Protein 8FFU (pdb70)

Structure (mmCIF, N/CA/C/O backbone):
data_8FFU
#
_entry.id   8FFU
#
_cell.length_a   61.062
_cell.length_b   158.489
_cell.length_c   73.600
_cell.angle_alpha   90.000
_cell.angle_beta   90.020
_cell.angle_gamma   90.000
#
_symmetry.space_group_name_H-M   'P 1 21 1'
#
loop_
_entity.id
_entity.type
_entity.pdbx_description
1 polymer 'Aminotransferase class I/II-fold pyridoxal phosphate-dependent enzyme'
2 polymer 'Aminotransferase class I/II-fold pyridoxal phosphate-dependent enzyme'
3 non-polymer 'MAGNESIUM ION'
4 non-polymer '(2S,4S)-5-carbamimidamido-4-hydroxy-2-[(E)-({3-hydroxy-2-methyl-5-[(phosphonooxy)methyl]pyridin-4-yl}methylidene)amino]pentanoic acid (non-preferred name)'
5 water water
#
loop_
_atom_site.group_PDB
_atom_site.id
_atom_site.type_symbol
_atom_site.label_atom_id
_atom_site.label_alt_id
_atom_site.label_comp_id
_atom_site.label_asym_id
_atom_site.label_entity_id
_atom_site.label_seq_id
_atom_site.pdbx_PDB_ins_code
_atom_site.Cartn_x
_atom_site.Cartn_y
_atom_site.Cartn_z
_atom_site.occupancy
_atom_site.B_iso_or_equiv
_atom_site.auth_seq_id
_atom_site.auth_comp_id
_atom_site.auth_asym_id
_atom_site.auth_atom_id
_atom_site.pdbx_PDB_model_num
ATOM 1 N N . LEU A 1 7 ? -13.83735 9.36332 -24.55465 1.000 41.04534 7 LEU A N 1
ATOM 2 C CA . LEU A 1 7 ? -12.74386 8.84193 -23.73821 1.000 39.61330 7 LEU A CA 1
ATOM 3 C C . LEU A 1 7 ? -13.00933 7.39708 -23.35369 1.000 38.34272 7 LEU A C 1
ATOM 4 O O . LEU A 1 7 ? -12.09096 6.58516 -23.30362 1.000 39.99743 7 LEU A O 1
ATOM 9 N N . LEU A 1 8 ? -14.27526 7.07892 -23.08079 1.000 37.76577 8 LEU A N 1
ATOM 10 C CA . LEU A 1 8 ? -14.63984 5.69057 -22.83271 1.000 36.90724 8 LEU A CA 1
ATOM 11 C C . LEU A 1 8 ? -14.40150 4.84620 -24.08008 1.000 41.01097 8 LEU A C 1
ATOM 12 O O . LEU A 1 8 ? -13.84579 3.74465 -24.00505 1.000 41.02881 8 LEU A O 1
ATOM 17 N N . GLU A 1 9 ? -14.79485 5.36149 -25.24651 1.000 41.26511 9 GLU A N 1
ATOM 18 C CA . GLU A 1 9 ? -14.50863 4.65945 -26.49237 1.000 40.23583 9 GLU A CA 1
ATOM 19 C C . GLU A 1 9 ? -13.03552 4.76993 -26.86649 1.000 41.45826 9 GLU A C 1
ATOM 20 O O . GLU A 1 9 ? -12.47596 3.84010 -27.45628 1.000 43.16937 9 GLU A O 1
ATOM 26 N N . MET A 1 10 ? -12.38025 5.87739 -26.51924 1.000 38.94193 10 MET A N 1
ATOM 27 C CA . MET A 1 10 ? -10.96859 6.01173 -26.86368 1.000 40.27936 10 MET A CA 1
ATOM 28 C C . MET A 1 10 ? -10.11815 4.95585 -26.16852 1.000 41.76779 10 MET A C 1
ATOM 29 O O . MET A 1 10 ? -9.19447 4.39988 -26.77017 1.000 43.83151 10 MET A O 1
ATOM 34 N N . TRP A 1 11 ? -10.41182 4.66001 -24.90421 1.000 40.54541 11 TRP A N 1
ATOM 35 C CA . TRP A 1 11 ? -9.58759 3.70929 -24.16479 1.000 38.30556 11 TRP A CA 1
ATOM 36 C C . TRP A 1 11 ? -9.95156 2.26371 -24.49573 1.000 40.42222 11 TRP A C 1
ATOM 37 O O . TRP A 1 11 ? -9.06764 1.44241 -24.76341 1.000 41.96322 11 TRP A O 1
ATOM 48 N N . LEU A 1 12 ? -11.24611 1.92975 -24.48264 1.000 39.30693 12 LEU A N 1
ATOM 49 C CA . LEU A 1 12 ? -11.64510 0.53210 -24.61406 1.000 38.05979 12 LEU A CA 1
ATOM 50 C C . LEU A 1 12 ? -11.41370 -0.02164 -26.01594 1.000 42.34490 12 LEU A C 1
ATOM 51 O O . LEU A 1 12 ? -11.33138 -1.24540 -26.17526 1.000 41.60686 12 LEU A O 1
ATOM 56 N N . SER A 1 13 ? -11.31105 0.84080 -27.03060 1.000 42.34305 13 SER A N 1
ATOM 57 C CA . SER A 1 13 ? -11.02807 0.39448 -28.39111 1.000 42.66424 13 SER A CA 1
ATOM 58 C C . SER A 1 13 ? -9.53323 0.30105 -28.66686 1.000 40.39343 13 SER A C 1
ATOM 59 O O . SER A 1 13 ? -9.08656 -0.62541 -29.35006 1.000 40.65376 13 SER A O 1
ATOM 62 N N . GLU A 1 14 ? -8.75166 1.24622 -28.14151 1.000 42.42711 14 GLU A N 1
ATOM 63 C CA . GLU A 1 14 ? -7.30816 1.21980 -28.34897 1.000 42.13968 14 GLU A CA 1
ATOM 64 C C . GLU A 1 14 ? -6.66568 0.00908 -27.68804 1.000 41.08631 14 GLU A C 1
ATOM 65 O O . GLU A 1 14 ? -5.63649 -0.48587 -28.16200 1.000 41.75349 14 GLU A O 1
ATOM 71 N N . TYR A 1 15 ? -7.25476 -0.48277 -26.60340 1.000 42.38940 15 TYR A N 1
ATOM 72 C CA . TYR A 1 15 ? -6.74411 -1.62955 -25.86552 1.000 40.23840 15 TYR A CA 1
ATOM 73 C C . TYR A 1 15 ? -7.76896 -2.75913 -25.83912 1.000 42.55216 15 TYR A C 1
ATOM 74 O O . TYR A 1 15 ? -7.95826 -3.43376 -24.82405 1.000 42.93454 15 TYR A O 1
ATOM 83 N N . GLU A 1 16 ? -8.44012 -2.98442 -26.97011 1.000 44.03678 16 GLU A N 1
ATOM 84 C CA . GLU A 1 16 ? -9.49124 -3.99405 -27.01242 1.000 42.88673 16 GLU A CA 1
ATOM 85 C C . GLU A 1 16 ? -8.93234 -5.40313 -26.87730 1.000 41.09271 16 GLU A C 1
ATOM 86 O O . GLU A 1 16 ? -9.62287 -6.29339 -26.37002 1.000 41.84966 16 GLU A O 1
ATOM 88 N N . ARG A 1 17 ? -7.69282 -5.62417 -27.30925 1.000 41.20773 17 ARG A N 1
ATOM 89 C CA . ARG A 1 17 ? -7.12006 -6.96086 -27.38477 1.000 39.58868 17 ARG A CA 1
ATOM 90 C C . ARG A 1 17 ? -6.13069 -7.25986 -26.26609 1.000 39.78437 17 ARG A C 1
ATOM 91 O O . ARG A 1 17 ? -5.47130 -8.30373 -26.30930 1.000 39.69215 17 ARG A O 1
ATOM 93 N N . VAL A 1 18 ? -6.01091 -6.38413 -25.26990 1.000 40.31507 18 VAL A N 1
ATOM 94 C CA . VAL A 1 18 ? -5.10546 -6.63216 -24.14981 1.000 35.12139 18 VAL A CA 1
ATOM 95 C C . VAL A 1 18 ? -5.56205 -7.89991 -23.43829 1.000 33.74636 18 VAL A C 1
ATOM 96 O O . VAL A 1 18 ? -6.76758 -8.18558 -23.38785 1.000 34.55639 18 VAL A O 1
ATOM 100 N N . PRO A 1 19 ? -4.64308 -8.69897 -22.89493 1.000 31.25653 19 PRO A N 1
ATOM 101 C CA . PRO A 1 19 ? -5.05605 -9.98152 -22.30868 1.000 31.18135 19 PRO A CA 1
ATOM 102 C C . PRO A 1 19 ? -5.79580 -9.84205 -20.99294 1.000 30.71174 19 PRO A C 1
ATOM 103 O O . PRO A 1 19 ? -6.56028 -10.74564 -20.63744 1.000 32.87482 19 PRO A O 1
ATOM 107 N N . TYR A 1 20 ? -5.60640 -8.74358 -20.26785 1.000 30.45852 20 TYR A N 1
ATOM 108 C CA . TYR A 1 20 ? -6.17599 -8.54132 -18.93544 1.000 30.14170 20 TYR A CA 1
ATOM 109 C C . TYR A 1 20 ? -7.02346 -7.27133 -18.95205 1.000 27.76131 20 TYR A C 1
ATOM 110 O O . TYR A 1 20 ? -6.57972 -6.20184 -18.53461 1.000 27.65139 20 TYR A O 1
ATOM 119 N N . ASN A 1 21 ? -8.25219 -7.39320 -19.44428 1.000 27.87461 21 ASN A N 1
ATOM 120 C CA . ASN A 1 21 ? -9.11114 -6.24210 -19.70026 1.000 27.82899 21 ASN A CA 1
ATOM 121 C C . ASN A 1 21 ? -10.14289 -6.11870 -18.58498 1.000 27.01671 21 ASN A C 1
ATOM 122 O O . ASN A 1 21 ? -11.07884 -6.92060 -18.50085 1.000 27.01707 21 ASN A O 1
ATOM 127 N N . LEU A 1 22 ? -9.97276 -5.10571 -17.73620 1.000 27.90804 22 LEU A N 1
ATOM 128 C CA . LEU A 1 22 ? -10.91647 -4.79333 -16.66949 1.000 28.50512 22 LEU A CA 1
ATOM 129 C C . LEU A 1 22 ? -11.60812 -3.45057 -16.87505 1.000 27.97723 22 LEU A C 1
ATOM 130 O O . LEU A 1 22 ? -12.19798 -2.91431 -15.93273 1.000 27.99471 22 LEU A O 1
ATOM 135 N N . GLY A 1 23 ? -11.55742 -2.89930 -18.08425 1.000 28.20458 23 GLY A N 1
ATOM 136 C CA . GLY A 1 23 ? -12.10939 -1.58682 -18.33900 1.000 27.09132 23 GLY A CA 1
ATOM 137 C C . GLY A 1 23 ? -13.52270 -1.55735 -18.86906 1.000 28.19380 23 GLY A C 1
ATOM 138 O O . GLY A 1 23 ? -14.07922 -0.47155 -19.05724 1.000 28.48402 23 GLY A O 1
ATOM 139 N N . GLU A 1 24 ? -14.12529 -2.71485 -19.11301 1.000 27.91093 24 GLU A N 1
ATOM 140 C CA . GLU A 1 24 ? -15.47480 -2.81481 -19.64549 1.000 28.75440 24 GLU A CA 1
ATOM 141 C C . GLU A 1 24 ? -16.48450 -3.07767 -18.53112 1.000 28.94687 24 GLU A C 1
ATOM 142 O O . GLU A 1 24 ? -16.13242 -3.39476 -17.39365 1.000 28.12912 24 GLU A O 1
ATOM 148 N N . SER A 1 25 ? -17.76292 -2.92403 -18.87234 1.000 28.48109 25 SER A N 1
ATOM 149 C CA . SER A 1 25 ? -18.84826 -3.08084 -17.91433 1.000 26.83661 25 SER A CA 1
ATOM 150 C C . SER A 1 25 ? -19.68467 -4.32914 -18.15173 1.000 27.08679 25 SER A C 1
ATOM 151 O O . SER A 1 25 ? -20.72356 -4.49452 -17.50657 1.000 26.54532 25 SER A O 1
ATOM 154 N N . SER A 1 26 ? -19.28065 -5.19434 -19.07082 1.000 27.14898 26 SER A N 1
ATOM 155 C CA . SER A 1 26 ? -19.94847 -6.46824 -19.28049 1.000 26.97004 26 SER A CA 1
ATOM 156 C C . SER A 1 26 ? -19.24430 -7.57077 -18.49822 1.000 25.46637 26 SER A C 1
ATOM 157 O O . SER A 1 26 ? -18.08497 -7.44230 -18.10137 1.000 25.68613 26 SER A O 1
ATOM 160 N N . VAL A 1 27 ? -19.96775 -8.66488 -18.27892 1.000 25.70711 27 VAL A N 1
ATOM 161 C CA . VAL A 1 27 ? -19.39361 -9.84243 -17.64516 1.000 26.36963 27 VAL A CA 1
ATOM 162 C C . VAL A 1 27 ? -18.73080 -10.68286 -18.72637 1.000 28.61745 27 VAL A C 1
ATOM 163 O O . VAL A 1 27 ? -18.86980 -10.39454 -19.91951 1.000 29.01981 27 VAL A O 1
ATOM 167 N N . ASP A 1 28 ? -18.02108 -11.73019 -18.31546 1.000 27.74857 28 ASP A N 1
ATOM 168 C CA . ASP A 1 28 ? -17.33357 -12.61854 -19.24648 1.000 29.05991 28 ASP A CA 1
ATOM 169 C C . ASP A 1 28 ? -18.33144 -13.24692 -20.21856 1.000 28.76862 28 ASP A C 1
ATOM 170 O O . ASP A 1 28 ? -19.22568 -13.99180 -19.80498 1.000 28.18700 28 ASP A O 1
ATOM 175 N N . ASN A 1 29 ? -18.18173 -12.94069 -21.51051 1.000 28.24411 29 ASN A N 1
ATOM 176 C CA . ASN A 1 29 ? -19.18583 -13.29661 -22.50941 1.000 26.71568 29 ASN A CA 1
ATOM 177 C C . ASN A 1 29 ? -19.06296 -14.75107 -22.95125 1.000 25.59543 29 ASN A C 1
ATOM 178 O O . ASN A 1 29 ? -17.96055 -15.27326 -23.12632 1.000 27.81953 29 ASN A O 1
ATOM 183 N N . PHE A 1 30 ? -20.21183 -15.40144 -23.12986 1.000 25.94374 30 PHE A N 1
ATOM 184 C CA . PHE A 1 30 ? -20.26345 -16.76653 -23.63337 1.000 25.77537 30 PHE A CA 1
ATOM 185 C C . PHE A 1 30 ? -19.90503 -16.81641 -25.11480 1.000 26.85696 30 PHE A C 1
ATOM 186 O O . PHE A 1 30 ? -19.94937 -15.81180 -25.83129 1.000 23.39350 30 PHE A O 1
ATOM 194 N N . THR A 1 31 ? -19.57948 -18.01795 -25.58028 1.000 26.92340 31 THR A N 1
ATOM 195 C CA . THR A 1 31 ? -19.73663 -18.28610 -26.99645 1.000 25.94857 31 THR A CA 1
ATOM 196 C C . THR A 1 31 ? -21.18268 -18.67536 -27.26806 1.000 26.82315 31 THR A C 1
ATOM 197 O O . THR A 1 31 ? -21.95520 -18.97540 -26.35344 1.000 26.42699 31 THR A O 1
ATOM 201 N N . LEU A 1 32 ? -21.55264 -18.67402 -28.54799 1.000 27.51275 32 LEU A N 1
ATOM 202 C CA . LEU A 1 32 ? -22.91967 -19.03649 -28.89811 1.000 25.89163 32 LEU A CA 1
ATOM 203 C C . LEU A 1 32 ? -23.22373 -20.47059 -28.49050 1.000 26.65236 32 LEU A C 1
ATOM 204 O O . LEU A 1 32 ? -24.32041 -20.76566 -28.00476 1.000 27.42679 32 LEU A O 1
ATOM 209 N N . GLY A 1 33 ? -22.25768 -21.37367 -28.67053 1.000 28.20112 33 GLY A N 1
ATOM 210 C CA . GLY A 1 33 ? -22.47303 -22.76314 -28.29911 1.000 28.73845 33 GLY A CA 1
ATOM 211 C C . GLY A 1 33 ? -22.62186 -22.95534 -26.80198 1.000 27.72803 33 GLY A C 1
ATOM 212 O O . GLY A 1 33 ? -23.44669 -23.75256 -26.34905 1.000 27.22642 33 GLY A O 1
ATOM 213 N N . GLU A 1 34 ? -21.81978 -22.23630 -26.01520 1.000 28.30804 34 GLU A N 1
ATOM 214 C CA . GLU A 1 34 ? -21.92921 -22.32177 -24.56196 1.000 28.00490 34 GLU A CA 1
ATOM 215 C C . GLU A 1 34 ? -23.30099 -21.85900 -24.08864 1.000 28.14452 34 GLU A C 1
ATOM 216 O O . GLU A 1 34 ? -23.95565 -22.53491 -23.28743 1.000 27.30823 34 GLU A O 1
ATOM 222 N N . LEU A 1 35 ? -23.76822 -20.72086 -24.60699 1.000 26.72760 35 LEU A N 1
ATOM 223 C CA . LEU A 1 35 ? -25.05232 -20.18227 -24.17482 1.000 25.52216 35 LEU A CA 1
ATOM 224 C C . LEU A 1 35 ? -26.20569 -21.08956 -24.59106 1.000 28.51152 35 LEU A C 1
ATOM 225 O O . LEU A 1 35 ? -27.15487 -21.28398 -23.82289 1.000 29.21322 35 LEU A O 1
ATOM 230 N N . LEU A 1 36 ? -26.13842 -21.66906 -25.79422 1.000 27.39658 36 LEU A N 1
ATOM 231 C CA . LEU A 1 36 ? -27.21961 -22.53870 -26.24913 1.000 26.91970 36 LEU A CA 1
ATOM 232 C C . LEU A 1 36 ? -27.26596 -23.83755 -25.45937 1.000 25.81176 36 LEU A C 1
ATOM 233 O O . LEU A 1 36 ? -28.32847 -24.45737 -25.35498 1.000 26.87922 36 LEU A O 1
ATOM 238 N N . ASN A 1 37 ? -26.12993 -24.28362 -24.92493 1.000 28.14662 37 ASN A N 1
ATOM 239 C CA . ASN A 1 37 ? -26.13982 -25.45536 -24.05826 1.000 28.95212 37 ASN A CA 1
ATOM 240 C C . ASN A 1 37 ? -26.85896 -25.19125 -22.74056 1.000 27.97174 37 ASN A C 1
ATOM 241 O O . ASN A 1 37 ? -27.29258 -26.14288 -22.08432 1.000 29.53928 37 ASN A O 1
ATOM 246 N N . LEU A 1 38 ? -27.01123 -23.92595 -22.35272 1.000 28.03910 38 LEU A N 1
ATOM 247 C CA . LEU A 1 38 ? -27.73217 -23.56642 -21.13849 1.000 29.90155 38 LEU A CA 1
ATOM 248 C C . LEU A 1 38 ? -29.19939 -23.25518 -21.39870 1.000 28.62110 38 LEU A C 1
ATOM 249 O O . LEU A 1 38 ? -30.05051 -23.55422 -20.55560 1.000 29.91858 38 LEU A O 1
ATOM 254 N N . THR A 1 39 ? -29.51587 -22.64714 -22.54119 1.000 27.97099 39 THR A N 1
ATOM 255 C CA . THR A 1 39 ? -30.89340 -22.28197 -22.84177 1.000 26.63005 39 THR A CA 1
ATOM 256 C C . THR A 1 39 ? -31.64741 -23.34820 -23.62594 1.000 28.62972 39 THR A C 1
ATOM 257 O O . THR A 1 39 ? -32.88257 -23.35398 -23.59761 1.000 29.01603 39 THR A O 1
ATOM 261 N N . GLY A 1 40 ? -30.94722 -24.24056 -24.32535 1.000 29.29486 40 GLY A N 1
ATOM 262 C CA . GLY A 1 40 ? -31.62199 -25.28791 -25.06457 1.000 27.41281 40 GLY A CA 1
ATOM 263 C C . GLY A 1 40 ? -32.32607 -24.83715 -26.32359 1.000 27.56503 40 GLY A C 1
ATOM 264 O O . GLY A 1 40 ? -33.18175 -25.56163 -26.83150 1.000 30.52715 40 GLY A O 1
ATOM 265 N N . ASP A 1 41 ? -31.99900 -23.65688 -26.84397 1.000 29.29289 41 ASP A N 1
ATOM 266 C CA . ASP A 1 41 ? -32.69228 -23.09350 -27.99621 1.000 28.84878 41 ASP A CA 1
ATOM 267 C C . ASP A 1 41 ? -32.06506 -23.47370 -29.34041 1.000 30.99671 41 ASP A C 1
ATOM 268 O O . ASP A 1 41 ? -32.47891 -22.93188 -30.36757 1.000 31.51788 41 ASP A O 1
ATOM 273 N N . ARG A 1 42 ? -31.09364 -24.39086 -29.36696 1.000 31.59412 42 ARG A N 1
ATOM 274 C CA . ARG A 1 42 ? -30.33175 -24.62244 -30.59464 1.000 29.84350 42 ARG A CA 1
ATOM 275 C C . ARG A 1 42 ? -31.19221 -25.23319 -31.69672 1.000 31.61975 42 ARG A C 1
ATOM 276 O O . ARG A 1 42 ? -31.22414 -24.72218 -32.82154 1.000 33.90976 42 ARG A O 1
ATOM 284 N N . ASP A 1 43 ? -31.89820 -26.32754 -31.39770 1.000 31.67195 43 ASP A N 1
ATOM 285 C CA . ASP A 1 43 ? -32.63237 -27.04185 -32.43967 1.000 33.39506 43 ASP A CA 1
ATOM 286 C C . ASP A 1 43 ? -33.78282 -26.22419 -33.01637 1.000 33.16561 43 ASP A C 1
ATOM 287 O O . ASP A 1 43 ? -34.25975 -26.53355 -34.11254 1.000 34.30449 43 ASP A O 1
ATOM 292 N N . ALA A 1 44 ? -34.25656 -25.21136 -32.29839 1.000 32.31813 44 ALA A N 1
ATOM 293 C CA . ALA A 1 44 ? -35.35124 -24.38251 -32.78183 1.000 30.99795 44 ALA A CA 1
ATOM 294 C C . ALA A 1 44 ? -34.89175 -23.28322 -33.72764 1.000 28.27121 44 ALA A C 1
ATOM 295 O O . ALA A 1 44 ? -35.73524 -22.66948 -34.38516 1.000 29.78876 44 ALA A O 1
ATOM 297 N N . LEU A 1 45 ? -33.58682 -23.01024 -33.79787 1.000 28.81744 45 LEU A N 1
ATOM 298 C CA . LEU A 1 45 ? -33.10292 -21.85275 -34.54766 1.000 28.30337 45 LEU A CA 1
ATOM 299 C C . LEU A 1 45 ? -33.25081 -22.03283 -36.05549 1.000 26.94953 45 LEU A C 1
ATOM 300 O O . LEU A 1 45 ? -33.55262 -21.07114 -36.76803 1.000 26.40998 45 LEU A O 1
ATOM 305 N N . ASP A 1 46 ? -33.04418 -23.25015 -36.56250 1.000 28.43203 46 ASP A N 1
ATOM 306 C CA . ASP A 1 46 ? -33.03285 -23.45704 -38.00784 1.000 28.56141 46 ASP A CA 1
ATOM 307 C C . ASP A 1 46 ? -34.39764 -23.25886 -38.64969 1.000 28.54946 46 ASP A C 1
ATOM 308 O O . ASP A 1 46 ? -34.46525 -23.00503 -39.85599 1.000 28.85679 46 ASP A O 1
ATOM 313 N N . GLN A 1 47 ? -35.47773 -23.37895 -37.88820 1.000 30.13025 47 GLN A N 1
ATOM 314 C CA . GLN A 1 47 ? -36.81968 -23.17114 -38.41395 1.000 27.28777 47 GLN A CA 1
ATOM 315 C C . GLN A 1 47 ? -37.27736 -21.72674 -38.31198 1.000 27.20525 47 GLN A C 1
ATOM 316 O O . GLN A 1 47 ? -38.41375 -21.42627 -38.68755 1.000 30.24732 47 GLN A O 1
ATOM 322 N N . LEU A 1 48 ? -36.44001 -20.83849 -37.78467 1.000 28.42518 48 LEU A N 1
ATOM 323 C CA . LEU A 1 48 ? -36.79124 -19.43038 -37.66746 1.000 27.21287 48 LEU A CA 1
ATOM 324 C C . LEU A 1 48 ? -36.67662 -18.77115 -39.03452 1.000 25.74175 48 LEU A C 1
ATOM 325 O O . LEU A 1 48 ? -35.69095 -18.97805 -39.74611 1.000 26.37121 48 LEU A O 1
ATOM 330 N N . SER A 1 49 ? -37.68583 -17.98820 -39.40477 1.000 25.65768 49 SER A N 1
ATOM 331 C CA . SER A 1 49 ? -37.69183 -17.32405 -40.70136 1.000 26.58567 49 SER A CA 1
ATOM 332 C C . SER A 1 49 ? -36.83837 -16.06384 -40.67733 1.000 26.43176 49 SER A C 1
ATOM 333 O O . SER A 1 49 ? -36.86176 -15.29981 -39.70849 1.000 26.35698 49 SER A O 1
ATOM 336 N N . LEU A 1 50 ? -36.09209 -15.84053 -41.75852 1.000 24.96591 50 LEU A N 1
ATOM 337 C CA . LEU A 1 50 ? -35.25989 -14.65229 -41.88008 1.000 25.34640 50 LEU A CA 1
ATOM 338 C C . LEU A 1 50 ? -36.00169 -13.48731 -42.51603 1.000 25.61586 50 LEU A C 1
ATOM 339 O O . LEU A 1 50 ? -35.37724 -12.48760 -42.88380 1.000 26.25067 50 LEU A O 1
ATOM 344 N N . MET A 1 51 ? -37.32082 -13.58136 -42.61642 1.000 24.59471 51 MET A N 1
ATOM 345 C CA . MET A 1 51 ? -38.13156 -12.42149 -42.91807 1.000 26.91739 51 MET A CA 1
ATOM 346 C C . MET A 1 51 ? -38.07734 -11.44914 -41.73950 1.000 29.04727 51 MET A C 1
ATOM 347 O O . MET A 1 51 ? -37.48138 -11.72968 -40.69409 1.000 28.24619 51 MET A O 1
ATOM 352 N N . ASN A 1 52 ? -38.65786 -10.26873 -41.93415 1.000 27.87466 52 ASN A N 1
ATOM 353 C CA . ASN A 1 52 ? -38.65070 -9.26464 -40.87971 1.000 27.68967 52 ASN A CA 1
ATOM 354 C C . ASN A 1 52 ? -39.31762 -9.79022 -39.61275 1.000 27.42887 52 ASN A C 1
ATOM 355 O O . ASN A 1 52 ? -40.37027 -10.43198 -39.65888 1.000 27.54070 52 ASN A O 1
ATOM 360 N N . ASN A 1 53 ? -38.68094 -9.51449 -38.47703 1.000 30.22234 53 ASN A N 1
ATOM 361 C CA . ASN A 1 53 ? -39.21889 -9.83254 -37.16545 1.000 26.80649 53 ASN A CA 1
ATOM 362 C C . ASN A 1 53 ? -40.42666 -8.94503 -36.87775 1.000 25.78020 53 ASN A C 1
ATOM 363 O O . ASN A 1 53 ? -40.68308 -7.95358 -37.56883 1.000 24.90320 53 ASN A O 1
ATOM 368 N N . ASP A 1 54 ? -41.19896 -9.33299 -35.86702 1.000 25.26144 54 ASP A N 1
ATOM 369 C CA . ASP A 1 54 ? -42.18446 -8.42654 -35.29938 1.000 24.49893 54 ASP A CA 1
ATOM 370 C C . ASP A 1 54 ? -41.50306 -7.10747 -34.96471 1.000 24.95846 54 ASP A C 1
ATOM 371 O O . ASP A 1 54 ? -40.45724 -7.08662 -34.31207 1.000 26.10193 54 ASP A O 1
ATOM 376 N N . THR A 1 55 ? -42.09936 -6.00061 -35.41270 1.000 24.72977 55 THR A N 1
ATOM 377 C CA . THR A 1 55 ? -41.44226 -4.70780 -35.25754 1.000 25.39967 55 THR A CA 1
ATOM 378 C C . THR A 1 55 ? -41.45157 -4.20873 -33.81658 1.000 24.92412 55 THR A C 1
ATOM 379 O O . THR A 1 55 ? -40.82324 -3.18443 -33.52686 1.000 24.01930 55 THR A O 1
ATOM 383 N N . HIS A 1 56 ? -42.14027 -4.90361 -32.91629 1.000 25.94639 56 HIS A N 1
ATOM 384 C CA . HIS A 1 56 ? -42.03807 -4.66034 -31.48648 1.000 25.50167 56 HIS A CA 1
ATOM 385 C C . HIS A 1 56 ? -41.08297 -5.62798 -30.80455 1.000 25.12326 56 HIS A C 1
ATOM 386 O O . HIS A 1 56 ? -40.82750 -5.48972 -29.60574 1.000 23.78742 56 HIS A O 1
ATOM 393 N N . GLY A 1 57 ? -40.52704 -6.57078 -31.54450 1.000 24.42620 57 GLY A N 1
ATOM 394 C CA . GLY A 1 57 ? -39.92893 -7.74680 -30.94361 1.000 24.37265 57 GLY A CA 1
ATOM 395 C C . GLY A 1 57 ? -40.93114 -8.87749 -30.85527 1.000 24.50432 57 GLY A C 1
ATOM 396 O O . GLY A 1 57 ? -42.13847 -8.67227 -30.75310 1.000 26.43444 57 GLY A O 1
ATOM 397 N N . SER A 1 58 ? -40.42342 -10.10107 -30.92579 1.000 25.80042 58 SER A N 1
ATOM 398 C CA . SER A 1 58 ? -41.31353 -11.25034 -30.90911 1.000 25.51200 58 SER A CA 1
ATOM 399 C C . SER A 1 58 ? -42.06423 -11.31940 -29.58036 1.000 28.31917 58 SER A C 1
ATOM 400 O O . SER A 1 58 ? -41.62476 -10.78601 -28.55824 1.000 28.05200 58 SER A O 1
ATOM 403 N N . LEU A 1 59 ? -43.22893 -11.97145 -29.61290 1.000 27.12743 59 LEU A N 1
ATOM 404 C CA . LEU A 1 59 ? -44.00909 -12.16597 -28.39420 1.000 28.23193 59 LEU A CA 1
ATOM 405 C C . LEU A 1 59 ? -43.22925 -12.97114 -27.36180 1.000 28.69495 59 LEU A C 1
ATOM 406 O O . LEU A 1 59 ? -43.30793 -12.69640 -26.15829 1.000 28.88650 59 LEU A O 1
ATOM 411 N N . ARG A 1 60 ? -42.47277 -13.97181 -27.81790 1.000 27.79716 60 ARG A N 1
ATOM 412 C CA . ARG A 1 60 ? -41.67308 -14.78858 -26.91063 1.000 28.96816 60 ARG A CA 1
ATOM 413 C C . ARG A 1 60 ? -40.72232 -13.94117 -26.07442 1.000 28.06267 60 ARG A C 1
ATOM 414 O O . ARG A 1 60 ? -40.60093 -14.14837 -24.86227 1.000 28.31451 60 ARG A O 1
ATOM 422 N N . LEU A 1 61 ? -40.04221 -12.97908 -26.69791 1.000 27.73507 61 LEU A N 1
ATOM 423 C CA . LEU A 1 61 ? -39.13230 -12.12249 -25.94312 1.000 26.25290 61 LEU A CA 1
ATOM 424 C C . LEU A 1 61 ? -39.89554 -11.15444 -25.04947 1.000 27.03155 61 LEU A C 1
ATOM 425 O O . LEU A 1 61 ? -39.50631 -10.92350 -23.90004 1.000 27.67180 61 LEU A O 1
ATOM 430 N N . ARG A 1 62 ? -40.98424 -10.58074 -25.55903 1.000 26.26076 62 ARG A N 1
ATOM 431 C CA . ARG A 1 62 ? -41.74537 -9.61157 -24.78338 1.000 26.60751 62 ARG A CA 1
ATOM 432 C C . ARG A 1 62 ? -42.45812 -10.26245 -23.60117 1.000 26.84218 62 ARG A C 1
ATOM 433 O O . ARG A 1 62 ? -42.63783 -9.61842 -22.56253 1.000 25.70361 62 ARG A O 1
ATOM 441 N N . GLU A 1 63 ? -42.86227 -11.53022 -23.73317 1.000 27.19496 63 GLU A N 1
ATOM 442 C CA . GLU A 1 63 ? -43.45192 -12.24602 -22.60272 1.000 27.99317 63 GLU A CA 1
ATOM 443 C C . GLU A 1 63 ? -42.40894 -12.56548 -21.53603 1.000 28.00441 63 GLU A C 1
ATOM 444 O O . GLU A 1 63 ? -42.68334 -12.44273 -20.33592 1.000 29.25904 63 GLU A O 1
ATOM 450 N N . ALA A 1 64 ? -41.20835 -12.97762 -21.95408 1.000 27.49760 64 ALA A N 1
ATOM 451 C CA . ALA A 1 64 ? -40.14135 -13.26293 -20.99902 1.000 27.05254 64 ALA A CA 1
ATOM 452 C C . ALA A 1 64 ? -39.72916 -12.00729 -20.24141 1.000 28.58256 64 ALA A C 1
ATOM 453 O O . ALA A 1 64 ? -39.40631 -12.07161 -19.05029 1.000 28.29835 64 ALA A O 1
ATOM 455 N N . ILE A 1 65 ? -39.70910 -10.85976 -20.92294 1.000 27.31790 65 ILE A N 1
ATOM 456 C CA . ILE A 1 65 ? -39.43390 -9.59558 -20.24919 1.000 26.85397 65 ILE A CA 1
ATOM 457 C C . ILE A 1 65 ? -40.58069 -9.24055 -19.31026 1.000 28.53096 65 ILE A C 1
ATOM 458 O O . ILE A 1 65 ? -40.36759 -8.85559 -18.15379 1.000 27.03265 65 ILE A O 1
ATOM 463 N N . ALA A 1 66 ? -41.81772 -9.35542 -19.80204 1.000 28.50140 66 ALA A N 1
ATOM 464 C CA . ALA A 1 66 ? -42.97379 -8.99670 -18.99061 1.000 27.83286 66 ALA A CA 1
ATOM 465 C C . ALA A 1 66 ? -43.11606 -9.91063 -17.78432 1.000 28.34736 66 ALA A C 1
ATOM 466 O O . ALA A 1 66 ? -43.60767 -9.47989 -16.73662 1.000 30.26332 66 ALA A O 1
ATOM 468 N N . SER A 1 67 ? -42.71044 -11.17479 -17.91283 1.000 28.00249 67 SER A N 1
ATOM 469 C CA . SER A 1 67 ? -42.85306 -12.11093 -16.80642 1.000 28.22356 67 SER A CA 1
ATOM 470 C C . SER A 1 67 ? -41.99376 -11.73551 -15.60715 1.000 28.51668 67 SER A C 1
ATOM 471 O O . SER A 1 67 ? -42.26354 -12.21041 -14.50102 1.000 31.74685 67 SER A O 1
ATOM 474 N N . LEU A 1 68 ? -40.98072 -10.88725 -15.79392 1.000 28.19340 68 LEU A N 1
ATOM 475 C CA . LEU A 1 68 ? -40.07814 -10.53543 -14.70241 1.000 27.94712 68 LEU A CA 1
ATOM 476 C C . LEU A 1 68 ? -40.72589 -9.62130 -13.67063 1.000 30.59135 68 LEU A C 1
ATOM 477 O O . LEU A 1 68 ? -40.23996 -9.54712 -12.53845 1.000 32.46367 68 LEU A O 1
ATOM 482 N N . ASP A 1 69 ? -41.78221 -8.90179 -14.03502 1.000 29.76826 69 ASP A N 1
ATOM 483 C CA . ASP A 1 69 ? -42.41277 -7.95977 -13.12429 1.000 29.70812 69 ASP A CA 1
ATOM 484 C C . ASP A 1 69 ? -43.91756 -7.98631 -13.32644 1.000 31.42041 69 ASP A C 1
ATOM 485 O O . ASP A 1 69 ? -44.39403 -7.95802 -14.46533 1.000 31.11622 69 ASP A O 1
ATOM 490 N N . LYS A 1 70 ? -44.66149 -8.02763 -12.21821 1.000 30.97878 70 LYS A N 1
ATOM 491 C CA . LYS A 1 70 ? -46.11661 -8.02239 -12.30960 1.000 30.60569 70 LYS A CA 1
ATOM 492 C C . LYS A 1 70 ? -46.63087 -6.70868 -12.87744 1.000 29.31219 70 LYS A C 1
ATOM 493 O O . LYS A 1 70 ? -47.69933 -6.67515 -13.49497 1.000 32.36578 70 LYS A O 1
ATOM 499 N N . SER A 1 71 ? -45.87425 -5.62923 -12.71497 1.000 29.85316 71 SER A N 1
ATOM 500 C CA . SER A 1 71 ? -46.27818 -4.33997 -13.25278 1.000 30.79500 71 SER A CA 1
ATOM 501 C C . SER A 1 71 ? -46.09506 -4.23205 -14.76252 1.000 29.31685 71 SER A C 1
ATOM 502 O O . SER A 1 71 ? -46.51830 -3.23008 -15.34559 1.000 29.98813 71 SER A O 1
ATOM 505 N N . VAL A 1 72 ? -45.48297 -5.22333 -15.40664 1.000 30.43152 72 VAL A N 1
ATOM 506 C CA . VAL A 1 72 ? -45.14923 -5.16270 -16.82613 1.000 28.90887 72 VAL A CA 1
ATOM 507 C C . VAL A 1 72 ? -45.98289 -6.18844 -17.58129 1.000 28.65968 72 VAL A C 1
ATOM 508 O O . VAL A 1 72 ? -46.04122 -7.36151 -17.19270 1.000 28.53427 72 VAL A O 1
ATOM 512 N N . SER A 1 73 ? -46.62659 -5.74206 -18.66394 1.000 27.83403 73 SER A N 1
ATOM 513 C CA . SER A 1 73 ? -47.36998 -6.58313 -19.58194 1.000 27.06048 73 SER A CA 1
ATOM 514 C C . SER A 1 73 ? -46.63877 -6.67178 -20.92271 1.000 29.00330 73 SER A C 1
ATOM 515 O O . SER A 1 73 ? -45.86369 -5.77449 -21.26800 1.000 29.40165 73 SER A O 1
ATOM 518 N N . PRO A 1 74 ? -46.84542 -7.74368 -21.69459 1.000 28.17080 74 PRO A N 1
ATOM 519 C CA . PRO A 1 74 ? -46.09577 -7.88873 -22.95595 1.000 29.38023 74 PRO A CA 1
ATOM 520 C C . PRO A 1 74 ? -46.27802 -6.74277 -23.93998 1.000 29.07447 74 PRO A C 1
ATOM 521 O O . PRO A 1 74 ? -45.35262 -6.46374 -24.71156 1.000 27.97821 74 PRO A O 1
ATOM 525 N N . ASP A 1 75 ? -47.42658 -6.06539 -23.93982 1.000 30.49377 75 ASP A N 1
ATOM 526 C CA . ASP A 1 75 ? -47.66307 -4.96617 -24.87295 1.000 29.72979 75 ASP A CA 1
ATOM 527 C C . ASP A 1 75 ? -47.01845 -3.65479 -24.44708 1.000 28.84321 75 ASP A C 1
ATOM 528 O O . ASP A 1 75 ? -47.12355 -2.67404 -25.18988 1.000 28.75401 75 ASP A O 1
ATOM 533 N N . ASP A 1 76 ? -46.37599 -3.59897 -23.28130 1.000 28.63109 76 ASP A N 1
ATOM 534 C CA . ASP A 1 76 ? -45.71654 -2.38191 -22.82453 1.000 27.54105 76 ASP A CA 1
ATOM 535 C C . ASP A 1 76 ? -44.29092 -2.26282 -23.33917 1.000 25.04783 76 ASP A C 1
ATOM 536 O O . ASP A 1 76 ? -43.62941 -1.26187 -23.05660 1.000 26.31917 76 ASP A O 1
ATOM 541 N N . ILE A 1 77 ? -43.81214 -3.24332 -24.09638 1.000 25.66212 77 ILE A N 1
ATOM 542 C CA . ILE A 1 77 ? -42.39144 -3.41767 -24.36848 1.000 26.71969 77 ILE A CA 1
ATOM 543 C C . ILE A 1 77 ? -42.10990 -3.19118 -25.84844 1.000 26.64809 77 ILE A C 1
ATOM 544 O O . ILE A 1 77 ? -42.85730 -3.65759 -26.71787 1.000 24.57649 77 ILE A O 1
ATOM 549 N N . LEU A 1 78 ? -41.01102 -2.49067 -26.12741 1.000 25.79392 78 LEU A N 1
ATOM 550 C CA . LEU A 1 78 ? -40.49455 -2.30239 -27.48073 1.000 25.81539 78 LEU A CA 1
ATOM 551 C C . LEU A 1 78 ? -39.03708 -2.73863 -27.49623 1.000 22.26751 78 LEU A C 1
ATOM 552 O O . LEU A 1 78 ? -38.17482 -2.04030 -26.95818 1.000 24.86624 78 LEU A O 1
ATOM 557 N N . VAL A 1 79 ? -38.76056 -3.88519 -28.11526 1.000 22.68385 79 VAL A N 1
ATOM 558 C CA . VAL A 1 79 ? -37.39454 -4.38851 -28.19651 1.000 21.65928 79 VAL A CA 1
ATOM 559 C C . VAL A 1 79 ? -36.58994 -3.53887 -29.17166 1.000 23.53889 79 VAL A C 1
ATOM 560 O O . VAL A 1 79 ? -37.08617 -3.13960 -30.23388 1.000 23.75821 79 VAL A O 1
ATOM 564 N N . THR A 1 80 ? -35.34594 -3.23488 -28.80212 1.000 22.68977 80 THR A N 1
ATOM 565 C CA . THR A 1 80 ? -34.47143 -2.38167 -29.59053 1.000 22.37409 80 THR A CA 1
ATOM 566 C C . THR A 1 80 ? -33.11322 -3.05609 -29.73900 1.000 24.01738 80 THR A C 1
ATOM 567 O O . THR A 1 80 ? -32.82543 -4.07676 -29.11027 1.000 23.14134 80 THR A O 1
ATOM 571 N N . ALA A 1 81 ? -32.26329 -2.46833 -30.58151 1.000 26.25761 81 ALA A N 1
ATOM 572 C CA . ALA A 1 81 ? -30.91685 -2.99310 -30.79645 1.000 25.24938 81 ALA A CA 1
ATOM 573 C C . ALA A 1 81 ? -30.02894 -2.43310 -29.69233 1.000 23.91428 81 ALA A C 1
ATOM 574 O O . ALA A 1 81 ? -29.27934 -1.47041 -29.86771 1.000 26.26539 81 ALA A O 1
ATOM 576 N N . GLY A 1 82 ? -30.12067 -3.06019 -28.52570 1.000 24.98189 82 GLY A N 1
ATOM 577 C CA . GLY A 1 82 ? -29.49957 -2.51210 -27.34053 1.000 23.14326 82 GLY A CA 1
ATOM 578 C C . GLY A 1 82 ? -30.27864 -1.32972 -26.80869 1.000 24.04226 82 GLY A C 1
ATOM 579 O O . GLY A 1 82 ? -31.15253 -0.79448 -27.49426 1.000 24.51819 82 GLY A O 1
ATOM 580 N N . THR A 1 83 ? -29.99662 -0.92281 -25.57366 1.000 25.59677 83 THR A N 1
ATOM 581 C CA . THR A 1 83 ? -30.60538 0.29612 -25.06449 1.000 24.36463 83 THR A CA 1
ATOM 582 C C . THR A 1 83 ? -30.00908 1.54137 -25.70528 1.000 24.80584 83 THR A C 1
ATOM 583 O O . THR A 1 83 ? -30.57991 2.62425 -25.55359 1.000 25.95806 83 THR A O 1
ATOM 587 N N . THR A 1 84 ? -28.87445 1.42003 -26.40268 1.000 26.65660 84 THR A N 1
ATOM 588 C CA . THR A 1 84 ? -28.32970 2.56593 -27.12687 1.000 24.80611 84 THR A CA 1
ATOM 589 C C . THR A 1 84 ? -29.32831 3.08544 -28.15501 1.000 24.56908 84 THR A C 1
ATOM 590 O O . THR A 1 84 ? -29.49798 4.30021 -28.30931 1.000 24.50245 84 THR A O 1
ATOM 594 N N . GLU A 1 85 ? -29.99002 2.17785 -28.87873 1.000 25.19547 85 GLU A N 1
ATOM 595 C CA . GLU A 1 85 ? -31.03914 2.59324 -29.80718 1.000 25.97932 85 GLU A CA 1
ATOM 596 C C . GLU A 1 85 ? -32.25816 3.11779 -29.05933 1.000 24.07018 85 GLU A C 1
ATOM 597 O O . GLU A 1 85 ? -32.86091 4.11560 -29.46776 1.000 24.94077 85 GLU A O 1
ATOM 603 N N . ALA A 1 86 ? -32.62435 2.46401 -27.95180 1.000 26.00902 86 ALA A N 1
ATOM 604 C CA . ALA A 1 86 ? -33.79201 2.88225 -27.18018 1.000 26.12090 86 ALA A CA 1
ATOM 605 C C . ALA A 1 86 ? -33.61569 4.28354 -26.61195 1.000 23.82144 86 ALA A C 1
ATOM 606 O O . ALA A 1 86 ? -34.55864 5.08332 -26.60548 1.000 23.96479 86 ALA A O 1
ATOM 608 N N . ILE A 1 87 ? -32.41335 4.59999 -26.13435 1.000 23.53177 87 ILE A N 1
ATOM 609 C CA . ILE A 1 87 ? -32.13560 5.94521 -25.63836 1.000 24.41255 87 ILE A CA 1
ATOM 610 C C . ILE A 1 87 ? -32.30098 6.96714 -26.75765 1.000 24.45968 87 ILE A C 1
ATOM 611 O O . ILE A 1 87 ? -32.87829 8.04294 -26.55647 1.000 22.91858 87 ILE A O 1
ATOM 616 N N . LEU A 1 88 ? -31.81457 6.63462 -27.95996 1.000 24.98744 88 LEU A N 1
ATOM 617 C CA . LEU A 1 88 ? -31.87141 7.56194 -29.08852 1.000 24.30878 88 LEU A CA 1
ATOM 618 C C . LEU A 1 88 ? -33.30747 7.85686 -29.50242 1.000 24.44927 88 LEU A C 1
ATOM 619 O O . LEU A 1 88 ? -33.68854 9.02056 -29.67652 1.000 26.37535 88 LEU A O 1
ATOM 624 N N . ILE A 1 89 ? -34.12111 6.81241 -29.67064 1.000 24.80298 89 ILE A N 1
ATOM 625 C CA . ILE A 1 89 ? -35.49032 7.01637 -30.13060 1.000 22.93939 89 ILE A CA 1
ATOM 626 C C . ILE A 1 89 ? -36.31047 7.73231 -29.06477 1.000 25.30265 89 ILE A C 1
ATOM 627 O O . ILE A 1 89 ? -37.11971 8.61386 -29.37798 1.000 25.54500 89 ILE A O 1
ATOM 632 N N . TYR A 1 90 ? -36.10766 7.37812 -27.78989 1.000 26.48650 90 TYR A N 1
ATOM 633 C CA . TYR A 1 90 ? -36.87721 7.99685 -26.71396 1.000 25.68257 90 TYR A CA 1
ATOM 634 C C . TYR A 1 90 ? -36.62158 9.49799 -26.64509 1.000 23.25044 90 TYR A C 1
ATOM 635 O O . TYR A 1 90 ? -37.56438 10.29282 -26.57234 1.000 25.01753 90 TYR A O 1
ATOM 644 N N . PHE A 1 91 ? -35.34751 9.90611 -26.63890 1.000 24.19507 91 PHE A N 1
ATOM 645 C CA . PHE A 1 91 ? -35.03535 11.33370 -26.59175 1.000 25.80646 91 PHE A CA 1
ATOM 646 C C . PHE A 1 91 ? -35.47315 12.05857 -27.85941 1.000 27.24124 91 PHE A C 1
ATOM 647 O O . PHE A 1 91 ? -35.84765 13.23619 -27.79817 1.000 26.90088 91 PHE A O 1
ATOM 655 N N . LYS A 1 92 ? -35.44071 11.38451 -29.01108 1.000 27.67460 92 LYS A N 1
ATOM 656 C CA . LYS A 1 92 ? -35.93960 12.01107 -30.23063 1.000 26.11442 92 LYS A CA 1
ATOM 657 C C . LYS A 1 92 ? -37.42227 12.32305 -30.09228 1.000 25.84376 92 LYS A C 1
ATOM 658 O O . LYS A 1 92 ? -37.85978 13.45085 -30.34423 1.000 28.41590 92 LYS A O 1
ATOM 664 N N . VAL A 1 93 ? -38.20090 11.34531 -29.62660 1.000 27.04834 93 VAL A N 1
ATOM 665 C CA . VAL A 1 93 ? -39.64639 11.51136 -29.52079 1.000 26.95273 93 VAL A CA 1
ATOM 666 C C . VAL A 1 93 ? -40.01345 12.59624 -28.51245 1.000 28.29184 93 VAL A C 1
ATOM 667 O O . VAL A 1 93 ? -40.99287 13.32580 -28.70578 1.000 28.84864 93 VAL A O 1
ATOM 671 N N . ARG A 1 94 ? -39.23180 12.74646 -27.44324 1.000 28.53955 94 ARG A N 1
ATOM 672 C CA . ARG A 1 94 ? -39.55265 13.71160 -26.39770 1.000 29.75931 94 ARG A CA 1
ATOM 673 C C . ARG A 1 94 ? -39.01391 15.10911 -26.67311 1.000 30.02617 94 ARG A C 1
ATOM 674 O O . ARG A 1 94 ? -39.36896 16.04237 -25.94542 1.000 30.98525 94 ARG A O 1
ATOM 682 N N . TYR A 1 95 ? -38.17974 15.28775 -27.69371 1.000 29.97895 95 TYR A N 1
ATOM 683 C CA . TYR A 1 95 ? -37.56432 16.58916 -27.90037 1.000 29.14008 95 TYR A CA 1
ATOM 684 C C . TYR A 1 95 ? -38.59885 17.62600 -28.30774 1.000 29.17902 95 TYR A C 1
ATOM 685 O O . TYR A 1 95 ? -39.48133 17.36571 -29.12833 1.000 31.69888 95 TYR A O 1
ATOM 694 N N . ARG A 1 96 ? -38.47677 18.81040 -27.71969 1.000 28.72495 96 ARG A N 1
ATOM 695 C CA . ARG A 1 96 ? -39.17537 19.99622 -28.17785 1.000 29.13677 96 ARG A CA 1
ATOM 696 C C . ARG A 1 96 ? -38.25053 21.17143 -27.91088 1.000 32.72202 96 ARG A C 1
ATOM 697 O O . ARG A 1 96 ? -37.32192 21.07592 -27.10482 1.000 33.12578 96 ARG A O 1
ATOM 705 N N . SER A 1 97 ? -38.50206 22.28159 -28.59627 1.000 32.12583 97 SER A N 1
ATOM 706 C CA . SER A 1 97 ? -37.63718 23.44195 -28.44634 1.000 32.65628 97 SER A CA 1
ATOM 707 C C . SER A 1 97 ? -37.76184 24.00348 -27.03591 1.000 31.91406 97 SER A C 1
ATOM 708 O O . SER A 1 97 ? -38.86500 24.12009 -26.49518 1.000 32.54485 97 SER A O 1
ATOM 711 N N . GLY A 1 98 ? -36.62332 24.32045 -26.42910 1.000 31.57763 98 GLY A N 1
ATOM 712 C CA . GLY A 1 98 ? -36.61309 24.81395 -25.07116 1.000 31.36684 98 GLY A CA 1
ATOM 713 C C . GLY A 1 98 ? -36.67262 23.74879 -24.00138 1.000 33.29069 98 GLY A C 1
ATOM 714 O O . GLY A 1 98 ? -36.82313 24.08955 -22.82454 1.000 36.42330 98 GLY A O 1
ATOM 715 N N . ALA A 1 99 ? -36.57226 22.47309 -24.36535 1.000 33.49342 99 ALA A N 1
ATOM 716 C CA . ALA A 1 99 ? -36.61054 21.40056 -23.38201 1.000 33.42514 99 ALA A CA 1
ATOM 717 C C . ALA A 1 99 ? -35.22666 21.16075 -22.79561 1.000 31.22645 99 ALA A C 1
ATOM 718 O O . ALA A 1 99 ? -34.20525 21.34401 -23.46450 1.000 29.33629 99 ALA A O 1
ATOM 720 N N . ASN A 1 100 ? -35.19997 20.72617 -21.53715 1.000 31.10252 100 ASN A N 1
ATOM 721 C CA . ASN A 1 100 ? -33.95785 20.32261 -20.89938 1.000 29.46834 100 ASN A CA 1
ATOM 722 C C . ASN A 1 100 ? -34.12542 18.93852 -20.28981 1.000 28.28367 100 ASN A C 1
ATOM 723 O O . ASN A 1 100 ? -35.24229 18.44139 -20.12098 1.000 27.62387 100 ASN A O 1
ATOM 728 N N . VAL A 1 101 ? -32.98960 18.29998 -20.00757 1.000 27.26802 101 VAL A N 1
ATOM 729 C CA . VAL A 1 101 ? -32.95450 17.01682 -19.31942 1.000 26.58775 101 VAL A CA 1
ATOM 730 C C . VAL A 1 101 ? -31.94867 17.09711 -18.18259 1.000 26.86200 101 VAL A C 1
ATOM 731 O O . VAL A 1 101 ? -30.94177 17.80593 -18.26697 1.000 27.46553 101 VAL A O 1
ATOM 735 N N . VAL A 1 102 ? -32.23086 16.36182 -17.11069 1.000 26.78969 102 VAL A N 1
ATOM 736 C CA . VAL A 1 102 ? -31.37231 16.30684 -15.93338 1.000 27.05356 102 VAL A CA 1
ATOM 737 C C . VAL A 1 102 ? -30.67039 14.95484 -15.92230 1.000 24.15848 102 VAL A C 1
ATOM 738 O O . VAL A 1 102 ? -31.32395 13.90586 -15.94801 1.000 22.20267 102 VAL A O 1
ATOM 742 N N . VAL A 1 103 ? -29.34189 14.98006 -15.88567 1.000 25.82061 103 VAL A N 1
ATOM 743 C CA . VAL A 1 103 ? -28.54274 13.76012 -15.94218 1.000 26.49651 103 VAL A CA 1
ATOM 744 C C . VAL A 1 103 ? -27.56400 13.74042 -14.77453 1.000 27.25272 103 VAL A C 1
ATOM 745 O O . VAL A 1 103 ? -26.63680 14.56167 -14.73110 1.000 27.20340 103 VAL A O 1
ATOM 749 N N . PRO A 1 104 ? -27.72298 12.83192 -13.81731 1.000 25.84153 104 PRO A N 1
ATOM 750 C CA . PRO A 1 104 ? -26.68895 12.65885 -12.79405 1.000 26.17446 104 PRO A CA 1
ATOM 751 C C . PRO A 1 104 ? -25.42862 12.05344 -13.38893 1.000 26.31447 104 PRO A C 1
ATOM 752 O O . PRO A 1 104 ? -25.48403 11.11744 -14.18780 1.000 26.68164 104 PRO A O 1
ATOM 756 N N . VAL A 1 105 ? -24.28601 12.60977 -13.00733 1.000 26.07259 105 VAL A N 1
ATOM 757 C CA . VAL A 1 105 ? -22.99744 12.10283 -13.46916 1.000 26.43789 105 VAL A CA 1
ATOM 758 C C . VAL A 1 105 ? -22.13066 11.82369 -12.24694 1.000 25.57088 105 VAL A C 1
ATOM 759 O O . VAL A 1 105 ? -22.29232 12.49061 -11.21853 1.000 28.06628 105 VAL A O 1
ATOM 763 N N . PRO A 1 106 ? -21.20399 10.86116 -12.29964 1.000 25.67667 106 PRO A N 1
ATOM 764 C CA . PRO A 1 106 ? -20.83388 9.99867 -13.43645 1.000 26.32534 106 PRO A CA 1
ATOM 765 C C . PRO A 1 106 ? -21.90874 9.01366 -13.88211 1.000 25.25223 106 PRO A C 1
ATOM 766 O O . PRO A 1 106 ? -22.61640 8.41430 -13.07713 1.000 23.45702 106 PRO A O 1
ATOM 770 N N . THR A 1 107 ? -22.02983 8.83537 -15.19352 1.000 25.69296 107 THR A N 1
ATOM 771 C CA . THR A 1 107 ? -22.93867 7.85198 -15.76218 1.000 25.41278 107 THR A CA 1
ATOM 772 C C . THR A 1 107 ? -22.42305 7.47421 -17.14430 1.000 26.10968 107 THR A C 1
ATOM 773 O O . THR A 1 107 ? -21.37446 7.94747 -17.58874 1.000 26.42872 107 THR A O 1
ATOM 777 N N . PHE A 1 108 ? -23.17813 6.61885 -17.82390 1.000 25.94493 108 PHE A N 1
ATOM 778 C CA . PHE A 1 108 ? -22.86418 6.26154 -19.19947 1.000 25.62655 108 PHE A CA 1
ATOM 779 C C . PHE A 1 108 ? -23.00455 7.47215 -20.11519 1.000 24.86293 108 PHE A C 1
ATOM 780 O O . PHE A 1 108 ? -24.03115 8.15602 -20.10428 1.000 24.80395 108 PHE A O 1
ATOM 788 N N . HIS A 1 109 ? -21.96114 7.73460 -20.90961 1.000 28.35968 109 HIS A N 1
ATOM 789 C CA . HIS A 1 109 ? -21.86186 9.00099 -21.63446 1.000 26.04234 109 HIS A CA 1
ATOM 790 C C . HIS A 1 109 ? -23.01978 9.21463 -22.60777 1.000 25.38428 109 HIS A C 1
ATOM 791 O O . HIS A 1 109 ? -23.40919 10.36018 -22.86202 1.000 26.21565 109 HIS A O 1
ATOM 798 N N . VAL A 1 110 ? -23.58916 8.13825 -23.15214 1.000 25.31060 110 VAL A N 1
ATOM 799 C CA . VAL A 1 110 ? -24.67411 8.27996 -24.12114 1.000 26.10139 110 VAL A CA 1
ATOM 800 C C . VAL A 1 110 ? -25.88961 8.95880 -23.50316 1.000 26.93637 110 VAL A C 1
ATOM 801 O O . VAL A 1 110 ? -26.62606 9.67880 -24.19328 1.000 27.22608 110 VAL A O 1
ATOM 805 N N . LEU A 1 111 ? -26.09902 8.77920 -22.19349 1.000 26.74799 111 LEU A N 1
ATOM 806 C CA . LEU A 1 111 ? -27.29688 9.30015 -21.53926 1.000 23.89290 111 LEU A CA 1
ATOM 807 C C . LEU A 1 111 ? -27.36097 10.82343 -21.55716 1.000 24.42736 111 LEU A C 1
ATOM 808 O O . LEU A 1 111 ? -28.45646 11.39562 -21.51316 1.000 24.74091 111 LEU A O 1
ATOM 813 N N . TYR A 1 112 ? -26.21677 11.50219 -21.63186 1.000 24.33220 112 TYR A N 1
ATOM 814 C CA . TYR A 1 112 ? -26.21807 12.95033 -21.78776 1.000 26.14554 112 TYR A CA 1
ATOM 815 C C . TYR A 1 112 ? -25.68184 13.43472 -23.13096 1.000 25.85434 112 TYR A C 1
ATOM 816 O O . TYR A 1 112 ? -25.93608 14.58652 -23.49634 1.000 24.53717 112 TYR A O 1
ATOM 825 N N . GLU A 1 113 ? -24.94023 12.60464 -23.86464 1.000 26.43465 113 GLU A N 1
ATOM 826 C CA . GLU A 1 113 ? -24.41713 13.05025 -25.15151 1.000 26.10875 113 GLU A CA 1
ATOM 827 C C . GLU A 1 113 ? -25.46315 12.94152 -26.25626 1.000 27.03068 113 GLU A C 1
ATOM 828 O O . GLU A 1 113 ? -25.55220 13.82769 -27.11321 1.000 29.35668 113 GLU A O 1
ATOM 834 N N . THR A 1 114 ? -26.26576 11.87845 -26.25419 1.000 27.30089 114 THR A N 1
ATOM 835 C CA . THR A 1 114 ? -27.36245 11.79222 -27.21743 1.000 26.18616 114 THR A CA 1
ATOM 836 C C . THR A 1 114 ? -28.32811 12.96619 -27.10703 1.000 28.45739 114 THR A C 1
ATOM 837 O O . THR A 1 114 ? -28.66050 13.55593 -28.15042 1.000 28.72420 114 THR A O 1
ATOM 841 N N . PRO A 1 115 ? -28.80149 13.37105 -25.91655 1.000 26.80083 115 PRO A N 1
ATOM 842 C CA . PRO A 1 115 ? -29.66706 14.55962 -25.85384 1.000 26.83474 115 PRO A CA 1
ATOM 843 C C . PRO A 1 115 ? -28.98997 15.83134 -26.32681 1.000 27.65414 115 PRO A C 1
ATOM 844 O O . PRO A 1 115 ? -29.66454 16.71878 -26.86247 1.000 29.15003 115 PRO A O 1
ATOM 848 N N . ALA A 1 116 ? -27.67794 15.95766 -26.13338 1.000 27.60354 116 ALA A N 1
ATOM 849 C CA . ALA A 1 116 ? -26.98170 17.13707 -26.62916 1.000 29.40012 116 ALA A CA 1
ATOM 850 C C . ALA A 1 116 ? -26.98088 17.15639 -28.15325 1.000 30.00146 116 ALA A C 1
ATOM 851 O O . ALA A 1 116 ? -27.17881 18.21037 -28.77003 1.000 27.83583 116 ALA A O 1
ATOM 853 N N . PHE A 1 117 ? -26.78247 15.98873 -28.77132 1.000 30.26273 117 PHE A N 1
ATOM 854 C CA . PHE A 1 117 ? -26.86264 15.88018 -30.22232 1.000 28.50722 117 PHE A CA 1
ATOM 855 C C . PHE A 1 117 ? -28.24499 16.25887 -30.73089 1.000 29.84920 117 PHE A C 1
ATOM 856 O O . PHE A 1 117 ? -28.37333 16.80867 -31.83035 1.000 31.18405 117 PHE A O 1
ATOM 864 N N . LEU A 1 118 ? -29.28789 15.94148 -29.96427 1.000 29.98457 118 LEU A N 1
ATOM 865 C CA . LEU A 1 118 ? -30.66599 16.22314 -30.34359 1.000 29.41452 118 LEU A CA 1
ATOM 866 C C . LEU A 1 118 ? -31.12295 17.63179 -29.98521 1.000 28.34549 118 LEU A C 1
ATOM 867 O O . LEU A 1 118 ? -32.28868 17.95964 -30.22227 1.000 30.35040 118 LEU A O 1
ATOM 872 N N . GLY A 1 119 ? -30.25945 18.46863 -29.41826 1.000 29.70281 119 GLY A N 1
ATOM 873 C CA . GLY A 1 119 ? -30.61973 19.84475 -29.13302 1.000 30.89716 119 GLY A CA 1
ATOM 874 C C . GLY A 1 119 ? -31.11629 20.12968 -27.72793 1.000 29.93913 119 GLY A C 1
ATOM 875 O O . GLY A 1 119 ? -31.43502 21.28828 -27.43196 1.000 28.74673 119 GLY A O 1
ATOM 876 N N . TYR A 1 120 ? -31.20188 19.11867 -26.86179 1.000 30.79031 120 TYR A N 1
ATOM 877 C CA . TYR A 1 120 ? -31.61656 19.32876 -25.47794 1.000 27.74455 120 TYR A CA 1
ATOM 878 C C . TYR A 1 120 ? -30.63153 20.21803 -24.72698 1.000 28.24424 120 TYR A C 1
ATOM 879 O O . TYR A 1 120 ? -29.43059 20.22977 -25.00656 1.000 27.86939 120 TYR A O 1
ATOM 888 N N . GLU A 1 121 ? -31.15256 20.96103 -23.75230 1.000 28.08017 121 GLU A N 1
ATOM 889 C CA . GLU A 1 121 ? -30.32108 21.52246 -22.69559 1.000 28.58458 121 GLU A CA 1
ATOM 890 C C . GLU A 1 121 ? -30.06150 20.44347 -21.64911 1.000 27.74092 121 GLU A C 1
ATOM 891 O O . GLU A 1 121 ? -31.00188 19.82801 -21.14528 1.000 30.64493 121 GLU A O 1
ATOM 897 N N . VAL A 1 122 ? -28.79657 20.19103 -21.32874 1.000 27.34418 122 VAL A N 1
ATOM 898 C CA . VAL A 1 122 ? -28.43970 19.12184 -20.39768 1.000 29.00086 122 VAL A CA 1
ATOM 899 C C . VAL A 1 122 ? -27.93647 19.73261 -19.09724 1.000 27.39274 122 VAL A C 1
ATOM 900 O O . VAL A 1 122 ? -26.95278 20.48148 -19.09213 1.000 27.13058 122 VAL A O 1
ATOM 904 N N . ARG A 1 123 ? -28.60624 19.39330 -17.99665 1.000 30.72545 123 ARG A N 1
ATOM 905 C CA . ARG A 1 123 ? -28.27331 19.85797 -16.65322 1.000 26.50594 123 ARG A CA 1
ATOM 906 C C . ARG A 1 123 ? -27.69132 18.70523 -15.84639 1.000 26.25189 123 ARG A C 1
ATOM 907 O O . ARG A 1 123 ? -28.36582 17.69294 -15.63256 1.000 26.89972 123 ARG A O 1
ATOM 915 N N . TYR A 1 124 ? -26.45399 18.86360 -15.38577 1.000 26.71480 124 TYR A N 1
ATOM 916 C CA . TYR A 1 124 ? -25.74010 17.79729 -14.69649 1.000 28.25104 124 TYR A CA 1
ATOM 917 C C . TYR A 1 124 ? -25.88358 17.92054 -13.18683 1.000 28.55066 124 TYR A C 1
ATOM 918 O O . TYR A 1 124 ? -25.66196 18.99447 -12.61812 1.000 26.52354 124 TYR A O 1
ATOM 927 N N . LEU A 1 125 ? -26.23515 16.80751 -12.54768 1.000 29.49627 125 LEU A N 1
ATOM 928 C CA . LEU A 1 125 ? -26.20365 16.66989 -11.09646 1.000 27.94458 125 LEU A CA 1
ATOM 929 C C . LEU A 1 125 ? -24.95151 15.87135 -10.76990 1.000 27.45222 125 LEU A C 1
ATOM 930 O O . LEU A 1 125 ? -24.91581 14.65280 -10.94971 1.000 28.17320 125 LEU A O 1
ATOM 935 N N . GLN A 1 126 ? -23.91094 16.56894 -10.33137 1.000 27.96211 126 GLN A N 1
ATOM 936 C CA . GLN A 1 126 ? -22.63136 15.94020 -10.03214 1.000 28.40231 126 GLN A CA 1
ATOM 937 C C . GLN A 1 126 ? -22.76841 15.07560 -8.78732 1.000 29.00508 126 GLN A C 1
ATOM 938 O O . GLN A 1 126 ? -22.98936 15.59352 -7.68937 1.000 29.62459 126 GLN A O 1
ATOM 944 N N . LEU A 1 127 ? -22.63627 13.76422 -8.94990 1.000 28.37856 127 LEU A N 1
ATOM 945 C CA . LEU A 1 127 ? -22.57720 12.85389 -7.81770 1.000 29.38879 127 LEU A CA 1
ATOM 946 C C . LEU A 1 127 ? -21.12995 12.71011 -7.36688 1.000 30.88011 127 LEU A C 1
ATOM 947 O O . LEU A 1 127 ? -20.20168 12.77813 -8.17624 1.000 32.04884 127 LEU A O 1
ATOM 952 N N . ARG A 1 128 ? -20.94085 12.50961 -6.06242 1.000 31.00123 128 ARG A N 1
ATOM 953 C CA . ARG A 1 128 ? -19.60638 12.52376 -5.48154 1.000 30.14831 128 ARG A CA 1
ATOM 954 C C . ARG A 1 128 ? -19.42988 11.35581 -4.52695 1.000 29.25767 128 ARG A C 1
ATOM 955 O O . ARG A 1 128 ? -20.37626 10.92073 -3.86619 1.000 30.26076 128 ARG A O 1
ATOM 963 N N . ALA A 1 129 ? -18.19875 10.83899 -4.48228 1.000 29.79557 129 ALA A N 1
ATOM 964 C CA . ALA A 1 129 ? -17.90402 9.69905 -3.62322 1.000 30.05674 129 ALA A CA 1
ATOM 965 C C . ALA A 1 129 ? -18.01680 10.06723 -2.14952 1.000 31.07575 129 ALA A C 1
ATOM 966 O O . ALA A 1 129 ? -18.36378 9.21231 -1.32547 1.000 30.44194 129 ALA A O 1
ATOM 968 N N . GLU A 1 130 ? -17.71571 11.32462 -1.80371 1.000 31.13026 130 GLU A N 1
ATOM 969 C CA . GLU A 1 130 ? -17.91371 11.79501 -0.43664 1.000 30.38837 130 GLU A CA 1
ATOM 970 C C . GLU A 1 130 ? -19.34991 11.57333 0.02130 1.000 31.80730 130 GLU A C 1
ATOM 971 O O . GLU A 1 130 ? -19.58843 11.20531 1.17584 1.000 33.82685 130 GLU A O 1
ATOM 977 N N . ASN A 1 131 ? -20.31949 11.78741 -0.86897 1.000 29.84731 131 ASN A N 1
ATOM 978 C CA . ASN A 1 131 ? -21.72781 11.58769 -0.56272 1.000 27.42310 131 ASN A CA 1
ATOM 979 C C . ASN A 1 131 ? -22.22100 10.20469 -0.97589 1.000 28.11079 131 ASN A C 1
ATOM 980 O O . ASN A 1 131 ? -23.43126 10.00628 -1.12706 1.000 26.80065 131 ASN A O 1
ATOM 985 N N . GLY A 1 132 ? -21.31085 9.24883 -1.15868 1.000 29.51444 132 GLY A N 1
ATOM 986 C CA . GLY A 1 132 ? -21.68301 7.90120 -1.54124 1.000 29.33023 132 GLY A CA 1
ATOM 987 C C . GLY A 1 132 ? -22.25797 7.76904 -2.93365 1.000 28.91424 132 GLY A C 1
ATOM 988 O O . GLY A 1 132 ? -22.93478 6.77779 -3.21844 1.000 28.61731 132 GLY A O 1
ATOM 989 N N . PHE A 1 133 ? -21.99918 8.73855 -3.81450 1.000 28.39221 133 PHE A N 1
ATOM 990 C CA . PHE A 1 133 ? -22.57400 8.76619 -5.16219 1.000 29.09321 133 PHE A CA 1
ATOM 991 C C . PHE A 1 133 ? -24.09714 8.69773 -5.13108 1.000 29.51372 133 PHE A C 1
ATOM 992 O O . PHE A 1 133 ? -24.72443 8.14561 -6.03700 1.000 30.73237 133 PHE A O 1
ATOM 1000 N N . ARG A 1 134 ? -24.71553 9.25402 -4.10055 1.000 29.13244 134 ARG A N 1
ATOM 1001 C CA . ARG A 1 134 ? -26.16031 9.19136 -3.98396 1.000 28.92627 134 ARG A CA 1
ATOM 1002 C C . ARG A 1 134 ? -26.79524 10.47983 -4.48318 1.000 29.33746 134 ARG A C 1
ATOM 1003 O O . ARG A 1 134 ? -26.18737 11.55299 -4.44855 1.000 27.60930 134 ARG A O 1
ATOM 1011 N N . ILE A 1 135 ? -28.01958 10.35037 -4.97862 1.000 31.25847 135 ILE A N 1
ATOM 1012 C CA . ILE A 1 135 ? -28.78017 11.48125 -5.49282 1.000 33.21868 135 ILE A CA 1
ATOM 1013 C C . ILE A 1 135 ? -29.50261 12.15142 -4.33280 1.000 32.58705 135 ILE A C 1
ATOM 1014 O O . ILE A 1 135 ? -30.35239 11.53758 -3.67933 1.000 33.03462 135 ILE A O 1
ATOM 1019 N N . ASP A 1 136 ? -29.18582 13.42017 -4.09729 1.000 33.39648 136 ASP A N 1
ATOM 1020 C CA . ASP A 1 136 ? -29.86987 14.20664 -3.08374 1.000 35.23409 136 ASP A CA 1
ATOM 1021 C C . ASP A 1 136 ? -31.08060 14.87595 -3.71915 1.000 36.90155 136 ASP A C 1
ATOM 1022 O O . ASP A 1 136 ? -30.90730 15.77914 -4.55091 1.000 36.69919 136 ASP A O 1
ATOM 1027 N N . PRO A 1 137 ? -32.30885 14.48581 -3.36469 1.000 37.45763 137 PRO A N 1
ATOM 1028 C CA . PRO A 1 137 ? -33.48160 15.04246 -4.05620 1.000 35.28956 137 PRO A CA 1
ATOM 1029 C C . PRO A 1 137 ? -33.62632 16.54446 -3.90680 1.000 37.60393 137 PRO A C 1
ATOM 1030 O O . PRO A 1 137 ? -34.20506 17.18558 -4.79354 1.000 39.54664 137 PRO A O 1
ATOM 1034 N N . GLN A 1 138 ? -33.11396 17.13484 -2.82380 1.000 39.22453 138 GLN A N 1
ATOM 1035 C CA . GLN A 1 138 ? -33.17050 18.58739 -2.70546 1.000 38.88034 138 GLN A CA 1
ATOM 1036 C C . GLN A 1 138 ? -32.22528 19.24946 -3.69496 1.000 37.19357 138 GLN A C 1
ATOM 1037 O O . GLN A 1 138 ? -32.47696 20.37569 -4.13643 1.000 37.89997 138 GLN A O 1
ATOM 1043 N N . GLU A 1 139 ? -31.12913 18.57776 -4.04228 1.000 37.31361 139 GLU A N 1
ATOM 1044 C CA . GLU A 1 139 ? -30.24548 19.10599 -5.07101 1.000 39.21731 139 GLU A CA 1
ATOM 1045 C C . GLU A 1 139 ? -30.76393 18.78288 -6.46418 1.000 36.32123 139 GLU A C 1
ATOM 1046 O O . GLU A 1 139 ? -30.49423 19.53093 -7.40955 1.000 38.98416 139 GLU A O 1
ATOM 1052 N N . LEU A 1 140 ? -31.50037 17.67750 -6.60398 1.000 34.75369 140 LEU A N 1
ATOM 1053 C CA . LEU A 1 140 ? -32.15297 17.36131 -7.86915 1.000 32.01293 140 LEU A CA 1
ATOM 1054 C C . LEU A 1 140 ? -33.28505 18.33420 -8.15779 1.000 31.80798 140 LEU A C 1
ATOM 1055 O O . LEU A 1 140 ? -33.47354 18.75555 -9.30465 1.000 31.40294 140 LEU A O 1
ATOM 1060 N N . ALA A 1 141 ? -34.05949 18.68748 -7.12869 1.000 33.91541 141 ALA A N 1
ATOM 1061 C CA . ALA A 1 141 ? -35.18162 19.60237 -7.29930 1.000 31.94024 141 ALA A CA 1
ATOM 1062 C C . ALA A 1 141 ? -34.74271 20.98635 -7.75052 1.000 31.59207 141 ALA A C 1
ATOM 1063 O O . ALA A 1 141 ? -35.57166 21.74973 -8.25429 1.000 34.66070 141 ALA A O 1
ATOM 1065 N N . LYS A 1 142 ? -33.46764 21.33450 -7.57252 1.000 30.35770 142 LYS A N 1
ATOM 1066 C CA . LYS A 1 142 ? -32.97395 22.62057 -8.04870 1.000 31.13207 142 LYS A CA 1
ATOM 1067 C C . LYS A 1 142 ? -32.79510 22.65972 -9.56066 1.000 32.28009 142 LYS A C 1
ATOM 1068 O O . LYS A 1 142 ? -32.74129 23.75044 -10.13716 1.000 31.23637 142 LYS A O 1
ATOM 1074 N N . LEU A 1 143 ? -32.72308 21.50295 -10.21493 1.000 32.52373 143 LEU A N 1
ATOM 1075 C CA . LEU A 1 143 ? -32.44206 21.43319 -11.63888 1.000 30.48971 143 LEU A CA 1
ATOM 1076 C C . LEU A 1 143 ? -33.67533 21.22070 -12.50410 1.000 30.07929 143 LEU A C 1
ATOM 1077 O O . LEU A 1 143 ? -33.55852 21.29481 -13.72946 1.000 33.36261 143 LEU A O 1
ATOM 1082 N N . VAL A 1 144 ? -34.84169 20.96498 -11.91865 1.000 30.07278 144 VAL A N 1
ATOM 1083 C CA . VAL A 1 144 ? -36.01656 20.52751 -12.66992 1.000 30.50223 144 VAL A CA 1
ATOM 1084 C C . VAL A 1 144 ? -36.93539 21.71511 -12.94756 1.000 32.89812 144 VAL A C 1
ATOM 1085 O O . VAL A 1 144 ? -37.46454 22.33574 -12.01811 1.000 34.25518 144 VAL A O 1
ATOM 1089 N N . ASP A 1 145 ? -37.13106 22.01884 -14.23536 1.000 35.86011 145 ASP A N 1
ATOM 1090 C CA . ASP A 1 145 ? -38.03560 23.04983 -14.72728 1.000 33.39906 145 ASP A CA 1
ATOM 1091 C C . ASP A 1 145 ? -39.35146 22.43730 -15.19527 1.000 33.30915 145 ASP A C 1
ATOM 1092 O O . ASP A 1 145 ? -39.51732 21.21637 -15.26010 1.000 33.28452 145 ASP A O 1
ATOM 1097 N N . ASP A 1 146 ? -40.29008 23.30725 -15.57572 1.000 32.51690 146 ASP A N 1
ATOM 1098 C CA . ASP A 1 146 ? -41.39407 22.85153 -16.40892 1.000 32.13544 146 ASP A CA 1
ATOM 1099 C C . ASP A 1 146 ? -40.92046 22.52389 -17.81678 1.000 35.34647 146 ASP A C 1
ATOM 1100 O O . ASP A 1 146 ? -41.63667 21.83675 -18.55638 1.000 35.89409 146 ASP A O 1
ATOM 1105 N N . ASN A 1 147 ? -39.73173 23.00674 -18.20036 1.000 35.12873 147 ASN A N 1
ATOM 1106 C CA . ASN A 1 147 ? -39.09497 22.60616 -19.44803 1.000 33.09615 147 ASN A CA 1
ATOM 1107 C C . ASN A 1 147 ? -38.30943 21.31723 -19.30338 1.000 33.44520 147 ASN A C 1
ATOM 1108 O O . ASN A 1 147 ? -37.87435 20.75773 -20.31626 1.000 33.23984 147 ASN A O 1
ATOM 1113 N N . THR A 1 148 ? -38.09751 20.84759 -18.07743 1.000 33.64785 148 THR A N 1
ATOM 1114 C CA . THR A 1 148 ? -37.46091 19.55576 -17.88934 1.000 31.60142 148 THR A CA 1
ATOM 1115 C C . THR A 1 148 ? -38.45044 18.47632 -18.29031 1.000 31.55757 148 THR A C 1
ATOM 1116 O O . THR A 1 148 ? -39.50473 18.32392 -17.66654 1.000 32.29824 148 THR A O 1
ATOM 1120 N N . GLU A 1 149 ? -38.11340 17.72566 -19.32777 1.000 32.17093 149 GLU A N 1
ATOM 1121 C CA . GLU A 1 149 ? -38.99799 16.68110 -19.80988 1.000 29.76318 149 GLU A CA 1
ATOM 1122 C C . GLU A 1 149 ? -38.53942 15.29785 -19.39112 1.000 27.10381 149 GLU A C 1
ATOM 1123 O O . GLU A 1 149 ? -39.37478 14.40775 -19.21045 1.000 28.25135 149 GLU A O 1
ATOM 1129 N N . VAL A 1 150 ? -37.23650 15.10632 -19.20949 1.000 25.66062 150 VAL A N 1
ATOM 1130 C CA . VAL A 1 150 ? -36.66931 13.80940 -18.87270 1.000 26.00652 150 VAL A CA 1
ATOM 1131 C C . VAL A 1 150 ? -35.71288 13.97490 -17.70446 1.000 24.90196 150 VAL A C 1
ATOM 1132 O O . VAL A 1 150 ? -34.89819 14.90350 -17.67614 1.000 25.79939 150 VAL A O 1
ATOM 1136 N N . ILE A 1 151 ? -35.81282 13.06218 -16.74577 1.000 25.34978 151 ILE A N 1
ATOM 1137 C CA . ILE A 1 151 ? -34.83961 12.90250 -15.67516 1.000 24.43738 151 ILE A CA 1
ATOM 1138 C C . ILE A 1 151 ? -34.22896 11.52062 -15.84080 1.000 22.16747 151 ILE A C 1
ATOM 1139 O O . ILE A 1 151 ? -34.95180 10.51726 -15.85308 1.000 21.66149 151 ILE A O 1
ATOM 1144 N N . VAL A 1 152 ? -32.91356 11.46917 -16.01123 1.000 23.33652 152 VAL A N 1
ATOM 1145 C CA . VAL A 1 152 ? -32.22632 10.19984 -16.21302 1.000 23.47969 152 VAL A CA 1
ATOM 1146 C C . VAL A 1 152 ? -31.94992 9.57687 -14.85185 1.000 24.67994 152 VAL A C 1
ATOM 1147 O O . VAL A 1 152 ? -31.41270 10.23287 -13.95335 1.000 24.91791 152 VAL A O 1
ATOM 1151 N N . LEU A 1 153 ? -32.32853 8.31018 -14.69038 1.000 26.11633 153 LEU A N 1
ATOM 1152 C CA . LEU A 1 153 ? -32.15567 7.58574 -13.43279 1.000 24.73508 153 LEU A CA 1
ATOM 1153 C C . LEU A 1 153 ? -31.50695 6.24585 -13.76318 1.000 25.47826 153 LEU A C 1
ATOM 1154 O O . LEU A 1 153 ? -32.19174 5.24879 -14.01440 1.000 26.54747 153 LEU A O 1
ATOM 1159 N N . ASN A 1 154 ? -30.17863 6.22521 -13.75154 1.000 24.00301 154 ASN A N 1
ATOM 1160 C CA . ASN A 1 154 ? -29.41371 5.00979 -14.00624 1.000 23.73772 154 ASN A CA 1
ATOM 1161 C C . ASN A 1 154 ? -29.22207 4.30611 -12.66786 1.000 25.11489 154 ASN A C 1
ATOM 1162 O O . ASN A 1 154 ? -28.38062 4.70089 -11.85741 1.000 26.45645 154 ASN A O 1
ATOM 1167 N N . THR A 1 155 ? -30.02770 3.27339 -12.42461 1.000 23.28581 155 THR A N 1
ATOM 1168 C CA . THR A 1 155 ? -29.91120 2.46971 -11.21427 1.000 25.10448 155 THR A CA 1
ATOM 1169 C C . THR A 1 155 ? -30.10005 0.99387 -11.55874 1.000 24.22113 155 THR A C 1
ATOM 1170 O O . THR A 1 155 ? -31.11098 0.62397 -12.16686 1.000 26.65278 155 THR A O 1
ATOM 1174 N N . PRO A 1 156 ? -29.14030 0.11856 -11.22496 1.000 22.59767 156 PRO A N 1
ATOM 1175 C CA . PRO A 1 156 ? -27.83897 0.37765 -10.59035 1.000 23.77699 156 PRO A CA 1
ATOM 1176 C C . PRO A 1 156 ? -26.95569 1.28737 -11.42693 1.000 25.57100 156 PRO A C 1
ATOM 1177 O O . PRO A 1 156 ? -26.98060 1.22685 -12.65142 1.000 26.16595 156 PRO A O 1
ATOM 1181 N N . GLN A 1 157 ? -26.16190 2.13271 -10.77806 1.000 24.89604 157 GLN A N 1
ATOM 1182 C CA . GLN A 1 157 ? -25.36827 3.12004 -11.49188 1.000 24.84304 157 GLN A CA 1
ATOM 1183 C C . GLN A 1 157 ? -24.17535 2.47754 -12.17880 1.000 25.80061 157 GLN A C 1
ATOM 1184 O O . GLN A 1 157 ? -23.54532 1.56131 -11.64738 1.000 24.74204 157 GLN A O 1
ATOM 1190 N N . ASN A 1 158 ? -23.88786 2.95918 -13.38323 1.000 26.32660 158 ASN A N 1
ATOM 1191 C CA . ASN A 1 158 ? -22.59573 2.80630 -14.02583 1.000 25.27855 158 ASN A CA 1
ATOM 1192 C C . ASN A 1 158 ? -21.93093 4.16958 -13.95378 1.000 24.96773 158 ASN A C 1
ATOM 1193 O O . ASN A 1 158 ? -22.54767 5.15226 -14.38386 1.000 25.16679 158 ASN A O 1
ATOM 1198 N N . PRO A 1 159 ? -20.72163 4.31566 -13.39588 1.000 25.77944 159 PRO A N 1
ATOM 1199 C CA . PRO A 1 159 ? -19.77754 3.29397 -12.92848 1.000 25.42303 159 PRO A CA 1
ATOM 1200 C C . PRO A 1 159 ? -19.81863 2.94414 -11.44517 1.000 24.84098 159 PRO A C 1
ATOM 1201 O O . PRO A 1 159 ? -19.08038 2.06071 -11.03307 1.000 24.79259 159 PRO A O 1
ATOM 1205 N N . SER A 1 160 ? -20.61680 3.60517 -10.60787 1.000 26.00860 160 SER A N 1
ATOM 1206 C CA . SER A 1 160 ? -20.41182 3.45272 -9.16847 1.000 26.67388 160 SER A CA 1
ATOM 1207 C C . SER A 1 160 ? -20.93452 2.11750 -8.64796 1.000 25.77544 160 SER A C 1
ATOM 1208 O O . SER A 1 160 ? -20.31051 1.50786 -7.77300 1.000 26.40642 160 SER A O 1
ATOM 1211 N N . GLY A 1 161 ? -22.05702 1.63744 -9.17698 1.000 27.54345 161 GLY A N 1
ATOM 1212 C CA . GLY A 1 161 ? -22.70222 0.44533 -8.66333 1.000 26.24887 161 GLY A CA 1
ATOM 1213 C C . GLY A 1 161 ? -23.73987 0.71796 -7.60089 1.000 25.73173 161 GLY A C 1
ATOM 1214 O O . GLY A 1 161 ? -24.30643 -0.23540 -7.04757 1.000 26.29559 161 GLY A O 1
ATOM 1215 N N . VAL A 1 162 ? -24.01447 1.99412 -7.32097 1.000 27.10685 162 VAL A N 1
ATOM 1216 C CA . VAL A 1 162 ? -24.94834 2.38941 -6.27663 1.000 27.09293 162 VAL A CA 1
ATOM 1217 C C . VAL A 1 162 ? -26.37558 2.14539 -6.73993 1.000 27.72907 162 VAL A C 1
ATOM 1218 O O . VAL A 1 162 ? -26.74905 2.47396 -7.87399 1.000 26.36279 162 VAL A O 1
ATOM 1222 N N . VAL A 1 163 ? -27.18933 1.59023 -5.84770 1.000 30.05096 163 VAL A N 1
ATOM 1223 C CA . VAL A 1 163 ? -28.60156 1.34847 -6.10318 1.000 27.99788 163 VAL A CA 1
ATOM 1224 C C . VAL A 1 163 ? -29.40273 2.39830 -5.35029 1.000 30.95691 163 VAL A C 1
ATOM 1225 O O . VAL A 1 163 ? -29.21341 2.58494 -4.14212 1.000 29.56781 163 VAL A O 1
ATOM 1229 N N . CYS A 1 164 ? -30.30977 3.06889 -6.05507 1.000 31.34388 164 CYS A N 1
ATOM 1230 C CA . CYS A 1 164 ? -31.14004 4.08355 -5.42446 1.000 31.63056 164 CYS A CA 1
ATOM 1231 C C . CYS A 1 164 ? -32.02253 3.46339 -4.34952 1.000 32.29924 164 CYS A C 1
ATOM 1232 O O . CYS A 1 164 ? -32.58182 2.37935 -4.53068 1.000 32.41661 164 CYS A O 1
ATOM 1235 N N . SER A 1 165 ? -32.14173 4.15185 -3.21861 1.000 34.75888 165 SER A N 1
ATOM 1236 C CA . SER A 1 165 ? -32.97342 3.61901 -2.15297 1.000 34.08578 165 SER A CA 1
ATOM 1237 C C . SER A 1 165 ? -34.44059 3.87427 -2.47073 1.000 32.99693 165 SER A C 1
ATOM 1238 O O . SER A 1 165 ? -34.78540 4.69796 -3.32244 1.000 33.88291 165 SER A O 1
ATOM 1241 N N . GLU A 1 166 ? -35.31073 3.14779 -1.77029 1.000 32.07025 166 GLU A N 1
ATOM 1242 C CA . GLU A 1 166 ? -36.74160 3.29631 -2.00305 1.000 33.69084 166 GLU A CA 1
ATOM 1243 C C . GLU A 1 166 ? -37.22320 4.70703 -1.68125 1.000 33.32483 166 GLU A C 1
ATOM 1244 O O . GLU A 1 166 ? -38.12020 5.22396 -2.35616 1.000 35.21291 166 GLU A O 1
ATOM 1250 N N . THR A 1 167 ? -36.62814 5.35813 -0.68195 1.000 31.70988 167 THR A N 1
ATOM 1251 C CA . THR A 1 167 ? -37.04796 6.71455 -0.35048 1.000 33.22005 167 THR A CA 1
ATOM 1252 C C . THR A 1 167 ? -36.53094 7.71497 -1.37944 1.000 32.96074 167 THR A C 1
ATOM 1253 O O . THR A 1 167 ? -37.23335 8.67123 -1.72696 1.000 32.26002 167 THR A O 1
ATOM 1257 N N . GLU A 1 168 ? -35.30932 7.50384 -1.87940 1.000 34.51882 168 GLU A N 1
ATOM 1258 C CA . GLU A 1 168 ? -34.78618 8.34501 -2.95084 1.000 32.73285 168 GLU A CA 1
ATOM 1259 C C . GLU A 1 168 ? -35.67685 8.26985 -4.17816 1.000 33.52370 168 GLU A C 1
ATOM 1260 O O . GLU A 1 168 ? -35.94661 9.28708 -4.82379 1.000 36.93492 168 GLU A O 1
ATOM 1266 N N . ILE A 1 169 ? -36.13912 7.06691 -4.51639 1.000 33.58887 169 ILE A N 1
ATOM 1267 C CA . ILE A 1 169 ? -37.02728 6.89975 -5.66075 1.000 33.12531 169 ILE A CA 1
ATOM 1268 C C . ILE A 1 169 ? -38.31171 7.68772 -5.45330 1.000 33.00663 169 ILE A C 1
ATOM 1269 O O . ILE A 1 169 ? -38.78866 8.37771 -6.36335 1.000 32.84897 169 ILE A O 1
ATOM 1274 N N . GLN A 1 170 ? -38.88538 7.61070 -4.24899 1.000 32.87254 170 GLN A N 1
ATOM 1275 C CA . GLN A 1 170 ? -40.15946 8.27513 -3.99924 1.000 30.93862 170 GLN A CA 1
ATOM 1276 C C . GLN A 1 170 ? -40.04015 9.78854 -4.12133 1.000 31.53597 170 GLN A C 1
ATOM 1277 O O . GLN A 1 170 ? -40.95296 10.44827 -4.62943 1.000 31.44234 170 GLN A O 1
ATOM 1283 N N . SER A 1 171 ? -38.92086 10.35845 -3.67376 1.000 31.39419 171 SER A N 1
ATOM 1284 C CA . SER A 1 171 ? -38.73567 11.80001 -3.80418 1.000 31.91872 171 SER A CA 1
ATOM 1285 C C . SER A 1 171 ? -38.56306 12.20733 -5.25936 1.000 33.39698 171 SER A C 1
ATOM 1286 O O . SER A 1 171 ? -39.08513 13.24346 -5.68565 1.000 32.32363 171 SER A O 1
ATOM 1289 N N . ILE A 1 172 ? -37.82521 11.40907 -6.03299 1.000 33.69428 172 ILE A N 1
ATOM 1290 C CA . ILE A 1 172 ? -37.63566 11.70756 -7.44845 1.000 31.72819 172 ILE A CA 1
ATOM 1291 C C . ILE A 1 172 ? -38.95442 11.58075 -8.19908 1.000 30.82354 172 ILE A C 1
ATOM 1292 O O . ILE A 1 172 ? -39.25862 12.38654 -9.08636 1.000 32.48885 172 ILE A O 1
ATOM 1297 N N . ILE A 1 173 ? -39.75305 10.56665 -7.86074 1.000 31.50622 173 ILE A N 1
ATOM 1298 C CA . ILE A 1 173 ? -41.09903 10.44709 -8.41783 1.000 31.31269 173 ILE A CA 1
ATOM 1299 C C . ILE A 1 173 ? -41.91009 11.70452 -8.13154 1.000 32.13458 173 ILE A C 1
ATOM 1300 O O . ILE A 1 173 ? -42.65709 12.19394 -8.98832 1.000 31.89811 173 ILE A O 1
ATOM 1305 N N . GLU A 1 174 ? -41.76760 12.25471 -6.92819 1.000 30.82408 174 GLU A N 1
ATOM 1306 C CA . GLU A 1 174 ? -42.55308 13.42462 -6.55851 1.000 32.23202 174 GLU A CA 1
ATOM 1307 C C . GLU A 1 174 ? -42.10333 14.65754 -7.33215 1.000 30.81836 174 GLU A C 1
ATOM 1308 O O . GLU A 1 174 ? -42.93445 15.47361 -7.74430 1.000 29.93005 174 GLU A O 1
ATOM 1314 N N . ILE A 1 175 ? -40.79312 14.81155 -7.53874 1.000 31.72666 175 ILE A N 1
ATOM 1315 C CA . ILE A 1 175 ? -40.28990 15.94846 -8.30526 1.000 30.33235 175 ILE A CA 1
ATOM 1316 C C . ILE A 1 175 ? -40.73286 15.85339 -9.76015 1.000 32.07640 175 ILE A C 1
ATOM 1317 O O . ILE A 1 175 ? -41.13370 16.85245 -10.37086 1.000 32.15399 175 ILE A O 1
ATOM 1322 N N . ALA A 1 176 ? -40.66835 14.65487 -10.33811 1.000 30.40226 176 ALA A N 1
ATOM 1323 C CA . ALA A 1 176 ? -41.05740 14.48506 -11.73150 1.000 30.17863 176 ALA A CA 1
ATOM 1324 C C . ALA A 1 176 ? -42.53447 14.78892 -11.92530 1.000 32.05928 176 ALA A C 1
ATOM 1325 O O . ALA A 1 176 ? -42.90659 15.58761 -12.79204 1.000 33.40315 176 ALA A O 1
ATOM 1327 N N . GLU A 1 177 ? -43.39304 14.17342 -11.10853 1.000 31.56483 177 GLU A N 1
ATOM 1328 C CA . GLU A 1 177 ? -44.82932 14.39300 -11.24066 1.000 30.56528 177 GLU A CA 1
ATOM 1329 C C . GLU A 1 177 ? -45.20463 15.84828 -10.99564 1.000 31.83178 177 GLU A C 1
ATOM 1330 O O . GLU A 1 177 ? -46.19357 16.33725 -11.55454 1.000 32.71109 177 GLU A O 1
ATOM 1336 N N . LYS A 1 178 ? -44.42210 16.55907 -10.18309 1.000 32.22136 178 LYS A N 1
ATOM 1337 C CA . LYS A 1 178 ? -44.71985 17.95927 -9.90310 1.000 32.83193 178 LYS A CA 1
ATOM 1338 C C . LYS A 1 178 ? -44.47935 18.83066 -11.12630 1.000 32.72205 178 LYS A C 1
ATOM 1339 O O . LYS A 1 178 ? -45.25002 19.75772 -11.39899 1.000 33.95311 178 LYS A O 1
ATOM 1345 N N . HIS A 1 179 ? -43.41109 18.55830 -11.86670 1.000 32.90369 179 HIS A N 1
ATOM 1346 C CA . HIS A 1 179 ? -43.08031 19.31499 -13.06158 1.000 31.68871 179 HIS A CA 1
ATOM 1347 C C . HIS A 1 179 ? -43.51709 18.60438 -14.33626 1.000 30.61209 179 HIS A C 1
ATOM 1348 O O . HIS A 1 179 ? -43.17380 19.05486 -15.43299 1.000 32.31817 179 HIS A O 1
ATOM 1355 N N . ASN A 1 180 ? -44.27186 17.51140 -14.20748 1.000 32.70458 180 ASN A N 1
ATOM 1356 C CA . ASN A 1 180 ? -44.74170 16.70458 -15.33775 1.000 32.32120 180 ASN A CA 1
ATOM 1357 C C . ASN A 1 180 ? -43.57784 16.26798 -16.22053 1.000 32.11239 180 ASN A C 1
ATOM 1358 O O . ASN A 1 180 ? -43.64157 16.32756 -17.44937 1.000 33.67913 180 ASN A O 1
ATOM 1363 N N . ALA A 1 181 ? -42.50178 15.82485 -15.58401 1.000 31.93634 181 ALA A N 1
ATOM 1364 C CA . ALA A 1 181 ? -41.33825 15.31257 -16.28493 1.000 29.86450 181 ALA A CA 1
ATOM 1365 C C . ALA A 1 181 ? -41.33995 13.79552 -16.21692 1.000 31.25935 181 ALA A C 1
ATOM 1366 O O . ALA A 1 181 ? -41.78456 13.20147 -15.23173 1.000 31.96047 181 ALA A O 1
ATOM 1368 N N . GLU A 1 182 ? -40.85595 13.17042 -17.28058 1.000 29.54495 182 GLU A N 1
ATOM 1369 C CA . GLU A 1 182 ? -40.74521 11.72254 -17.29777 1.000 29.78996 182 GLU A CA 1
ATOM 1370 C C . GLU A 1 182 ? -39.40414 11.28932 -16.71749 1.000 27.29437 182 GLU A C 1
ATOM 1371 O O . GLU A 1 182 ? -38.42582 12.03885 -16.71321 1.000 27.54152 182 GLU A O 1
ATOM 1377 N N . ILE A 1 183 ? -39.36952 10.05654 -16.22724 1.000 26.19503 183 ILE A N 1
ATOM 1378 C CA . ILE A 1 183 ? -38.17270 9.47694 -15.63512 1.000 25.85374 183 ILE A CA 1
ATOM 1379 C C . ILE A 1 183 ? -37.71913 8.34910 -16.54358 1.000 24.81851 183 ILE A C 1
ATOM 1380 O O . ILE A 1 183 ? -38.44145 7.36086 -16.72321 1.000 26.49697 183 ILE A O 1
ATOM 1385 N N . LEU A 1 184 ? -36.52050 8.48132 -17.10058 1.000 24.86946 184 LEU A N 1
ATOM 1386 C CA . LEU A 1 184 ? -35.95540 7.43163 -17.94093 1.000 25.80293 184 LEU A CA 1
ATOM 1387 C C . LEU A 1 184 ? -35.07777 6.58101 -17.03992 1.000 24.07230 184 LEU A C 1
ATOM 1388 O O . LEU A 1 184 ? -33.92565 6.92358 -16.77088 1.000 24.58035 184 LEU A O 1
ATOM 1393 N N . ALA A 1 185 ? -35.62329 5.45838 -16.58553 1.000 25.97346 185 ALA A N 1
ATOM 1394 C CA . ALA A 1 185 ? -34.94855 4.59194 -15.62459 1.000 25.70172 185 ALA A CA 1
ATOM 1395 C C . ALA A 1 185 ? -34.16769 3.53782 -16.39674 1.000 24.64857 185 ALA A C 1
ATOM 1396 O O . ALA A 1 185 ? -34.73727 2.56769 -16.89690 1.000 25.49408 185 ALA A O 1
ATOM 1398 N N . ASP A 1 186 ? -32.85360 3.71585 -16.47350 1.000 24.09947 186 ASP A N 1
ATOM 1399 C CA . ASP A 1 186 ? -31.98027 2.76257 -17.14929 1.000 25.75588 186 ASP A CA 1
ATOM 1400 C C . ASP A 1 186 ? -31.63214 1.65652 -16.15837 1.000 25.55101 186 ASP A C 1
ATOM 1401 O O . ASP A 1 186 ? -30.67526 1.77250 -15.39156 1.000 26.20265 186 ASP A O 1
ATOM 1406 N N . GLU A 1 187 ? -32.38465 0.55894 -16.21338 1.000 26.30969 187 GLU A N 1
ATOM 1407 C CA . GLU A 1 187 ? -32.24914 -0.57431 -15.29959 1.000 26.17428 187 GLU A CA 1
ATOM 1408 C C . GLU A 1 187 ? -31.37718 -1.67639 -15.88385 1.000 25.87108 187 GLU A C 1
ATOM 1409 O O . GLU A 1 187 ? -31.68761 -2.86235 -15.75067 1.000 25.76887 187 GLU A O 1
ATOM 1415 N N . HIS A 1 188 ? -30.28493 -1.29661 -16.54995 1.000 28.39850 188 HIS A N 1
ATOM 1416 C CA . HIS A 1 188 ? -29.41127 -2.26391 -17.21001 1.000 26.28254 188 HIS A CA 1
ATOM 1417 C C . HIS A 1 188 ? -28.97001 -3.38017 -16.26282 1.000 26.55093 188 HIS A C 1
ATOM 1418 O O . HIS A 1 188 ? -29.05538 -4.56789 -16.59757 1.000 26.76149 188 HIS A O 1
ATOM 1425 N N . TYR A 1 189 ? -28.49972 -3.01559 -15.06841 1.000 27.49056 189 TYR A N 1
ATOM 1426 C CA . TYR A 1 189 ? -27.81760 -3.94334 -14.17448 1.000 27.18542 189 TYR A CA 1
ATOM 1427 C C . TYR A 1 189 ? -28.72351 -4.53671 -13.10100 1.000 27.21053 189 TYR A C 1
ATOM 1428 O O . TYR A 1 189 ? -28.21864 -5.08159 -12.11507 1.000 27.72618 189 TYR A O 1
ATOM 1437 N N . ARG A 1 190 ? -30.04417 -4.47111 -13.28389 1.000 29.04939 190 ARG A N 1
ATOM 1438 C CA . ARG A 1 190 ? -30.97736 -4.97670 -12.28064 1.000 29.25326 190 ARG A CA 1
ATOM 1439 C C . ARG A 1 190 ? -30.82881 -6.47076 -12.02914 1.000 28.91514 190 ARG A C 1
ATOM 1440 O O . ARG A 1 190 ? -31.30260 -6.96261 -10.99904 1.000 30.64106 190 ARG A O 1
ATOM 1448 N N . PHE A 1 191 ? -30.18587 -7.20275 -12.93599 1.000 28.13849 191 PHE A N 1
ATOM 1449 C CA . PHE A 1 191 ? -30.11938 -8.65389 -12.83428 1.000 26.86021 191 PHE A CA 1
ATOM 1450 C C . PHE A 1 191 ? -29.03400 -9.15609 -11.89084 1.000 27.08796 191 PHE A C 1
ATOM 1451 O O . PHE A 1 191 ? -29.04072 -10.34549 -11.55615 1.000 28.17695 191 PHE A O 1
ATOM 1459 N N . LEU A 1 192 ? -28.11428 -8.29986 -11.44360 1.000 27.10168 192 LEU A N 1
ATOM 1460 C CA . LEU A 1 192 ? -27.00401 -8.71397 -10.58615 1.000 29.65941 192 LEU A CA 1
ATOM 1461 C C . LEU A 1 192 ? -26.97613 -7.90745 -9.28747 1.000 27.51039 192 LEU A C 1
ATOM 1462 O O . LEU A 1 192 ? -26.09678 -7.05758 -9.09126 1.000 24.51082 192 LEU A O 1
ATOM 1467 N N . PRO A 1 193 ? -27.89770 -8.17548 -8.36171 1.000 29.17274 193 PRO A N 1
ATOM 1468 C CA . PRO A 1 193 ? -27.72871 -7.65103 -7.00274 1.000 29.30302 193 PRO A CA 1
ATOM 1469 C C . PRO A 1 193 ? -26.55325 -8.32982 -6.32457 1.000 27.85605 193 PRO A C 1
ATOM 1470 O O . PRO A 1 193 ? -26.19377 -9.46379 -6.64519 1.000 28.30310 193 PRO A O 1
ATOM 1474 N N . HIS A 1 194 ? -25.95095 -7.62219 -5.37639 1.000 29.39902 194 HIS A N 1
ATOM 1475 C CA . HIS A 1 194 ? -24.81214 -8.16976 -4.64917 1.000 29.44342 194 HIS A CA 1
ATOM 1476 C C . HIS A 1 194 ? -25.22236 -8.69721 -3.27324 1.000 29.43363 194 HIS A C 1
ATOM 1477 O O . HIS A 1 194 ? -25.39308 -9.90018 -3.07898 1.000 28.48221 194 HIS A O 1
ATOM 1484 N N . THR A 1 198 ? -31.75854 -10.87934 -2.66802 1.000 33.86758 198 THR A N 1
ATOM 1485 C CA . THR A 1 198 ? -32.79740 -10.85165 -3.69370 1.000 37.34454 198 THR A CA 1
ATOM 1486 C C . THR A 1 198 ? -32.26008 -11.44708 -4.99150 1.000 36.89204 198 THR A C 1
ATOM 1487 O O . THR A 1 198 ? -31.06444 -11.34939 -5.26886 1.000 35.85654 198 THR A O 1
ATOM 1491 N N . GLU A 1 199 ? -33.13592 -12.06826 -5.78874 1.000 36.91832 199 GLU A N 1
ATOM 1492 C CA . GLU A 1 199 ? -32.67719 -12.64534 -7.04936 1.000 37.56093 199 GLU A CA 1
ATOM 1493 C C . GLU A 1 199 ? -32.38440 -11.55598 -8.07014 1.000 34.53255 199 GLU A C 1
ATOM 1494 O O . GLU A 1 199 ? -31.28848 -11.49992 -8.63900 1.000 36.80080 199 GLU A O 1
ATOM 1500 N N . ILE A 1 200 ? -33.35182 -10.67989 -8.31755 1.000 33.36510 200 ILE A N 1
ATOM 1501 C CA . ILE A 1 200 ? -33.15472 -9.53962 -9.19913 1.000 32.98755 200 ILE A CA 1
ATOM 1502 C C . ILE A 1 200 ? -33.81290 -8.33147 -8.55539 1.000 32.27308 200 ILE A C 1
ATOM 1503 O O . ILE A 1 200 ? -34.73418 -8.45987 -7.74342 1.000 33.10480 200 ILE A O 1
ATOM 1508 N N . LEU A 1 201 ? -33.32784 -7.16471 -8.90760 1.000 32.31932 201 LEU A N 1
ATOM 1509 C CA . LEU A 1 201 ? -33.97365 -5.97136 -8.39772 1.000 31.41982 201 LEU A CA 1
ATOM 1510 C C . LEU A 1 201 ? -35.27991 -5.74573 -9.15256 1.000 32.30494 201 LEU A C 1
ATOM 1511 O O . LEU A 1 201 ? -35.34000 -5.96995 -10.36380 1.000 32.10578 201 LEU A O 1
ATOM 1516 N N . PRO A 1 202 ? -36.33254 -5.30468 -8.47195 1.000 34.18766 202 PRO A N 1
ATOM 1517 C CA . PRO A 1 202 ? -37.60209 -5.06454 -9.16522 1.000 33.65203 202 PRO A CA 1
ATOM 1518 C C . PRO A 1 202 ? -37.51869 -3.85540 -10.08374 1.000 32.92031 202 PRO A C 1
ATOM 1519 O O . PRO A 1 202 ? -36.77033 -2.90555 -9.84030 1.000 31.23230 202 PRO A O 1
ATOM 1523 N N . SER A 1 203 ? -38.29325 -3.90770 -11.16340 1.000 32.14553 203 SER A N 1
ATOM 1524 C CA . SER A 1 203 ? -38.34397 -2.78304 -12.08183 1.000 32.15294 203 SER A CA 1
ATOM 1525 C C . SER A 1 203 ? -39.15935 -1.65098 -11.47747 1.000 29.52554 203 SER A C 1
ATOM 1526 O O . SER A 1 203 ? -40.12572 -1.87346 -10.74660 1.000 31.28314 203 SER A O 1
ATOM 1529 N N . LEU A 1 204 ? -38.74700 -0.42544 -11.78148 1.000 29.02339 204 LEU A N 1
ATOM 1530 C CA . LEU A 1 204 ? -39.44842 0.77302 -11.34671 1.000 28.43401 204 LEU A CA 1
ATOM 1531 C C . LEU A 1 204 ? -40.64928 1.12030 -12.21422 1.000 29.27003 204 LEU A C 1
ATOM 1532 O O . LEU A 1 204 ? -41.28497 2.14850 -11.96572 1.000 31.06819 204 LEU A O 1
ATOM 1537 N N . TYR A 1 205 ? -40.98114 0.30558 -13.21763 1.000 30.80859 205 TYR A N 1
ATOM 1538 C CA . TYR A 1 205 ? -41.99097 0.72021 -14.18724 1.000 29.96594 205 TYR A CA 1
ATOM 1539 C C . TYR A 1 205 ? -43.36620 0.89391 -13.55620 1.000 32.32461 205 TYR A C 1
ATOM 1540 O O . TYR A 1 205 ? -44.13978 1.75893 -13.98461 1.000 33.89792 205 TYR A O 1
ATOM 1549 N N . GLY A 1 206 ? -43.69630 0.09966 -12.54928 1.000 31.22049 206 GLY A N 1
ATOM 1550 C CA . GLY A 1 206 ? -45.01067 0.25873 -11.95720 1.000 34.14366 206 GLY A CA 1
ATOM 1551 C C . GLY A 1 206 ? -45.16676 1.40891 -10.97729 1.000 31.81468 206 GLY A C 1
ATOM 1552 O O . GLY A 1 206 ? -46.30070 1.75944 -10.63983 1.000 32.28415 206 GLY A O 1
ATOM 1553 N N . LEU A 1 207 ? -44.07186 2.02185 -10.52872 1.000 29.20168 207 LEU A N 1
ATOM 1554 C CA . LEU A 1 207 ? -44.15509 2.94765 -9.40302 1.000 30.46197 207 LEU A CA 1
ATOM 1555 C C . LEU A 1 207 ? -44.74592 4.31211 -9.74317 1.000 31.42756 207 LEU A C 1
ATOM 1556 O O . LEU A 1 207 ? -45.19358 5.01373 -8.82896 1.000 32.11163 207 LEU A O 1
ATOM 1561 N N . SER A 1 208 ? -44.77862 4.70591 -11.01317 1.000 30.84633 208 SER A N 1
ATOM 1562 C CA . SER A 1 208 ? -45.31668 6.00966 -11.37819 1.000 29.56105 208 SER A CA 1
ATOM 1563 C C . SER A 1 208 ? -45.63050 6.00100 -12.86515 1.000 30.59711 208 SER A C 1
ATOM 1564 O O . SER A 1 208 ? -44.93838 5.32448 -13.63382 1.000 30.61312 208 SER A O 1
ATOM 1567 N N . PRO A 1 209 ? -46.66303 6.73030 -13.30133 1.000 30.22125 209 PRO A N 1
ATOM 1568 C CA . PRO A 1 209 ? -46.96287 6.78592 -14.73995 1.000 30.35880 209 PRO A CA 1
ATOM 1569 C C . PRO A 1 209 ? -45.88720 7.46975 -15.55355 1.000 30.31153 209 PRO A C 1
ATOM 1570 O O . PRO A 1 209 ? -45.83682 7.27231 -16.77441 1.000 31.81960 209 PRO A O 1
ATOM 1574 N N . LYS A 1 210 ? -45.02533 8.25534 -14.92045 1.000 29.86839 210 LYS A N 1
ATOM 1575 C CA . LYS A 1 210 ? -43.99064 9.00328 -15.61504 1.000 30.79517 210 LYS A CA 1
ATOM 1576 C C . LYS A 1 210 ? -42.69801 8.21253 -15.79768 1.000 28.55773 210 LYS A C 1
ATOM 1577 O O . LYS A 1 210 ? -41.72093 8.76429 -16.31214 1.000 29.61387 210 LYS A O 1
ATOM 1583 N N . ILE A 1 211 ? -42.66326 6.94388 -15.40222 1.000 27.39387 211 ILE A N 1
ATOM 1584 C CA . ILE A 1 211 ? -41.44442 6.14460 -15.43754 1.000 27.31705 211 ILE A CA 1
ATOM 1585 C C . ILE A 1 211 ? -41.41537 5.32785 -16.72076 1.000 27.25988 211 ILE A C 1
ATOM 1586 O O . ILE A 1 211 ? -42.35110 4.57410 -17.01281 1.000 27.35367 211 ILE A O 1
ATOM 1591 N N . ILE A 1 212 ? -40.33367 5.47481 -17.47917 1.000 27.54277 212 ILE A N 1
ATOM 1592 C CA . ILE A 1 212 ? -40.02622 4.63607 -18.63069 1.000 26.73675 212 ILE A CA 1
ATOM 1593 C C . ILE A 1 212 ? -38.77879 3.83411 -18.28706 1.000 24.75329 212 ILE A C 1
ATOM 1594 O O . ILE A 1 212 ? -37.78861 4.39319 -17.80541 1.000 26.70189 212 ILE A O 1
ATOM 1599 N N . SER A 1 213 ? -38.83676 2.52572 -18.49677 1.000 25.39239 213 SER A N 1
ATOM 1600 C CA . SER A 1 213 ? -37.77075 1.62323 -18.09284 1.000 27.32195 213 SER A CA 1
ATOM 1601 C C . SER A 1 213 ? -37.00339 1.10716 -19.30236 1.000 26.76885 213 SER A C 1
ATOM 1602 O O . SER A 1 213 ? -37.59130 0.79398 -20.34332 1.000 27.11776 213 SER A O 1
ATOM 1605 N N . LEU A 1 214 ? -35.68736 1.02364 -19.15154 1.000 25.47054 214 LEU A N 1
ATOM 1606 C CA . LEU A 1 214 ? -34.80471 0.40034 -20.12240 1.000 24.86287 214 LEU A CA 1
ATOM 1607 C C . LEU A 1 214 ? -34.20837 -0.85208 -19.50402 1.000 23.83620 214 LEU A C 1
ATOM 1608 O O . LEU A 1 214 ? -33.85411 -0.85894 -18.32418 1.000 25.96966 214 LEU A O 1
ATOM 1613 N N . GLY A 1 215 ? -34.11182 -1.91656 -20.29821 1.000 23.61497 215 GLY A N 1
ATOM 1614 C CA . GLY A 1 215 ? -33.48268 -3.13769 -19.84728 1.000 24.68665 215 GLY A CA 1
ATOM 1615 C C . GLY A 1 215 ? -32.70511 -3.78523 -20.97379 1.000 23.10343 215 GLY A C 1
ATOM 1616 O O . GLY A 1 215 ? -32.80523 -3.38059 -22.13183 1.000 24.80008 215 GLY A O 1
ATOM 1617 N N . SER A 1 216 ? -31.92546 -4.79968 -20.61477 1.000 22.46727 216 SER A N 1
ATOM 1618 C CA . SER A 1 216 ? -31.13247 -5.50496 -21.61140 1.000 23.78767 216 SER A CA 1
ATOM 1619 C C . SER A 1 216 ? -30.52674 -6.74556 -20.97974 1.000 24.83762 216 SER A C 1
ATOM 1620 O O . SER A 1 216 ? -30.26116 -6.77828 -19.77406 1.000 25.38320 216 SER A O 1
ATOM 1623 N N . THR A 1 217 ? -30.31147 -7.76242 -21.81439 1.000 24.68656 217 THR A N 1
ATOM 1624 C CA . THR A 1 217 ? -29.61068 -8.97173 -21.40819 1.000 23.52944 217 THR A CA 1
ATOM 1625 C C . THR A 1 217 ? -28.09734 -8.83971 -21.51335 1.000 25.07564 217 THR A C 1
ATOM 1626 O O . THR A 1 217 ? -27.37907 -9.67422 -20.95305 1.000 25.78428 217 THR A O 1
ATOM 1630 N N . GLY A 1 218 ? -27.60273 -7.79922 -22.17755 1.000 26.01500 218 GLY A N 1
ATOM 1631 C CA . GLY A 1 218 ? -26.21770 -7.73685 -22.60273 1.000 27.14151 218 GLY A CA 1
ATOM 1632 C C . GLY A 1 218 ? -25.14442 -7.80903 -21.53426 1.000 26.83289 218 GLY A C 1
ATOM 1633 O O . GLY A 1 218 ? -24.27348 -8.68239 -21.57991 1.000 27.01624 218 GLY A O 1
ATOM 1634 N N A LYS A 1 219 ? -25.18493 -6.88781 -20.57283 0.800 27.04033 219 LYS A N 1
ATOM 1635 C CA A LYS A 1 219 ? -24.11506 -6.80324 -19.58563 0.800 26.61636 219 LYS A CA 1
ATOM 1636 C C A LYS A 1 219 ? -24.21579 -7.90527 -18.54146 0.800 25.94751 219 LYS A C 1
ATOM 1637 O O A LYS A 1 219 ? -23.19609 -8.45604 -18.11552 0.800 26.29302 219 LYS A O 1
ATOM 1667 N N . CYS A 1 220 ? -25.43254 -8.23350 -18.11577 1.000 27.09108 220 CYS A N 1
ATOM 1668 C CA . CYS A 1 220 ? -25.62343 -9.14368 -16.99368 1.000 26.66363 220 CYS A CA 1
ATOM 1669 C C . CYS A 1 220 ? -25.53846 -10.61478 -17.37458 1.000 26.19414 220 CYS A C 1
ATOM 1670 O O . CYS A 1 220 ? -25.29110 -11.44741 -16.49544 1.000 25.71189 220 CYS A O 1
ATOM 1673 N N . PHE A 1 221 ? -25.75372 -10.96717 -18.64213 1.000 24.68391 221 PHE A N 1
ATOM 1674 C CA . PHE A 1 221 ? -25.88937 -12.36930 -19.01442 1.000 24.34000 221 PHE A CA 1
ATOM 1675 C C . PHE A 1 221 ? -24.74196 -12.89621 -19.86887 1.000 25.83733 221 PHE A C 1
ATOM 1676 O O . PHE A 1 221 ? -24.79631 -14.04946 -20.31196 1.000 25.84938 221 PHE A O 1
ATOM 1684 N N . GLY A 1 222 ? -23.70219 -12.10250 -20.10212 1.000 26.15859 222 GLY A N 1
ATOM 1685 C CA . GLY A 1 222 ? -22.59237 -12.59689 -20.89519 1.000 26.09890 222 GLY A CA 1
ATOM 1686 C C . GLY A 1 222 ? -22.89414 -12.70475 -22.37183 1.000 25.59286 222 GLY A C 1
ATOM 1687 O O . GLY A 1 222 ? -22.41185 -13.62987 -23.03078 1.000 24.77778 222 GLY A O 1
ATOM 1688 N N . CYS A 1 223 ? -23.69931 -11.79182 -22.90549 1.000 26.22336 223 CYS A N 1
ATOM 1689 C CA . CYS A 1 223 ? -24.05923 -11.81341 -24.31674 1.000 26.57578 223 CYS A CA 1
ATOM 1690 C C . CYS A 1 223 ? -24.27042 -10.38510 -24.80561 1.000 25.53613 223 CYS A C 1
ATOM 1691 O O . CYS A 1 223 ? -25.29584 -10.05402 -25.40004 1.000 27.76217 223 CYS A O 1
ATOM 1694 N N . ILE A 1 224 ? -23.29431 -9.51190 -24.54698 1.000 25.23544 224 ILE A N 1
ATOM 1695 C CA . ILE A 1 224 ? -23.43337 -8.11517 -24.94659 1.000 25.63888 224 ILE A CA 1
ATOM 1696 C C . ILE A 1 224 ? -23.55903 -8.00196 -26.46117 1.000 25.52084 224 ILE A C 1
ATOM 1697 O O . ILE A 1 224 ? -24.25915 -7.11841 -26.97233 1.000 25.21329 224 ILE A O 1
ATOM 1702 N N . GLY A 1 225 ? -22.94568 -8.92703 -27.19810 1.000 25.96148 225 GLY A N 1
ATOM 1703 C CA . GLY A 1 225 ? -22.91216 -8.84624 -28.64797 1.000 26.41170 225 GLY A CA 1
ATOM 1704 C C . GLY A 1 225 ? -24.21448 -9.16986 -29.34584 1.000 25.46166 225 GLY A C 1
ATOM 1705 O O . GLY A 1 225 ? -24.33516 -8.87532 -30.53951 1.000 28.05787 225 GLY A O 1
ATOM 1706 N N . LEU A 1 226 ? -25.18108 -9.77163 -28.65087 1.000 25.11362 226 LEU A N 1
ATOM 1707 C CA . LEU A 1 226 ? -26.47007 -10.04464 -29.27778 1.000 24.65203 226 LEU A CA 1
ATOM 1708 C C . LEU A 1 226 ? -27.18238 -8.76532 -29.69647 1.000 25.00698 226 LEU A C 1
ATOM 1709 O O . LEU A 1 226 ? -28.02365 -8.80545 -30.59930 1.000 26.82476 226 LEU A O 1
ATOM 1714 N N . ARG A 1 227 ? -26.87035 -7.64050 -29.05024 1.000 24.84551 227 ARG A N 1
ATOM 1715 C CA . ARG A 1 227 ? -27.49533 -6.34538 -29.31492 1.000 24.32606 227 ARG A CA 1
ATOM 1716 C C . ARG A 1 227 ? -29.01399 -6.42886 -29.15516 1.000 25.07183 227 ARG A C 1
ATOM 1717 O O . ARG A 1 227 ? -29.78252 -6.19216 -30.08998 1.000 25.45896 227 ARG A O 1
ATOM 1725 N N . ILE A 1 228 ? -29.43799 -6.77945 -27.94406 1.000 22.97606 228 ILE A N 1
ATOM 1726 C CA . ILE A 1 228 ? -30.85330 -6.86289 -27.60429 1.000 22.62438 228 ILE A CA 1
ATOM 1727 C C . ILE A 1 228 ? -31.10091 -6.01811 -26.36107 1.000 23.97421 228 ILE A C 1
ATOM 1728 O O . ILE A 1 228 ? -30.48197 -6.24730 -25.31566 1.000 24.06924 228 ILE A O 1
ATOM 1733 N N . GLY A 1 229 ? -31.99776 -5.03793 -26.48128 1.000 23.50558 229 GLY A N 1
ATOM 1734 C CA . GLY A 1 229 ? -32.45564 -4.25057 -25.35675 1.000 23.16270 229 GLY A CA 1
ATOM 1735 C C . GLY A 1 229 ? -33.94932 -4.03407 -25.47316 1.000 22.86022 229 GLY A C 1
ATOM 1736 O O . GLY A 1 229 ? -34.58796 -4.55509 -26.38386 1.000 23.67016 229 GLY A O 1
ATOM 1737 N N . TRP A 1 230 ? -34.49744 -3.24886 -24.55086 1.000 20.78832 230 TRP A N 1
ATOM 1738 C CA . TRP A 1 230 ? -35.92926 -2.99859 -24.60988 1.000 22.51285 230 TRP A CA 1
ATOM 1739 C C . TRP A 1 230 ? -36.27924 -1.71691 -23.87128 1.000 24.38998 230 TRP A C 1
ATOM 1740 O O . TRP A 1 230 ? -35.52625 -1.22848 -23.02445 1.000 24.74739 230 TRP A O 1
ATOM 1751 N N . LEU A 1 231 ? -37.43150 -1.16878 -24.24042 1.000 24.04112 231 LEU A N 1
ATOM 1752 C CA . LEU A 1 231 ? -38.01368 0.00961 -23.62149 1.000 25.19758 231 LEU A CA 1
ATOM 1753 C C . LEU A 1 231 ? -39.41312 -0.34612 -23.13891 1.000 25.44420 231 LEU A C 1
ATOM 1754 O O . LEU A 1 231 ? -40.14763 -1.05853 -23.82802 1.000 27.01746 231 LEU A O 1
ATOM 1759 N N . ILE A 1 232 ? -39.77593 0.12555 -21.94807 1.000 26.06249 232 ILE A N 1
ATOM 1760 C CA . ILE A 1 232 ? -41.08495 -0.14180 -21.35548 1.000 27.82945 232 ILE A CA 1
ATOM 1761 C C . ILE A 1 232 ? -41.77045 1.19318 -21.10564 1.000 25.28914 232 ILE A C 1
ATOM 1762 O O . ILE A 1 232 ? -41.16223 2.10531 -20.53914 1.000 27.62672 232 ILE A O 1
ATOM 1767 N N . GLY A 1 233 ? -43.02112 1.31567 -21.53538 1.000 25.43174 233 GLY A N 1
ATOM 1768 C CA . GLY A 1 233 ? -43.69591 2.59416 -21.39690 1.000 26.75898 233 GLY A CA 1
ATOM 1769 C C . GLY A 1 233 ? -45.18197 2.48048 -21.65719 1.000 28.33501 233 GLY A C 1
ATOM 1770 O O . GLY A 1 233 ? -45.70208 1.41161 -21.98800 1.000 28.13554 233 GLY A O 1
ATOM 1771 N N . ASN A 1 234 ? -45.86773 3.61396 -21.47942 1.000 30.04515 234 ASN A N 1
ATOM 1772 C CA . ASN A 1 234 ? -47.29298 3.69113 -21.75834 1.000 31.47977 234 ASN A CA 1
ATOM 1773 C C . ASN A 1 234 ? -47.54214 3.46885 -23.25098 1.000 33.75225 234 ASN A C 1
ATOM 1774 O O . ASN A 1 234 ? -46.61993 3.57044 -24.06179 1.000 34.28743 234 ASN A O 1
ATOM 1779 N N . PRO A 1 235 ? -48.77909 3.14170 -23.63915 1.000 32.98697 235 PRO A N 1
ATOM 1780 C CA . PRO A 1 235 ? -49.03828 2.86602 -25.06141 1.000 35.19623 235 PRO A CA 1
ATOM 1781 C C . PRO A 1 235 ? -48.71499 4.02488 -25.98979 1.000 33.70465 235 PRO A C 1
ATOM 1782 O O . PRO A 1 235 ? -48.38257 3.79125 -27.15897 1.000 35.09717 235 PRO A O 1
ATOM 1786 N N . GLU A 1 236 ? -48.80942 5.26723 -25.51674 1.000 33.95411 236 GLU A N 1
ATOM 1787 C CA . GLU A 1 236 ? -48.57128 6.40158 -26.40074 1.000 33.29712 236 GLU A CA 1
ATOM 1788 C C . GLU A 1 236 ? -47.08667 6.60581 -26.65992 1.000 33.22681 236 GLU A C 1
ATOM 1789 O O . GLU A 1 236 ? -46.69119 6.94390 -27.78084 1.000 33.34365 236 GLU A O 1
ATOM 1795 N N . ILE A 1 237 ? -46.24932 6.40457 -25.64188 1.000 34.18403 237 ILE A N 1
ATOM 1796 C CA . ILE A 1 237 ? -44.81349 6.53932 -25.85365 1.000 33.05900 237 ILE A CA 1
ATOM 1797 C C . ILE A 1 237 ? -44.28261 5.34304 -26.63233 1.000 30.51383 237 ILE A C 1
ATOM 1798 O O . ILE A 1 237 ? -43.33126 5.47318 -27.40928 1.000 31.99220 237 ILE A O 1
ATOM 1803 N N . ILE A 1 238 ? -44.90119 4.17281 -26.46797 1.000 30.64970 238 ILE A N 1
ATOM 1804 C CA . ILE A 1 238 ? -44.48946 2.99719 -27.22703 1.000 30.87639 238 ILE A CA 1
ATOM 1805 C C . ILE A 1 238 ? -44.80830 3.18411 -28.70470 1.000 31.98653 238 ILE A C 1
ATOM 1806 O O . ILE A 1 238 ? -43.99981 2.84663 -29.57683 1.000 30.33616 238 ILE A O 1
ATOM 1811 N N . LYS A 1 239 ? -45.98807 3.73113 -29.00826 1.000 32.72603 239 LYS A N 1
ATOM 1812 C CA . LYS A 1 239 ? -46.35950 3.98781 -30.39594 1.000 30.26174 239 LYS A CA 1
ATOM 1813 C C . LYS A 1 239 ? -45.43346 5.01367 -31.02850 1.000 30.81703 239 LYS A C 1
ATOM 1814 O O . LYS A 1 239 ? -45.04033 4.87748 -32.19357 1.000 30.77592 239 LYS A O 1
ATOM 1820 N N . ALA A 1 240 ? -45.05907 6.04090 -30.26907 1.000 29.98438 240 ALA A N 1
ATOM 1821 C CA . ALA A 1 240 ? -44.20185 7.08061 -30.81955 1.000 29.11272 240 ALA A CA 1
ATOM 1822 C C . ALA A 1 240 ? -42.78118 6.57483 -31.02720 1.000 28.94921 240 ALA A C 1
ATOM 1823 O O . ALA A 1 240 ? -42.11993 6.95543 -31.99929 1.000 29.19388 240 ALA A O 1
ATOM 1825 N N . CYS A 1 241 ? -42.27998 5.74170 -30.11464 1.000 27.69043 241 CYS A N 1
ATOM 1826 C CA . CYS A 1 241 ? -40.94083 5.19242 -30.29713 1.000 27.45418 241 CYS A CA 1
ATOM 1827 C C . CYS A 1 241 ? -40.93145 4.14037 -31.39667 1.000 28.33756 241 CYS A C 1
ATOM 1828 O O . CYS A 1 241 ? -39.97209 4.05214 -32.17133 1.000 28.33151 241 CYS A O 1
ATOM 1831 N N . HIS A 1 242 ? -41.98710 3.32613 -31.46960 1.000 28.16963 242 HIS A N 1
ATOM 1832 C CA . HIS A 1 242 ? -42.08845 2.32678 -32.52968 1.000 30.09923 242 HIS A CA 1
ATOM 1833 C C . HIS A 1 242 ? -42.13339 2.98346 -33.90233 1.000 30.12904 242 HIS A C 1
ATOM 1834 O O . HIS A 1 242 ? -41.56765 2.46087 -34.86834 1.000 31.30862 242 HIS A O 1
ATOM 1841 N N . PHE A 1 243 ? -42.80773 4.12794 -34.00933 1.000 30.67514 243 PHE A N 1
ATOM 1842 C CA . PHE A 1 243 ? -42.86360 4.82820 -35.28457 1.000 29.13925 243 PHE A CA 1
ATOM 1843 C C . PHE A 1 243 ? -41.47279 5.27134 -35.72580 1.000 30.85845 243 PHE A C 1
ATOM 1844 O O . PHE A 1 243 ? -41.08129 5.07003 -36.88143 1.000 32.20017 243 PHE A O 1
ATOM 1852 N N . PHE A 1 244 ? -40.71162 5.89086 -34.82247 1.000 28.67617 244 PHE A N 1
ATOM 1853 C CA . PHE A 1 244 ? -39.42316 6.43672 -35.22277 1.000 29.27037 244 PHE A CA 1
ATOM 1854 C C . PHE A 1 244 ? -38.33868 5.37929 -35.37944 1.000 30.47183 244 PHE A C 1
ATOM 1855 O O . PHE A 1 244 ? -37.34283 5.64311 -36.06105 1.000 29.72308 244 PHE A O 1
ATOM 1863 N N . LYS A 1 245 ? -38.50613 4.18780 -34.79652 1.000 29.54706 245 LYS A N 1
ATOM 1864 C CA . LYS A 1 245 ? -37.51577 3.13468 -35.00470 1.000 29.62557 245 LYS A CA 1
ATOM 1865 C C . LYS A 1 245 ? -37.47229 2.68034 -36.45949 1.000 30.25954 245 LYS A C 1
ATOM 1866 O O . LYS A 1 245 ? -36.47925 2.07695 -36.88544 1.000 28.23035 245 LYS A O 1
ATOM 1872 N N . ASP A 1 246 ? -38.52665 2.96649 -37.22815 1.000 31.01906 246 ASP A N 1
ATOM 1873 C CA . ASP A 1 246 ? -38.52283 2.69670 -38.66054 1.000 31.40957 246 ASP A CA 1
ATOM 1874 C C . ASP A 1 246 ? -37.39556 3.43673 -39.36559 1.000 30.25994 246 ASP A C 1
ATOM 1875 O O . ASP A 1 246 ? -36.97166 3.02546 -40.45066 1.000 29.43420 246 ASP A O 1
ATOM 1880 N N . TYR A 1 247 ? -36.91227 4.52493 -38.77015 1.000 30.04426 247 TYR A N 1
ATOM 1881 C CA . TYR A 1 247 ? -35.86565 5.36081 -39.33756 1.000 28.27690 247 TYR A CA 1
ATOM 1882 C C . TYR A 1 247 ? -34.52507 5.16847 -38.64036 1.000 28.06811 247 TYR A C 1
ATOM 1883 O O . TYR A 1 247 ? -33.61333 5.97591 -38.83748 1.000 28.36074 247 TYR A O 1
ATOM 1892 N N . THR A 1 248 ? -34.38860 4.12804 -37.81253 1.000 29.42231 248 THR A N 1
ATOM 1893 C CA . THR A 1 248 ? -33.10969 3.80811 -37.18110 1.000 28.52617 248 THR A CA 1
ATOM 1894 C C . THR A 1 248 ? -32.61971 2.43653 -37.62992 1.000 25.38505 248 THR A C 1
ATOM 1895 O O . THR A 1 248 ? -31.61541 2.35931 -38.33984 1.000 27.07852 248 THR A O 1
ATOM 1899 N N . THR A 1 249 ? -33.29468 1.35019 -37.25185 1.000 24.67024 249 THR A N 1
ATOM 1900 C CA . THR A 1 249 ? -32.94028 0.01124 -37.71331 1.000 26.30443 249 THR A CA 1
ATOM 1901 C C . THR A 1 249 ? -34.14496 -0.80538 -38.15132 1.000 26.53078 249 THR A C 1
ATOM 1902 O O . THR A 1 249 ? -33.96085 -1.93444 -38.62702 1.000 27.10228 249 THR A O 1
ATOM 1906 N N . HIS A 1 250 ? -35.36117 -0.28144 -37.98295 1.000 26.92374 250 HIS A N 1
ATOM 1907 C CA . HIS A 1 250 ? -36.61446 -0.93223 -38.34649 1.000 26.31252 250 HIS A CA 1
ATOM 1908 C C . HIS A 1 250 ? -36.90852 -2.14518 -37.46247 1.000 25.64515 250 HIS A C 1
ATOM 1909 O O . HIS A 1 250 ? -37.88387 -2.12515 -36.70503 1.000 27.36575 250 HIS A O 1
ATOM 1916 N N . THR A 1 251 ? -36.09737 -3.20198 -37.54117 1.000 25.11265 251 THR A N 1
ATOM 1917 C CA . THR A 1 251 ? -36.29837 -4.39481 -36.72124 1.000 25.07604 251 THR A CA 1
ATOM 1918 C C . THR A 1 251 ? -34.95088 -4.91217 -36.23312 1.000 25.98835 251 THR A C 1
ATOM 1919 O O . THR A 1 251 ? -33.89553 -4.50324 -36.72208 1.000 25.89175 251 THR A O 1
ATOM 1923 N N . VAL A 1 252 ? -34.99607 -5.79603 -35.23124 1.000 25.43555 252 VAL A N 1
ATOM 1924 C CA . VAL A 1 252 ? -33.84102 -6.60008 -34.84570 1.000 24.90294 252 VAL A CA 1
ATOM 1925 C C . VAL A 1 252 ? -34.04864 -8.00810 -35.38669 1.000 23.87658 252 VAL A C 1
ATOM 1926 O O . VAL A 1 252 ? -35.17120 -8.44180 -35.65753 1.000 26.41638 252 VAL A O 1
ATOM 1930 N N . CYS A 1 253 ? -32.95122 -8.73925 -35.54264 1.000 23.45360 253 CYS A N 1
ATOM 1931 C CA . CYS A 1 253 ? -33.02446 -10.06937 -36.13158 1.000 25.60647 253 CYS A CA 1
ATOM 1932 C C . CYS A 1 253 ? -33.78734 -11.03750 -35.23366 1.000 27.59770 253 CYS A C 1
ATOM 1933 O O . CYS A 1 253 ? -33.66407 -11.00528 -34.00594 1.000 27.13306 253 CYS A O 1
ATOM 1936 N N . VAL A 1 254 ? -34.57256 -11.91517 -35.86377 1.000 26.77983 254 VAL A N 1
ATOM 1937 C CA . VAL A 1 254 ? -35.33620 -12.92418 -35.13323 1.000 26.03139 254 VAL A CA 1
ATOM 1938 C C . VAL A 1 254 ? -34.42852 -13.86380 -34.34148 1.000 26.63053 254 VAL A C 1
ATOM 1939 O O . VAL A 1 254 ? -34.86092 -14.45397 -33.34579 1.000 26.63358 254 VAL A O 1
ATOM 1943 N N . LEU A 1 255 ? -33.17647 -14.04684 -34.77156 1.000 27.69433 255 LEU A N 1
ATOM 1944 C CA . LEU A 1 255 ? -32.26921 -14.92515 -34.03267 1.000 25.12730 255 LEU A CA 1
ATOM 1945 C C . LEU A 1 255 ? -31.80133 -14.27529 -32.73934 1.000 25.84497 255 LEU A C 1
ATOM 1946 O O . LEU A 1 255 ? -31.87211 -14.88957 -31.67023 1.000 26.57431 255 LEU A O 1
ATOM 1951 N N . ASN A 1 256 ? -31.29563 -13.04195 -32.82321 1.000 24.88999 256 ASN A N 1
ATOM 1952 C CA . ASN A 1 256 ? -30.87250 -12.32492 -31.62611 1.000 24.51425 256 ASN A CA 1
ATOM 1953 C C . ASN A 1 256 ? -32.02483 -12.22296 -30.64048 1.000 26.52732 256 ASN A C 1
ATOM 1954 O O . ASN A 1 256 ? -31.86465 -12.45742 -29.43625 1.000 26.36332 256 ASN A O 1
ATOM 1959 N N . ASP A 1 257 ? -33.19788 -11.85731 -31.15146 1.000 25.35191 257 ASP A N 1
ATOM 1960 C CA . ASP A 1 257 ? -34.41588 -11.82085 -30.35718 1.000 27.03964 257 ASP A CA 1
ATOM 1961 C C . ASP A 1 257 ? -34.67107 -13.16426 -29.68488 1.000 26.74681 257 ASP A C 1
ATOM 1962 O O . ASP A 1 257 ? -34.86090 -13.24023 -28.46622 1.000 27.90165 257 ASP A O 1
ATOM 1967 N N . TYR A 1 258 ? -34.63044 -14.24322 -30.46343 1.000 24.20790 258 TYR A N 1
ATOM 1968 C CA . TYR A 1 258 ? -34.97203 -15.55549 -29.92940 1.000 25.69563 258 TYR A CA 1
ATOM 1969 C C . TYR A 1 258 ? -33.94442 -16.02930 -28.91059 1.000 25.67925 258 TYR A C 1
ATOM 1970 O O . TYR A 1 258 ? -34.30413 -16.60730 -27.87830 1.000 25.69216 258 TYR A O 1
ATOM 1979 N N . ILE A 1 259 ? -32.66391 -15.77332 -29.16944 1.000 25.15413 259 ILE A N 1
ATOM 1980 C CA . ILE A 1 259 ? -31.62526 -16.23382 -28.25677 1.000 25.48401 259 ILE A CA 1
ATOM 1981 C C . ILE A 1 259 ? -31.71476 -15.48158 -26.93637 1.000 26.05702 259 ILE A C 1
ATOM 1982 O O . ILE A 1 259 ? -31.56313 -16.06990 -25.85836 1.000 26.32904 259 ILE A O 1
ATOM 1987 N N . ALA A 1 260 ? -31.97179 -14.17201 -27.00056 1.000 26.07299 260 ALA A N 1
ATOM 1988 C CA . ALA A 1 260 ? -32.14135 -13.37736 -25.79006 1.000 24.59855 260 ALA A CA 1
ATOM 1989 C C . ALA A 1 260 ? -33.36428 -13.81144 -24.99095 1.000 26.94727 260 ALA A C 1
ATOM 1990 O O . ALA A 1 260 ? -33.34541 -13.75744 -23.75661 1.000 26.53958 260 ALA A O 1
ATOM 1992 N N . ALA A 1 261 ? -34.43340 -14.23929 -25.66662 1.000 25.56407 261 ALA A N 1
ATOM 1993 C CA . ALA A 1 261 ? -35.61585 -14.71892 -24.95442 1.000 26.44314 261 ALA A CA 1
ATOM 1994 C C . ALA A 1 261 ? -35.29982 -15.95880 -24.12805 1.000 26.47310 261 ALA A C 1
ATOM 1995 O O . ALA A 1 261 ? -35.71808 -16.07178 -22.97111 1.000 27.67395 261 ALA A O 1
ATOM 1997 N N . GLY A 1 262 ? -34.57750 -16.91359 -24.71397 1.000 26.71259 262 GLY A N 1
ATOM 1998 C CA . GLY A 1 262 ? -34.19221 -18.09683 -23.96730 1.000 26.08363 262 GLY A CA 1
ATOM 1999 C C . GLY A 1 262 ? -33.23056 -17.79428 -22.84002 1.000 25.63473 262 GLY A C 1
ATOM 2000 O O . GLY A 1 262 ? -33.19915 -18.50960 -21.83559 1.000 25.81397 262 GLY A O 1
ATOM 2001 N N . VAL A 1 263 ? -32.44124 -16.73264 -22.98559 1.000 25.95812 263 VAL A N 1
ATOM 2002 C CA . VAL A 1 263 ? -31.53648 -16.31699 -21.92003 1.000 26.19648 263 VAL A CA 1
ATOM 2003 C C . VAL A 1 263 ? -32.32761 -15.91267 -20.67995 1.000 25.63509 263 VAL A C 1
ATOM 2004 O O . VAL A 1 263 ? -32.05738 -16.38812 -19.57187 1.000 25.00734 263 VAL A O 1
ATOM 2008 N N . LEU A 1 264 ? -33.33986 -15.05544 -20.85263 1.000 25.11142 264 LEU A N 1
ATOM 2009 C CA . LEU A 1 264 ? -34.15061 -14.63524 -19.71127 1.000 26.53246 264 LEU A CA 1
ATOM 2010 C C . LEU A 1 264 ? -34.93603 -15.80090 -19.12193 1.000 26.76825 264 LEU A C 1
ATOM 2011 O O . LEU A 1 264 ? -35.07762 -15.90267 -17.89709 1.000 25.18075 264 LEU A O 1
ATOM 2016 N N . LEU A 1 265 ? -35.44869 -16.69131 -19.97379 1.000 24.54174 265 LEU A N 1
ATOM 2017 C CA . LEU A 1 265 ? -36.21053 -17.84122 -19.50384 1.000 23.95321 265 LEU A CA 1
ATOM 2018 C C . LEU A 1 265 ? -35.33675 -18.87122 -18.81087 1.000 23.76732 265 LEU A C 1
ATOM 2019 O O . LEU A 1 265 ? -35.87060 -19.78477 -18.17817 1.000 24.85143 265 LEU A O 1
ATOM 2024 N N . HIS A 1 266 ? -34.02098 -18.77661 -18.95420 1.000 24.87988 266 HIS A N 1
ATOM 2025 C CA . HIS A 1 266 ? -33.08936 -19.65742 -18.26544 1.000 25.57949 266 HIS A CA 1
ATOM 2026 C C . HIS A 1 266 ? -32.09047 -18.85018 -17.44294 1.000 24.84252 266 HIS A C 1
ATOM 2027 O O . HIS A 1 266 ? -30.94194 -19.25800 -17.26922 1.000 27.15780 266 HIS A O 1
ATOM 2034 N N . LYS A 1 267 ? -32.53041 -17.69963 -16.92304 1.000 25.72711 267 LYS A N 1
ATOM 2035 C CA . LYS A 1 267 ? -31.64290 -16.83542 -16.14919 1.000 26.40837 267 LYS A CA 1
ATOM 2036 C C . LYS A 1 267 ? -31.06654 -17.55595 -14.93742 1.000 25.61481 267 LYS A C 1
ATOM 2037 O O . LYS A 1 267 ? -29.95639 -17.23528 -14.49815 1.000 26.11777 267 LYS A O 1
ATOM 2043 N N . GLY A 1 268 ? -31.80861 -18.51762 -14.38035 1.000 25.06547 268 GLY A N 1
ATOM 2044 C CA . GLY A 1 268 ? -31.34543 -19.27494 -13.22795 1.000 27.77130 268 GLY A CA 1
ATOM 2045 C C . GLY A 1 268 ? -30.13520 -20.14541 -13.49718 1.000 27.94754 268 GLY A C 1
ATOM 2046 O O . GLY A 1 268 ? -29.46334 -20.56945 -12.55104 1.000 26.76786 268 GLY A O 1
ATOM 2047 N N . LYS A 1 269 ? -29.84996 -20.44014 -14.76175 1.000 27.56632 269 LYS A N 1
ATOM 2048 C CA . LYS A 1 269 ? -28.63472 -21.15321 -15.11833 1.000 26.54375 269 LYS A CA 1
ATOM 2049 C C . LYS A 1 269 ? -27.45341 -20.22935 -15.36404 1.000 24.60835 269 LYS A C 1
ATOM 2050 O O . LYS A 1 269 ? -26.35089 -20.72236 -15.61477 1.000 25.22370 269 LYS A O 1
ATOM 2056 N N . ILE A 1 270 ? -27.64226 -18.91315 -15.27667 1.000 25.09225 270 ILE A N 1
ATOM 2057 C CA . ILE A 1 270 ? -26.61203 -17.97566 -15.70970 1.000 25.76023 270 ILE A CA 1
ATOM 2058 C C . ILE A 1 270 ? -26.27050 -16.98123 -14.60851 1.000 23.23343 270 ILE A C 1
ATOM 2059 O O . ILE A 1 270 ? -25.10225 -16.82734 -14.23921 1.000 24.85198 270 ILE A O 1
ATOM 2064 N N . LEU A 1 271 ? -27.27872 -16.28126 -14.09828 1.000 22.68017 271 LEU A N 1
ATOM 2065 C CA . LEU A 1 271 ? -27.01147 -15.19703 -13.15621 1.000 25.02220 271 LEU A CA 1
ATOM 2066 C C . LEU A 1 271 ? -26.37804 -15.65025 -11.84137 1.000 25.21380 271 LEU A C 1
ATOM 2067 O O . LEU A 1 271 ? -25.47362 -14.94730 -11.35776 1.000 25.67280 271 LEU A O 1
ATOM 2072 N N . PRO A 1 272 ? -26.79380 -16.75559 -11.20567 1.000 25.72738 272 PRO A N 1
ATOM 2073 C CA . PRO A 1 272 ? -26.12688 -17.15409 -9.95376 1.000 25.84708 272 PRO A CA 1
ATOM 2074 C C . PRO A 1 272 ? -24.62987 -17.36668 -10.09367 1.000 27.92868 272 PRO A C 1
ATOM 2075 O O . PRO A 1 272 ? -23.86813 -16.98167 -9.19714 1.000 28.18759 272 PRO A O 1
ATOM 2079 N N . ARG A 1 273 ? -24.18322 -17.98812 -11.18763 1.000 27.72175 273 ARG A N 1
ATOM 2080 C CA . ARG A 1 273 ? -22.75472 -18.22449 -11.35772 1.000 27.37243 273 ARG A CA 1
ATOM 2081 C C . ARG A 1 273 ? -21.98699 -16.91070 -11.45752 1.000 26.34256 273 ARG A C 1
ATOM 2082 O O . ARG A 1 273 ? -20.87340 -16.79316 -10.93538 1.000 28.15666 273 ARG A O 1
ATOM 2090 N N . TYR A 1 274 ? -22.55686 -15.91314 -12.13678 1.000 26.69368 274 TYR A N 1
ATOM 2091 C CA . TYR A 1 274 ? -21.88962 -14.61838 -12.21564 1.000 25.11284 274 TYR A CA 1
ATOM 2092 C C . TYR A 1 274 ? -21.97023 -13.87023 -10.89916 1.000 25.94463 274 TYR A C 1
ATOM 2093 O O . TYR A 1 274 ? -21.06149 -13.10004 -10.57638 1.000 27.20734 274 TYR A O 1
ATOM 2102 N N . ARG A 1 275 ? -23.05076 -14.06353 -10.13963 1.000 28.09804 275 ARG A N 1
ATOM 2103 C CA . ARG A 1 275 ? -23.13976 -13.44802 -8.81847 1.000 27.49594 275 ARG A CA 1
ATOM 2104 C C . ARG A 1 275 ? -22.01286 -13.93462 -7.92015 1.000 24.57703 275 ARG A C 1
ATOM 2105 O O . ARG A 1 275 ? -21.39616 -13.14411 -7.20094 1.000 26.77354 275 ARG A O 1
ATOM 2113 N N . GLN A 1 276 ? -21.73944 -15.23793 -7.94282 1.000 26.84405 276 GLN A N 1
ATOM 2114 C CA . GLN A 1 276 ? -20.63675 -15.78619 -7.16004 1.000 28.65760 276 GLN A CA 1
ATOM 2115 C C . GLN A 1 276 ? -19.29139 -15.24715 -7.64260 1.000 27.55418 276 GLN A C 1
ATOM 2116 O O . GLN A 1 276 ? -18.37382 -15.03892 -6.83956 1.000 26.39989 276 GLN A O 1
ATOM 2122 N N . MET A 1 277 ? -19.14861 -15.03987 -8.95762 1.000 26.52229 277 MET A N 1
ATOM 2123 C CA . MET A 1 277 ? -17.92036 -14.46206 -9.49958 1.000 26.88817 277 MET A CA 1
ATOM 2124 C C . MET A 1 277 ? -17.71862 -13.04302 -8.99555 1.000 25.92342 277 MET A C 1
ATOM 2125 O O . MET A 1 277 ? -16.60890 -12.65953 -8.60721 1.000 26.81474 277 MET A O 1
ATOM 2130 N N . ILE A 1 278 ? -18.78858 -12.25085 -8.99446 1.000 25.82860 278 ILE A N 1
ATOM 2131 C CA . ILE A 1 278 ? -18.71349 -10.86987 -8.53794 1.000 25.65515 278 ILE A CA 1
ATOM 2132 C C . ILE A 1 278 ? -18.41793 -10.81910 -7.04464 1.000 26.29907 278 ILE A C 1
ATOM 2133 O O . ILE A 1 278 ? -17.59877 -10.01533 -6.58359 1.000 27.05564 278 ILE A O 1
ATOM 2138 N N . GLN A 1 279 ? -19.06997 -11.68444 -6.26860 1.000 27.43667 279 GLN A N 1
ATOM 2139 C CA . GLN A 1 279 ? -18.91429 -11.64897 -4.81848 1.000 27.02085 279 GLN A CA 1
ATOM 2140 C C . GLN A 1 279 ? -17.48576 -11.98985 -4.39398 1.000 27.85472 279 GLN A C 1
ATOM 2141 O O . GLN A 1 279 ? -16.95701 -11.38771 -3.45194 1.000 30.52373 279 GLN A O 1
ATOM 2147 N N . HIS A 1 280 ? -16.83942 -12.94387 -5.07661 1.000 26.97770 280 HIS A N 1
ATOM 2148 C CA . HIS A 1 280 ? -15.43044 -13.22721 -4.79678 1.000 26.19524 280 HIS A CA 1
ATOM 2149 C C . HIS A 1 280 ? -14.54528 -12.03027 -5.13018 1.000 27.12048 280 HIS A C 1
ATOM 2150 O O . HIS A 1 280 ? -13.60062 -11.72273 -4.39311 1.000 27.28682 280 HIS A O 1
ATOM 2157 N N . ASN A 1 281 ? -14.84404 -11.33020 -6.22735 1.000 26.21974 281 ASN A N 1
ATOM 2158 C CA . ASN A 1 281 ? -14.00997 -10.20175 -6.62960 1.000 27.02908 281 ASN A CA 1
ATOM 2159 C C . ASN A 1 281 ? -14.22234 -8.99163 -5.73202 1.000 26.03715 281 ASN A C 1
ATOM 2160 O O . ASN A 1 281 ? -13.29369 -8.20172 -5.52869 1.000 25.52290 281 ASN A O 1
ATOM 2165 N N . ILE A 1 282 ? -15.43589 -8.81397 -5.21255 1.000 27.27295 282 ILE A N 1
ATOM 2166 C CA . ILE A 1 282 ? -15.66399 -7.78225 -4.20746 1.000 26.47594 282 ILE A CA 1
ATOM 2167 C C . ILE A 1 282 ? -14.81744 -8.06336 -2.97208 1.000 27.61600 282 ILE A C 1
ATOM 2168 O O . ILE A 1 282 ? -14.22005 -7.15140 -2.38948 1.000 28.70251 282 ILE A O 1
ATOM 2173 N N . GLN A 1 283 ? -14.73236 -9.33403 -2.56792 1.000 28.26444 283 GLN A N 1
ATOM 2174 C CA . GLN A 1 283 ? -13.85122 -9.70004 -1.46342 1.000 27.69845 283 GLN A CA 1
ATOM 2175 C C . GLN A 1 283 ? -12.39306 -9.43216 -1.81003 1.000 27.68608 283 GLN A C 1
ATOM 2176 O O . GLN A 1 283 ? -11.63696 -8.90715 -0.98530 1.000 28.96648 283 GLN A O 1
ATOM 2182 N N . GLN A 1 284 ? -11.97591 -9.80277 -3.02205 1.000 26.86076 284 GLN A N 1
ATOM 2183 C CA . GLN A 1 284 ? -10.59804 -9.56381 -3.43731 1.000 28.08881 284 GLN A CA 1
ATOM 2184 C C . GLN A 1 284 ? -10.25447 -8.08255 -3.44000 1.000 27.61068 284 GLN A C 1
ATOM 2185 O O . GLN A 1 284 ? -9.10353 -7.71502 -3.18178 1.000 28.71105 284 GLN A O 1
ATOM 2191 N N . PHE A 1 285 ? -11.21792 -7.21815 -3.75724 1.000 26.69622 285 PHE A N 1
ATOM 2192 C CA . PHE A 1 285 ? -10.91403 -5.79558 -3.75055 1.000 26.64547 285 PHE A CA 1
ATOM 2193 C C . PHE A 1 285 ? -10.91413 -5.22097 -2.34101 1.000 27.01890 285 PHE A C 1
ATOM 2194 O O . PHE A 1 285 ? -10.16955 -4.27736 -2.06536 1.000 28.32625 285 PHE A O 1
ATOM 2202 N N . GLU A 1 286 ? -11.74615 -5.75426 -1.44665 1.000 27.44524 286 GLU A N 1
ATOM 2203 C CA . GLU A 1 286 ? -11.69107 -5.31998 -0.05531 1.000 29.43636 286 GLU A CA 1
ATOM 2204 C C . GLU A 1 286 ? -10.37924 -5.73752 0.59517 1.000 28.74982 286 GLU A C 1
ATOM 2205 O O . GLU A 1 286 ? -9.83191 -5.00356 1.42516 1.000 30.67147 286 GLU A O 1
ATOM 2211 N N . THR A 1 287 ? -9.86111 -6.91483 0.23802 1.000 28.54396 287 THR A N 1
ATOM 2212 C CA . THR A 1 287 ? -8.50724 -7.26457 0.65108 1.000 28.55783 287 THR A CA 1
ATOM 2213 C C . THR A 1 287 ? -7.50093 -6.25961 0.10801 1.000 30.79371 287 THR A C 1
ATOM 2214 O O . THR A 1 287 ? -6.61449 -5.79939 0.83739 1.000 32.21787 287 THR A O 1
ATOM 2218 N N . PHE A 1 288 ? -7.65549 -5.87023 -1.16076 1.000 29.79314 288 PHE A N 1
ATOM 2219 C CA . PHE A 1 288 ? -6.73235 -4.91929 -1.76993 1.000 28.37238 288 PHE A CA 1
ATOM 2220 C C . PHE A 1 288 ? -6.80298 -3.56007 -1.08500 1.000 29.25007 288 PHE A C 1
ATOM 2221 O O . PHE A 1 288 ? -5.77792 -2.88900 -0.91639 1.000 30.19621 288 PHE A O 1
ATOM 2229 N N . ILE A 1 289 ? -8.00366 -3.13746 -0.68187 1.000 27.89370 289 ILE A N 1
ATOM 2230 C CA . ILE A 1 289 ? -8.15481 -1.85318 0.00067 1.000 29.82856 289 ILE A CA 1
ATOM 2231 C C . ILE A 1 289 ? -7.42716 -1.87020 1.33792 1.000 30.55761 289 ILE A C 1
ATOM 2232 O O . ILE A 1 289 ? -6.76480 -0.89620 1.71682 1.000 29.21983 289 ILE A O 1
ATOM 2237 N N . LYS A 1 290 ? -7.54155 -2.97823 2.07287 1.000 31.33999 290 LYS A N 1
ATOM 2238 C CA . LYS A 1 290 ? -6.85960 -3.09784 3.35564 1.000 30.67003 290 LYS A CA 1
ATOM 2239 C C . LYS A 1 290 ? -5.34411 -3.08188 3.18670 1.000 30.85755 290 LYS A C 1
ATOM 2240 O O . LYS A 1 290 ? -4.63535 -2.42031 3.95456 1.000 34.55953 290 LYS A O 1
ATOM 2246 N N . GLN A 1 291 ? -4.82573 -3.80379 2.18826 1.000 29.50634 291 GLN A N 1
ATOM 2247 C CA . GLN A 1 291 ? -3.38157 -3.83051 1.96897 1.000 27.31506 291 GLN A CA 1
ATOM 2248 C C . GLN A 1 291 ? -2.83568 -2.45839 1.59631 1.000 31.56488 291 GLN A C 1
ATOM 2249 O O . GLN A 1 291 ? -1.70774 -2.11744 1.97191 1.000 33.59663 291 GLN A O 1
ATOM 2255 N N . GLN A 1 292 ? -3.61382 -1.65878 0.86602 1.000 30.73951 292 GLN A N 1
ATOM 2256 C CA . GLN A 1 292 ? -3.16552 -0.34907 0.40787 1.000 31.55514 292 GLN A CA 1
ATOM 2257 C C . GLN A 1 292 ? -3.16280 0.71050 1.50138 1.000 30.95250 292 GLN A C 1
ATOM 2258 O O . GLN A 1 292 ? -2.58290 1.78071 1.29412 1.000 30.56553 292 GLN A O 1
ATOM 2264 N N . ARG A 1 293 ? -3.81147 0.45127 2.63582 1.000 32.13283 293 ARG A N 1
ATOM 2265 C CA . ARG A 1 293 ? -3.70775 1.28494 3.83298 1.000 31.80890 293 ARG A CA 1
ATOM 2266 C C . ARG A 1 293 ? -4.07227 2.74423 3.55131 1.000 33.37422 293 ARG A C 1
ATOM 2267 O O . ARG A 1 293 ? -3.28831 3.66703 3.78272 1.000 35.79928 293 ARG A O 1
ATOM 2275 N N . GLY A 1 294 ? -5.29288 2.94317 3.05884 1.000 33.31421 294 GLY A N 1
ATOM 2276 C CA . GLY A 1 294 ? -5.82160 4.27454 2.86462 1.000 32.08957 294 GLY A CA 1
ATOM 2277 C C . GLY A 1 294 ? -5.51594 4.90612 1.52382 1.000 31.57147 294 GLY A C 1
ATOM 2278 O O . GLY A 1 294 ? -6.09001 5.95680 1.20864 1.000 31.59278 294 GLY A O 1
ATOM 2279 N N . LEU A 1 295 ? -4.62978 4.31089 0.72237 1.000 32.83215 295 LEU A N 1
ATOM 2280 C CA . LEU A 1 295 ? -4.35675 4.87505 -0.59546 1.000 32.51568 295 LEU A CA 1
ATOM 2281 C C . LEU A 1 295 ? -5.53012 4.65754 -1.54188 1.000 32.71342 295 LEU A C 1
ATOM 2282 O O . LEU A 1 295 ? -5.85370 5.53656 -2.34771 1.000 35.84577 295 LEU A O 1
ATOM 2287 N N . ILE A 1 296 ? -6.19702 3.51117 -1.43576 1.000 32.19174 296 ILE A N 1
ATOM 2288 C CA . ILE A 1 296 ? -7.33848 3.16301 -2.27261 1.000 31.39315 296 ILE A CA 1
ATOM 2289 C C . ILE A 1 296 ? -8.57581 3.11318 -1.39207 1.000 31.14453 296 ILE A C 1
ATOM 2290 O O . ILE A 1 296 ? -8.55155 2.51473 -0.31062 1.000 34.32062 296 ILE A O 1
ATOM 2295 N N . ASP A 1 297 ? -9.65291 3.74123 -1.85002 1.000 31.77572 297 ASP A N 1
ATOM 2296 C CA . ASP A 1 297 ? -10.93768 3.66468 -1.17606 1.000 30.65571 297 ASP A CA 1
ATOM 2297 C C . ASP A 1 297 ? -12.00996 3.53524 -2.24541 1.000 30.35473 297 ASP A C 1
ATOM 2298 O O . ASP A 1 297 ? -11.74028 3.69715 -3.43716 1.000 31.95125 297 ASP A O 1
ATOM 2303 N N . TRP A 1 298 ? -13.23543 3.23629 -1.82333 1.000 29.34201 298 TRP A N 1
ATOM 2304 C CA . TRP A 1 298 ? -14.32850 3.17401 -2.78118 1.000 28.83180 298 TRP A CA 1
ATOM 2305 C C . TRP A 1 298 ? -15.64561 3.38261 -2.05668 1.000 27.50441 298 TRP A C 1
ATOM 2306 O O . TRP A 1 298 ? -15.74408 3.19823 -0.84284 1.000 27.66542 298 TRP A O 1
ATOM 2317 N N . VAL A 1 299 ? -16.65586 3.78161 -2.82159 1.000 27.72399 299 VAL A N 1
ATOM 2318 C CA . VAL A 1 299 ? -18.04359 3.59623 -2.41366 1.000 26.35874 299 VAL A CA 1
ATOM 2319 C C . VAL A 1 299 ? -18.42595 2.16857 -2.79566 1.000 29.10943 299 VAL A C 1
ATOM 2320 O O . VAL A 1 299 ? -18.45817 1.82175 -3.98039 1.000 27.56555 299 VAL A O 1
ATOM 2324 N N . LYS A 1 300 ? -18.69227 1.33338 -1.79739 1.000 26.88162 300 LYS A N 1
ATOM 2325 C CA . LYS A 1 300 ? -18.92799 -0.07805 -2.06087 1.000 26.68335 300 LYS A CA 1
ATOM 2326 C C . LYS A 1 300 ? -20.14699 -0.25101 -2.96444 1.000 28.53957 300 LYS A C 1
ATOM 2327 O O . LYS A 1 300 ? -21.21679 0.29542 -2.66307 1.000 28.68998 300 LYS A O 1
ATOM 2333 N N . PRO A 1 301 ? -20.03015 -0.98775 -4.07201 1.000 30.60444 301 PRO A N 1
ATOM 2334 C CA . PRO A 1 301 ? -21.18318 -1.17661 -4.95995 1.000 26.32484 301 PRO A CA 1
ATOM 2335 C C . PRO A 1 301 ? -22.21075 -2.12515 -4.36669 1.000 26.52032 301 PRO A C 1
ATOM 2336 O O . PRO A 1 301 ? -21.88345 -3.04387 -3.61271 1.000 29.57847 301 PRO A O 1
ATOM 2340 N N . GLU A 1 302 ? -23.47355 -1.89285 -4.72629 1.000 27.28962 302 GLU A N 1
ATOM 2341 C CA . GLU A 1 302 ? -24.58449 -2.71993 -4.27229 1.000 26.39308 302 GLU A CA 1
ATOM 2342 C C . GLU A 1 302 ? -25.14294 -3.65264 -5.34118 1.000 26.99091 302 GLU A C 1
ATOM 2343 O O . GLU A 1 302 ? -25.72578 -4.68379 -4.99884 1.000 26.20633 302 GLU A O 1
ATOM 2349 N N . ALA A 1 303 ? -24.98784 -3.32178 -6.62196 1.000 27.75827 303 ALA A N 1
ATOM 2350 C CA . ALA A 1 303 ? -25.48326 -4.18133 -7.68979 1.000 26.73703 303 ALA A CA 1
ATOM 2351 C C . ALA A 1 303 ? -24.77357 -3.82357 -8.98635 1.000 24.59211 303 ALA A C 1
ATOM 2352 O O . ALA A 1 303 ? -24.23521 -2.72569 -9.13775 1.000 24.66434 303 ALA A O 1
ATOM 2354 N N . GLY A 1 304 ? -24.79530 -4.75722 -9.92450 1.000 25.66803 304 GLY A N 1
ATOM 2355 C CA . GLY A 1 304 ? -24.22827 -4.52886 -11.23176 1.000 24.63857 304 GLY A CA 1
ATOM 2356 C C . GLY A 1 304 ? -22.91069 -5.24703 -11.44814 1.000 24.01167 304 GLY A C 1
ATOM 2357 O O . GLY A 1 304 ? -22.58961 -6.24906 -10.80482 1.000 25.32604 304 GLY A O 1
ATOM 2358 N N . THR A 1 305 ? -22.14787 -4.72948 -12.40690 1.000 24.28649 305 THR A N 1
ATOM 2359 C CA . THR A 1 305 ? -20.95820 -5.39248 -12.91802 1.000 25.82481 305 THR A CA 1
ATOM 2360 C C . THR A 1 305 ? -19.68645 -4.57588 -12.73891 1.000 23.96579 305 THR A C 1
ATOM 2361 O O . THR A 1 305 ? -18.61490 -5.03655 -13.15037 1.000 23.22941 305 THR A O 1
ATOM 2365 N N . ILE A 1 306 ? -19.76801 -3.37889 -12.15307 1.000 23.54077 306 ILE A N 1
ATOM 2366 C CA . ILE A 1 306 ? -18.63681 -2.46304 -12.08955 1.000 25.51686 306 ILE A CA 1
ATOM 2367 C C . ILE A 1 306 ? -18.51805 -1.83628 -10.70209 1.000 26.61921 306 ILE A C 1
ATOM 2368 O O . ILE A 1 306 ? -19.44942 -1.86240 -9.89650 1.000 26.03047 306 ILE A O 1
ATOM 2373 N N . ALA A 1 307 ? -17.33527 -1.28317 -10.43219 1.000 25.99327 307 ALA A N 1
ATOM 2374 C CA . ALA A 1 307 ? -17.06913 -0.46047 -9.25945 1.000 26.23897 307 ALA A CA 1
ATOM 2375 C C . ALA A 1 307 ? -16.21821 0.72183 -9.69809 1.000 27.55912 307 ALA A C 1
ATOM 2376 O O . ALA A 1 307 ? -15.57416 0.68564 -10.74934 1.000 28.33473 307 ALA A O 1
ATOM 2378 N N . PHE A 1 308 ? -16.22088 1.77883 -8.88790 1.000 26.69947 308 PHE A N 1
ATOM 2379 C CA . PHE A 1 308 ? -15.53987 3.03159 -9.22265 1.000 25.69943 308 PHE A CA 1
ATOM 2380 C C . PHE A 1 308 ? -14.64511 3.47903 -8.06687 1.000 28.17823 308 PHE A C 1
ATOM 2381 O O . PHE A 1 308 ? -14.87521 4.53016 -7.46093 1.000 27.60807 308 PHE A O 1
ATOM 2389 N N . PRO A 1 309 ? -13.60776 2.70518 -7.73283 1.000 27.94373 309 PRO A N 1
ATOM 2390 C CA . PRO A 1 309 ? -12.71536 3.10467 -6.63787 1.000 27.49838 309 PRO A CA 1
ATOM 2391 C C . PRO A 1 309 ? -11.86661 4.30423 -7.02396 1.000 28.86175 309 PRO A C 1
ATOM 2392 O O . PRO A 1 309 ? -11.86936 4.77048 -8.16314 1.000 29.07697 309 PRO A O 1
ATOM 2396 N N . PHE A 1 310 ? -11.13062 4.81398 -6.04021 1.000 29.51501 310 PHE A N 1
ATOM 2397 C CA . PHE A 1 310 ? -10.34334 6.01903 -6.25026 1.000 30.09815 310 PHE A CA 1
ATOM 2398 C C . PHE A 1 310 ? -9.10439 5.99956 -5.37000 1.000 31.31620 310 PHE A C 1
ATOM 2399 O O . PHE A 1 310 ? -9.02733 5.26453 -4.38145 1.000 30.85775 310 PHE A O 1
ATOM 2407 N N . PHE A 1 311 ? -8.13079 6.82362 -5.75114 1.000 31.57527 311 PHE A N 1
ATOM 2408 C CA . PHE A 1 311 ? -7.02342 7.14478 -4.86613 1.000 34.12412 311 PHE A CA 1
ATOM 2409 C C . PHE A 1 311 ? -7.47955 8.24349 -3.92157 1.000 33.79489 311 PHE A C 1
ATOM 2410 O O . PHE A 1 311 ? -8.14493 9.19693 -4.33556 1.000 33.64932 311 PHE A O 1
ATOM 2418 N N . THR A 1 312 ? -7.12389 8.11044 -2.64635 1.000 34.74465 312 THR A N 1
ATOM 2419 C CA . THR A 1 312 ? -7.50540 9.13682 -1.68601 1.000 35.29776 312 THR A CA 1
ATOM 2420 C C . THR A 1 312 ? -6.62239 10.37367 -1.77238 1.000 37.80204 312 THR A C 1
ATOM 2421 O O . THR A 1 312 ? -7.02135 11.43863 -1.28859 1.000 38.95252 312 THR A O 1
ATOM 2425 N N . ASP A 1 313 ? -5.45910 10.26568 -2.39954 1.000 39.22053 313 ASP A N 1
ATOM 2426 C CA . ASP A 1 313 ? -4.63320 11.43194 -2.67107 1.000 39.00613 313 ASP A CA 1
ATOM 2427 C C . ASP A 1 313 ? -5.23405 12.19646 -3.84358 1.000 42.23737 313 ASP A C 1
ATOM 2428 O O . ASP A 1 313 ? -5.36780 11.62993 -4.93347 1.000 45.82421 313 ASP A O 1
ATOM 2433 N N . PRO A 1 314 ? -5.61867 13.46287 -3.66962 1.000 43.88465 314 PRO A N 1
ATOM 2434 C CA . PRO A 1 314 ? -6.21728 14.20599 -4.78827 1.000 44.06274 314 PRO A CA 1
ATOM 2435 C C . PRO A 1 314 ? -5.23014 14.53292 -5.89343 1.000 44.09255 314 PRO A C 1
ATOM 2436 O O . PRO A 1 314 ? -5.65706 14.97967 -6.96651 1.000 44.44593 314 PRO A O 1
ATOM 2440 N N . ASN A 1 315 ? -3.93427 14.31132 -5.67902 1.000 44.10536 315 ASN A N 1
ATOM 2441 C CA . ASN A 1 315 ? -2.93674 14.66810 -6.67592 1.000 46.80945 315 ASN A CA 1
ATOM 2442 C C . ASN A 1 315 ? -2.73525 13.58923 -7.72959 1.000 45.79887 315 ASN A C 1
ATOM 2443 O O . ASN A 1 315 ? -2.26270 13.89903 -8.82863 1.000 47.53300 315 ASN A O 1
ATOM 2448 N N . ILE A 1 316 ? -3.08337 12.34300 -7.42918 1.000 43.56221 316 ILE A N 1
ATOM 2449 C CA . ILE A 1 316 ? -2.79666 11.23553 -8.33155 1.000 42.31273 316 ILE A CA 1
ATOM 2450 C C . ILE A 1 316 ? -3.80316 11.23222 -9.47265 1.000 43.57601 316 ILE A C 1
ATOM 2451 O O . ILE A 1 316 ? -5.01640 11.33636 -9.25376 1.000 42.98355 316 ILE A O 1
ATOM 2456 N N . ASN A 1 317 ? -3.29310 11.12604 -10.69629 1.000 42.00341 317 ASN A N 1
ATOM 2457 C CA . ASN A 1 317 ? -4.10370 11.00768 -11.89911 1.000 38.49362 317 ASN A CA 1
ATOM 2458 C C . ASN A 1 317 ? -4.19091 9.53490 -12.27288 1.000 38.40884 317 ASN A C 1
ATOM 2459 O O . ASN A 1 317 ? -3.16367 8.88818 -12.50425 1.000 37.20426 317 ASN A O 1
ATOM 2464 N N . SER A 1 318 ? -5.41423 9.00741 -12.33256 1.000 38.23602 318 SER A N 1
ATOM 2465 C CA . SER A 1 318 ? -5.57752 7.59680 -12.65894 1.000 36.11888 318 SER A CA 1
ATOM 2466 C C . SER A 1 318 ? -5.11254 7.28749 -14.07417 1.000 35.71546 318 SER A C 1
ATOM 2467 O O . SER A 1 318 ? -4.64724 6.17386 -14.33543 1.000 35.89456 318 SER A O 1
ATOM 2470 N N . LYS A 1 319 ? -5.20482 8.25885 -14.98694 1.000 35.72090 319 LYS A N 1
ATOM 2471 C CA . LYS A 1 319 ? -4.76786 8.03521 -16.36317 1.000 36.18026 319 LYS A CA 1
ATOM 2472 C C . LYS A 1 319 ? -3.27704 7.72866 -16.43284 1.000 36.42733 319 LYS A C 1
ATOM 2473 O O . LYS A 1 319 ? -2.84015 6.91224 -17.25266 1.000 37.05219 319 LYS A O 1
ATOM 2479 N N . ILE A 1 320 ? -2.47766 8.36891 -15.57992 1.000 38.20314 320 ILE A N 1
ATOM 2480 C CA . ILE A 1 320 ? -1.04632 8.09402 -15.58530 1.000 36.87315 320 ILE A CA 1
ATOM 2481 C C . ILE A 1 320 ? -0.77866 6.69729 -15.04398 1.000 34.95043 320 ILE A C 1
ATOM 2482 O O . ILE A 1 320 ? 0.05008 5.95556 -15.58195 1.000 37.66528 320 ILE A O 1
ATOM 2487 N N . VAL A 1 321 ? -1.47260 6.31526 -13.97351 1.000 35.89429 321 VAL A N 1
ATOM 2488 C CA . VAL A 1 321 ? -1.32028 4.96787 -13.43641 1.000 36.49982 321 VAL A CA 1
ATOM 2489 C C . VAL A 1 321 ? -1.91523 3.93709 -14.39151 1.000 34.24888 321 VAL A C 1
ATOM 2490 O O . VAL A 1 321 ? -1.35023 2.85391 -14.58994 1.000 35.29551 321 VAL A O 1
ATOM 2494 N N . ALA A 1 322 ? -3.06765 4.25017 -14.98948 1.000 32.22573 322 ALA A N 1
ATOM 2495 C CA . ALA A 1 322 ? -3.69377 3.31560 -15.91977 1.000 33.63736 322 ALA A CA 1
ATOM 2496 C C . ALA A 1 322 ? -2.83258 3.10139 -17.15445 1.000 33.14389 322 ALA A C 1
ATOM 2497 O O . ALA A 1 322 ? -2.78081 1.99268 -17.69825 1.000 33.73421 322 ALA A O 1
ATOM 2499 N N . LYS A 1 323 ? -2.14434 4.14733 -17.60979 1.000 34.01859 323 LYS A N 1
ATOM 2500 C CA . LYS A 1 323 ? -1.30008 4.00681 -18.78898 1.000 34.93562 323 LYS A CA 1
ATOM 2501 C C . LYS A 1 323 ? -0.12916 3.07122 -18.51516 1.000 35.78896 323 LYS A C 1
ATOM 2502 O O . LYS A 1 323 ? 0.12059 2.13344 -19.28127 1.000 35.30849 323 LYS A O 1
ATOM 2508 N N . ARG A 1 324 ? 0.59691 3.30460 -17.41847 1.000 36.76846 324 ARG A N 1
ATOM 2509 C CA . ARG A 1 324 ? 1.72213 2.43742 -17.08120 1.000 36.03403 324 ARG A CA 1
ATOM 2510 C C . ARG A 1 324 ? 1.28037 1.00115 -16.83606 1.000 35.39073 324 ARG A C 1
ATOM 2511 O O . ARG A 1 324 ? 2.01737 0.06055 -17.15742 1.000 35.28110 324 ARG A O 1
ATOM 2519 N N . LEU A 1 325 ? 0.08167 0.80912 -16.28452 1.000 35.22508 325 LEU A N 1
ATOM 2520 C CA . LEU A 1 325 ? -0.37769 -0.54019 -15.97304 1.000 32.36881 325 LEU A CA 1
ATOM 2521 C C . LEU A 1 325 ? -0.64594 -1.34946 -17.23713 1.000 32.47127 325 LEU A C 1
ATOM 2522 O O . LEU A 1 325 ? -0.34870 -2.54809 -17.28262 1.000 34.02196 325 LEU A O 1
ATOM 2527 N N . VAL A 1 326 ? -1.20099 -0.71812 -18.27525 1.000 34.05942 326 VAL A N 1
ATOM 2528 C CA . VAL A 1 326 ? -1.56015 -1.46936 -19.47743 1.000 33.41585 326 VAL A CA 1
ATOM 2529 C C . VAL A 1 326 ? -0.35799 -1.69646 -20.38956 1.000 32.06395 326 VAL A C 1
ATOM 2530 O O . VAL A 1 326 ? -0.28692 -2.72147 -21.07358 1.000 32.42461 326 VAL A O 1
ATOM 2534 N N . GLU A 1 327 ? 0.61409 -0.78403 -20.40618 1.000 32.91477 327 GLU A N 1
ATOM 2535 C CA . GLU A 1 327 ? 1.74226 -0.96451 -21.31277 1.000 33.95191 327 GLU A CA 1
ATOM 2536 C C . GLU A 1 327 ? 2.78404 -1.91254 -20.73136 1.000 35.04097 327 GLU A C 1
ATOM 2537 O O . GLU A 1 327 ? 3.36956 -2.71643 -21.46603 1.000 34.71484 327 GLU A O 1
ATOM 2543 N N . ASP A 1 328 ? 3.01834 -1.84995 -19.42126 1.000 35.96029 328 ASP A N 1
ATOM 2544 C CA . ASP A 1 328 ? 3.99956 -2.72020 -18.78790 1.000 34.97522 328 ASP A CA 1
ATOM 2545 C C . ASP A 1 328 ? 3.43789 -4.07491 -18.37419 1.000 33.76070 328 ASP A C 1
ATOM 2546 O O . ASP A 1 328 ? 4.20790 -5.03393 -18.25132 1.000 34.55040 328 ASP A O 1
ATOM 2551 N N . HIS A 1 329 ? 2.12708 -4.19322 -18.17117 1.000 32.17730 329 HIS A N 1
ATOM 2552 C CA . HIS A 1 329 ? 1.55664 -5.44117 -17.68408 1.000 31.01351 329 HIS A CA 1
ATOM 2553 C C . HIS A 1 329 ? 0.40099 -5.97356 -18.51751 1.000 32.92443 329 HIS A C 1
ATOM 2554 O O . HIS A 1 329 ? 0.00764 -7.12848 -18.31531 1.000 31.41595 329 HIS A O 1
ATOM 2561 N N . GLY A 1 330 ? -0.14911 -5.18825 -19.44084 1.000 32.66903 330 GLY A N 1
ATOM 2562 C CA . GLY A 1 330 ? -1.26139 -5.65375 -20.23907 1.000 29.93376 330 GLY A CA 1
ATOM 2563 C C . GLY A 1 330 ? -2.58893 -5.60390 -19.53151 1.000 30.22940 330 GLY A C 1
ATOM 2564 O O . GLY A 1 330 ? -3.54155 -6.24341 -19.98310 1.000 30.72614 330 GLY A O 1
ATOM 2565 N N . VAL A 1 331 ? -2.68377 -4.85384 -18.43696 1.000 32.01482 331 VAL A N 1
ATOM 2566 C CA . VAL A 1 331 ? -3.87926 -4.79790 -17.60481 1.000 30.62543 331 VAL A CA 1
ATOM 2567 C C . VAL A 1 331 ? -4.56397 -3.46033 -17.83572 1.000 31.00121 331 VAL A C 1
ATOM 2568 O O . VAL A 1 331 ? -3.95168 -2.40162 -17.64745 1.000 31.69965 331 VAL A O 1
ATOM 2572 N N . LEU A 1 332 ? -5.83634 -3.50514 -18.22541 1.000 30.06522 332 LEU A N 1
ATOM 2573 C CA . LEU A 1 332 ? -6.60477 -2.30914 -18.54384 1.000 29.31398 332 LEU A CA 1
ATOM 2574 C C . LEU A 1 332 ? -7.60762 -2.01443 -17.43679 1.000 29.03592 332 LEU A C 1
ATOM 2575 O O . LEU A 1 332 ? -8.45915 -2.85265 -17.12538 1.000 29.22118 332 LEU A O 1
ATOM 2580 N N . LEU A 1 333 ? -7.49572 -0.82957 -16.84701 1.000 29.12235 333 LEU A N 1
ATOM 2581 C CA . LEU A 1 333 ? -8.54129 -0.22896 -16.03585 1.000 27.65262 333 LEU A CA 1
ATOM 2582 C C . LEU A 1 333 ? -9.01899 1.02669 -16.74840 1.000 28.40559 333 LEU A C 1
ATOM 2583 O O . LEU A 1 333 ? -8.25097 1.67597 -17.45967 1.000 33.61710 333 LEU A O 1
ATOM 2588 N N . LEU A 1 334 ? -10.29053 1.36697 -16.56922 1.000 27.79661 334 LEU A N 1
ATOM 2589 C CA . LEU A 1 334 ? -10.84652 2.54539 -17.22035 1.000 28.50819 334 LEU A CA 1
ATOM 2590 C C . LEU A 1 334 ? -10.59420 3.77833 -16.36116 1.000 30.56995 334 LEU A C 1
ATOM 2591 O O . LEU A 1 334 ? -11.22241 3.91850 -15.30093 1.000 28.85457 334 LEU A O 1
ATOM 2596 N N . PRO A 1 335 ? -9.72353 4.69822 -16.77441 1.000 32.70008 335 PRO A N 1
ATOM 2597 C CA . PRO A 1 335 ? -9.45625 5.87895 -15.94421 1.000 30.80366 335 PRO A CA 1
ATOM 2598 C C . PRO A 1 335 ? -10.68946 6.76042 -15.80986 1.000 32.30734 335 PRO A C 1
ATOM 2599 O O . PRO A 1 335 ? -11.45534 6.94494 -16.75845 1.000 30.99912 335 PRO A O 1
ATOM 2603 N N . GLY A 1 336 ? -10.85458 7.33118 -14.61596 1.000 31.69711 336 GLY A N 1
ATOM 2604 C CA . GLY A 1 336 ? -12.04007 8.08832 -14.25229 1.000 27.67245 336 GLY A CA 1
ATOM 2605 C C . GLY A 1 336 ? -12.26162 9.36249 -15.03518 1.000 29.18136 336 GLY A C 1
ATOM 2606 O O . GLY A 1 336 ? -13.33908 9.95441 -14.91097 1.000 28.92335 336 GLY A O 1
ATOM 2607 N N . GLU A 1 337 ? -11.27081 9.81837 -15.80742 1.000 32.60198 337 GLU A N 1
ATOM 2608 C CA . GLU A 1 337 ? -11.48523 10.98812 -16.65635 1.000 33.07032 337 GLU A CA 1
ATOM 2609 C C . GLU A 1 337 ? -12.61621 10.76086 -17.65260 1.000 31.28796 337 GLU A C 1
ATOM 2610 O O . GLU A 1 337 ? -13.28112 11.71867 -18.06138 1.000 31.87920 337 GLU A O 1
ATOM 2616 N N . ALA A 1 338 ? -12.86765 9.50434 -18.03191 1.000 30.90149 338 ALA A N 1
ATOM 2617 C CA . ALA A 1 338 ? -14.02626 9.17483 -18.85304 1.000 29.36058 338 ALA A CA 1
ATOM 2618 C C . ALA A 1 338 ? -15.33845 9.54848 -18.18288 1.000 31.22152 338 ALA A C 1
ATOM 2619 O O . ALA A 1 338 ? -16.38240 9.53146 -18.84707 1.000 30.15358 338 ALA A O 1
ATOM 2621 N N . PHE A 1 339 ? -15.31210 9.85804 -16.88391 1.000 30.91868 339 PHE A N 1
ATOM 2622 C CA . PHE A 1 339 ? -16.48280 10.30753 -16.14236 1.000 29.90092 339 PHE A CA 1
ATOM 2623 C C . PHE A 1 339 ? -16.25051 11.65656 -15.47962 1.000 29.29503 339 PHE A C 1
ATOM 2624 O O . PHE A 1 339 ? -17.04177 12.05709 -14.61828 1.000 29.21554 339 PHE A O 1
ATOM 2632 N N . ASP A 1 340 ? -15.18032 12.35700 -15.85284 1.000 30.54294 340 ASP A N 1
ATOM 2633 C CA . ASP A 1 340 ? -14.81780 13.63494 -15.24766 1.000 31.28891 340 ASP A CA 1
ATOM 2634 C C . ASP A 1 340 ? -14.52933 13.46166 -13.75465 1.000 29.26027 340 ASP A C 1
ATOM 2635 O O . ASP A 1 340 ? -14.82668 14.33162 -12.93589 1.000 29.50565 340 ASP A O 1
ATOM 2640 N N . ARG A 1 341 ? -13.94339 12.31669 -13.40179 1.000 29.86017 341 ARG A N 1
ATOM 2641 C CA . ARG A 1 341 ? -13.51916 12.00644 -12.03498 1.000 29.50644 341 ARG A CA 1
ATOM 2642 C C . ARG A 1 341 ? -12.08218 11.50557 -12.06941 1.000 28.97990 341 ARG A C 1
ATOM 2643 O O . ARG A 1 341 ? -11.83463 10.29471 -12.03673 1.000 30.01933 341 ARG A O 1
ATOM 2651 N N . PRO A 1 342 ? -11.10636 12.41344 -12.12568 1.000 30.11800 342 PRO A N 1
ATOM 2652 C CA . PRO A 1 342 ? -9.72616 11.99252 -12.42418 1.000 31.24731 342 PRO A CA 1
ATOM 2653 C C . PRO A 1 342 ? -9.09323 11.09427 -11.37064 1.000 32.83116 342 PRO A C 1
ATOM 2654 O O . PRO A 1 342 ? -8.17480 10.33516 -11.70581 1.000 33.75341 342 PRO A O 1
ATOM 2658 N N . SER A 1 343 ? -9.54364 11.14116 -10.11492 1.000 32.95132 343 SER A N 1
ATOM 2659 C CA . SER A 1 343 ? -8.94761 10.28089 -9.09723 1.000 31.95374 343 SER A CA 1
ATOM 2660 C C . SER A 1 343 ? -9.55347 8.88395 -9.06631 1.000 31.47834 343 SER A C 1
ATOM 2661 O O . SER A 1 343 ? -8.95071 7.97573 -8.48343 1.000 32.16016 343 SER A O 1
ATOM 2664 N N . HIS A 1 344 ? -10.70565 8.68097 -9.69246 1.000 29.57055 344 HIS A N 1
ATOM 2665 C CA . HIS A 1 344 ? -11.32417 7.36808 -9.70812 1.000 28.39079 344 HIS A CA 1
ATOM 2666 C C . HIS A 1 344 ? -10.82201 6.54185 -10.88362 1.000 28.94404 344 HIS A C 1
ATOM 2667 O O . HIS A 1 344 ? -10.13770 7.02819 -11.78416 1.000 29.63723 344 HIS A O 1
ATOM 2674 N N . PHE A 1 345 ? -11.18656 5.26608 -10.86099 1.000 27.79831 345 PHE A N 1
ATOM 2675 C CA . PHE A 1 345 ? -11.04722 4.39819 -12.01253 1.000 27.05253 345 PHE A CA 1
ATOM 2676 C C . PHE A 1 345 ? -12.13445 3.34276 -11.91179 1.000 27.77516 345 PHE A C 1
ATOM 2677 O O . PHE A 1 345 ? -12.60856 3.03034 -10.81864 1.000 27.24259 345 PHE A O 1
ATOM 2685 N N . ARG A 1 346 ? -12.55783 2.82670 -13.05996 1.000 26.52012 346 ARG A N 1
ATOM 2686 C CA . ARG A 1 346 ? -13.61008 1.82375 -13.10916 1.000 24.85231 346 ARG A CA 1
ATOM 2687 C C . ARG A 1 346 ? -12.98410 0.45578 -13.29949 1.000 25.70945 346 ARG A C 1
ATOM 2688 O O . ARG A 1 346 ? -12.08999 0.28490 -14.13296 1.000 27.08866 346 ARG A O 1
ATOM 2696 N N . ILE A 1 347 ? -13.45704 -0.51217 -12.52787 1.000 26.03902 347 ILE A N 1
ATOM 2697 C CA . ILE A 1 347 ? -12.93685 -1.86777 -12.56653 1.000 25.39189 347 ILE A CA 1
ATOM 2698 C C . ILE A 1 347 ? -14.10875 -2.81289 -12.79447 1.000 27.02073 347 ILE A C 1
ATOM 2699 O O . ILE A 1 347 ? -15.21466 -2.58007 -12.29217 1.000 26.74398 347 ILE A O 1
ATOM 2704 N N . ALA A 1 348 ? -13.88308 -3.84180 -13.60928 1.000 26.65597 348 ALA A N 1
ATOM 2705 C CA . ALA A 1 348 ? -14.91532 -4.81300 -13.94312 1.000 26.96334 348 ALA A CA 1
ATOM 2706 C C . ALA A 1 348 ? -14.95830 -5.90646 -12.88389 1.000 26.56381 348 ALA A C 1
ATOM 2707 O O . ALA A 1 348 ? -13.91637 -6.45152 -12.50380 1.000 26.14514 348 ALA A O 1
ATOM 2709 N N . LEU A 1 349 ? -16.16654 -6.23169 -12.41917 1.000 26.70025 349 LEU A N 1
ATOM 2710 C CA . LEU A 1 349 ? -16.34980 -7.25761 -11.39974 1.000 27.02625 349 LEU A CA 1
ATOM 2711 C C . LEU A 1 349 ? -16.75093 -8.61580 -11.95693 1.000 26.65752 349 LEU A C 1
ATOM 2712 O O . LEU A 1 349 ? -16.57540 -9.62530 -11.26669 1.000 27.91385 349 LEU A O 1
ATOM 2717 N N . GLY A 1 350 ? -17.26659 -8.67419 -13.17961 1.000 28.54383 350 GLY A N 1
ATOM 2718 C CA . GLY A 1 350 ? -17.76428 -9.92604 -13.71420 1.000 27.11384 350 GLY A CA 1
ATOM 2719 C C . GLY A 1 350 ? -16.73014 -10.71211 -14.49108 1.000 29.63186 350 GLY A C 1
ATOM 2720 O O . GLY A 1 350 ? -17.05635 -11.36945 -15.48399 1.000 28.17333 350 GLY A O 1
ATOM 2721 N N . VAL A 1 351 ? -15.48201 -10.66429 -14.04030 1.000 29.33839 351 VAL A N 1
ATOM 2722 C CA . VAL A 1 351 ? -14.39877 -11.39635 -14.66955 1.000 28.33813 351 VAL A CA 1
ATOM 2723 C C . VAL A 1 351 ? -14.00466 -12.55045 -13.75867 1.000 29.62374 351 VAL A C 1
ATOM 2724 O O . VAL A 1 351 ? -14.40838 -12.62261 -12.59868 1.000 31.36114 351 VAL A O 1
ATOM 2728 N N . GLU A 1 352 ? -13.22381 -13.47197 -14.30501 1.000 29.13270 352 GLU A N 1
ATOM 2729 C CA . GLU A 1 352 ? -12.73487 -14.58794 -13.51355 1.000 30.17168 352 GLU A CA 1
ATOM 2730 C C . GLU A 1 352 ? -11.88069 -14.06125 -12.36335 1.000 29.48136 352 GLU A C 1
ATOM 2731 O O . GLU A 1 352 ? -11.02964 -13.18738 -12.58247 1.000 31.37373 352 GLU A O 1
ATOM 2737 N N . PRO A 1 353 ? -12.07040 -14.55601 -11.13694 1.000 29.85896 353 PRO A N 1
ATOM 2738 C CA . PRO A 1 353 ? -11.29419 -14.02073 -10.00257 1.000 30.12752 353 PRO A CA 1
ATOM 2739 C C . PRO A 1 353 ? -9.78469 -14.13590 -10.15391 1.000 28.48729 353 PRO A C 1
ATOM 2740 O O . PRO A 1 353 ? -9.06729 -13.28370 -9.61851 1.000 31.08859 353 PRO A O 1
ATOM 2744 N N . SER A 1 354 ? -9.27214 -15.14916 -10.85943 1.000 30.50967 354 SER A N 1
ATOM 2745 C CA . SER A 1 354 ? -7.83559 -15.19418 -11.12521 1.000 28.58083 354 SER A CA 1
ATOM 2746 C C . SER A 1 354 ? -7.40153 -14.00235 -11.96131 1.000 29.09425 354 SER A C 1
ATOM 2747 O O . SER A 1 354 ? -6.33629 -13.42370 -11.72751 1.000 30.08855 354 SER A O 1
ATOM 2750 N N . LEU A 1 355 ? -8.21809 -13.62295 -12.94364 1.000 30.05815 355 LEU A N 1
ATOM 2751 C CA . LEU A 1 355 ? -7.92042 -12.44542 -13.74908 1.000 30.89321 355 LEU A CA 1
ATOM 2752 C C . LEU A 1 355 ? -8.07399 -11.16611 -12.93890 1.000 29.71108 355 LEU A C 1
ATOM 2753 O O . LEU A 1 355 ? -7.25459 -10.24723 -13.05930 1.000 28.80379 355 LEU A O 1
ATOM 2758 N N . PHE A 1 356 ? -9.12658 -11.08334 -12.12071 1.000 30.35545 356 PHE A N 1
ATOM 2759 C CA . PHE A 1 356 ? -9.31051 -9.92073 -11.25661 1.000 29.00990 356 PHE A CA 1
ATOM 2760 C C . PHE A 1 356 ? -8.13789 -9.74527 -10.30381 1.000 28.72659 356 PHE A C 1
ATOM 2761 O O . PHE A 1 356 ? -7.64406 -8.62797 -10.11715 1.000 29.42510 356 PHE A O 1
ATOM 2769 N N . GLN A 1 357 ? -7.65592 -10.84492 -9.71886 1.000 30.21355 357 GLN A N 1
ATOM 2770 C CA . GLN A 1 357 ? -6.56386 -10.75474 -8.75404 1.000 31.21810 357 GLN A CA 1
ATOM 2771 C C . GLN A 1 357 ? -5.24270 -10.44069 -9.43880 1.000 31.56518 357 GLN A C 1
ATOM 2772 O O . GLN A 1 357 ? -4.43901 -9.65980 -8.91608 1.000 31.45646 357 GLN A O 1
ATOM 2778 N N . TYR A 1 358 ? -5.00526 -11.03619 -10.61049 1.000 30.38603 358 TYR A N 1
ATOM 2779 C CA . TYR A 1 358 ? -3.81748 -10.70916 -11.39172 1.000 29.38516 358 TYR A CA 1
ATOM 2780 C C . TYR A 1 358 ? -3.73421 -9.20652 -11.64153 1.000 29.73036 358 TYR A C 1
ATOM 2781 O O . TYR A 1 358 ? -2.66157 -8.60426 -11.52055 1.000 30.91214 358 TYR A O 1
ATOM 2790 N N . ALA A 1 359 ? -4.87033 -8.57837 -11.95287 1.000 27.97594 359 ALA A N 1
ATOM 2791 C CA . ALA A 1 359 ? -4.88642 -7.13947 -12.19526 1.000 28.41886 359 ALA A CA 1
ATOM 2792 C C . ALA A 1 359 ? -4.52712 -6.35989 -10.93727 1.000 29.46567 359 ALA A C 1
ATOM 2793 O O . ALA A 1 359 ? -3.81387 -5.35194 -11.00373 1.000 30.39615 359 ALA A O 1
ATOM 2795 N N . LEU A 1 360 ? -5.03048 -6.79728 -9.78202 1.000 28.99438 360 LEU A N 1
ATOM 2796 C CA . LEU A 1 360 ? -4.70278 -6.11660 -8.53553 1.000 27.94254 360 LEU A CA 1
ATOM 2797 C C . LEU A 1 360 ? -3.22557 -6.27295 -8.21613 1.000 28.00664 360 LEU A C 1
ATOM 2798 O O . LEU A 1 360 ? -2.58118 -5.33254 -7.74100 1.000 27.78643 360 LEU A O 1
ATOM 2803 N N . GLU A 1 361 ? -2.67636 -7.45577 -8.48856 1.000 29.80018 361 GLU A N 1
ATOM 2804 C CA . GLU A 1 361 ? -1.26479 -7.71332 -8.23514 1.000 29.99757 361 GLU A CA 1
ATOM 2805 C C . GLU A 1 361 ? -0.37362 -6.81953 -9.08660 1.000 30.18987 361 GLU A C 1
ATOM 2806 O O . GLU A 1 361 ? 0.65308 -6.31952 -8.61229 1.000 30.32310 361 GLU A O 1
ATOM 2812 N N . LYS A 1 362 ? -0.75556 -6.58647 -10.34039 1.000 30.59604 362 LYS A N 1
ATOM 2813 C CA . LYS A 1 362 ? 0.03541 -5.68866 -11.16939 1.000 28.71268 362 LYS A CA 1
ATOM 2814 C C . LYS A 1 362 ? -0.22491 -4.23542 -10.80667 1.000 27.73705 362 LYS A C 1
ATOM 2815 O O . LYS A 1 362 ? 0.69137 -3.41158 -10.86863 1.000 28.04674 362 LYS A O 1
ATOM 2821 N N . LEU A 1 363 ? -1.45576 -3.91279 -10.40590 1.000 28.55647 363 LEU A N 1
ATOM 2822 C CA . LEU A 1 363 ? -1.75060 -2.57285 -9.91099 1.000 28.53758 363 LEU A CA 1
ATOM 2823 C C . LEU A 1 363 ? -0.94585 -2.26039 -8.65628 1.000 30.72840 363 LEU A C 1
ATOM 2824 O O . LEU A 1 363 ? -0.49850 -1.12336 -8.46270 1.000 32.37448 363 LEU A O 1
ATOM 2829 N N . ALA A 1 364 ? -0.74398 -3.25898 -7.79274 1.000 30.78056 364 ALA A N 1
ATOM 2830 C CA . ALA A 1 364 ? 0.09296 -3.04879 -6.61733 1.000 30.23540 364 ALA A CA 1
ATOM 2831 C C . ALA A 1 364 ? 1.53076 -2.75134 -7.02374 1.000 33.34074 364 ALA A C 1
ATOM 2832 O O . ALA A 1 364 ? 2.17691 -1.86784 -6.44912 1.000 35.51660 364 ALA A O 1
ATOM 2834 N N . ILE A 1 365 ? 2.03170 -3.45085 -8.04526 1.000 32.60352 365 ILE A N 1
ATOM 2835 C CA . ILE A 1 365 ? 3.39201 -3.21939 -8.52097 1.000 32.55919 365 ILE A CA 1
ATOM 2836 C C . ILE A 1 365 ? 3.55413 -1.78871 -9.01594 1.000 34.29663 365 ILE A C 1
ATOM 2837 O O . ILE A 1 365 ? 4.54358 -1.11510 -8.70117 1.000 36.94494 365 ILE A O 1
ATOM 2842 N N . VAL A 1 366 ? 2.56906 -1.28570 -9.76057 1.000 32.44693 366 VAL A N 1
ATOM 2843 C CA . VAL A 1 366 ? 2.66035 0.07515 -10.27527 1.000 31.77483 366 VAL A CA 1
ATOM 2844 C C . VAL A 1 366 ? 2.58324 1.08560 -9.13841 1.000 35.05753 366 VAL A C 1
ATOM 2845 O O . VAL A 1 366 ? 3.25891 2.12183 -9.16380 1.000 37.79299 366 VAL A O 1
ATOM 2849 N N . ILE A 1 367 ? 1.78051 0.79635 -8.11405 1.000 34.98589 367 ILE A N 1
ATOM 2850 C CA . ILE A 1 367 ? 1.67570 1.70976 -6.97928 1.000 34.92802 367 ILE A CA 1
ATOM 2851 C C . ILE A 1 367 ? 3.01028 1.80364 -6.24933 1.000 34.28134 367 ILE A C 1
ATOM 2852 O O . ILE A 1 367 ? 3.48516 2.89995 -5.93224 1.000 35.79088 367 ILE A O 1
ATOM 2857 N N . GLU A 1 368 ? 3.64439 0.65585 -5.99249 1.000 35.89201 368 GLU A N 1
ATOM 2858 C CA . GLU A 1 368 ? 4.94264 0.64857 -5.32275 1.000 37.32001 368 GLU A CA 1
ATOM 2859 C C . GLU A 1 368 ? 5.95780 1.47967 -6.09445 1.000 37.55667 368 GLU A C 1
ATOM 2860 O O . GLU A 1 368 ? 6.53961 2.43293 -5.56438 1.000 40.71776 368 GLU A O 1
ATOM 2866 N N . THR A 1 369 ? 6.17440 1.13104 -7.35532 1.000 36.63678 369 THR A N 1
ATOM 2867 C CA . THR A 1 369 ? 7.16458 1.78851 -8.18992 1.000 34.58583 369 THR A CA 1
ATOM 2868 C C . THR A 1 369 ? 6.60636 3.05991 -8.82095 1.000 35.90213 369 THR A C 1
ATOM 2869 O O . THR A 1 369 ? 6.43239 4.07519 -8.14991 1.000 38.60763 369 THR A O 1
ATOM 2873 N N . ARG B 2 17 ? -49.77301 -9.02079 -42.74502 1.000 38.28026 17 ARG B N 1
ATOM 2874 C CA . ARG B 2 17 ? -49.63504 -10.38913 -42.25844 1.000 34.40950 17 ARG B CA 1
ATOM 2875 C C . ARG B 2 17 ? -50.46347 -11.36613 -43.09040 1.000 35.05528 17 ARG B C 1
ATOM 2876 O O . ARG B 2 17 ? -50.59030 -12.54692 -42.74620 1.000 36.16723 17 ARG B O 1
ATOM 2878 N N . VAL B 2 18 ? -51.02577 -10.86686 -44.18706 1.000 35.01678 18 VAL B N 1
ATOM 2879 C CA . VAL B 2 18 ? -51.80496 -11.69011 -45.10936 1.000 32.83713 18 VAL B CA 1
ATOM 2880 C C . VAL B 2 18 ? -50.89482 -12.76711 -45.69175 1.000 32.21034 18 VAL B C 1
ATOM 2881 O O . VAL B 2 18 ? -49.69091 -12.53058 -45.87295 1.000 33.55650 18 VAL B O 1
ATOM 2885 N N . PRO B 2 19 ? -51.41973 -13.95617 -46.00341 1.000 29.82449 19 PRO B N 1
ATOM 2886 C CA . PRO B 2 19 ? -50.54252 -15.05678 -46.43571 1.000 29.93021 19 PRO B CA 1
ATOM 2887 C C . PRO B 2 19 ? -49.92807 -14.87412 -47.81863 1.000 31.19016 19 PRO B C 1
ATOM 2888 O O . PRO B 2 19 ? -48.92382 -15.53552 -48.11399 1.000 30.35234 19 PRO B O 1
ATOM 2892 N N . TYR B 2 20 ? -50.48824 -14.02594 -48.67925 1.000 28.96141 20 TYR B N 1
ATOM 2893 C CA . TYR B 2 20 ? -50.01719 -13.89743 -50.05876 1.000 27.84656 20 TYR B CA 1
ATOM 2894 C C . TYR B 2 20 ? -49.54948 -12.46082 -50.25030 1.000 27.71172 20 TYR B C 1
ATOM 2895 O O . TYR B 2 20 ? -50.27438 -11.62137 -50.78747 1.000 27.67992 20 TYR B O 1
ATOM 2904 N N . ASN B 2 21 ? -48.32684 -12.18022 -49.81283 1.000 27.90158 21 ASN B N 1
ATOM 2905 C CA . ASN B 2 21 ? -47.81518 -10.81610 -49.74982 1.000 29.38053 21 ASN B CA 1
ATOM 2906 C C . ASN B 2 21 ? -46.90326 -10.55555 -50.94171 1.000 28.95119 21 ASN B C 1
ATOM 2907 O O . ASN B 2 21 ? -45.78452 -11.07936 -51.00882 1.000 27.07605 21 ASN B O 1
ATOM 2912 N N . LEU B 2 22 ? -47.38391 -9.72185 -51.86412 1.000 28.15909 22 LEU B N 1
ATOM 2913 C CA . LEU B 2 22 ? -46.61838 -9.24199 -53.00555 1.000 28.50739 22 LEU B CA 1
ATOM 2914 C C . LEU B 2 22 ? -46.30492 -7.76129 -52.85042 1.000 27.82763 22 LEU B C 1
ATOM 2915 O O . LEU B 2 22 ? -45.95289 -7.09245 -53.82652 1.000 27.15749 22 LEU B O 1
ATOM 2920 N N . GLY B 2 23 ? -46.45306 -7.23914 -51.63522 1.000 27.79328 23 GLY B N 1
ATOM 2921 C CA . GLY B 2 23 ? -46.27461 -5.84376 -51.31397 1.000 26.23236 23 GLY B CA 1
ATOM 2922 C C . GLY B 2 23 ? -44.91733 -5.48176 -50.77462 1.000 27.00707 23 GLY B C 1
ATOM 2923 O O . GLY B 2 23 ? -44.66589 -4.30016 -50.51864 1.000 27.04731 23 GLY B O 1
ATOM 2924 N N . GLU B 2 24 ? -44.03030 -6.45563 -50.60416 1.000 27.36596 24 GLU B N 1
ATOM 2925 C CA . GLU B 2 24 ? -42.70028 -6.23322 -50.05864 1.000 29.43374 24 GLU B CA 1
ATOM 2926 C C . GLU B 2 24 ? -41.69225 -6.08028 -51.19256 1.000 28.89165 24 GLU B C 1
ATOM 2927 O O . GLU B 2 24 ? -41.96023 -6.41546 -52.34827 1.000 29.48281 24 GLU B O 1
ATOM 2933 N N . SER B 2 25 ? -40.50936 -5.57708 -50.84442 1.000 27.23006 25 SER B N 1
ATOM 2934 C CA . SER B 2 25 ? -39.43527 -5.38144 -51.80788 1.000 26.96084 25 SER B CA 1
ATOM 2935 C C . SER B 2 25 ? -38.29685 -6.36570 -51.59478 1.000 28.13119 25 SER B C 1
ATOM 2936 O O . SER B 2 25 ? -37.27587 -6.28332 -52.28274 1.000 29.95523 25 SER B O 1
ATOM 2939 N N . SER B 2 26 ? -38.45987 -7.30773 -50.67783 1.000 26.78517 26 SER B N 1
ATOM 2940 C CA . SER B 2 26 ? -37.50764 -8.38550 -50.49500 1.000 25.65424 26 SER B CA 1
ATOM 2941 C C . SER B 2 26 ? -37.95432 -9.58947 -51.30700 1.000 25.70911 26 SER B C 1
ATOM 2942 O O . SER B 2 26 ? -39.10140 -9.67965 -51.74756 1.000 27.87514 26 SER B O 1
ATOM 2945 N N . VAL B 2 27 ? -37.01858 -10.50235 -51.53951 1.000 27.54040 27 VAL B N 1
ATOM 2946 C CA . VAL B 2 27 ? -37.34761 -11.76205 -52.19131 1.000 26.35725 27 VAL B CA 1
ATOM 2947 C C . VAL B 2 27 ? -37.81253 -12.74881 -51.12997 1.000 26.53678 27 VAL B C 1
ATOM 2948 O O . VAL B 2 27 ? -37.73646 -12.46444 -49.93113 1.000 27.58436 27 VAL B O 1
ATOM 2952 N N . ASP B 2 28 ? -38.28798 -13.91395 -51.55979 1.000 27.19299 28 ASP B N 1
ATOM 2953 C CA . ASP B 2 28 ? -38.76349 -14.92177 -50.62227 1.000 28.69316 28 ASP B CA 1
ATOM 2954 C C . ASP B 2 28 ? -37.66183 -15.30416 -49.64186 1.000 27.64828 28 ASP B C 1
ATOM 2955 O O . ASP B 2 28 ? -36.62906 -15.85878 -50.03174 1.000 27.29515 28 ASP B O 1
ATOM 2960 N N . ASN B 2 29 ? -37.89256 -15.00898 -48.36695 1.000 26.09193 29 ASN B N 1
ATOM 2961 C CA . ASN B 2 29 ? -36.85369 -15.12517 -47.35860 1.000 25.94170 29 ASN B CA 1
ATOM 2962 C C . ASN B 2 29 ? -36.68141 -16.56610 -46.89741 1.000 25.65901 29 ASN B C 1
ATOM 2963 O O . ASN B 2 29 ? -37.65626 -17.29803 -46.71213 1.000 26.21718 29 ASN B O 1
ATOM 2968 N N . PHE B 2 30 ? -35.42392 -16.96321 -46.70645 1.000 26.03256 30 PHE B N 1
ATOM 2969 C CA . PHE B 2 30 ? -35.09586 -18.28074 -46.19091 1.000 23.24990 30 PHE B CA 1
ATOM 2970 C C . PHE B 2 30 ? -35.46467 -18.39251 -44.71477 1.000 25.05233 30 PHE B C 1
ATOM 2971 O O . PHE B 2 30 ? -35.74097 -17.40221 -44.03197 1.000 26.77687 30 PHE B O 1
ATOM 2979 N N . THR B 2 31 ? -35.48442 -19.62935 -44.23052 1.000 23.30866 31 THR B N 1
ATOM 2980 C CA . THR B 2 31 ? -35.25512 -19.85689 -42.81643 1.000 24.15346 31 THR B CA 1
ATOM 2981 C C . THR B 2 31 ? -33.74772 -19.87084 -42.56514 1.000 26.82281 31 THR B C 1
ATOM 2982 O O . THR B 2 31 ? -32.94110 -19.85795 -43.50018 1.000 26.64096 31 THR B O 1
ATOM 2986 N N . LEU B 2 32 ? -33.35779 -19.83272 -41.28785 1.000 26.42947 32 LEU B N 1
ATOM 2987 C CA . LEU B 2 32 ? -31.93166 -19.83882 -40.97070 1.000 24.77825 32 LEU B CA 1
ATOM 2988 C C . LEU B 2 32 ? -31.26640 -21.13128 -41.43108 1.000 24.15149 32 LEU B C 1
ATOM 2989 O O . LEU B 2 32 ? -30.14157 -21.11278 -41.94466 1.000 25.05282 32 LEU B O 1
ATOM 2994 N N . GLY B 2 33 ? -31.94737 -22.26265 -41.26320 1.000 23.86052 33 GLY B N 1
ATOM 2995 C CA . GLY B 2 33 ? -31.37526 -23.52643 -41.69469 1.000 25.09189 33 GLY B CA 1
ATOM 2996 C C . GLY B 2 33 ? -31.23666 -23.62684 -43.20117 1.000 25.59337 33 GLY B C 1
ATOM 2997 O O . GLY B 2 33 ? -30.24518 -24.15748 -43.70698 1.000 26.17475 33 GLY B O 1
ATOM 2998 N N . GLU B 2 34 ? -32.23490 -23.13407 -43.93765 1.000 24.43924 34 GLU B N 1
ATOM 2999 C CA . GLU B 2 34 ? -32.16392 -23.15530 -45.39500 1.000 24.34145 34 GLU B CA 1
ATOM 3000 C C . GLU B 2 34 ? -30.99175 -22.32524 -45.90172 1.000 25.61885 34 GLU B C 1
ATOM 3001 O O . GLU B 2 34 ? -30.27830 -22.74328 -46.82159 1.000 25.70833 34 GLU B O 1
ATOM 3007 N N . LEU B 2 35 ? -30.78622 -21.13766 -45.32720 1.000 24.76984 35 LEU B N 1
ATOM 3008 C CA . LEU B 2 35 ? -29.68520 -20.28965 -45.76869 1.000 22.79750 35 LEU B CA 1
ATOM 3009 C C . LEU B 2 35 ? -28.33504 -20.91278 -45.43849 1.000 26.05076 35 LEU B C 1
ATOM 3010 O O . LEU B 2 35 ? -27.39699 -20.83426 -46.24152 1.000 26.94131 35 LEU B O 1
ATOM 3015 N N . LEU B 2 36 ? -28.21800 -21.54160 -44.26560 1.000 26.24105 36 LEU B N 1
ATOM 3016 C CA . LEU B 2 36 ? -26.94558 -22.13331 -43.86317 1.000 25.87813 36 LEU B CA 1
ATOM 3017 C C . LEU B 2 36 ? -26.60163 -23.37300 -44.67627 1.000 25.63716 36 LEU B C 1
ATOM 3018 O O . LEU B 2 36 ? -25.41979 -23.69894 -44.82473 1.000 28.61458 36 LEU B O 1
ATOM 3023 N N . ASN B 2 37 ? -27.60302 -24.09160 -45.18665 1.000 27.51106 37 ASN B N 1
ATOM 3024 C CA . ASN B 2 37 ? -27.31422 -25.23943 -46.04190 1.000 28.38418 37 ASN B CA 1
ATOM 3025 C C . ASN B 2 37 ? -26.68323 -24.83213 -47.36445 1.000 26.72440 37 ASN B C 1
ATOM 3026 O O . ASN B 2 37 ? -26.04600 -25.66408 -48.01641 1.000 30.33510 37 ASN B O 1
ATOM 3031 N N . LEU B 2 38 ? -26.84525 -23.58024 -47.77442 1.000 26.35819 38 LEU B N 1
ATOM 3032 C CA . LEU B 2 38 ? -26.21849 -23.10452 -48.99595 1.000 26.42090 38 LEU B CA 1
ATOM 3033 C C . LEU B 2 38 ? -24.87015 -22.45257 -48.73909 1.000 27.66583 38 LEU B C 1
ATOM 3034 O O . LEU B 2 38 ? -23.97781 -22.54622 -49.59006 1.000 30.18096 38 LEU B O 1
ATOM 3039 N N . THR B 2 39 ? -24.70005 -21.77484 -47.60158 1.000 26.75365 39 THR B N 1
ATOM 3040 C CA . THR B 2 39 ? -23.42829 -21.12380 -47.31365 1.000 26.25068 39 THR B CA 1
ATOM 3041 C C . THR B 2 39 ? -22.47777 -22.00899 -46.51827 1.000 25.40744 39 THR B C 1
ATOM 3042 O O . THR B 2 39 ? -21.26430 -21.79621 -46.58066 1.000 26.86116 39 THR B O 1
ATOM 3046 N N . GLY B 2 40 ? -22.99308 -23.00874 -45.80426 1.000 27.33570 40 GLY B N 1
ATOM 3047 C CA . GLY B 2 40 ? -22.15520 -23.92531 -45.05361 1.000 25.52020 40 GLY B CA 1
ATOM 3048 C C . GLY B 2 40 ? -21.55245 -23.38435 -43.77564 1.000 24.91901 40 GLY B C 1
ATOM 3049 O O . GLY B 2 40 ? -20.60297 -23.97410 -43.25829 1.000 25.71634 40 GLY B O 1
ATOM 3050 N N . ASP B 2 41 ? -22.07674 -22.28194 -43.24418 1.000 27.02215 41 ASP B N 1
ATOM 3051 C CA . ASP B 2 41 ? -21.51720 -21.62217 -42.06822 1.000 25.81789 41 ASP B CA 1
ATOM 3052 C C . ASP B 2 41 ? -22.09520 -22.10829 -40.73809 1.000 26.18788 41 ASP B C 1
ATOM 3053 O O . ASP B 2 41 ? -21.80145 -21.49788 -39.70691 1.000 26.41215 41 ASP B O 1
ATOM 3058 N N . ARG B 2 42 ? -22.88175 -23.19050 -40.72569 1.000 26.73017 42 ARG B N 1
ATOM 3059 C CA . ARG B 2 42 ? -23.62178 -23.55970 -39.51745 1.000 26.84374 42 ARG B CA 1
ATOM 3060 C C . ARG B 2 42 ? -22.69021 -23.93856 -38.36924 1.000 25.66015 42 ARG B C 1
ATOM 3061 O O . ARG B 2 42 ? -22.80213 -23.40235 -37.26294 1.000 26.46131 42 ARG B O 1
ATOM 3069 N N . ASP B 2 43 ? -21.76285 -24.86279 -38.61201 1.000 26.21918 43 ASP B N 1
ATOM 3070 C CA . ASP B 2 43 ? -20.92714 -25.38124 -37.53474 1.000 26.19887 43 ASP B CA 1
ATOM 3071 C C . ASP B 2 43 ? -19.97928 -24.33678 -36.96256 1.000 28.13100 43 ASP B C 1
ATOM 3072 O O . ASP B 2 43 ? -19.50838 -24.50373 -35.83173 1.000 28.60293 43 ASP B O 1
ATOM 3077 N N . ALA B 2 44 ? -19.69903 -23.26450 -37.70472 1.000 25.20343 44 ALA B N 1
ATOM 3078 C CA . ALA B 2 44 ? -18.76697 -22.24707 -37.23883 1.000 26.28267 44 ALA B CA 1
ATOM 3079 C C . ALA B 2 44 ? -19.40107 -21.26271 -36.27091 1.000 26.59433 44 ALA B C 1
ATOM 3080 O O . ALA B 2 44 ? -18.67367 -20.54060 -35.58135 1.000 27.90794 44 ALA B O 1
ATOM 3082 N N . LEU B 2 45 ? -20.73233 -21.22665 -36.19890 1.000 26.38967 45 LEU B N 1
ATOM 3083 C CA . LEU B 2 45 ? -21.41259 -20.21825 -35.39499 1.000 27.56602 45 LEU B CA 1
ATOM 3084 C C . LEU B 2 45 ? -21.21252 -20.45045 -33.90148 1.000 26.02806 45 LEU B C 1
ATOM 3085 O O . LEU B 2 45 ? -21.16090 -19.48659 -33.13116 1.000 26.69007 45 LEU B O 1
ATOM 3090 N N . ASP B 2 46 ? -21.12532 -21.71109 -33.47260 1.000 26.79440 46 ASP B N 1
ATOM 3091 C CA . ASP B 2 46 ? -21.04642 -22.01093 -32.04758 1.000 27.77660 46 ASP B CA 1
ATOM 3092 C C . ASP B 2 46 ? -19.73346 -21.56644 -31.40569 1.000 28.09185 46 ASP B C 1
ATOM 3093 O O . ASP B 2 46 ? -19.70697 -21.34217 -30.19174 1.000 29.77124 46 ASP B O 1
ATOM 3098 N N . GLN B 2 47 ? -18.65407 -21.41298 -32.17174 1.000 28.63471 47 GLN B N 1
ATOM 3099 C CA . GLN B 2 47 ? -17.39364 -20.93752 -31.60645 1.000 27.33732 47 GLN B CA 1
ATOM 3100 C C . GLN B 2 47 ? -17.28455 -19.42331 -31.58720 1.000 27.09130 47 GLN B C 1
ATOM 3101 O O . GLN B 2 47 ? -16.25164 -18.89815 -31.16129 1.000 27.15961 47 GLN B O 1
ATOM 3107 N N . LEU B 2 48 ? -18.30185 -18.71116 -32.05785 1.000 28.26733 48 LEU B N 1
ATOM 3108 C CA . LEU B 2 48 ? -18.25801 -17.25916 -32.06170 1.000 28.01423 48 LEU B CA 1
ATOM 3109 C C . LEU B 2 48 ? -18.50948 -16.71973 -30.65948 1.000 26.16267 48 LEU B C 1
ATOM 3110 O O . LEU B 2 48 ? -19.42932 -17.16275 -29.96691 1.000 25.28119 48 LEU B O 1
ATOM 3115 N N . SER B 2 49 ? -17.67532 -15.77351 -30.24280 1.000 27.42778 49 SER B N 1
ATOM 3116 C CA . SER B 2 49 ? -17.81802 -15.13968 -28.94275 1.000 26.97744 49 SER B CA 1
ATOM 3117 C C . SER B 2 49 ? -18.89879 -14.06886 -29.01669 1.000 27.10673 49 SER B C 1
ATOM 3118 O O . SER B 2 49 ? -19.01369 -13.35167 -30.01280 1.000 27.64489 49 SER B O 1
ATOM 3121 N N . LEU B 2 50 ? -19.69745 -13.96382 -27.95784 1.000 26.51253 50 LEU B N 1
ATOM 3122 C CA . LEU B 2 50 ? -20.76594 -12.97894 -27.89498 1.000 25.83792 50 LEU B CA 1
ATOM 3123 C C . LEU B 2 50 ? -20.28851 -11.64606 -27.33264 1.000 26.41147 50 LEU B C 1
ATOM 3124 O O . LEU B 2 50 ? -21.11277 -10.80271 -26.95680 1.000 24.93332 50 LEU B O 1
ATOM 3129 N N . MET B 2 51 ? -18.97502 -11.43763 -27.28119 1.000 27.14784 51 MET B N 1
ATOM 3130 C CA . MET B 2 51 ? -18.43196 -10.11710 -27.03485 1.000 26.00332 51 MET B CA 1
ATOM 3131 C C . MET B 2 51 ? -18.74045 -9.20773 -28.22137 1.000 28.99314 51 MET B C 1
ATOM 3132 O O . MET B 2 51 ? -19.25240 -9.63936 -29.25904 1.000 30.17039 51 MET B O 1
ATOM 3137 N N . ASN B 2 52 ? -18.44762 -7.92543 -28.05053 1.000 28.34966 52 ASN B N 1
ATOM 3138 C CA . ASN B 2 52 ? -18.73863 -6.95263 -29.09449 1.000 28.23947 52 ASN B CA 1
ATOM 3139 C C . ASN B 2 52 ? -18.02695 -7.29060 -30.39870 1.000 28.92545 52 ASN B C 1
ATOM 3140 O O . ASN B 2 52 ? -16.86714 -7.70848 -30.40750 1.000 29.11968 52 ASN B O 1
ATOM 3145 N N . ASN B 2 53 ? -18.74957 -7.12537 -31.50422 1.000 30.43971 53 ASN B N 1
ATOM 3146 C CA . ASN B 2 53 ? -18.18397 -7.27024 -32.83482 1.000 28.31318 53 ASN B CA 1
ATOM 3147 C C . ASN B 2 53 ? -17.20035 -6.13087 -33.09775 1.000 29.48197 53 ASN B C 1
ATOM 3148 O O . ASN B 2 53 ? -17.16545 -5.12733 -32.37814 1.000 30.50707 53 ASN B O 1
ATOM 3153 N N . ASP B 2 54 ? -16.37016 -6.30518 -34.12209 1.000 29.71682 54 ASP B N 1
ATOM 3154 C CA . ASP B 2 54 ? -15.58982 -5.18838 -34.63919 1.000 28.75944 54 ASP B CA 1
ATOM 3155 C C . ASP B 2 54 ? -16.51879 -4.01402 -34.91115 1.000 28.12015 54 ASP B C 1
ATOM 3156 O O . ASP B 2 54 ? -17.58679 -4.18215 -35.50399 1.000 29.97521 54 ASP B O 1
ATOM 3161 N N . THR B 2 55 ? -16.13069 -2.82660 -34.44399 1.000 27.77531 55 THR B N 1
ATOM 3162 C CA . THR B 2 55 ? -17.01291 -1.67517 -34.58164 1.000 27.31243 55 THR B CA 1
ATOM 3163 C C . THR B 2 55 ? -17.07969 -1.14561 -36.01111 1.000 29.61801 55 THR B C 1
ATOM 3164 O O . THR B 2 55 ? -17.85987 -0.22173 -36.27213 1.000 29.00778 55 THR B O 1
ATOM 3168 N N . HIS B 2 56 ? -16.25887 -1.66861 -36.92318 1.000 30.02306 56 HIS B N 1
ATOM 3169 C CA . HIS B 2 56 ? -16.39852 -1.42236 -38.35487 1.000 29.60043 56 HIS B CA 1
ATOM 3170 C C . HIS B 2 56 ? -17.09347 -2.56194 -39.08971 1.000 29.02526 56 HIS B C 1
ATOM 3171 O O . HIS B 2 56 ? -17.32687 -2.45130 -40.29787 1.000 30.67029 56 HIS B O 1
ATOM 3178 N N . GLY B 2 57 ? -17.43310 -3.63725 -38.40067 1.000 25.94659 57 GLY B N 1
ATOM 3179 C CA . GLY B 2 57 ? -17.74846 -4.88524 -39.07471 1.000 25.47434 57 GLY B CA 1
ATOM 3180 C C . GLY B 2 57 ? -16.53580 -5.78616 -39.17545 1.000 26.38195 57 GLY B C 1
ATOM 3181 O O . GLY B 2 57 ? -15.39336 -5.33764 -39.24600 1.000 27.91379 57 GLY B O 1
ATOM 3182 N N . SER B 2 58 ? -16.79262 -7.09158 -39.17808 1.000 25.67690 58 SER B N 1
ATOM 3183 C CA . SER B 2 58 ? -15.70295 -8.05745 -39.17938 1.000 25.48187 58 SER B CA 1
ATOM 3184 C C . SER B 2 58 ? -14.87131 -7.93014 -40.44835 1.000 27.09816 58 SER B C 1
ATOM 3185 O O . SER B 2 58 ? -15.34359 -7.45246 -41.48405 1.000 26.99295 58 SER B O 1
ATOM 3188 N N . LEU B 2 59 ? -13.60571 -8.34462 -40.35100 1.000 26.75409 59 LEU B N 1
ATOM 3189 C CA . LEU B 2 59 ? -12.74664 -8.35327 -41.52895 1.000 26.76245 59 LEU B CA 1
ATOM 3190 C C . LEU B 2 59 ? -13.27620 -9.31691 -42.58006 1.000 26.20083 59 LEU B C 1
ATOM 3191 O O . LEU B 2 59 ? -13.25357 -9.01492 -43.77802 1.000 26.86221 59 LEU B O 1
ATOM 3196 N N . ARG B 2 60 ? -13.75550 -10.48508 -42.14569 1.000 26.41834 60 ARG B N 1
ATOM 3197 C CA . ARG B 2 60 ? -14.31730 -11.45797 -43.07606 1.000 24.84906 60 ARG B CA 1
ATOM 3198 C C . ARG B 2 60 ? -15.46206 -10.85498 -43.87677 1.000 26.29743 60 ARG B C 1
ATOM 3199 O O . ARG B 2 60 ? -15.55847 -11.06292 -45.09040 1.000 29.11734 60 ARG B O 1
ATOM 3207 N N . LEU B 2 61 ? -16.34484 -10.11126 -43.21292 1.000 24.56114 61 LEU B N 1
ATOM 3208 C CA . LEU B 2 61 ? -17.43498 -9.45445 -43.92087 1.000 24.81358 61 LEU B CA 1
ATOM 3209 C C . LEU B 2 61 ? -16.93007 -8.28185 -44.75761 1.000 26.99734 61 LEU B C 1
ATOM 3210 O O . LEU B 2 61 ? -17.35671 -8.10795 -45.90474 1.000 27.05940 61 LEU B O 1
ATOM 3215 N N . ARG B 2 62 ? -16.01595 -7.46855 -44.21338 1.000 25.03874 62 ARG B N 1
ATOM 3216 C CA . ARG B 2 62 ? -15.54333 -6.31270 -44.97082 1.000 26.73380 62 ARG B CA 1
ATOM 3217 C C . ARG B 2 62 ? -14.69667 -6.72322 -46.17131 1.000 28.22523 62 ARG B C 1
ATOM 3218 O O . ARG B 2 62 ? -14.72446 -6.04601 -47.20591 1.000 29.18842 62 ARG B O 1
ATOM 3226 N N . GLU B 2 63 ? -13.95382 -7.82512 -46.06459 1.000 26.04618 63 GLU B N 1
ATOM 3227 C CA . GLU B 2 63 ? -13.21442 -8.32745 -47.21788 1.000 26.60203 63 GLU B CA 1
ATOM 3228 C C . GLU B 2 63 ? -14.14948 -8.91933 -48.26772 1.000 27.05807 63 GLU B C 1
ATOM 3229 O O . GLU B 2 63 ? -13.91741 -8.75771 -49.47137 1.000 26.87662 63 GLU B O 1
ATOM 3235 N N . ALA B 2 64 ? -15.19639 -9.62933 -47.83420 1.000 26.89839 64 ALA B N 1
ATOM 3236 C CA . ALA B 2 64 ? -16.16181 -10.18259 -48.78043 1.000 26.37407 64 ALA B CA 1
ATOM 3237 C C . ALA B 2 64 ? -16.89853 -9.08083 -49.53043 1.000 28.25367 64 ALA B C 1
ATOM 3238 O O . ALA B 2 64 ? -17.18376 -9.21882 -50.72511 1.000 29.33290 64 ALA B O 1
ATOM 3240 N N . ILE B 2 65 ? -17.22613 -7.98477 -48.84373 1.000 26.43959 65 ILE B N 1
ATOM 3241 C CA . ILE B 2 65 ? -17.85896 -6.84890 -49.50727 1.000 26.80965 65 ILE B CA 1
ATOM 3242 C C . ILE B 2 65 ? -16.88889 -6.18803 -50.47631 1.000 28.44815 65 ILE B C 1
ATOM 3243 O O . ILE B 2 65 ? -17.24190 -5.87697 -51.61914 1.000 29.90189 65 ILE B O 1
ATOM 3248 N N . ALA B 2 66 ? -15.65451 -5.95020 -50.02844 1.000 29.18209 66 ALA B N 1
ATOM 3249 C CA . ALA B 2 66 ? -14.68106 -5.26891 -50.87307 1.000 29.12359 66 ALA B CA 1
ATOM 3250 C C . ALA B 2 66 ? -14.33855 -6.08369 -52.11337 1.000 30.34045 66 ALA B C 1
ATOM 3251 O O . ALA B 2 66 ? -14.06802 -5.51165 -53.17556 1.000 30.09005 66 ALA B O 1
ATOM 3253 N N . SER B 2 67 ? -14.36343 -7.41298 -52.00799 1.000 30.31297 67 SER B N 1
ATOM 3254 C CA . SER B 2 67 ? -13.98526 -8.25555 -53.13613 1.000 29.94490 67 SER B CA 1
ATOM 3255 C C . SER B 2 67 ? -14.92399 -8.09176 -54.32229 1.000 30.78342 67 SER B C 1
ATOM 3256 O O . SER B 2 67 ? -14.56762 -8.48148 -55.43878 1.000 31.71426 67 SER B O 1
ATOM 3259 N N . LEU B 2 68 ? -16.10812 -7.51876 -54.10608 1.000 31.89844 68 LEU B N 1
ATOM 3260 C CA . LEU B 2 68 ? -17.09603 -7.38565 -55.16834 1.000 31.39936 68 LEU B CA 1
ATOM 3261 C C . LEU B 2 68 ? -16.72343 -6.32923 -56.20068 1.000 33.38640 68 LEU B C 1
ATOM 3262 O O . LEU B 2 68 ? -17.22998 -6.38397 -57.32479 1.000 36.84601 68 LEU B O 1
ATOM 3267 N N . ASP B 2 69 ? -15.88384 -5.35762 -55.84552 1.000 32.30226 69 ASP B N 1
ATOM 3268 C CA . ASP B 2 69 ? -15.51298 -4.27673 -56.74970 1.000 32.33333 69 ASP B CA 1
ATOM 3269 C C . ASP B 2 69 ? -14.05411 -3.90219 -56.54188 1.000 34.47894 69 ASP B C 1
ATOM 3270 O O . ASP B 2 69 ? -13.59411 -3.76645 -55.40505 1.000 33.39448 69 ASP B O 1
ATOM 3275 N N . LYS B 2 70 ? -13.33497 -3.72375 -57.65265 1.000 33.87852 70 LYS B N 1
ATOM 3276 C CA . LYS B 2 70 ? -11.91724 -3.39180 -57.57698 1.000 32.72566 70 LYS B CA 1
ATOM 3277 C C . LYS B 2 70 ? -11.68557 -2.02340 -56.95142 1.000 32.11495 70 LYS B C 1
ATOM 3278 O O . LYS B 2 70 ? -10.61337 -1.77750 -56.39102 1.000 32.87952 70 LYS B O 1
ATOM 3284 N N . SER B 2 71 ? -12.66229 -1.12292 -57.04008 1.000 30.69151 71 SER B N 1
ATOM 3285 C CA . SER B 2 71 ? -12.53436 0.20280 -56.44619 1.000 31.29324 71 SER B CA 1
ATOM 3286 C C . SER B 2 71 ? -12.74992 0.22909 -54.93416 1.000 33.24462 71 SER B C 1
ATOM 3287 O O . SER B 2 71 ? -12.53711 1.27936 -54.31685 1.000 31.99688 71 SER B O 1
ATOM 3290 N N . VAL B 2 72 ? -13.16108 -0.87779 -54.32014 1.000 31.89783 72 VAL B N 1
ATOM 3291 C CA . VAL B 2 72 ? -13.53109 -0.90616 -52.90875 1.000 31.21125 72 VAL B CA 1
ATOM 3292 C C . VAL B 2 72 ? -12.49372 -1.71526 -52.14610 1.000 30.93991 72 VAL B C 1
ATOM 3293 O O . VAL B 2 72 ? -12.17348 -2.84819 -52.52863 1.000 30.17249 72 VAL B O 1
ATOM 3297 N N . SER B 2 73 ? -11.97414 -1.13298 -51.06383 1.000 29.29498 73 SER B N 1
ATOM 3298 C CA . SER B 2 73 ? -11.04401 -1.80822 -50.18380 1.000 29.40521 73 SER B CA 1
ATOM 3299 C C . SER B 2 73 ? -11.70248 -2.11468 -48.84333 1.000 30.74595 73 SER B C 1
ATOM 3300 O O . SER B 2 73 ? -12.65363 -1.43447 -48.44107 1.000 31.07020 73 SER B O 1
ATOM 3303 N N . PRO B 2 74 ? -11.21918 -3.13464 -48.12822 1.000 31.93274 74 PRO B N 1
ATOM 3304 C CA . PRO B 2 74 ? -11.86174 -3.49713 -46.85449 1.000 30.89136 74 PRO B CA 1
ATOM 3305 C C . PRO B 2 74 ? -11.90395 -2.35938 -45.85435 1.000 29.10938 74 PRO B C 1
ATOM 3306 O O . PRO B 2 74 ? -12.83611 -2.28965 -45.04698 1.000 30.10177 74 PRO B O 1
ATOM 3310 N N . ASP B 2 75 ? -10.93787 -1.45112 -45.89590 1.000 29.85337 75 ASP B N 1
ATOM 3311 C CA . ASP B 2 75 ? -10.89759 -0.35293 -44.94396 1.000 31.07000 75 ASP B CA 1
ATOM 3312 C C . ASP B 2 75 ? -11.83788 0.78501 -45.30204 1.000 28.79932 75 ASP B C 1
ATOM 3313 O O . ASP B 2 75 ? -11.93766 1.73982 -44.52642 1.000 30.84096 75 ASP B O 1
ATOM 3318 N N . ASP B 2 76 ? -12.52063 0.71641 -46.44276 1.000 29.24534 76 ASP B N 1
ATOM 3319 C CA . ASP B 2 76 ? -13.44678 1.76387 -46.85135 1.000 28.87388 76 ASP B CA 1
ATOM 3320 C C . ASP B 2 76 ? -14.86430 1.54929 -46.33178 1.000 28.41958 76 ASP B C 1
ATOM 3321 O O . ASP B 2 76 ? -15.73018 2.39222 -46.57965 1.000 28.93706 76 ASP B O 1
ATOM 3326 N N . ILE B 2 77 ? -15.11717 0.46541 -45.60410 1.000 28.63932 77 ILE B N 1
ATOM 3327 C CA . ILE B 2 77 ? -16.46493 -0.03774 -45.36481 1.000 28.07779 77 ILE B CA 1
ATOM 3328 C C . ILE B 2 77 ? -16.81995 0.07452 -43.88796 1.000 29.40598 77 ILE B C 1
ATOM 3329 O O . ILE B 2 77 ? -15.99607 -0.21642 -43.01089 1.000 29.55512 77 ILE B O 1
ATOM 3334 N N . LEU B 2 78 ? -18.06513 0.46858 -43.62053 1.000 27.06120 78 LEU B N 1
ATOM 3335 C CA . LEU B 2 78 ? -18.62829 0.50248 -42.27478 1.000 26.50232 78 LEU B CA 1
ATOM 3336 C C . LEU B 2 78 ? -19.91883 -0.30816 -42.26541 1.000 26.26762 78 LEU B C 1
ATOM 3337 O O . LEU B 2 78 ? -20.93479 0.13171 -42.81266 1.000 28.52613 78 LEU B O 1
ATOM 3342 N N . VAL B 2 79 ? -19.87925 -1.48850 -41.64454 1.000 25.64799 79 VAL B N 1
ATOM 3343 C CA . VAL B 2 79 ? -21.05474 -2.34737 -41.57042 1.000 25.74305 79 VAL B CA 1
ATOM 3344 C C . VAL B 2 79 ? -22.05794 -1.76951 -40.58138 1.000 27.00447 79 VAL B C 1
ATOM 3345 O O . VAL B 2 79 ? -21.69304 -1.33411 -39.48189 1.000 26.54538 79 VAL B O 1
ATOM 3349 N N . THR B 2 80 ? -23.33648 -1.77825 -40.96363 1.000 27.06590 80 THR B N 1
ATOM 3350 C CA . THR B 2 80 ? -24.40975 -1.19014 -40.17496 1.000 25.83290 80 THR B CA 1
ATOM 3351 C C . THR B 2 80 ? -25.57478 -2.16906 -40.05767 1.000 27.97448 80 THR B C 1
ATOM 3352 O O . THR B 2 80 ? -25.60249 -3.22648 -40.69446 1.000 25.87447 80 THR B O 1
ATOM 3356 N N . ALA B 2 81 ? -26.54345 -1.80160 -39.21283 1.000 27.61430 81 ALA B N 1
ATOM 3357 C CA . ALA B 2 81 ? -27.75202 -2.59937 -38.99325 1.000 28.69114 81 ALA B CA 1
ATOM 3358 C C . ALA B 2 81 ? -28.78332 -2.22114 -40.05078 1.000 27.78732 81 ALA B C 1
ATOM 3359 O O . ALA B 2 81 ? -29.70649 -1.43996 -39.81944 1.000 27.00904 81 ALA B O 1
ATOM 3361 N N . GLY B 2 82 ? -28.61927 -2.80055 -41.23221 1.000 28.74482 82 GLY B N 1
ATOM 3362 C CA . GLY B 2 82 ? -29.36708 -2.38348 -42.39617 1.000 25.13412 82 GLY B CA 1
ATOM 3363 C C . GLY B 2 82 ? -28.85899 -1.05715 -42.93124 1.000 26.88728 82 GLY B C 1
ATOM 3364 O O . GLY B 2 82 ? -28.10512 -0.33579 -42.28555 1.000 26.80094 82 GLY B O 1
ATOM 3365 N N . THR B 2 83 ? -29.26684 -0.74052 -44.15494 1.000 28.50550 83 THR B N 1
ATOM 3366 C CA . THR B 2 83 ? -28.93547 0.57658 -44.67867 1.000 26.86076 83 THR B CA 1
ATOM 3367 C C . THR B 2 83 ? -29.75870 1.66734 -44.01359 1.000 24.55008 83 THR B C 1
ATOM 3368 O O . THR B 2 83 ? -29.40500 2.84426 -44.12772 1.000 25.40166 83 THR B O 1
ATOM 3372 N N . THR B 2 84 ? -30.82864 1.29957 -43.30484 1.000 27.29247 84 THR B N 1
ATOM 3373 C CA . THR B 2 84 ? -31.59584 2.28901 -42.55579 1.000 25.49399 84 THR B CA 1
ATOM 3374 C C . THR B 2 84 ? -30.70970 3.01707 -41.55292 1.000 26.22884 84 THR B C 1
ATOM 3375 O O . THR B 2 84 ? -30.77948 4.24634 -41.42792 1.000 26.05047 84 THR B O 1
ATOM 3379 N N . GLU B 2 85 ? -29.85085 2.27372 -40.84747 1.000 26.01623 85 GLU B N 1
ATOM 3380 C CA . GLU B 2 85 ? -28.90718 2.88949 -39.92034 1.000 26.01714 85 GLU B CA 1
ATOM 3381 C C . GLU B 2 85 ? -27.85128 3.68814 -40.66661 1.000 26.56495 85 GLU B C 1
ATOM 3382 O O . GLU B 2 85 ? -27.45758 4.77407 -40.22442 1.000 27.09545 85 GLU B O 1
ATOM 3388 N N . ALA B 2 86 ? -27.37880 3.16062 -41.80005 1.000 27.75733 86 ALA B N 1
ATOM 3389 C CA . ALA B 2 86 ? -26.39168 3.87763 -42.59901 1.000 25.94518 86 ALA B CA 1
ATOM 3390 C C . ALA B 2 86 ? -26.95785 5.18884 -43.12035 1.000 24.76783 86 ALA B C 1
ATOM 3391 O O . ALA B 2 86 ? -26.25949 6.20920 -43.14092 1.000 26.88088 86 ALA B O 1
ATOM 3393 N N . ILE B 2 87 ? -28.22292 5.18266 -43.54812 1.000 25.22311 87 ILE B N 1
ATOM 3394 C CA . ILE B 2 87 ? -28.85946 6.41877 -43.99642 1.000 25.73703 87 ILE B CA 1
ATOM 3395 C C . ILE B 2 87 ? -28.95881 7.40741 -42.84670 1.000 26.82227 87 ILE B C 1
ATOM 3396 O O . ILE B 2 87 ? -28.69105 8.60274 -43.00867 1.000 28.31727 87 ILE B O 1
ATOM 3401 N N . LEU B 2 88 ? -29.33288 6.92158 -41.66330 1.000 27.13611 88 LEU B N 1
ATOM 3402 C CA . LEU B 2 88 ? -29.50915 7.80664 -40.51846 1.000 26.72433 88 LEU B CA 1
ATOM 3403 C C . LEU B 2 88 ? -28.19328 8.45500 -40.11113 1.000 27.47035 88 LEU B C 1
ATOM 3404 O O . LEU B 2 88 ? -28.12707 9.66981 -39.88840 1.000 27.78240 88 LEU B O 1
ATOM 3409 N N . ILE B 2 89 ? -27.13435 7.65497 -39.99655 1.000 26.79615 89 ILE B N 1
ATOM 3410 C CA . ILE B 2 89 ? -25.85729 8.18510 -39.53454 1.000 27.30077 89 ILE B CA 1
ATOM 3411 C C . ILE B 2 89 ? -25.24556 9.12548 -40.56898 1.000 27.28735 89 ILE B C 1
ATOM 3412 O O . ILE B 2 89 ? -24.71846 10.18754 -40.21965 1.000 28.04465 89 ILE B O 1
ATOM 3417 N N . TYR B 2 90 ? -25.31462 8.76623 -41.85491 1.000 28.89757 90 TYR B N 1
ATOM 3418 C CA . TYR B 2 90 ? -24.71478 9.60972 -42.88708 1.000 26.95243 90 TYR B CA 1
ATOM 3419 C C . TYR B 2 90 ? -25.36434 10.98806 -42.92921 1.000 26.36112 90 TYR B C 1
ATOM 3420 O O . TYR B 2 90 ? -24.67398 12.01142 -42.95336 1.000 29.15349 90 TYR B O 1
ATOM 3429 N N . PHE B 2 91 ? -26.69333 11.03578 -42.96720 1.000 27.14937 91 PHE B N 1
ATOM 3430 C CA . PHE B 2 91 ? -27.37834 12.32384 -42.99977 1.000 28.97246 91 PHE B CA 1
ATOM 3431 C C . PHE B 2 91 ? -27.18767 13.11225 -41.70789 1.000 31.07376 91 PHE B C 1
ATOM 3432 O O . PHE B 2 91 ? -27.16393 14.34798 -41.73874 1.000 32.22455 91 PHE B O 1
ATOM 3440 N N . LYS B 2 92 ? -27.05837 12.42777 -40.56877 1.000 29.77550 92 LYS B N 1
ATOM 3441 C CA . LYS B 2 92 ? -26.85483 13.12903 -39.30505 1.000 28.21681 92 LYS B CA 1
ATOM 3442 C C . LYS B 2 92 ? -25.52999 13.88134 -39.29627 1.000 27.92098 92 LYS B C 1
ATOM 3443 O O . LYS B 2 92 ? -25.48579 15.07624 -38.98352 1.000 30.16171 92 LYS B O 1
ATOM 3449 N N . VAL B 2 93 ? -24.43931 13.20270 -39.66246 1.000 28.61768 93 VAL B N 1
ATOM 3450 C CA . VAL B 2 93 ? -23.11693 13.82348 -39.59480 1.000 30.12431 93 VAL B CA 1
ATOM 3451 C C . VAL B 2 93 ? -22.98970 14.97330 -40.59168 1.000 32.05653 93 VAL B C 1
ATOM 3452 O O . VAL B 2 93 ? -22.25344 15.93834 -40.34450 1.000 34.03746 93 VAL B O 1
ATOM 3456 N N . ARG B 2 94 ? -23.68535 14.89680 -41.72564 1.000 31.25691 94 ARG B N 1
ATOM 3457 C CA . ARG B 2 94 ? -23.57327 15.90554 -42.77137 1.000 31.88358 94 ARG B CA 1
ATOM 3458 C C . ARG B 2 94 ? -24.49512 17.09563 -42.56135 1.000 32.62921 94 ARG B C 1
ATOM 3459 O O . ARG B 2 94 ? -24.38730 18.07802 -43.30396 1.000 33.09578 94 ARG B O 1
ATOM 3467 N N . TYR B 2 95 ? -25.39580 17.03504 -41.58488 1.000 32.97172 95 TYR B N 1
ATOM 3468 C CA . TYR B 2 95 ? -26.37442 18.09890 -41.42234 1.000 34.01950 95 TYR B CA 1
ATOM 3469 C C . TYR B 2 95 ? -25.71799 19.39737 -40.98003 1.000 34.29898 95 TYR B C 1
ATOM 3470 O O . TYR B 2 95 ? -24.80730 19.40905 -40.14893 1.000 36.01832 95 TYR B O 1
ATOM 3479 N N . ARG B 2 96 ? -26.18169 20.49353 -41.56914 1.000 37.82577 96 ARG B N 1
ATOM 3480 C CA . ARG B 2 96 ? -25.87606 21.83662 -41.11057 1.000 36.11335 96 ARG B CA 1
ATOM 3481 C C . ARG B 2 96 ? -27.08381 22.71251 -41.40266 1.000 38.38620 96 ARG B C 1
ATOM 3482 O O . ARG B 2 96 ? -27.94006 22.36832 -42.22160 1.000 39.49411 96 ARG B O 1
ATOM 3490 N N . SER B 2 97 ? -27.15835 23.84147 -40.70897 1.000 39.02789 97 SER B N 1
ATOM 3491 C CA . SER B 2 97 ? -28.29441 24.73491 -40.87625 1.000 39.41955 97 SER B CA 1
ATOM 3492 C C . SER B 2 97 ? -28.28321 25.32810 -42.27787 1.000 38.48243 97 SER B C 1
ATOM 3493 O O . SER B 2 97 ? -27.23701 25.75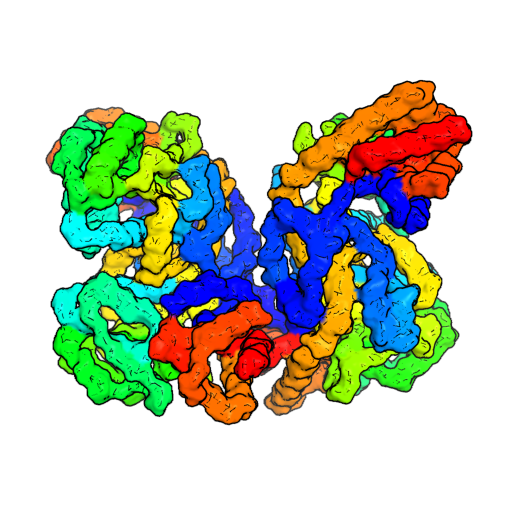576 -42.77560 1.000 37.84482 97 SER B O 1
ATOM 3496 N N . GLY B 2 98 ? -29.44858 25.34244 -42.91758 1.000 38.97017 98 GLY B N 1
ATOM 3497 C CA . GLY B 2 98 ? -29.55006 25.83623 -44.27297 1.000 39.43651 98 GLY B CA 1
ATOM 3498 C C . GLY B 2 98 ? -29.19959 24.83657 -45.34994 1.000 40.18208 98 GLY B C 1
ATOM 3499 O O . GLY B 2 98 ? -29.08384 25.22654 -46.51708 1.000 42.98990 98 GLY B O 1
ATOM 3500 N N . ALA B 2 99 ? -29.00330 23.56863 -45.00037 1.000 39.57490 99 ALA B N 1
ATOM 3501 C CA . ALA B 2 99 ? -28.67448 22.55638 -45.99052 1.000 37.67583 99 ALA B CA 1
ATOM 3502 C C . ALA B 2 99 ? -29.93827 22.00191 -46.63520 1.000 37.16004 99 ALA B C 1
ATOM 3503 O O . ALA B 2 99 ? -31.01652 21.99069 -46.03467 1.000 34.82562 99 ALA B O 1
ATOM 3505 N N . ASN B 2 100 ? -29.80416 21.56487 -47.88569 1.000 38.33628 100 ASN B N 1
ATOM 3506 C CA . ASN B 2 100 ? -30.88414 20.87032 -48.56568 1.000 37.62165 100 ASN B CA 1
ATOM 3507 C C . ASN B 2 100 ? -30.35497 19.57901 -49.17405 1.000 34.99970 100 ASN B C 1
ATOM 3508 O O . ASN B 2 100 ? -29.14832 19.40353 -49.35791 1.000 35.81979 100 ASN B O 1
ATOM 3513 N N . VAL B 2 101 ? -31.28014 18.66617 -49.46921 1.000 34.57585 101 VAL B N 1
ATOM 3514 C CA . VAL B 2 101 ? -30.97796 17.42459 -50.16742 1.000 34.38575 101 VAL B CA 1
ATOM 3515 C C . VAL B 2 101 ? -31.98499 17.25113 -51.29316 1.000 34.75107 101 VAL B C 1
ATOM 3516 O O . VAL B 2 101 ? -33.15296 17.63362 -51.17042 1.000 36.35224 101 VAL B O 1
ATOM 3520 N N . VAL B 2 102 ? -31.52487 16.65596 -52.39184 1.000 34.04094 102 VAL B N 1
ATOM 3521 C CA . VAL B 2 102 ? -32.33758 16.41960 -53.58172 1.000 32.51021 102 VAL B CA 1
ATOM 3522 C C . VAL B 2 102 ? -32.66214 14.93444 -53.65953 1.000 31.18742 102 VAL B C 1
ATOM 3523 O O . VAL B 2 102 ? -31.75653 14.09188 -53.67709 1.000 29.60355 102 VAL B O 1
ATOM 3527 N N . VAL B 2 103 ? -33.95081 14.61914 -53.73515 1.000 30.11879 103 VAL B N 1
ATOM 3528 C CA . VAL B 2 103 ? -34.42978 13.23981 -53.73120 1.000 32.10821 103 VAL B CA 1
ATOM 3529 C C . VAL B 2 103 ? -35.31859 12.99379 -54.94366 1.000 33.26729 103 VAL B C 1
ATOM 3530 O O . VAL B 2 103 ? -36.39465 13.59697 -55.04754 1.000 35.27485 103 VAL B O 1
ATOM 3534 N N . PRO B 2 104 ? -34.90956 12.15182 -55.89239 1.000 32.26763 104 PRO B N 1
ATOM 3535 C CA . PRO B 2 104 ? -35.84401 11.72469 -56.94399 1.000 34.01545 104 PRO B CA 1
ATOM 3536 C C . PRO B 2 104 ? -36.90767 10.80128 -56.36407 1.000 31.60786 104 PRO B C 1
ATOM 3537 O O . PRO B 2 104 ? -36.59534 9.85001 -55.64687 1.000 31.94702 104 PRO B O 1
ATOM 3541 N N . VAL B 2 105 ? -38.16432 11.06608 -56.70547 1.000 31.40847 105 VAL B N 1
ATOM 3542 C CA . VAL B 2 105 ? -39.28150 10.26219 -56.21609 1.000 31.35533 105 VAL B CA 1
ATOM 3543 C C . VAL B 2 105 ? -40.10790 9.78331 -57.40327 1.000 31.04134 105 VAL B C 1
ATOM 3544 O O . VAL B 2 105 ? -40.18152 10.48863 -58.41737 1.000 33.73103 105 VAL B O 1
ATOM 3548 N N . PRO B 2 106 ? -40.77476 8.61928 -57.32437 1.000 32.55663 106 PRO B N 1
ATOM 3549 C CA . PRO B 2 106 ? -40.88718 7.68814 -56.18236 1.000 33.08774 106 PRO B CA 1
ATOM 3550 C C . PRO B 2 106 ? -39.59264 6.98737 -55.77523 1.000 31.53804 106 PRO B C 1
ATOM 3551 O O . PRO B 2 106 ? -38.77030 6.63174 -56.61612 1.000 31.12613 106 PRO B O 1
ATOM 3555 N N . THR B 2 107 ? -39.39279 6.79716 -54.47236 1.000 28.61263 107 THR B N 1
ATOM 3556 C CA . THR B 2 107 ? -38.24239 6.06054 -53.96437 1.000 29.66207 107 THR B CA 1
ATOM 3557 C C . THR B 2 107 ? -38.60297 5.50144 -52.59000 1.000 29.43389 107 THR B C 1
ATOM 3558 O O . THR B 2 107 ? -39.73796 5.63106 -52.12317 1.000 29.29623 107 THR B O 1
ATOM 3562 N N . PHE B 2 108 ? -37.62798 4.85992 -51.95017 1.000 29.84191 108 PHE B N 1
ATOM 3563 C CA . PHE B 2 108 ? -37.81765 4.37278 -50.59005 1.000 29.38195 108 PHE B CA 1
ATOM 3564 C C . PHE B 2 108 ? -37.98448 5.55504 -49.63718 1.000 29.28067 108 PHE B C 1
ATOM 3565 O O . PHE B 2 108 ? -37.14942 6.46452 -49.61236 1.000 28.43100 108 PHE B O 1
ATOM 3573 N N . HIS B 2 109 ? -39.05542 5.52875 -48.83474 1.000 29.90890 109 HIS B N 1
ATOM 3574 C CA . HIS B 2 109 ? -39.46915 6.72205 -48.09321 1.000 30.07577 109 HIS B CA 1
ATOM 3575 C C . HIS B 2 109 ? -38.39758 7.22531 -47.12697 1.000 29.48941 109 HIS B C 1
ATOM 3576 O O . HIS B 2 109 ? -38.32557 8.43096 -46.86148 1.000 29.66374 109 HIS B O 1
ATOM 3583 N N . VAL B 2 110 ? -37.56122 6.33399 -46.59169 1.000 29.54809 110 VAL B N 1
ATOM 3584 C CA . VAL B 2 110 ? -36.53662 6.75858 -45.63766 1.000 29.53755 110 VAL B CA 1
ATOM 3585 C C . VAL B 2 110 ? -35.55584 7.72714 -46.28525 1.000 29.32783 110 VAL B C 1
ATOM 3586 O O . VAL B 2 110 ? -35.02329 8.62389 -45.61847 1.000 28.33430 110 VAL B O 1
ATOM 3590 N N . LEU B 2 111 ? -35.33318 7.59451 -47.59731 1.000 31.65004 111 LEU B N 1
ATOM 3591 C CA . LEU B 2 111 ? -34.32581 8.41040 -48.27154 1.000 28.96829 111 LEU B CA 1
ATOM 3592 C C . LEU B 2 111 ? -34.66672 9.89579 -48.24320 1.000 28.45958 111 LEU B C 1
ATOM 3593 O O . LEU B 2 111 ? -33.76688 10.73532 -48.33219 1.000 29.18639 111 LEU B O 1
ATOM 3598 N N . TYR B 2 112 ? -35.94455 10.24912 -48.12603 1.000 28.59641 112 TYR B N 1
ATOM 3599 C CA . TYR B 2 112 ? -36.31001 11.64332 -47.93706 1.000 29.01578 112 TYR B CA 1
ATOM 3600 C C . TYR B 2 112 ? -36.91802 11.94102 -46.57471 1.000 29.85085 112 TYR B C 1
ATOM 3601 O O . TYR B 2 112 ? -36.89546 13.10080 -46.15322 1.000 31.38191 112 TYR B O 1
ATOM 3610 N N . GLU B 2 113 ? -37.42548 10.93308 -45.86295 1.000 30.19789 113 GLU B N 1
ATOM 3611 C CA . GLU B 2 113 ? -38.06092 11.20166 -44.57689 1.000 31.02191 113 GLU B CA 1
ATOM 3612 C C . GLU B 2 113 ? -37.04043 11.38021 -43.46263 1.000 30.00501 113 GLU B C 1
ATOM 3613 O O . GLU B 2 113 ? -37.19204 12.27268 -42.62355 1.000 32.56182 113 GLU B O 1
ATOM 3619 N N . THR B 2 114 ? -35.99790 10.55292 -43.43885 1.000 31.26941 114 THR B N 1
ATOM 3620 C CA . THR B 2 114 ? -34.93559 10.73903 -42.45193 1.000 32.08034 114 THR B CA 1
ATOM 3621 C C . THR B 2 114 ? -34.26691 12.10457 -42.56644 1.000 31.32752 114 THR B C 1
ATOM 3622 O O . THR B 2 114 ? -34.06255 12.75065 -41.52475 1.000 32.89299 114 THR B O 1
ATOM 3626 N N . PRO B 2 115 ? -33.89808 12.60512 -43.75281 1.000 31.98222 115 PRO B N 1
ATOM 3627 C CA . PRO B 2 115 ? -33.37738 13.98201 -43.80892 1.000 31.97231 115 PRO B CA 1
ATOM 3628 C C . PRO B 2 115 ? -34.38345 15.01730 -43.33831 1.000 32.39375 115 PRO B C 1
ATOM 3629 O O . PRO B 2 115 ? -33.98318 16.05861 -42.80308 1.000 33.15762 115 PRO B O 1
ATOM 3633 N N . ALA B 2 116 ? -35.68219 14.77180 -43.53461 1.000 32.14683 116 ALA B N 1
ATOM 3634 C CA . ALA B 2 116 ? -36.68336 15.71627 -43.05329 1.000 31.63132 116 ALA B CA 1
ATOM 3635 C C . ALA B 2 116 ? -36.72499 15.74526 -41.53038 1.000 30.73030 116 ALA B C 1
ATOM 3636 O O . ALA B 2 116 ? -36.81715 16.82074 -40.93068 1.000 32.16274 116 ALA B O 1
ATOM 3638 N N . PHE B 2 117 ? -36.64895 14.57823 -40.88528 1.000 30.64378 117 PHE B N 1
ATOM 3639 C CA . PHE B 2 117 ? -36.57645 14.55530 -39.42621 1.000 31.96366 117 PHE B CA 1
ATOM 3640 C C . PHE B 2 117 ? -35.33016 15.26242 -38.92039 1.000 33.28599 117 PHE B C 1
ATOM 3641 O O . PHE B 2 117 ? -35.37120 15.91537 -37.87175 1.000 35.81931 117 PHE B O 1
ATOM 3649 N N . LEU B 2 118 ? -34.22434 15.16047 -39.65666 1.000 33.31270 118 LEU B N 1
ATOM 3650 C CA . LEU B 2 118 ? -32.95640 15.75902 -39.26101 1.000 32.57578 118 LEU B CA 1
ATOM 3651 C C . LEU B 2 118 ? -32.85473 17.23705 -39.60274 1.000 32.24832 118 LEU B C 1
ATOM 3652 O O . LEU B 2 118 ? -31.79350 17.82599 -39.38630 1.000 35.29391 118 LEU B O 1
ATOM 3657 N N . GLY B 2 119 ? -33.90508 17.84389 -40.14637 1.000 32.17698 119 GLY B N 1
ATOM 3658 C CA . GLY B 2 119 ? -33.90907 19.26725 -40.39619 1.000 33.03563 119 GLY B CA 1
ATOM 3659 C C . GLY B 2 119 ? -33.50348 19.69600 -41.78975 1.000 34.08081 119 GLY B C 1
ATOM 3660 O O . GLY B 2 119 ? -33.48978 20.90218 -42.06388 1.000 31.36431 119 GLY B O 1
ATOM 3661 N N . TYR B 2 120 ? -33.15607 18.76131 -42.67184 1.000 35.04359 120 TYR B N 1
ATOM 3662 C CA . TYR B 2 120 ? -32.80674 19.12475 -44.03955 1.000 35.06249 120 TYR B CA 1
ATOM 3663 C C . TYR B 2 120 ? -34.00466 19.72680 -44.76378 1.000 34.11941 120 TYR B C 1
ATOM 3664 O O . TYR B 2 120 ? -35.15839 19.38596 -44.49279 1.000 35.37034 120 TYR B O 1
ATOM 3673 N N . GLU B 2 121 ? -33.72236 20.62610 -45.70194 1.000 34.89038 121 GLU B N 1
ATOM 3674 C CA . GLU B 2 121 ? -34.70595 20.97699 -46.71495 1.000 36.16626 121 GLU B CA 1
ATOM 3675 C C . GLU B 2 121 ? -34.68507 19.90041 -47.78988 1.000 35.95587 121 GLU B C 1
ATOM 3676 O O . GLU B 2 121 ? -33.61906 19.55014 -48.30100 1.000 36.10693 121 GLU B O 1
ATOM 3682 N N . VAL B 2 122 ? -35.85313 19.35427 -48.11381 1.000 37.31863 122 VAL B N 1
ATOM 3683 C CA . VAL B 2 122 ? -35.96372 18.24658 -49.05586 1.000 36.21759 122 VAL B CA 1
ATOM 3684 C C . VAL B 2 122 ? -36.56842 18.77628 -50.34793 1.000 35.84810 122 VAL B C 1
ATOM 3685 O O . VAL B 2 122 ? -37.68854 19.30005 -50.35212 1.000 36.63912 122 VAL B O 1
ATOM 3689 N N . ARG B 2 123 ? -35.82845 18.64448 -51.44085 1.000 35.51078 123 ARG B N 1
ATOM 3690 C CA . ARG B 2 123 ? -36.29169 19.04825 -52.76051 1.000 35.35737 123 ARG B CA 1
ATOM 3691 C C . ARG B 2 123 ? -36.54067 17.78950 -53.57700 1.000 33.27124 123 ARG B C 1
ATOM 3692 O O . ARG B 2 123 ? -35.62043 16.99254 -53.77896 1.000 36.08250 123 ARG B O 1
ATOM 3700 N N . TYR B 2 124 ? -37.77671 17.60774 -54.03606 1.000 33.17388 124 TYR B N 1
ATOM 3701 C CA . TYR B 2 124 ? -38.16794 16.39002 -54.73522 1.000 32.69096 124 TYR B CA 1
ATOM 3702 C C . TYR B 2 124 ? -38.04371 16.56952 -56.24520 1.000 31.93279 124 TYR B C 1
ATOM 3703 O O . TYR B 2 124 ? -38.51325 17.56560 -56.80156 1.000 33.42270 124 TYR B O 1
ATOM 3712 N N . LEU B 2 125 ? -37.41964 15.59260 -56.90027 1.000 34.92825 125 LEU B N 1
ATOM 3713 C CA . LEU B 2 125 ? -37.34199 15.50794 -58.35884 1.000 34.29288 125 LEU B CA 1
ATOM 3714 C C . LEU B 2 125 ? -38.36959 14.48254 -58.82597 1.000 34.63310 125 LEU B C 1
ATOM 3715 O O . LEU B 2 125 ? -38.14240 13.27483 -58.73431 1.000 37.04338 125 LEU B O 1
ATOM 3720 N N . GLN B 2 126 ? -39.49731 14.96308 -59.33822 1.000 35.61143 126 GLN B N 1
ATOM 3721 C CA . GLN B 2 126 ? -40.59463 14.08379 -59.72951 1.000 34.78251 126 GLN B CA 1
ATOM 3722 C C . GLN B 2 126 ? -40.20174 13.24808 -60.94372 1.000 35.85573 126 GLN B C 1
ATOM 3723 O O . GLN B 2 126 ? -39.99020 13.78441 -62.03556 1.000 36.36335 126 GLN B O 1
ATOM 3729 N N . LEU B 2 127 ? -40.10007 11.93612 -60.75610 1.000 34.03412 127 LEU B N 1
ATOM 3730 C CA . LEU B 2 127 ? -39.93132 11.00791 -61.86176 1.000 33.41120 127 LEU B CA 1
ATOM 3731 C C . LEU B 2 127 ? -41.29871 10.57342 -62.37005 1.000 34.05040 127 LEU B C 1
ATOM 3732 O O . LEU B 2 127 ? -42.26303 10.47990 -61.60765 1.000 35.48765 127 LEU B O 1
ATOM 3737 N N . ARG B 2 128 ? -41.38355 10.31443 -63.67169 1.000 32.91953 128 ARG B N 1
ATOM 3738 C CA . ARG B 2 128 ? -42.67238 10.03492 -64.28182 1.000 32.37184 128 ARG B CA 1
ATOM 3739 C C . ARG B 2 128 ? -42.56107 8.85413 -65.23678 1.000 33.99974 128 ARG B C 1
ATOM 3740 O O . ARG B 2 128 ? -41.53247 8.64838 -65.88819 1.000 32.84387 128 ARG B O 1
ATOM 3748 N N . ALA B 2 129 ? -43.63452 8.06082 -65.29276 1.000 32.28048 129 ALA B N 1
ATOM 3749 C CA . ALA B 2 129 ? -43.63747 6.89802 -66.16866 1.000 31.70541 129 ALA B CA 1
ATOM 3750 C C . ALA B 2 129 ? -43.61193 7.31198 -67.63261 1.000 33.34204 129 ALA B C 1
ATOM 3751 O O . ALA B 2 129 ? -43.05858 6.58911 -68.46763 1.000 34.06130 129 ALA B O 1
ATOM 3753 N N . GLU B 2 130 ? -44.19504 8.47060 -67.95577 1.000 33.67998 130 GLU B N 1
ATOM 3754 C CA . GLU B 2 130 ? -44.12749 8.98951 -69.31724 1.000 37.14464 130 GLU B CA 1
ATOM 3755 C C . GLU B 2 130 ? -42.68974 9.05551 -69.80235 1.000 38.82984 130 GLU B C 1
ATOM 3756 O O . GLU B 2 130 ? -42.39899 8.73856 -70.96289 1.000 38.17972 130 GLU B O 1
ATOM 3762 N N . ASN B 2 131 ? -41.77918 9.48266 -68.92688 1.000 36.21330 131 ASN B N 1
ATOM 3763 C CA . ASN B 2 131 ? -40.35596 9.54609 -69.21954 1.000 34.18005 131 ASN B CA 1
ATOM 3764 C C . ASN B 2 131 ? -39.60964 8.32794 -68.69763 1.000 30.86773 131 ASN B C 1
ATOM 3765 O O . ASN B 2 131 ? -38.39497 8.39200 -68.49336 1.000 29.92252 131 ASN B O 1
ATOM 3770 N N . GLY B 2 132 ? -40.31763 7.22880 -68.45733 1.000 31.05868 132 GLY B N 1
ATOM 3771 C CA . GLY B 2 132 ? -39.67751 6.01784 -67.99147 1.000 32.77272 132 GLY B CA 1
ATOM 3772 C C . GLY B 2 132 ? -39.09212 6.08375 -66.59949 1.000 31.71876 132 GLY B C 1
ATOM 3773 O O . GLY B 2 132 ? -38.20604 5.28681 -66.28316 1.000 32.62165 132 GLY B O 1
ATOM 3774 N N . PHE B 2 133 ? -39.55189 7.01580 -65.75957 1.000 30.96573 133 PHE B N 1
ATOM 3775 C CA . PHE B 2 133 ? -39.00537 7.20870 -64.41227 1.000 31.84951 133 PHE B CA 1
ATOM 3776 C C . PHE B 2 133 ? -37.50006 7.44573 -64.43590 1.000 32.76569 133 PHE B C 1
ATOM 3777 O O . PHE B 2 133 ? -36.78464 7.04428 -63.51611 1.000 36.19877 133 PHE B O 1
ATOM 3785 N N . ARG B 2 134 ? -37.00124 8.09353 -65.47755 1.000 31.53841 134 ARG B N 1
ATOM 3786 C CA . ARG B 2 134 ? -35.57351 8.31855 -65.62412 1.000 32.99324 134 ARG B CA 1
ATOM 3787 C C . ARG B 2 134 ? -35.20724 9.71506 -65.14587 1.000 35.00742 134 ARG B C 1
ATOM 3788 O O . ARG B 2 134 ? -36.03437 10.63106 -65.14700 1.000 34.87811 134 ARG B O 1
ATOM 3796 N N . ILE B 2 135 ? -33.95218 9.86686 -64.73662 1.000 36.44216 135 ILE B N 1
ATOM 3797 C CA . ILE B 2 135 ? -33.47267 11.12808 -64.18220 1.000 39.08326 135 ILE B CA 1
ATOM 3798 C C . ILE B 2 135 ? -33.15432 12.07664 -65.32879 1.000 39.23647 135 ILE B C 1
ATOM 3799 O O . ILE B 2 135 ? -32.32498 11.76526 -66.18908 1.000 39.55000 135 ILE B O 1
ATOM 3804 N N . ASP B 2 136 ? -33.81661 13.23233 -65.34976 1.000 38.57118 136 ASP B N 1
ATOM 3805 C CA . ASP B 2 136 ? -33.48547 14.26539 -66.31857 1.000 41.12222 136 ASP B CA 1
ATOM 3806 C C . ASP B 2 136 ? -32.40783 15.15610 -65.71215 1.000 41.64675 136 ASP B C 1
ATOM 3807 O O . ASP B 2 136 ? -32.70704 15.92883 -64.78820 1.000 39.97521 136 ASP B O 1
ATOM 3812 N N . PRO B 2 137 ? -31.15561 15.07895 -66.17913 1.000 42.53339 137 PRO B N 1
ATOM 3813 C CA . PRO B 2 137 ? -30.07992 15.84903 -65.53148 1.000 41.16282 137 PRO B CA 1
ATOM 3814 C C . PRO B 2 137 ? -30.21890 17.35370 -65.65310 1.000 41.46109 137 PRO B C 1
ATOM 3815 O O . PRO B 2 137 ? -29.75140 18.07087 -64.76126 1.000 42.81123 137 PRO B O 1
ATOM 3819 N N . GLN B 2 138 ? -30.83463 17.86462 -66.72040 1.000 42.75662 138 GLN B N 1
ATOM 3820 C CA . GLN B 2 138 ? -31.01386 19.31043 -66.81697 1.000 44.40090 138 GLN B CA 1
ATOM 3821 C C . GLN B 2 138 ? -32.08750 19.80613 -65.85694 1.000 43.02066 138 GLN B C 1
ATOM 3822 O O . GLN B 2 138 ? -32.01913 20.94626 -65.38214 1.000 44.24538 138 GLN B O 1
ATOM 3828 N N . GLU B 2 139 ? -33.08055 18.97124 -65.55856 1.000 44.17448 139 GLU B N 1
ATOM 3829 C CA . GLU B 2 139 ? -34.07634 19.34059 -64.56371 1.000 45.11921 139 GLU B CA 1
ATOM 3830 C C . GLU B 2 139 ? -33.56619 19.08584 -63.15269 1.000 42.78945 139 GLU B C 1
ATOM 3831 O O . GLU B 2 139 ? -33.98613 19.76635 -62.20906 1.000 41.57621 139 GLU B O 1
ATOM 3837 N N . LEU B 2 140 ? -32.65992 18.11918 -62.99839 1.000 41.22172 140 LEU B N 1
ATOM 3838 C CA . LEU B 2 140 ? -32.03531 17.88204 -61.70376 1.000 40.02269 140 LEU B CA 1
ATOM 3839 C C . LEU B 2 140 ? -31.12561 19.03976 -61.31687 1.000 40.95471 140 LEU B C 1
ATOM 3840 O O . LEU B 2 140 ? -31.09918 19.45213 -60.15181 1.000 43.10254 140 LEU B O 1
ATOM 3845 N N . ALA B 2 141 ? -30.36905 19.57395 -62.28027 1.000 42.18286 141 ALA B N 1
ATOM 3846 C CA . ALA B 2 141 ? -29.45931 20.67932 -61.99907 1.000 42.69969 141 ALA B CA 1
ATOM 3847 C C . ALA B 2 141 ? -30.19238 21.93244 -61.54930 1.000 41.38416 141 ALA B C 1
ATOM 3848 O O . ALA B 2 141 ? -29.57916 22.81004 -60.93217 1.000 42.94021 141 ALA B O 1
ATOM 3850 N N . LYS B 2 142 ? -31.48921 22.03381 -61.83119 1.000 40.63066 142 LYS B N 1
ATOM 3851 C CA . LYS B 2 142 ? -32.25312 23.17890 -61.36091 1.000 40.81190 142 LYS B CA 1
ATOM 3852 C C . LYS B 2 142 ? -32.50952 23.11420 -59.86333 1.000 40.38491 142 LYS B C 1
ATOM 3853 O O . LYS B 2 142 ? -32.86243 24.13300 -59.26185 1.000 38.79256 142 LYS B O 1
ATOM 3859 N N . LEU B 2 143 ? -32.32962 21.94616 -59.25055 1.000 40.63497 143 LEU B N 1
ATOM 3860 C CA . LEU B 2 143 ? -32.60471 21.75265 -57.83502 1.000 39.97852 143 LEU B CA 1
ATOM 3861 C C . LEU B 2 143 ? -31.36065 21.81740 -56.95784 1.000 39.10818 143 LEU B C 1
ATOM 3862 O O . LEU B 2 143 ? -31.49587 21.84536 -55.73111 1.000 40.68244 143 LEU B O 1
ATOM 3867 N N . VAL B 2 144 ? -30.16539 21.85870 -57.54067 1.000 37.85651 144 VAL B N 1
ATOM 3868 C CA . VAL B 2 144 ? -28.91992 21.72886 -56.79011 1.000 39.40327 144 VAL B CA 1
ATOM 3869 C C . VAL B 2 144 ? -28.34402 23.11463 -56.52347 1.000 41.87137 144 VAL B C 1
ATOM 3870 O O . VAL B 2 144 ? -27.97877 23.83759 -57.45829 1.000 44.16584 144 VAL B O 1
ATOM 3874 N N . ASP B 2 145 ? -28.23781 23.46797 -55.24316 1.000 41.70909 145 ASP B N 1
ATOM 3875 C CA . ASP B 2 145 ? -27.65581 24.71711 -54.77828 1.000 42.45410 145 ASP B CA 1
ATOM 3876 C C . ASP B 2 145 ? -26.20721 24.51304 -54.35359 1.000 43.07289 145 ASP B C 1
ATOM 3877 O O . ASP B 2 145 ? -25.67341 23.40131 -54.35320 1.000 44.59129 145 ASP B O 1
ATOM 3882 N N . ASP B 2 146 ? -25.56260 25.61517 -53.97201 1.000 43.13627 146 ASP B N 1
ATOM 3883 C CA . ASP B 2 146 ? -24.35097 25.49192 -53.17727 1.000 45.77619 146 ASP B CA 1
ATOM 3884 C C . ASP B 2 146 ? -24.66653 25.01186 -51.76741 1.000 44.36300 146 ASP B C 1
ATOM 3885 O O . ASP B 2 146 ? -23.76259 24.54887 -51.06300 1.000 43.49983 146 ASP B O 1
ATOM 3890 N N . ASN B 2 147 ? -25.93097 25.11967 -51.34831 1.000 42.83984 147 ASN B N 1
ATOM 3891 C CA . ASN B 2 147 ? -26.40437 24.57222 -50.08505 1.000 42.21047 147 ASN B CA 1
ATOM 3892 C C . ASN B 2 147 ? -26.79647 23.10819 -50.19372 1.000 40.36299 147 ASN B C 1
ATOM 3893 O O . ASN B 2 147 ? -27.04262 22.47307 -49.16375 1.000 40.94456 147 ASN B O 1
ATOM 3898 N N . THR B 2 148 ? -26.87711 22.56561 -51.40563 1.000 41.04559 148 THR B N 1
ATOM 3899 C CA . THR B 2 148 ? -27.17187 21.15043 -51.57366 1.000 38.63270 148 THR B CA 1
ATOM 3900 C C . THR B 2 148 ? -25.97125 20.34095 -51.11740 1.000 37.42633 148 THR B C 1
ATOM 3901 O O . THR B 2 148 ? -24.87144 20.48927 -51.65896 1.000 37.89366 148 THR B O 1
ATOM 3905 N N . GLU B 2 149 ? -26.17659 19.49737 -50.11086 1.000 38.26470 149 GLU B N 1
ATOM 3906 C CA . GLU B 2 149 ? -25.08870 18.70499 -49.56083 1.000 37.01508 149 GLU B CA 1
ATOM 3907 C C . GLU B 2 149 ? -25.10938 17.25493 -50.01791 1.000 34.09904 149 GLU B C 1
ATOM 3908 O O . GLU B 2 149 ? -24.04559 16.63528 -50.11023 1.000 34.82455 149 GLU B O 1
ATOM 3914 N N . VAL B 2 150 ? -26.28857 16.70079 -50.29909 1.000 34.81210 150 VAL B N 1
ATOM 3915 C CA . VAL B 2 150 ? -26.44793 15.30740 -50.69968 1.000 33.27932 150 VAL B CA 1
ATOM 3916 C C . VAL B 2 150 ? -27.37970 15.23977 -51.90303 1.000 31.92039 150 VAL B C 1
ATOM 3917 O O . VAL B 2 150 ? -28.40100 15.93436 -51.95009 1.000 30.76301 150 VAL B O 1
ATOM 3921 N N . ILE B 2 151 ? -27.01975 14.40763 -52.87821 1.000 33.20238 151 ILE B N 1
ATOM 3922 C CA . ILE B 2 151 ? -27.90025 14.02943 -53.97944 1.000 31.54558 151 ILE B CA 1
ATOM 3923 C C . ILE B 2 151 ? -28.15250 12.53230 -53.87591 1.000 30.21116 151 ILE B C 1
ATOM 3924 O O . ILE B 2 151 ? -27.20929 11.73412 -53.94177 1.000 32.98979 151 ILE B O 1
ATOM 3929 N N . VAL B 2 152 ? -29.41423 12.14898 -53.72128 1.000 30.73353 152 VAL B N 1
ATOM 3930 C CA . VAL B 2 152 ? -29.75548 10.73862 -53.56231 1.000 32.18872 152 VAL B CA 1
ATOM 3931 C C . VAL B 2 152 ? -29.88670 10.08307 -54.93199 1.000 32.68149 152 VAL B C 1
ATOM 3932 O O . VAL B 2 152 ? -30.60861 10.57405 -55.80663 1.000 33.44822 152 VAL B O 1
ATOM 3936 N N . LEU B 2 153 ? -29.19996 8.95702 -55.11575 1.000 31.02976 153 LEU B N 1
ATOM 3937 C CA . LEU B 2 153 ? -29.19892 8.21743 -56.37695 1.000 27.95326 153 LEU B CA 1
ATOM 3938 C C . LEU B 2 153 ? -29.46816 6.74671 -56.06990 1.000 28.12449 153 LEU B C 1
ATOM 3939 O O . LEU B 2 153 ? -28.54213 5.95220 -55.89514 1.000 29.91698 153 LEU B O 1
ATOM 3944 N N . ASN B 2 154 ? -30.74247 6.37198 -56.04189 1.000 29.42480 154 ASN B N 1
ATOM 3945 C CA . ASN B 2 154 ? -31.13861 4.99400 -55.75853 1.000 28.87644 154 ASN B CA 1
ATOM 3946 C C . ASN B 2 154 ? -31.20050 4.24050 -57.08173 1.000 29.19479 154 ASN B C 1
ATOM 3947 O O . ASN B 2 154 ? -32.14263 4.39866 -57.85875 1.000 30.65230 154 ASN B O 1
ATOM 3952 N N . THR B 2 155 ? -30.17942 3.42526 -57.34690 1.000 30.29700 155 THR B N 1
ATOM 3953 C CA . THR B 2 155 ? -30.12394 2.63412 -58.55521 1.000 28.45632 155 THR B CA 1
ATOM 3954 C C . THR B 2 155 ? -29.60750 1.23696 -58.22210 1.000 29.26839 155 THR B C 1
ATOM 3955 O O . THR B 2 155 ? -28.54387 1.10415 -57.58756 1.000 27.87422 155 THR B O 1
ATOM 3959 N N . PRO B 2 156 ? -30.34105 0.17492 -58.58918 1.000 28.81877 156 PRO B N 1
ATOM 3960 C CA . PRO B 2 156 ? -31.66281 0.13589 -59.25057 1.000 29.19311 156 PRO B CA 1
ATOM 3961 C C . PRO B 2 156 ? -32.78194 0.79152 -58.43919 1.000 29.82663 156 PRO B C 1
ATOM 3962 O O . PRO B 2 156 ? -32.75300 0.77648 -57.21205 1.000 30.77778 156 PRO B O 1
ATOM 3966 N N . GLN B 2 157 ? -33.76702 1.39073 -59.10348 1.000 29.69221 157 GLN B N 1
ATOM 3967 C CA . GLN B 2 157 ? -34.81051 2.12267 -58.40167 1.000 28.87777 157 GLN B CA 1
ATOM 3968 C C . GLN B 2 157 ? -35.79837 1.18455 -57.72535 1.000 29.65428 157 GLN B C 1
ATOM 3969 O O . GLN B 2 157 ? -36.19064 0.15251 -58.27661 1.000 28.03607 157 GLN B O 1
ATOM 3975 N N . ASN B 2 158 ? -36.20075 1.56521 -56.51802 1.000 30.37307 158 ASN B N 1
ATOM 3976 C CA . ASN B 2 158 ? -37.40336 1.06534 -55.87543 1.000 30.78332 158 ASN B CA 1
ATOM 3977 C C . ASN B 2 158 ? -38.41625 2.19563 -55.93542 1.000 28.83025 158 ASN B C 1
ATOM 3978 O O . ASN B 2 158 ? -38.11278 3.28787 -55.43468 1.000 28.14826 158 ASN B O 1
ATOM 3983 N N . PRO B 2 159 ? -39.61426 2.02110 -56.52042 1.000 28.05661 159 PRO B N 1
ATOM 3984 C CA . PRO B 2 159 ? -40.25416 0.79712 -57.02820 1.000 28.45251 159 PRO B CA 1
ATOM 3985 C C . PRO B 2 159 ? -40.11187 0.47353 -58.51821 1.000 29.78642 159 PRO B C 1
ATOM 3986 O O . PRO B 2 159 ? -40.57330 -0.58176 -58.93914 1.000 31.62728 159 PRO B O 1
ATOM 3990 N N . SER B 2 160 ? -39.51473 1.33069 -59.34624 1.000 29.45474 160 SER B N 1
ATOM 3991 C CA . SER B 2 160 ? -39.64593 1.16043 -60.79233 1.000 30.25405 160 SER B CA 1
ATOM 3992 C C . SER B 2 160 ? -38.78126 0.02461 -61.33134 1.000 31.25773 160 SER B C 1
ATOM 3993 O O . SER B 2 160 ? -39.19814 -0.69033 -62.25102 1.000 31.37859 160 SER B O 1
ATOM 3996 N N . GLY B 2 161 ? -37.58995 -0.16885 -60.77516 1.000 30.71211 161 GLY B N 1
ATOM 3997 C CA . GLY B 2 161 ? -36.64480 -1.10684 -61.34213 1.000 29.43551 161 GLY B CA 1
ATOM 3998 C C . GLY B 2 161 ? -35.66285 -0.49033 -62.31175 1.000 29.98597 161 GLY B C 1
ATOM 3999 O O . GLY B 2 161 ? -34.90579 -1.22630 -62.95416 1.000 30.99277 161 GLY B O 1
ATOM 4000 N N . VAL B 2 162 ? -35.65602 0.83732 -62.43858 1.000 28.09957 162 VAL B N 1
ATOM 4001 C CA . VAL B 2 162 ? -34.79500 1.51395 -63.39756 1.000 28.66657 162 VAL B CA 1
ATOM 4002 C C . VAL B 2 162 ? -33.35149 1.52059 -62.91602 1.000 29.76137 162 VAL B C 1
ATOM 4003 O O . VAL B 2 162 ? -33.06329 1.78745 -61.74084 1.000 30.50577 162 VAL B O 1
ATOM 4007 N N . VAL B 2 163 ? -32.43284 1.24117 -63.83486 1.000 29.19462 163 VAL B N 1
ATOM 4008 C CA . VAL B 2 163 ? -31.00174 1.32708 -63.58046 1.000 29.83012 163 VAL B CA 1
ATOM 4009 C C . VAL B 2 163 ? -30.48032 2.58325 -64.25810 1.000 33.04040 163 VAL B C 1
ATOM 4010 O O . VAL B 2 163 ? -30.76344 2.82332 -65.43949 1.000 32.21802 163 VAL B O 1
ATOM 4014 N N . CYS B 2 164 ? -29.74571 3.39921 -63.50471 1.000 33.21182 164 CYS B N 1
ATOM 4015 C CA . CYS B 2 164 ? -29.16505 4.60939 -64.06448 1.000 33.85345 164 CYS B CA 1
ATOM 4016 C C . CYS B 2 164 ? -28.12951 4.25791 -65.12807 1.000 35.42034 164 CYS B C 1
ATOM 4017 O O . CYS B 2 164 ? -27.28810 3.37872 -64.93018 1.000 34.61848 164 CYS B O 1
ATOM 4020 N N . SER B 2 165 ? -28.18339 4.96133 -66.25834 1.000 36.26051 165 SER B N 1
ATOM 4021 C CA . SER B 2 165 ? -27.26421 4.69006 -67.35467 1.000 35.38640 165 SER B CA 1
ATOM 4022 C C . SER B 2 165 ? -25.90969 5.34838 -67.11079 1.000 37.45481 165 SER B C 1
ATOM 4023 O O . SER B 2 165 ? -25.76644 6.26105 -66.29338 1.000 37.37212 165 SER B O 1
ATOM 4026 N N . GLU B 2 166 ? -24.91100 4.88670 -67.86724 1.000 39.21525 166 GLU B N 1
ATOM 4027 C CA . GLU B 2 166 ? -23.55845 5.41163 -67.71397 1.000 39.28869 166 GLU B CA 1
ATOM 4028 C C . GLU B 2 166 ? -23.50127 6.90524 -67.99930 1.000 40.61609 166 GLU B C 1
ATOM 4029 O O . GLU B 2 166 ? -22.75417 7.64007 -67.34326 1.000 42.15081 166 GLU B O 1
ATOM 4035 N N . THR B 2 167 ? -24.28825 7.37741 -68.96616 1.000 39.99378 167 THR B N 1
ATOM 4036 C CA . THR B 2 167 ? -24.28198 8.80190 -69.28091 1.000 40.75153 167 THR B CA 1
ATOM 4037 C C . THR B 2 167 ? -25.07056 9.60546 -68.25134 1.000 39.64934 167 THR B C 1
ATOM 4038 O O . THR B 2 167 ? -24.68006 10.72533 -67.90094 1.000 41.47151 167 THR B O 1
ATOM 4042 N N . GLU B 2 168 ? -26.18181 9.05093 -67.76244 1.000 39.06903 168 GLU B N 1
ATOM 4043 C CA . GLU B 2 168 ? -26.93887 9.70639 -66.69974 1.000 38.37071 168 GLU B CA 1
ATOM 4044 C C . GLU B 2 168 ? -26.08865 9.88348 -65.44760 1.000 38.84927 168 GLU B C 1
ATOM 4045 O O . GLU B 2 168 ? -26.14267 10.93274 -64.79572 1.000 38.47324 168 GLU B O 1
ATOM 4051 N N . ILE B 2 169 ? -25.29417 8.86664 -65.10013 1.000 38.28298 169 ILE B N 1
ATOM 4052 C CA . ILE B 2 169 ? -24.42965 8.95039 -63.92406 1.000 39.06477 169 ILE B CA 1
ATOM 4053 C C . ILE B 2 169 ? -23.43872 10.09711 -64.07472 1.000 39.76710 169 ILE B C 1
ATOM 4054 O O . ILE B 2 169 ? -23.25675 10.91207 -63.16178 1.000 38.39650 169 ILE B O 1
ATOM 4059 N N . GLN B 2 170 ? -22.79574 10.18603 -65.24152 1.000 41.04011 170 GLN B N 1
ATOM 4060 C CA . GLN B 2 170 ? -21.78737 11.21731 -65.45476 1.000 38.95326 170 GLN B CA 1
ATOM 4061 C C . GLN B 2 170 ? -22.39550 12.60579 -65.39009 1.000 36.88584 170 GLN B C 1
ATOM 4062 O O . GLN B 2 170 ? -21.74387 13.54827 -64.93054 1.000 38.00327 170 GLN B O 1
ATOM 4068 N N . SER B 2 171 ? -23.63472 12.75570 -65.84924 1.000 37.14216 171 SER B N 1
ATOM 4069 C CA . SER B 2 171 ? -24.29516 14.04842 -65.73788 1.000 38.41461 171 SER B CA 1
ATOM 4070 C C . SER B 2 171 ? -24.57369 14.39450 -64.27946 1.000 40.63672 171 SER B C 1
ATOM 4071 O O . SER B 2 171 ? -24.39588 15.54602 -63.86438 1.000 41.70853 171 SER B O 1
ATOM 4074 N N . ILE B 2 172 ? -25.00615 13.40745 -63.48692 1.000 39.77353 172 ILE B N 1
ATOM 4075 C CA . ILE B 2 172 ? -25.25645 13.63868 -62.06632 1.000 39.91921 172 ILE B CA 1
ATOM 4076 C C . ILE B 2 172 ? -23.95183 13.91643 -61.33243 1.000 38.34856 172 ILE B C 1
ATOM 4077 O O . ILE B 2 172 ? -23.88668 14.80061 -60.47046 1.000 40.72614 172 ILE B O 1
ATOM 4082 N N . ILE B 2 173 ? -22.89383 13.17341 -61.66686 1.000 36.64936 173 ILE B N 1
ATOM 4083 C CA . ILE B 2 173 ? -21.56885 13.46206 -61.12711 1.000 34.60768 173 ILE B CA 1
ATOM 4084 C C . ILE B 2 173 ? -21.18535 14.90381 -61.42584 1.000 37.38899 173 ILE B C 1
ATOM 4085 O O . ILE B 2 173 ? -20.61028 15.60182 -60.58328 1.000 40.53437 173 ILE B O 1
ATOM 4090 N N . GLU B 2 174 ? -21.53034 15.38053 -62.62022 1.000 39.17411 174 GLU B N 1
ATOM 4091 C CA . GLU B 2 174 ? -21.13522 16.71835 -63.04229 1.000 40.80846 174 GLU B CA 1
ATOM 4092 C C . GLU B 2 174 ? -21.84670 17.79683 -62.23773 1.000 39.18909 174 GLU B C 1
ATOM 4093 O O . GLU B 2 174 ? -21.23198 18.79611 -61.85060 1.000 37.53403 174 GLU B O 1
ATOM 4099 N N . ILE B 2 175 ? -23.14119 17.61263 -61.97937 1.000 39.52017 175 ILE B N 1
ATOM 4100 C CA . ILE B 2 175 ? -23.89771 18.59441 -61.21043 1.000 39.14387 175 ILE B CA 1
ATOM 4101 C C . ILE B 2 175 ? -23.42978 18.62813 -59.75978 1.000 41.21664 175 ILE B C 1
ATOM 4102 O O . ILE B 2 175 ? -23.30184 19.70193 -59.15937 1.000 42.45868 175 ILE B O 1
ATOM 4107 N N . ALA B 2 176 ? -23.18022 17.45731 -59.16934 1.000 41.58413 176 ALA B N 1
ATOM 4108 C CA . ALA B 2 176 ? -22.75737 17.40349 -57.77342 1.000 39.97241 176 ALA B CA 1
ATOM 4109 C C . ALA B 2 176 ? -21.39775 18.06072 -57.57646 1.000 41.95892 176 ALA B C 1
ATOM 4110 O O . ALA B 2 176 ? -21.24546 18.95716 -56.73879 1.000 42.63659 176 ALA B O 1
ATOM 4112 N N . GLU B 2 177 ? -20.39896 17.64236 -58.35911 1.000 42.10955 177 GLU B N 1
ATOM 4113 C CA . GLU B 2 177 ? -19.06193 18.20800 -58.21620 1.000 39.60431 177 GLU B CA 1
ATOM 4114 C C . GLU B 2 177 ? -19.04497 19.70094 -58.51791 1.000 43.20491 177 GLU B C 1
ATOM 4115 O O . GLU B 2 177 ? -18.21277 20.43275 -57.97012 1.000 43.83530 177 GLU B O 1
ATOM 4121 N N . LYS B 2 178 ? -19.95764 20.17489 -59.37168 1.000 44.93917 178 LYS B N 1
ATOM 4122 C CA . LYS B 2 178 ? -19.99380 21.59857 -59.69654 1.000 44.75029 178 LYS B CA 1
ATOM 4123 C C . LYS B 2 178 ? -20.48734 22.41589 -58.50854 1.000 44.41677 178 LYS B C 1
ATOM 4124 O O . LYS B 2 178 ? -19.98751 23.51908 -58.25862 1.000 46.01361 178 LYS B O 1
ATOM 4130 N N . HIS B 2 179 ? -21.45985 21.89363 -57.76248 1.000 43.93783 179 HIS B N 1
ATOM 4131 C CA . HIS B 2 179 ? -21.96547 22.55302 -56.56610 1.000 44.00648 179 HIS B CA 1
ATOM 4132 C C . HIS B 2 179 ? -21.36015 21.99379 -55.28024 1.000 44.46006 179 HIS B C 1
ATOM 4133 O O . HIS B 2 179 ? -21.82179 22.34371 -54.18730 1.000 44.85096 179 HIS B O 1
ATOM 4140 N N . ASN B 2 180 ? -20.33862 21.14090 -55.38896 1.000 43.81658 180 ASN B N 1
ATOM 4141 C CA . ASN B 2 180 ? -19.67655 20.52288 -54.23551 1.000 44.57245 180 ASN B CA 1
ATOM 4142 C C . ASN B 2 180 ? -20.67532 19.78323 -53.34116 1.000 43.49990 180 ASN B C 1
ATOM 4143 O O . ASN B 2 180 ? -20.68256 19.92958 -52.11621 1.000 43.58297 180 ASN B O 1
ATOM 4148 N N . ALA B 2 181 ? -21.55054 19.00957 -53.97650 1.000 41.05146 181 ALA B N 1
ATOM 4149 C CA . ALA B 2 181 ? -22.50860 18.15608 -53.29237 1.000 38.21730 181 ALA B CA 1
ATOM 4150 C C . ALA B 2 181 ? -22.05621 16.70424 -53.37680 1.000 38.28939 181 ALA B C 1
ATOM 4151 O O . ALA B 2 181 ? -21.42514 16.29122 -54.35245 1.000 38.93023 181 ALA B O 1
ATOM 4153 N N . GLU B 2 182 ? -22.35610 15.93839 -52.33268 1.000 34.42591 182 GLU B N 1
ATOM 4154 C CA . GLU B 2 182 ? -22.06481 14.51391 -52.33906 1.000 33.06905 182 GLU B CA 1
ATOM 4155 C C . GLU B 2 182 ? -23.23658 13.74079 -52.93589 1.000 32.24692 182 GLU B C 1
ATOM 4156 O O . GLU B 2 182 ? -24.37354 14.21418 -52.97182 1.000 34.48455 182 GLU B O 1
ATOM 4162 N N . ILE B 2 183 ? -22.94089 12.54280 -53.42631 1.000 31.85359 183 ILE B N 1
ATOM 4163 C CA . ILE B 2 183 ? -23.93589 11.67008 -54.03896 1.000 31.96175 183 ILE B CA 1
ATOM 4164 C C . ILE B 2 183 ? -24.09698 10.43981 -53.15895 1.000 31.40743 183 ILE B C 1
ATOM 4165 O O . ILE B 2 183 ? -23.13618 9.68839 -52.94932 1.000 32.95516 183 ILE B O 1
ATOM 4170 N N . LEU B 2 184 ? -25.30579 10.23763 -52.63786 1.000 30.70950 184 LEU B N 1
ATOM 4171 C CA . LEU B 2 184 ? -25.63390 9.06312 -51.82906 1.000 31.03370 184 LEU B CA 1
ATOM 4172 C C . LEU B 2 184 ? -26.30724 8.03368 -52.73443 1.000 29.19336 184 LEU B C 1
ATOM 4173 O O . LEU B 2 184 ? -27.49825 8.13711 -53.03555 1.000 30.12679 184 LEU B O 1
ATOM 4178 N N . ALA B 2 185 ? -25.53793 7.04296 -53.17339 1.000 29.66904 185 ALA B N 1
ATOM 4179 C CA . ALA B 2 185 ? -26.01644 6.03341 -54.11209 1.000 28.80867 185 ALA B CA 1
ATOM 4180 C C . ALA B 2 185 ? -26.52880 4.82544 -53.33485 1.000 28.24729 185 ALA B C 1
ATOM 4181 O O . ALA B 2 185 ? -25.73791 4.04876 -52.79297 1.000 28.62993 185 ALA B O 1
ATOM 4183 N N . ASP B 2 186 ? -27.85022 4.66952 -53.27069 1.000 27.60269 186 ASP B N 1
ATOM 4184 C CA . ASP B 2 186 ? -28.46127 3.51581 -52.61159 1.000 27.34807 186 ASP B CA 1
ATOM 4185 C C . ASP B 2 186 ? -28.51167 2.37872 -53.62456 1.000 28.32902 186 ASP B C 1
ATOM 4186 O O . ASP B 2 186 ? -29.45259 2.25355 -54.41026 1.000 28.00332 186 ASP B O 1
ATOM 4191 N N . GLU B 2 187 ? -27.48987 1.52684 -53.58109 1.000 27.87648 187 GLU B N 1
ATOM 4192 C CA . GLU B 2 187 ? -27.30084 0.41240 -54.50686 1.000 27.77799 187 GLU B CA 1
ATOM 4193 C C . GLU B 2 187 ? -27.77106 -0.91020 -53.91977 1.000 28.01346 187 GLU B C 1
ATOM 4194 O O . GLU B 2 187 ? -27.11833 -1.94332 -54.08451 1.000 28.10416 187 GLU B O 1
ATOM 4200 N N . HIS B 2 188 ? -28.90258 -0.88655 -53.21453 1.000 29.36846 188 HIS B N 1
ATOM 4201 C CA . HIS B 2 188 ? -29.42453 -2.08138 -52.55863 1.000 28.79740 188 HIS B CA 1
ATOM 4202 C C . HIS B 2 188 ? -29.53547 -3.25879 -53.52349 1.000 28.66551 188 HIS B C 1
ATOM 4203 O O . HIS B 2 188 ? -29.06592 -4.36475 -53.23001 1.000 27.64545 188 HIS B O 1
ATOM 4210 N N . TYR B 2 189 ? -30.12620 -3.03108 -54.69758 1.000 29.17755 189 TYR B N 1
ATOM 4211 C CA . TYR B 2 189 ? -30.53430 -4.10862 -55.59158 1.000 28.10162 189 TYR B CA 1
ATOM 4212 C C . TYR B 2 189 ? -29.49869 -4.42924 -56.66394 1.000 28.26315 189 TYR B C 1
ATOM 4213 O O . TYR B 2 189 ? -29.84041 -5.05624 -57.67122 1.000 29.11453 189 TYR B O 1
ATOM 4222 N N . ARG B 2 190 ? -28.24018 -4.02857 -56.46064 1.000 29.11763 190 ARG B N 1
ATOM 4223 C CA . ARG B 2 190 ? -27.19235 -4.29257 -57.44015 1.000 28.84186 190 ARG B CA 1
ATOM 4224 C C . ARG B 2 190 ? -26.97026 -5.78164 -57.66779 1.000 29.67665 190 ARG B C 1
ATOM 4225 O O . ARG B 2 190 ? -26.32490 -6.15598 -58.65192 1.000 31.54787 190 ARG B O 1
ATOM 4233 N N . PHE B 2 191 ? -27.45940 -6.63761 -56.77229 1.000 28.57193 191 PHE B N 1
ATOM 4234 C CA . PHE B 2 191 ? -27.19610 -8.06581 -56.87598 1.000 27.57436 191 PHE B CA 1
ATOM 4235 C C . PHE B 2 191 ? -28.12866 -8.77994 -57.84257 1.000 27.32187 191 PHE B C 1
ATOM 4236 O O . PHE B 2 191 ? -27.86932 -9.94222 -58.17905 1.000 25.59031 191 PHE B O 1
ATOM 4244 N N . LEU B 2 192 ? -29.20667 -8.13678 -58.28748 1.000 26.39833 192 LEU B N 1
ATOM 4245 C CA . LEU B 2 192 ? -30.17709 -8.77108 -59.17803 1.000 28.47287 192 LEU B CA 1
ATOM 4246 C C . LEU B 2 192 ? -30.38324 -7.93985 -60.43879 1.000 28.42797 192 LEU B C 1
ATOM 4247 O O . LEU B 2 192 ? -31.41598 -7.28115 -60.60508 1.000 28.66899 192 LEU B O 1
ATOM 4252 N N . PRO B 2 193 ? -29.41671 -7.95216 -61.35348 1.000 32.07452 193 PRO B N 1
ATOM 4253 C CA . PRO B 2 193 ? -29.69406 -7.48912 -62.71410 1.000 32.24394 193 PRO B CA 1
ATOM 4254 C C . PRO B 2 193 ? -30.64811 -8.46098 -63.38218 1.000 33.11789 193 PRO B C 1
ATOM 4255 O O . PRO B 2 193 ? -30.78894 -9.61317 -62.97154 1.000 33.97944 193 PRO B O 1
ATOM 4259 N N . HIS B 2 194 ? -31.34698 -7.97707 -64.40000 1.000 33.46266 194 HIS B N 1
ATOM 4260 C CA . HIS B 2 194 ? -32.26519 -8.85286 -65.10929 1.000 34.17764 194 HIS B CA 1
ATOM 4261 C C . HIS B 2 194 ? -31.68020 -9.42968 -66.39242 1.000 35.80872 194 HIS B C 1
ATOM 4262 O O . HIS B 2 194 ? -32.19366 -10.44020 -66.88011 1.000 38.33702 194 HIS B O 1
ATOM 4269 N N . ASP B 2 195 ? -30.60637 -8.84642 -66.92516 1.000 37.95354 195 ASP B N 1
ATOM 4270 C CA . ASP B 2 195 ? -29.97144 -9.37261 -68.12776 1.000 41.06821 195 ASP B CA 1
ATOM 4271 C C . ASP B 2 195 ? -29.11339 -10.58865 -67.79628 1.000 45.48868 195 ASP B C 1
ATOM 4272 O O . ASP B 2 195 ? -28.48463 -10.65766 -66.73591 1.000 44.72368 195 ASP B O 1
ATOM 4277 N N . GLN B 2 196 ? -29.08254 -11.54719 -68.72668 1.000 46.47963 196 GLN B N 1
ATOM 4278 C CA . GLN B 2 196 ? -28.47036 -12.84402 -68.45413 1.000 44.52592 196 GLN B CA 1
ATOM 4279 C C . GLN B 2 196 ? -26.95364 -12.76235 -68.34394 1.000 48.02378 196 GLN B C 1
ATOM 4280 O O . GLN B 2 196 ? -26.34546 -13.55529 -67.61381 1.000 47.86999 196 GLN B O 1
ATOM 4286 N N . ASP B 2 197 ? -26.32393 -11.82963 -69.05935 1.000 47.58794 197 ASP B N 1
ATOM 4287 C CA . ASP B 2 197 ? -24.86944 -11.85551 -69.17784 1.000 48.93015 197 ASP B CA 1
ATOM 4288 C C . ASP B 2 197 ? -24.19537 -11.50091 -67.85681 1.000 48.43589 197 ASP B C 1
ATOM 4289 O O . ASP B 2 197 ? -23.51286 -12.33924 -67.25607 1.000 49.44538 197 ASP B O 1
ATOM 4294 N N . THR B 2 198 ? -24.37619 -10.26942 -67.37921 1.000 47.55167 198 THR B N 1
ATOM 4295 C CA . THR B 2 198 ? -23.69201 -9.86251 -66.15744 1.000 44.28842 198 THR B CA 1
ATOM 4296 C C . THR B 2 198 ? -24.34437 -10.50876 -64.94098 1.000 42.48165 198 THR B C 1
ATOM 4297 O O . THR B 2 198 ? -25.56372 -10.70260 -64.89653 1.000 43.34480 198 THR B O 1
ATOM 4301 N N . GLU B 2 199 ? -23.51731 -10.86631 -63.95358 1.000 40.89012 199 GLU B N 1
ATOM 4302 C CA . GLU B 2 199 ? -24.05542 -11.47424 -62.74217 1.000 37.80796 199 GLU B CA 1
ATOM 4303 C C . GLU B 2 199 ? -24.61481 -10.42999 -61.78172 1.000 36.98607 199 GLU B C 1
ATOM 4304 O O . GLU B 2 199 ? -25.76555 -10.53830 -61.34733 1.000 37.67961 199 GLU B O 1
ATOM 4310 N N . ILE B 2 200 ? -23.81907 -9.41090 -61.43582 1.000 34.25683 200 ILE B N 1
ATOM 4311 C CA . ILE B 2 200 ? -24.26909 -8.32767 -60.56816 1.000 32.49419 200 ILE B CA 1
ATOM 4312 C C . ILE B 2 200 ? -23.78277 -7.00321 -61.14334 1.000 31.84806 200 ILE B C 1
ATOM 4313 O O . ILE B 2 200 ? -22.79067 -6.94112 -61.87131 1.000 33.78219 200 ILE B O 1
ATOM 4318 N N . LEU B 2 201 ? -24.49546 -5.93494 -60.79651 1.000 31.66296 201 LEU B N 1
ATOM 4319 C CA . LEU B 2 201 ? -24.13803 -4.60392 -61.27112 1.000 31.41635 201 LEU B CA 1
ATOM 4320 C C . LEU B 2 201 ? -22.91055 -4.06311 -60.53440 1.000 35.28239 201 LEU B C 1
ATOM 4321 O O . LEU B 2 201 ? -22.72077 -4.34188 -59.34440 1.000 32.32812 201 LEU B O 1
ATOM 4326 N N . PRO B 2 202 ? -22.05522 -3.30216 -61.21875 1.000 35.98816 202 PRO B N 1
ATOM 4327 C CA . PRO B 2 202 ? -20.87408 -2.72554 -60.56377 1.000 34.51217 202 PRO B CA 1
ATOM 4328 C C . PRO B 2 202 ? -21.24409 -1.61842 -59.58799 1.000 34.66271 202 PRO B C 1
ATOM 4329 O O . PRO B 2 202 ? -22.25684 -0.93284 -59.74405 1.000 36.00906 202 PRO B O 1
ATOM 4333 N N . SER B 2 203 ? -20.41260 -1.45300 -58.56059 1.000 33.40095 203 SER B N 1
ATOM 4334 C CA . SER B 2 203 ? -20.61987 -0.37203 -57.60835 1.000 33.00423 203 SER B CA 1
ATOM 4335 C C . SER B 2 203 ? -20.20185 0.95606 -58.22427 1.000 34.64029 203 SER B C 1
ATOM 4336 O O . SER B 2 203 ? -19.21003 1.03517 -58.95315 1.000 33.56827 203 SER B O 1
ATOM 4339 N N . LEU B 2 204 ? -20.95638 2.00643 -57.91090 1.000 34.20536 204 LEU B N 1
ATOM 4340 C CA . LEU B 2 204 ? -20.64639 3.35027 -58.37943 1.000 34.00617 204 LEU B CA 1
ATOM 4341 C C . LEU B 2 204 ? -19.60743 4.06526 -57.52733 1.000 35.48719 204 LEU B C 1
ATOM 4342 O O . LEU B 2 204 ? -19.25567 5.20530 -57.84967 1.000 35.29973 204 LEU B O 1
ATOM 4347 N N . TYR B 2 205 ? -19.08552 3.42503 -56.47657 1.000 35.13253 205 TYR B N 1
ATOM 4348 C CA . TYR B 2 205 ? -18.23112 4.13991 -55.53133 1.000 33.55175 205 TYR B CA 1
ATOM 4349 C C . TYR B 2 205 ? -16.92693 4.61703 -56.16091 1.000 34.01552 205 TYR B C 1
ATOM 4350 O O . TYR B 2 205 ? -16.41103 5.67650 -55.78559 1.000 34.21744 205 TYR B O 1
ATOM 4359 N N . GLY B 2 206 ? -16.39282 3.88497 -57.12684 1.000 34.60904 206 GLY B N 1
ATOM 4360 C CA . GLY B 2 206 ? -15.13006 4.30854 -57.69478 1.000 37.64675 206 GLY B CA 1
ATOM 4361 C C . GLY B 2 206 ? -15.20720 5.46671 -58.66498 1.000 36.24170 206 GLY B C 1
ATOM 4362 O O . GLY B 2 206 ? -14.16089 6.01373 -59.02321 1.000 38.42938 206 GLY B O 1
ATOM 4363 N N . LEU B 2 207 ? -16.41201 5.85571 -59.09626 1.000 34.83021 207 LEU B N 1
ATOM 4364 C CA . LEU B 2 207 ? -16.54053 6.80980 -60.19286 1.000 34.23666 207 LEU B CA 1
ATOM 4365 C C . LEU B 2 207 ? -16.23034 8.24747 -59.80524 1.000 36.53704 207 LEU B C 1
ATOM 4366 O O . LEU B 2 207 ? -15.89806 9.04155 -60.69168 1.000 37.03324 207 LEU B O 1
ATOM 4371 N N . SER B 2 208 ? -16.29790 8.60570 -58.52353 1.000 36.74534 208 SER B N 1
ATOM 4372 C CA . SER B 2 208 ? -16.05059 9.99266 -58.14893 1.000 35.44497 208 SER B CA 1
ATOM 4373 C C . SER B 2 208 ? -15.80368 10.07962 -56.65016 1.000 36.44179 208 SER B C 1
ATOM 4374 O O . SER B 2 208 ? -16.30018 9.23859 -55.89447 1.000 36.34665 208 SER B O 1
ATOM 4377 N N . PRO B 2 209 ? -15.01329 11.05565 -56.19626 1.000 36.74536 209 PRO B N 1
ATOM 4378 C CA . PRO B 2 209 ? -14.84983 11.24788 -54.74727 1.000 37.18857 209 PRO B CA 1
ATOM 4379 C C . PRO B 2 209 ? -16.12585 11.68216 -54.04803 1.000 34.95950 209 PRO B C 1
ATOM 4380 O O . PRO B 2 209 ? -16.19972 11.57207 -52.82096 1.000 38.95704 209 PRO B O 1
ATOM 4384 N N . LYS B 2 210 ? -17.12326 12.18059 -54.77328 1.000 34.72651 210 LYS B N 1
ATOM 4385 C CA . LYS B 2 210 ? -18.36658 12.63009 -54.16322 1.000 33.35876 210 LYS B CA 1
ATOM 4386 C C . LYS B 2 210 ? -19.38001 11.51156 -53.98572 1.000 33.83235 210 LYS B C 1
ATOM 4387 O O . LYS B 2 210 ? -20.49635 11.77877 -53.52928 1.000 35.34009 210 LYS B O 1
ATOM 4393 N N . ILE B 2 211 ? -19.03133 10.27745 -54.33272 1.000 31.74773 211 ILE B N 1
ATOM 4394 C CA . ILE B 2 211 ? -19.96652 9.16010 -54.29232 1.000 32.52288 211 ILE B CA 1
ATOM 4395 C C . ILE B 2 211 ? -19.76173 8.38039 -52.99973 1.000 31.84705 211 ILE B C 1
ATOM 4396 O O . ILE B 2 211 ? -18.64916 7.92569 -52.70708 1.000 30.88220 211 ILE B O 1
ATOM 4401 N N . ILE B 2 212 ? -20.83725 8.23107 -52.22788 1.000 31.96033 212 ILE B N 1
ATOM 4402 C CA . ILE B 2 212 ? -20.89190 7.33452 -51.07775 1.000 30.20859 212 ILE B CA 1
ATOM 4403 C C . ILE B 2 212 ? -21.91308 6.25134 -51.39423 1.000 29.44449 212 ILE B C 1
ATOM 4404 O O . ILE B 2 212 ? -23.04828 6.55707 -51.77594 1.000 31.33131 212 ILE B O 1
ATOM 4409 N N . SER B 2 213 ? -21.52239 4.99388 -51.22721 1.000 28.50691 213 SER B N 1
ATOM 4410 C CA . SER B 2 213 ? -22.34274 3.86370 -51.63541 1.000 28.83806 213 SER B CA 1
ATOM 4411 C C . SER B 2 213 ? -22.93339 3.14391 -50.43032 1.000 28.51857 213 SER B C 1
ATOM 4412 O O . SER B 2 213 ? -22.26322 2.95784 -49.41111 1.000 28.46962 213 SER B O 1
ATOM 4415 N N . LEU B 2 214 ? -24.19379 2.74416 -50.56010 1.000 28.73240 214 LEU B N 1
ATOM 4416 C CA . LEU B 2 214 ? -24.87084 1.89511 -49.59387 1.000 26.46020 214 LEU B CA 1
ATOM 4417 C C . LEU B 2 214 ? -25.17610 0.55259 -50.24369 1.000 26.69731 214 LEU B C 1
ATOM 4418 O O . LEU B 2 214 ? -25.60391 0.49721 -51.39861 1.000 30.43601 214 LEU B O 1
ATOM 4423 N N . GLY B 2 215 ? -24.96408 -0.52901 -49.49653 1.000 25.74480 215 GLY B N 1
ATOM 4424 C CA . GLY B 2 215 ? -25.29738 -1.85412 -49.96922 1.000 24.81093 215 GLY B CA 1
ATOM 4425 C C . GLY B 2 215 ? -25.83709 -2.69503 -48.83060 1.000 25.46779 215 GLY B C 1
ATOM 4426 O O . GLY B 2 215 ? -25.79360 -2.29353 -47.66635 1.000 25.50202 215 GLY B O 1
ATOM 4427 N N . SER B 2 216 ? -26.35338 -3.86815 -49.18643 1.000 25.55841 216 SER B N 1
ATOM 4428 C CA . SER B 2 216 ? -26.92417 -4.78041 -48.20258 1.000 26.19000 216 SER B CA 1
ATOM 4429 C C . SER B 2 216 ? -27.21146 -6.12257 -48.85668 1.000 25.89245 216 SER B C 1
ATOM 4430 O O . SER B 2 216 ? -27.43340 -6.20367 -50.06775 1.000 27.86568 216 SER B O 1
ATOM 4433 N N . THR B 2 217 ? -27.17070 -7.17467 -48.04317 1.000 25.20667 217 THR B N 1
ATOM 4434 C CA . THR B 2 217 ? -27.57738 -8.50929 -48.45429 1.000 23.41554 217 THR B CA 1
ATOM 4435 C C . THR B 2 217 ? -29.07274 -8.74576 -48.30407 1.000 26.46052 217 THR B C 1
ATOM 4436 O O . THR B 2 217 ? -29.58344 -9.74022 -48.83162 1.000 28.26002 217 THR B O 1
ATOM 4440 N N . GLY B 2 218 ? -29.78009 -7.86377 -47.60590 1.000 25.74550 218 GLY B N 1
ATOM 4441 C CA . GLY B 2 218 ? -31.12353 -8.14846 -47.13559 1.000 25.64096 218 GLY B CA 1
ATOM 4442 C C . GLY B 2 218 ? -32.19184 -8.47449 -48.15820 1.000 25.37844 218 GLY B C 1
ATOM 4443 O O . GLY B 2 218 ? -32.80551 -9.53477 -48.09401 1.000 25.67627 218 GLY B O 1
ATOM 4468 N N . CYS B 2 220 ? -32.01385 -8.87725 -51.50700 1.000 25.78924 220 CYS B N 1
ATOM 4469 C CA . CYS B 2 220 ? -31.65369 -9.65725 -52.69535 1.000 25.40533 220 CYS B CA 1
ATOM 4470 C C . CYS B 2 220 ? -31.33524 -11.12086 -52.40384 1.000 25.70352 220 CYS B C 1
ATOM 4471 O O . CYS B 2 220 ? -31.41102 -11.95896 -53.30054 1.000 24.50223 220 CYS B O 1
ATOM 4474 N N . PHE B 2 221 ? -30.97387 -11.43796 -51.16042 1.000 24.58979 221 PHE B N 1
ATOM 4475 C CA . PHE B 2 221 ? -30.50210 -12.77545 -50.81895 1.000 23.36425 221 PHE B CA 1
ATOM 4476 C C . PHE B 2 221 ? -31.48091 -13.55682 -49.95132 1.000 25.40171 221 PHE B C 1
ATOM 4477 O O . PHE B 2 221 ? -31.14344 -14.65126 -49.49390 1.000 27.10377 221 PHE B O 1
ATOM 4485 N N . GLY B 2 222 ? -32.67950 -13.03285 -49.71422 1.000 25.33757 222 GLY B N 1
ATOM 4486 C CA . GLY B 2 222 ? -33.65035 -13.76205 -48.92377 1.000 25.57583 222 GLY B CA 1
ATOM 4487 C C . GLY B 2 222 ? -33.35943 -13.79061 -47.44050 1.000 26.64056 222 GLY B C 1
ATOM 4488 O O . GLY B 2 222 ? -33.65429 -14.79188 -46.77830 1.000 26.65268 222 GLY B O 1
ATOM 4489 N N . CYS B 2 223 ? -32.78841 -12.71909 -46.89826 1.000 25.65741 223 CYS B N 1
ATOM 4490 C CA . CYS B 2 223 ? -32.46789 -12.65844 -45.47609 1.000 25.21326 223 CYS B CA 1
ATOM 4491 C C . CYS B 2 223 ? -32.58965 -11.21973 -44.97536 1.000 24.63359 223 CYS B C 1
ATOM 4492 O O . CYS B 2 223 ? -31.68083 -10.67657 -44.34696 1.000 27.14205 223 CYS B O 1
ATOM 4495 N N . ILE B 2 224 ? -33.73532 -10.58574 -45.23891 1.000 24.64779 224 ILE B N 1
ATOM 4496 C CA . ILE B 2 224 ? -33.91791 -9.18670 -44.85812 1.000 24.99657 224 ILE B CA 1
ATOM 4497 C C . ILE B 2 224 ? -33.80659 -9.01989 -43.34512 1.000 27.59681 224 ILE B C 1
ATOM 4498 O O . ILE B 2 224 ? -33.37173 -7.96920 -42.85488 1.000 26.08140 224 ILE B O 1
ATOM 4503 N N . GLY B 2 225 ? -34.16444 -10.05534 -42.58629 1.000 27.49209 225 GLY B N 1
ATOM 4504 C CA . GLY B 2 225 ? -34.17635 -9.98423 -41.13762 1.000 28.56788 225 GLY B CA 1
ATOM 4505 C C . GLY B 2 225 ? -32.81233 -9.99825 -40.47946 1.000 26.93315 225 GLY B C 1
ATOM 4506 O O . GLY B 2 225 ? -32.73660 -9.72492 -39.27864 1.000 28.94339 225 GLY B O 1
ATOM 4507 N N . LEU B 2 226 ? -31.74280 -10.33426 -41.21067 1.000 28.83380 226 LEU B N 1
ATOM 4508 C CA . LEU B 2 226 ? -30.41362 -10.32053 -40.59933 1.000 28.85339 226 LEU B CA 1
ATOM 4509 C C . LEU B 2 226 ? -30.00329 -8.93072 -40.13140 1.000 28.39935 226 LEU B C 1
ATOM 4510 O O . LEU B 2 226 ? -29.20856 -8.80675 -39.19179 1.000 26.55661 226 LEU B O 1
ATOM 4515 N N . ARG B 2 227 ? -30.54995 -7.88455 -40.75132 1.000 26.93967 227 ARG B N 1
ATOM 4516 C CA . ARG B 2 227 ? -30.19981 -6.49309 -40.46247 1.000 26.50976 227 ARG B CA 1
ATOM 4517 C C . ARG B 2 227 ? -28.70336 -6.24719 -40.67124 1.000 28.18763 227 ARG B C 1
ATOM 4518 O O . ARG B 2 227 ? -27.97639 -5.84605 -39.76200 1.000 27.30010 227 ARG B O 1
ATOM 4526 N N . ILE B 2 228 ? -28.24924 -6.48870 -41.89956 1.000 28.03294 228 ILE B N 1
ATOM 4527 C CA . ILE B 2 228 ? -26.86121 -6.24259 -42.27477 1.000 26.94104 228 ILE B CA 1
ATOM 4528 C C . ILE B 2 228 ? -26.84218 -5.37837 -43.52925 1.000 27.42063 228 ILE B C 1
ATOM 4529 O O . ILE B 2 228 ? -27.39106 -5.76745 -44.56648 1.000 26.67205 228 ILE B O 1
ATOM 4534 N N . GLY B 2 229 ? -26.20856 -4.21410 -43.42981 1.000 26.90419 229 GLY B N 1
ATOM 4535 C CA . GLY B 2 229 ? -25.95583 -3.33445 -44.55127 1.000 24.89846 229 GLY B CA 1
ATOM 4536 C C . GLY B 2 229 ? -24.56230 -2.76262 -44.41913 1.000 25.61515 229 GLY B C 1
ATOM 4537 O O . GLY B 2 229 ? -23.82152 -3.18057 -43.52885 1.000 28.20747 229 GLY B O 1
ATOM 4538 N N . TRP B 2 230 ? -24.17301 -1.83558 -45.29031 1.000 24.29152 230 TRP B N 1
ATOM 4539 C CA . TRP B 2 230 ? -22.85472 -1.23075 -45.17714 1.000 23.45958 230 TRP B CA 1
ATOM 4540 C C . TRP B 2 230 ? -22.84476 0.10005 -45.90678 1.000 25.61875 230 TRP B C 1
ATOM 4541 O O . TRP B 2 230 ? -23.69614 0.37469 -46.75555 1.000 26.22132 230 TRP B O 1
ATOM 4552 N N . LEU B 2 231 ? -21.88786 0.93841 -45.52370 1.000 25.86973 231 LEU B N 1
ATOM 4553 C CA . LEU B 2 231 ? -21.64939 2.22943 -46.14544 1.000 25.70915 231 LEU B CA 1
ATOM 4554 C C . LEU B 2 231 ? -20.20217 2.28049 -46.61290 1.000 27.25431 231 LEU B C 1
ATOM 4555 O O . LEU B 2 231 ? -19.29881 1.80542 -45.91663 1.000 26.89915 231 LEU B O 1
ATOM 4560 N N . ILE B 2 232 ? -19.98438 2.83647 -47.80089 1.000 27.07658 232 ILE B N 1
ATOM 4561 C CA . ILE B 2 232 ? -18.65269 2.95749 -48.38069 1.000 27.51477 232 ILE B CA 1
ATOM 4562 C C . ILE B 2 232 ? -18.37403 4.43232 -48.63056 1.000 28.71470 232 ILE B C 1
ATOM 4563 O O . ILE B 2 232 ? -19.20861 5.13632 -49.20956 1.000 29.19462 232 ILE B O 1
ATOM 4568 N N . GLY B 2 233 ? -17.21360 4.89818 -48.18058 1.000 27.81777 233 GLY B N 1
ATOM 4569 C CA . GLY B 2 233 ? -16.85142 6.29620 -48.33269 1.000 27.17287 233 GLY B CA 1
ATOM 4570 C C . GLY B 2 233 ? -15.38386 6.49147 -48.02820 1.000 27.65292 233 GLY B C 1
ATOM 4571 O O . GLY B 2 233 ? -14.68247 5.56518 -47.61353 1.000 29.12687 233 GLY B O 1
ATOM 4572 N N . ASN B 2 234 ? -14.92260 7.71808 -48.25659 1.000 29.37647 234 ASN B N 1
ATOM 4573 C CA . ASN B 2 234 ? -13.54542 8.06962 -47.96101 1.000 31.01645 234 ASN B CA 1
ATOM 4574 C C . ASN B 2 234 ? -13.30509 8.01000 -46.44997 1.000 32.79915 234 ASN B C 1
ATOM 4575 O O . ASN B 2 234 ? -14.25539 7.96601 -45.66557 1.000 32.59119 234 ASN B O 1
ATOM 4580 N N . PRO B 2 235 ? -12.03945 7.99101 -46.01604 1.000 32.52597 235 PRO B N 1
ATOM 4581 C CA . PRO B 2 235 ? -11.76925 7.83175 -44.57571 1.000 32.65185 235 PRO B CA 1
ATOM 4582 C C . PRO B 2 235 ? -12.40844 8.87589 -43.67165 1.000 32.61231 235 PRO B C 1
ATOM 4583 O O . PRO B 2 235 ? -12.71984 8.54335 -42.52218 1.000 34.62688 235 PRO B O 1
ATOM 4587 N N . GLU B 2 236 ? -12.63829 10.11224 -44.12554 1.000 31.95363 236 GLU B N 1
ATOM 4588 C CA . GLU B 2 236 ? -13.20299 11.07966 -43.18680 1.000 31.90946 236 GLU B CA 1
ATOM 4589 C C . GLU B 2 236 ? -14.68333 10.81609 -42.95188 1.000 32.30124 236 GLU B C 1
ATOM 4590 O O . GLU B 2 236 ? -15.16654 10.95002 -41.82302 1.000 32.04559 236 GLU B O 1
ATOM 4596 N N . ILE B 2 237 ? -15.41769 10.42189 -43.99142 1.000 32.46958 237 ILE B N 1
ATOM 4597 C CA . ILE B 2 237 ? -16.82998 10.13067 -43.78411 1.000 33.46625 237 ILE B CA 1
ATOM 4598 C C . ILE B 2 237 ? -16.98817 8.79760 -43.06597 1.000 31.71312 237 ILE B C 1
ATOM 4599 O O . ILE B 2 237 ? -17.94349 8.60441 -42.30468 1.000 32.66627 237 ILE B O 1
ATOM 4604 N N . ILE B 2 238 ? -16.06124 7.86144 -43.28121 1.000 30.63686 238 ILE B N 1
ATOM 4605 C CA . ILE B 2 238 ? -16.11028 6.60129 -42.54907 1.000 30.60395 238 ILE B CA 1
ATOM 4606 C C . ILE B 2 238 ? -15.79650 6.83236 -41.07693 1.000 31.02007 238 ILE B C 1
ATOM 4607 O O . ILE B 2 238 ? -16.43517 6.25064 -40.19311 1.000 29.64519 238 ILE B O 1
ATOM 4612 N N . LYS B 2 239 ? -14.80080 7.67093 -40.78801 1.000 31.11363 239 LYS B N 1
ATOM 4613 C CA . LYS B 2 239 ? -14.49623 7.98631 -39.39894 1.000 31.11870 239 LYS B CA 1
ATOM 4614 C C . LYS B 2 239 ? -15.63922 8.75887 -38.74815 1.000 32.15275 239 LYS B C 1
ATOM 4615 O O . LYS B 2 239 ? -15.95067 8.54526 -37.56934 1.000 31.82641 239 LYS B O 1
ATOM 4621 N N . ALA B 2 240 ? -16.27523 9.66413 -39.49603 1.000 29.37190 240 ALA B N 1
ATOM 4622 C CA . ALA B 2 240 ? -17.35815 10.45214 -38.91863 1.000 28.99057 240 ALA B CA 1
ATOM 4623 C C . ALA B 2 240 ? -18.59812 9.59876 -38.68323 1.000 31.20195 240 ALA B C 1
ATOM 4624 O O . ALA B 2 240 ? -19.27859 9.75272 -37.66224 1.000 31.36033 240 ALA B O 1
ATOM 4626 N N . CYS B 2 241 ? -18.89747 8.67628 -39.59931 1.000 29.41736 241 CYS B N 1
ATOM 4627 C CA . CYS B 2 241 ? -20.05175 7.80754 -39.40016 1.000 27.89923 241 CYS B CA 1
ATOM 4628 C C . CYS B 2 241 ? -19.79494 6.80658 -38.28405 1.000 29.14181 241 CYS B C 1
ATOM 4629 O O . CYS B 2 241 ? -20.69709 6.49797 -37.49765 1.000 28.96486 241 CYS B O 1
ATOM 4632 N N . HIS B 2 242 ? -18.56832 6.29147 -38.20387 1.000 28.62803 242 HIS B N 1
ATOM 4633 C CA . HIS B 2 242 ? -18.21672 5.35210 -37.14847 1.000 27.81023 242 HIS B CA 1
ATOM 4634 C C . HIS B 2 242 ? -18.36563 5.99359 -35.77440 1.000 30.08485 242 HIS B C 1
ATOM 4635 O O . HIS B 2 242 ? -18.80533 5.34293 -34.81894 1.000 31.25807 242 HIS B O 1
ATOM 4642 N N . PHE B 2 243 ? -18.01680 7.27641 -35.66115 1.000 29.65771 243 PHE B N 1
ATOM 4643 C CA . PHE B 2 243 ? -18.15854 7.97855 -34.39022 1.000 29.53596 243 PHE B CA 1
ATOM 4644 C C . PHE B 2 243 ? -19.61446 8.03131 -33.94576 1.000 29.25268 243 PHE B C 1
ATOM 4645 O O . PHE B 2 243 ? -19.93784 7.67541 -32.80814 1.000 27.15589 243 PHE B O 1
ATOM 4653 N N . PHE B 2 244 ? -20.51634 8.44536 -34.83746 1.000 29.24519 244 PHE B N 1
ATOM 4654 C CA . PHE B 2 244 ? -21.89894 8.62533 -34.41628 1.000 28.98545 244 PHE B CA 1
ATOM 4655 C C . PHE B 2 244 ? -22.64602 7.30627 -34.26510 1.000 28.68327 244 PHE B C 1
ATOM 4656 O O . PHE B 2 244 ? -23.68372 7.27320 -33.59608 1.000 27.84189 244 PHE B O 1
ATOM 4664 N N . LYS B 2 245 ? -22.13929 6.21695 -34.84493 1.000 27.70147 245 LYS B N 1
ATOM 4665 C CA . LYS B 2 245 ? -22.77708 4.92252 -34.63940 1.000 27.69160 245 LYS B CA 1
ATOM 4666 C C . LYS B 2 245 ? -22.72511 4.50702 -33.17806 1.000 28.46769 245 LYS B C 1
ATOM 4667 O O . LYS B 2 245 ? -23.51968 3.66298 -32.74963 1.000 27.83500 245 LYS B O 1
ATOM 4673 N N . ASP B 2 246 ? -21.82300 5.11077 -32.40256 1.000 29.71634 246 ASP B N 1
ATOM 4674 C CA . ASP B 2 246 ? -21.78510 4.88058 -30.96519 1.000 29.46111 246 ASP B CA 1
ATOM 4675 C C . ASP B 2 246 ? -23.10067 5.26211 -30.30396 1.000 27.26640 246 ASP B C 1
ATOM 4676 O O . ASP B 2 246 ? -23.45011 4.71341 -29.25565 1.000 29.11832 246 ASP B O 1
ATOM 4681 N N . TYR B 2 247 ? -23.85119 6.17587 -30.91412 1.000 28.09062 247 TYR B N 1
ATOM 4682 C CA . TYR B 2 247 ? -25.10622 6.67402 -30.37104 1.000 27.00838 247 TYR B CA 1
ATOM 4683 C C . TYR B 2 247 ? -26.32559 6.12450 -31.09665 1.000 26.02472 247 TYR B C 1
ATOM 4684 O O . TYR B 2 247 ? -27.43230 6.62885 -30.89713 1.000 25.14912 247 TYR B O 1
ATOM 4693 N N . THR B 2 248 ? -26.15184 5.10306 -31.93559 1.000 27.62264 248 THR B N 1
ATOM 4694 C CA . THR B 2 248 ? -27.27799 4.45984 -32.60751 1.000 26.56263 248 THR B CA 1
ATOM 4695 C C . THR B 2 248 ? -27.39436 3.00614 -32.16890 1.000 25.38275 248 THR B C 1
ATOM 4696 O O . THR B 2 248 ? -28.36858 2.65278 -31.50335 1.000 28.08319 248 THR B O 1
ATOM 4700 N N . THR B 2 249 ? -26.44299 2.14693 -32.52858 1.000 24.99443 249 THR B N 1
ATOM 4701 C CA . THR B 2 249 ? -26.43172 0.77090 -32.04694 1.000 26.06397 249 THR B CA 1
ATOM 4702 C C . THR B 2 249 ? -25.05695 0.29888 -31.61774 1.000 25.51505 249 THR B C 1
ATOM 4703 O O . THR B 2 249 ? -24.95043 -0.82581 -31.12174 1.000 26.81093 249 THR B O 1
ATOM 4707 N N . HIS B 2 250 ? -24.00904 1.10205 -31.80315 1.000 27.19759 250 HIS B N 1
ATOM 4708 C CA . HIS B 2 250 ? -22.62895 0.75471 -31.47340 1.000 28.07724 250 HIS B CA 1
ATOM 4709 C C . HIS B 2 250 ? -22.09797 -0.34052 -32.39445 1.000 27.87877 250 HIS B C 1
ATOM 4710 O O . HIS B 2 250 ? -21.17525 -0.09210 -33.17700 1.000 28.64607 250 HIS B O 1
ATOM 4717 N N . THR B 2 251 ? -22.65121 -1.55049 -32.31156 1.000 28.61598 251 THR B N 1
ATOM 4718 C CA . THR B 2 251 ? -22.22121 -2.65042 -33.16645 1.000 26.16300 251 THR B CA 1
ATOM 4719 C C . THR B 2 251 ? -23.42883 -3.46168 -33.61402 1.000 28.48050 251 THR B C 1
ATOM 4720 O O . THR B 2 251 ? -24.52752 -3.34719 -33.06348 1.000 27.14530 251 THR B O 1
ATOM 4724 N N . VAL B 2 252 ? -23.20140 -4.28684 -34.63126 1.000 27.92086 252 VAL B N 1
ATOM 4725 C CA . VAL B 2 252 ? -24.13394 -5.32209 -35.03046 1.000 25.53743 252 VAL B CA 1
ATOM 4726 C C . VAL B 2 252 ? -23.61077 -6.64254 -34.48329 1.000 25.99369 252 VAL B C 1
ATOM 4727 O O . VAL B 2 252 ? -22.42207 -6.79513 -34.19372 1.000 29.65973 252 VAL B O 1
ATOM 4731 N N . CYS B 2 253 ? -24.50414 -7.61851 -34.33958 1.000 23.82424 253 CYS B N 1
ATOM 4732 C CA . CYS B 2 253 ? -24.10894 -8.88631 -33.74175 1.000 24.87989 253 CYS B CA 1
ATOM 4733 C C . CYS B 2 253 ? -23.07585 -9.60083 -34.60091 1.000 27.88235 253 CYS B C 1
ATOM 4734 O O . CYS B 2 253 ? -23.16186 -9.61046 -35.83054 1.000 29.73885 253 CYS B O 1
ATOM 4737 N N . VAL B 2 254 ? -22.09206 -10.21110 -33.93744 1.000 27.51457 254 VAL B N 1
ATOM 4738 C CA . VAL B 2 254 ? -21.07868 -10.98842 -34.64339 1.000 27.09055 254 VAL B CA 1
ATOM 4739 C C . VAL B 2 254 ? -21.71926 -12.14383 -35.40351 1.000 26.44503 254 VAL B C 1
ATOM 4740 O O . VAL B 2 254 ? -21.18701 -12.60158 -36.42076 1.000 25.97355 254 VAL B O 1
ATOM 4744 N N . LEU B 2 255 ? -22.88227 -12.61101 -34.94415 1.000 26.41156 255 LEU B N 1
ATOM 4745 C CA . LEU B 2 255 ? -23.54544 -13.74170 -35.58323 1.000 25.33682 255 LEU B CA 1
ATOM 4746 C C . LEU B 2 255 ? -24.14826 -13.33520 -36.92170 1.000 26.43229 255 LEU B C 1
ATOM 4747 O O . LEU B 2 255 ? -23.88919 -13.97349 -37.94697 1.000 27.13658 255 LEU B O 1
ATOM 4752 N N . ASN B 2 256 ? -24.97369 -12.28283 -36.92408 1.000 26.22970 256 ASN B N 1
ATOM 4753 C CA . ASN B 2 256 ? -25.53054 -11.75928 -38.16936 1.000 26.54008 256 ASN B CA 1
ATOM 4754 C C . ASN B 2 256 ? -24.42667 -11.32044 -39.11816 1.000 26.52956 256 ASN B C 1
ATOM 4755 O O . ASN B 2 256 ? -24.51106 -11.54433 -40.33061 1.000 27.28175 256 ASN B O 1
ATOM 4760 N N . ASP B 2 257 ? -23.41312 -10.64125 -38.58236 1.000 26.27386 257 ASP B N 1
ATOM 4761 C CA . ASP B 2 257 ? -22.23569 -10.26651 -39.35555 1.000 25.26726 257 ASP B CA 1
ATOM 4762 C C . ASP B 2 257 ? -21.64017 -11.48265 -40.06196 1.000 26.71135 257 ASP B C 1
ATOM 4763 O O . ASP B 2 257 ? -21.37819 -11.45173 -41.26923 1.000 26.00270 257 ASP B O 1
ATOM 4768 N N . TYR B 2 258 ? -21.44658 -12.57625 -39.32103 1.000 25.43406 258 TYR B N 1
ATOM 4769 C CA . TYR B 2 258 ? -20.80104 -13.76298 -39.87353 1.000 24.63133 258 TYR B CA 1
ATOM 4770 C C . TYR B 2 258 ? -21.66998 -14.44280 -40.92668 1.000 24.01586 258 TYR B C 1
ATOM 4771 O O . TYR B 2 258 ? -21.15175 -14.97349 -41.91487 1.000 24.65850 258 TYR B O 1
ATOM 4780 N N . ILE B 2 259 ? -22.98644 -14.47162 -40.71819 1.000 23.36859 259 ILE B N 1
ATOM 4781 C CA . ILE B 2 259 ? -23.87201 -15.13797 -41.66952 1.000 23.03996 259 ILE B CA 1
ATOM 4782 C C . ILE B 2 259 ? -23.94523 -14.35991 -42.97989 1.000 23.66854 259 ILE B C 1
ATOM 4783 O O . ILE B 2 259 ? -23.89939 -14.94591 -44.06736 1.000 23.91099 259 ILE B O 1
ATOM 4788 N N . ALA B 2 260 ? -24.05138 -13.03144 -42.90096 1.000 23.18741 260 ALA B N 1
ATOM 4789 C CA . ALA B 2 260 ? -24.08528 -12.22280 -44.11427 1.000 24.20464 260 ALA B CA 1
ATOM 4790 C C . ALA B 2 260 ? -22.78620 -12.34002 -44.89637 1.000 24.88112 260 ALA B C 1
ATOM 4791 O O . ALA B 2 260 ? -22.80051 -12.30259 -46.13228 1.000 27.02683 260 ALA B O 1
ATOM 4793 N N . ALA B 2 261 ? -21.65865 -12.48904 -44.20001 1.000 24.01642 261 ALA B N 1
ATOM 4794 C CA . ALA B 2 261 ? -20.38897 -12.68128 -44.88792 1.000 23.81625 261 ALA B CA 1
ATOM 4795 C C . ALA B 2 261 ? -20.40161 -13.96407 -45.70430 1.000 25.11412 261 ALA B C 1
ATOM 4796 O O . ALA B 2 261 ? -19.95977 -13.97712 -46.85834 1.000 26.52252 261 ALA B O 1
ATOM 4798 N N . GLY B 2 262 ? -20.90471 -15.05484 -45.12273 1.000 23.93150 262 GLY B N 1
ATOM 4799 C CA . GLY B 2 262 ? -21.00279 -16.30196 -45.86167 1.000 23.98493 262 GLY B CA 1
ATOM 4800 C C . GLY B 2 262 ? -21.98550 -16.23914 -47.01257 1.000 25.83429 262 GLY B C 1
ATOM 4801 O O . GLY B 2 262 ? -21.83274 -16.95997 -48.00192 1.000 27.00457 262 GLY B O 1
ATOM 4802 N N . VAL B 2 263 ? -23.00489 -15.38743 -46.89880 1.000 23.84167 263 VAL B N 1
ATOM 4803 C CA . VAL B 2 263 ? -23.94575 -15.18474 -47.99488 1.000 25.14139 263 VAL B CA 1
ATOM 4804 C C . VAL B 2 263 ? -23.22952 -14.59851 -49.20614 1.000 26.13456 263 VAL B C 1
ATOM 4805 O O . VAL B 2 263 ? -23.36800 -15.08888 -50.33318 1.000 25.23936 263 VAL B O 1
ATOM 4809 N N . LEU B 2 264 ? -22.44390 -13.54487 -48.98706 1.000 25.15610 264 LEU B N 1
ATOM 4810 C CA . LEU B 2 264 ? -21.71036 -12.92567 -50.08313 1.000 24.53438 264 LEU B CA 1
ATOM 4811 C C . LEU B 2 264 ? -20.67103 -13.87836 -50.65959 1.000 26.44406 264 LEU B C 1
ATOM 4812 O O . LEU B 2 264 ? -20.44178 -13.89469 -51.87403 1.000 28.57953 264 LEU B O 1
ATOM 4817 N N . LEU B 2 265 ? -20.02686 -14.67520 -49.80633 1.000 25.40975 265 LEU B N 1
ATOM 4818 C CA . LEU B 2 265 ? -19.01162 -15.60785 -50.27843 1.000 24.95969 265 LEU B CA 1
ATOM 4819 C C . LEU B 2 265 ? -19.61063 -16.76984 -51.05006 1.000 24.88730 265 LEU B C 1
ATOM 4820 O O . LEU B 2 265 ? -18.87486 -17.47259 -51.74957 1.000 25.64043 265 LEU B O 1
ATOM 4825 N N . HIS B 2 266 ? -20.91797 -16.99760 -50.93111 1.000 25.45168 266 HIS B N 1
ATOM 4826 C CA . HIS B 2 266 ? -21.59605 -18.06701 -51.65508 1.000 26.27874 266 HIS B CA 1
ATOM 4827 C C . HIS B 2 266 ? -22.76139 -17.52394 -52.47889 1.000 24.01049 266 HIS B C 1
ATOM 4828 O O . HIS B 2 266 ? -23.77617 -18.19977 -52.64866 1.000 26.23322 266 HIS B O 1
ATOM 4835 N N . LYS B 2 267 ? -22.62087 -16.29761 -52.99182 1.000 23.65251 267 LYS B N 1
ATOM 4836 C CA . LYS B 2 267 ? -23.69630 -15.66019 -53.74583 1.000 23.11354 267 LYS B CA 1
ATOM 4837 C C . LYS B 2 267 ? -24.11681 -16.49248 -54.94775 1.000 24.65593 267 LYS B C 1
ATOM 4838 O O . LYS B 2 267 ? -25.29697 -16.49727 -55.31514 1.000 25.12480 267 LYS B O 1
ATOM 4844 N N . GLY B 2 268 ? -23.17090 -17.20528 -55.56593 1.000 25.37588 268 GLY B N 1
ATOM 4845 C CA . GLY B 2 268 ? -23.47582 -18.06020 -56.69973 1.000 24.84461 268 GLY B CA 1
ATOM 4846 C C . GLY B 2 268 ? -24.34934 -19.24546 -56.35447 1.000 25.42160 268 GLY B C 1
ATOM 4847 O O . GLY B 2 268 ? -24.91744 -19.86938 -57.25479 1.000 23.42576 268 GLY B O 1
ATOM 4848 N N . LYS B 2 269 ? -24.43647 -19.59604 -55.07585 1.000 25.15099 269 LYS B N 1
ATOM 4849 C CA . LYS B 2 269 ? -25.32947 -20.64729 -54.62099 1.000 24.20824 269 LYS B CA 1
ATOM 4850 C C . LYS B 2 269 ? -26.71497 -20.12767 -54.25562 1.000 23.84552 269 LYS B C 1
ATOM 4851 O O . LYS B 2 269 ? -27.57821 -20.92692 -53.88002 1.000 24.66744 269 LYS B O 1
ATOM 4857 N N . ILE B 2 270 ? -26.95107 -18.81791 -54.37434 1.000 23.01978 270 ILE B N 1
ATOM 4858 C CA . ILE B 2 270 ? -28.16754 -18.18236 -53.87643 1.000 23.60396 270 ILE B CA 1
ATOM 4859 C C . ILE B 2 270 ? -28.85573 -17.36467 -54.96435 1.000 23.28238 270 ILE B C 1
ATOM 4860 O O . ILE B 2 270 ? -30.05577 -17.52182 -55.21249 1.000 25.13537 270 ILE B O 1
ATOM 4865 N N . LEU B 2 271 ? -28.10977 -16.45835 -55.58927 1.000 24.51818 271 LEU B N 1
ATOM 4866 C CA . LEU B 2 271 ? -28.71483 -15.51512 -56.52778 1.000 25.50010 271 LEU B CA 1
ATOM 4867 C C . LEU B 2 271 ? -29.36372 -16.15195 -57.75606 1.000 24.90229 271 LEU B C 1
ATOM 4868 O O . LEU B 2 271 ? -30.42500 -15.65631 -58.17267 1.000 27.12688 271 LEU B O 1
ATOM 4873 N N . PRO B 2 272 ? -28.81176 -17.20144 -58.38206 1.000 25.47330 272 PRO B N 1
ATOM 4874 C CA . PRO B 2 272 ?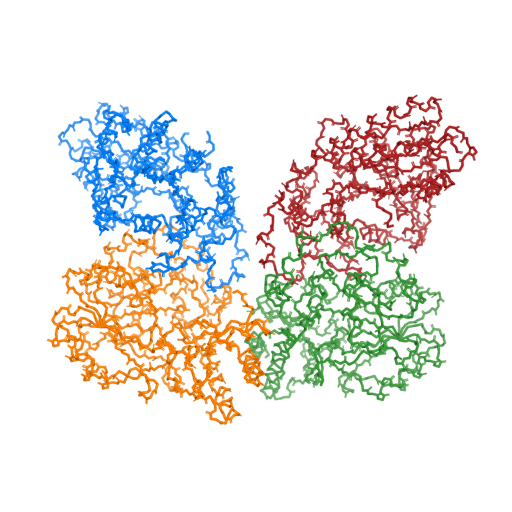 -29.46619 -17.75378 -59.58493 1.000 25.96684 272 PRO B CA 1
ATOM 4875 C C . PRO B 2 272 ? -30.93253 -18.12486 -59.41659 1.000 26.97609 272 PRO B C 1
ATOM 4876 O O . PRO B 2 272 ? -31.73360 -17.84749 -60.31805 1.000 28.17535 272 PRO B O 1
ATOM 4880 N N . ARG B 2 273 ? -31.31556 -18.73102 -58.29264 1.000 25.60108 273 ARG B N 1
ATOM 4881 C CA . ARG B 2 273 ? -32.71701 -19.08915 -58.09823 1.000 25.64464 273 ARG B CA 1
ATOM 4882 C C . ARG B 2 273 ? -33.60906 -17.85672 -58.10431 1.000 26.40961 273 ARG B C 1
ATOM 4883 O O . ARG B 2 273 ? -34.71680 -17.88194 -58.65296 1.000 26.24243 273 ARG B O 1
ATOM 4891 N N . TYR B 2 274 ? -33.13870 -16.76408 -57.50664 1.000 26.42841 274 TYR B N 1
ATOM 4892 C CA . TYR B 2 274 ? -33.94041 -15.55019 -57.46780 1.000 27.14037 274 TYR B CA 1
ATOM 4893 C C . TYR B 2 274 ? -33.97072 -14.85262 -58.82254 1.000 26.09373 274 TYR B C 1
ATOM 4894 O O . TYR B 2 274 ? -34.96991 -14.21410 -59.16178 1.000 26.55854 274 TYR B O 1
ATOM 4903 N N . ARG B 2 275 ? -32.88972 -14.94836 -59.59991 1.000 29.90789 275 ARG B N 1
ATOM 4904 C CA . ARG B 2 275 ? -32.89730 -14.40199 -60.95525 1.000 29.11247 275 ARG B CA 1
ATOM 4905 C C . ARG B 2 275 ? -33.95796 -15.08232 -61.81060 1.000 28.63780 275 ARG B C 1
ATOM 4906 O O . ARG B 2 275 ? -34.72253 -14.41999 -62.51875 1.000 30.29076 275 ARG B O 1
ATOM 4914 N N . GLN B 2 276 ? -34.01931 -16.41285 -61.74908 1.000 28.05426 276 GLN B N 1
ATOM 4915 C CA . GLN B 2 276 ? -34.99542 -17.15345 -62.54013 1.000 28.72793 276 GLN B CA 1
ATOM 4916 C C . GLN B 2 276 ? -36.42857 -16.84538 -62.12644 1.000 31.25758 276 GLN B C 1
ATOM 4917 O O . GLN B 2 276 ? -37.31747 -16.75533 -62.98074 1.000 30.56683 276 GLN B O 1
ATOM 4923 N N . MET B 2 277 ? -36.68049 -16.69264 -60.82271 1.000 30.98975 277 MET B N 1
ATOM 4924 C CA . MET B 2 277 ? -38.02913 -16.36099 -60.37110 1.000 28.29422 277 MET B CA 1
ATOM 4925 C C . MET B 2 277 ? -38.45488 -14.99049 -60.87486 1.000 29.09929 277 MET B C 1
ATOM 4926 O O . MET B 2 277 ? -39.61298 -14.79215 -61.26025 1.000 29.38262 277 MET B O 1
ATOM 4931 N N . ILE B 2 278 ? -37.53830 -14.02504 -60.85467 1.000 29.45436 278 ILE B N 1
ATOM 4932 C CA . ILE B 2 278 ? -37.87691 -12.67375 -61.28314 1.000 30.16129 278 ILE B CA 1
ATOM 4933 C C . ILE B 2 278 ? -38.17645 -12.64046 -62.77763 1.000 30.68564 278 ILE B C 1
ATOM 4934 O O . ILE B 2 278 ? -39.18131 -12.06139 -63.20497 1.000 31.97536 278 ILE B O 1
ATOM 4939 N N . GLN B 2 279 ? -37.32751 -13.27236 -63.59558 1.000 31.81928 279 GLN B N 1
ATOM 4940 C CA . GLN B 2 279 ? -37.57316 -13.25933 -65.03840 1.000 33.22056 279 GLN B CA 1
ATOM 4941 C C . GLN B 2 279 ? -38.81461 -14.06088 -65.40067 1.000 29.71125 279 GLN B C 1
ATOM 4942 O O . GLN B 2 279 ? -39.56269 -13.67880 -66.30656 1.000 30.16034 279 GLN B O 1
ATOM 4948 N N . HIS B 2 280 ? -39.04806 -15.17384 -64.70749 1.000 29.32312 280 HIS B N 1
ATOM 4949 C CA . HIS B 2 280 ? -40.26162 -15.94686 -64.94204 1.000 29.54555 280 HIS B CA 1
ATOM 4950 C C . HIS B 2 280 ? -41.49675 -15.10961 -64.64807 1.000 29.99914 280 HIS B C 1
ATOM 4951 O O . HIS B 2 280 ? -42.49036 -15.17234 -65.38191 1.000 29.90439 280 HIS B O 1
ATOM 4958 N N . ASN B 2 281 ? -41.44493 -14.30137 -63.58950 1.000 31.28960 281 ASN B N 1
ATOM 4959 C CA . ASN B 2 281 ? -42.59075 -13.47972 -63.22678 1.000 28.17479 281 ASN B CA 1
ATOM 4960 C C . ASN B 2 281 ? -42.73121 -12.26723 -64.12936 1.000 26.93785 281 ASN B C 1
ATOM 4961 O O . ASN B 2 281 ? -43.85542 -11.85195 -64.42511 1.000 28.87752 281 ASN B O 1
ATOM 4966 N N . ILE B 2 282 ? -41.61541 -11.69471 -64.58123 1.000 27.42119 282 ILE B N 1
ATOM 4967 C CA . ILE B 2 282 ? -41.69159 -10.63042 -65.57604 1.000 30.07942 282 ILE B CA 1
ATOM 4968 C C . ILE B 2 282 ? -42.33920 -11.15011 -66.85201 1.000 29.39455 282 ILE B C 1
ATOM 4969 O O . ILE B 2 282 ? -43.20469 -10.49181 -67.43895 1.000 29.77886 282 ILE B O 1
ATOM 4974 N N . GLN B 2 283 ? -41.96427 -12.35772 -67.27488 1.000 28.63682 283 GLN B N 1
ATOM 4975 C CA . GLN B 2 283 ? -42.60446 -12.96036 -68.43685 1.000 29.49802 283 GLN B CA 1
ATOM 4976 C C . GLN B 2 283 ? -44.08665 -13.20247 -68.17212 1.000 30.92721 283 GLN B C 1
ATOM 4977 O O . GLN B 2 283 ? -44.93100 -12.92592 -69.03230 1.000 31.06520 283 GLN B O 1
ATOM 4983 N N . GLN B 2 284 ? -44.42443 -13.71915 -66.98488 1.000 31.08853 284 GLN B N 1
ATOM 4984 C CA . GLN B 2 284 ? -45.82999 -13.91385 -66.64117 1.000 27.07588 284 GLN B CA 1
ATOM 4985 C C . GLN B 2 284 ? -46.58282 -12.59370 -66.62221 1.000 26.84854 284 GLN B C 1
ATOM 4986 O O . GLN B 2 284 ? -47.77288 -12.55101 -66.95216 1.000 28.27638 284 GLN B O 1
ATOM 4992 N N . PHE B 2 285 ? -45.91693 -11.50936 -66.23166 1.000 27.73638 285 PHE B N 1
ATOM 4993 C CA . PHE B 2 285 ? -46.58874 -10.21858 -66.21319 1.000 28.62911 285 PHE B CA 1
ATOM 4994 C C . PHE B 2 285 ? -46.71222 -9.64065 -67.61581 1.000 28.82842 285 PHE B C 1
ATOM 4995 O O . PHE B 2 285 ? -47.67144 -8.91634 -67.90352 1.000 30.35243 285 PHE B O 1
ATOM 5003 N N . GLU B 2 286 ? -45.75641 -9.93811 -68.49475 1.000 29.72470 286 GLU B N 1
ATOM 5004 C CA . GLU B 2 286 ? -45.90451 -9.53415 -69.88697 1.000 30.64854 286 GLU B CA 1
ATOM 5005 C C . GLU B 2 286 ? -47.05727 -10.28030 -70.54520 1.000 29.87742 286 GLU B C 1
ATOM 5006 O O . GLU B 2 286 ? -47.81758 -9.69369 -71.32363 1.000 33.07604 286 GLU B O 1
ATOM 5012 N N . THR B 2 287 ? -47.22801 -11.56324 -70.21582 1.000 28.91352 287 THR B N 1
ATOM 5013 C CA . THR B 2 287 ? -48.41708 -12.28393 -70.66237 1.000 29.26350 287 THR B CA 1
ATOM 5014 C C . THR B 2 287 ? -49.68305 -11.63729 -70.11937 1.000 32.06636 287 THR B C 1
ATOM 5015 O O . THR B 2 287 ? -50.67400 -11.47997 -70.84309 1.000 34.96349 287 THR B O 1
ATOM 5019 N N . PHE B 2 288 ? -49.65955 -11.24234 -68.84750 1.000 31.70580 288 PHE B N 1
ATOM 5020 C CA . PHE B 2 288 ? -50.81183 -10.58917 -68.23869 1.000 30.60715 288 PHE B CA 1
ATOM 5021 C C . PHE B 2 288 ? -51.10856 -9.25488 -68.91244 1.000 30.07915 288 PHE B C 1
ATOM 5022 O O . PHE B 2 288 ? -52.27438 -8.88397 -69.08372 1.000 30.55199 288 PHE B O 1
ATOM 5030 N N . ILE B 2 289 ? -50.06626 -8.52163 -69.30678 1.000 30.58036 289 ILE B N 1
ATOM 5031 C CA . ILE B 2 289 ? -50.27305 -7.25453 -70.00215 1.000 31.59988 289 ILE B CA 1
ATOM 5032 C C . ILE B 2 289 ? -50.94955 -7.48765 -71.34811 1.000 33.13234 289 ILE B C 1
ATOM 5033 O O . ILE B 2 289 ? -51.85262 -6.73951 -71.74384 1.000 33.16490 289 ILE B O 1
ATOM 5038 N N . LYS B 2 290 ? -50.53252 -8.53348 -72.06724 1.000 33.11094 290 LYS B N 1
ATOM 5039 C CA . LYS B 2 290 ? -51.15878 -8.85323 -73.34816 1.000 34.49703 290 LYS B CA 1
ATOM 5040 C C . LYS B 2 290 ? -52.63069 -9.21173 -73.17428 1.000 34.48358 290 LYS B C 1
ATOM 5041 O O . LYS B 2 290 ? -53.48262 -8.76261 -73.94884 1.000 36.68165 290 LYS B O 1
ATOM 5047 N N . GLN B 2 291 ? -52.94857 -10.01828 -72.15876 1.000 35.11353 291 GLN B N 1
ATOM 5048 C CA . GLN B 2 291 ? -54.33544 -10.39269 -71.90438 1.000 31.79681 291 GLN B CA 1
ATOM 5049 C C . GLN B 2 291 ? -55.19267 -9.18603 -71.54989 1.000 31.89439 291 GLN B C 1
ATOM 5050 O O . GLN B 2 291 ? -56.37955 -9.14670 -71.89158 1.000 36.01157 291 GLN B O 1
ATOM 5056 N N . GLN B 2 292 ? -54.62064 -8.19963 -70.86285 1.000 32.52657 292 GLN B N 1
ATOM 5057 C CA . GLN B 2 292 ? -55.38176 -7.03200 -70.43775 1.000 33.39642 292 GLN B CA 1
ATOM 5058 C C . GLN B 2 292 ? -55.65690 -6.06493 -71.57980 1.000 35.31526 292 GLN B C 1
ATOM 5059 O O . GLN B 2 292 ? -56.49851 -5.17187 -71.42289 1.000 35.40550 292 GLN B O 1
ATOM 5065 N N . ARG B 2 293 ? -54.96424 -6.22359 -72.70947 1.000 34.82716 293 ARG B N 1
ATOM 5066 C CA . ARG B 2 293 ? -55.24813 -5.49983 -73.94830 1.000 36.11358 293 ARG B CA 1
ATOM 5067 C C . ARG B 2 293 ? -55.22416 -3.98406 -73.73109 1.000 35.38162 293 ARG B C 1
ATOM 5068 O O . ARG B 2 293 ? -56.18202 -3.26650 -74.03270 1.000 35.10325 293 ARG B O 1
ATOM 5076 N N . GLY B 2 294 ? -54.08662 -3.50327 -73.22456 1.000 32.82874 294 GLY B N 1
ATOM 5077 C CA . GLY B 2 294 ? -53.83669 -2.08520 -73.07740 1.000 33.32615 294 GLY B CA 1
ATOM 5078 C C . GLY B 2 294 ? -54.27632 -1.47171 -71.76511 1.000 31.99295 294 GLY B C 1
ATOM 5079 O O . GLY B 2 294 ? -53.89390 -0.33221 -71.47769 1.000 32.73617 294 GLY B O 1
ATOM 5080 N N . LEU B 2 295 ? -55.04462 -2.19312 -70.94878 1.000 33.04463 295 LEU B N 1
ATOM 5081 C CA . LEU B 2 295 ? -55.46450 -1.65454 -69.66004 1.000 32.58362 295 LEU B CA 1
ATOM 5082 C C . LEU B 2 295 ? -54.30012 -1.57531 -68.68027 1.000 32.56127 295 LEU B C 1
ATOM 5083 O O . LEU B 2 295 ? -54.24690 -0.65797 -67.85183 1.000 32.98572 295 LEU B O 1
ATOM 5088 N N . ILE B 2 296 ? -53.36091 -2.51321 -68.76348 1.000 31.29604 296 ILE B N 1
ATOM 5089 C CA . ILE B 2 296 ? -52.19462 -2.55749 -67.89136 1.000 33.44459 296 ILE B CA 1
ATOM 5090 C C . ILE B 2 296 ? -50.95539 -2.25098 -68.71794 1.000 32.20549 296 ILE B C 1
ATOM 5091 O O . ILE B 2 296 ? -50.76397 -2.82162 -69.79880 1.000 34.20237 296 ILE B O 1
ATOM 5096 N N . ASP B 2 297 ? -50.11042 -1.36092 -68.20581 1.000 30.80934 297 ASP B N 1
ATOM 5097 C CA . ASP B 2 297 ? -48.82018 -1.08454 -68.81476 1.000 31.49829 297 ASP B CA 1
ATOM 5098 C C . ASP B 2 297 ? -47.78035 -0.91867 -67.71637 1.000 31.07907 297 ASP B C 1
ATOM 5099 O O . ASP B 2 297 ? -48.10347 -0.84209 -66.52770 1.000 32.32186 297 ASP B O 1
ATOM 5104 N N . TRP B 2 298 ? -46.51545 -0.87989 -68.12410 1.000 31.06489 298 TRP B N 1
ATOM 5105 C CA . TRP B 2 298 ? -45.43322 -0.61982 -67.18737 1.000 31.82463 298 TRP B CA 1
ATOM 5106 C C . TRP B 2 298 ? -44.21051 -0.10682 -67.92993 1.000 31.39459 298 TRP B C 1
ATOM 5107 O O . TRP B 2 298 ? -44.04549 -0.32687 -69.13254 1.000 31.14599 298 TRP B O 1
ATOM 5118 N N . VAL B 2 299 ? -43.34678 0.57270 -67.18374 1.000 30.84465 299 VAL B N 1
ATOM 5119 C CA . VAL B 2 299 ? -41.95665 0.73039 -67.58664 1.000 28.69694 299 VAL B CA 1
ATOM 5120 C C . VAL B 2 299 ? -41.25124 -0.55271 -67.16709 1.000 31.22397 299 VAL B C 1
ATOM 5121 O O . VAL B 2 299 ? -41.16692 -0.85847 -65.97537 1.000 33.11507 299 VAL B O 1
ATOM 5125 N N . LYS B 2 300 ? -40.79513 -1.33110 -68.14016 1.000 30.08668 300 LYS B N 1
ATOM 5126 C CA . LYS B 2 300 ? -40.20898 -2.62373 -67.82328 1.000 31.02483 300 LYS B CA 1
ATOM 5127 C C . LYS B 2 300 ? -38.96808 -2.42440 -66.95658 1.000 30.92779 300 LYS B C 1
ATOM 5128 O O . LYS B 2 300 ? -38.09758 -1.61403 -67.30481 1.000 31.89651 300 LYS B O 1
ATOM 5134 N N . PRO B 2 301 ? -38.85605 -3.12122 -65.82862 1.000 31.09201 301 PRO B N 1
ATOM 5135 C CA . PRO B 2 301 ? -37.68468 -2.95018 -64.96478 1.000 30.01559 301 PRO B CA 1
ATOM 5136 C C . PRO B 2 301 ? -36.44186 -3.57862 -65.56591 1.000 28.89890 301 PRO B C 1
ATOM 5137 O O . PRO B 2 301 ? -36.50793 -4.56835 -66.29821 1.000 33.20416 301 PRO B O 1
ATOM 5141 N N . GLU B 2 302 ? -35.29189 -3.00819 -65.21800 1.000 28.58464 302 GLU B N 1
ATOM 5142 C CA . GLU B 2 302 ? -34.01301 -3.53245 -65.67585 1.000 30.10997 302 GLU B CA 1
ATOM 5143 C C . GLU B 2 302 ? -33.27848 -4.33419 -64.61137 1.000 30.77169 302 GLU B C 1
ATOM 5144 O O . GLU B 2 302 ? -32.47081 -5.20375 -64.95828 1.000 29.15903 302 GLU B O 1
ATOM 5150 N N . ALA B 2 303 ? -33.53887 -4.07039 -63.33002 1.000 30.76479 303 ALA B N 1
ATOM 5151 C CA . ALA B 2 303 ? -32.89039 -4.80791 -62.25236 1.000 30.21946 303 ALA B CA 1
ATOM 5152 C C . ALA B 2 303 ? -33.68789 -4.63367 -60.96911 1.000 28.58671 303 ALA B C 1
ATOM 5153 O O . ALA B 2 303 ? -34.50189 -3.71734 -60.83967 1.000 27.21934 303 ALA B O 1
ATOM 5155 N N . GLY B 2 304 ? -33.44653 -5.53238 -60.02799 1.000 27.33257 304 GLY B N 1
ATOM 5156 C CA . GLY B 2 304 ? -34.04217 -5.45690 -58.71552 1.000 27.86270 304 GLY B CA 1
ATOM 5157 C C . GLY B 2 304 ? -35.14833 -6.47029 -58.50294 1.000 27.93554 304 GLY B C 1
ATOM 5158 O O . GLY B 2 304 ? -35.28590 -7.45984 -59.22674 1.000 28.29454 304 GLY B O 1
ATOM 5159 N N . THR B 2 305 ? -35.97772 -6.18776 -57.49956 1.000 29.01411 305 THR B N 1
ATOM 5160 C CA . THR B 2 305 ? -36.93866 -7.15225 -56.98526 1.000 29.66619 305 THR B CA 1
ATOM 5161 C C . THR B 2 305 ? -38.38309 -6.69817 -57.13009 1.000 29.14097 305 THR B C 1
ATOM 5162 O O . THR B 2 305 ? -39.28963 -7.42689 -56.71313 1.000 30.32775 305 THR B O 1
ATOM 5166 N N . ILE B 2 306 ? -38.62757 -5.52195 -57.70271 1.000 29.64198 306 ILE B N 1
ATOM 5167 C CA . ILE B 2 306 ? -39.95824 -4.93329 -57.73955 1.000 30.68070 306 ILE B CA 1
ATOM 5168 C C . ILE B 2 306 ? -40.23986 -4.36891 -59.12659 1.000 31.63266 306 ILE B C 1
ATOM 5169 O O . ILE B 2 306 ? -39.33408 -4.15471 -59.93698 1.000 30.23952 306 ILE B O 1
ATOM 5174 N N . ALA B 2 307 ? -41.52515 -4.13755 -59.38908 1.000 30.52165 307 ALA B N 1
ATOM 5175 C CA . ALA B 2 307 ? -41.98042 -3.42798 -60.57543 1.000 31.18872 307 ALA B CA 1
ATOM 5176 C C . ALA B 2 307 ? -43.07418 -2.45326 -60.16456 1.000 31.80517 307 ALA B C 1
ATOM 5177 O O . ALA B 2 307 ? -43.70368 -2.60407 -59.11415 1.000 32.53937 307 ALA B O 1
ATOM 5179 N N . PHE B 2 308 ? -43.29636 -1.44250 -61.00100 1.000 28.72773 308 PHE B N 1
ATOM 5180 C CA . PHE B 2 308 ? -44.24578 -0.36925 -60.70179 1.000 27.70181 308 PHE B CA 1
ATOM 5181 C C . PHE B 2 308 ? -45.20433 -0.17636 -61.86914 1.000 29.60250 308 PHE B C 1
ATOM 5182 O O . PHE B 2 308 ? -45.25339 0.89766 -62.47401 1.000 30.17814 308 PHE B O 1
ATOM 5190 N N . PRO B 2 309 ? -46.00646 -1.19102 -62.19628 1.000 29.83396 309 PRO B N 1
ATOM 5191 C CA . PRO B 2 309 ? -46.94548 -1.05712 -63.31404 1.000 29.90292 309 PRO B CA 1
ATOM 5192 C C . PRO B 2 309 ? -48.07447 -0.10542 -62.95731 1.000 31.49566 309 PRO B C 1
ATOM 5193 O O . PRO B 2 309 ? -48.18521 0.38171 -61.83087 1.000 30.96456 309 PRO B O 1
ATOM 5197 N N . PHE B 2 310 ? -48.91983 0.16979 -63.94842 1.000 30.95137 310 PHE B N 1
ATOM 5198 C CA . PHE B 2 310 ? -50.00956 1.11357 -63.74886 1.000 32.81812 310 PHE B CA 1
ATOM 5199 C C . PHE B 2 310 ? -51.19647 0.71937 -64.61387 1.000 32.90308 310 PHE B C 1
ATOM 5200 O O . PHE B 2 310 ? -51.06825 -0.04457 -65.57477 1.000 31.43457 310 PHE B O 1
ATOM 5208 N N . PHE B 2 311 ? -52.36729 1.22369 -64.23066 1.000 33.84578 311 PHE B N 1
ATOM 5209 C CA . PHE B 2 311 ? -53.55012 1.14727 -65.07103 1.000 33.83219 311 PHE B CA 1
ATOM 5210 C C . PHE B 2 311 ? -53.54753 2.32339 -66.03329 1.000 34.20521 311 PHE B C 1
ATOM 5211 O O . PHE B 2 311 ? -53.29855 3.46427 -65.63356 1.000 35.61899 311 PHE B O 1
ATOM 5219 N N . THR B 2 312 ? -53.84399 2.04556 -67.29999 1.000 35.02061 312 THR B N 1
ATOM 5220 C CA . THR B 2 312 ? -53.96236 3.11211 -68.28398 1.000 33.44467 312 THR B CA 1
ATOM 5221 C C . THR B 2 312 ? -55.31110 3.81195 -68.21721 1.000 36.30705 312 THR B C 1
ATOM 5222 O O . THR B 2 312 ? -55.45730 4.90141 -68.78148 1.000 41.06971 312 THR B O 1
ATOM 5226 N N . ASP B 2 313 ? -56.28570 3.21814 -67.54068 1.000 35.27905 313 ASP B N 1
ATOM 5227 C CA . ASP B 2 313 ? -57.56970 3.86553 -67.32433 1.000 35.76353 313 ASP B CA 1
ATOM 5228 C C . ASP B 2 313 ? -57.41050 4.94101 -66.25908 1.000 38.75721 313 ASP B C 1
ATOM 5229 O O . ASP B 2 313 ? -57.05620 4.61963 -65.11909 1.000 40.41104 313 ASP B O 1
ATOM 5234 N N . PRO B 2 314 ? -57.67395 6.21182 -66.57207 1.000 38.78551 314 PRO B N 1
ATOM 5235 C CA . PRO B 2 314 ? -57.51522 7.26696 -65.56142 1.000 38.42655 314 PRO B CA 1
ATOM 5236 C C . PRO B 2 314 ? -58.55587 7.20762 -64.45361 1.000 39.74904 314 PRO B C 1
ATOM 5237 O O . PRO B 2 314 ? -58.43453 7.95815 -63.47740 1.000 40.49133 314 PRO B O 1
ATOM 5241 N N . ASN B 2 315 ? -59.57926 6.36092 -64.58332 1.000 40.21062 315 ASN B N 1
ATOM 5242 C CA . ASN B 2 315 ? -60.62180 6.23066 -63.57377 1.000 40.29797 315 ASN B CA 1
ATOM 5243 C C . ASN B 2 315 ? -60.26921 5.24771 -62.47036 1.000 41.35732 315 ASN B C 1
ATOM 5244 O O . ASN B 2 315 ? -60.84448 5.33180 -61.37910 1.000 41.50121 315 ASN B O 1
ATOM 5249 N N . ILE B 2 316 ? -59.35876 4.31548 -62.72700 1.000 41.74984 316 ILE B N 1
ATOM 5250 C CA . ILE B 2 316 ? -59.07446 3.25418 -61.76989 1.000 40.88369 316 ILE B CA 1
ATOM 5251 C C . ILE B 2 316 ? -58.18992 3.79287 -60.65354 1.000 41.62318 316 ILE B C 1
ATOM 5252 O O . ILE B 2 316 ? -57.15569 4.42259 -60.90983 1.000 39.92061 316 ILE B O 1
ATOM 5257 N N . ASN B 2 317 ? -58.61028 3.56427 -59.41005 1.000 40.28283 317 ASN B N 1
ATOM 5258 C CA . ASN B 2 317 ? -57.80729 3.86423 -58.23148 1.000 39.70261 317 ASN B CA 1
ATOM 5259 C C . ASN B 2 317 ? -57.17974 2.55691 -57.76564 1.000 37.47078 317 ASN B C 1
ATOM 5260 O O . ASN B 2 317 ? -57.89811 1.60686 -57.43661 1.000 37.90961 317 ASN B O 1
ATOM 5265 N N . SER B 2 318 ? -55.84558 2.50674 -57.74255 1.000 36.63382 318 SER B N 1
ATOM 5266 C CA . SER B 2 318 ? -55.16969 1.28038 -57.33517 1.000 34.72095 318 SER B CA 1
ATOM 5267 C C . SER B 2 318 ? -55.41676 0.95786 -55.86882 1.000 36.63050 318 SER B C 1
ATOM 5268 O O . SER B 2 318 ? -55.41568 -0.21820 -55.49091 1.000 35.99355 318 SER B O 1
ATOM 5271 N N . LYS B 2 319 ? -55.62669 1.97795 -55.03261 1.000 36.28532 319 LYS B N 1
ATOM 5272 C CA . LYS B 2 319 ? -55.91185 1.72892 -53.62417 1.000 35.43977 319 LYS B CA 1
ATOM 5273 C C . LYS B 2 319 ? -57.21602 0.96249 -53.45932 1.000 36.17403 319 LYS B C 1
ATOM 5274 O O . LYS B 2 319 ? -57.32953 0.09032 -52.59083 1.000 38.24029 319 LYS B O 1
ATOM 5280 N N . ILE B 2 320 ? -58.21248 1.27411 -54.28704 1.000 35.30685 320 ILE B N 1
ATOM 5281 C CA . ILE B 2 320 ? -59.49116 0.57845 -54.20900 1.000 34.93396 320 ILE B CA 1
ATOM 5282 C C . ILE B 2 320 ? -59.35887 -0.83735 -54.74374 1.000 34.60329 320 ILE B C 1
ATOM 5283 O O . ILE B 2 320 ? -59.90597 -1.78737 -54.17329 1.000 34.46691 320 ILE B O 1
ATOM 5288 N N . VAL B 2 321 ? -58.63327 -1.00128 -55.84872 1.000 36.65877 321 VAL B N 1
ATOM 5289 C CA . VAL B 2 321 ? -58.43133 -2.33020 -56.41229 1.000 35.34828 321 VAL B CA 1
ATOM 5290 C C . VAL B 2 321 ? -57.58449 -3.17911 -55.47535 1.000 33.58134 321 VAL B C 1
ATOM 5291 O O . VAL B 2 321 ? -57.85793 -4.36823 -55.27327 1.000 31.56825 321 VAL B O 1
ATOM 5295 N N . ALA B 2 322 ? -56.54966 -2.58260 -54.88284 1.000 33.81024 322 ALA B N 1
ATOM 5296 C CA . ALA B 2 322 ? -55.71931 -3.31977 -53.93914 1.000 34.33724 322 ALA B CA 1
ATOM 5297 C C . ALA B 2 322 ? -56.51030 -3.70519 -52.69718 1.000 33.03194 322 ALA B C 1
ATOM 5298 O O . ALA B 2 322 ? -56.31586 -4.79342 -52.14490 1.000 33.40200 322 ALA B O 1
ATOM 5300 N N . LYS B 2 323 ? -57.42205 -2.83485 -52.25704 1.000 34.85977 323 LYS B N 1
ATOM 5301 C CA . LYS B 2 323 ? -58.21909 -3.12985 -51.07039 1.000 34.93137 323 LYS B CA 1
ATOM 5302 C C . LYS B 2 323 ? -59.14251 -4.31169 -51.31869 1.000 32.88141 323 LYS B C 1
ATOM 5303 O O . LYS B 2 323 ? -59.17404 -5.26232 -50.53212 1.000 34.70665 323 LYS B O 1
ATOM 5309 N N . ARG B 2 324 ? -59.89815 -4.27200 -52.41595 1.000 32.89957 324 ARG B N 1
ATOM 5310 C CA . ARG B 2 324 ? -60.79119 -5.37743 -52.74077 1.000 32.94537 324 ARG B CA 1
ATOM 5311 C C . ARG B 2 324 ? -60.02079 -6.67279 -52.96354 1.000 31.53281 324 ARG B C 1
ATOM 5312 O O . ARG B 2 324 ? -60.52623 -7.75663 -52.65797 1.000 32.18047 324 ARG B O 1
ATOM 5320 N N . LEU B 2 325 ? -58.80126 -6.58257 -53.49340 1.000 30.78551 325 LEU B N 1
ATOM 5321 C CA . LEU B 2 325 ? -58.03488 -7.78612 -53.79696 1.000 31.86805 325 LEU B CA 1
ATOM 5322 C C . LEU B 2 325 ? -57.59047 -8.50565 -52.52839 1.000 31.19123 325 LEU B C 1
ATOM 5323 O O . LEU B 2 325 ? -57.63113 -9.73975 -52.46215 1.000 32.99171 325 LEU B O 1
ATOM 5328 N N . VAL B 2 326 ? -57.19118 -7.75749 -51.50101 1.000 31.42974 326 VAL B N 1
ATOM 5329 C CA . VAL B 2 326 ? -56.67232 -8.40439 -50.30209 1.000 30.40316 326 VAL B CA 1
ATOM 5330 C C . VAL B 2 326 ? -57.81178 -8.91300 -49.42981 1.000 31.48767 326 VAL B C 1
ATOM 5331 O O . VAL B 2 326 ? -57.65143 -9.90999 -48.71639 1.000 32.17474 326 VAL B O 1
ATOM 5335 N N . GLU B 2 327 ? -58.98547 -8.27982 -49.49461 1.000 32.30049 327 GLU B N 1
ATOM 5336 C CA . GLU B 2 327 ? -60.08697 -8.71867 -48.64801 1.000 31.15252 327 GLU B CA 1
ATOM 5337 C C . GLU B 2 327 ? -60.78143 -9.93930 -49.23345 1.000 31.79248 327 GLU B C 1
ATOM 5338 O O . GLU B 2 327 ? -61.13745 -10.86905 -48.50206 1.000 31.44031 327 GLU B O 1
ATOM 5344 N N . ASP B 2 328 ? -60.96354 -9.96286 -50.54824 1.000 31.50682 328 ASP B N 1
ATOM 5345 C CA . ASP B 2 328 ? -61.65761 -11.06298 -51.19762 1.000 31.81609 328 ASP B CA 1
ATOM 5346 C C . ASP B 2 328 ? -60.73908 -12.21524 -51.58338 1.000 33.37040 328 ASP B C 1
ATOM 5347 O O . ASP B 2 328 ? -61.22609 -13.33460 -51.77732 1.000 35.44707 328 ASP B O 1
ATOM 5352 N N . HIS B 2 329 ? -59.43296 -11.97724 -51.72349 1.000 31.50278 329 HIS B N 1
ATOM 5353 C CA . HIS B 2 329 ? -58.53136 -13.01602 -52.20506 1.000 31.85916 329 HIS B CA 1
ATOM 5354 C C . HIS B 2 329 ? -57.29639 -13.24673 -51.34400 1.000 32.32411 329 HIS B C 1
ATOM 5355 O O . HIS B 2 329 ? -56.61169 -14.25509 -51.55317 1.000 31.80786 329 HIS B O 1
ATOM 5362 N N . GLY B 2 330 ? -56.99019 -12.36388 -50.39303 1.000 32.65580 330 GLY B N 1
ATOM 5363 C CA . GLY B 2 330 ? -55.82099 -12.52716 -49.54969 1.000 29.64738 330 GLY B CA 1
ATOM 5364 C C . GLY B 2 330 ? -54.51563 -12.11017 -50.18071 1.000 30.37339 330 GLY B C 1
ATOM 5365 O O . GLY B 2 330 ? -53.45180 -12.47434 -49.67266 1.000 30.06789 330 GLY B O 1
ATOM 5366 N N . VAL B 2 331 ? -54.56170 -11.34032 -51.26509 1.000 30.10430 331 VAL B N 1
ATOM 5367 C CA . VAL B 2 331 ? -53.38031 -10.95604 -52.02803 1.000 29.17092 331 VAL B CA 1
ATOM 5368 C C . VAL B 2 331 ? -53.09823 -9.48569 -51.77871 1.000 28.60454 331 VAL B C 1
ATOM 5369 O O . VAL B 2 331 ? -53.97569 -8.63914 -51.98066 1.000 30.60177 331 VAL B O 1
ATOM 5373 N N . LEU B 2 332 ? -51.87610 -9.17745 -51.35923 1.000 27.61222 332 LEU B N 1
ATOM 5374 C CA . LEU B 2 332 ? -51.49355 -7.81045 -51.03917 1.000 28.57250 332 LEU B CA 1
ATOM 5375 C C . LEU B 2 332 ? -50.62515 -7.24212 -52.15705 1.000 28.59205 332 LEU B C 1
ATOM 5376 O O . LEU B 2 332 ? -49.56890 -7.79873 -52.47819 1.000 29.29581 332 LEU B O 1
ATOM 5381 N N . LEU B 2 333 ? -51.07975 -6.14389 -52.74966 1.000 30.36358 333 LEU B N 1
ATOM 5382 C CA . LEU B 2 333 ? -50.26287 -5.30012 -53.60682 1.000 30.49686 333 LEU B CA 1
ATOM 5383 C C . LEU B 2 333 ? -50.10218 -3.94599 -52.93253 1.000 29.56145 333 LEU B C 1
ATOM 5384 O O . LEU B 2 333 ? -50.98255 -3.50416 -52.19240 1.000 31.96997 333 LEU B O 1
ATOM 5389 N N . LEU B 2 334 ? -48.96565 -3.29472 -53.17041 1.000 28.28231 334 LEU B N 1
ATOM 5390 C CA . LEU B 2 334 ? -48.71487 -1.98525 -52.58450 1.000 28.10154 334 LEU B CA 1
ATOM 5391 C C . LEU B 2 334 ? -49.28026 -0.91399 -53.50558 1.000 30.62525 334 LEU B C 1
ATOM 5392 O O . LEU B 2 334 ? -48.72011 -0.69149 -54.58807 1.000 32.02814 334 LEU B O 1
ATOM 5397 N N . PRO B 2 335 ? -50.36679 -0.23473 -53.13738 1.000 30.20505 335 PRO B N 1
ATOM 5398 C CA . PRO B 2 335 ? -50.93641 0.77824 -54.03518 1.000 30.91415 335 PRO B CA 1
ATOM 5399 C C . PRO B 2 335 ? -50.00077 1.96172 -54.22052 1.000 33.08485 335 PRO B C 1
ATOM 5400 O O . PRO B 2 335 ? -49.30615 2.38311 -53.29256 1.000 32.19974 335 PRO B O 1
ATOM 5404 N N . GLY B 2 336 ? -49.99408 2.50311 -55.44019 1.000 33.23186 336 GLY B N 1
ATOM 5405 C CA . GLY B 2 336 ? -49.06128 3.56104 -55.78378 1.000 30.33042 336 GLY B CA 1
ATOM 5406 C C . GLY B 2 336 ? -49.26269 4.85429 -55.02973 1.000 31.73013 336 GLY B C 1
ATOM 5407 O O . GLY B 2 336 ? -48.36984 5.70740 -55.05836 1.000 33.78860 336 GLY B O 1
ATOM 5408 N N . GLU B 2 337 ? -50.39637 5.01549 -54.34542 1.000 33.32762 337 GLU B N 1
ATOM 5409 C CA . GLU B 2 337 ? -50.59323 6.20110 -53.51868 1.000 34.13069 337 GLU B CA 1
ATOM 5410 C C . GLU B 2 337 ? -49.51237 6.32060 -52.45235 1.000 32.85104 337 GLU B C 1
ATOM 5411 O O . GLU B 2 337 ? -49.18001 7.43260 -52.02945 1.000 32.91407 337 GLU B O 1
ATOM 5417 N N . ALA B 2 338 ? -48.94057 5.19143 -52.02177 1.000 33.02009 338 ALA B N 1
ATOM 5418 C CA . ALA B 2 338 ? -47.78409 5.20356 -51.13390 1.000 30.13185 338 ALA B CA 1
ATOM 5419 C C . ALA B 2 338 ? -46.57796 5.88892 -51.75833 1.000 31.64490 338 ALA B C 1
ATOM 5420 O O . ALA B 2 338 ? -45.60997 6.17326 -51.04471 1.000 31.55488 338 ALA B O 1
ATOM 5422 N N . PHE B 2 339 ? -46.60747 6.14743 -53.06719 1.000 32.52564 339 PHE B N 1
ATOM 5423 C CA . PHE B 2 339 ? -45.55339 6.87868 -53.75659 1.000 30.87410 339 PHE B CA 1
ATOM 5424 C C . PHE B 2 339 ? -46.08895 8.10952 -54.46748 1.000 31.32608 339 PHE B C 1
ATOM 5425 O O . PHE B 2 339 ? -45.37559 8.68812 -55.29343 1.000 31.68039 339 PHE B O 1
ATOM 5433 N N . ASP B 2 340 ? -47.32661 8.51345 -54.17308 1.000 32.25834 340 ASP B N 1
ATOM 5434 C CA . ASP B 2 340 ? -47.98536 9.63936 -54.83791 1.000 31.91348 340 ASP B CA 1
ATOM 5435 C C . ASP B 2 340 ? -48.16082 9.38093 -56.33637 1.000 33.19072 340 ASP B C 1
ATOM 5436 O O . ASP B 2 340 ? -48.06654 10.29085 -57.16148 1.000 35.81988 340 ASP B O 1
ATOM 5441 N N . ARG B 2 341 ? -48.42049 8.12637 -56.69445 1.000 32.38960 341 ARG B N 1
ATOM 5442 C CA . ARG B 2 341 ? -48.71521 7.73087 -58.07183 1.000 31.17804 341 ARG B CA 1
ATOM 5443 C C . ARG B 2 341 ? -49.97273 6.87499 -58.01613 1.000 31.23889 341 ARG B C 1
ATOM 5444 O O . ARG B 2 341 ? -49.89797 5.64086 -58.01109 1.000 32.73277 341 ARG B O 1
ATOM 5452 N N . PRO B 2 342 ? -51.15017 7.50266 -57.96792 1.000 33.29136 342 PRO B N 1
ATOM 5453 C CA . PRO B 2 342 ? -52.37396 6.76126 -57.61132 1.000 33.34153 342 PRO B CA 1
ATOM 5454 C C . PRO B 2 342 ? -52.77956 5.67698 -58.59328 1.000 33.54541 342 PRO B C 1
ATOM 5455 O O . PRO B 2 342 ? -53.49131 4.74703 -58.19340 1.000 34.79941 342 PRO B O 1
ATOM 5459 N N . SER B 2 343 ? -52.38412 5.76342 -59.85926 1.000 33.11171 343 SER B N 1
ATOM 5460 C CA . SER B 2 343 ? -52.71394 4.70697 -60.80610 1.000 33.15950 343 SER B CA 1
ATOM 5461 C C . SER B 2 343 ? -51.72233 3.55646 -60.77683 1.000 32.92136 343 SER B C 1
ATOM 5462 O O . SER B 2 343 ? -52.02166 2.48620 -61.31559 1.000 33.78164 343 SER B O 1
ATOM 5465 N N . HIS B 2 344 ? -50.56585 3.74062 -60.15814 1.000 31.94583 344 HIS B N 1
ATOM 5466 C CA . HIS B 2 344 ? -49.57294 2.68534 -60.10522 1.000 31.03215 344 HIS B CA 1
ATOM 5467 C C . HIS B 2 344 ? -49.80231 1.78478 -58.89651 1.000 32.09750 344 HIS B C 1
ATOM 5468 O O . HIS B 2 344 ? -50.58728 2.08227 -57.99450 1.000 31.71926 344 HIS B O 1
ATOM 5475 N N . PHE B 2 345 ? -49.09428 0.66215 -58.89405 1.000 30.98508 345 PHE B N 1
ATOM 5476 C CA . PHE B 2 345 ? -48.98526 -0.19182 -57.72578 1.000 30.33585 345 PHE B CA 1
ATOM 5477 C C . PHE B 2 345 ? -47.67802 -0.95219 -57.84220 1.000 31.20288 345 PHE B C 1
ATOM 5478 O O . PHE B 2 345 ? -47.16342 -1.15713 -58.94435 1.000 30.54032 345 PHE B O 1
ATOM 5486 N N . ARG B 2 346 ? -47.13138 -1.35080 -56.70259 1.000 30.23572 346 ARG B N 1
ATOM 5487 C CA . ARG B 2 346 ? -45.87266 -2.07556 -56.67651 1.000 28.49652 346 ARG B CA 1
ATOM 5488 C C . ARG B 2 346 ? -46.16477 -3.55385 -56.46691 1.000 27.20509 346 ARG B C 1
ATOM 5489 O O . ARG B 2 346 ? -46.98498 -3.91669 -55.61871 1.000 27.82667 346 ARG B O 1
ATOM 5497 N N . ILE B 2 347 ? -45.51757 -4.40009 -57.25897 1.000 27.06486 347 ILE B N 1
ATOM 5498 C CA . ILE B 2 347 ? -45.70191 -5.84041 -57.17574 1.000 26.22895 347 ILE B CA 1
ATOM 5499 C C . ILE B 2 347 ? -44.32938 -6.48061 -57.01406 1.000 28.09470 347 ILE B C 1
ATOM 5500 O O . ILE B 2 347 ? -43.34551 -6.03174 -57.61437 1.000 27.06125 347 ILE B O 1
ATOM 5505 N N . ALA B 2 348 ? -44.25877 -7.51138 -56.17588 1.000 28.34255 348 ALA B N 1
ATOM 5506 C CA . ALA B 2 348 ? -42.99403 -8.17181 -55.88970 1.000 27.83475 348 ALA B CA 1
ATOM 5507 C C . ALA B 2 348 ? -42.69582 -9.22824 -56.94491 1.000 27.94433 348 ALA B C 1
ATOM 5508 O O . ALA B 2 348 ? -43.56194 -10.03759 -57.29099 1.000 28.33189 348 ALA B O 1
ATOM 5510 N N . LEU B 2 349 ? -41.46121 -9.22298 -57.44748 1.000 28.21369 349 LEU B N 1
ATOM 5511 C CA . LEU B 2 349 ? -41.02543 -10.18680 -58.44694 1.000 27.44961 349 LEU B CA 1
ATOM 5512 C C . LEU B 2 349 ? -40.29478 -11.37923 -57.84862 1.000 30.13566 349 LEU B C 1
ATOM 5513 O O . LEU B 2 349 ? -40.17635 -12.41108 -58.51954 1.000 29.66261 349 LEU B O 1
ATOM 5518 N N . GLY B 2 350 ? -39.81202 -11.26518 -56.61133 1.000 28.86370 350 GLY B N 1
ATOM 5519 C CA . GLY B 2 350 ? -39.02065 -12.31112 -55.99353 1.000 28.45684 350 GLY B CA 1
ATOM 5520 C C . GLY B 2 350 ? -39.82258 -13.31864 -55.19468 1.000 31.20058 350 GLY B C 1
ATOM 5521 O O . GLY B 2 350 ? -39.38087 -13.77459 -54.13443 1.000 28.69626 350 GLY B O 1
ATOM 5522 N N . VAL B 2 351 ? -41.01693 -13.64915 -55.67427 1.000 32.37995 351 VAL B N 1
ATOM 5523 C CA . VAL B 2 351 ? -41.85791 -14.66336 -55.05794 1.000 28.59901 351 VAL B CA 1
ATOM 5524 C C . VAL B 2 351 ? -41.92537 -15.86840 -55.98966 1.000 30.11444 351 VAL B C 1
ATOM 5525 O O . VAL B 2 351 ? -41.48917 -15.81803 -57.13903 1.000 29.83618 351 VAL B O 1
ATOM 5529 N N . GLU B 2 352 ? -42.47439 -16.96591 -55.47401 1.000 29.62255 352 GLU B N 1
ATOM 5530 C CA . GLU B 2 352 ? -42.67946 -18.14996 -56.29479 1.000 30.11472 352 GLU B CA 1
ATOM 5531 C C . GLU B 2 352 ? -43.56522 -17.82244 -57.49453 1.000 28.65219 352 GLU B C 1
ATOM 5532 O O . GLU B 2 352 ? -44.56858 -17.11266 -57.35190 1.000 27.95527 352 GLU B O 1
ATOM 5538 N N . PRO B 2 353 ? -43.20541 -18.28905 -58.69429 1.000 29.43134 353 PRO B N 1
ATOM 5539 C CA . PRO B 2 353 ? -44.04169 -17.99543 -59.86848 1.000 29.18520 353 PRO B CA 1
ATOM 5540 C C . PRO B 2 353 ? -45.46541 -18.50327 -59.73192 1.000 27.45485 353 PRO B C 1
ATOM 5541 O O . PRO B 2 353 ? -46.38891 -17.87047 -60.25728 1.000 30.27216 353 PRO B O 1
ATOM 5545 N N . SER B 2 354 ? -45.67851 -19.60691 -59.01197 1.000 27.79298 354 SER B N 1
ATOM 5546 C CA . SER B 2 354 ? -47.03928 -20.07280 -58.76378 1.000 26.69264 354 SER B CA 1
ATOM 5547 C C . SER B 2 354 ? -47.83277 -19.05662 -57.94726 1.000 28.81279 354 SER B C 1
ATOM 5548 O O . SER B 2 354 ? -49.01565 -18.82199 -58.21590 1.000 28.78926 354 SER B O 1
ATOM 5551 N N . LEU B 2 355 ? -47.20155 -18.43684 -56.94851 1.000 29.15693 355 LEU B N 1
ATOM 5552 C CA . LEU B 2 355 ? -47.88553 -17.38661 -56.20026 1.000 28.29204 355 LEU B CA 1
ATOM 5553 C C . LEU B 2 355 ? -48.08183 -16.14454 -57.05823 1.000 27.94278 355 LEU B C 1
ATOM 5554 O O . LEU B 2 355 ? -49.14726 -15.51948 -57.02071 1.000 28.52198 355 LEU B O 1
ATOM 5559 N N . PHE B 2 356 ? -47.06918 -15.77747 -57.84411 1.000 28.22510 356 PHE B N 1
ATOM 5560 C CA . PHE B 2 356 ? -47.20762 -14.63149 -58.73333 1.000 28.32797 356 PHE B CA 1
ATOM 5561 C C . PHE B 2 356 ? -48.37856 -14.82687 -59.69189 1.000 29.13956 356 PHE B C 1
ATOM 5562 O O . PHE B 2 356 ? -49.13390 -13.88586 -59.96017 1.000 29.17156 356 PHE B O 1
ATOM 5570 N N . GLN B 2 357 ? -48.55931 -16.05080 -60.19878 1.000 29.46570 357 GLN B N 1
ATOM 5571 C CA . GLN B 2 357 ? -49.64404 -16.31280 -61.14189 1.000 28.72624 357 GLN B CA 1
ATOM 5572 C C . GLN B 2 357 ? -50.99799 -16.32087 -60.44185 1.000 30.13468 357 GLN B C 1
ATOM 5573 O O . GLN B 2 357 ? -51.99484 -15.85161 -61.00335 1.000 30.85656 357 GLN B O 1
ATOM 5579 N N . TYR B 2 358 ? -51.06045 -16.87411 -59.22689 1.000 30.91520 358 TYR B N 1
ATOM 5580 C CA . TYR B 2 358 ? -52.27804 -16.77195 -58.42719 1.000 30.03175 358 TYR B CA 1
ATOM 5581 C C . TYR B 2 358 ? -52.72088 -15.32272 -58.26079 1.000 29.13037 358 TYR B C 1
ATOM 5582 O O . TYR B 2 358 ? -53.91122 -15.01053 -58.37460 1.000 29.86895 358 TYR B O 1
ATOM 5591 N N . ALA B 2 359 ? -51.77395 -14.42214 -57.99866 1.000 27.12745 359 ALA B N 1
ATOM 5592 C CA . ALA B 2 359 ? -52.11527 -13.01825 -57.80513 1.000 26.05236 359 ALA B CA 1
ATOM 5593 C C . ALA B 2 359 ? -52.64009 -12.37728 -59.08483 1.000 28.70694 359 ALA B C 1
ATOM 5594 O O . ALA B 2 359 ? -53.57508 -11.56913 -59.03911 1.000 29.20187 359 ALA B O 1
ATOM 5596 N N . LEU B 2 360 ? -52.04315 -12.70495 -60.23398 1.000 28.55861 360 LEU B N 1
ATOM 5597 C CA . LEU B 2 360 ? -52.47914 -12.08458 -61.48338 1.000 28.56073 360 LEU B CA 1
ATOM 5598 C C . LEU B 2 360 ? -53.88889 -12.51494 -61.86822 1.000 26.22697 360 LEU B C 1
ATOM 5599 O O . LEU B 2 360 ? -54.69863 -11.68407 -62.29129 1.000 27.62491 360 LEU B O 1
ATOM 5604 N N . GLU B 2 361 ? -54.20590 -13.80142 -61.72078 1.000 26.80669 361 GLU B N 1
ATOM 5605 C CA . GLU B 2 361 ? -55.54642 -14.27187 -62.05792 1.000 28.76724 361 GLU B CA 1
ATOM 5606 C C . GLU B 2 361 ? -56.59747 -13.67622 -61.13106 1.000 30.84203 361 GLU B C 1
ATOM 5607 O O . GLU B 2 361 ? -57.71843 -13.38140 -61.56236 1.000 31.81116 361 GLU B O 1
ATOM 5613 N N . LYS B 2 362 ? -56.26095 -13.50309 -59.85286 1.000 30.20969 362 LYS B N 1
ATOM 5614 C CA . LYS B 2 362 ? -57.18970 -12.88093 -58.92190 1.000 28.86041 362 LYS B CA 1
ATOM 5615 C C . LYS B 2 362 ? -57.26371 -11.37211 -59.10935 1.000 28.76999 362 LYS B C 1
ATOM 5616 O O . LYS B 2 362 ? -58.32969 -10.78160 -58.90946 1.000 29.29866 362 LYS B O 1
ATOM 5622 N N . LEU B 2 363 ? -56.15416 -10.72797 -59.47526 1.000 28.81358 363 LEU B N 1
ATOM 5623 C CA . LEU B 2 363 ? -56.21983 -9.31268 -59.82421 1.000 28.93128 363 LEU B CA 1
ATOM 5624 C C . LEU B 2 363 ? -57.07868 -9.09607 -61.06700 1.000 30.79296 363 LEU B C 1
ATOM 5625 O O . LEU B 2 363 ? -57.79693 -8.09540 -61.16570 1.000 32.80601 363 LEU B O 1
ATOM 5630 N N . ALA B 2 364 ? -57.02051 -10.02536 -62.02690 1.000 29.70902 364 ALA B N 1
ATOM 5631 C CA . ALA B 2 364 ? -57.88207 -9.92808 -63.20258 1.000 30.68467 364 ALA B CA 1
ATOM 5632 C C . ALA B 2 364 ? -59.35253 -10.05012 -62.82118 1.000 32.08972 364 ALA B C 1
ATOM 5633 O O . ALA B 2 364 ? -60.20545 -9.35522 -63.38302 1.000 34.48820 364 ALA B O 1
ATOM 5635 N N . ILE B 2 365 ? -59.67039 -10.93563 -61.87328 1.000 33.47296 365 ILE B N 1
ATOM 5636 C CA . ILE B 2 365 ? -61.05086 -11.07843 -61.41495 1.000 32.24840 365 ILE B CA 1
ATOM 5637 C C . ILE B 2 365 ? -61.53939 -9.77831 -60.79197 1.000 34.40649 365 ILE B C 1
ATOM 5638 O O . ILE B 2 365 ? -62.68272 -9.35634 -61.00784 1.000 37.12296 365 ILE B O 1
ATOM 5643 N N . VAL B 2 366 ? -60.67951 -9.12256 -60.01137 1.000 34.32735 366 VAL B N 1
ATOM 5644 C CA . VAL B 2 366 ? -61.04800 -7.85764 -59.38693 1.000 33.87030 366 VAL B CA 1
ATOM 5645 C C . VAL B 2 366 ? -61.20763 -6.76848 -60.44052 1.000 36.54849 366 VAL B C 1
ATOM 5646 O O . VAL B 2 366 ? -62.08508 -5.90379 -60.32989 1.000 38.24802 366 VAL B O 1
ATOM 5650 N N . ILE B 2 367 ? -60.38095 -6.80537 -61.48970 1.000 36.24117 367 ILE B N 1
ATOM 5651 C CA . ILE B 2 367 ? -60.46861 -5.80435 -62.55098 1.000 37.65493 367 ILE B CA 1
ATOM 5652 C C . ILE B 2 367 ? -61.80681 -5.88565 -63.27293 1.000 37.20121 367 ILE B C 1
ATOM 5653 O O . ILE B 2 367 ? -62.40686 -4.85334 -63.59774 1.000 39.62556 367 ILE B O 1
ATOM 5658 N N . GLU B 2 368 ? -62.31097 -7.09743 -63.51228 1.000 37.51995 368 GLU B N 1
ATOM 5659 C CA . GLU B 2 368 ? -63.62526 -7.29862 -64.12276 1.000 37.47994 368 GLU B CA 1
ATOM 5660 C C . GLU B 2 368 ? -64.76700 -6.72952 -63.29365 1.000 40.02370 368 GLU B C 1
ATOM 5661 O O . GLU B 2 368 ? -65.91865 -6.94408 -63.66217 1.000 41.78327 368 GLU B O 1
ATOM 5667 N N . THR B 2 369 ? -64.51953 -6.01716 -62.20144 1.000 39.68201 369 THR B N 1
ATOM 5668 C CA . THR B 2 369 ? -65.58220 -5.43889 -61.39030 1.000 38.68643 369 THR B CA 1
ATOM 5669 C C . THR B 2 369 ? -65.11937 -4.07789 -60.89260 1.000 38.53013 369 THR B C 1
ATOM 5670 O O . THR B 2 369 ? -65.90753 -3.28372 -60.38728 1.000 40.51700 369 THR B O 1
ATOM 5674 N N . LEU C 1 7 ? -44.69957 -49.00376 -41.25104 1.000 37.86630 7 LEU C N 1
ATOM 5675 C CA . LEU C 1 7 ? -43.57795 -48.60647 -42.10002 1.000 41.16503 7 LEU C CA 1
ATOM 5676 C C . LEU C 1 7 ? -43.66907 -47.14698 -42.51809 1.000 38.62116 7 LEU C C 1
ATOM 5677 O O . LEU C 1 7 ? -42.71193 -46.39413 -42.35229 1.000 40.62453 7 LEU C O 1
ATOM 5682 N N . LEU C 1 8 ? -44.82186 -46.75624 -43.06740 1.000 37.43175 8 LEU C N 1
ATOM 5683 C CA . LEU C 1 8 ? -45.03194 -45.36153 -43.43900 1.000 34.07822 8 LEU C CA 1
ATOM 5684 C C . LEU C 1 8 ? -44.82136 -44.44949 -42.24129 1.000 37.05858 8 LEU C C 1
ATOM 5685 O O . LEU C 1 8 ? -44.10350 -43.44881 -42.32362 1.000 38.46103 8 LEU C O 1
ATOM 5690 N N . GLU C 1 9 ? -45.42365 -44.80028 -41.10393 1.000 39.49691 9 GLU C N 1
ATOM 5691 C CA . GLU C 1 9 ? -45.40439 -43.90265 -39.95449 1.000 39.40158 9 GLU C CA 1
ATOM 5692 C C . GLU C 1 9 ? -44.02903 -43.86249 -39.29649 1.000 39.85806 9 GLU C C 1
ATOM 5693 O O . GLU C 1 9 ? -43.56967 -42.79194 -38.88854 1.000 42.59681 9 GLU C O 1
ATOM 5699 N N . MET C 1 10 ? -43.34450 -45.00439 -39.19100 1.000 38.83760 10 MET C N 1
ATOM 5700 C CA . MET C 1 10 ? -42.04160 -44.98031 -38.53430 1.000 40.84071 10 MET C CA 1
ATOM 5701 C C . MET C 1 10 ? -40.99538 -44.29772 -39.40421 1.000 43.85004 10 MET C C 1
ATOM 5702 O O . MET C 1 10 ? -40.04508 -43.70447 -38.87947 1.000 44.18086 10 MET C O 1
ATOM 5707 N N . TRP C 1 11 ? -41.15674 -44.34941 -40.72771 1.000 42.73742 11 TRP C N 1
ATOM 5708 C CA . TRP C 1 11 ? -40.27690 -43.57730 -41.59527 1.000 40.34228 11 TRP C CA 1
ATOM 5709 C C . TRP C 1 11 ? -40.52960 -42.08813 -41.41362 1.000 40.38963 11 TRP C C 1
ATOM 5710 O O . TRP C 1 11 ? -39.59687 -41.30285 -41.22198 1.000 41.00656 11 TRP C O 1
ATOM 5721 N N . LEU C 1 12 ? -41.79790 -41.68650 -41.43916 1.000 38.97852 12 LEU C N 1
ATOM 5722 C CA . LEU C 1 12 ? -42.14583 -40.28416 -41.26664 1.000 39.09028 12 LEU C CA 1
ATOM 5723 C C . LEU C 1 12 ? -41.79405 -39.76677 -39.87759 1.000 42.14491 12 LEU C C 1
ATOM 5724 O O . LEU C 1 12 ? -41.67257 -38.54992 -39.69692 1.000 40.22307 12 LEU C O 1
ATOM 5729 N N . SER C 1 13 ? -41.62263 -40.65788 -38.89796 1.000 42.19307 13 SER C N 1
ATOM 5730 C CA . SER C 1 13 ? -41.33086 -40.24501 -37.53016 1.000 42.18369 13 SER C CA 1
ATOM 5731 C C . SER C 1 13 ? -39.84151 -40.10373 -37.26131 1.000 40.85614 13 SER C C 1
ATOM 5732 O O . SER C 1 13 ? -39.45108 -39.28339 -36.42539 1.000 42.18063 13 SER C O 1
ATOM 5735 N N . GLU C 1 14 ? -39.00251 -40.88813 -37.94094 1.000 42.39663 14 GLU C N 1
ATOM 5736 C CA . GLU C 1 14 ? -37.55574 -40.78448 -37.78897 1.000 41.29782 14 GLU C CA 1
ATOM 5737 C C . GLU C 1 14 ? -36.95524 -39.63822 -38.58955 1.000 42.81610 14 GLU C C 1
ATOM 5738 O O . GLU C 1 14 ? -35.79191 -39.28872 -38.36336 1.000 43.34600 14 GLU C O 1
ATOM 5740 N N . TYR C 1 15 ? -37.71601 -39.04737 -39.51497 1.000 44.21833 15 TYR C N 1
ATOM 5741 C CA . TYR C 1 15 ? -37.22183 -37.96704 -40.35952 1.000 40.43787 15 TYR C CA 1
ATOM 5742 C C . TYR C 1 15 ? -38.17658 -36.77658 -40.38162 1.000 39.97005 15 TYR C C 1
ATOM 5743 O O . TYR C 1 15 ? -38.15568 -35.99217 -41.33357 1.000 39.98425 15 TYR C O 1
ATOM 5745 N N . GLU C 1 16 ? -38.99655 -36.61106 -39.34032 1.000 41.47241 16 GLU C N 1
ATOM 5746 C CA . GLU C 1 16 ? -40.05440 -35.60531 -39.35563 1.000 39.55860 16 GLU C CA 1
ATOM 5747 C C . GLU C 1 16 ? -39.52761 -34.17505 -39.37619 1.000 39.37414 16 GLU C C 1
ATOM 5748 O O . GLU C 1 16 ? -40.27633 -33.26204 -39.74367 1.000 38.06813 16 GLU C O 1
ATOM 5750 N N . ARG C 1 17 ? -38.26765 -33.95595 -39.00066 1.000 38.50617 17 ARG C N 1
ATOM 5751 C CA . ARG C 1 17 ? -37.73755 -32.61307 -38.79635 1.000 37.61960 17 ARG C CA 1
ATOM 5752 C C . ARG C 1 17 ? -36.73468 -32.19246 -39.86401 1.000 36.46024 17 ARG C C 1
ATOM 5753 O O . ARG C 1 17 ? -36.08239 -31.15499 -39.71043 1.000 37.22105 17 ARG C O 1
ATOM 5755 N N . VAL C 1 18 ? -36.58226 -32.97287 -40.92799 1.000 36.04781 18 VAL C N 1
ATOM 5756 C CA . VAL C 1 18 ? -35.66921 -32.64404 -42.02126 1.000 34.46879 18 VAL C CA 1
ATOM 5757 C C . VAL C 1 18 ? -36.09994 -31.35325 -42.71003 1.000 32.73728 18 VAL C C 1
ATOM 5758 O O . VAL C 1 18 ? -37.29938 -31.04300 -42.75643 1.000 33.06653 18 VAL C O 1
ATOM 5762 N N . PRO C 1 19 ? -35.16083 -30.56122 -43.23728 1.000 31.32768 19 PRO C N 1
ATOM 5763 C CA . PRO C 1 19 ? -35.54149 -29.26293 -43.82128 1.000 31.41096 19 PRO C CA 1
ATOM 5764 C C . PRO C 1 19 ? -36.27165 -29.36114 -45.15199 1.000 29.68746 19 PRO C C 1
ATOM 5765 O O . PRO C 1 19 ? -37.01401 -28.43363 -45.49392 1.000 30.49082 19 PRO C O 1
ATOM 5769 N N . TYR C 1 20 ? -36.09568 -30.44070 -45.90900 1.000 30.06219 20 TYR C N 1
ATOM 5770 C CA . TYR C 1 20 ? -36.67639 -30.59172 -47.24658 1.000 30.76417 20 TYR C CA 1
ATOM 5771 C C . TYR C 1 20 ? -37.54869 -31.83892 -47.24611 1.000 28.39858 20 TYR C C 1
ATOM 5772 O O . TYR C 1 20 ? -37.14659 -32.90647 -47.70941 1.000 28.35724 20 TYR C O 1
ATOM 5781 N N . ASN C 1 21 ? -38.76574 -31.69014 -46.73851 1.000 28.01452 21 ASN C N 1
ATOM 5782 C CA . ASN C 1 21 ? -39.64060 -32.82184 -46.46757 1.000 28.25297 21 ASN C CA 1
ATOM 5783 C C . ASN C 1 21 ? -40.66039 -32.94486 -47.59140 1.000 28.23630 21 ASN C C 1
ATOM 5784 O O . ASN C 1 21 ? -41.57887 -32.12723 -47.70225 1.000 30.09287 21 ASN C O 1
ATOM 5789 N N . LEU C 1 22 ? -40.49201 -33.97221 -48.42153 1.000 27.43479 22 LEU C N 1
ATOM 5790 C CA . LEU C 1 22 ? -41.41818 -34.29295 -49.49771 1.000 27.42195 22 LEU C CA 1
ATOM 5791 C C . LEU C 1 22 ? -42.12525 -35.62144 -49.26443 1.000 27.37713 22 LEU C C 1
ATOM 5792 O O . LEU C 1 22 ? -42.69925 -36.18323 -50.20074 1.000 27.68381 22 LEU C O 1
ATOM 5797 N N . GLY C 1 23 ? -42.09417 -36.14070 -48.03977 1.000 27.21496 23 GLY C N 1
ATOM 5798 C CA . GLY C 1 23 ? -42.64975 -37.44679 -47.76493 1.000 27.34249 23 GLY C CA 1
ATOM 5799 C C . GLY C 1 23 ? -44.06473 -37.48833 -47.23961 1.000 26.24189 23 GLY C C 1
ATOM 5800 O O . GLY C 1 23 ? -44.61908 -38.58197 -47.09555 1.000 25.08207 23 GLY C O 1
ATOM 5801 N N . GLU C 1 24 ? -44.67912 -36.34254 -46.97208 1.000 26.26281 24 GLU C N 1
ATOM 5802 C CA . GLU C 1 24 ? -46.03582 -36.29581 -46.45104 1.000 27.21240 24 GLU C CA 1
ATOM 5803 C C . GLU C 1 24 ? -47.03154 -36.01474 -47.57117 1.000 27.03317 24 GLU C C 1
ATOM 5804 O O . GLU C 1 24 ? -46.66978 -35.59842 -48.67378 1.000 29.04368 24 GLU C O 1
ATOM 5810 N N . SER C 1 25 ? -48.31002 -36.23818 -47.26922 1.000 26.54777 25 SER C N 1
ATOM 5811 C CA . SER C 1 25 ? -49.37498 -36.09493 -48.25360 1.000 26.46105 25 SER C CA 1
ATOM 5812 C C . SER C 1 25 ? -50.25162 -34.87767 -48.01355 1.000 25.95895 25 SER C C 1
ATOM 5813 O O . SER C 1 25 ? -51.29899 -34.75114 -48.65480 1.000 23.81512 25 SER C O 1
ATOM 5816 N N . SER C 1 26 ? -49.88835 -34.01411 -47.07274 1.000 27.18340 26 SER C N 1
ATOM 5817 C CA . SER C 1 26 ? -50.56820 -32.74202 -46.89952 1.000 26.11342 26 SER C CA 1
ATOM 5818 C C . SER C 1 26 ? -49.80979 -31.66390 -47.65717 1.000 24.09077 26 SER C C 1
ATOM 5819 O O . SER C 1 26 ? -48.62081 -31.79799 -47.94392 1.000 26.27573 26 SER C O 1
ATOM 5822 N N . VAL C 1 27 ? -50.50419 -30.57061 -47.95134 1.000 25.45274 27 VAL C N 1
ATOM 5823 C CA . VAL C 1 27 ? -49.86426 -29.43264 -48.59475 1.000 25.28641 27 VAL C CA 1
ATOM 5824 C C . VAL C 1 27 ? -49.20298 -28.58682 -47.51658 1.000 26.75747 27 VAL C C 1
ATOM 5825 O O . VAL C 1 27 ? -49.38454 -28.83641 -46.32112 1.000 27.95361 27 VAL C O 1
ATOM 5829 N N . ASP C 1 28 ? -48.44380 -27.57719 -47.93408 1.000 28.22736 28 ASP C N 1
ATOM 5830 C CA . ASP C 1 28 ? -47.73486 -26.68173 -47.02843 1.000 28.52748 28 ASP C CA 1
ATOM 5831 C C . ASP C 1 28 ? -48.73096 -26.01680 -46.08368 1.000 28.25910 28 ASP C C 1
ATOM 5832 O O . ASP C 1 28 ? -49.56370 -25.21549 -46.51664 1.000 29.90674 28 ASP C O 1
ATOM 5837 N N . ASN C 1 29 ? -48.63596 -26.32388 -44.79180 1.000 29.25696 29 ASN C N 1
ATOM 5838 C CA . ASN C 1 29 ? -49.67084 -25.95315 -43.83194 1.000 27.74099 29 ASN C CA 1
ATOM 5839 C C . ASN C 1 29 ? -49.54169 -24.50636 -43.37842 1.000 26.85236 29 ASN C C 1
ATOM 5840 O O . ASN C 1 29 ? -48.43876 -23.99878 -43.16590 1.000 27.73592 29 ASN C O 1
ATOM 5845 N N . PHE C 1 30 ? -50.68375 -23.84593 -43.22217 1.000 26.78297 30 PHE C N 1
ATOM 5846 C CA . PHE C 1 30 ? -50.68983 -22.49319 -42.69704 1.000 27.07984 30 PHE C CA 1
ATOM 5847 C C . PHE C 1 30 ? -50.32799 -22.49045 -41.21410 1.000 27.55235 30 PHE C C 1
ATOM 5848 O O . PHE C 1 30 ? -50.38261 -23.51310 -40.52571 1.000 26.73014 30 PHE C O 1
ATOM 5856 N N . THR C 1 31 ? -49.96215 -21.31524 -40.72138 1.000 27.08541 31 THR C N 1
ATOM 5857 C CA . THR C 1 31 ? -50.10992 -21.07289 -39.30153 1.000 28.18583 31 THR C CA 1
ATOM 5858 C C . THR C 1 31 ? -51.54219 -20.62118 -39.02463 1.000 29.40305 31 THR C C 1
ATOM 5859 O O . THR C 1 31 ? -52.28974 -20.25276 -39.93670 1.000 28.93296 31 THR C O 1
ATOM 5863 N N . LEU C 1 32 ? -51.92480 -20.63527 -37.74442 1.000 29.41043 32 LEU C N 1
ATOM 5864 C CA . LEU C 1 32 ? -53.28427 -20.24001 -37.39270 1.000 26.86438 32 LEU C CA 1
ATOM 5865 C C . LEU C 1 32 ? -53.55629 -18.80100 -37.79912 1.000 28.82186 32 LEU C C 1
ATOM 5866 O O . LEU C 1 32 ? -54.65805 -18.47590 -38.25675 1.000 30.92667 32 LEU C O 1
ATOM 5871 N N . GLY C 1 33 ? -52.56401 -17.92454 -37.64303 1.000 28.23972 33 GLY C N 1
ATOM 5872 C CA . GLY C 1 33 ? -52.75362 -16.53728 -38.02899 1.000 27.77839 33 GLY C CA 1
ATOM 5873 C C . GLY C 1 33 ? -52.93050 -16.36979 -39.52594 1.000 29.97169 33 GLY C C 1
ATOM 5874 O O . GLY C 1 33 ? -53.77273 -15.58788 -39.97339 1.000 31.19299 33 GLY C O 1
ATOM 5875 N N . GLU C 1 34 ? -52.15104 -17.10918 -40.32067 1.000 29.25491 34 GLU C N 1
ATOM 5876 C CA . GLU C 1 34 ? -52.29417 -17.03995 -41.77283 1.000 28.34818 34 GLU C CA 1
ATOM 5877 C C . GLU C 1 34 ? -53.67681 -17.50232 -42.21018 1.000 28.87618 34 GLU C C 1
ATOM 5878 O O . GLU C 1 34 ? -54.33951 -16.84377 -43.01957 1.000 28.06486 34 GLU C O 1
ATOM 5884 N N . LEU C 1 35 ? -54.14006 -18.62436 -41.66058 1.000 28.44358 35 LEU C N 1
ATOM 5885 C CA . LEU C 1 35 ? -55.43220 -19.16466 -42.06464 1.000 28.17565 35 LEU C CA 1
ATOM 5886 C C . LEU C 1 35 ? -56.57309 -18.24099 -41.65590 1.000 30.97561 35 LEU C C 1
ATOM 5887 O O . LEU C 1 35 ? -57.54191 -18.07420 -42.40558 1.000 30.21831 35 LEU C O 1
ATOM 5892 N N . LEU C 1 36 ? -56.47932 -17.63265 -40.47057 1.000 29.41436 36 LEU C N 1
ATOM 5893 C CA . LEU C 1 36 ? -57.53526 -16.73309 -40.02090 1.000 29.49075 36 LEU C CA 1
ATOM 5894 C C . LEU C 1 36 ? -57.55202 -15.43287 -40.81545 1.000 28.17789 36 LEU C C 1
ATOM 5895 O O . LEU C 1 36 ? -58.61543 -14.82726 -40.98706 1.000 27.83312 36 LEU C O 1
ATOM 5900 N N . ASN C 1 37 ? -56.40069 -14.99796 -41.32687 1.000 29.43239 37 ASN C N 1
ATOM 5901 C CA . ASN C 1 37 ? -56.37714 -13.80069 -42.15667 1.000 29.01111 37 ASN C CA 1
ATOM 5902 C C . ASN C 1 37 ? -57.11711 -13.99925 -43.47443 1.000 29.75770 37 ASN C C 1
ATOM 5903 O O . ASN C 1 37 ? -57.48236 -13.01234 -44.12122 1.000 32.22243 37 ASN C O 1
ATOM 5908 N N . LEU C 1 38 ? -57.33370 -15.24593 -43.88999 1.000 28.28502 38 LEU C N 1
ATOM 5909 C CA . LEU C 1 38 ? -58.09900 -15.54636 -45.09261 1.000 28.94116 38 LEU C CA 1
ATOM 5910 C C . LEU C 1 38 ? -59.56839 -15.83064 -44.81066 1.000 29.29440 38 LEU C C 1
ATOM 5911 O O . LEU C 1 38 ? -60.43234 -15.45616 -45.60994 1.000 28.95652 38 LEU C O 1
ATOM 5916 N N . THR C 1 39 ? -59.87759 -16.47472 -43.68706 1.000 29.54314 39 THR C N 1
ATOM 5917 C CA . THR C 1 39 ? -61.25353 -16.86062 -43.40226 1.000 28.58255 39 THR C CA 1
ATOM 5918 C C . THR C 1 39 ? -62.03038 -15.81430 -42.61705 1.000 28.87572 39 THR C C 1
ATOM 5919 O O . THR C 1 39 ? -63.26655 -15.84069 -42.63794 1.000 29.37454 39 THR C O 1
ATOM 5923 N N . GLY C 1 40 ? -61.34916 -14.90958 -41.91817 1.000 31.08553 40 GLY C N 1
ATOM 5924 C CA . GLY C 1 40 ? -62.04981 -13.87985 -41.17591 1.000 29.51528 40 GLY C CA 1
ATOM 5925 C C . GLY C 1 40 ? -62.73767 -14.35525 -39.91663 1.000 27.96394 40 GLY C C 1
ATOM 5926 O O . GLY C 1 40 ? -63.60179 -13.64950 -39.39238 1.000 27.46596 40 GLY C O 1
ATOM 5927 N N . ASP C 1 41 ? -62.38137 -15.53421 -39.41245 1.000 28.38812 41 ASP C N 1
ATOM 5928 C CA . ASP C 1 41 ? -63.03823 -16.11717 -38.25089 1.000 28.45055 41 ASP C CA 1
ATOM 5929 C C . ASP C 1 41 ? -62.39044 -15.71654 -36.92953 1.000 28.38539 41 ASP C C 1
ATOM 5930 O O . ASP C 1 41 ? -62.77713 -16.24589 -35.88501 1.000 28.03719 41 ASP C O 1
ATOM 5935 N N . ARG C 1 42 ? -61.44064 -14.77972 -36.94296 1.000 30.06085 42 ARG C N 1
ATOM 5936 C CA . ARG C 1 42 ? -60.65874 -14.50352 -35.73995 1.000 29.98142 42 ARG C CA 1
ATOM 5937 C C . ARG C 1 42 ? -61.52924 -13.93698 -34.62440 1.000 30.65645 42 ARG C C 1
ATOM 5938 O O . ARG C 1 42 ? -61.47326 -14.40816 -33.48398 1.000 32.49332 42 ARG C O 1
ATOM 5946 N N . ASP C 1 43 ? -62.33367 -12.91776 -34.93104 1.000 30.03821 43 ASP C N 1
ATOM 5947 C CA . ASP C 1 43 ? -63.09663 -12.22280 -33.89944 1.000 30.25328 43 ASP C CA 1
ATOM 5948 C C . ASP C 1 43 ? -64.18142 -13.08314 -33.25992 1.000 30.86884 43 ASP C C 1
ATOM 5949 O O . ASP C 1 43 ? -64.58510 -12.80319 -32.12720 1.000 32.87745 43 ASP C O 1
ATOM 5954 N N . ALA C 1 44 ? -64.66783 -14.11185 -33.95064 1.000 29.80729 44 ALA C N 1
ATOM 5955 C CA . ALA C 1 44 ? -65.74094 -14.93544 -33.41074 1.000 28.38405 44 ALA C CA 1
ATOM 5956 C C . ALA C 1 44 ? -65.24353 -16.03548 -32.48703 1.000 27.45790 44 ALA C C 1
ATOM 5957 O O . ALA C 1 44 ? -66.04634 -16.60336 -31.73891 1.000 26.94893 44 ALA C O 1
ATOM 5959 N N . LEU C 1 45 ? -63.94337 -16.33496 -32.50832 1.000 27.51728 45 LEU C N 1
ATOM 5960 C CA . LEU C 1 45 ? -63.44076 -17.49952 -31.78797 1.000 26.56752 45 LEU C CA 1
ATOM 5961 C C . LEU C 1 45 ? -63.51951 -17.31120 -30.27965 1.000 26.98044 45 LEU C C 1
ATOM 5962 O O . LEU C 1 45 ? -63.81897 -18.25961 -29.54575 1.000 26.22230 45 LEU C O 1
ATOM 5967 N N . ASP C 1 46 ? -63.26117 -16.09928 -29.79720 1.000 26.37977 46 ASP C N 1
ATOM 5968 C CA . ASP C 1 46 ? -63.23178 -15.88215 -28.35892 1.000 27.95658 46 ASP C CA 1
ATOM 5969 C C . ASP C 1 46 ? -64.61413 -16.01577 -27.73616 1.000 28.51622 46 ASP C C 1
ATOM 5970 O O . ASP C 1 46 ? -64.71651 -16.20573 -26.51948 1.000 28.21692 46 ASP C O 1
ATOM 5975 N N . GLN C 1 47 ? -65.67236 -15.90799 -28.53747 1.000 28.80246 47 GLN C N 1
ATOM 5976 C CA . GLN C 1 47 ? -67.04011 -16.07272 -28.06478 1.000 28.34702 47 GLN C CA 1
ATOM 5977 C C . GLN C 1 47 ? -67.51638 -17.52145 -28.11102 1.000 27.56652 47 GLN C C 1
ATOM 5978 O O . GLN C 1 47 ? -68.64702 -17.79873 -27.70088 1.000 28.13103 47 GLN C O 1
ATOM 5984 N N . LEU C 1 48 ? -66.68821 -18.45086 -28.58366 1.000 26.89143 48 LEU C N 1
ATOM 5985 C CA . LEU C 1 48 ? -67.08821 -19.84960 -28.66369 1.000 25.63282 48 LEU C CA 1
ATOM 5986 C C . LEU C 1 48 ? -67.05510 -20.47910 -27.27893 1.000 25.47988 48 LEU C C 1
ATOM 5987 O O . LEU C 1 48 ? -66.09069 -20.30127 -26.53088 1.000 26.19519 48 LEU C O 1
ATOM 5992 N N . SER C 1 49 ? -68.11121 -21.20932 -26.93883 1.000 24.14355 49 SER C N 1
ATOM 5993 C CA . SER C 1 49 ? -68.19417 -21.85811 -25.64011 1.000 25.91124 49 SER C CA 1
ATOM 5994 C C . SER C 1 49 ? -67.39894 -23.15419 -25.63867 1.000 26.22397 49 SER C C 1
ATOM 5995 O O . SER C 1 49 ? -67.42645 -23.91670 -26.60598 1.000 25.90696 49 SER C O 1
ATOM 5998 N N . LEU C 1 50 ? -66.69222 -23.40965 -24.54105 1.000 25.49968 50 LEU C N 1
ATOM 5999 C CA . LEU C 1 50 ? -65.92460 -24.63624 -24.41229 1.000 25.02707 50 LEU C CA 1
ATOM 6000 C C . LEU C 1 50 ? -66.73923 -25.76314 -23.79896 1.000 25.29687 50 LEU C C 1
ATOM 6001 O O . LEU C 1 50 ? -66.16650 -26.75578 -23.33431 1.000 25.51950 50 LEU C O 1
ATOM 6006 N N . MET C 1 51 ? -68.06083 -25.62463 -23.78003 1.000 23.63514 51 MET C N 1
ATOM 6007 C CA . MET C 1 51 ? -68.91419 -26.76591 -23.52168 1.000 26.01910 51 MET C CA 1
ATOM 6008 C C . MET C 1 51 ? -68.81026 -27.75295 -24.68695 1.000 28.51233 51 MET C C 1
ATOM 6009 O O . MET C 1 51 ? -68.19684 -27.47142 -25.72171 1.000 28.61062 51 MET C O 1
ATOM 6014 N N . ASN C 1 52 ? -69.38851 -28.93835 -24.50282 1.000 26.71299 52 ASN C N 1
ATOM 6015 C CA . ASN C 1 52 ? -69.33161 -29.95447 -25.54766 1.000 26.84838 52 ASN C CA 1
ATOM 6016 C C . ASN C 1 52 ? -69.98958 -29.46452 -26.83609 1.000 26.55717 52 ASN C C 1
ATOM 6017 O O . ASN C 1 52 ? -71.06883 -28.86617 -26.81888 1.000 27.70499 52 ASN C O 1
ATOM 6022 N N . ASN C 1 53 ? -69.32370 -29.72701 -27.95860 1.000 28.11636 53 ASN C N 1
ATOM 6023 C CA . ASN C 1 53 ? -69.86252 -29.43992 -29.28064 1.000 24.95285 53 ASN C CA 1
ATOM 6024 C C . ASN C 1 53 ? -71.01901 -30.38595 -29.59466 1.000 24.68923 53 ASN C C 1
ATOM 6025 O O . ASN C 1 53 ? -71.21921 -31.40602 -28.92818 1.000 24.50149 53 ASN C O 1
ATOM 6030 N N . ASP C 1 54 ? -71.79381 -30.02764 -30.61866 1.000 24.27320 54 ASP C N 1
ATOM 6031 C CA . ASP C 1 54 ? -72.73727 -30.96645 -31.21076 1.000 23.22671 54 ASP C CA 1
ATOM 6032 C C . ASP C 1 54 ? -72.02025 -32.27354 -31.50052 1.000 23.99384 54 ASP C C 1
ATOM 6033 O O . ASP C 1 54 ? -70.93368 -32.27748 -32.08083 1.000 27.06411 54 ASP C O 1
ATOM 6038 N N . THR C 1 55 ? -72.61607 -33.38751 -31.07358 1.000 24.78607 55 THR C N 1
ATOM 6039 C CA . THR C 1 55 ? -71.94188 -34.66465 -31.25799 1.000 24.70231 55 THR C CA 1
ATOM 6040 C C . THR C 1 55 ? -71.95936 -35.12716 -32.71126 1.000 25.82404 55 THR C C 1
ATOM 6041 O O . THR C 1 55 ? -71.29672 -36.11825 -33.03309 1.000 24.42162 55 THR C O 1
ATOM 6045 N N . HIS C 1 56 ? -72.67771 -34.42690 -33.59127 1.000 25.99967 56 HIS C N 1
ATOM 6046 C CA . HIS C 1 56 ? -72.61974 -34.66801 -35.02533 1.000 25.88530 56 HIS C CA 1
ATOM 6047 C C . HIS C 1 56 ? -71.65963 -33.72722 -35.73586 1.000 26.30132 56 HIS C C 1
ATOM 6048 O O . HIS C 1 56 ? -71.43883 -33.88097 -36.94013 1.000 26.82582 56 HIS C O 1
ATOM 6055 N N . GLY C 1 57 ? -71.06033 -32.79286 -35.01845 1.000 25.53989 57 GLY C N 1
ATOM 6056 C CA . GLY C 1 57 ? -70.43833 -31.63418 -35.63118 1.000 24.16915 57 GLY C CA 1
ATOM 6057 C C . GLY C 1 57 ? -71.39062 -30.45892 -35.67648 1.000 23.83720 57 GLY C C 1
ATOM 6058 O O . GLY C 1 57 ? -72.60824 -30.60673 -35.76985 1.000 24.68327 57 GLY C O 1
ATOM 6059 N N . SER C 1 58 ? -70.82103 -29.26216 -35.59842 1.000 23.09170 58 SER C N 1
ATOM 6060 C CA . SER C 1 58 ? -71.64638 -28.06913 -35.53889 1.000 23.97091 58 SER C CA 1
ATOM 6061 C C . SER C 1 58 ? -72.45978 -27.92266 -36.81686 1.000 27.20424 58 SER C C 1
ATOM 6062 O O . SER C 1 58 ? -72.09678 -28.42983 -37.88254 1.000 28.19496 58 SER C O 1
ATOM 6065 N N . LEU C 1 59 ? -73.58278 -27.21617 -36.69179 1.000 25.86432 59 LEU C N 1
ATOM 6066 C CA . LEU C 1 59 ? -74.43129 -26.95107 -37.84612 1.000 25.16003 59 LEU C CA 1
ATOM 6067 C C . LEU C 1 59 ? -73.69387 -26.14071 -38.90679 1.000 25.95430 59 LEU C C 1
ATOM 6068 O O . LEU C 1 59 ? -73.83140 -26.40278 -40.10670 1.000 25.63434 59 LEU C O 1
ATOM 6073 N N . ARG C 1 60 ? -72.90189 -25.15508 -38.48352 1.000 26.19825 60 ARG C N 1
ATOM 6074 C CA . ARG C 1 60 ? -72.13787 -24.36057 -39.43794 1.000 26.05734 60 ARG C CA 1
ATOM 6075 C C . ARG C 1 60 ? -71.22147 -25.23842 -40.28094 1.000 26.60454 60 ARG C C 1
ATOM 6076 O O . ARG C 1 60 ? -71.16606 -25.09232 -41.50732 1.000 27.16434 60 ARG C O 1
ATOM 6084 N N . LEU C 1 61 ? -70.51976 -26.18086 -39.64837 1.000 25.36404 61 LEU C N 1
ATOM 6085 C CA . LEU C 1 61 ? -69.62406 -27.04924 -40.40261 1.000 24.91774 61 LEU C CA 1
ATOM 6086 C C . LEU C 1 61 ? -70.40130 -28.03238 -41.26478 1.000 26.13644 61 LEU C C 1
ATOM 6087 O O . LEU C 1 61 ? -70.05112 -28.25106 -42.42929 1.000 25.81355 61 LEU C O 1
ATOM 6092 N N . ARG C 1 62 ? -71.46967 -28.61962 -40.72169 1.000 25.67236 62 ARG C N 1
ATOM 6093 C CA . ARG C 1 62 ? -72.23814 -29.59525 -41.48557 1.000 24.61654 62 ARG C CA 1
ATOM 6094 C C . ARG C 1 62 ? -72.97946 -28.94281 -42.64675 1.000 25.23936 62 ARG C C 1
ATOM 6095 O O . ARG C 1 62 ? -73.14595 -29.57095 -43.69719 1.000 24.86423 62 ARG C O 1
ATOM 6103 N N . GLU C 1 63 ? -73.40188 -27.68193 -42.49071 1.000 25.57790 63 GLU C N 1
ATOM 6104 C CA . GLU C 1 63 ? -73.99617 -26.94961 -43.60680 1.000 25.81296 63 GLU C CA 1
ATOM 6105 C C . GLU C 1 63 ? -72.94342 -26.58906 -44.64831 1.000 26.55202 63 GLU C C 1
ATOM 6106 O O . GLU C 1 63 ? -73.20483 -26.66176 -45.85462 1.000 26.42032 63 GLU C O 1
ATOM 6112 N N . ALA C 1 64 ? -71.75133 -26.18437 -44.20126 1.000 26.26983 64 ALA C N 1
ATOM 6113 C CA . ALA C 1 64 ? -70.67263 -25.88698 -45.13748 1.000 26.51744 64 ALA C CA 1
ATOM 6114 C C . ALA C 1 64 ? -70.24439 -27.13507 -45.90010 1.000 27.64432 64 ALA C C 1
ATOM 6115 O O . ALA C 1 64 ? -69.96356 -27.06881 -47.10321 1.000 26.29461 64 ALA C O 1
ATOM 6117 N N . ILE C 1 65 ? -70.19993 -28.28604 -45.22215 1.000 26.09773 65 ILE C N 1
ATOM 6118 C CA . ILE C 1 65 ? -69.87233 -29.53320 -45.90611 1.000 25.22678 65 ILE C CA 1
ATOM 6119 C C . ILE C 1 65 ? -70.97887 -29.90672 -46.88518 1.000 27.98627 65 ILE C C 1
ATOM 6120 O O . ILE C 1 65 ? -70.71627 -30.25643 -48.04274 1.000 27.45308 65 ILE C O 1
ATOM 6125 N N . ALA C 1 66 ? -72.23481 -29.82730 -46.43403 1.000 27.52314 66 ALA C N 1
ATOM 6126 C CA . ALA C 1 66 ? -73.36484 -30.21671 -47.27044 1.000 26.96193 66 ALA C CA 1
ATOM 6127 C C . ALA C 1 66 ? -73.51077 -29.32243 -48.49399 1.000 27.13936 66 ALA C C 1
ATOM 6128 O O . ALA C 1 66 ? -73.96199 -29.78405 -49.54658 1.000 29.60987 66 ALA C O 1
ATOM 6130 N N . SER C 1 67 ? -73.14116 -28.04677 -48.38364 1.000 28.24496 67 SER C N 1
ATOM 6131 C CA . SER C 1 67 ? -73.30836 -27.13651 -49.50993 1.000 27.37792 67 SER C CA 1
ATOM 6132 C C . SER C 1 67 ? -72.46310 -27.54094 -50.70943 1.000 29.33408 67 SER C C 1
ATOM 6133 O O . SER C 1 67 ? -72.72628 -27.07433 -51.82066 1.000 31.87596 67 SER C O 1
ATOM 6136 N N . LEU C 1 68 ? -71.45722 -28.39631 -50.51318 1.000 30.12132 68 LEU C N 1
ATOM 6137 C CA . LEU C 1 68 ? -70.58380 -28.79581 -51.60944 1.000 28.63527 68 LEU C CA 1
ATOM 6138 C C . LEU C 1 68 ? -71.26969 -29.73130 -52.59602 1.000 30.89654 68 LEU C C 1
ATOM 6139 O O . LEU C 1 68 ? -70.83197 -29.81610 -53.74663 1.000 30.95614 68 LEU C O 1
ATOM 6144 N N . ASP C 1 69 ? -72.32176 -30.43786 -52.18220 1.000 30.88085 69 ASP C N 1
ATOM 6145 C CA . ASP C 1 69 ? -72.98225 -31.40268 -53.05230 1.000 31.20902 69 ASP C CA 1
ATOM 6146 C C . ASP C 1 69 ? -74.48805 -31.39328 -52.84386 1.000 31.65927 69 ASP C C 1
ATOM 6147 O O . ASP C 1 69 ? -74.96185 -31.39599 -51.70362 1.000 29.50376 69 ASP C O 1
ATOM 6152 N N . LYS C 1 70 ? -75.23290 -31.39678 -53.95796 1.000 33.27909 70 LYS C N 1
ATOM 6153 C CA . LYS C 1 70 ? -76.69247 -31.41858 -53.89155 1.000 32.32834 70 LYS C CA 1
ATOM 6154 C C . LYS C 1 70 ? -77.21322 -32.72115 -53.30312 1.000 30.55676 70 LYS C C 1
ATOM 6155 O O . LYS C 1 70 ? -78.31070 -32.74782 -52.73706 1.000 33.03961 70 LYS C O 1
ATOM 6161 N N . SER C 1 71 ? -76.45675 -33.80578 -53.42542 1.000 27.85757 71 SER C N 1
ATOM 6162 C CA . SER C 1 71 ? -76.88314 -35.05693 -52.82250 1.000 29.45145 71 SER C CA 1
ATOM 6163 C C . SER C 1 71 ? -76.67393 -35.07919 -51.31569 1.000 31.18444 71 SER C C 1
ATOM 6164 O O . SER C 1 71 ? -77.12652 -36.02221 -50.65857 1.000 30.59630 71 SER C O 1
ATOM 6167 N N . VAL C 1 72 ? -76.01285 -34.07178 -50.75087 1.000 31.72179 72 VAL C N 1
ATOM 6168 C CA . VAL C 1 72 ? -75.63604 -34.07404 -49.34362 1.000 30.08442 72 VAL C CA 1
ATOM 6169 C C . VAL C 1 72 ? -76.42699 -33.00036 -48.61524 1.000 27.93058 72 VAL C C 1
ATOM 6170 O O . VAL C 1 72 ? -76.43302 -31.83413 -49.02530 1.000 27.36772 72 VAL C O 1
ATOM 6174 N N . SER C 1 73 ? -77.08572 -33.39548 -47.53808 1.000 28.51779 73 SER C N 1
ATOM 6175 C CA . SER C 1 73 ? -77.77259 -32.49808 -46.63062 1.000 27.94045 73 SER C CA 1
ATOM 6176 C C . SER C 1 73 ? -77.04708 -32.47605 -45.29101 1.000 30.30720 73 SER C C 1
ATOM 6177 O O . SER C 1 73 ? -76.31154 -33.41325 -44.95914 1.000 30.01265 73 SER C O 1
ATOM 6180 N N . PRO C 1 74 ? -77.21126 -31.40946 -44.50085 1.000 29.31617 74 PRO C N 1
ATOM 6181 C CA . PRO C 1 74 ? -76.46006 -31.31711 -43.23586 1.000 27.95381 74 PRO C CA 1
ATOM 6182 C C . PRO C 1 74 ? -76.68793 -32.48546 -42.29843 1.000 28.50104 74 PRO C C 1
ATOM 6183 O O . PRO C 1 74 ? -75.78900 -32.82528 -41.51815 1.000 29.41323 74 PRO C O 1
ATOM 6187 N N . ASP C 1 75 ? -77.85444 -33.12165 -42.36168 1.000 31.24878 75 ASP C N 1
ATOM 6188 C CA . ASP C 1 75 ? -78.19106 -34.23284 -41.48048 1.000 31.33833 75 ASP C CA 1
ATOM 6189 C C . ASP C 1 75 ? -77.56537 -35.55442 -41.90516 1.000 30.46024 75 ASP C C 1
ATOM 6190 O O . ASP C 1 75 ? -77.71775 -36.54350 -41.18173 1.000 30.39724 75 ASP C O 1
ATOM 6195 N N . ASP C 1 76 ? -76.87877 -35.60314 -43.04620 1.000 29.14323 76 ASP C N 1
ATOM 6196 C CA . ASP C 1 76 ? -76.23634 -36.82116 -43.52602 1.000 28.58339 76 ASP C CA 1
ATOM 6197 C C . ASP C 1 76 ? -74.80736 -36.98354 -43.02597 1.000 27.95936 76 ASP C C 1
ATOM 6198 O O . ASP C 1 76 ? -74.16902 -37.99476 -43.34000 1.000 28.27087 76 ASP C O 1
ATOM 6203 N N . ILE C 1 77 ? -74.29379 -36.02401 -42.26117 1.000 27.74704 77 ILE C N 1
ATOM 6204 C CA . ILE C 1 77 ? -72.86445 -35.88374 -42.01026 1.000 27.00912 77 ILE C CA 1
ATOM 6205 C C . ILE C 1 77 ? -72.57563 -36.11647 -40.53316 1.000 26.95012 77 ILE C C 1
ATOM 6206 O O . ILE C 1 77 ? -73.33387 -35.67162 -39.66454 1.000 24.82790 77 ILE C O 1
ATOM 6211 N N . LEU C 1 78 ? -71.46498 -36.80412 -40.25612 1.000 28.03856 78 LEU C N 1
ATOM 6212 C CA . LEU C 1 78 ? -70.95890 -37.01623 -38.90103 1.000 25.88832 78 LEU C CA 1
ATOM 6213 C C . LEU C 1 78 ? -69.51144 -36.54143 -38.83338 1.000 24.56174 78 LEU C C 1
ATOM 6214 O O . LEU C 1 78 ? -68.61383 -37.21243 -39.35043 1.000 25.02047 78 LEU C O 1
ATOM 6219 N N . VAL C 1 79 ? -69.27538 -35.39938 -38.18358 1.000 25.17131 79 VAL C N 1
ATOM 6220 C CA . VAL C 1 79 ? -67.91894 -34.87225 -38.07111 1.000 24.88427 79 VAL C CA 1
ATOM 6221 C C . VAL C 1 79 ? -67.12029 -35.68865 -37.06217 1.000 27.29541 79 VAL C C 1
ATOM 6222 O O . VAL C 1 79 ? -67.61534 -36.04015 -35.98125 1.000 25.90150 79 VAL C O 1
ATOM 6226 N N . THR C 1 80 ? -65.87110 -35.99391 -37.41505 1.000 25.69738 80 THR C N 1
ATOM 6227 C CA . THR C 1 80 ? -64.99541 -36.83922 -36.61814 1.000 24.61478 80 THR C CA 1
ATOM 6228 C C . THR C 1 80 ? -63.63033 -36.17628 -36.46803 1.000 24.69706 80 THR C C 1
ATOM 6229 O O . THR C 1 80 ? -63.33472 -35.15597 -37.09288 1.000 26.10198 80 THR C O 1
ATOM 6233 N N . ALA C 1 81 ? -62.78605 -36.77557 -35.62673 1.000 25.39614 81 ALA C N 1
ATOM 6234 C CA . ALA C 1 81 ? -61.43684 -36.26612 -35.37411 1.000 25.97269 81 ALA C CA 1
ATOM 6235 C C . ALA C 1 81 ? -60.51234 -36.80162 -36.46461 1.000 25.71032 81 ALA C C 1
ATOM 6236 O O . ALA C 1 81 ? -59.79714 -37.79418 -36.29989 1.000 27.11571 81 ALA C O 1
ATOM 6238 N N . GLY C 1 82 ? -60.54270 -36.12618 -37.61211 1.000 26.22437 82 GLY C N 1
ATOM 6239 C CA . GLY C 1 82 ? -59.90067 -36.63935 -38.80481 1.000 23.77409 82 GLY C CA 1
ATOM 6240 C C . GLY C 1 82 ? -60.72667 -37.76090 -39.39885 1.000 25.48122 82 GLY C C 1
ATOM 6241 O O . GLY C 1 82 ? -61.62042 -38.28125 -38.72803 1.000 24.92273 82 GLY C O 1
ATOM 6242 N N . THR C 1 83 ? -60.47209 -38.13737 -40.65456 1.000 26.45034 83 THR C N 1
ATOM 6243 C CA . THR C 1 83 ? -61.15959 -39.29731 -41.21055 1.000 25.18838 83 THR C CA 1
ATOM 6244 C C . THR C 1 83 ? -60.63680 -40.60713 -40.63430 1.000 26.14947 83 THR C C 1
ATOM 6245 O O . THR C 1 83 ? -61.28489 -41.64214 -40.82187 1.000 27.67754 83 THR C O 1
ATOM 6249 N N . THR C 1 84 ? -59.48465 -40.58961 -39.95116 1.000 26.20877 84 THR C N 1
ATOM 6250 C CA . THR C 1 84 ? -58.99492 -41.79523 -39.28588 1.000 25.62552 84 THR C CA 1
ATOM 6251 C C . THR C 1 84 ? -60.00437 -42.30704 -38.26745 1.000 24.96679 84 THR C C 1
ATOM 6252 O O . THR C 1 84 ? -60.21989 -43.52034 -38.14729 1.000 24.96826 84 THR C O 1
ATOM 6256 N N . GLU C 1 85 ? -60.62501 -41.39499 -37.51586 1.000 25.78602 85 GLU C N 1
ATOM 6257 C CA . GLU C 1 85 ? -61.66948 -41.80176 -36.58247 1.000 26.09870 85 GLU C CA 1
ATOM 6258 C C . GLU C 1 85 ? -62.89120 -42.31990 -37.32939 1.000 25.39451 85 GLU C C 1
ATOM 6259 O O . GLU C 1 85 ? -63.47418 -43.33405 -36.93968 1.000 25.59900 85 GLU C O 1
ATOM 6265 N N . ALA C 1 86 ? -63.25974 -41.66737 -38.43610 1.000 27.03126 86 ALA C N 1
ATOM 6266 C CA . ALA C 1 86 ? -64.41325 -42.10930 -39.21531 1.000 27.00316 86 ALA C CA 1
ATOM 6267 C C . ALA C 1 86 ? -64.20464 -43.51534 -39.76268 1.000 25.15100 86 ALA C C 1
ATOM 6268 O O . ALA C 1 86 ? -65.14529 -44.31552 -39.82107 1.000 25.31503 86 ALA C O 1
ATOM 6270 N N . ILE C 1 87 ? -62.97926 -43.82785 -40.18072 1.000 25.05134 87 ILE C N 1
ATOM 6271 C CA . ILE C 1 87 ? -62.66416 -45.17241 -40.65552 1.000 26.13686 87 ILE C CA 1
ATOM 6272 C C . ILE C 1 87 ? -62.87164 -46.19567 -39.54259 1.000 26.47006 87 ILE C C 1
ATOM 6273 O O . ILE C 1 87 ? -63.41369 -47.28505 -39.77216 1.000 25.02988 87 ILE C O 1
ATOM 6278 N N . LEU C 1 88 ? -62.45498 -45.85643 -38.31781 1.000 26.98168 88 LEU C N 1
ATOM 6279 C CA . LEU C 1 88 ? -62.56177 -46.79173 -37.19944 1.000 25.76042 88 LEU C CA 1
ATOM 6280 C C . LEU C 1 88 ? -64.01443 -47.10896 -36.86622 1.000 24.89524 88 LEU C C 1
ATOM 6281 O O . LEU C 1 88 ? -64.38165 -48.27784 -36.70884 1.000 26.26472 88 LEU C O 1
ATOM 6286 N N . ILE C 1 89 ? -64.85776 -46.07993 -36.74836 1.000 26.55045 89 ILE C N 1
ATOM 6287 C CA . ILE C 1 89 ? -66.24845 -46.30814 -36.36073 1.000 26.88957 89 ILE C CA 1
ATOM 6288 C C . ILE C 1 89 ? -67.01006 -47.04992 -37.44836 1.000 28.81089 89 ILE C C 1
ATOM 6289 O O . ILE C 1 89 ? -67.78589 -47.96867 -37.15556 1.000 29.98225 89 ILE C O 1
ATOM 6294 N N . TYR C 1 90 ? -66.79979 -46.68297 -38.71569 1.000 28.58572 90 TYR C N 1
ATOM 6295 C CA . TYR C 1 90 ? -67.53777 -47.34115 -39.78983 1.000 27.55285 90 TYR C CA 1
ATOM 6296 C C . TYR C 1 90 ? -67.22867 -48.83221 -39.83405 1.000 26.89598 90 TYR C C 1
ATOM 6297 O O . TYR C 1 90 ? -68.14078 -49.66428 -39.86936 1.000 29.49900 90 TYR C O 1
ATOM 6306 N N . PHE C 1 91 ? -65.94449 -49.19237 -39.83830 1.000 26.24248 91 PHE C N 1
ATOM 6307 C CA . PHE C 1 91 ? -65.59268 -50.60681 -39.87463 1.000 27.76441 91 PHE C CA 1
ATOM 6308 C C . PHE C 1 91 ? -65.99097 -51.32948 -38.59177 1.000 29.68117 91 PHE C C 1
ATOM 6309 O O . PHE C 1 91 ? -66.33078 -52.51911 -38.63663 1.000 30.11029 91 PHE C O 1
ATOM 6317 N N . LYS C 1 92 ? -65.95405 -50.64078 -37.44453 1.000 28.46927 92 LYS C N 1
ATOM 6318 C CA . LYS C 1 92 ? -66.36215 -51.27206 -36.19069 1.000 28.90615 92 LYS C CA 1
ATOM 6319 C C . LYS C 1 92 ? -67.84495 -51.62663 -36.19795 1.000 29.06424 92 LYS C C 1
ATOM 6320 O O . LYS C 1 92 ? -68.22046 -52.76108 -35.88443 1.000 30.90709 92 LYS C O 1
ATOM 6326 N N . VAL C 1 93 ? -68.70525 -50.67260 -36.56103 1.000 29.27603 93 VAL C N 1
ATOM 6327 C CA . VAL C 1 93 ? -70.14234 -50.92481 -36.49406 1.000 28.78048 93 VAL C CA 1
ATOM 6328 C C . VAL C 1 93 ? -70.57282 -51.98103 -37.50808 1.000 30.63484 93 VAL C C 1
ATOM 6329 O O . VAL C 1 93 ? -71.49870 -52.75847 -37.24687 1.000 29.61840 93 VAL C O 1
ATOM 6333 N N . ARG C 1 94 ? -69.90736 -52.05356 -38.65894 1.000 31.86628 94 ARG C N 1
ATOM 6334 C CA . ARG C 1 94 ? -70.30740 -52.97910 -39.70995 1.000 29.47906 94 ARG C CA 1
ATOM 6335 C C . ARG C 1 94 ? -69.73034 -54.37742 -39.54588 1.000 31.63980 94 ARG C C 1
ATOM 6336 O O . ARG C 1 94 ? -70.13603 -55.28335 -40.28304 1.000 33.00784 94 ARG C O 1
ATOM 6344 N N . TYR C 1 95 ? -68.81228 -54.58904 -38.60760 1.000 32.23030 95 TYR C N 1
ATOM 6345 C CA . TYR C 1 95 ? -68.16261 -55.88750 -38.52226 1.000 33.11318 95 TYR C CA 1
ATOM 6346 C C . TYR C 1 95 ? -69.13937 -56.96898 -38.07768 1.000 33.49183 95 TYR C C 1
ATOM 6347 O O . TYR C 1 95 ? -69.95774 -56.76508 -37.17666 1.000 32.59862 95 TYR C O 1
ATOM 6356 N N . ARG C 1 96 ? -69.03957 -58.12800 -38.72658 1.000 34.17156 96 ARG C N 1
ATOM 6357 C CA . ARG C 1 96 ? -69.69232 -59.34869 -38.28311 1.000 33.34709 96 ARG C CA 1
ATOM 6358 C C . ARG C 1 96 ? -68.77408 -60.50875 -38.63711 1.000 35.38058 96 ARG C C 1
ATOM 6359 O O . ARG C 1 96 ? -67.86687 -60.37448 -39.46180 1.000 36.49065 96 ARG C O 1
ATOM 6367 N N . SER C 1 97 ? -69.00926 -61.64841 -37.99371 1.000 35.36769 97 SER C N 1
ATOM 6368 C CA . SER C 1 97 ? -68.14978 -62.80900 -38.18279 1.000 36.09835 97 SER C CA 1
ATOM 6369 C C . SER C 1 97 ? -68.24181 -63.34651 -39.60743 1.000 35.60851 97 SER C C 1
ATOM 6370 O O . SER C 1 97 ? -69.32949 -63.48004 -40.17366 1.000 36.76576 97 SER C O 1
ATOM 6373 N N . GLY C 1 98 ? -67.08586 -63.65449 -40.18661 1.000 35.12249 98 GLY C N 1
ATOM 6374 C CA . GLY C 1 98 ? -67.02706 -64.14909 -41.54517 1.000 36.26838 98 GLY C CA 1
ATOM 6375 C C . GLY C 1 98 ? -67.07243 -63.08298 -42.61192 1.000 37.44721 98 GLY C C 1
ATOM 6376 O O . GLY C 1 98 ? -67.14586 -63.41793 -43.80040 1.000 37.39130 98 GLY C O 1
ATOM 6377 N N . ALA C 1 99 ? -67.01039 -61.81309 -42.22926 1.000 36.94032 99 ALA C N 1
ATOM 6378 C CA . ALA C 1 99 ? -67.05732 -60.72255 -43.18699 1.000 34.50734 99 ALA C CA 1
ATOM 6379 C C . ALA C 1 99 ? -65.67525 -60.46891 -43.76456 1.000 33.15923 99 ALA C C 1
ATOM 6380 O O . ALA C 1 99 ? -64.65343 -60.71859 -43.11926 1.000 34.85975 99 ALA C O 1
ATOM 6382 N N . ASN C 1 100 ? -65.64611 -59.98123 -44.99873 1.000 33.31926 100 ASN C N 1
ATOM 6383 C CA . ASN C 1 100 ? -64.39661 -59.56353 -45.60732 1.000 31.03640 100 ASN C CA 1
ATOM 6384 C C . ASN C 1 100 ? -64.55365 -58.15787 -46.16532 1.000 30.80886 100 ASN C C 1
ATOM 6385 O O . ASN C 1 100 ? -65.66450 -57.65134 -46.34496 1.000 31.83173 100 ASN C O 1
ATOM 6390 N N . VAL C 1 101 ? -63.41731 -57.51960 -46.40768 1.000 29.88741 101 VAL C N 1
ATOM 6391 C CA . VAL C 1 101 ? -63.38048 -56.21978 -47.05409 1.000 28.84056 101 VAL C CA 1
ATOM 6392 C C . VAL C 1 101 ? -62.36780 -56.29515 -48.18413 1.000 28.45556 101 VAL C C 1
ATOM 6393 O O . VAL C 1 101 ? -61.35668 -56.99749 -48.09319 1.000 28.92377 101 VAL C O 1
ATOM 6397 N N . VAL C 1 102 ? -62.65419 -55.57655 -49.26270 1.000 29.10575 102 VAL C N 1
ATOM 6398 C CA . VAL C 1 102 ? -61.79011 -55.52987 -50.43516 1.000 30.48127 102 VAL C CA 1
ATOM 6399 C C . VAL C 1 102 ? -61.11978 -54.16567 -50.45444 1.000 26.09707 102 VAL C C 1
ATOM 6400 O O . VAL C 1 102 ? -61.79684 -53.13376 -50.38745 1.000 26.48699 102 VAL C O 1
ATOM 6404 N N . VAL C 1 103 ? -59.79188 -54.16599 -50.50333 1.000 26.71048 103 VAL C N 1
ATOM 6405 C CA . VAL C 1 103 ? -58.98994 -52.94736 -50.44980 1.000 26.53794 103 VAL C CA 1
ATOM 6406 C C . VAL C 1 103 ? -58.00421 -52.92340 -51.61163 1.000 27.19760 103 VAL C C 1
ATOM 6407 O O . VAL C 1 103 ? -57.08981 -53.75756 -51.65661 1.000 28.87020 103 VAL C O 1
ATOM 6411 N N . PRO C 1 104 ? -58.13735 -52.00431 -52.56297 1.000 26.71206 104 PRO C N 1
ATOM 6412 C CA . PRO C 1 104 ? -57.08013 -51.83772 -53.56466 1.000 27.06227 104 PRO C CA 1
ATOM 6413 C C . PRO C 1 104 ? -55.82504 -51.25634 -52.93160 1.000 28.74615 104 PRO C C 1
ATOM 6414 O O . PRO C 1 104 ? -55.88833 -50.32656 -52.12326 1.000 28.68940 104 PRO C O 1
ATOM 6418 N N . VAL C 1 105 ? -54.68032 -51.83369 -53.28403 1.000 27.32105 105 VAL C N 1
ATOM 6419 C CA . VAL C 1 105 ? -53.39044 -51.38000 -52.76628 1.000 29.39391 105 VAL C CA 1
ATOM 6420 C C . VAL C 1 105 ? -52.44521 -51.11902 -53.93351 1.000 28.13904 105 VAL C C 1
ATOM 6421 O O . VAL C 1 105 ? -52.58254 -51.75356 -54.98687 1.000 30.12533 105 VAL C O 1
ATOM 6425 N N . PRO C 1 106 ? -51.47260 -50.21100 -53.80723 1.000 29.00449 106 PRO C N 1
ATOM 6426 C CA . PRO C 1 106 ? -51.11790 -49.37657 -52.64195 1.000 29.70394 106 PRO C CA 1
ATOM 6427 C C . PRO C 1 106 ? -52.14769 -48.30951 -52.28011 1.000 28.73593 106 PRO C C 1
ATOM 6428 O O . PRO C 1 106 ? -52.75438 -47.69179 -53.14919 1.000 28.74221 106 PRO C O 1
ATOM 6432 N N . THR C 1 107 ? -52.34687 -48.08175 -50.98503 1.000 28.04665 107 THR C N 1
ATOM 6433 C CA . THR C 1 107 ? -53.22978 -47.03462 -50.48061 1.000 26.06559 107 THR C CA 1
ATOM 6434 C C . THR C 1 107 ? -52.75631 -46.66754 -49.07843 1.000 27.14356 107 THR C C 1
ATOM 6435 O O . THR C 1 107 ? -51.70797 -47.13360 -48.62139 1.000 28.92390 107 THR C O 1
ATOM 6439 N N . PHE C 1 108 ? -53.50864 -45.80551 -48.40292 1.000 26.18159 108 PHE C N 1
ATOM 6440 C CA . PHE C 1 108 ? -53.19296 -45.48181 -47.01936 1.000 24.49294 108 PHE C CA 1
ATOM 6441 C C . PHE C 1 108 ? -53.37782 -46.70412 -46.12907 1.000 25.15153 108 PHE C C 1
ATOM 6442 O O . PHE C 1 108 ? -54.44723 -47.31739 -46.11509 1.000 25.09746 108 PHE C O 1
ATOM 6450 N N . HIS C 1 109 ? -52.33666 -47.02670 -45.35242 1.000 27.52363 109 HIS C N 1
ATOM 6451 C CA . HIS C 1 109 ? -52.26035 -48.31271 -44.66069 1.000 25.41697 109 HIS C CA 1
ATOM 6452 C C . HIS C 1 109 ? -53.41747 -48.53501 -43.69567 1.000 25.68117 109 HIS C C 1
ATOM 6453 O O . HIS C 1 109 ? -53.80987 -49.68258 -43.45828 1.000 27.31459 109 HIS C O 1
ATOM 6460 N N . VAL C 1 110 ? -53.97357 -47.46565 -43.12659 1.000 26.46428 110 VAL C N 1
ATOM 6461 C CA . VAL C 1 110 ? -55.07243 -47.62231 -42.17762 1.000 26.70812 110 VAL C CA 1
ATOM 6462 C C . VAL C 1 110 ? -56.28025 -48.25812 -42.85175 1.000 26.26730 110 VAL C C 1
ATOM 6463 O O . VAL C 1 110 ? -57.04250 -48.99700 -42.21448 1.000 26.74479 110 VAL C O 1
ATOM 6467 N N . LEU C 1 111 ? -56.45004 -48.02470 -44.15567 1.000 27.43571 111 LEU C N 1
ATOM 6468 C CA . LEU C 1 111 ? -57.63038 -48.52131 -44.85595 1.000 24.06985 111 LEU C CA 1
ATOM 6469 C C . LEU C 1 111 ? -57.68502 -50.04256 -44.89089 1.000 23.58711 111 LEU C C 1
ATOM 6470 O O . LEU C 1 111 ? -58.77165 -50.61528 -45.02034 1.000 25.45340 111 LEU C O 1
ATOM 6475 N N . TYR C 1 112 ? -56.54157 -50.72104 -44.79264 1.000 23.89503 112 TYR C N 1
ATOM 6476 C CA . TYR C 1 112 ? -56.56176 -52.17185 -44.67282 1.000 25.08773 112 TYR C CA 1
ATOM 6477 C C . TYR C 1 112 ? -56.09465 -52.67857 -43.31545 1.000 26.97462 112 TYR C C 1
ATOM 6478 O O . TYR C 1 112 ? -56.43012 -53.80947 -42.95187 1.000 28.72585 112 TYR C O 1
ATOM 6487 N N . GLU C 1 113 ? -55.35278 -51.87496 -42.55373 1.000 25.95928 113 GLU C N 1
ATOM 6488 C CA . GLU C 1 113 ? -54.87967 -52.33960 -41.25627 1.000 28.92648 113 GLU C CA 1
ATOM 6489 C C . GLU C 1 113 ? -55.96011 -52.21805 -40.19261 1.000 28.43890 113 GLU C C 1
ATOM 6490 O O . GLU C 1 113 ? -56.10538 -53.11270 -39.35321 1.000 31.72506 113 GLU C O 1
ATOM 6496 N N . THR C 1 114 ? -56.72570 -51.12751 -40.21240 1.000 27.19927 114 THR C N 1
ATOM 6497 C CA . THR C 1 114 ? -57.84134 -50.99702 -39.27682 1.000 27.93940 114 THR C CA 1
ATOM 6498 C C . THR C 1 114 ? -58.86214 -52.12117 -39.41534 1.000 30.21427 114 THR C C 1
ATOM 6499 O O . THR C 1 114 ? -59.27053 -52.67923 -38.38141 1.000 30.95575 114 THR C O 1
ATOM 6503 N N . PRO C 1 115 ? -59.31533 -52.50725 -40.61590 1.000 27.91053 115 PRO C N 1
ATOM 6504 C CA . PRO C 1 115 ? -60.23435 -53.65534 -40.69798 1.000 28.74148 115 PRO C CA 1
ATOM 6505 C C . PRO C 1 115 ? -59.63277 -54.95827 -40.19977 1.000 30.08984 115 PRO C C 1
ATOM 6506 O O . PRO C 1 115 ? -60.36963 -55.81621 -39.69687 1.000 32.33583 115 PRO C O 1
ATOM 6510 N N . ALA C 1 116 ? -58.31831 -55.14227 -40.33948 1.000 29.83025 116 ALA C N 1
ATOM 6511 C CA . ALA C 1 116 ? -57.69071 -56.37258 -39.87080 1.000 29.40848 116 ALA C CA 1
ATOM 6512 C C . ALA C 1 116 ? -57.74640 -56.48001 -38.35043 1.000 31.43153 116 ALA C C 1
ATOM 6513 O O . ALA C 1 116 ? -58.01642 -57.55861 -37.80843 1.000 31.70316 116 ALA C O 1
ATOM 6515 N N . PHE C 1 117 ? -57.51569 -55.36722 -37.64865 1.000 31.30631 117 PHE C N 1
ATOM 6516 C CA . PHE C 1 117 ? -57.62665 -55.36705 -36.19343 1.000 29.38663 117 PHE C CA 1
ATOM 6517 C C . PHE C 1 117 ? -59.03362 -55.73308 -35.74398 1.000 31.84041 117 PHE C C 1
ATOM 6518 O O . PHE C 1 117 ? -59.21205 -56.39416 -34.71484 1.000 32.45684 117 PHE C O 1
ATOM 6526 N N . LEU C 1 118 ? -60.04553 -55.31672 -36.50368 1.000 32.26805 118 LEU C N 1
ATOM 6527 C CA . LEU C 1 118 ? -61.43416 -55.56379 -36.14017 1.000 30.40207 118 LEU C CA 1
ATOM 6528 C C . LEU C 1 118 ? -61.90972 -56.95452 -36.52620 1.000 30.39659 118 LEU C C 1
ATOM 6529 O O . LEU C 1 118 ? -63.08581 -57.26516 -36.31860 1.000 33.36561 118 LEU C O 1
ATOM 6534 N N . GLY C 1 119 ? -61.03575 -57.79211 -37.07840 1.000 30.36268 119 GLY C N 1
ATOM 6535 C CA . GLY C 1 119 ? -61.36972 -59.16786 -37.37943 1.000 30.84219 119 GLY C CA 1
ATOM 6536 C C . GLY C 1 119 ? -61.82307 -59.44998 -38.79429 1.000 32.14680 119 GLY C C 1
ATOM 6537 O O . GLY C 1 119 ? -62.10833 -60.61133 -39.10717 1.000 33.17970 119 GLY C O 1
ATOM 6538 N N . TYR C 1 120 ? -61.90815 -58.43772 -39.65560 1.000 33.57819 120 TYR C N 1
ATOM 6539 C CA . TYR C 1 120 ? -62.29034 -58.67728 -41.04131 1.000 31.69498 120 TYR C CA 1
ATOM 6540 C C . TYR C 1 120 ? -61.25119 -59.54534 -41.73903 1.000 31.50683 120 TYR C C 1
ATOM 6541 O O . TYR C 1 120 ? -60.05895 -59.50162 -41.42499 1.000 33.60172 120 TYR C O 1
ATOM 6550 N N . GLU C 1 121 ? -61.70605 -60.32455 -42.71307 1.000 31.71435 121 GLU C N 1
ATOM 6551 C CA . GLU C 1 121 ? -60.79117 -60.86214 -43.70725 1.000 32.61181 121 GLU C CA 1
ATOM 6552 C C . GLU C 1 121 ? -60.49833 -59.76203 -44.71641 1.000 31.32083 121 GLU C C 1
ATOM 6553 O O . GLU C 1 121 ? -61.42232 -59.13383 -45.23760 1.000 32.03269 121 GLU C O 1
ATOM 6559 N N . VAL C 1 122 ? -59.22286 -59.50605 -44.98398 1.000 31.05843 122 VAL C N 1
ATOM 6560 C CA . VAL C 1 122 ? -58.83970 -58.41396 -45.87113 1.000 31.88663 122 VAL C CA 1
ATOM 6561 C C . VAL C 1 122 ? -58.38834 -59.01325 -47.19273 1.000 31.08863 122 VAL C C 1
ATOM 6562 O O . VAL C 1 122 ? -57.42952 -59.79333 -47.24051 1.000 31.38065 122 VAL C O 1
ATOM 6566 N N . ARG C 1 123 ? -59.08275 -58.64495 -48.26240 1.000 31.41497 123 ARG C N 1
ATOM 6567 C CA . ARG C 1 123 ? -58.76379 -59.08584 -49.61044 1.000 29.72132 123 ARG C CA 1
ATOM 6568 C C . ARG C 1 123 ? -58.19390 -57.90129 -50.37387 1.000 27.24138 123 ARG C C 1
ATOM 6569 O O . ARG C 1 123 ? -58.87790 -56.88987 -50.55114 1.000 26.78641 123 ARG C O 1
ATOM 6577 N N . TYR C 1 124 ? -56.95331 -58.03651 -50.83237 1.000 28.80763 124 TYR C N 1
ATOM 6578 C CA . TYR C 1 124 ? -56.23751 -56.95251 -51.49144 1.000 29.80697 124 TYR C CA 1
ATOM 6579 C C . TYR C 1 124 ? -56.39546 -57.05774 -53.00115 1.000 29.33725 124 TYR C C 1
ATOM 6580 O O . TYR C 1 124 ? -56.24904 -58.14153 -53.57318 1.000 30.34552 124 TYR C O 1
ATOM 6589 N N . LEU C 1 125 ? -56.70717 -55.93372 -53.63690 1.000 29.19431 125 LEU C N 1
ATOM 6590 C CA . LEU C 1 125 ? -56.69566 -55.81641 -55.09235 1.000 27.37195 125 LEU C CA 1
ATOM 6591 C C . LEU C 1 125 ? -55.40486 -55.09565 -55.45666 1.000 28.22248 125 LEU C C 1
ATOM 6592 O O . LEU C 1 125 ? -55.29784 -53.87851 -55.30419 1.000 29.28256 125 LEU C O 1
ATOM 6597 N N . GLN C 1 126 ? -54.40977 -55.85267 -55.90336 1.000 30.06850 126 GLN C N 1
ATOM 6598 C CA . GLN C 1 126 ? -53.10232 -55.28404 -56.21126 1.000 29.31530 126 GLN C CA 1
ATOM 6599 C C . GLN C 1 126 ? -53.19981 -54.41598 -57.46100 1.000 31.60325 126 GLN C C 1
ATOM 6600 O O . GLN C 1 126 ? -53.42108 -54.92622 -58.56380 1.000 31.18400 126 GLN C O 1
ATOM 6606 N N . LEU C 1 127 ? -53.03078 -53.10744 -57.29411 1.000 30.74810 127 LEU C N 1
ATOM 6607 C CA . LEU C 1 127 ? -52.92896 -52.18675 -58.41451 1.000 29.88880 127 LEU C CA 1
ATOM 6608 C C . LEU C 1 127 ? -51.46997 -52.04242 -58.82703 1.000 32.61039 127 LEU C C 1
ATOM 6609 O O . LEU C 1 127 ? -50.55887 -52.14039 -57.99958 1.000 35.46554 127 LEU C O 1
ATOM 6614 N N . ARG C 1 128 ? -51.24854 -51.83122 -60.12336 1.000 32.84582 128 ARG C N 1
ATOM 6615 C CA . ARG C 1 128 ? -49.89763 -51.83328 -60.66454 1.000 32.75404 128 ARG C CA 1
ATOM 6616 C C . ARG C 1 128 ? -49.73367 -50.67501 -61.63550 1.000 30.41654 128 ARG C C 1
ATOM 6617 O O . ARG C 1 128 ? -50.67513 -50.29291 -62.33410 1.000 31.44336 128 ARG C O 1
ATOM 6625 N N . ALA C 1 129 ? -48.52240 -50.11396 -61.66481 1.000 29.72543 129 ALA C N 1
ATOM 6626 C CA . ALA C 1 129 ? -48.26573 -48.94857 -62.50539 1.000 31.15853 129 ALA C CA 1
ATOM 6627 C C . ALA C 1 129 ? -48.35221 -49.27922 -63.99047 1.000 33.56757 129 ALA C C 1
ATOM 6628 O O . ALA C 1 129 ? -48.71044 -48.40830 -64.79160 1.000 31.63830 129 ALA C O 1
ATOM 6630 N N . GLU C 1 130 ? -48.01342 -50.51472 -64.37616 1.000 32.94580 130 GLU C N 1
ATOM 6631 C CA . GLU C 1 130 ? -48.17203 -50.93296 -65.76547 1.000 33.19359 130 GLU C CA 1
ATOM 6632 C C . GLU C 1 130 ? -49.59629 -50.71571 -66.25410 1.000 32.82562 130 GLU C C 1
ATOM 6633 O O . GLU C 1 130 ? -49.81219 -50.32053 -67.40369 1.000 34.09908 130 GLU C O 1
ATOM 6639 N N . ASN C 1 131 ? -50.58393 -50.99478 -65.40467 1.000 31.37966 131 ASN C N 1
ATOM 6640 C CA . ASN C 1 131 ? -51.98470 -50.78032 -65.73818 1.000 31.21286 131 ASN C CA 1
ATOM 6641 C C . ASN C 1 131 ? -52.50077 -49.44240 -65.22116 1.000 28.60407 131 ASN C C 1
ATOM 6642 O O . ASN C 1 131 ? -53.71190 -49.27363 -65.04902 1.000 28.92346 131 ASN C O 1
ATOM 6647 N N . GLY C 1 132 ? -51.60055 -48.49634 -64.96239 1.000 28.66449 132 GLY C N 1
ATOM 6648 C CA . GLY C 1 132 ? -51.97453 -47.16793 -64.51767 1.000 30.31359 132 GLY C CA 1
ATOM 6649 C C . GLY C 1 132 ? -52.57306 -47.07415 -63.13349 1.000 30.17847 132 GLY C C 1
ATOM 6650 O O . GLY C 1 132 ? -53.23779 -46.07765 -62.82971 1.000 27.61459 132 GLY C O 1
ATOM 6651 N N . PHE C 1 133 ? -52.34050 -48.07374 -62.27790 1.000 28.61179 133 PHE C N 1
ATOM 6652 C 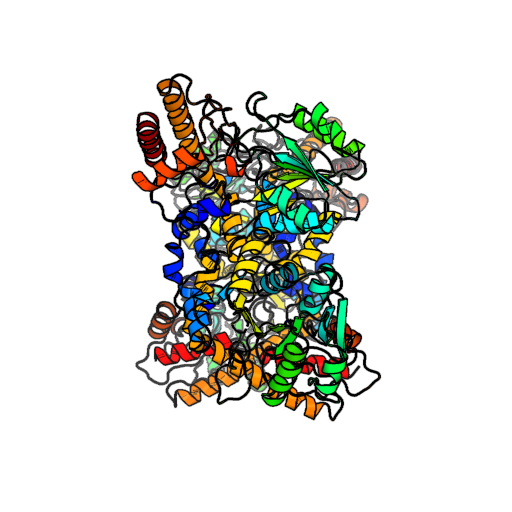CA . PHE C 1 133 ? -52.92267 -48.12752 -60.93398 1.000 30.11212 133 PHE C CA 1
ATOM 6653 C C . PHE C 1 133 ? -54.44469 -48.02814 -60.97208 1.000 31.69195 133 PHE C C 1
ATOM 6654 O O . PHE C 1 133 ? -55.06388 -47.47876 -60.05873 1.000 32.79908 133 PHE C O 1
ATOM 6662 N N . ARG C 1 134 ? -55.06394 -48.54838 -62.02527 1.000 31.54105 134 ARG C N 1
ATOM 6663 C CA . ARG C 1 134 ? -56.50324 -48.44533 -62.19500 1.000 30.80648 134 ARG C CA 1
ATOM 6664 C C . ARG C 1 134 ? -57.18644 -49.73457 -61.75748 1.000 31.29319 134 ARG C C 1
ATOM 6665 O O . ARG C 1 134 ? -56.59610 -50.81595 -61.79116 1.000 32.57491 134 ARG C O 1
ATOM 6673 N N . ILE C 1 135 ? -58.44057 -49.60651 -61.33759 1.000 34.92959 135 ILE C N 1
ATOM 6674 C CA . ILE C 1 135 ? -59.21138 -50.74773 -60.85475 1.000 35.43965 135 ILE C CA 1
ATOM 6675 C C . ILE C 1 135 ? -59.82318 -51.47494 -62.04642 1.000 36.46893 135 ILE C C 1
ATOM 6676 O O . ILE C 1 135 ? -60.59648 -50.88974 -62.81113 1.000 36.86884 135 ILE C O 1
ATOM 6681 N N . ASP C 1 136 ? -59.48160 -52.75517 -62.20354 1.000 36.67314 136 ASP C N 1
ATOM 6682 C CA . ASP C 1 136 ? -60.08674 -53.58766 -63.23350 1.000 38.16663 136 ASP C CA 1
ATOM 6683 C C . ASP C 1 136 ? -61.34238 -54.22849 -62.65945 1.000 42.38129 136 ASP C C 1
ATOM 6684 O O . ASP C 1 136 ? -61.23197 -55.12322 -61.80591 1.000 41.27538 136 ASP C O 1
ATOM 6689 N N . PRO C 1 137 ? -62.53848 -53.82837 -63.09560 1.000 42.02247 137 PRO C N 1
ATOM 6690 C CA . PRO C 1 137 ? -63.76249 -54.35676 -62.47138 1.000 40.70367 137 PRO C CA 1
ATOM 6691 C C . PRO C 1 137 ? -63.94905 -55.85203 -62.63663 1.000 41.51831 137 PRO C C 1
ATOM 6692 O O . PRO C 1 137 ? -64.59531 -56.47508 -61.78574 1.000 43.94977 137 PRO C O 1
ATOM 6696 N N . GLN C 1 138 ? -63.42460 -56.45353 -63.70655 1.000 42.68331 138 GLN C N 1
ATOM 6697 C CA . GLN C 1 138 ? -63.54049 -57.90163 -63.83707 1.000 43.83795 138 GLN C CA 1
ATOM 6698 C C . GLN C 1 138 ? -62.60760 -58.62507 -62.87548 1.000 41.69533 138 GLN C C 1
ATOM 6699 O O . GLN C 1 138 ? -62.91909 -59.73477 -62.43122 1.000 43.25035 138 GLN C O 1
ATOM 6705 N N . GLU C 1 139 ? -61.46560 -58.02523 -62.54278 1.000 42.06020 139 GLU C N 1
ATOM 6706 C CA . GLU C 1 139 ? -60.60426 -58.61910 -61.52689 1.000 43.80915 139 GLU C CA 1
ATOM 6707 C C . GLU C 1 139 ? -61.06083 -58.26052 -60.11667 1.000 42.68716 139 GLU C C 1
ATOM 6708 O O . GLU C 1 139 ? -60.82958 -59.03228 -59.17850 1.000 41.72921 139 GLU C O 1
ATOM 6714 N N . LEU C 1 140 ? -61.70355 -57.10172 -59.95026 1.000 42.76686 140 LEU C N 1
ATOM 6715 C CA . LEU C 1 140 ? -62.27033 -56.73847 -58.65499 1.000 40.52094 140 LEU C CA 1
ATOM 6716 C C . LEU C 1 140 ? -63.46123 -57.61720 -58.29696 1.000 39.40960 140 LEU C C 1
ATOM 6717 O O . LEU C 1 140 ? -63.60202 -58.03727 -57.14351 1.000 38.54926 140 LEU C O 1
ATOM 6722 N N . ALA C 1 141 ? -64.33289 -57.90075 -59.26854 1.000 40.22672 141 ALA C N 1
ATOM 6723 C CA . ALA C 1 141 ? -65.51242 -58.71618 -58.99787 1.000 39.84238 141 ALA C CA 1
ATOM 6724 C C . ALA C 1 141 ? -65.15185 -60.12753 -58.56107 1.000 39.67027 141 ALA C C 1
ATOM 6725 O O . ALA C 1 141 ? -65.99577 -60.81706 -57.98005 1.000 39.01992 141 ALA C O 1
ATOM 6727 N N . LYS C 1 142 ? -63.92264 -60.57457 -58.83006 1.000 39.02497 142 LYS C N 1
ATOM 6728 C CA . LYS C 1 142 ? -63.49419 -61.89136 -58.37871 1.000 36.14281 142 LYS C CA 1
ATOM 6729 C C . LYS C 1 142 ? -63.22120 -61.92511 -56.88103 1.000 37.35445 142 LYS C C 1
ATOM 6730 O O . LYS C 1 142 ? -63.16124 -63.01170 -56.29703 1.000 35.67108 142 LYS C O 1
ATOM 6736 N N . LEU C 1 143 ? -63.07105 -60.76409 -56.24716 1.000 38.18052 143 LEU C N 1
ATOM 6737 C CA . LEU C 1 143 ? -62.76496 -60.67997 -54.82812 1.000 34.22449 143 LEU C CA 1
ATOM 6738 C C . LEU C 1 143 ? -63.99851 -60.43486 -53.97732 1.000 34.55082 143 LEU C C 1
ATOM 6739 O O . LEU C 1 143 ? -63.90644 -60.50880 -52.74926 1.000 36.61899 143 LEU C O 1
ATOM 6744 N N . VAL C 1 144 ? -65.13930 -60.14928 -54.59602 1.000 36.72655 144 VAL C N 1
ATOM 6745 C CA . VAL C 1 144 ? -66.34903 -59.73812 -53.89444 1.000 35.58466 144 VAL C CA 1
ATOM 6746 C C . VAL C 1 144 ? -67.27153 -60.94227 -53.74660 1.000 37.78598 144 VAL C C 1
ATOM 6747 O O . VAL C 1 144 ? -67.70131 -61.53618 -54.74302 1.000 40.03438 144 VAL C O 1
ATOM 6751 N N . ASP C 1 145 ? -67.55962 -61.30669 -52.49981 1.000 37.29236 145 ASP C N 1
ATOM 6752 C CA . ASP C 1 145 ? -68.48706 -62.36657 -52.14061 1.000 36.88626 145 ASP C CA 1
ATOM 6753 C C . ASP C 1 145 ? -69.84239 -61.77001 -51.78329 1.000 36.97511 145 ASP C C 1
ATOM 6754 O O . ASP C 1 145 ? -70.04088 -60.55364 -51.79165 1.000 37.47267 145 ASP C O 1
ATOM 6759 N N . ASP C 1 146 ? -70.79769 -62.64682 -51.47120 1.000 38.60179 146 ASP C N 1
ATOM 6760 C CA . ASP C 1 146 ? -71.96189 -62.19846 -50.71928 1.000 36.53922 146 ASP C CA 1
ATOM 6761 C C . ASP C 1 146 ? -71.59119 -61.88186 -49.27750 1.000 35.77016 146 ASP C C 1
ATOM 6762 O O . ASP C 1 146 ? -72.35643 -61.20557 -48.58203 1.000 36.00037 146 ASP C O 1
ATOM 6767 N N . ASN C 1 147 ? -70.43366 -62.36183 -48.82234 1.000 35.31814 147 ASN C N 1
ATOM 6768 C CA . ASN C 1 147 ? -69.88164 -62.05162 -47.51128 1.000 35.43571 147 ASN C CA 1
ATOM 6769 C C . ASN C 1 147 ? -69.06384 -60.76887 -47.48969 1.000 36.43270 147 ASN C C 1
ATOM 6770 O O . ASN C 1 147 ? -68.63722 -60.34138 -46.41157 1.000 35.55185 147 ASN C O 1
ATOM 6775 N N . THR C 1 148 ? -68.80663 -60.16935 -48.64493 1.000 35.23141 148 THR C N 1
ATOM 6776 C CA . THR C 1 148 ? -68.08061 -58.91042 -48.69874 1.000 33.76882 148 THR C CA 1
ATOM 6777 C C . THR C 1 148 ? -68.95279 -57.80179 -48.12426 1.000 35.18493 148 THR C C 1
ATOM 6778 O O . THR C 1 148 ? -70.07251 -57.57564 -48.59412 1.000 35.41391 148 THR C O 1
ATOM 6782 N N . GLU C 1 149 ? -68.45723 -57.12865 -47.08904 1.000 33.59905 149 GLU C N 1
ATOM 6783 C CA . GLU C 1 149 ? -69.22640 -56.07545 -46.44437 1.000 32.93255 149 GLU C CA 1
ATOM 6784 C C . GLU C 1 149 ? -68.80856 -54.67903 -46.86985 1.000 29.53945 149 GLU C C 1
ATOM 6785 O O . GLU C 1 149 ? -69.65668 -53.78506 -46.92420 1.000 30.39153 149 GLU C O 1
ATOM 6791 N N . VAL C 1 150 ? -67.53222 -54.46461 -47.16990 1.000 28.64500 150 VAL C N 1
ATOM 6792 C CA . VAL C 1 150 ? -67.02976 -53.14658 -47.53854 1.000 29.27966 150 VAL C CA 1
ATOM 6793 C C . VAL C 1 150 ? -66.10794 -53.28782 -48.74019 1.000 28.95628 150 VAL C C 1
ATOM 6794 O O . VAL C 1 150 ? -65.27101 -54.19540 -48.79475 1.000 27.56748 150 VAL C O 1
ATOM 6798 N N . ILE C 1 151 ? -66.26086 -52.38294 -49.70058 1.000 29.61190 151 ILE C N 1
ATOM 6799 C CA . ILE C 1 151 ? -65.30345 -52.19959 -50.78170 1.000 27.01092 151 ILE C CA 1
ATOM 6800 C C . ILE C 1 151 ? -64.74010 -50.79696 -50.62911 1.000 27.04158 151 ILE C C 1
ATOM 6801 O O . ILE C 1 151 ? -65.48940 -49.81403 -50.68403 1.000 27.27391 151 ILE C O 1
ATOM 6806 N N . VAL C 1 152 ? -63.43095 -50.70315 -50.42944 1.000 28.24865 152 VAL C N 1
ATOM 6807 C CA . VAL C 1 152 ? -62.78172 -49.41441 -50.21637 1.000 27.96068 152 VAL C CA 1
ATOM 6808 C C . VAL C 1 152 ? -62.47382 -48.78412 -51.56577 1.000 26.99002 152 VAL C C 1
ATOM 6809 O O . VAL C 1 152 ? -61.91133 -49.43324 -52.45254 1.000 27.46583 152 VAL C O 1
ATOM 6813 N N . LEU C 1 153 ? -62.84999 -47.51832 -51.73003 1.000 27.95968 153 LEU C N 1
ATOM 6814 C CA . LEU C 1 153 ? -62.63451 -46.79069 -52.97772 1.000 27.41955 153 LEU C CA 1
ATOM 6815 C C . LEU C 1 153 ? -61.99980 -45.44607 -52.63044 1.000 27.34681 153 LEU C C 1
ATOM 6816 O O . LEU C 1 153 ? -62.70144 -44.46883 -52.35223 1.000 27.35358 153 LEU C O 1
ATOM 6821 N N . ASN C 1 154 ? -60.66865 -45.41057 -52.62018 1.000 26.11218 154 ASN C N 1
ATOM 6822 C CA . ASN C 1 154 ? -59.91304 -44.18793 -52.35751 1.000 25.66518 154 ASN C CA 1
ATOM 6823 C C . ASN C 1 154 ? -59.66635 -43.49837 -53.69588 1.000 27.95382 154 ASN C C 1
ATOM 6824 O O . ASN C 1 154 ? -58.78805 -43.89986 -54.46479 1.000 29.54609 154 ASN C O 1
ATOM 6829 N N . THR C 1 155 ? -60.45962 -42.46859 -53.98556 1.000 27.61229 155 THR C N 1
ATOM 6830 C CA . THR C 1 155 ? -60.30290 -41.68858 -55.20602 1.000 27.04119 155 THR C CA 1
ATOM 6831 C C . THR C 1 155 ? -60.53025 -40.21118 -54.89476 1.000 26.25694 155 THR C C 1
ATOM 6832 O O . THR C 1 155 ? -61.57262 -39.85193 -54.33301 1.000 26.86479 155 THR C O 1
ATOM 6836 N N . PRO C 1 156 ? -59.57575 -39.31830 -55.21336 1.000 25.49205 156 PRO C N 1
ATOM 6837 C CA . PRO C 1 156 ? -58.24782 -39.54939 -55.81355 1.000 26.28579 156 PRO C CA 1
ATOM 6838 C C . PRO C 1 156 ? -57.34997 -40.43494 -54.96016 1.000 27.98832 156 PRO C C 1
ATOM 6839 O O . PRO C 1 156 ? -57.39978 -40.37608 -53.73621 1.000 28.61100 156 PRO C O 1
ATOM 6843 N N . GLN C 1 157 ? -56.51983 -41.25700 -55.59890 1.000 27.76456 157 GLN C N 1
ATOM 6844 C CA . GLN C 1 157 ? -55.71144 -42.23774 -54.89140 1.000 27.83034 157 GLN C CA 1
ATOM 6845 C C . GLN C 1 157 ? -54.53259 -41.59463 -54.18013 1.000 26.95643 157 GLN C C 1
ATOM 6846 O O . GLN C 1 157 ? -53.90364 -40.66836 -54.69379 1.000 26.41046 157 GLN C O 1
ATOM 6852 N N . ASN C 1 158 ? -54.25369 -42.09387 -52.97852 1.000 26.33680 158 ASN C N 1
ATOM 6853 C CA . ASN C 1 158 ? -52.98075 -41.92800 -52.29543 1.000 25.87085 158 ASN C CA 1
ATOM 6854 C C . ASN C 1 158 ? -52.26577 -43.27056 -52.34523 1.000 26.09560 158 ASN C C 1
ATOM 6855 O O . ASN C 1 158 ? -52.83533 -44.26470 -51.87455 1.000 26.57965 158 ASN C O 1
ATOM 6860 N N . PRO C 1 159 ? -51.04130 -43.38330 -52.88089 1.000 24.83939 159 PRO C N 1
ATOM 6861 C CA . PRO C 1 159 ? -50.11006 -42.34300 -53.33132 1.000 25.85843 159 PRO C CA 1
ATOM 6862 C C . PRO C 1 159 ? -50.13761 -41.98155 -54.81140 1.000 25.15771 159 PRO C C 1
ATOM 6863 O O . PRO C 1 159 ? -49.43542 -41.06130 -55.19918 1.000 25.33285 159 PRO C O 1
ATOM 6867 N N . SER C 1 160 ? -50.90084 -42.66481 -55.66306 1.000 25.75009 160 SER C N 1
ATOM 6868 C CA . SER C 1 160 ? -50.69509 -42.49969 -57.10004 1.000 26.57526 160 SER C CA 1
ATOM 6869 C C . SER C 1 160 ? -51.27043 -41.19098 -57.62761 1.000 27.58910 160 SER C C 1
ATOM 6870 O O . SER C 1 160 ? -50.66921 -40.56215 -58.50555 1.000 29.22098 160 SER C O 1
ATOM 6873 N N . GLY C 1 161 ? -52.41562 -40.75764 -57.10825 1.000 29.43787 161 GLY C N 1
ATOM 6874 C CA . GLY C 1 161 ? -53.10750 -39.60329 -57.64832 1.000 26.72934 161 GLY C CA 1
ATOM 6875 C C . GLY C 1 161 ? -54.14982 -39.91971 -58.69809 1.000 26.89895 161 GLY C C 1
ATOM 6876 O O . GLY C 1 161 ? -54.70107 -38.99248 -59.29849 1.000 27.39215 161 GLY C O 1
ATOM 6877 N N . VAL C 1 162 ? -54.43199 -41.20093 -58.93948 1.000 30.24427 162 VAL C N 1
ATOM 6878 C CA . VAL C 1 162 ? -55.36696 -41.60423 -59.98283 1.000 29.78652 162 VAL C CA 1
ATOM 6879 C C . VAL C 1 162 ? -56.79977 -41.34074 -59.53812 1.000 28.10233 162 VAL C C 1
ATOM 6880 O O . VAL C 1 162 ? -57.17467 -41.60262 -58.38702 1.000 29.03693 162 VAL C O 1
ATOM 6884 N N . VAL C 1 163 ? -57.60740 -40.81128 -60.45391 1.000 29.92468 163 VAL C N 1
ATOM 6885 C CA . VAL C 1 163 ? -59.02940 -40.56356 -60.23663 1.000 29.28338 163 VAL C CA 1
ATOM 6886 C C . VAL C 1 163 ? -59.83568 -41.59477 -61.01356 1.000 32.11847 163 VAL C C 1
ATOM 6887 O O . VAL C 1 163 ? -59.59936 -41.80026 -62.21034 1.000 33.91024 163 VAL C O 1
ATOM 6891 N N . CYS C 1 164 ? -60.79147 -42.23382 -60.33963 1.000 31.75755 164 CYS C N 1
ATOM 6892 C CA . CYS C 1 164 ? -61.63637 -43.22065 -60.99994 1.000 33.33503 164 CYS C CA 1
ATOM 6893 C C . CYS C 1 164 ? -62.47141 -42.58311 -62.10188 1.000 33.62211 164 CYS C C 1
ATOM 6894 O O . CYS C 1 164 ? -63.03818 -41.50042 -61.93054 1.000 33.88113 164 CYS C O 1
ATOM 6897 N N . SER C 1 165 ? -62.56060 -43.27400 -63.23550 1.000 34.26991 165 SER C N 1
ATOM 6898 C CA . SER C 1 165 ? -63.33167 -42.76227 -64.35721 1.000 33.60256 165 SER C CA 1
ATOM 6899 C C . SER C 1 165 ? -64.82054 -42.99853 -64.11886 1.000 34.83506 165 SER C C 1
ATOM 6900 O O . SER C 1 165 ? -65.21985 -43.77797 -63.24665 1.000 34.21693 165 SER C O 1
ATOM 6903 N N . GLU C 1 166 ? -65.64767 -42.31279 -64.91717 1.000 34.06709 166 GLU C N 1
ATOM 6904 C CA . GLU C 1 166 ? -67.09328 -42.43663 -64.76909 1.000 34.95539 166 GLU C CA 1
ATOM 6905 C C . GLU C 1 166 ? -67.56785 -43.86674 -64.99317 1.000 35.11834 166 GLU C C 1
ATOM 6906 O O . GLU C 1 166 ? -68.51508 -44.30904 -64.34080 1.000 36.24205 166 GLU C O 1
ATOM 6912 N N . THR C 1 167 ? -66.93167 -44.60196 -65.90713 1.000 35.73237 167 THR C N 1
ATOM 6913 C CA . THR C 1 167 ? -67.33193 -45.98162 -66.17245 1.000 34.18117 167 THR C CA 1
ATOM 6914 C C . THR C 1 167 ? -66.82707 -46.93743 -65.09555 1.000 33.61318 167 THR C C 1
ATOM 6915 O O . THR C 1 167 ? -67.52245 -47.89518 -64.73789 1.000 33.28247 167 THR C O 1
ATOM 6919 N N . GLU C 1 168 ? -65.61319 -46.70337 -64.58642 1.000 35.55900 168 GLU C N 1
ATOM 6920 C CA . GLU C 1 168 ? -65.08023 -47.52200 -63.49945 1.000 34.73758 168 GLU C CA 1
ATOM 6921 C C . GLU C 1 168 ? -65.96288 -47.44092 -62.26246 1.000 33.20168 168 GLU C C 1
ATOM 6922 O O . GLU C 1 168 ? -66.20615 -48.45303 -61.59604 1.000 33.70472 168 GLU C O 1
ATOM 6928 N N . ILE C 1 169 ? -66.44319 -46.23988 -61.93630 1.000 34.02505 169 ILE C N 1
ATOM 6929 C CA . ILE C 1 169 ? -67.30470 -46.06192 -60.77036 1.000 33.54003 169 ILE C CA 1
ATOM 6930 C C . ILE C 1 169 ? -68.59231 -46.86381 -60.92061 1.000 33.72511 169 ILE C C 1
ATOM 6931 O O . ILE C 1 169 ? -69.03740 -47.52964 -59.97750 1.000 32.05682 169 ILE C O 1
ATOM 6936 N N . GLN C 1 170 ? -69.21751 -46.80827 -62.10230 1.000 34.83449 170 GLN C N 1
ATOM 6937 C CA . GLN C 1 170 ? -70.48204 -47.51362 -62.30156 1.000 33.16252 170 GLN C CA 1
ATOM 6938 C C . GLN C 1 170 ? -70.30781 -49.02312 -62.19508 1.000 33.36083 170 GLN C C 1
ATOM 6939 O O . GLN C 1 170 ? -71.18573 -49.71950 -61.67353 1.000 32.40189 170 GLN C O 1
ATOM 6945 N N . SER C 1 171 ? -69.17954 -49.54921 -62.67272 1.000 33.24126 171 SER C N 1
ATOM 6946 C CA . SER C 1 171 ? -68.94403 -50.98465 -62.56331 1.000 32.62037 171 SER C CA 1
ATOM 6947 C C . SER C 1 171 ? -68.75901 -51.40617 -61.11279 1.000 33.56433 171 SER C C 1
ATOM 6948 O O . SER C 1 171 ? -69.24471 -52.46652 -60.70613 1.000 35.35429 171 SER C O 1
ATOM 6951 N N . ILE C 1 172 ? -68.05403 -50.59576 -60.31999 1.000 33.17680 172 ILE C N 1
ATOM 6952 C CA . ILE C 1 172 ? -67.88098 -50.90877 -58.90506 1.000 31.23696 172 ILE C CA 1
ATOM 6953 C C . ILE C 1 172 ? -69.21278 -50.82572 -58.17255 1.000 30.50984 172 ILE C C 1
ATOM 6954 O O . ILE C 1 172 ? -69.51270 -51.65706 -57.30786 1.000 33.00658 172 ILE C O 1
ATOM 6959 N N . ILE C 1 173 ? -70.02771 -49.82143 -58.50286 1.000 31.02515 173 ILE C N 1
ATOM 6960 C CA . ILE C 1 173 ? -71.37201 -49.71029 -57.93952 1.000 29.53929 173 ILE C CA 1
ATOM 6961 C C . ILE C 1 173 ? -72.18855 -50.96331 -58.22615 1.000 32.45733 173 ILE C C 1
ATOM 6962 O O . ILE C 1 173 ? -72.91136 -51.46331 -57.35562 1.000 31.97448 173 ILE C O 1
ATOM 6967 N N . GLU C 1 174 ? -72.08208 -51.49477 -59.44778 1.000 33.37474 174 GLU C N 1
ATOM 6968 C CA . GLU C 1 174 ? -72.88285 -52.65463 -59.82808 1.000 32.12701 174 GLU C CA 1
ATOM 6969 C C . GLU C 1 174 ? -72.42040 -53.90435 -59.09784 1.000 32.04526 174 GLU C C 1
ATOM 6970 O O . GLU C 1 174 ? -73.24360 -54.73002 -58.68819 1.000 32.55459 174 GLU C O 1
ATOM 6976 N N . ILE C 1 175 ? -71.10789 -54.06223 -58.92561 1.000 31.94307 175 ILE C N 1
ATOM 6977 C CA . ILE C 1 175 ? -70.60176 -55.20306 -58.17266 1.000 32.48776 175 ILE C CA 1
ATOM 6978 C C . ILE C 1 175 ? -71.06237 -55.10832 -56.72692 1.000 34.25332 175 ILE C C 1
ATOM 6979 O O . ILE C 1 175 ? -71.47792 -56.10350 -56.12153 1.000 36.22706 175 ILE C O 1
ATOM 6984 N N . ALA C 1 176 ? -71.01337 -53.90258 -56.15824 1.000 33.69105 176 ALA C N 1
ATOM 6985 C CA . ALA C 1 176 ? -71.44177 -53.70925 -54.77882 1.000 33.51481 176 ALA C CA 1
ATOM 6986 C C . ALA C 1 176 ? -72.92712 -54.00289 -54.62414 1.000 35.07434 176 ALA C C 1
ATOM 6987 O O . ALA C 1 176 ? -73.33564 -54.76047 -53.73706 1.000 36.83977 176 ALA C O 1
ATOM 6989 N N . GLU C 1 177 ? -73.75361 -53.40266 -55.48195 1.000 35.31107 177 GLU C N 1
ATOM 6990 C CA . GLU C 1 177 ? -75.19163 -53.62064 -55.39968 1.000 33.91723 177 GLU C CA 1
ATOM 6991 C C . GLU C 1 177 ? -75.55606 -55.07821 -55.64749 1.000 35.55187 177 GLU C C 1
ATOM 6992 O O . GLU C 1 177 ? -76.55366 -55.56874 -55.10711 1.000 37.62940 177 GLU C O 1
ATOM 6998 N N . LYS C 1 178 ? -74.75265 -55.79036 -56.43851 1.000 35.02732 178 LYS C N 1
ATOM 6999 C CA . LYS C 1 178 ? -75.04920 -57.18757 -56.73419 1.000 35.20768 178 LYS C CA 1
ATOM 7000 C C . LYS C 1 178 ? -74.81397 -58.07646 -55.51886 1.000 33.53280 178 LYS C C 1
ATOM 7001 O O . LYS C 1 178 ? -75.59675 -58.99481 -55.25157 1.000 32.89785 178 LYS C O 1
ATOM 7007 N N . HIS C 1 179 ? -73.74862 -57.81316 -54.76805 1.000 35.74145 179 HIS C N 1
ATOM 7008 C CA . HIS C 1 179 ? -73.38794 -58.59746 -53.59573 1.000 35.48194 179 HIS C CA 1
ATOM 7009 C C . HIS C 1 179 ? -73.83558 -57.95912 -52.28317 1.000 33.67979 179 HIS C C 1
ATOM 7010 O O . HIS C 1 179 ? -73.43911 -58.42907 -51.21172 1.000 32.75121 179 HIS C O 1
ATOM 7017 N N . ASN C 1 180 ? -74.64884 -56.90529 -52.34137 1.000 34.03368 180 ASN C N 1
ATOM 7018 C CA . ASN C 1 180 ? -75.12507 -56.21309 -51.14248 1.000 35.30813 180 ASN C CA 1
ATOM 7019 C C . ASN C 1 180 ? -73.95932 -55.75437 -50.26871 1.000 35.94363 180 ASN C C 1
ATOM 7020 O O . ASN C 1 180 ? -73.99571 -55.86628 -49.04134 1.000 37.24780 180 ASN C O 1
ATOM 7025 N N . ALA C 1 181 ? -72.91770 -55.23326 -50.91024 1.000 34.31957 181 ALA C N 1
ATOM 7026 C CA . ALA C 1 181 ? -71.74743 -54.69094 -50.23959 1.000 32.57745 181 ALA C CA 1
ATOM 7027 C C . ALA C 1 181 ? -71.77282 -53.17199 -50.29781 1.000 33.55868 181 ALA C C 1
ATOM 7028 O O . ALA C 1 181 ? -72.23730 -52.58112 -51.27579 1.000 36.36285 181 ALA C O 1
ATOM 7030 N N . GLU C 1 182 ? -71.26342 -52.54151 -49.24908 1.000 31.07341 182 GLU C N 1
ATOM 7031 C CA . GLU C 1 182 ? -71.16901 -51.09149 -49.22909 1.000 30.81299 182 GLU C CA 1
ATOM 7032 C C . GLU C 1 182 ? -69.84864 -50.61904 -49.83048 1.000 29.39594 182 GLU C C 1
ATOM 7033 O O . GLU C 1 182 ? -68.85624 -51.34932 -49.88006 1.000 28.70149 182 GLU C O 1
ATOM 7039 N N . ILE C 1 183 ? -69.85026 -49.36885 -50.28041 1.000 29.48086 183 ILE C N 1
ATOM 7040 C CA . ILE C 1 183 ? -68.68104 -48.72959 -50.87022 1.000 27.71979 183 ILE C CA 1
ATOM 7041 C C . ILE C 1 183 ? -68.23705 -47.63984 -49.90923 1.000 28.00333 183 ILE C C 1
ATOM 7042 O O . ILE C 1 183 ? -69.00649 -46.71912 -49.61244 1.000 29.70574 183 ILE C O 1
ATOM 7047 N N . LEU C 1 184 ? -67.01524 -47.75503 -49.40110 1.000 27.50908 184 LEU C N 1
ATOM 7048 C CA . LEU C 1 184 ? -66.42518 -46.74029 -48.53191 1.000 27.63541 184 LEU C CA 1
ATOM 7049 C C . LEU C 1 184 ? -65.55912 -45.84512 -49.40535 1.000 27.18902 184 LEU C C 1
ATOM 7050 O O . LEU C 1 184 ? -64.41659 -46.18525 -49.72186 1.000 27.83121 184 LEU C O 1
ATOM 7055 N N . ALA C 1 185 ? -66.10173 -44.69167 -49.77796 1.000 27.24251 185 ALA C N 1
ATOM 7056 C CA . ALA C 1 185 ? -65.44866 -43.77854 -50.71074 1.000 27.72447 185 ALA C CA 1
ATOM 7057 C C . ALA C 1 185 ? -64.63277 -42.75336 -49.93183 1.000 26.04683 185 ALA C C 1
ATOM 7058 O O . ALA C 1 185 ? -65.17946 -41.80859 -49.35997 1.000 24.85617 185 ALA C O 1
ATOM 7060 N N . ASP C 1 186 ? -63.31451 -42.93348 -49.93083 1.000 25.80969 186 ASP C N 1
ATOM 7061 C CA . ASP C 1 186 ? -62.38011 -42.00529 -49.29886 1.000 25.90317 186 ASP C CA 1
ATOM 7062 C C . ASP C 1 186 ? -62.07168 -40.88756 -50.28450 1.000 24.68822 186 ASP C C 1
ATOM 7063 O O . ASP C 1 186 ? -61.16245 -40.98670 -51.10491 1.000 28.00235 186 ASP C O 1
ATOM 7068 N N . GLU C 1 187 ? -62.81689 -39.79094 -50.17078 1.000 25.29767 187 GLU C N 1
ATOM 7069 C CA . GLU C 1 187 ? -62.70652 -38.63005 -51.05488 1.000 25.08535 187 GLU C CA 1
ATOM 7070 C C . GLU C 1 187 ? -61.86228 -37.52292 -50.43652 1.000 24.77046 187 GLU C C 1
ATOM 7071 O O . GLU C 1 187 ? -62.17490 -36.33751 -50.58197 1.000 25.64046 187 GLU C O 1
ATOM 7077 N N . HIS C 1 188 ? -60.78752 -37.89678 -49.73879 1.000 24.18192 188 HIS C N 1
ATOM 7078 C CA . HIS C 1 188 ? -59.93509 -36.92773 -49.05499 1.000 24.58995 188 HIS C CA 1
ATOM 7079 C C . HIS C 1 188 ? -59.47125 -35.81046 -49.98376 1.000 24.93901 188 HIS C C 1
ATOM 7080 O O . HIS C 1 188 ? -59.57867 -34.62455 -49.65342 1.000 25.16347 188 HIS C O 1
ATOM 7087 N N . TYR C 1 189 ? -58.95720 -36.17390 -51.15932 1.000 26.73521 189 TYR C N 1
ATOM 7088 C CA . TYR C 1 189 ? -58.24301 -35.25236 -52.03493 1.000 26.06900 189 TYR C CA 1
ATOM 7089 C C . TYR C 1 189 ? -59.12309 -34.65814 -53.12525 1.000 25.31007 189 TYR C C 1
ATOM 7090 O O . TYR C 1 189 ? -58.59685 -34.13640 -54.11331 1.000 26.66865 189 TYR C O 1
ATOM 7099 N N . ARG C 1 190 ? -60.44612 -34.70780 -52.95616 1.000 24.46390 190 ARG C N 1
ATOM 7100 C CA . ARG C 1 190 ? -61.36644 -34.22290 -53.97868 1.000 25.38609 190 ARG C CA 1
ATOM 7101 C C . ARG C 1 190 ? -61.20674 -32.73893 -54.27060 1.000 26.56539 190 ARG C C 1
ATOM 7102 O O . ARG C 1 190 ? -61.67900 -32.26967 -55.31300 1.000 27.02985 190 ARG C O 1
ATOM 7110 N N . PHE C 1 191 ? -60.56379 -31.98895 -53.38004 1.000 26.46928 191 PHE C N 1
ATOM 7111 C CA . PHE C 1 191 ? -60.50107 -30.54253 -53.51885 1.000 25.44269 191 PHE C CA 1
ATOM 7112 C C . PHE C 1 191 ? -59.41806 -30.07223 -54.48008 1.000 25.90128 191 PHE C C 1
ATOM 7113 O O . PHE C 1 191 ? -59.42221 -28.89624 -54.86204 1.000 25.50382 191 PHE C O 1
ATOM 7121 N N . LEU C 1 192 ? -58.50289 -30.94585 -54.89695 1.000 25.20814 192 LEU C N 1
ATOM 7122 C CA . LEU C 1 192 ? -57.38909 -30.55289 -55.75573 1.000 27.51453 192 LEU C CA 1
ATOM 7123 C C . LEU C 1 192 ? -57.34925 -31.39079 -57.03222 1.000 25.74641 192 LEU C C 1
ATOM 7124 O O . LEU C 1 192 ? -56.50020 -32.27889 -57.17907 1.000 25.08511 192 LEU C O 1
ATOM 7129 N N . PRO C 1 193 ? -58.25469 -31.13683 -57.97484 1.000 27.17098 193 PRO C N 1
ATOM 7130 C CA . PRO C 1 193 ? -58.05285 -31.65253 -59.33196 1.000 27.34990 193 PRO C CA 1
ATOM 7131 C C . PRO C 1 193 ? -56.89091 -30.93043 -59.99102 1.000 26.89187 193 PRO C C 1
ATOM 7132 O O . PRO C 1 193 ? -56.58427 -29.78254 -59.66523 1.000 29.66816 193 PRO C O 1
ATOM 7136 N N . HIS C 1 194 ? -56.25510 -31.60197 -60.94469 1.000 29.29255 194 HIS C N 1
ATOM 7137 C CA . HIS C 1 194 ? -55.12882 -30.99767 -61.65446 1.000 29.27644 194 HIS C CA 1
ATOM 7138 C C . HIS C 1 194 ? -55.54374 -30.40921 -63.00682 1.000 30.10193 194 HIS C C 1
ATOM 7139 O O . HIS C 1 194 ? -56.62084 -30.70481 -63.52790 1.000 30.41892 194 HIS C O 1
ATOM 7146 N N . THR C 1 198 ? -63.82046 -27.59200 -63.31762 1.000 42.99085 198 THR C N 1
ATOM 7147 C CA . THR C 1 198 ? -64.48107 -27.52225 -62.01728 1.000 38.34922 198 THR C CA 1
ATOM 7148 C C . THR C 1 198 ? -63.46688 -27.19921 -60.92544 1.000 37.72030 198 THR C C 1
ATOM 7149 O O . THR C 1 198 ? -62.29131 -27.55265 -61.04201 1.000 38.13922 198 THR C O 1
ATOM 7153 N N . GLU C 1 199 ? -63.92201 -26.52125 -59.86793 1.000 34.09371 199 GLU C N 1
ATOM 7154 C CA . GLU C 1 199 ? -63.01904 -26.17896 -58.77222 1.000 35.87039 199 GLU C CA 1
ATOM 7155 C C . GLU C 1 199 ? -62.67114 -27.41410 -57.94954 1.000 35.68899 199 GLU C C 1
ATOM 7156 O O . GLU C 1 199 ? -61.50317 -27.63762 -57.61109 1.000 37.59399 199 GLU C O 1
ATOM 7162 N N . ILE C 1 200 ? -63.67277 -28.22531 -57.60554 1.000 33.25019 200 ILE C N 1
ATOM 7163 C CA . ILE C 1 200 ? -63.45131 -29.45377 -56.85802 1.000 32.50388 200 ILE C CA 1
ATOM 7164 C C . ILE C 1 200 ? -64.22354 -30.59006 -57.51977 1.000 30.26367 200 ILE C C 1
ATOM 7165 O O . ILE C 1 200 ? -65.21003 -30.37837 -58.22740 1.000 30.15549 200 ILE C O 1
ATOM 7170 N N . LEU C 1 201 ? -63.74935 -31.81053 -57.27991 1.000 29.91054 201 LEU C N 1
ATOM 7171 C CA . LEU C 1 201 ? -64.39852 -32.99021 -57.83173 1.000 30.46718 201 LEU C CA 1
ATOM 7172 C C . LEU C 1 201 ? -65.70912 -33.26246 -57.09984 1.000 30.74631 201 LEU C C 1
ATOM 7173 O O . LEU C 1 201 ? -65.79189 -33.07037 -55.88430 1.000 30.39098 201 LEU C O 1
ATOM 7178 N N . PRO C 1 202 ? -66.74124 -33.72540 -57.80218 1.000 33.57439 202 PRO C N 1
ATOM 7179 C CA . PRO C 1 202 ? -68.01316 -34.00290 -57.13001 1.000 30.27310 202 PRO C CA 1
ATOM 7180 C C . PRO C 1 202 ? -67.88484 -35.19696 -56.20068 1.000 32.43673 202 PRO C C 1
ATOM 7181 O O . PRO C 1 202 ? -67.11383 -36.12767 -56.44700 1.000 32.02256 202 PRO C O 1
ATOM 7185 N N . SER C 1 203 ? -68.65929 -35.16236 -55.11842 1.000 33.22259 203 SER C N 1
ATOM 7186 C CA . SER C 1 203 ? -68.66001 -36.26888 -54.17605 1.000 30.39334 203 SER C CA 1
ATOM 7187 C C . SER C 1 203 ? -69.40161 -37.45391 -54.77218 1.000 28.29162 203 SER C C 1
ATOM 7188 O O . SER C 1 203 ? -70.36704 -37.29625 -55.52329 1.000 27.85571 203 SER C O 1
ATOM 7191 N N . LEU C 1 204 ? -68.94002 -38.65397 -54.43648 1.000 28.03513 204 LEU C N 1
ATOM 7192 C CA . LEU C 1 204 ? -69.64162 -39.83322 -54.91170 1.000 28.54231 204 LEU C CA 1
ATOM 7193 C C . LEU C 1 204 ? -70.88782 -40.12726 -54.09735 1.000 29.71198 204 LEU C C 1
ATOM 7194 O O . LEU C 1 204 ? -71.60355 -41.08181 -54.41864 1.000 29.47455 204 LEU C O 1
ATOM 7199 N N . TYR C 1 205 ? -71.16766 -39.33340 -53.06596 1.000 30.00044 205 TYR C N 1
ATOM 7200 C CA . TYR C 1 205 ? -72.31045 -39.61434 -52.21315 1.000 29.53893 205 TYR C CA 1
ATOM 7201 C C . TYR C 1 205 ? -73.59328 -39.38384 -52.99756 1.000 28.24531 205 TYR C C 1
ATOM 7202 O O . TYR C 1 205 ? -73.70578 -38.42865 -53.76987 1.000 28.31739 205 TYR C O 1
ATOM 7211 N N . GLY C 1 206 ? -74.56675 -40.25978 -52.78544 1.000 29.71790 206 GLY C N 1
ATOM 7212 C CA . GLY C 1 206 ? -75.81787 -40.20081 -53.49685 1.000 29.19849 206 GLY C CA 1
ATOM 7213 C C . GLY C 1 206 ? -75.84959 -41.01144 -54.77217 1.000 32.82626 206 GLY C C 1
ATOM 7214 O O . GLY C 1 206 ? -76.94152 -41.27042 -55.29177 1.000 34.38098 206 GLY C O 1
ATOM 7215 N N . LEU C 1 207 ? -74.69122 -41.44158 -55.28335 1.000 31.38157 207 LEU C N 1
ATOM 7216 C CA . LEU C 1 207 ? -74.65982 -42.13934 -56.56266 1.000 31.45886 207 LEU C CA 1
ATOM 7217 C C . LEU C 1 207 ? -75.17455 -43.56073 -56.43082 1.000 32.39604 207 LEU C C 1
ATOM 7218 O O . LEU C 1 207 ? -75.51775 -44.18467 -57.44030 1.000 33.33891 207 LEU C O 1
ATOM 7223 N N . SER C 1 208 ? -75.22272 -44.07873 -55.20746 1.000 31.40618 208 SER C N 1
ATOM 7224 C CA . SER C 1 208 ? -75.71653 -45.41305 -54.90823 1.000 31.14435 208 SER C CA 1
ATOM 7225 C C . SER C 1 208 ? -76.00660 -45.47100 -53.41605 1.000 31.98748 208 SER C C 1
ATOM 7226 O O . SER C 1 208 ? -75.32570 -44.79880 -52.63399 1.000 30.33314 208 SER C O 1
ATOM 7229 N N . PRO C 1 209 ? -77.01189 -46.24154 -52.99070 1.000 32.71927 209 PRO C N 1
ATOM 7230 C CA . PRO C 1 209 ? -77.26121 -46.38510 -51.54656 1.000 33.20726 209 PRO C CA 1
ATOM 7231 C C . PRO C 1 209 ? -76.13502 -47.08287 -50.81037 1.000 32.27429 209 PRO C C 1
ATOM 7232 O O . PRO C 1 209 ? -76.07165 -46.99636 -49.57831 1.000 33.55411 209 PRO C O 1
ATOM 7236 N N . LYS C 1 210 ? -75.25451 -47.77615 -51.51994 1.000 31.80623 210 LYS C N 1
ATOM 7237 C CA . LYS C 1 210 ? -74.16161 -48.51461 -50.91038 1.000 30.50819 210 LYS C CA 1
ATOM 7238 C C . LYS C 1 210 ? -72.92133 -47.66171 -50.67921 1.000 29.72261 210 LYS C C 1
ATOM 7239 O O . LYS C 1 210 ? -71.90876 -48.18311 -50.20092 1.000 31.00285 210 LYS C O 1
ATOM 7245 N N . ILE C 1 211 ? -72.97004 -46.37175 -50.99051 1.000 30.18321 211 ILE C N 1
ATOM 7246 C CA . ILE C 1 211 ? -71.80007 -45.50485 -50.90892 1.000 31.76477 211 ILE C CA 1
ATOM 7247 C C . ILE C 1 211 ? -71.81870 -44.74641 -49.58983 1.000 29.74530 211 ILE C C 1
ATOM 7248 O O . ILE C 1 211 ? -72.80387 -44.07382 -49.26175 1.000 27.66367 211 ILE C O 1
ATOM 7253 N N . ILE C 1 212 ? -70.72847 -44.86482 -48.83554 1.000 29.92216 212 ILE C N 1
ATOM 7254 C CA . ILE C 1 212 ? -70.44640 -44.03304 -47.67064 1.000 29.06052 212 ILE C CA 1
ATOM 7255 C C . ILE C 1 212 ? -69.22846 -43.18640 -48.01477 1.000 27.47511 212 ILE C C 1
ATOM 7256 O O . ILE C 1 212 ? -68.19769 -43.72074 -48.43716 1.000 28.68051 212 ILE C O 1
ATOM 7261 N N . SER C 1 213 ? -69.33693 -41.87562 -47.83226 1.000 26.19703 213 SER C N 1
ATOM 7262 C CA . SER C 1 213 ? -68.31089 -40.95214 -48.28981 1.000 27.69305 213 SER C CA 1
ATOM 7263 C C . SER C 1 213 ? -67.51834 -40.38211 -47.12020 1.000 26.38621 213 SER C C 1
ATOM 7264 O O . SER C 1 213 ? -68.08988 -39.98524 -46.10095 1.000 27.36347 213 SER C O 1
ATOM 7267 N N . LEU C 1 214 ? -66.20216 -40.30876 -47.29699 1.000 26.23735 214 LEU C N 1
ATOM 7268 C CA . LEU C 1 214 ? -65.29469 -39.66889 -46.35686 1.000 25.80952 214 LEU C CA 1
ATOM 7269 C C . LEU C 1 214 ? -64.68279 -38.43609 -47.00199 1.000 25.74841 214 LEU C C 1
ATOM 7270 O O . LEU C 1 214 ? -64.31861 -38.46004 -48.17993 1.000 27.54635 214 LEU C O 1
ATOM 7275 N N . GLY C 1 215 ? -64.56904 -37.36019 -46.22521 1.000 24.80511 215 GLY C N 1
ATOM 7276 C CA . GLY C 1 215 ? -63.91137 -36.15770 -46.68697 1.000 23.78323 215 GLY C CA 1
ATOM 7277 C C . GLY C 1 215 ? -63.13757 -35.51335 -45.55523 1.000 23.43715 215 GLY C C 1
ATOM 7278 O O . GLY C 1 215 ? -63.25113 -35.91619 -44.39673 1.000 24.75959 215 GLY C O 1
ATOM 7279 N N . SER C 1 216 ? -62.34784 -34.50419 -45.90831 1.000 23.08280 216 SER C N 1
ATOM 7280 C CA . SER C 1 216 ? -61.56661 -33.79303 -44.90618 1.000 24.06496 216 SER C CA 1
ATOM 7281 C C . SER C 1 216 ? -60.95922 -32.54219 -45.51989 1.000 24.08044 216 SER C C 1
ATOM 7282 O O . SER C 1 216 ? -60.61195 -32.51840 -46.70511 1.000 25.47002 216 SER C O 1
ATOM 7285 N N . THR C 1 217 ? -60.80077 -31.51865 -44.68427 1.000 23.79261 217 THR C N 1
ATOM 7286 C CA . THR C 1 217 ? -60.10265 -30.29892 -45.06082 1.000 23.35302 217 THR C CA 1
ATOM 7287 C C . THR C 1 217 ? -58.59614 -30.39230 -44.87818 1.000 25.45539 217 THR C C 1
ATOM 7288 O O . THR C 1 217 ? -57.87333 -29.53003 -45.38828 1.000 25.37146 217 THR C O 1
ATOM 7292 N N . GLY C 1 218 ? -58.11426 -31.41079 -44.17079 1.000 26.81632 218 GLY C N 1
ATOM 7293 C CA . GLY C 1 218 ? -56.75234 -31.44469 -43.67499 1.000 26.04604 218 GLY C CA 1
ATOM 7294 C C . GLY C 1 218 ? -55.62447 -31.39944 -44.68341 1.000 25.55072 218 GLY C C 1
ATOM 7295 O O . GLY C 1 218 ? -54.73109 -30.55574 -44.58576 1.000 27.17959 218 GLY C O 1
ATOM 7296 N N A LYS C 1 219 ? -55.64527 -32.31372 -45.65092 0.800 26.12951 219 LYS C N 1
ATOM 7297 C CA A LYS C 1 219 ? -54.53299 -32.43466 -46.58473 0.800 25.79227 219 LYS C CA 1
ATOM 7298 C C A LYS C 1 219 ? -54.60665 -31.41080 -47.70963 0.800 25.80309 219 LYS C C 1
ATOM 7299 O O A LYS C 1 219 ? -53.56856 -30.98603 -48.22682 0.800 25.89851 219 LYS C O 1
ATOM 7329 N N . CYS C 1 220 ? -55.80744 -31.00367 -48.10319 1.000 26.01096 220 CYS C N 1
ATOM 7330 C CA . CYS C 1 220 ? -55.95639 -30.10088 -49.23722 1.000 24.78788 220 CYS C CA 1
ATOM 7331 C C . CYS C 1 220 ? -55.91181 -28.62628 -48.86748 1.000 25.00357 220 CYS C C 1
ATOM 7332 O O . CYS C 1 220 ? -55.61137 -27.80098 -49.73513 1.000 25.03472 220 CYS C O 1
ATOM 7335 N N . PHE C 1 221 ? -56.18789 -28.26489 -47.61613 1.000 24.36523 221 PHE C N 1
ATOM 7336 C CA . PHE C 1 221 ? -56.34339 -26.86267 -47.25769 1.000 25.29947 221 PHE C CA 1
ATOM 7337 C C . PHE C 1 221 ? -55.21388 -26.33337 -46.38415 1.000 24.44536 221 PHE C C 1
ATOM 7338 O O . PHE C 1 221 ? -55.28670 -25.18945 -45.92609 1.000 24.60439 221 PHE C O 1
ATOM 7346 N N . GLY C 1 222 ? -54.17800 -27.12594 -46.13587 1.000 23.21804 222 GLY C N 1
ATOM 7347 C CA . GLY C 1 222 ? -53.07072 -26.62229 -45.34751 1.000 25.56685 222 GLY C CA 1
ATOM 7348 C C . GLY C 1 222 ? -53.37253 -26.45993 -43.87449 1.000 24.61264 222 GLY C C 1
ATOM 7349 O O . GLY C 1 222 ? -52.85082 -25.54037 -43.24133 1.000 25.15861 222 GLY C O 1
ATOM 7350 N N . CYS C 1 223 ? -54.20289 -27.33093 -43.31114 1.000 26.18992 223 CYS C N 1
ATOM 7351 C CA . CYS C 1 223 ? -54.55481 -27.26200 -41.89669 1.000 25.28876 223 CYS C CA 1
ATOM 7352 C C . CYS C 1 223 ? -54.79091 -28.67588 -41.37505 1.000 24.09745 223 CYS C C 1
ATOM 7353 O O . CYS C 1 223 ? -55.81156 -28.97455 -40.75563 1.000 24.58431 223 CYS C O 1
ATOM 7356 N N . ILE C 1 224 ? -53.82511 -29.56381 -41.62722 1.000 24.53152 224 ILE C N 1
ATOM 7357 C CA . ILE C 1 224 ? -53.95326 -30.96784 -41.24721 1.000 25.75228 224 ILE C CA 1
ATOM 7358 C C . ILE C 1 224 ? -54.07670 -31.12918 -39.73866 1.000 24.79521 224 ILE C C 1
ATOM 7359 O O . ILE C 1 224 ? -54.72651 -32.06549 -39.25773 1.000 24.49129 224 ILE C O 1
ATOM 7364 N N . GLY C 1 225 ? -53.48622 -30.21725 -38.96997 1.000 26.00356 225 GLY C N 1
ATOM 7365 C CA . GLY C 1 225 ? -53.46499 -30.36332 -37.52601 1.000 25.01143 225 GLY C CA 1
ATOM 7366 C C . GLY C 1 225 ? -54.78586 -30.11212 -36.84113 1.000 24.92853 225 GLY C C 1
ATOM 7367 O O . GLY C 1 225 ? -54.92564 -30.47842 -35.67046 1.000 27.71620 225 GLY C O 1
ATOM 7368 N N . LEU C 1 226 ? -55.75695 -29.52010 -37.53867 1.000 25.05959 226 LEU C N 1
ATOM 7369 C CA . LEU C 1 226 ? -57.06795 -29.26377 -36.95033 1.000 24.59511 226 LEU C CA 1
ATOM 7370 C C . LEU C 1 226 ? -57.78106 -30.53892 -36.52721 1.000 24.38754 226 LEU C C 1
ATOM 7371 O O . LEU C 1 226 ? -58.65536 -30.48239 -35.65796 1.000 26.23645 226 LEU C O 1
ATOM 7376 N N . ARG C 1 227 ? -57.44670 -31.67480 -37.14007 1.000 24.20108 227 ARG C N 1
ATOM 7377 C CA . ARG C 1 227 ? -58.08287 -32.96514 -36.87090 1.000 24.95133 227 ARG C CA 1
ATOM 7378 C C . ARG C 1 227 ? -59.59601 -32.88212 -37.07431 1.000 26.09298 227 ARG C C 1
ATOM 7379 O O . ARG C 1 227 ? -60.38869 -33.12813 -36.16342 1.000 26.77647 227 ARG C O 1
ATOM 7387 N N . ILE C 1 228 ? -59.98513 -32.53789 -38.30158 1.000 25.15959 228 ILE C N 1
ATOM 7388 C CA . ILE C 1 228 ? -61.38856 -32.44844 -38.68869 1.000 24.46791 228 ILE C CA 1
ATOM 7389 C C . ILE C 1 228 ? -61.61035 -33.30356 -39.93065 1.000 25.18250 228 ILE C C 1
ATOM 7390 O O . ILE C 1 228 ? -60.95285 -33.10047 -40.95901 1.000 24.63229 228 ILE C O 1
ATOM 7395 N N . GLY C 1 229 ? -62.52276 -34.26797 -39.82580 1.000 25.21513 229 GLY C N 1
ATOM 7396 C CA . GLY C 1 229 ? -62.97949 -35.03999 -40.96098 1.000 25.53581 229 GLY C CA 1
ATOM 7397 C C . GLY C 1 229 ? -64.47632 -35.24454 -40.85267 1.000 25.48102 229 GLY C C 1
ATOM 7398 O O . GLY C 1 229 ? -65.11814 -34.72717 -39.93719 1.000 27.54841 229 GLY C O 1
ATOM 7399 N N . TRP C 1 230 ? -65.02666 -36.00758 -41.79189 1.000 23.77329 230 TRP C N 1
ATOM 7400 C CA . TRP C 1 230 ? -66.45548 -36.26798 -41.71820 1.000 24.62480 230 TRP C CA 1
ATOM 7401 C C . TRP C 1 230 ? -66.79127 -37.51887 -42.51168 1.000 24.99074 230 TRP C C 1
ATOM 7402 O O . TRP C 1 230 ? -66.07630 -37.90657 -43.43892 1.000 25.12764 230 TRP C O 1
ATOM 7413 N N . LEU C 1 231 ? -67.91230 -38.12679 -42.13988 1.000 25.23776 231 LEU C N 1
ATOM 7414 C CA . LEU C 1 231 ? -68.47629 -39.27897 -42.82094 1.000 24.96445 231 LEU C CA 1
ATOM 7415 C C . LEU C 1 231 ? -69.88601 -38.92172 -43.26213 1.000 26.90369 231 LEU C C 1
ATOM 7416 O O . LEU C 1 231 ? -70.64328 -38.30963 -42.50414 1.000 27.39848 231 LEU C O 1
ATOM 7421 N N . ILE C 1 232 ? -70.23797 -39.31165 -44.48322 1.000 26.58703 232 ILE C N 1
ATOM 7422 C CA . ILE C 1 232 ? -71.55023 -39.03763 -45.05368 1.000 27.14852 232 ILE C CA 1
ATOM 7423 C C . ILE C 1 232 ? -72.20403 -40.36961 -45.37968 1.000 26.77636 232 ILE C C 1
ATOM 7424 O O . ILE C 1 232 ? -71.58878 -41.22856 -46.01902 1.000 29.02093 232 ILE C O 1
ATOM 7429 N N . GLY C 1 233 ? -73.43975 -40.54519 -44.93649 1.000 27.25663 233 GLY C N 1
ATOM 7430 C CA . GLY C 1 233 ? -74.09889 -41.81602 -45.15901 1.000 28.08746 233 GLY C CA 1
ATOM 7431 C C . GLY C 1 233 ? -75.57337 -41.71790 -44.84861 1.000 30.69054 23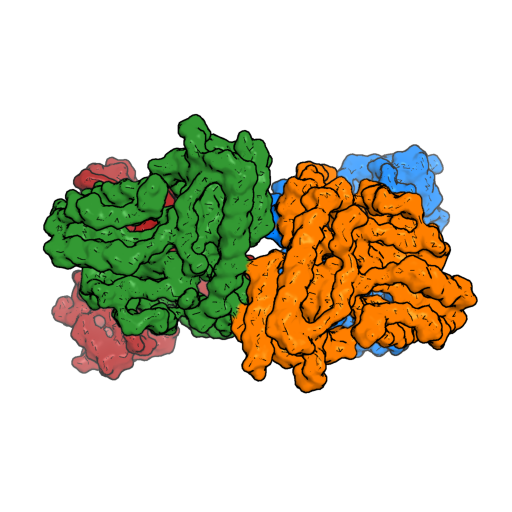3 GLY C C 1
ATOM 7432 O O . GLY C 1 233 ? -76.07157 -40.68732 -44.38807 1.000 29.97694 233 GLY C O 1
ATOM 7433 N N . ASN C 1 234 ? -76.26566 -42.82685 -45.10795 1.000 32.92108 234 ASN C N 1
ATOM 7434 C CA . ASN C 1 234 ? -77.68438 -42.92948 -44.82593 1.000 33.28062 234 ASN C CA 1
ATOM 7435 C C . ASN C 1 234 ? -77.93009 -42.81799 -43.32158 1.000 33.79741 234 ASN C C 1
ATOM 7436 O O . ASN C 1 234 ? -76.99995 -42.94800 -42.52423 1.000 32.53212 234 ASN C O 1
ATOM 7441 N N . PRO C 1 235 ? -79.17475 -42.54953 -42.91064 1.000 33.37684 235 PRO C N 1
ATOM 7442 C CA . PRO C 1 235 ? -79.43829 -42.35007 -41.47760 1.000 33.29216 235 PRO C CA 1
ATOM 7443 C C . PRO C 1 235 ? -79.04267 -43.52524 -40.60568 1.000 33.47188 235 PRO C C 1
ATOM 7444 O O . PRO C 1 235 ? -78.71806 -43.32373 -39.42997 1.000 32.23804 235 PRO C O 1
ATOM 7448 N N . GLU C 1 236 ? -79.04419 -44.74578 -41.14473 1.000 33.70197 236 GLU C N 1
ATOM 7449 C CA . GLU C 1 236 ? -78.76727 -45.91054 -40.31484 1.000 32.30418 236 GLU C CA 1
ATOM 7450 C C . GLU C 1 236 ? -77.29126 -45.99629 -39.96633 1.000 32.34672 236 GLU C C 1
ATOM 7451 O O . GLU C 1 236 ? -76.93502 -46.33959 -38.83448 1.000 32.33193 236 GLU C O 1
ATOM 7457 N N . ILE C 1 237 ? -76.41752 -45.68178 -40.92031 1.000 32.00039 237 ILE C N 1
ATOM 7458 C CA . ILE C 1 237 ? -74.99007 -45.70908 -40.63264 1.000 32.16385 237 ILE C CA 1
ATOM 7459 C C . ILE C 1 237 ? -74.56983 -44.49004 -39.81294 1.000 31.51292 237 ILE C C 1
ATOM 7460 O O . ILE C 1 237 ? -73.65948 -44.58163 -38.98337 1.000 31.39608 237 ILE C O 1
ATOM 7465 N N . ILE C 1 238 ? -75.22512 -43.34450 -40.00585 1.000 31.02226 238 ILE C N 1
ATOM 7466 C CA . ILE C 1 238 ? -74.91380 -42.17456 -39.19223 1.000 31.23333 238 ILE C CA 1
ATOM 7467 C C . ILE C 1 238 ? -75.35984 -42.40786 -37.75593 1.000 32.29426 238 ILE C C 1
ATOM 7468 O O . ILE C 1 238 ? -74.63589 -42.09891 -36.80219 1.000 31.56141 238 ILE C O 1
ATOM 7473 N N . LYS C 1 239 ? -76.54642 -42.98810 -37.58440 1.000 32.57365 239 LYS C N 1
ATOM 7474 C CA . LYS C 1 239 ? -77.04941 -43.30138 -36.25254 1.000 32.24626 239 LYS C CA 1
ATOM 7475 C C . LYS C 1 239 ? -76.15600 -44.31327 -35.54773 1.000 32.25695 239 LYS C C 1
ATOM 7476 O O . LYS C 1 239 ? -75.91582 -44.20348 -34.34043 1.000 35.14972 239 LYS C O 1
ATOM 7482 N N . ALA C 1 240 ? -75.65068 -45.30462 -36.28380 1.000 31.13119 240 ALA C N 1
ATOM 7483 C CA . ALA C 1 240 ? -74.79587 -46.31576 -35.66992 1.000 31.64227 240 ALA C CA 1
ATOM 7484 C C . ALA C 1 240 ? -73.41235 -45.76159 -35.35385 1.000 31.51615 240 ALA C C 1
ATOM 7485 O O . ALA C 1 240 ? -72.82599 -46.09461 -34.31539 1.000 30.12644 240 ALA C O 1
ATOM 7487 N N . CYS C 1 241 ? -72.87349 -44.91949 -36.24042 1.000 30.93296 241 CYS C N 1
ATOM 7488 C CA . CYS C 1 241 ? -71.54582 -44.35097 -36.02295 1.000 30.44475 241 CYS C CA 1
ATOM 7489 C C . CYS C 1 241 ? -71.56198 -43.31490 -34.90520 1.000 29.42046 241 CYS C C 1
ATOM 7490 O O . CYS C 1 241 ? -70.61022 -43.21832 -34.12234 1.000 29.37190 241 CYS C O 1
ATOM 7493 N N . HIS C 1 242 ? -72.62670 -42.51876 -34.83201 1.000 28.86828 242 HIS C N 1
ATOM 7494 C CA . HIS C 1 242 ? -72.75539 -41.52805 -33.76908 1.000 30.47284 242 HIS C CA 1
ATOM 7495 C C . HIS C 1 242 ? -72.77717 -42.19876 -32.39909 1.000 30.72454 242 HIS C C 1
ATOM 7496 O O . HIS C 1 242 ? -72.21902 -41.67612 -31.42671 1.000 29.32520 242 HIS C O 1
ATOM 7503 N N . PHE C 1 243 ? -73.41392 -43.36554 -32.31314 1.000 31.20455 243 PHE C N 1
ATOM 7504 C CA . PHE C 1 243 ? -73.45977 -44.11572 -31.06588 1.000 29.13025 243 PHE C CA 1
ATOM 7505 C C . PHE C 1 243 ? -72.06103 -44.54397 -30.63005 1.000 28.85628 243 PHE C C 1
ATOM 7506 O O . PHE C 1 243 ? -71.65518 -44.31095 -29.48703 1.000 28.39349 243 PHE C O 1
ATOM 7514 N N . PHE C 1 244 ? -71.29407 -45.14811 -31.53631 1.000 27.80055 244 PHE C N 1
ATOM 7515 C CA . PHE C 1 244 ? -69.99517 -45.67987 -31.14765 1.000 28.70353 244 PHE C CA 1
ATOM 7516 C C . PHE C 1 244 ? -68.92563 -44.60584 -30.99640 1.000 28.09151 244 PHE C C 1
ATOM 7517 O O . PHE C 1 244 ? -67.88253 -44.87592 -30.39283 1.000 28.67739 244 PHE C O 1
ATOM 7525 N N . LYS C 1 245 ? -69.14169 -43.40244 -31.52604 1.000 26.75956 245 LYS C N 1
ATOM 7526 C CA . LYS C 1 245 ? -68.16698 -42.34328 -31.29428 1.000 27.58015 245 LYS C CA 1
ATOM 7527 C C . LYS C 1 245 ? -68.09218 -41.95005 -29.82357 1.000 27.42783 245 LYS C C 1
ATOM 7528 O O . LYS C 1 245 ? -67.08118 -41.38156 -29.39474 1.000 27.15630 245 LYS C O 1
ATOM 7534 N N . ASP C 1 246 ? -69.12759 -42.26096 -29.03957 1.000 25.98171 246 ASP C N 1
ATOM 7535 C CA . ASP C 1 246 ? -69.08806 -42.00009 -27.60547 1.000 27.52925 246 ASP C CA 1
ATOM 7536 C C . ASP C 1 246 ? -67.94578 -42.72803 -26.90693 1.000 26.58725 246 ASP C C 1
ATOM 7537 O O . ASP C 1 246 ? -67.51658 -42.29468 -25.83362 1.000 28.94142 246 ASP C O 1
ATOM 7542 N N . TYR C 1 247 ? -67.44602 -43.82064 -27.47996 1.000 26.91596 247 TYR C N 1
ATOM 7543 C CA . TYR C 1 247 ? -66.38878 -44.60836 -26.86158 1.000 25.14254 247 TYR C CA 1
ATOM 7544 C C . TYR C 1 247 ? -65.03928 -44.39646 -27.52891 1.000 25.64600 247 TYR C C 1
ATOM 7545 O O . TYR C 1 247 ? -64.09480 -45.14141 -27.25151 1.000 25.65929 247 TYR C O 1
ATOM 7554 N N . THR C 1 248 ? -64.92136 -43.39232 -28.39751 1.000 24.86922 248 THR C N 1
ATOM 7555 C CA . THR C 1 248 ? -63.64524 -43.07149 -29.03028 1.000 25.23680 248 THR C CA 1
ATOM 7556 C C . THR C 1 248 ? -63.18564 -41.67455 -28.63246 1.000 24.10753 248 THR C C 1
ATOM 7557 O O . THR C 1 248 ? -62.15907 -41.54578 -27.96675 1.000 26.34590 248 THR C O 1
ATOM 7561 N N . THR C 1 249 ? -63.89702 -40.62305 -29.03169 1.000 23.95980 249 THR C N 1
ATOM 7562 C CA . THR C 1 249 ? -63.55897 -39.27042 -28.61472 1.000 24.48217 249 THR C CA 1
ATOM 7563 C C . THR C 1 249 ? -64.76865 -38.45145 -28.19187 1.000 23.15416 249 THR C C 1
ATOM 7564 O O . THR C 1 249 ? -64.58780 -37.30993 -27.75675 1.000 26.22586 249 THR C O 1
ATOM 7568 N N . HIS C 1 250 ? -65.98468 -38.98555 -28.32811 1.000 24.44750 250 HIS C N 1
ATOM 7569 C CA . HIS C 1 250 ? -67.24582 -38.32956 -27.98049 1.000 25.96139 250 HIS C CA 1
ATOM 7570 C C . HIS C 1 250 ? -67.56660 -37.14851 -28.89573 1.000 24.88892 250 HIS C C 1
ATOM 7571 O O . HIS C 1 250 ? -68.55083 -37.19311 -29.63847 1.000 25.83456 250 HIS C O 1
ATOM 7578 N N . THR C 1 251 ? -66.76852 -36.08399 -28.84487 1.000 24.73061 251 THR C N 1
ATOM 7579 C CA . THR C 1 251 ? -66.98693 -34.91135 -29.68295 1.000 24.70646 251 THR C CA 1
ATOM 7580 C C . THR C 1 251 ? -65.64815 -34.39489 -30.18408 1.000 24.63571 251 THR C C 1
ATOM 7581 O O . THR C 1 251 ? -64.58465 -34.78323 -29.69610 1.000 25.43305 251 THR C O 1
ATOM 7585 N N . VAL C 1 252 ? -65.71182 -33.51499 -31.17879 1.000 24.58648 252 VAL C N 1
ATOM 7586 C CA . VAL C 1 252 ? -64.56570 -32.72380 -31.58378 1.000 24.29570 252 VAL C CA 1
ATOM 7587 C C . VAL C 1 252 ? -64.74297 -31.33034 -31.00002 1.000 23.08586 252 VAL C C 1
ATOM 7588 O O . VAL C 1 252 ? -65.85367 -30.89591 -30.68547 1.000 22.74612 252 VAL C O 1
ATOM 7592 N N . CYS C 1 253 ? -63.63142 -30.62072 -30.83186 1.000 24.24776 253 CYS C N 1
ATOM 7593 C CA . CYS C 1 253 ? -63.69194 -29.30292 -30.21459 1.000 23.26780 253 CYS C CA 1
ATOM 7594 C C . CYS C 1 253 ? -64.42778 -28.31494 -31.10914 1.000 25.20041 253 CYS C C 1
ATOM 7595 O O . CYS C 1 253 ? -64.24832 -28.30034 -32.32922 1.000 24.10308 253 CYS C O 1
ATOM 7598 N N . VAL C 1 254 ? -65.24069 -27.46278 -30.48323 1.000 24.76220 254 VAL C N 1
ATOM 7599 C CA . VAL C 1 254 ? -65.95295 -26.41377 -31.19954 1.000 24.22520 254 VAL C CA 1
ATOM 7600 C C . VAL C 1 254 ? -64.98316 -25.47788 -31.90470 1.000 23.87700 254 VAL C C 1
ATOM 7601 O O . VAL C 1 254 ? -65.35686 -24.82232 -32.87969 1.000 25.54088 254 VAL C O 1
ATOM 7605 N N . LEU C 1 255 ? -63.73949 -25.39432 -31.42702 1.000 24.60457 255 LEU C N 1
ATOM 7606 C CA . LEU C 1 255 ? -62.76399 -24.48029 -32.01025 1.000 23.67213 255 LEU C CA 1
ATOM 7607 C C . LEU C 1 255 ? -62.27678 -24.98096 -33.36373 1.000 25.35936 255 LEU C C 1
ATOM 7608 O O . LEU C 1 255 ? -62.34909 -24.26105 -34.36482 1.000 24.91993 255 LEU C O 1
ATOM 7613 N N . ASN C 1 256 ? -61.75702 -26.21144 -33.40640 1.000 24.87790 256 ASN C N 1
ATOM 7614 C CA . ASN C 1 256 ? -61.34109 -26.80739 -34.67316 1.000 24.89909 256 ASN C CA 1
ATOM 7615 C C . ASN C 1 256 ? -62.50933 -26.91367 -35.63839 1.000 25.42660 256 ASN C C 1
ATOM 7616 O O . ASN C 1 256 ? -62.37770 -26.60540 -36.82890 1.000 24.78883 256 ASN C O 1
ATOM 7621 N N . ASP C 1 257 ? -63.65568 -27.36736 -35.13391 1.000 24.82364 257 ASP C N 1
ATOM 7622 C CA . ASP C 1 257 ? -64.87851 -27.44598 -35.92147 1.000 24.57966 257 ASP C CA 1
ATOM 7623 C C . ASP C 1 257 ? -65.17451 -26.11126 -36.59178 1.000 25.21580 257 ASP C C 1
ATOM 7624 O O . ASP C 1 257 ? -65.42895 -26.04666 -37.79896 1.000 26.70893 257 ASP C O 1
ATOM 7629 N N . TYR C 1 258 ? -65.12191 -25.02910 -35.82111 1.000 23.62832 258 TYR C N 1
ATOM 7630 C CA . TYR C 1 258 ? -65.47795 -23.72029 -36.35269 1.000 24.86288 258 TYR C CA 1
ATOM 7631 C C . TYR C 1 258 ? -64.46793 -23.23994 -37.38558 1.000 25.62112 258 TYR C C 1
ATOM 7632 O O . TYR C 1 258 ? -64.84511 -22.61333 -38.38283 1.000 26.23316 258 TYR C O 1
ATOM 7641 N N . ILE C 1 259 ? -63.18009 -23.50826 -37.15556 1.000 24.66387 259 ILE C N 1
ATOM 7642 C CA . ILE C 1 259 ? -62.14158 -23.04639 -38.07332 1.000 25.35168 259 ILE C CA 1
ATOM 7643 C C . ILE C 1 259 ? -62.22826 -23.78787 -39.40102 1.000 25.42418 259 ILE C C 1
ATOM 7644 O O . ILE C 1 259 ? -62.11160 -23.18375 -40.47451 1.000 27.04318 259 ILE C O 1
ATOM 7649 N N . ALA C 1 260 ? -62.45584 -25.10170 -39.35125 1.000 24.42831 260 ALA C N 1
ATOM 7650 C CA . ALA C 1 260 ? -62.58719 -25.88471 -40.57532 1.000 25.39612 260 ALA C CA 1
ATOM 7651 C C . ALA C 1 260 ? -63.79386 -25.45131 -41.39770 1.000 26.87475 260 ALA C C 1
ATOM 7652 O O . ALA C 1 260 ? -63.74920 -25.49694 -42.63137 1.000 26.11832 260 ALA C O 1
ATOM 7654 N N . ALA C 1 261 ? -64.88000 -25.03890 -40.73879 1.000 26.36483 261 ALA C N 1
ATOM 7655 C CA . ALA C 1 261 ? -66.04159 -24.53881 -41.46609 1.000 25.79646 261 ALA C CA 1
ATOM 7656 C C . ALA C 1 261 ? -65.70124 -23.27884 -42.24665 1.000 26.01435 261 ALA C C 1
ATOM 7657 O O . ALA C 1 261 ? -66.09262 -23.13688 -43.40930 1.000 26.49775 261 ALA C O 1
ATOM 7659 N N . GLY C 1 262 ? -64.97588 -22.34797 -41.62528 1.000 25.41424 262 GLY C N 1
ATOM 7660 C CA . GLY C 1 262 ? -64.57804 -21.14709 -42.33838 1.000 26.32693 262 GLY C CA 1
ATOM 7661 C C . GLY C 1 262 ? -63.63291 -21.43355 -43.48525 1.000 25.83051 262 GLY C C 1
ATOM 7662 O O . GLY C 1 262 ? -63.60993 -20.69837 -44.47617 1.000 26.31893 262 GLY C O 1
ATOM 7663 N N . VAL C 1 263 ? -62.85659 -22.50955 -43.37603 1.000 26.07288 263 VAL C N 1
ATOM 7664 C CA . VAL C 1 263 ? -61.97762 -22.91941 -44.46627 1.000 27.50692 263 VAL C CA 1
ATOM 7665 C C . VAL C 1 263 ? -62.80056 -23.28794 -45.69885 1.000 26.35678 263 VAL C C 1
ATOM 7666 O O . VAL C 1 263 ? -62.53218 -22.81800 -46.81099 1.000 25.26481 263 VAL C O 1
ATOM 7670 N N . LEU C 1 264 ? -63.83065 -24.11915 -45.51225 1.000 25.93747 264 LEU C N 1
ATOM 7671 C CA . LEU C 1 264 ? -64.69578 -24.50569 -46.62472 1.000 26.70851 264 LEU C CA 1
ATOM 7672 C C . LEU C 1 264 ? -65.47194 -23.31507 -47.17565 1.000 27.67231 264 LEU C C 1
ATOM 7673 O O . LEU C 1 264 ? -65.68819 -23.21790 -48.39056 1.000 27.63669 264 LEU C O 1
ATOM 7678 N N . LEU C 1 265 ? -65.90577 -22.40341 -46.30159 1.000 25.46142 265 LEU C N 1
ATOM 7679 C CA . LEU C 1 265 ? -66.68395 -21.25116 -46.74385 1.000 26.32288 265 LEU C CA 1
ATOM 7680 C C . LEU C 1 265 ? -65.84779 -20.24253 -47.51949 1.000 25.51628 265 LEU C C 1
ATOM 7681 O O . LEU C 1 265 ? -66.41469 -19.37893 -48.19453 1.000 25.03044 265 LEU C O 1
ATOM 7686 N N . HIS C 1 266 ? -64.51973 -20.31875 -47.42431 1.000 25.92801 266 HIS C N 1
ATOM 7687 C CA . HIS C 1 266 ? -63.62154 -19.43936 -48.16375 1.000 25.47815 266 HIS C CA 1
ATOM 7688 C C . HIS C 1 266 ? -62.60821 -20.23901 -48.97973 1.000 24.24300 266 HIS C C 1
ATOM 7689 O O . HIS C 1 266 ? -61.47179 -19.80369 -49.16979 1.000 25.20898 266 HIS C O 1
ATOM 7696 N N . LYS C 1 267 ? -63.02493 -21.39890 -49.49481 1.000 24.91563 267 LYS C N 1
ATOM 7697 C CA . LYS C 1 267 ? -62.12267 -22.28426 -50.22901 1.000 25.38383 267 LYS C CA 1
ATOM 7698 C C . LYS C 1 267 ? -61.45686 -21.59229 -51.41552 1.000 27.26518 267 LYS C C 1
ATOM 7699 O O . LYS C 1 267 ? -60.32815 -21.94310 -51.77832 1.000 27.36621 267 LYS C O 1
ATOM 7705 N N . GLY C 1 268 ? -62.12881 -20.61315 -52.02847 1.000 27.78887 268 GLY C N 1
ATOM 7706 C CA . GLY C 1 268 ? -61.56238 -19.90600 -53.16649 1.000 27.83948 268 GLY C CA 1
ATOM 7707 C C . GLY C 1 268 ? -60.31627 -19.10452 -52.84868 1.000 28.66977 268 GLY C C 1
ATOM 7708 O O . GLY C 1 268 ? -59.58459 -18.71911 -53.76883 1.000 29.52615 268 GLY C O 1
ATOM 7709 N N . LYS C 1 269 ? -60.06491 -18.82763 -51.57225 1.000 27.87251 269 LYS C N 1
ATOM 7710 C CA . LYS C 1 269 ? -58.84879 -18.15194 -51.14660 1.000 27.40858 269 LYS C CA 1
ATOM 7711 C C . LYS C 1 269 ? -57.69612 -19.10844 -50.86149 1.000 26.77403 269 LYS C C 1
ATOM 7712 O O . LYS C 1 269 ? -56.59247 -18.64721 -50.55289 1.000 27.99475 269 LYS C O 1
ATOM 7718 N N . ILE C 1 270 ? -57.91028 -20.41849 -50.97317 1.000 26.38840 270 ILE C N 1
ATOM 7719 C CA . ILE C 1 270 ? -56.92067 -21.39182 -50.52230 1.000 26.49762 270 ILE C CA 1
ATOM 7720 C C . ILE C 1 270 ? -56.58552 -22.39183 -51.62263 1.000 25.26245 270 ILE C C 1
ATOM 7721 O O . ILE C 1 270 ? -55.41751 -22.55639 -51.99112 1.000 25.50432 270 ILE C O 1
ATOM 7726 N N . LEU C 1 271 ? -57.60216 -23.06438 -52.15349 1.000 24.63116 271 LEU C N 1
ATOM 7727 C CA . LEU C 1 271 ? -57.34869 -24.13608 -53.11231 1.000 24.66948 271 LEU C CA 1
ATOM 7728 C C . LEU C 1 271 ? -56.67648 -23.65097 -54.39531 1.000 26.32616 271 LEU C C 1
ATOM 7729 O O . LEU C 1 271 ? -55.78105 -24.35970 -54.88854 1.000 26.77674 271 LEU C O 1
ATOM 7734 N N . PRO C 1 272 ? -57.04860 -22.50543 -54.99125 1.000 24.95509 272 PRO C N 1
ATOM 7735 C CA . PRO C 1 272 ? -56.33405 -22.05764 -56.19860 1.000 27.58847 272 PRO C CA 1
ATOM 7736 C C . PRO C 1 272 ? -54.84044 -21.88418 -55.99408 1.000 27.64977 272 PRO C C 1
ATOM 7737 O O . PRO C 1 272 ? -54.05005 -22.23990 -56.87732 1.000 29.11735 272 PRO C O 1
ATOM 7741 N N . ARG C 1 273 ? -54.43288 -21.33075 -54.85025 1.000 27.18397 273 ARG C N 1
ATOM 7742 C CA . ARG C 1 273 ? -53.01254 -21.12485 -54.58991 1.000 27.15529 273 ARG C CA 1
ATOM 7743 C C . ARG C 1 273 ? -52.26227 -22.45176 -54.54897 1.000 27.10236 273 ARG C C 1
ATOM 7744 O O . ARG C 1 273 ? -51.14392 -22.55747 -55.06557 1.000 26.73889 273 ARG C O 1
ATOM 7752 N N . TYR C 1 274 ? -52.87076 -23.48470 -53.96276 1.000 25.25948 274 TYR C N 1
ATOM 7753 C CA . TYR C 1 274 ? -52.21165 -24.78438 -53.91925 1.000 25.65129 274 TYR C CA 1
ATOM 7754 C C . TYR C 1 274 ? -52.24218 -25.47985 -55.27223 1.000 25.26084 274 TYR C C 1
ATOM 7755 O O . TYR C 1 274 ? -51.31052 -26.22260 -55.59879 1.000 24.88116 274 TYR C O 1
ATOM 7764 N N . ARG C 1 275 ? -53.30382 -25.26840 -56.06053 1.000 27.68321 275 ARG C N 1
ATOM 7765 C CA . ARG C 1 275 ? -53.35942 -25.83729 -57.40819 1.000 26.92172 275 ARG C CA 1
ATOM 7766 C C . ARG C 1 275 ? -52.21199 -25.32474 -58.26651 1.000 25.32194 275 ARG C C 1
ATOM 7767 O O . ARG C 1 275 ? -51.61239 -26.08620 -59.03247 1.000 27.78346 275 ARG C O 1
ATOM 7775 N N . GLN C 1 276 ? -51.91729 -24.02665 -58.17481 1.000 27.86587 276 GLN C N 1
ATOM 7776 C CA . GLN C 1 276 ? -50.79873 -23.45544 -58.91793 1.000 27.68657 276 GLN C CA 1
ATOM 7777 C C . GLN C 1 276 ? -49.46520 -24.05194 -58.47633 1.000 26.80374 276 GLN C C 1
ATOM 7778 O O . GLN C 1 276 ? -48.57730 -24.27556 -59.30718 1.000 26.20990 276 GLN C O 1
ATOM 7784 N N . MET C 1 277 ? -49.29622 -24.30532 -57.17152 1.000 26.38439 277 MET C N 1
ATOM 7785 C CA . MET C 1 277 ? -48.05875 -24.92745 -56.70301 1.000 26.27130 277 MET C CA 1
ATOM 7786 C C . MET C 1 277 ? -47.92512 -26.34358 -57.23670 1.000 25.78081 277 MET C C 1
ATOM 7787 O O . MET C 1 277 ? -46.83924 -26.75822 -57.65865 1.000 27.03973 277 MET C O 1
ATOM 7792 N N . ILE C 1 278 ? -49.01842 -27.10275 -57.21555 1.000 25.47541 278 ILE C N 1
ATOM 7793 C CA . ILE C 1 278 ? -48.97961 -28.47499 -57.70437 1.000 25.16815 278 ILE C CA 1
ATOM 7794 C C . ILE C 1 278 ? -48.72523 -28.49679 -59.20860 1.000 26.82809 278 ILE C C 1
ATOM 7795 O O . ILE C 1 278 ? -47.93609 -29.31000 -59.70420 1.000 27.77468 278 ILE C O 1
ATOM 7800 N N . GLN C 1 279 ? -49.37928 -27.60356 -59.95821 1.000 25.68967 279 GLN C N 1
ATOM 7801 C CA . GLN C 1 279 ? -49.20816 -27.59742 -61.40921 1.000 27.10320 279 GLN C CA 1
ATOM 7802 C C . GLN C 1 279 ? -47.77765 -27.23489 -61.79445 1.000 26.62474 279 GLN C C 1
ATOM 7803 O O . GLN C 1 279 ? -47.21304 -27.81851 -62.72539 1.000 29.73942 279 GLN C O 1
ATOM 7809 N N . HIS C 1 280 ? -47.16830 -26.28855 -61.07597 1.000 25.00324 280 HIS C N 1
ATOM 7810 C CA . HIS C 1 280 ? -45.76071 -25.97425 -61.29803 1.000 25.79227 280 HIS C CA 1
ATOM 7811 C C . HIS C 1 280 ? -44.87347 -27.17518 -60.98674 1.000 25.96713 280 HIS C C 1
ATOM 7812 O O . HIS C 1 280 ? -43.90284 -27.44188 -61.70236 1.000 28.05499 280 HIS C O 1
ATOM 7819 N N . ASN C 1 281 ? -45.19649 -27.91928 -59.92861 1.000 26.23260 281 ASN C N 1
ATOM 7820 C CA . ASN C 1 281 ? -44.37586 -29.06104 -59.53813 1.000 26.47545 281 ASN C CA 1
ATOM 7821 C C . ASN C 1 281 ? -44.58386 -30.27962 -60.43319 1.000 25.49667 281 ASN C C 1
ATOM 7822 O O . ASN C 1 281 ? -43.65127 -31.06598 -60.62306 1.000 24.99253 281 ASN C O 1
ATOM 7827 N N . ILE C 1 282 ? -45.79409 -30.48400 -60.95175 1.000 27.67983 282 ILE C N 1
ATOM 7828 C CA . ILE C 1 282 ? -45.99331 -31.52181 -61.95880 1.000 26.85944 282 ILE C CA 1
ATOM 7829 C C . ILE C 1 282 ? -45.15638 -31.20857 -63.18849 1.000 28.06661 282 ILE C C 1
ATOM 7830 O O . ILE C 1 282 ? -44.53827 -32.09655 -63.78803 1.000 29.44753 282 ILE C O 1
ATOM 7835 N N . GLN C 1 283 ? -45.11026 -29.93099 -63.56748 1.000 28.48588 283 GLN C N 1
ATOM 7836 C CA . GLN C 1 283 ? -44.28074 -29.50284 -64.68662 1.000 30.34278 283 GLN C CA 1
ATOM 7837 C C . GLN C 1 283 ? -42.80356 -29.75318 -64.40253 1.000 29.11071 283 GLN C C 1
ATOM 7838 O O . GLN C 1 283 ? -42.09007 -30.33108 -65.22826 1.000 29.45345 283 GLN C O 1
ATOM 7844 N N . GLN C 1 284 ? -42.33765 -29.36647 -63.21444 1.000 29.04011 284 GLN C N 1
ATOM 7845 C CA . GLN C 1 284 ? -40.94094 -29.59245 -62.86016 1.000 27.71847 284 GLN C CA 1
ATOM 7846 C C . GLN C 1 284 ? -40.58518 -31.07095 -62.82248 1.000 28.16963 284 GLN C C 1
ATOM 7847 O O . GLN C 1 284 ? -39.44514 -31.43617 -63.13043 1.000 28.10488 284 GLN C O 1
ATOM 7853 N N . PHE C 1 285 ? -41.52749 -31.93878 -62.44752 1.000 28.16907 285 PHE C N 1
ATOM 7854 C CA . PHE C 1 285 ? -41.18699 -33.35469 -62.39832 1.000 27.80183 285 PHE C CA 1
ATOM 7855 C C . PHE C 1 285 ? -41.13769 -33.96968 -63.78698 1.000 27.28715 285 PHE C C 1
ATOM 7856 O O . PHE C 1 285 ? -40.32634 -34.86833 -64.03043 1.000 28.87403 285 PHE C O 1
ATOM 7864 N N . GLU C 1 286 ? -41.98085 -33.49882 -64.70575 1.000 28.43780 286 GLU C N 1
ATOM 7865 C CA . GLU C 1 286 ? -41.88617 -33.95509 -66.08784 1.000 28.55705 286 GLU C CA 1
ATOM 7866 C C . GLU C 1 286 ? -40.58272 -33.48853 -66.72226 1.000 28.07223 286 GLU C C 1
ATOM 7867 O O . GLU C 1 286 ? -39.97478 -34.21652 -67.51418 1.000 30.63827 286 GLU C O 1
ATOM 7873 N N . THR C 1 287 ? -40.13094 -32.28223 -66.37403 1.000 28.48451 287 THR C N 1
ATOM 7874 C CA . THR C 1 287 ? -38.79104 -31.85447 -66.76302 1.000 29.92387 287 THR C CA 1
ATOM 7875 C C . THR C 1 287 ? -37.73344 -32.78964 -66.18615 1.000 31.01164 287 THR C C 1
ATOM 7876 O O . THR C 1 287 ? -36.77216 -33.15688 -66.87331 1.000 32.36594 287 THR C O 1
ATOM 7880 N N . PHE C 1 288 ? -37.90061 -33.18732 -64.92149 1.000 30.58254 288 PHE C N 1
ATOM 7881 C CA . PHE C 1 288 ? -36.95878 -34.10207 -64.28618 1.000 28.68340 288 PHE C CA 1
ATOM 7882 C C . PHE C 1 288 ? -36.97586 -35.47141 -64.95163 1.000 29.97944 288 PHE C C 1
ATOM 7883 O O . PHE C 1 288 ? -35.92750 -36.11511 -65.08305 1.000 32.04885 288 PHE C O 1
ATOM 7891 N N . ILE C 1 289 ? -38.15652 -35.94130 -65.36437 1.000 29.78141 289 ILE C N 1
ATOM 7892 C CA . ILE C 1 289 ? -38.23922 -37.21916 -66.06853 1.000 31.84818 289 ILE C CA 1
ATOM 7893 C C . ILE C 1 289 ? -37.48790 -37.13572 -67.39077 1.000 30.90275 289 ILE C C 1
ATOM 7894 O O . ILE C 1 289 ? -36.77926 -38.07100 -67.78189 1.000 31.10379 289 ILE C O 1
ATOM 7899 N N . LYS C 1 290 ? -37.62046 -36.00672 -68.09153 1.000 31.08550 290 LYS C N 1
ATOM 7900 C CA . LYS C 1 290 ? -36.88449 -35.81505 -69.33500 1.000 31.85340 290 LYS C CA 1
ATOM 7901 C C . LYS C 1 290 ? -35.38023 -35.82210 -69.08275 1.000 33.68954 290 LYS C C 1
ATOM 7902 O O . LYS C 1 290 ? -34.61941 -36.43889 -69.83834 1.000 33.28864 290 LYS C O 1
ATOM 7908 N N . GLN C 1 291 ? -34.93355 -35.14881 -68.01698 1.000 32.48683 291 GLN C N 1
ATOM 7909 C CA . GLN C 1 291 ? -33.50974 -35.12659 -67.69984 1.000 30.32773 291 GLN C CA 1
ATOM 7910 C C . GLN C 1 291 ? -32.99530 -36.51996 -67.36805 1.000 33.31214 291 GLN C C 1
ATOM 7911 O O . GLN C 1 291 ? -31.85441 -36.86210 -67.69681 1.000 31.67222 291 GLN C O 1
ATOM 7917 N N . GLN C 1 292 ? -33.81781 -37.33720 -66.70556 1.000 32.50858 292 GLN C N 1
ATOM 7918 C CA . GLN C 1 292 ? -33.37820 -38.66789 -66.30953 1.000 33.78090 292 GLN C CA 1
ATOM 7919 C C . GLN C 1 292 ? -33.39955 -39.66247 -67.46079 1.000 35.71513 292 GLN C C 1
ATOM 7920 O O . GLN C 1 292 ? -32.77110 -40.72071 -67.35541 1.000 37.12211 292 GLN C O 1
ATOM 7926 N N . ARG C 1 293 ? -34.10682 -39.34653 -68.54302 1.000 37.40993 293 ARG C N 1
ATOM 7927 C CA . ARG C 1 293 ? -34.04555 -40.08870 -69.80161 1.000 36.88795 293 ARG C CA 1
ATOM 7928 C C . ARG C 1 293 ? -34.33076 -41.57597 -69.58832 1.000 37.98776 293 ARG C C 1
ATOM 7929 O O . ARG C 1 293 ? -33.49890 -42.44530 -69.85584 1.000 40.39881 293 ARG C O 1
ATOM 7937 N N . GLY C 1 294 ? -35.52720 -41.85716 -69.07227 1.000 36.12181 294 GLY C N 1
ATOM 7938 C CA . GLY C 1 294 ? -35.99905 -43.21818 -68.94606 1.000 36.03205 294 GLY C CA 1
ATOM 7939 C C . GLY C 1 294 ? -35.65381 -43.91428 -67.64837 1.000 35.37001 294 GLY C C 1
ATOM 7940 O O . GLY C 1 294 ? -36.16179 -45.01793 -67.40472 1.000 34.41258 294 GLY C O 1
ATOM 7941 N N . LEU C 1 295 ? -34.79179 -43.32527 -66.81614 1.000 35.74044 295 LEU C N 1
ATOM 7942 C CA . LEU C 1 295 ? -34.48024 -43.94796 -65.53434 1.000 34.68466 295 LEU C CA 1
ATOM 7943 C C . LEU C 1 295 ? -35.64839 -43.80316 -64.56162 1.000 35.25304 295 LEU C C 1
ATOM 7944 O O . LEU C 1 295 ? -35.91629 -44.71031 -63.76589 1.000 36.39645 295 LEU C O 1
ATOM 7949 N N . ILE C 1 296 ? -36.35578 -42.67438 -64.61386 1.000 34.71102 296 ILE C N 1
ATOM 7950 C CA . ILE C 1 296 ? -37.50791 -42.40156 -63.76062 1.000 34.47299 296 ILE C CA 1
ATOM 7951 C C . ILE C 1 296 ? -38.75415 -42.29760 -64.62856 1.000 33.00023 296 ILE C C 1
ATOM 7952 O O . ILE C 1 296 ? -38.73541 -41.64277 -65.67398 1.000 33.69297 296 ILE C O 1
ATOM 7957 N N . ASP C 1 297 ? -39.83810 -42.93554 -64.18957 1.000 32.97209 297 ASP C N 1
ATOM 7958 C CA . ASP C 1 297 ? -41.13412 -42.82879 -64.84536 1.000 30.81426 297 ASP C CA 1
ATOM 7959 C C . ASP C 1 297 ? -42.21296 -42.70732 -63.77799 1.000 32.74706 297 ASP C C 1
ATOM 7960 O O . ASP C 1 297 ? -41.94888 -42.84990 -62.57952 1.000 32.71566 297 ASP C O 1
ATOM 7965 N N . TRP C 1 298 ? -43.43445 -42.40569 -64.21580 1.000 31.09589 298 TRP C N 1
ATOM 7966 C CA . TRP C 1 298 ? -44.56759 -42.38412 -63.30000 1.000 30.56527 298 TRP C CA 1
ATOM 7967 C C . TRP C 1 298 ? -45.84906 -42.57394 -64.09602 1.000 30.15155 298 TRP C C 1
ATOM 7968 O O . TRP C 1 298 ? -45.88271 -42.37342 -65.31367 1.000 31.68511 298 TRP C O 1
ATOM 7979 N N . VAL C 1 299 ? -46.89479 -42.99772 -63.39411 1.000 27.46419 299 VAL C N 1
ATOM 7980 C CA . VAL C 1 299 ? -48.26104 -42.78767 -63.85721 1.000 27.78036 299 VAL C CA 1
ATOM 7981 C C . VAL C 1 299 ? -48.64704 -41.37528 -63.43482 1.000 29.38794 299 VAL C C 1
ATOM 7982 O O . VAL C 1 299 ? -48.72233 -41.08143 -62.23999 1.000 30.88535 299 VAL C O 1
ATOM 7986 N N . LYS C 1 300 ? -48.86219 -40.49369 -64.40567 1.000 27.92663 300 LYS C N 1
ATOM 7987 C CA . LYS C 1 300 ? -49.10797 -39.09545 -64.08411 1.000 27.85638 300 LYS C CA 1
ATOM 7988 C C . LYS C 1 300 ? -50.36914 -38.96037 -63.23550 1.000 30.79974 300 LYS C C 1
ATOM 7989 O O . LYS C 1 300 ? -51.42403 -39.49170 -63.61179 1.000 29.83358 300 LYS C O 1
ATOM 7995 N N . PRO C 1 301 ? -50.30677 -38.26597 -62.09906 1.000 30.91516 301 PRO C N 1
ATOM 7996 C CA . PRO C 1 301 ? -51.49808 -38.11098 -61.25948 1.000 28.57652 301 PRO C CA 1
ATOM 7997 C C . PRO C 1 301 ? -52.50462 -37.15624 -61.88074 1.000 29.05599 301 PRO C C 1
ATOM 7998 O O . PRO C 1 301 ? -52.15191 -36.23794 -62.62392 1.000 31.33948 301 PRO C O 1
ATOM 8002 N N . GLU C 1 302 ? -53.77915 -37.38848 -61.56323 1.000 28.60329 302 GLU C N 1
ATOM 8003 C CA . GLU C 1 302 ? -54.87111 -36.55331 -62.04572 1.000 26.66658 302 GLU C CA 1
ATOM 8004 C C . GLU C 1 302 ? -55.41851 -35.60163 -60.98760 1.000 26.54949 302 GLU C C 1
ATOM 8005 O O . GLU C 1 302 ? -56.01140 -34.57884 -61.34593 1.000 26.29761 302 GLU C O 1
ATOM 8011 N N . ALA C 1 303 ? -55.25695 -35.91732 -59.70314 1.000 26.20343 303 ALA C N 1
ATOM 8012 C CA . ALA C 1 303 ? -55.73614 -35.04479 -58.63929 1.000 26.63648 303 ALA C CA 1
ATOM 8013 C C . ALA C 1 303 ? -55.02689 -35.39919 -57.34129 1.000 26.36292 303 ALA C C 1
ATOM 8014 O O . ALA C 1 303 ? -54.45528 -36.48197 -57.19755 1.000 26.86958 303 ALA C O 1
ATOM 8016 N N . GLY C 1 304 ? -55.05933 -34.46474 -56.40443 1.000 27.64939 304 GLY C N 1
ATOM 8017 C CA . GLY C 1 304 ? -54.51251 -34.68104 -55.08733 1.000 24.29375 304 GLY C CA 1
ATOM 8018 C C . GLY C 1 304 ? -53.19452 -33.96642 -54.86212 1.000 25.83674 304 GLY C C 1
ATOM 8019 O O . GLY C 1 304 ? -52.82345 -33.02129 -55.56441 1.000 25.71666 304 GLY C O 1
ATOM 8020 N N . THR C 1 305 ? -52.46325 -34.45563 -53.86535 1.000 23.72106 305 THR C N 1
ATOM 8021 C CA . THR C 1 305 ? -51.30417 -33.76335 -53.32969 1.000 25.13739 305 THR C CA 1
ATOM 8022 C C . THR C 1 305 ? -50.00695 -34.54950 -53.45525 1.000 23.98291 305 THR C C 1
ATOM 8023 O O . THR C 1 305 ? -48.95221 -34.03655 -53.06228 1.000 23.64054 305 THR C O 1
ATOM 8027 N N . ILE C 1 306 ? -50.04919 -35.77184 -53.98975 1.000 25.13974 306 ILE C N 1
ATOM 8028 C CA . ILE C 1 306 ? -48.89251 -36.65736 -54.02817 1.000 26.43751 306 ILE C CA 1
ATOM 8029 C C . ILE C 1 306 ? -48.80735 -37.33398 -55.39201 1.000 26.46049 306 ILE C C 1
ATOM 8030 O O . ILE C 1 306 ? -49.78054 -37.39539 -56.14468 1.000 26.89000 306 ILE C O 1
ATOM 8035 N N . ALA C 1 307 ? -47.61895 -37.85472 -55.69387 1.000 25.73946 307 ALA C N 1
ATOM 8036 C CA . ALA C 1 307 ? -47.37926 -38.67574 -56.87221 1.000 27.71600 307 ALA C CA 1
ATOM 8037 C C . ALA C 1 307 ? -46.51552 -39.85439 -56.45743 1.000 26.99326 307 ALA C C 1
ATOM 8038 O O . ALA C 1 307 ? -45.84025 -39.81494 -55.42759 1.000 28.53672 307 ALA C O 1
ATOM 8040 N N . PHE C 1 308 ? -46.53513 -40.90866 -57.27146 1.000 27.11657 308 PHE C N 1
ATOM 8041 C CA . PHE C 1 308 ? -45.87776 -42.17374 -56.94189 1.000 25.76496 308 PHE C CA 1
ATOM 8042 C C . PHE C 1 308 ? -44.96444 -42.61620 -58.08293 1.000 27.55407 308 PHE C C 1
ATOM 8043 O O . PHE C 1 308 ? -45.21353 -43.64206 -58.72741 1.000 29.23416 308 PHE C O 1
ATOM 8051 N N . PRO C 1 309 ? -43.90045 -41.86169 -58.36819 1.000 27.56566 309 PRO C N 1
ATOM 8052 C CA . PRO C 1 309 ? -42.97436 -42.26651 -59.43472 1.000 28.78847 309 PRO C CA 1
ATOM 8053 C C . PRO C 1 309 ? -42.15829 -43.48702 -59.03275 1.000 30.86270 309 PRO C C 1
ATOM 8054 O O . PRO C 1 309 ? -42.20906 -43.96142 -57.89792 1.000 29.65808 309 PRO C O 1
ATOM 8058 N N . PHE C 1 310 ? -41.39391 -44.00516 -59.99465 1.000 30.39517 310 PHE C N 1
ATOM 8059 C CA . PHE C 1 310 ? -40.62280 -45.21745 -59.75609 1.000 31.18860 310 PHE C CA 1
ATOM 8060 C C . PHE C 1 310 ? -39.35255 -45.22388 -60.59439 1.000 33.05899 310 PHE C C 1
ATOM 8061 O O . PHE C 1 310 ? -39.23581 -44.50701 -61.59201 1.000 34.26796 310 PHE C O 1
ATOM 8069 N N . PHE C 1 311 ? -38.39681 -46.05013 -60.16400 1.000 32.44924 311 PHE C N 1
ATOM 8070 C CA . PHE C 1 311 ? -37.22739 -46.37462 -60.97060 1.000 33.65408 311 PHE C CA 1
ATOM 8071 C C . PHE C 1 311 ? -37.54534 -47.51398 -61.93094 1.000 35.14541 311 PHE C C 1
ATOM 8072 O O . PHE C 1 311 ? -38.17730 -48.50398 -61.55067 1.000 34.92830 311 PHE C O 1
ATOM 8080 N N . THR C 1 312 ? -37.10881 -47.37276 -63.18451 1.000 35.16830 312 THR C N 1
ATOM 8081 C CA . THR C 1 312 ? -37.23824 -48.47504 -64.13159 1.000 35.46724 312 THR C CA 1
ATOM 8082 C C . THR C 1 312 ? -36.11057 -49.49129 -63.99035 1.000 37.11285 312 THR C C 1
ATOM 8083 O O . THR C 1 312 ? -36.24578 -50.61854 -64.47673 1.000 39.02558 312 THR C O 1
ATOM 8087 N N . ASP C 1 313 ? -35.01456 -49.12194 -63.33140 1.000 36.19811 313 ASP C N 1
ATOM 8088 C CA . ASP C 1 313 ? -33.92040 -50.05297 -63.07796 1.000 36.99876 313 ASP C CA 1
ATOM 8089 C C . ASP C 1 313 ? -34.29287 -50.99952 -61.94096 1.000 39.35452 313 ASP C C 1
ATOM 8090 O O . ASP C 1 313 ? -34.52495 -50.53867 -60.81610 1.000 38.02937 313 ASP C O 1
ATOM 8095 N N . PRO C 1 314 ? -34.32744 -52.31710 -62.17509 1.000 39.79544 314 PRO C N 1
ATOM 8096 C CA . PRO C 1 314 ? -34.73813 -53.25121 -61.11409 1.000 38.93528 314 PRO C CA 1
ATOM 8097 C C . PRO C 1 314 ? -33.74584 -53.36455 -59.97444 1.000 41.33653 314 PRO C C 1
ATOM 8098 O O . PRO C 1 314 ? -34.07661 -53.98600 -58.95417 1.000 41.75127 314 PRO C O 1
ATOM 8102 N N . ASN C 1 315 ? -32.54597 -52.80373 -60.11363 1.000 38.21169 315 ASN C N 1
ATOM 8103 C CA . ASN C 1 315 ? -31.53713 -52.90482 -59.07182 1.000 37.54850 315 ASN C CA 1
ATOM 8104 C C . ASN C 1 315 ? -31.65440 -51.81003 -58.02695 1.000 40.37844 315 ASN C C 1
ATOM 8105 O O . ASN C 1 315 ? -31.18927 -51.99851 -56.89697 1.000 40.23624 315 ASN C O 1
ATOM 8110 N N . ILE C 1 316 ? -32.26820 -50.68355 -58.36723 1.000 40.18003 316 ILE C N 1
ATOM 8111 C CA . ILE C 1 316 ? -32.27833 -49.53843 -57.46902 1.000 41.41186 316 ILE C CA 1
ATOM 8112 C C . ILE C 1 316 ? -33.30154 -49.77994 -56.36791 1.000 41.55030 316 ILE C C 1
ATOM 8113 O O . ILE C 1 316 ? -34.46500 -50.10476 -56.63748 1.000 41.07058 316 ILE C O 1
ATOM 8118 N N . ASN C 1 317 ? -32.86807 -49.61274 -55.12405 1.000 41.14935 317 ASN C N 1
ATOM 8119 C CA . ASN C 1 317 ? -33.72981 -49.72100 -53.95619 1.000 40.03402 317 ASN C CA 1
ATOM 8120 C C . ASN C 1 317 ? -34.13602 -48.31912 -53.52488 1.000 37.17875 317 ASN C C 1
ATOM 8121 O O . ASN C 1 317 ? -33.27206 -47.48390 -53.24014 1.000 36.70068 317 ASN C O 1
ATOM 8126 N N . SER C 1 318 ? -35.44576 -48.05472 -53.50532 1.000 36.56934 318 SER C N 1
ATOM 8127 C CA . SER C 1 318 ? -35.92232 -46.74055 -53.08539 1.000 34.63222 318 SER C CA 1
ATOM 8128 C C . SER C 1 318 ? -35.64535 -46.48531 -51.61152 1.000 35.90219 318 SER C C 1
ATOM 8129 O O . SER C 1 318 ? -35.47879 -45.33123 -51.20243 1.000 36.37951 318 SER C O 1
ATOM 8132 N N . LYS C 1 319 ? -35.61482 -47.54346 -50.80320 1.000 35.62071 319 LYS C N 1
ATOM 8133 C CA . LYS C 1 319 ? -35.32611 -47.39754 -49.38246 1.000 36.61138 319 LYS C CA 1
ATOM 8134 C C . LYS C 1 319 ? -33.91768 -46.86004 -49.15169 1.000 38.00961 319 LYS C C 1
ATOM 8135 O O . LYS C 1 319 ? -33.70349 -46.00025 -48.28855 1.000 39.03355 319 LYS C O 1
ATOM 8141 N N . ILE C 1 320 ? -32.94830 -47.33864 -49.93266 1.000 37.55896 320 ILE C N 1
ATOM 8142 C CA . ILE C 1 320 ? -31.56653 -46.89528 -49.77713 1.000 37.32926 320 ILE C CA 1
ATOM 8143 C C . ILE C 1 320 ? -31.37412 -45.48850 -50.32816 1.000 36.28770 320 ILE C C 1
ATOM 8144 O O . ILE C 1 320 ? -30.67473 -44.66170 -49.72928 1.000 36.29971 320 ILE C O 1
ATOM 8149 N N . VAL C 1 321 ? -31.98259 -45.19230 -51.47536 1.000 34.96278 321 VAL C N 1
ATOM 8150 C CA . VAL C 1 321 ? -31.82567 -43.86878 -52.06499 1.000 35.72835 321 VAL C CA 1
ATOM 8151 C C . VAL C 1 321 ? -32.44951 -42.80908 -51.16821 1.000 35.18333 321 VAL C C 1
ATOM 8152 O O . VAL C 1 321 ? -31.88118 -41.72700 -50.97664 1.000 34.01133 321 VAL C O 1
ATOM 8156 N N . ALA C 1 322 ? -33.61629 -43.10545 -50.59159 1.000 35.10066 322 ALA C N 1
ATOM 8157 C CA . ALA C 1 322 ? -34.23974 -42.16194 -49.67244 1.000 34.05350 322 ALA C CA 1
ATOM 8158 C C . ALA C 1 322 ? -33.38884 -41.96735 -48.42613 1.000 34.51652 322 ALA C C 1
ATOM 8159 O O . ALA C 1 322 ? -33.32696 -40.85995 -47.88157 1.000 33.72730 322 ALA C O 1
ATOM 8161 N N . LYS C 1 323 ? -32.72184 -43.03003 -47.96967 1.000 36.68684 323 LYS C N 1
ATOM 8162 C CA . LYS C 1 323 ? -31.86473 -42.93984 -46.79127 1.000 36.68526 323 LYS C CA 1
ATOM 8163 C C . LYS C 1 323 ? -30.65664 -42.04718 -47.05278 1.000 36.59322 323 LYS C C 1
ATOM 8164 O O . LYS C 1 323 ? -30.35492 -41.14702 -46.26015 1.000 38.31361 323 LYS C O 1
ATOM 8170 N N . ARG C 1 324 ? -29.93880 -42.29357 -48.15283 1.000 37.38081 324 ARG C N 1
ATOM 8171 C CA . ARG C 1 324 ? -28.79530 -41.45052 -48.48757 1.000 36.37328 324 ARG C CA 1
ATOM 8172 C C . ARG C 1 324 ? -29.22689 -40.01213 -48.72765 1.000 36.92946 324 ARG C C 1
ATOM 8173 O O . ARG C 1 324 ? -28.52660 -39.06937 -48.34120 1.000 35.74892 324 ARG C O 1
ATOM 8181 N N . LEU C 1 325 ? -30.39470 -39.82804 -49.34523 1.000 36.31067 325 LEU C N 1
ATOM 8182 C CA . LEU C 1 325 ? -30.85791 -38.48911 -49.68988 1.000 34.98552 325 LEU C CA 1
ATOM 8183 C C . LEU C 1 325 ? -31.24714 -37.69812 -48.44783 1.000 34.51503 325 LEU C C 1
ATOM 8184 O O . LEU C 1 325 ? -31.01726 -36.48436 -48.38130 1.000 35.10296 325 LEU C O 1
ATOM 8189 N N . VAL C 1 326 ? -31.84138 -38.36327 -47.45606 1.000 34.70244 326 VAL C N 1
ATOM 8190 C CA . VAL C 1 326 ? -32.29760 -37.64366 -46.27177 1.000 34.98984 326 VAL C CA 1
ATOM 8191 C C . VAL C 1 326 ? -31.14260 -37.38010 -45.30618 1.000 35.08714 326 VAL C C 1
ATOM 8192 O O . VAL C 1 326 ? -31.14742 -36.37140 -44.59130 1.000 37.95765 326 VAL C O 1
ATOM 8196 N N . GLU C 1 327 ? -30.14113 -38.26208 -45.26609 1.000 36.18355 327 GLU C N 1
ATOM 8197 C CA . GLU C 1 327 ? -29.01489 -38.07863 -44.35446 1.000 37.68682 327 GLU C CA 1
ATOM 8198 C C . GLU C 1 327 ? -27.93361 -37.17345 -44.93958 1.000 38.00915 327 GLU C C 1
ATOM 8199 O O . GLU C 1 327 ? -27.31904 -36.38956 -44.20661 1.000 38.32265 327 GLU C O 1
ATOM 8205 N N . ASP C 1 328 ? -27.67655 -37.26705 -46.24432 1.000 36.47588 328 ASP C N 1
ATOM 8206 C CA . ASP C 1 328 ? -26.63776 -36.44777 -46.85602 1.000 36.05885 328 ASP C CA 1
ATOM 8207 C C . ASP C 1 328 ? -27.12954 -35.06662 -47.26099 1.000 34.60557 328 ASP C C 1
ATOM 8208 O O . ASP C 1 328 ? -26.32325 -34.13322 -47.34354 1.000 35.63665 328 ASP C O 1
ATOM 8213 N N . HIS C 1 329 ? -28.43018 -34.90994 -47.51239 1.000 35.45135 329 HIS C N 1
ATOM 8214 C CA . HIS C 1 329 ? -28.97160 -33.65211 -48.00818 1.000 33.82624 329 HIS C CA 1
ATOM 8215 C C . HIS C 1 329 ? -30.17908 -33.12836 -47.24577 1.000 33.12673 329 HIS C C 1
ATOM 8216 O O . HIS C 1 329 ? -30.57666 -31.98569 -47.49037 1.000 32.87762 329 HIS C O 1
ATOM 8223 N N . GLY C 1 330 ? -30.79317 -33.91665 -46.36590 1.000 33.97903 330 GLY C N 1
ATOM 8224 C CA . GLY C 1 330 ? -31.95527 -33.43643 -45.64506 1.000 32.33379 330 GLY C CA 1
ATOM 8225 C C . GLY C 1 330 ? -33.23792 -33.46438 -46.43933 1.000 32.60318 330 GLY C C 1
ATOM 8226 O O . GLY C 1 330 ? -34.20292 -32.78865 -46.06618 1.000 31.70208 330 GLY C O 1
ATOM 8227 N N . VAL C 1 331 ? -33.27508 -34.22375 -47.53120 1.000 33.68283 331 VAL C N 1
ATOM 8228 C CA . VAL C 1 331 ? -34.41131 -34.27277 -48.44360 1.000 31.41412 331 VAL C CA 1
ATOM 8229 C C . VAL C 1 331 ? -35.12522 -35.59259 -48.22244 1.000 29.98896 331 VAL C C 1
ATOM 8230 O O . VAL C 1 331 ? -34.52340 -36.66129 -48.37923 1.000 32.49142 331 VAL C O 1
ATOM 8234 N N . LEU C 1 332 ? -36.41071 -35.52972 -47.89724 1.000 28.53193 332 LEU C N 1
ATOM 8235 C CA . LEU C 1 332 ? -37.16845 -36.72476 -47.55546 1.000 29.51431 332 LEU C CA 1
ATOM 8236 C C . LEU C 1 332 ? -38.10425 -37.09815 -48.69202 1.000 29.26132 332 LEU C C 1
ATOM 8237 O O . LEU C 1 332 ? -38.96952 -36.30563 -49.07641 1.000 29.77728 332 LEU C O 1
ATOM 8242 N N . LEU C 1 333 ? -37.92547 -38.30084 -49.22301 1.000 30.12978 333 LEU C N 1
ATOM 8243 C CA . LEU C 1 333 ? -38.91703 -38.94809 -50.05999 1.000 27.83291 333 LEU C CA 1
ATOM 8244 C C . LEU C 1 333 ? -39.38926 -40.19739 -49.33205 1.000 29.67404 333 LEU C C 1
ATOM 8245 O O . LEU C 1 333 ? -38.62075 -40.82973 -48.60416 1.000 33.87038 333 LEU C O 1
ATOM 8250 N N . LEU C 1 334 ? -40.65511 -40.55436 -49.51998 1.000 27.88080 334 LEU C N 1
ATOM 8251 C CA . LEU C 1 334 ? -41.20304 -41.72961 -48.85799 1.000 29.41253 334 LEU C CA 1
ATOM 8252 C C . LEU C 1 334 ? -40.94625 -42.95662 -49.72268 1.000 31.91816 334 LEU C C 1
ATOM 8253 O O . LEU C 1 334 ? -41.53129 -43.06617 -50.80908 1.000 33.56942 334 LEU C O 1
ATOM 8258 N N . PRO C 1 335 ? -40.08591 -43.88542 -49.30610 1.000 33.66699 335 PRO C N 1
ATOM 8259 C CA . PRO C 1 335 ? -39.78516 -45.04381 -50.15675 1.000 31.84362 335 PRO C CA 1
ATOM 8260 C C . PRO C 1 335 ? -41.00292 -45.93115 -50.36144 1.000 34.82191 335 PRO C C 1
ATOM 8261 O O . PRO C 1 335 ? -41.82295 -46.11552 -49.45799 1.000 35.03999 335 PRO C O 1
ATOM 8265 N N . GLY C 1 336 ? -41.11167 -46.48435 -51.57158 1.000 32.96848 336 GLY C N 1
ATOM 8266 C CA . GLY C 1 336 ? -42.27165 -47.27259 -51.93802 1.000 30.60866 336 GLY C CA 1
ATOM 8267 C C . GLY C 1 336 ? -42.42650 -48.55787 -51.16328 1.000 30.01332 336 GLY C C 1
ATOM 8268 O O . GLY C 1 336 ? -43.50780 -49.15397 -51.20294 1.000 29.83155 336 GLY C O 1
ATOM 8269 N N . GLU C 1 337 ? -41.38428 -48.99282 -50.45120 1.000 32.43573 337 GLU C N 1
ATOM 8270 C CA . GLU C 1 337 ? -41.53355 -50.15346 -49.58223 1.000 33.05822 337 GLU C CA 1
ATOM 8271 C C . GLU C 1 337 ? -42.62054 -49.91522 -48.54170 1.000 33.59119 337 GLU C C 1
ATOM 8272 O O . GLU C 1 337 ? -43.24840 -50.86888 -48.06713 1.000 35.34537 337 GLU C O 1
ATOM 8278 N N . ALA C 1 338 ? -42.86634 -48.65021 -48.18942 1.000 31.84231 338 ALA C N 1
ATOM 8279 C CA . ALA C 1 338 ? -43.98888 -48.29918 -47.33254 1.000 31.61629 338 ALA C CA 1
ATOM 8280 C C . ALA C 1 338 ? -45.32771 -48.67855 -47.94286 1.000 31.16748 338 ALA C C 1
ATOM 8281 O O . ALA C 1 338 ? -46.33578 -48.68006 -47.22758 1.000 30.73645 338 ALA C O 1
ATOM 8283 N N . PHE C 1 339 ? -45.36224 -48.99288 -49.24059 1.000 32.51247 339 PHE C N 1
ATOM 8284 C CA . PHE C 1 339 ? -46.56968 -49.44417 -49.91965 1.000 29.49421 339 PHE C CA 1
ATOM 8285 C C . PHE C 1 339 ? -46.39068 -50.79448 -50.60112 1.000 29.66361 339 PHE C C 1
ATOM 8286 O O . PHE C 1 339 ? -47.22968 -51.17074 -51.42752 1.000 29.91773 339 PHE C O 1
ATOM 8294 N N . ASP C 1 340 ? -45.31702 -51.52082 -50.29280 1.000 30.50374 340 ASP C N 1
ATOM 8295 C CA . ASP C 1 340 ? -45.00902 -52.79628 -50.94176 1.000 31.06804 340 ASP C CA 1
ATOM 8296 C C . ASP C 1 340 ? -44.80113 -52.60523 -52.44188 1.000 30.43591 340 ASP C C 1
ATOM 8297 O O . ASP C 1 340 ? -45.17833 -53.45211 -53.25394 1.000 29.53942 340 ASP C O 1
ATOM 8302 N N . ARG C 1 341 ? -44.21983 -51.46204 -52.80765 1.000 30.06770 341 ARG C N 1
ATOM 8303 C CA . ARG C 1 341 ? -43.82436 -51.14812 -54.18229 1.000 30.11685 341 ARG C CA 1
ATOM 8304 C C . ARG C 1 341 ? -42.39125 -50.63469 -54.13838 1.000 29.99649 341 ARG C C 1
ATOM 8305 O O . ARG C 1 341 ? -42.15033 -49.42644 -54.24968 1.000 31.78697 341 ARG C O 1
ATOM 8313 N N . PRO C 1 342 ? -41.40870 -51.53375 -54.02148 1.000 31.33449 342 PRO C N 1
ATOM 8314 C CA . PRO C 1 342 ? -40.04198 -51.09587 -53.67586 1.000 32.68243 342 PRO C CA 1
ATOM 8315 C C . PRO C 1 342 ? -39.36030 -50.21887 -54.71940 1.000 33.95938 342 PRO C C 1
ATOM 8316 O O . PRO C 1 342 ? -38.43533 -49.47784 -54.36057 1.000 33.59457 342 PRO C O 1
ATOM 8320 N N . SER C 1 343 ? -39.75770 -50.27626 -55.98913 1.000 34.74209 343 SER C N 1
ATOM 8321 C CA . SER C 1 343 ? -39.13351 -49.40004 -56.97311 1.000 32.32074 343 SER C CA 1
ATOM 8322 C C . SER C 1 343 ? -39.76517 -48.01684 -57.01960 1.000 32.40652 343 SER C C 1
ATOM 8323 O O . SER C 1 343 ? -39.16639 -47.10136 -57.59321 1.000 31.54600 343 SER C O 1
ATOM 8326 N N . HIS C 1 344 ? -40.93634 -47.83732 -56.41836 1.000 31.16585 344 HIS C N 1
ATOM 8327 C CA . HIS C 1 344 ? -41.60690 -46.54852 -56.40438 1.000 31.64310 344 HIS C CA 1
ATOM 8328 C C . HIS C 1 344 ? -41.15320 -45.70709 -55.20921 1.000 31.04603 344 HIS C C 1
ATOM 8329 O O . HIS C 1 344 ? -40.47735 -46.18310 -54.29628 1.000 31.68361 344 HIS C O 1
ATOM 8336 N N . PHE C 1 345 ? -41.53609 -44.43216 -55.22961 1.000 29.27771 345 PHE C N 1
ATOM 8337 C CA . PHE C 1 345 ? -41.42197 -43.56539 -54.06604 1.000 28.79930 345 PHE C CA 1
ATOM 8338 C C . PHE C 1 345 ? -42.48023 -42.47849 -54.17167 1.000 29.17929 345 PHE C C 1
ATOM 8339 O O . PHE C 1 345 ? -42.90784 -42.12004 -55.26917 1.000 27.63215 345 PHE C O 1
ATOM 8347 N N . ARG C 1 346 ? -42.91418 -41.96829 -53.02282 1.000 29.38308 346 ARG C N 1
ATOM 8348 C CA . ARG C 1 346 ? -43.95652 -40.95205 -52.97395 1.000 26.79361 346 ARG C CA 1
ATOM 8349 C C . ARG C 1 346 ? -43.33426 -39.58391 -52.74435 1.000 27.26969 346 ARG C C 1
ATOM 8350 O O . ARG C 1 346 ? -42.50512 -39.41468 -51.84629 1.000 30.51300 346 ARG C O 1
ATOM 8358 N N . ILE C 1 347 ? -43.76205 -38.60774 -53.53562 1.000 26.93908 347 ILE C N 1
ATOM 8359 C CA . ILE C 1 347 ? -43.24719 -37.24896 -53.46936 1.000 26.99037 347 ILE C CA 1
ATOM 8360 C C . ILE C 1 347 ? -44.42746 -36.30138 -53.30862 1.000 26.98140 347 ILE C C 1
ATOM 8361 O O . ILE C 1 347 ? -45.49480 -36.51546 -53.89468 1.000 27.06164 347 ILE C O 1
ATOM 8366 N N . ALA C 1 348 ? -44.24495 -35.27073 -52.48908 1.000 26.26629 348 ALA C N 1
ATOM 8367 C CA . ALA C 1 348 ? -45.30269 -34.31270 -52.20819 1.000 27.72082 348 ALA C CA 1
ATOM 8368 C C . ALA C 1 348 ? -45.32586 -33.23065 -53.27890 1.000 27.41072 348 ALA C C 1
ATOM 8369 O O . ALA C 1 348 ? -44.28120 -32.66629 -53.62250 1.000 26.71957 348 ALA C O 1
ATOM 8371 N N . LEU C 1 349 ? -46.52452 -32.93814 -53.79130 1.000 26.46240 349 LEU C N 1
ATOM 8372 C CA . LEU C 1 349 ? -46.71917 -31.91616 -54.81311 1.000 25.60744 349 LEU C CA 1
ATOM 8373 C C . LEU C 1 349 ? -47.15176 -30.57291 -54.24250 1.000 25.29462 349 LEU C C 1
ATOM 8374 O O . LEU C 1 349 ? -46.98540 -29.54841 -54.91296 1.000 24.00870 349 LEU C O 1
ATOM 8379 N N . GLY C 1 350 ? -47.67961 -30.54911 -53.02082 1.000 26.52821 350 GLY C N 1
ATOM 8380 C CA . GLY C 1 350 ? -48.20302 -29.32668 -52.44460 1.000 26.08759 350 GLY C CA 1
ATOM 8381 C C . GLY C 1 350 ? -47.19661 -28.54551 -51.62387 1.000 29.36012 350 GLY C C 1
ATOM 8382 O O . GLY C 1 350 ? -47.54716 -27.93929 -50.60568 1.000 27.65637 350 GLY C O 1
ATOM 8383 N N . VAL C 1 351 ? -45.93976 -28.55668 -52.04895 1.000 28.33282 351 VAL C N 1
ATOM 8384 C CA . VAL C 1 351 ? -44.89674 -27.78624 -51.39863 1.000 28.44069 351 VAL C CA 1
ATOM 8385 C C . VAL C 1 351 ? -44.49871 -26.64440 -52.32303 1.000 28.69133 351 VAL C C 1
ATOM 8386 O O . VAL C 1 351 ? -44.86471 -26.60609 -53.49758 1.000 29.26195 351 VAL C O 1
ATOM 8390 N N . GLU C 1 352 ? -43.75262 -25.69890 -51.77425 1.000 29.95888 352 GLU C N 1
ATOM 8391 C CA . GLU C 1 352 ? -43.24476 -24.60551 -52.58290 1.000 30.40161 352 GLU C CA 1
ATOM 8392 C C . GLU C 1 352 ? -42.34842 -25.16665 -53.68613 1.000 28.77528 352 GLU C C 1
ATOM 8393 O O . GLU C 1 352 ? -41.51002 -26.03739 -53.41292 1.000 29.16289 352 GLU C O 1
ATOM 8399 N N . PRO C 1 353 ? -42.49888 -24.70839 -54.93268 1.000 28.60783 353 PRO C N 1
ATOM 8400 C CA . PRO C 1 353 ? -41.71533 -25.28724 -56.04304 1.000 29.55914 353 PRO C CA 1
ATOM 8401 C C . PRO C 1 353 ? -40.20312 -25.20429 -55.89071 1.000 28.30957 353 PRO C C 1
ATOM 8402 O O . PRO C 1 353 ? -39.50447 -26.07408 -56.42537 1.000 29.49169 353 PRO C O 1
ATOM 8406 N N . SER C 1 354 ? -39.67086 -24.19267 -55.19606 1.000 30.06910 354 SER C N 1
ATOM 8407 C CA . SER C 1 354 ? -38.22911 -24.14154 -54.95654 1.000 28.49837 354 SER C CA 1
ATOM 8408 C C . SER C 1 354 ? -37.75823 -25.32659 -54.12595 1.000 28.39306 354 SER C C 1
ATOM 8409 O O . SER C 1 354 ? -36.69852 -25.90080 -54.39808 1.000 29.94569 354 SER C O 1
ATOM 8412 N N . LEU C 1 355 ? -38.52766 -25.70837 -53.10603 1.000 29.97869 355 LEU C N 1
ATOM 8413 C CA . LEU C 1 355 ? -38.16717 -26.89412 -52.33664 1.000 31.18353 355 LEU C CA 1
ATOM 8414 C C . LEU C 1 355 ? -38.35771 -28.15482 -53.16563 1.000 29.40050 355 LEU C C 1
ATOM 8415 O O . LEU C 1 355 ? -37.52522 -29.06690 -53.11913 1.000 30.27476 355 LEU C O 1
ATOM 8420 N N . PHE C 1 356 ? -39.44585 -28.21928 -53.93596 1.000 30.50798 356 PHE C N 1
ATOM 8421 C CA . PHE C 1 356 ? -39.65260 -29.35057 -54.83378 1.000 28.79008 356 PHE C CA 1
ATOM 8422 C C . PHE C 1 356 ? -38.48796 -29.48902 -55.80467 1.000 28.07341 356 PHE C C 1
ATOM 8423 O O . PHE C 1 356 ? -37.99746 -30.59817 -56.04216 1.000 28.39090 356 PHE C O 1
ATOM 8431 N N . GLN C 1 357 ? -38.00404 -28.36539 -56.34323 1.000 29.35619 357 GLN C N 1
ATOM 8432 C CA . GLN C 1 357 ? -36.90314 -28.41563 -57.30274 1.000 29.85915 357 GLN C CA 1
ATOM 8433 C C . GLN C 1 357 ? -35.57574 -28.71132 -56.61450 1.000 31.58144 357 GLN C C 1
ATOM 8434 O O . GLN C 1 357 ? -34.75128 -29.46877 -57.14299 1.000 32.34519 357 GLN C O 1
ATOM 8440 N N . TYR C 1 358 ? -35.34877 -28.11621 -55.43895 1.000 30.78753 358 TYR C N 1
ATOM 8441 C CA . TYR C 1 358 ? -34.15589 -28.43332 -54.66079 1.000 28.35784 358 TYR C CA 1
ATOM 8442 C C . TYR C 1 358 ? -34.06975 -29.93153 -54.39927 1.000 28.81281 358 TYR C C 1
ATOM 8443 O O . TYR C 1 358 ? -32.98662 -30.52417 -54.46403 1.000 29.93394 358 TYR C O 1
ATOM 8452 N N . ALA C 1 359 ? -35.20721 -30.55959 -54.09944 1.000 28.36652 359 ALA C N 1
ATOM 8453 C CA . ALA C 1 359 ? -35.22603 -31.99496 -53.83678 1.000 29.73806 359 ALA C CA 1
ATOM 8454 C C . ALA C 1 359 ? -34.86917 -32.80303 -55.07746 1.000 29.39587 359 ALA C C 1
ATOM 8455 O O . ALA C 1 359 ? -34.14378 -33.79978 -54.98695 1.000 30.39842 359 ALA C O 1
ATOM 8457 N N . LEU C 1 360 ? -35.37852 -32.39648 -56.24309 1.000 30.11162 360 LEU C N 1
ATOM 8458 C CA . LEU C 1 360 ? -35.09028 -33.12799 -57.47272 1.000 30.01767 360 LEU C CA 1
ATOM 8459 C C . LEU C 1 360 ? -33.61709 -33.03052 -57.84149 1.000 29.32754 360 LEU C C 1
ATOM 8460 O O . LEU C 1 360 ? -33.01437 -34.01543 -58.28251 1.000 31.52718 360 LEU C O 1
ATOM 8465 N N . GLU C 1 361 ? -33.02015 -31.85357 -57.66233 1.000 29.92344 361 GLU C N 1
ATOM 8466 C CA . GLU C 1 361 ? -31.60895 -31.68700 -57.98691 1.000 31.38190 361 GLU C CA 1
ATOM 8467 C C . GLU C 1 361 ? -30.72448 -32.54845 -57.08864 1.000 32.67963 361 GLU C C 1
ATOM 8468 O O . GLU C 1 361 ? -29.75241 -33.15102 -57.55939 1.000 32.79058 361 GLU C O 1
ATOM 8474 N N . LYS C 1 362 ? -31.06733 -32.65497 -55.79989 1.000 32.51223 362 LYS C N 1
ATOM 8475 C CA . LYS C 1 362 ? -30.30524 -33.51660 -54.89885 1.000 31.87712 362 LYS C CA 1
ATOM 8476 C C . LYS C 1 362 ? -30.61708 -34.98918 -55.11996 1.000 31.51631 362 LYS C C 1
ATOM 8477 O O . LYS C 1 362 ? -29.73464 -35.83610 -54.94659 1.000 32.41320 362 LYS C O 1
ATOM 8483 N N . LEU C 1 363 ? -31.85069 -35.31522 -55.50147 1.000 30.89520 363 LEU C N 1
ATOM 8484 C CA . LEU C 1 363 ? -32.14981 -36.68634 -55.89323 1.000 31.32962 363 LEU C CA 1
ATOM 8485 C C . LEU C 1 363 ? -31.32729 -37.09731 -57.10786 1.000 32.60332 363 LEU C C 1
ATOM 8486 O O . LEU C 1 363 ? -30.87308 -38.24305 -57.20225 1.000 33.26702 363 LEU C O 1
ATOM 8491 N N . ALA C 1 364 ? -31.11209 -36.16980 -58.04313 1.000 31.53634 364 ALA C N 1
ATOM 8492 C CA . ALA C 1 364 ? -30.27589 -36.47465 -59.19829 1.000 33.76081 364 ALA C CA 1
ATOM 8493 C C . ALA C 1 364 ? -28.83478 -36.74252 -58.78231 1.000 33.28716 364 ALA C C 1
ATOM 8494 O O . ALA C 1 364 ? -28.18261 -37.64526 -59.31909 1.000 33.69347 364 ALA C O 1
ATOM 8496 N N . ILE C 1 365 ? -28.32608 -35.97003 -57.82008 1.000 32.73649 365 ILE C N 1
ATOM 8497 C CA . ILE C 1 365 ? -26.95333 -36.14293 -57.35504 1.000 31.47457 365 ILE C CA 1
ATOM 8498 C C . ILE C 1 365 ? -26.75333 -37.51690 -56.72118 1.000 35.57618 365 ILE C C 1
ATOM 8499 O O . ILE C 1 365 ? -25.73264 -38.17829 -56.95052 1.000 35.43446 365 ILE C O 1
ATOM 8504 N N . VAL C 1 366 ? -27.70740 -37.96870 -55.90341 1.000 34.77532 366 VAL C N 1
ATOM 8505 C CA . VAL C 1 366 ? -27.53881 -39.29208 -55.31181 1.000 35.39775 366 VAL C CA 1
ATOM 8506 C C . VAL C 1 366 ? -27.70219 -40.37500 -56.37116 1.000 37.22582 366 VAL C C 1
ATOM 8507 O O . VAL C 1 366 ? -27.02125 -41.40806 -56.31824 1.000 37.79748 366 VAL C O 1
ATOM 8511 N N . ILE C 1 367 ? -28.58911 -40.16575 -57.34364 1.000 35.34749 367 ILE C N 1
ATOM 8512 C CA . ILE C 1 367 ? -28.78329 -41.12376 -58.42556 1.000 34.70562 367 ILE C CA 1
ATOM 8513 C C . ILE C 1 367 ? -27.51092 -41.20681 -59.26842 1.000 34.58927 367 ILE C C 1
ATOM 8514 O O . ILE C 1 367 ? -26.65349 -42.06232 -59.04880 1.000 33.30458 367 ILE C O 1
ATOM 8519 N N . ARG D 2 17 ? -80.89937 -29.99887 -23.67491 1.000 42.72688 17 ARG D N 1
ATOM 8520 C CA . ARG D 2 17 ? -80.70087 -28.61995 -24.11165 1.000 38.35754 17 ARG D CA 1
ATOM 8521 C C . ARG D 2 17 ? -81.43399 -27.61223 -23.22047 1.000 36.08984 17 ARG D C 1
ATOM 8522 O O . ARG D 2 17 ? -81.48147 -26.41855 -23.53109 1.000 35.52031 17 ARG D O 1
ATOM 8524 N N . VAL D 2 18 ? -82.00516 -28.09104 -22.11804 1.000 35.31279 18 VAL D N 1
ATOM 8525 C CA . VAL D 2 18 ? -82.66917 -27.21467 -21.15445 1.000 32.48992 18 VAL D CA 1
ATOM 8526 C C . VAL D 2 18 ? -81.62496 -26.26633 -20.57608 1.000 32.16977 18 VAL D C 1
ATOM 8527 O O . VAL D 2 18 ? -80.44618 -26.63116 -20.46969 1.000 36.05952 18 VAL D O 1
ATOM 8531 N N . PRO D 2 19 ? -81.99921 -25.04318 -20.20268 1.000 29.68196 19 PRO D N 1
ATOM 8532 C CA . PRO D 2 19 ? -80.99074 -24.08203 -19.73110 1.000 30.24448 19 PRO D CA 1
ATOM 8533 C C . PRO D 2 19 ? -80.39726 -24.40583 -18.36365 1.000 32.06177 19 PRO D C 1
ATOM 8534 O O . PRO D 2 19 ? -79.34232 -23.85158 -18.02949 1.000 32.91121 19 PRO D O 1
ATOM 8538 N N . TYR D 2 20 ? -81.02672 -25.25563 -17.55296 1.000 30.97771 20 TYR D N 1
ATOM 8539 C CA . TYR D 2 20 ? -80.56388 -25.49540 -16.18466 1.000 29.82869 20 TYR D CA 1
ATOM 8540 C C . TYR D 2 20 ? -80.16501 -26.95970 -16.06193 1.000 30.08178 20 TYR D C 1
ATOM 8541 O O . TYR D 2 20 ? -80.91136 -27.78460 -15.53195 1.000 31.44263 20 TYR D O 1
ATOM 8550 N N . ASN D 2 21 ? -78.96162 -27.27532 -16.52528 1.000 30.19245 21 ASN D N 1
ATOM 8551 C CA . ASN D 2 21 ? -78.50542 -28.65343 -16.63671 1.000 31.18183 21 ASN D CA 1
ATOM 8552 C C . ASN D 2 21 ? -77.59073 -28.95925 -15.45759 1.000 30.94683 21 ASN D C 1
ATOM 8553 O O . ASN D 2 21 ? -76.46248 -28.45930 -15.38786 1.000 31.97744 21 ASN D O 1
ATOM 8558 N N . LEU D 2 22 ? -78.08120 -29.78280 -14.53248 1.000 31.15805 22 LEU D N 1
ATOM 8559 C CA . LEU D 2 22 ? -77.29290 -30.24415 -13.40040 1.000 30.94514 22 LEU D CA 1
ATOM 8560 C C . LEU D 2 22 ? -77.00982 -31.73871 -13.49183 1.000 29.26548 22 LEU D C 1
ATOM 8561 O O . LEU D 2 22 ? -76.64888 -32.36328 -12.49073 1.000 28.49713 22 LEU D O 1
ATOM 8566 N N . GLY D 2 23 ? -77.18728 -32.32453 -14.67387 1.000 30.38997 23 GLY D N 1
ATOM 8567 C CA . GLY D 2 23 ? -77.00893 -33.74017 -14.89965 1.000 27.76790 23 GLY D CA 1
ATOM 8568 C C . GLY D 2 23 ? -75.65516 -34.13239 -15.43619 1.000 26.86571 23 GLY D C 1
ATOM 8569 O O . GLY D 2 23 ? -75.39667 -35.32598 -15.60973 1.000 27.26500 23 GLY D O 1
ATOM 8570 N N . GLU D 2 24 ? -74.78244 -33.16818 -15.70573 1.000 29.47070 24 GLU D N 1
ATOM 8571 C CA . GLU D 2 24 ? -73.44866 -33.42119 -16.22900 1.000 29.26001 24 GLU D CA 1
ATOM 8572 C C . GLU D 2 24 ? -72.42896 -33.40306 -15.09291 1.000 29.73565 24 GLU D C 1
ATOM 8573 O O . GLU D 2 24 ? -72.70880 -32.96423 -13.97573 1.000 29.35307 24 GLU D O 1
ATOM 8579 N N . SER D 2 25 ? -71.22340 -33.88110 -15.39400 1.000 28.10454 25 SER D N 1
ATOM 8580 C CA . SER D 2 25 ? -70.15748 -33.96897 -14.40461 1.000 27.79358 25 SER D CA 1
ATOM 8581 C C . SER D 2 25 ? -69.04754 -32.95244 -14.63554 1.000 28.61708 25 SER D C 1
ATOM 8582 O O . SER D 2 25 ? -68.01518 -33.01045 -13.96159 1.000 27.84337 25 SER D O 1
ATOM 8585 N N . SER D 2 26 ? -69.23377 -32.02136 -15.55992 1.000 27.97843 26 SER D N 1
ATOM 8586 C CA . SER D 2 26 ? -68.28069 -30.94311 -15.75280 1.000 28.13639 26 SER D CA 1
ATOM 8587 C C . SER D 2 26 ? -68.69186 -29.72384 -14.93675 1.000 27.96555 26 SER D C 1
ATOM 8588 O O . SER D 2 26 ? -69.82928 -29.60523 -14.47635 1.000 28.50128 26 SER D O 1
ATOM 8591 N N . VAL D 2 27 ? -67.73380 -28.82237 -14.73958 1.000 28.64489 27 VAL D N 1
ATOM 8592 C CA . VAL D 2 27 ? -67.99771 -27.55054 -14.07936 1.000 26.55424 27 VAL D CA 1
ATOM 8593 C C . VAL D 2 27 ? -68.49600 -26.56592 -15.12784 1.000 28.72959 27 VAL D C 1
ATOM 8594 O O . VAL D 2 27 ? -68.50680 -26.87376 -16.32500 1.000 29.97837 27 VAL D O 1
ATOM 8598 N N . ASP D 2 28 ? -68.91015 -25.37798 -14.68951 1.000 26.68128 28 ASP D N 1
ATOM 8599 C CA . ASP D 2 28 ? -69.36791 -24.33914 -15.60460 1.000 28.75881 28 ASP D CA 1
ATOM 8600 C C . ASP D 2 28 ? -68.26668 -24.00439 -16.60563 1.000 28.45239 28 ASP D C 1
ATOM 8601 O O . ASP D 2 28 ? -67.21895 -23.47017 -16.22998 1.000 28.44519 28 ASP D O 1
ATOM 8606 N N . ASN D 2 29 ? -68.49585 -24.30047 -17.88016 1.000 29.12783 29 ASN D N 1
ATOM 8607 C CA . ASN D 2 29 ? -67.44104 -24.19522 -18.87622 1.000 25.14658 29 ASN D CA 1
ATOM 8608 C C . ASN D 2 29 ? -67.25626 -22.75874 -19.34642 1.000 26.49705 29 ASN D C 1
ATOM 8609 O O . ASN D 2 29 ? -68.22315 -22.01174 -19.51744 1.000 26.30648 29 ASN D O 1
ATOM 8614 N N . PHE D 2 30 ? -65.99646 -22.37743 -19.54639 1.000 26.00468 30 PHE D N 1
ATOM 8615 C CA . PHE D 2 30 ? -65.66293 -21.06593 -20.07563 1.000 24.40240 30 PHE D CA 1
ATOM 8616 C C . PHE D 2 30 ? -66.03355 -20.95738 -21.55232 1.000 25.72813 30 PHE D C 1
ATOM 8617 O O . PHE D 2 30 ? -66.25397 -21.95254 -22.24867 1.000 25.78321 30 PHE D O 1
ATOM 8625 N N . THR D 2 31 ? -66.08439 -19.72096 -22.03050 1.000 25.63004 31 THR D N 1
ATOM 8626 C CA . THR D 2 31 ? -65.85725 -19.49472 -23.44400 1.000 26.00215 31 THR D CA 1
ATOM 8627 C C . THR D 2 31 ? -64.34984 -19.43998 -23.68636 1.000 25.82885 31 THR D C 1
ATOM 8628 O O . THR D 2 31 ? -63.55071 -19.37498 -22.74889 1.000 26.25022 31 THR D O 1
ATOM 8632 N N . LEU D 2 32 ? -63.94866 -19.50918 -24.95622 1.000 25.70823 32 LEU D N 1
ATOM 8633 C CA . LEU D 2 32 ? -62.52108 -19.45875 -25.25330 1.000 24.86946 32 LEU D CA 1
ATOM 8634 C C . LEU D 2 32 ? -61.91837 -18.13430 -24.81007 1.000 25.21239 32 LEU D C 1
ATOM 8635 O O . LEU D 2 32 ? -60.80361 -18.09728 -24.27422 1.000 26.43956 32 LEU D O 1
ATOM 8640 N N . GLY D 2 33 ? -62.65173 -17.03848 -25.00235 1.000 24.44689 33 GLY D N 1
ATOM 8641 C CA . GLY D 2 33 ? -62.13877 -15.74281 -24.59792 1.000 26.40665 33 GLY D CA 1
ATOM 8642 C C . GLY D 2 33 ? -61.98331 -15.61913 -23.09606 1.000 26.82693 33 GLY D C 1
ATOM 8643 O O . GLY D 2 33 ? -60.98694 -15.07901 -22.61268 1.000 26.32079 33 GLY D O 1
ATOM 8644 N N . GLU D 2 34 ? -62.95347 -16.13122 -22.33662 1.000 25.65404 34 GLU D N 1
ATOM 8645 C CA . GLU D 2 34 ? -62.84293 -16.09190 -20.88242 1.000 25.29959 34 GLU D CA 1
ATOM 8646 C C . GLU D 2 34 ? -61.63483 -16.88736 -20.40979 1.000 25.65894 34 GLU D C 1
ATOM 8647 O O . GLU D 2 34 ? -60.86125 -16.42202 -19.56496 1.000 27.42682 34 GLU D O 1
ATOM 8653 N N . LEU D 2 35 ? -61.44833 -18.08834 -20.96092 1.000 25.32384 35 LEU D N 1
ATOM 8654 C CA . LEU D 2 35 ? -60.33991 -18.93746 -20.53794 1.000 26.91072 35 LEU D CA 1
ATOM 8655 C C . LEU D 2 35 ? -58.99194 -18.33813 -20.92202 1.000 27.43645 35 LEU D C 1
ATOM 8656 O O . LEU D 2 35 ? -58.03544 -18.40131 -20.14236 1.000 29.05028 35 LEU D O 1
ATOM 8661 N N . LEU D 2 36 ? -58.89198 -17.75357 -22.11624 1.000 27.69138 36 LEU D N 1
ATOM 8662 C CA . LEU D 2 36 ? -57.62050 -17.18220 -22.54153 1.000 25.87840 36 LEU D CA 1
ATOM 8663 C C . LEU D 2 36 ? -57.27773 -15.92579 -21.75937 1.000 26.74003 36 LEU D C 1
ATOM 8664 O O . LEU D 2 36 ? -56.09683 -15.59558 -21.61063 1.000 28.65129 36 LEU D O 1
ATOM 8669 N N . ASN D 2 37 ? -58.28425 -15.20789 -21.26253 1.000 27.36307 37 ASN D N 1
ATOM 8670 C CA . ASN D 2 37 ? -58.00837 -14.03798 -20.43990 1.000 28.18205 37 ASN D CA 1
ATOM 8671 C C . ASN D 2 37 ? -57.35293 -14.40939 -19.11609 1.000 26.49415 37 ASN D C 1
ATOM 8672 O O . ASN D 2 37 ? -56.74556 -13.54557 -18.47746 1.000 29.02131 37 ASN D O 1
ATOM 8677 N N . LEU D 2 38 ? -57.46889 -15.66592 -18.68763 1.000 27.61445 38 LEU D N 1
ATOM 8678 C CA . LEU D 2 38 ? -56.80397 -16.12685 -17.47485 1.000 28.27987 38 LEU D CA 1
ATOM 8679 C C . LEU D 2 38 ? -55.44265 -16.74922 -17.75495 1.000 29.02280 38 LEU D C 1
ATOM 8680 O O . LEU D 2 38 ? -54.52429 -16.60015 -16.94159 1.000 29.29354 38 LEU D O 1
ATOM 8685 N N . THR D 2 39 ? -55.28242 -17.44155 -18.88388 1.000 28.30915 39 THR D N 1
ATOM 8686 C CA . THR D 2 39 ? -54.00831 -18.07672 -19.19045 1.000 27.53557 39 THR D CA 1
ATOM 8687 C C . THR D 2 39 ? -53.07974 -17.17276 -19.98735 1.000 27.67755 39 THR D C 1
ATOM 8688 O O . THR D 2 39 ? -51.86424 -17.38722 -19.96720 1.000 29.74105 39 THR D O 1
ATOM 8692 N N . GLY D 2 40 ? -53.61790 -16.17199 -20.67968 1.000 26.78867 40 GLY D N 1
ATOM 8693 C CA . GLY D 2 40 ? -52.79570 -15.24906 -21.43532 1.000 27.55174 40 GLY D CA 1
ATOM 8694 C C . GLY D 2 40 ? -52.20725 -15.80208 -22.71301 1.000 27.23402 40 GLY D C 1
ATOM 8695 O O . GLY D 2 40 ? -51.30189 -15.18717 -23.27905 1.000 27.63672 40 GLY D O 1
ATOM 8696 N N . ASP D 2 41 ? -52.72588 -16.92189 -23.21264 1.000 27.89439 41 ASP D N 1
ATOM 8697 C CA . ASP D 2 41 ? -52.18027 -17.59549 -24.38617 1.000 26.58807 41 ASP D CA 1
ATOM 8698 C C . ASP D 2 41 ? -52.76071 -17.07941 -25.69720 1.000 28.19858 41 ASP D C 1
ATOM 8699 O O . ASP D 2 41 ? -52.52105 -17.68820 -26.74253 1.000 29.05721 41 ASP D O 1
ATOM 8704 N N . ARG D 2 42 ? -53.51379 -15.97907 -25.67186 1.000 27.63191 42 ARG D N 1
ATOM 8705 C CA . ARG D 2 42 ? -54.22860 -15.55023 -26.86953 1.000 27.99639 42 ARG D CA 1
ATOM 8706 C C . ARG D 2 42 ? -53.26183 -15.14903 -27.97875 1.000 28.57371 42 ARG D C 1
ATOM 8707 O O . ARG D 2 42 ? -53.37921 -15.61907 -29.11590 1.000 28.37857 42 ARG D O 1
ATOM 8715 N N . ASP D 2 43 ? -52.29563 -14.28180 -27.66715 1.000 28.92133 43 ASP D N 1
ATOM 8716 C CA . ASP D 2 43 ? -51.39305 -13.76870 -28.69149 1.000 28.10651 43 ASP D CA 1
ATOM 8717 C C . ASP D 2 43 ? -50.48636 -14.84523 -29.27665 1.000 29.29343 43 ASP D C 1
ATOM 8718 O O . ASP D 2 43 ? -50.02179 -14.69210 -30.41154 1.000 28.93736 43 ASP D O 1
ATOM 8723 N N . ALA D 2 44 ? -50.24829 -15.94025 -28.55196 1.000 26.29987 44 ALA D N 1
ATOM 8724 C CA . ALA D 2 44 ? -49.33705 -16.96729 -29.03977 1.000 27.52772 44 ALA D CA 1
ATOM 8725 C C . ALA D 2 44 ? -49.98715 -17.91552 -30.03496 1.000 27.67512 44 ALA D C 1
ATOM 8726 O O . ALA D 2 44 ? -49.26896 -18.62088 -30.75103 1.000 26.44814 44 ALA D O 1
ATOM 8728 N N . LEU D 2 45 ? -51.32030 -17.93203 -30.11118 1.000 27.27728 45 LEU D N 1
ATOM 8729 C CA . LEU D 2 45 ? -52.00381 -18.92183 -30.93653 1.000 28.00317 45 LEU D CA 1
ATOM 8730 C C . LEU D 2 45 ? -51.79521 -18.66566 -32.42444 1.000 27.14153 45 LEU D C 1
ATOM 8731 O O . LEU D 2 45 ? -51.69710 -19.61902 -33.20478 1.000 27.42562 45 LEU D O 1
ATOM 8736 N N . ASP D 2 46 ? -51.72260 -17.40004 -32.83857 1.000 27.07138 46 ASP D N 1
ATOM 8737 C CA . ASP D 2 46 ? -51.61961 -17.10761 -34.26143 1.000 28.08103 46 ASP D CA 1
ATOM 8738 C C . ASP D 2 46 ? -50.29777 -17.57205 -34.85963 1.000 30.25197 46 ASP D C 1
ATOM 8739 O O . ASP D 2 46 ? -50.23722 -17.81616 -36.06818 1.000 30.96703 46 ASP D O 1
ATOM 8744 N N . GLN D 2 47 ? -49.24781 -17.72766 -34.05663 1.000 28.75675 47 GLN D N 1
ATOM 8745 C CA . GLN D 2 47 ? -47.97779 -18.19124 -34.59570 1.000 27.93217 47 GLN D CA 1
ATOM 8746 C C . GLN D 2 47 ? -47.86317 -19.70451 -34.62690 1.000 26.82570 47 GLN D C 1
ATOM 8747 O O . GLN D 2 47 ? -46.84651 -20.21783 -35.09752 1.000 27.39103 47 GLN D O 1
ATOM 8753 N N . LEU D 2 48 ? -48.86675 -20.43069 -34.14499 1.000 27.56889 48 LEU D N 1
ATOM 8754 C CA . LEU D 2 48 ? -48.80199 -21.88373 -34.14771 1.000 26.87077 48 LEU D CA 1
ATOM 8755 C C . LEU D 2 48 ? -49.06887 -22.42027 -35.54814 1.000 28.46879 48 LEU D C 1
ATOM 8756 O O . LEU D 2 48 ? -50.03309 -22.01770 -36.20750 1.000 26.77760 48 LEU D O 1
ATOM 8761 N N . SER D 2 49 ? -48.21634 -23.33541 -35.99426 1.000 27.21497 49 SER D N 1
ATOM 8762 C CA . SER D 2 49 ? -48.38550 -23.95802 -37.29591 1.000 26.41559 49 SER D CA 1
ATOM 8763 C C . SER D 2 49 ? -49.42045 -25.06952 -37.19010 1.000 27.62797 49 SER D C 1
ATOM 8764 O O . SER D 2 49 ? -49.47178 -25.79797 -36.19494 1.000 27.90141 49 SER D O 1
ATOM 8767 N N . LEU D 2 50 ? -50.25991 -25.18878 -38.21486 1.000 26.66475 50 LEU D N 1
ATOM 8768 C CA . LEU D 2 50 ? -51.28009 -26.22210 -38.24840 1.000 24.56850 50 LEU D CA 1
ATOM 8769 C C . LEU D 2 50 ? -50.76470 -27.51551 -38.85531 1.000 25.68645 50 LEU D C 1
ATOM 8770 O O . LEU D 2 50 ? -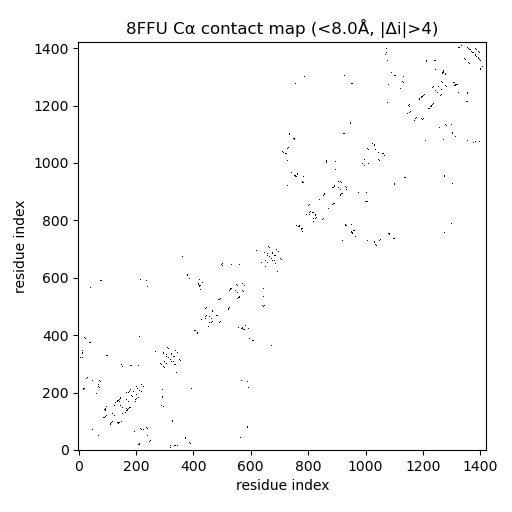51.56531 -28.36377 -39.26677 1.000 26.19203 50 LEU D O 1
ATOM 8775 N N . MET D 2 51 ? -49.44598 -27.67916 -38.92904 1.000 25.94529 51 MET D N 1
ATOM 8776 C CA . MET D 2 51 ? -48.88882 -28.98729 -39.20598 1.000 24.94553 51 MET D CA 1
ATOM 8777 C C . MET D 2 51 ? -49.18451 -29.91564 -38.03217 1.000 25.83704 51 MET D C 1
ATOM 8778 O O . MET D 2 51 ? -49.67970 -29.49611 -36.98266 1.000 26.88828 51 MET D O 1
ATOM 8783 N N . ASN D 2 52 ? -48.90609 -31.19853 -38.22684 1.000 24.57784 52 ASN D N 1
ATOM 8784 C CA . ASN D 2 52 ? -49.18951 -32.17835 -37.18830 1.000 25.72278 52 ASN D CA 1
ATOM 8785 C C . ASN D 2 52 ? -48.43346 -31.87380 -35.90122 1.000 27.36240 52 ASN D C 1
ATOM 8786 O O . ASN D 2 52 ? -47.25992 -31.49656 -35.91862 1.000 26.10286 52 ASN D O 1
ATOM 8791 N N . ASN D 2 53 ? -49.13796 -32.01717 -34.78189 1.000 28.25231 53 ASN D N 1
ATOM 8792 C CA . ASN D 2 53 ? -48.56484 -31.88266 -33.45430 1.000 26.98354 53 ASN D CA 1
ATOM 8793 C C . ASN D 2 53 ? -47.63918 -33.06247 -33.15090 1.000 26.46905 53 ASN D C 1
ATOM 8794 O O . ASN D 2 53 ? -47.62667 -34.08120 -33.84743 1.000 25.84432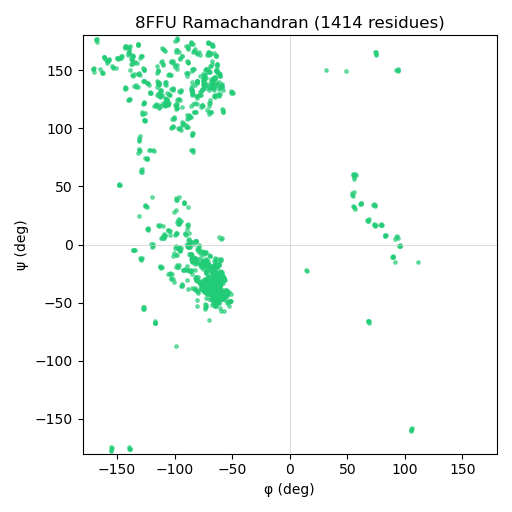 53 ASN D O 1
ATOM 8799 N N . ASP D 2 54 ? -46.83761 -32.89522 -32.10133 1.000 29.73474 54 ASP D N 1
ATOM 8800 C CA . ASP D 2 54 ? -46.11173 -34.00196 -31.49110 1.000 26.10320 54 ASP D CA 1
ATOM 8801 C C . ASP D 2 54 ? -47.06965 -35.15519 -31.21650 1.000 24.82005 54 ASP D C 1
ATOM 8802 O O . ASP D 2 54 ? -48.16085 -34.95236 -30.67999 1.000 27.47062 54 ASP D O 1
ATOM 8807 N N . THR D 2 55 ? -46.67568 -36.36670 -31.61999 1.000 25.59292 55 THR D N 1
ATOM 8808 C CA . THR D 2 55 ? -47.57405 -37.51276 -31.50774 1.000 26.17616 55 THR D CA 1
ATOM 8809 C C . THR D 2 55 ? -47.72740 -38.03183 -30.07917 1.000 28.00744 55 THR D C 1
ATOM 8810 O O . THR D 2 55 ? -48.57260 -38.90398 -29.84705 1.000 27.08170 55 THR D O 1
ATOM 8814 N N . HIS D 2 56 ? -46.93676 -37.53749 -29.12797 1.000 29.11422 56 HIS D N 1
ATOM 8815 C CA . HIS D 2 56 ? -47.15100 -37.79513 -27.70746 1.000 28.67295 56 HIS D CA 1
ATOM 8816 C C . HIS D 2 56 ? -47.87050 -36.64827 -27.01181 1.000 27.67833 56 HIS D C 1
ATOM 8817 O O . HIS D 2 56 ? -48.14527 -36.73933 -25.81120 1.000 27.77973 56 HIS D O 1
ATOM 8824 N N . GLY D 2 57 ? -48.18713 -35.58826 -27.73352 1.000 25.37928 57 GLY D N 1
ATOM 8825 C CA . GLY D 2 57 ? -48.49202 -34.31845 -27.10525 1.000 24.01272 57 GLY D CA 1
ATOM 8826 C C . GLY D 2 57 ? -47.25590 -33.45343 -27.02544 1.000 24.51155 57 GLY D C 1
ATOM 8827 O O . GLY D 2 57 ? -46.12520 -33.93633 -26.98457 1.000 24.49575 57 GLY D O 1
ATOM 8828 N N . SER D 2 58 ? -47.47096 -32.14185 -27.05726 1.000 26.28099 58 SER D N 1
ATOM 8829 C CA . SER D 2 58 ? -46.33640 -31.23289 -27.05212 1.000 26.15435 58 SER D CA 1
ATOM 8830 C C . SER D 2 58 ? -45.56405 -31.38432 -25.74879 1.000 27.63600 58 SER D C 1
ATOM 8831 O O . SER D 2 58 ? -46.11103 -31.79617 -24.72385 1.000 27.17993 58 SER D O 1
ATOM 8834 N N . LEU D 2 59 ? -44.26745 -31.07303 -25.80170 1.000 27.92767 59 LEU D N 1
ATOM 8835 C CA . LEU D 2 59 ? -43.45381 -31.14002 -24.59347 1.000 28.33516 59 LEU D CA 1
ATOM 8836 C C . LEU D 2 59 ? -43.95087 -30.14702 -23.55275 1.000 28.29299 59 LEU D C 1
ATOM 8837 O O . LEU D 2 59 ? -43.98740 -30.45661 -22.35772 1.000 28.78147 59 LEU D O 1
ATOM 8842 N N . ARG D 2 60 ? -44.35774 -28.95457 -23.99602 1.000 28.02283 60 ARG D N 1
ATOM 8843 C CA . ARG D 2 60 ? -44.90735 -27.95689 -23.08305 1.000 28.41631 60 ARG D CA 1
ATOM 8844 C C . ARG D 2 60 ? -46.06505 -28.52705 -22.27927 1.000 29.26599 60 ARG D C 1
ATOM 8845 O O . ARG D 2 60 ? -46.13497 -28.34211 -21.06038 1.000 31.24502 60 ARG D O 1
ATOM 8853 N N . LEU D 2 61 ? -46.96989 -29.24900 -22.94017 1.000 27.54913 61 LEU D N 1
ATOM 8854 C CA . LEU D 2 61 ? -48.06568 -29.88033 -22.21947 1.000 26.45201 61 LEU D CA 1
ATOM 8855 C C . LEU D 2 61 ? -47.55839 -31.03488 -21.36624 1.000 29.10967 61 LEU D C 1
ATOM 8856 O O . LEU D 2 61 ? -47.99606 -31.20970 -20.22358 1.000 28.58381 61 LEU D O 1
ATOM 8861 N N . ARG D 2 62 ? -46.63943 -31.83856 -21.90268 1.000 28.34834 62 ARG D N 1
ATOM 8862 C CA . ARG D 2 62 ? -46.12717 -32.96391 -21.13256 1.000 28.24869 62 ARG D CA 1
ATOM 8863 C C . ARG D 2 62 ? -45.25369 -32.50090 -19.96950 1.000 27.94989 62 ARG D C 1
ATOM 8864 O O . ARG D 2 62 ? -45.21026 -33.16912 -18.93292 1.000 30.60926 62 ARG D O 1
ATOM 8872 N N . GLU D 2 63 ? -44.56836 -31.36310 -20.10399 1.000 28.57464 63 GLU D N 1
ATOM 8873 C CA . GLU D 2 63 ? -43.84325 -30.81215 -18.95987 1.000 29.62104 63 GLU D CA 1
ATOM 8874 C C . GLU D 2 63 ? -44.80850 -30.28929 -17.90156 1.000 29.92423 63 GLU D C 1
ATOM 8875 O O . GLU D 2 63 ? -44.59738 -30.49844 -16.70183 1.000 29.90036 63 GLU D O 1
ATOM 8881 N N . ALA D 2 64 ? -45.87941 -29.61338 -18.33140 1.000 28.00977 64 ALA D N 1
ATOM 8882 C CA . ALA D 2 64 ? -46.87238 -29.10484 -17.39223 1.000 27.61985 64 ALA D CA 1
ATOM 8883 C C . ALA D 2 64 ? -47.58209 -30.23646 -16.66044 1.000 29.07870 64 ALA D C 1
ATOM 8884 O O . ALA D 2 64 ? -47.85659 -30.13046 -15.46014 1.000 29.66907 64 ALA D O 1
ATOM 8886 N N . ILE D 2 65 ? -47.88362 -31.32871 -17.36196 1.000 26.95293 65 ILE D N 1
ATOM 8887 C CA . ILE D 2 65 ? -48.49702 -32.48111 -16.71162 1.000 27.39485 65 ILE D CA 1
ATOM 8888 C C . ILE D 2 65 ? -47.51586 -33.12747 -15.74301 1.000 30.09245 65 ILE D C 1
ATOM 8889 O O . ILE D 2 65 ? -47.85618 -33.42793 -14.59228 1.000 28.88942 65 ILE D O 1
ATOM 8894 N N . ALA D 2 66 ? -46.27945 -33.34495 -16.19376 1.000 28.93478 66 ALA D N 1
ATOM 8895 C CA . ALA D 2 66 ? -45.29466 -34.01255 -15.35295 1.000 29.70252 66 ALA D CA 1
ATOM 8896 C C . ALA D 2 66 ? -44.95497 -33.19397 -14.11739 1.000 32.23432 66 ALA D C 1
ATOM 8897 O O . ALA D 2 66 ? -44.66213 -33.76312 -13.06038 1.000 33.63457 66 ALA D O 1
ATOM 8899 N N . SER D 2 67 ? -44.99261 -31.86402 -14.22490 1.000 31.50528 67 SER D N 1
ATOM 8900 C CA . SER D 2 67 ? -44.60695 -31.01623 -13.10467 1.000 30.64898 67 SER D CA 1
ATOM 8901 C C . SER D 2 67 ? -45.53318 -31.17872 -11.91004 1.000 32.23454 67 SER D C 1
ATOM 8902 O O . SER D 2 67 ? -45.17806 -30.75012 -10.80680 1.000 34.75415 67 SER D O 1
ATOM 8905 N N . LEU D 2 68 ? -46.71269 -31.77477 -12.10511 1.000 32.97860 68 LEU D N 1
ATOM 8906 C CA . LEU D 2 68 ? -47.67354 -31.92201 -11.01898 1.000 32.85880 68 LEU D CA 1
ATOM 8907 C C . LEU D 2 68 ? -47.25556 -32.96568 -9.99332 1.000 34.39712 68 LEU D C 1
ATOM 8908 O O . LEU D 2 68 ? -47.70183 -32.89255 -8.84462 1.000 39.22261 68 LEU D O 1
ATOM 8913 N N . ASP D 2 69 ? -46.42658 -33.93543 -10.37383 1.000 34.47870 69 ASP D N 1
ATOM 8914 C CA . ASP D 2 69 ? -46.01648 -35.00337 -9.46939 1.000 35.67953 69 ASP D CA 1
ATOM 8915 C C . ASP D 2 69 ? -44.56171 -35.34807 -9.74180 1.000 36.55352 69 ASP D C 1
ATOM 8916 O O . ASP D 2 69 ? -44.16646 -35.51307 -10.89879 1.000 35.06071 69 ASP D O 1
ATOM 8921 N N . LYS D 2 70 ? -43.77239 -35.47807 -8.67475 1.000 38.60807 70 LYS D N 1
ATOM 8922 C CA . LYS D 2 70 ? -42.35932 -35.78859 -8.84417 1.000 38.20746 70 LYS D CA 1
ATOM 8923 C C . LYS D 2 70 ? -42.13662 -37.16933 -9.44463 1.000 36.02298 70 LYS D C 1
ATOM 8924 O O . LYS D 2 70 ? -41.08629 -37.40033 -10.05184 1.000 36.93956 70 LYS D O 1
ATOM 8930 N N . SER D 2 71 ? -43.08793 -38.09041 -9.28592 1.000 35.12802 71 SER D N 1
ATOM 8931 C CA . SER D 2 71 ? -42.95195 -39.42058 -9.86372 1.000 34.22239 71 SER D CA 1
ATOM 8932 C C . SER D 2 71 ? -43.20745 -39.44845 -11.36596 1.000 34.68007 71 SER D C 1
ATOM 8933 O O . SER D 2 71 ? -43.01681 -40.49970 -11.98614 1.000 34.12944 71 SER D O 1
ATOM 8936 N N . VAL D 2 72 ? -43.63234 -38.33578 -11.96200 1.000 34.60018 72 VAL D N 1
ATOM 8937 C CA . VAL D 2 72 ? -44.02409 -38.28311 -13.36729 1.000 34.44233 72 VAL D CA 1
ATOM 8938 C C . VAL D 2 72 ? -43.00009 -37.45159 -14.12874 1.000 34.00556 72 VAL D C 1
ATOM 8939 O O . VAL D 2 72 ? -42.69114 -36.31833 -13.73701 1.000 33.78882 72 VAL D O 1
ATOM 8943 N N . SER D 2 73 ? -42.48242 -38.01299 -15.21352 1.000 32.16976 73 SER D N 1
ATOM 8944 C CA . SER D 2 73 ? -41.58154 -37.34945 -16.13971 1.000 32.82822 73 SER D CA 1
ATOM 8945 C C . SER D 2 73 ? -42.27245 -37.11207 -17.47996 1.000 30.44095 73 SER D C 1
ATOM 8946 O O . SER D 2 73 ? -43.26422 -37.77414 -17.80159 1.000 31.82534 73 SER D O 1
ATOM 8949 N N . PRO D 2 74 ? -41.79493 -36.14851 -18.27622 1.000 32.01203 74 PRO D N 1
ATOM 8950 C CA . PRO D 2 74 ? -42.46810 -35.85651 -19.55792 1.000 32.88712 74 PRO D CA 1
ATOM 8951 C C . PRO D 2 74 ? -42.58180 -37.05122 -20.49326 1.000 29.81550 74 PRO D C 1
ATOM 8952 O O . PRO D 2 74 ? -43.52028 -37.10698 -21.29689 1.000 31.81348 74 PRO D O 1
ATOM 8956 N N . ASP D 2 75 ? -41.66194 -38.00859 -20.42038 1.000 30.14881 75 ASP D N 1
ATOM 8957 C CA . ASP D 2 75 ? -41.70221 -39.15581 -21.31850 1.000 32.05445 75 ASP D CA 1
ATOM 8958 C C . ASP D 2 75 ? -42.70639 -40.21810 -20.89449 1.000 32.90077 75 ASP D C 1
ATOM 8959 O O . ASP D 2 75 ? -42.91475 -41.17594 -21.64692 1.000 32.92153 75 ASP D O 1
ATOM 8964 N N . ASP D 2 76 ? -43.34619 -40.06691 -19.73562 1.000 30.38024 76 ASP D N 1
ATOM 8965 C CA . ASP D 2 76 ? -44.31472 -41.04034 -19.24848 1.000 29.54754 76 ASP D CA 1
ATOM 8966 C C . ASP D 2 76 ? -45.72637 -40.77920 -19.75265 1.000 28.77217 76 ASP D C 1
ATOM 8967 O O . ASP D 2 76 ? -46.63578 -41.54061 -19.41576 1.000 29.06498 76 ASP D O 1
ATOM 8972 N N . ILE D 2 77 ? -45.92913 -39.73405 -20.54962 1.000 29.08191 77 ILE D N 1
ATOM 8973 C CA . ILE D 2 77 ? -47.25032 -39.19257 -20.83928 1.000 27.62040 77 ILE D CA 1
ATOM 8974 C C . ILE D 2 77 ? -47.57879 -39.38309 -22.31301 1.000 29.65131 77 ILE D C 1
ATOM 8975 O O . ILE D 2 77 ? -46.73282 -39.15562 -23.18555 1.000 30.23649 77 ILE D O 1
ATOM 8980 N N . LEU D 2 78 ? -48.82220 -39.76812 -22.58963 1.000 27.44181 78 LEU D N 1
ATOM 8981 C CA . LEU D 2 78 ? -49.33807 -39.83306 -23.95112 1.000 26.90266 78 LEU D CA 1
ATOM 8982 C C . LEU D 2 78 ? -50.62486 -39.01903 -24.00204 1.000 25.94792 78 LEU D C 1
ATOM 8983 O O . LEU D 2 78 ? -51.65248 -39.44685 -23.46867 1.000 29.07015 78 LEU D O 1
ATOM 8988 N N . VAL D 2 79 ? -50.57191 -37.84943 -24.63930 1.000 23.83338 79 VAL D N 1
ATOM 8989 C CA . VAL D 2 79 ? -51.74956 -36.99742 -24.74843 1.000 23.84793 79 VAL D CA 1
ATOM 8990 C C . VAL D 2 79 ? -52.73924 -37.60688 -25.73373 1.000 25.98314 79 VAL D C 1
ATOM 8991 O O . VAL D 2 79 ? -52.35630 -38.12130 -26.79357 1.000 26.03747 79 VAL D O 1
ATOM 8995 N N . THR D 2 80 ? -54.02240 -37.57410 -25.37643 1.000 26.12268 80 THR D N 1
ATOM 8996 C CA . THR D 2 80 ? -55.08752 -38.16006 -26.17836 1.000 26.77406 80 THR D CA 1
ATOM 8997 C C . THR D 2 80 ? -56.23188 -37.16164 -26.32169 1.000 27.68872 80 THR D C 1
ATOM 8998 O O . THR D 2 80 ? -56.24024 -36.09438 -25.70069 1.000 27.06814 80 THR D O 1
ATOM 9002 N N . ALA D 2 81 ? -57.20617 -37.52067 -27.16260 1.000 26.66209 81 ALA D N 1
ATOM 9003 C CA . ALA D 2 81 ? -58.38153 -36.68370 -27.40903 1.000 27.46825 81 ALA D CA 1
ATOM 9004 C C . ALA D 2 81 ? -59.41023 -36.97216 -26.32034 1.000 28.03668 81 ALA D C 1
ATOM 9005 O O . ALA D 2 81 ? -60.36356 -37.73619 -26.49338 1.000 26.69854 81 ALA D O 1
ATOM 9007 N N . GLY D 2 82 ? -59.20915 -36.33465 -25.17114 1.000 27.69924 82 GLY D N 1
ATOM 9008 C CA . GLY D 2 82 ? -59.95926 -36.68922 -23.98836 1.000 23.07331 82 GLY D CA 1
ATOM 9009 C C . GLY D 2 82 ? -59.43251 -37.98948 -23.42518 1.000 27.13071 82 GLY D C 1
ATOM 9010 O O . GLY D 2 82 ? -58.72598 -38.73408 -24.11142 1.000 27.20560 82 GLY D O 1
ATOM 9011 N N . THR D 2 83 ? -59.76696 -38.28752 -22.17408 1.000 28.50541 83 THR D N 1
ATOM 9012 C CA . THR D 2 83 ? -59.37237 -39.57381 -21.62398 1.000 26.31349 83 THR D CA 1
ATOM 9013 C C . THR D 2 83 ? -60.18208 -40.72423 -22.20997 1.000 27.04623 83 THR D C 1
ATOM 9014 O O . THR D 2 83 ? -59.77059 -41.88085 -22.07498 1.000 27.71467 83 THR D O 1
ATOM 9018 N N . THR D 2 84 ? -61.29843 -40.42910 -22.88212 1.000 26.70333 84 THR D N 1
ATOM 9019 C CA . THR D 2 84 ? -62.08097 -41.46835 -23.54350 1.000 25.53579 84 THR D CA 1
ATOM 9020 C C . THR D 2 84 ? -61.24782 -42.22552 -24.57119 1.000 27.35089 84 THR D C 1
ATOM 9021 O O . THR D 2 84 ? -61.34690 -43.45423 -24.67889 1.000 26.63768 84 THR D O 1
ATOM 9025 N N . GLU D 2 85 ? -60.41815 -41.51032 -25.33601 1.000 27.25270 85 GLU D N 1
ATOM 9026 C CA . GLU D 2 85 ? -59.55121 -42.17672 -26.30421 1.000 27.51487 85 GLU D CA 1
ATOM 9027 C C . GLU D 2 85 ? -58.50219 -43.02935 -25.60319 1.000 27.23856 85 GLU D C 1
ATOM 9028 O O . GLU D 2 85 ? -58.16072 -44.11875 -26.07792 1.000 26.68559 85 GLU D O 1
ATOM 9034 N N . ALA D 2 86 ? -57.97132 -42.54294 -24.47903 1.000 28.33888 86 ALA D N 1
ATOM 9035 C CA . ALA D 2 86 ? -56.99512 -43.31975 -23.72289 1.000 27.76624 86 ALA D CA 1
ATOM 9036 C C . ALA D 2 86 ? -57.60487 -44.61744 -23.20833 1.000 26.45928 86 ALA D C 1
ATOM 9037 O O . ALA D 2 86 ? -56.95136 -45.66708 -23.22068 1.000 29.43646 86 ALA D O 1
ATOM 9039 N N . ILE D 2 87 ? -58.86220 -44.57033 -22.76550 1.000 24.71670 87 ILE D N 1
ATOM 9040 C CA . ILE D 2 87 ? -59.52824 -45.78681 -22.31117 1.000 26.01041 87 ILE D CA 1
ATOM 9041 C C . ILE D 2 87 ? -59.61728 -46.79326 -23.44972 1.000 28.33152 87 ILE D C 1
ATOM 9042 O O . ILE D 2 87 ? -59.35484 -47.98801 -23.26531 1.000 30.31355 87 ILE D O 1
ATOM 9047 N N . LEU D 2 88 ? -59.95932 -46.32189 -24.65094 1.000 28.55833 88 LEU D N 1
ATOM 9048 C CA . LEU D 2 88 ? -60.07236 -47.21328 -25.80154 1.000 27.07335 88 LEU D CA 1
ATOM 9049 C C . LEU D 2 88 ? -58.72811 -47.83813 -26.14673 1.000 27.08181 88 LEU D C 1
ATOM 9050 O O . LEU D 2 88 ? -58.62195 -49.05590 -26.33211 1.000 28.20861 88 LEU D O 1
ATOM 9055 N N . ILE D 2 89 ? -57.68493 -47.01083 -26.22384 1.000 27.26117 89 ILE D N 1
ATOM 9056 C CA . ILE D 2 89 ? -56.37084 -47.48300 -26.64350 1.000 28.18345 89 ILE D CA 1
ATOM 9057 C C . ILE D 2 89 ? -55.77224 -48.43008 -25.61051 1.000 29.82578 89 ILE D C 1
ATOM 9058 O O . ILE D 2 89 ? -55.16492 -49.44848 -25.96579 1.000 28.77278 89 ILE D O 1
ATOM 9063 N N . TYR D 2 90 ? -55.90947 -48.10613 -24.31930 1.000 29.90058 90 TYR D N 1
ATOM 9064 C CA . TYR D 2 90 ? -55.32319 -48.95915 -23.28990 1.000 28.56929 90 TYR D CA 1
ATOM 9065 C C . TYR D 2 90 ? -55.96087 -50.34381 -23.28650 1.000 27.85527 90 TYR D C 1
ATOM 9066 O O . TYR D 2 90 ? -55.26164 -51.35961 -23.35074 1.000 29.89962 90 TYR D O 1
ATOM 9075 N N . PHE D 2 91 ? -57.29381 -50.40314 -23.24191 1.000 28.73376 91 PHE D N 1
ATOM 9076 C CA . PHE D 2 91 ? -57.97362 -51.69402 -23.22961 1.000 28.69271 91 PHE D CA 1
ATOM 9077 C C . PHE D 2 91 ? -57.73690 -52.46115 -24.52266 1.000 31.33238 91 PHE D C 1
ATOM 9078 O O . PHE D 2 91 ? -57.71287 -53.69656 -24.51356 1.000 32.41149 91 PHE D O 1
ATOM 9086 N N . LYS D 2 92 ? -57.57910 -51.75395 -25.64402 1.000 30.91209 92 LYS D N 1
ATOM 9087 C CA . LYS D 2 92 ? -57.23752 -52.42297 -26.89398 1.000 29.45384 92 LYS D CA 1
ATOM 9088 C C . LYS D 2 92 ? -55.86279 -53.06980 -26.79004 1.000 30.83924 92 LYS D C 1
ATOM 9089 O O . LYS D 2 92 ? -55.68315 -54.24486 -27.13356 1.000 30.99060 92 LYS D O 1
ATOM 9095 N N . VAL D 2 93 ? -54.88161 -52.31211 -26.29415 1.000 29.94609 93 VAL D N 1
ATOM 9096 C CA . VAL D 2 93 ? -53.50631 -52.79194 -26.21911 1.000 30.42656 93 VAL D CA 1
ATOM 9097 C C . VAL D 2 93 ? -53.37071 -53.95764 -25.24547 1.000 33.02541 93 VAL D C 1
ATOM 9098 O O . VAL D 2 93 ? -52.58440 -54.88550 -25.48010 1.000 33.47901 93 VAL D O 1
ATOM 9102 N N . ARG D 2 94 ? -54.13598 -53.95129 -24.15623 1.000 35.45458 94 ARG D N 1
ATOM 9103 C CA . ARG D 2 94 ? -54.00452 -54.98535 -23.13935 1.000 33.93582 94 ARG D CA 1
ATOM 9104 C C . ARG D 2 94 ? -54.85766 -56.21006 -23.41344 1.000 31.25829 94 ARG D C 1
ATOM 9105 O O . ARG D 2 94 ? -54.70375 -57.21535 -22.71394 1.000 33.46017 94 ARG D O 1
ATOM 9113 N N . TYR D 2 95 ? -55.73680 -56.16078 -24.40865 1.000 34.22946 95 TYR D N 1
ATOM 9114 C CA . TYR D 2 95 ? -56.65668 -57.26544 -24.62341 1.000 34.39064 95 TYR D CA 1
ATOM 9115 C C . TYR D 2 95 ? -55.90594 -58.50772 -25.07627 1.000 35.86742 95 TYR D C 1
ATOM 9116 O O . TYR D 2 95 ? -54.97483 -58.43689 -25.88294 1.000 36.03864 95 TYR D O 1
ATOM 9125 N N . ARG D 2 96 ? -56.31274 -59.64935 -24.52917 1.000 38.64924 96 ARG D N 1
ATOM 9126 C CA . ARG D 2 96 ? -55.91135 -60.95377 -25.02876 1.000 36.71496 96 ARG D CA 1
ATOM 9127 C C . ARG D 2 96 ? -57.07940 -61.90111 -24.80438 1.000 38.15277 96 ARG D C 1
ATOM 9128 O O . ARG D 2 96 ? -57.99273 -61.61205 -24.02641 1.000 38.28581 96 ARG D O 1
ATOM 9136 N N . SER D 2 97 ? -57.05698 -63.02777 -25.50966 1.000 38.68457 97 SER D N 1
ATOM 9137 C CA . SER D 2 97 ? -58.15633 -63.97849 -25.41770 1.000 36.54274 97 SER D CA 1
ATOM 9138 C C . SER D 2 97 ? -58.22062 -64.58397 -24.01869 1.000 38.17274 97 SER D C 1
ATOM 9139 O O . SER D 2 97 ? -57.20615 -65.02442 -23.47059 1.000 39.29850 97 SER D O 1
ATOM 9142 N N . GLY D 2 98 ? -59.42131 -64.62744 -23.44880 1.000 39.21208 98 GLY D N 1
ATOM 9143 C CA . GLY D 2 98 ? -59.58504 -65.12273 -22.09871 1.000 38.93524 98 GLY D CA 1
ATOM 9144 C C . GLY D 2 98 ? -59.31137 -64.11366 -21.00603 1.000 40.72809 98 GLY D C 1
ATOM 9145 O O . GLY D 2 98 ? -59.26549 -64.49439 -19.83117 1.000 42.72593 98 GLY D O 1
ATOM 9146 N N . ALA D 2 99 ? -59.12135 -62.84373 -21.34747 1.000 39.53013 99 ALA D N 1
ATOM 9147 C CA . ALA D 2 99 ? -58.85741 -61.82804 -20.34206 1.000 40.49162 99 ALA D CA 1
ATOM 9148 C C . ALA D 2 99 ? -60.15932 -61.30997 -19.73795 1.000 38.84882 99 ALA D C 1
ATOM 9149 O O . ALA D 2 99 ? -61.21706 -61.31944 -20.37552 1.000 35.02866 99 ALA D O 1
ATOM 9151 N N . ASN D 2 100 ? -60.07555 -60.87923 -18.47991 1.000 38.26900 100 ASN D N 1
ATOM 9152 C CA . ASN D 2 100 ? -61.18373 -60.22447 -17.80369 1.000 37.00188 100 ASN D CA 1
ATOM 9153 C C . ASN D 2 100 ? -60.70066 -58.91818 -17.18497 1.000 35.15028 100 ASN D C 1
ATOM 9154 O O . ASN D 2 100 ? -59.49788 -58.67674 -17.05286 1.000 34.02530 100 ASN D O 1
ATOM 9159 N N . VAL D 2 101 ? -61.65856 -58.04712 -16.86192 1.000 34.73642 101 VAL D N 1
ATOM 9160 C CA . VAL D 2 101 ? -61.38758 -56.79082 -16.17582 1.000 32.96661 101 VAL D CA 1
ATOM 9161 C C . VAL D 2 101 ? -62.36086 -56.63864 -15.01627 1.000 34.45088 101 VAL D C 1
ATOM 9162 O O . VAL D 2 101 ? -63.50847 -57.09192 -15.07997 1.000 34.39424 101 VAL D O 1
ATOM 9166 N N . VAL D 2 102 ? -61.89258 -56.00203 -13.94475 1.000 33.12746 102 VAL D N 1
ATOM 9167 C CA . VAL D 2 102 ? -62.70787 -55.73985 -12.76291 1.000 31.65614 102 VAL D CA 1
ATOM 9168 C C . VAL D 2 102 ? -63.02501 -54.24984 -12.72724 1.000 30.93212 102 VAL D C 1
ATOM 9169 O O . VAL D 2 102 ? -62.11319 -53.41397 -12.70371 1.000 32.59336 102 VAL D O 1
ATOM 9173 N N . VAL D 2 103 ? -64.31302 -53.91889 -12.71254 1.000 30.87770 103 VAL D N 1
ATOM 9174 C CA . VAL D 2 103 ? -64.77053 -52.53018 -12.73276 1.000 32.61745 103 VAL D CA 1
ATOM 9175 C C . VAL D 2 103 ? -65.74825 -52.31071 -11.58433 1.000 32.93152 103 VAL D C 1
ATOM 9176 O O . VAL D 2 103 ? -66.85276 -52.87243 -11.60339 1.000 33.57075 103 VAL D O 1
ATOM 9180 N N . PRO D 2 104 ? -65.40027 -51.51355 -10.57513 1.000 32.61372 104 PRO D N 1
ATOM 9181 C CA . PRO D 2 104 ? -66.39335 -51.14409 -9.56182 1.000 34.14247 104 PRO D CA 1
ATOM 9182 C C . PRO D 2 104 ? -67.45202 -50.22168 -10.14613 1.000 32.78393 104 PRO D C 1
ATOM 9183 O O . PRO D 2 104 ? -67.14523 -49.26976 -10.86584 1.000 33.09244 104 PRO D O 1
ATOM 9187 N N . VAL D 2 105 ? -68.70819 -50.51683 -9.83064 1.000 31.79049 105 VAL D N 1
ATOM 9188 C CA . VAL D 2 105 ? -69.83613 -49.72661 -10.31199 1.000 32.46449 105 VAL D CA 1
ATOM 9189 C C . VAL D 2 105 ? -70.67838 -49.30053 -9.11637 1.000 32.86475 105 VAL D C 1
ATOM 9190 O O . VAL D 2 105 ? -70.72326 -50.02462 -8.11326 1.000 34.25063 105 VAL D O 1
ATOM 9194 N N . PRO D 2 106 ? -71.36786 -48.15118 -9.16849 1.000 31.43911 106 PRO D N 1
ATOM 9195 C CA . PRO D 2 106 ? -71.46969 -47.19453 -10.28410 1.000 32.99717 106 PRO D CA 1
ATOM 9196 C C . PRO D 2 106 ? -70.16564 -46.47290 -10.60206 1.000 32.48725 106 PRO D C 1
ATOM 9197 O O . PRO D 2 106 ? -69.39570 -46.12240 -9.70919 1.000 32.17876 106 PRO D O 1
ATOM 9201 N N . THR D 2 107 ? -69.91036 -46.25186 -11.88980 1.000 31.15792 107 THR D N 1
ATOM 9202 C CA . THR D 2 107 ? -68.73943 -45.51672 -12.35135 1.000 30.07069 107 THR D CA 1
ATOM 9203 C C . THR D 2 107 ? -69.06734 -44.92329 -13.71573 1.000 30.29003 107 THR D C 1
ATOM 9204 O O . THR D 2 107 ? -70.19730 -45.02201 -14.19931 1.000 31.10775 107 THR D O 1
ATOM 9208 N N . PHE D 2 108 ? -68.07033 -44.29798 -14.33467 1.000 30.98906 108 PHE D N 1
ATOM 9209 C CA . PHE D 2 108 ? -68.25204 -43.78395 -15.68543 1.000 32.75305 108 PHE D CA 1
ATOM 9210 C C . PHE D 2 108 ? -68.48720 -44.94351 -16.64757 1.000 30.54970 108 PHE D C 1
ATOM 9211 O O . PHE D 2 108 ? -67.69629 -45.88972 -16.69619 1.000 31.51873 108 PHE D O 1
ATOM 9219 N N . HIS D 2 109 ? -69.57989 -44.86255 -17.41722 1.000 30.40339 109 HIS D N 1
ATOM 9220 C CA . HIS D 2 109 ? -70.05194 -46.02047 -18.17718 1.000 30.18380 109 HIS D CA 1
ATOM 9221 C C . HIS D 2 109 ? -69.03618 -46.50715 -19.20797 1.000 31.05867 109 HIS D C 1
ATOM 9222 O O . HIS D 2 109 ? -68.98655 -47.70720 -19.50200 1.000 32.89504 109 HIS D O 1
ATOM 9229 N N . VAL D 2 110 ? -68.21895 -45.60952 -19.76447 1.000 29.35011 110 VAL D N 1
ATOM 9230 C CA . VAL D 2 110 ? -67.25025 -46.02752 -20.77850 1.000 30.64503 110 VAL D CA 1
ATOM 9231 C C . VAL D 2 110 ? -66.24358 -47.00939 -20.18761 1.000 31.86351 110 VAL D C 1
ATOM 9232 O O . VAL D 2 110 ? -65.74610 -47.90314 -20.88597 1.000 31.20010 110 VAL D O 1
ATOM 9236 N N . LEU D 2 111 ? -65.95664 -46.88826 -18.88872 1.000 32.67613 111 LEU D N 1
ATOM 9237 C CA . LEU D 2 111 ? -64.94634 -47.72743 -18.25408 1.000 29.59993 111 LEU D CA 1
ATOM 9238 C C . LEU D 2 111 ? -65.31791 -49.20418 -18.25855 1.000 29.40158 111 LEU D C 1
ATOM 9239 O O . LEU D 2 111 ? -64.42466 -50.05342 -18.18680 1.000 28.82658 111 LEU D O 1
ATOM 9244 N N . TYR D 2 112 ? -66.60576 -49.54124 -18.33692 1.000 30.33718 112 TYR D N 1
ATOM 9245 C CA . TYR D 2 112 ? -66.98393 -50.93802 -18.46911 1.000 30.15854 112 TYR D CA 1
ATOM 9246 C C . TYR D 2 112 ? -67.57179 -51.28300 -19.82635 1.000 31.07599 112 TYR D C 1
ATOM 9247 O O . TYR D 2 112 ? -67.57190 -52.46136 -20.19306 1.000 34.47464 112 TYR D O 1
ATOM 9256 N N . GLU D 2 113 ? -68.05352 -50.29949 -20.58478 1.000 30.33151 113 GLU D N 1
ATOM 9257 C CA . GLU D 2 113 ? -68.63479 -50.61478 -21.88488 1.000 31.92466 113 GLU D CA 1
ATOM 9258 C C . GLU D 2 113 ? -67.56338 -50.79071 -22.95506 1.000 29.86356 113 GLU D C 1
ATOM 9259 O O . GLU D 2 113 ? -67.67731 -51.68141 -23.80239 1.000 30.97289 113 GLU D O 1
ATOM 9265 N N . THR D 2 114 ? -66.51783 -49.96545 -22.93195 1.000 30.09753 114 THR D N 1
ATOM 9266 C CA . THR D 2 114 ? -65.41007 -50.16300 -23.86594 1.000 31.03570 114 THR D CA 1
ATOM 9267 C C . THR D 2 114 ? -64.75892 -51.53556 -23.73088 1.000 32.23181 114 THR D C 1
ATOM 9268 O O . THR D 2 114 ? -64.53849 -52.18689 -24.76683 1.000 33.62848 114 THR D O 1
ATOM 9272 N N . PRO D 2 115 ? -64.43494 -52.04379 -22.53305 1.000 32.09423 115 PRO D N 1
ATOM 9273 C CA . PRO D 2 115 ? -63.89213 -53.41231 -22.46885 1.000 32.54911 115 PRO D CA 1
ATOM 9274 C C . PRO D 2 115 ? -64.85351 -54.47013 -22.98043 1.000 32.67146 115 PRO D C 1
ATOM 9275 O O . PRO D 2 115 ? -64.41162 -55.46483 -23.56855 1.000 34.43789 115 PRO D O 1
ATOM 9279 N N . ALA D 2 116 ? -66.15951 -54.27969 -22.78876 1.000 33.01170 116 ALA D N 1
ATOM 9280 C CA . ALA D 2 116 ? -67.12439 -55.25207 -23.28548 1.000 32.51592 116 ALA D CA 1
ATOM 9281 C C . ALA D 2 116 ? -67.15112 -55.26802 -24.80727 1.000 31.92977 116 ALA D C 1
ATOM 9282 O O . ALA D 2 116 ? -67.25576 -56.33573 -25.42051 1.000 33.21684 116 ALA D O 1
ATOM 9284 N N . PHE D 2 117 ? -67.06906 -54.09068 -25.43047 1.000 33.26218 117 PHE D N 1
ATOM 9285 C CA . PHE D 2 117 ? -67.01214 -54.01420 -26.88917 1.000 33.43286 117 PHE D CA 1
ATOM 9286 C C . PHE D 2 117 ? -65.76511 -54.69433 -27.43615 1.000 34.89420 117 PHE D C 1
ATOM 9287 O O . PHE D 2 117 ? -65.80398 -55.30711 -28.50969 1.000 38.29665 117 PHE D O 1
ATOM 9295 N N . LEU D 2 118 ? -64.65164 -54.60476 -26.71125 1.000 33.66770 118 LEU D N 1
ATOM 9296 C CA . LEU D 2 118 ? -63.39375 -55.18088 -27.16537 1.000 32.80140 118 LEU D CA 1
ATOM 9297 C C . LEU D 2 118 ? -63.27947 -56.67102 -26.88589 1.000 33.65139 118 LEU D C 1
ATOM 9298 O O . LEU D 2 118 ? -62.23510 -57.25540 -27.18661 1.000 36.93250 118 LEU D O 1
ATOM 9303 N N . GLY D 2 119 ? -64.31071 -57.29986 -26.33015 1.000 31.69518 119 GLY D N 1
ATOM 9304 C CA . GLY D 2 119 ? -64.29954 -58.72816 -26.10251 1.000 32.73144 119 GLY D CA 1
ATOM 9305 C C . GLY D 2 119 ? -63.88229 -59.16563 -24.71490 1.000 36.57039 119 GLY D C 1
ATOM 9306 O O . GLY D 2 119 ? -63.85446 -60.37558 -24.45332 1.000 38.29481 119 GLY D O 1
ATOM 9307 N N . TYR D 2 120 ? -63.54321 -58.23134 -23.82506 1.000 36.31420 120 TYR D N 1
ATOM 9308 C CA . TYR D 2 120 ? -63.20287 -58.59002 -22.45307 1.000 34.54703 120 TYR D CA 1
ATOM 9309 C C . TYR D 2 120 ? -64.40009 -59.19926 -21.74088 1.000 33.85839 120 TYR D C 1
ATOM 9310 O O . TYR D 2 120 ? -65.55371 -58.86302 -22.01795 1.000 34.72058 120 TYR D O 1
ATOM 9319 N N . GLU D 2 121 ? -64.11850 -60.09045 -20.79836 1.000 35.71018 121 GLU D N 1
ATOM 9320 C CA . GLU D 2 121 ? -65.09986 -60.41056 -19.77461 1.000 36.72436 121 GLU D CA 1
ATOM 9321 C C . GLU D 2 121 ? -65.03811 -59.33150 -18.70299 1.000 35.48964 121 GLU D C 1
ATOM 9322 O O . GLU D 2 121 ? -63.95902 -59.00941 -18.19952 1.000 35.53368 121 GLU D O 1
ATOM 9328 N N . VAL D 2 122 ? -66.18570 -58.74913 -18.37569 1.000 36.84617 122 VAL D N 1
ATOM 9329 C CA . VAL D 2 122 ? -66.25530 -57.64358 -17.42708 1.000 36.57828 122 VAL D CA 1
ATOM 9330 C C . VAL D 2 122 ? -66.87743 -58.16134 -16.13919 1.000 34.52112 122 VAL D C 1
ATOM 9331 O O . VAL D 2 122 ? -68.00735 -58.66356 -16.14339 1.000 33.59848 122 VAL D O 1
ATOM 9335 N N . ARG D 2 123 ? -66.13323 -58.05100 -15.04344 1.000 35.83839 123 ARG D N 1
ATOM 9336 C CA . ARG D 2 123 ? -66.59205 -58.44847 -13.71892 1.000 34.75390 123 ARG D CA 1
ATOM 9337 C C . ARG D 2 123 ? -66.83170 -57.19087 -12.89880 1.000 33.22036 123 ARG D C 1
ATOM 9338 O O . ARG D 2 123 ? -65.91197 -56.39101 -12.70378 1.000 33.55600 123 ARG D O 1
ATOM 9346 N N . TYR D 2 124 ? -68.06370 -57.01175 -12.43851 1.000 32.59895 124 TYR D N 1
ATOM 9347 C CA . TYR D 2 124 ? -68.47180 -55.80198 -11.74077 1.000 35.04632 124 TYR D CA 1
ATOM 9348 C C . TYR D 2 124 ? -68.37657 -56.00190 -10.23289 1.000 36.24310 124 TYR D C 1
ATOM 9349 O O . TYR D 2 124 ? -68.83876 -57.01901 -9.70636 1.000 36.55767 124 TYR D O 1
ATOM 9358 N N . LEU D 2 125 ? -67.76634 -55.03870 -9.54657 1.000 35.61122 125 LEU D N 1
ATOM 9359 C CA . LEU D 2 125 ? -67.78399 -54.96998 -8.08695 1.000 34.23186 125 LEU D CA 1
ATOM 9360 C C . LEU D 2 125 ? -68.79264 -53.89314 -7.70797 1.000 33.97859 125 LEU D C 1
ATOM 9361 O O . LEU D 2 125 ? -68.48274 -52.70085 -7.74204 1.000 35.58769 125 LEU D O 1
ATOM 9366 N N . GLN D 2 126 ? -69.99682 -54.31492 -7.33160 1.000 35.09925 126 GLN D N 1
ATOM 9367 C CA . GLN D 2 126 ? -71.07745 -53.38076 -7.03148 1.000 34.61842 126 GLN D CA 1
ATOM 9368 C C . GLN D 2 126 ? -70.75868 -52.61389 -5.75429 1.000 36.25665 126 GLN D C 1
ATOM 9369 O O . GLN D 2 126 ? -70.70503 -53.19754 -4.66682 1.000 38.84547 126 GLN D O 1
ATOM 9375 N N . LEU D 2 127 ? -70.54690 -51.30703 -5.88305 1.000 34.11933 127 LEU D N 1
ATOM 9376 C CA . LEU D 2 127 ? -70.40644 -50.43132 -4.73231 1.000 33.13733 127 LEU D CA 1
ATOM 9377 C C . LEU D 2 127 ? -71.78011 -49.92178 -4.32796 1.000 34.87405 127 LEU D C 1
ATOM 9378 O O . LEU D 2 127 ? -72.64165 -49.68840 -5.17931 1.000 36.19757 127 LEU D O 1
ATOM 9383 N N . ARG D 2 128 ? -71.98460 -49.75387 -3.02435 1.000 35.21156 128 ARG D N 1
ATOM 9384 C CA . ARG D 2 128 ? -73.29194 -49.38689 -2.50295 1.000 34.31559 128 ARG D CA 1
ATOM 9385 C C . ARG D 2 128 ? -73.14645 -48.35688 -1.39196 1.000 34.50155 128 ARG D C 1
ATOM 9386 O O . ARG D 2 128 ? -72.13402 -48.30882 -0.68707 1.000 34.43400 128 ARG D O 1
ATOM 9394 N N . ALA D 2 129 ? -74.17592 -47.51495 -1.26702 1.000 34.04601 129 ALA D N 1
ATOM 9395 C CA . ALA D 2 129 ? -74.15721 -46.42782 -0.29529 1.000 35.17880 129 ALA D CA 1
ATOM 9396 C C . ALA D 2 129 ? -74.09995 -46.94579 1.13545 1.000 37.36409 129 ALA D C 1
ATOM 9397 O O . ALA D 2 129 ? -73.60072 -46.24724 2.02496 1.000 38.19619 129 ALA D O 1
ATOM 9399 N N . GLU D 2 130 ? -74.61469 -48.15498 1.37537 1.000 38.52840 130 GLU D N 1
ATOM 9400 C CA . GLU D 2 130 ? -74.52167 -48.76983 2.69544 1.000 38.54946 130 GLU D CA 1
ATOM 9401 C C . GLU D 2 130 ? -73.09694 -48.75675 3.22395 1.000 40.34749 130 GLU D C 1
ATOM 9402 O O . GLU D 2 130 ? -72.86579 -48.47379 4.40468 1.000 41.67403 130 GLU D O 1
ATOM 9408 N N . ASN D 2 131 ? -72.12910 -49.07177 2.36326 1.000 40.05468 131 ASN D N 1
ATOM 9409 C CA . ASN D 2 131 ? -70.71972 -49.10334 2.72065 1.000 37.26003 131 ASN D CA 1
ATOM 9410 C C . ASN D 2 131 ? -69.99433 -47.82521 2.33085 1.000 35.87059 131 ASN D C 1
ATOM 9411 O O . ASN D 2 131 ? -68.76339 -47.82850 2.23183 1.000 36.12939 131 ASN D O 1
ATOM 9416 N N . GLY D 2 132 ? -70.72517 -46.73441 2.11387 1.000 35.14275 132 GLY D N 1
ATOM 9417 C CA . GLY D 2 132 ? -70.08526 -45.49381 1.72561 1.000 34.26914 132 GLY D CA 1
ATOM 9418 C C . GLY D 2 132 ? -69.47633 -45.50287 0.34216 1.000 32.92683 132 GLY D C 1
ATOM 9419 O O . GLY D 2 132 ? -68.57249 -44.70850 0.07110 1.000 32.78437 132 GLY D O 1
ATOM 9420 N N . PHE D 2 133 ? -69.94184 -46.39362 -0.53748 1.000 34.49233 133 PHE D N 1
ATOM 9421 C CA . PHE D 2 133 ? -69.40664 -46.56023 -1.89274 1.000 34.36479 133 PHE D CA 1
ATOM 9422 C C . PHE D 2 133 ? -67.91113 -46.85757 -1.89278 1.000 34.72995 133 PHE D C 1
ATOM 9423 O O . PHE D 2 133 ? -67.19955 -46.50385 -2.83539 1.000 34.56761 133 PHE D O 1
ATOM 9431 N N . ARG D 2 134 ? -67.42073 -47.52089 -0.85384 1.000 35.54486 134 ARG D N 1
ATOM 9432 C CA . ARG D 2 134 ? -66.00673 -47.84081 -0.75006 1.000 35.72743 134 ARG D CA 1
ATOM 9433 C C . ARG D 2 134 ? -65.76576 -49.28260 -1.17654 1.000 37.58548 134 ARG D C 1
ATOM 9434 O O . ARG D 2 134 ? -66.65352 -50.13404 -1.09130 1.000 38.39971 134 ARG D O 1
ATOM 9442 N N . ILE D 2 135 ? -64.54719 -49.54121 -1.63868 1.000 41.16137 135 ILE D N 1
ATOM 9443 C CA . ILE D 2 135 ? -64.16704 -50.84154 -2.18282 1.000 42.79017 135 ILE D CA 1
ATOM 9444 C C . ILE D 2 135 ? -63.80905 -51.78894 -1.04422 1.000 44.31104 135 ILE D C 1
ATOM 9445 O O . ILE D 2 135 ? -62.89071 -51.52011 -0.26260 1.000 44.22327 135 ILE D O 1
ATOM 9450 N N . ASP D 2 136 ? -64.52213 -52.91365 -0.96559 1.000 45.98716 136 ASP D N 1
ATOM 9451 C CA . ASP D 2 136 ? -64.24091 -53.94095 0.02726 1.000 47.87625 136 ASP D CA 1
ATOM 9452 C C . ASP D 2 136 ? -63.19102 -54.89844 -0.52012 1.000 48.92428 136 ASP D C 1
ATOM 9453 O O . ASP D 2 136 ? -63.49526 -55.66688 -1.44558 1.000 49.05951 136 ASP D O 1
ATOM 9458 N N . PRO D 2 137 ? -61.96727 -54.90555 0.01645 1.000 50.37741 137 PRO D N 1
ATOM 9459 C CA . PRO D 2 137 ? -60.91451 -55.75194 -0.57108 1.000 47.99601 137 PRO D CA 1
ATOM 9460 C C . PRO D 2 137 ? -61.22519 -57.23672 -0.52352 1.000 49.27970 137 PRO D C 1
ATOM 9461 O O . PRO D 2 137 ? -60.73392 -57.98885 -1.37421 1.000 50.57265 137 PRO D O 1
ATOM 9465 N N . GLN D 2 138 ? -62.01818 -57.69230 0.44604 1.000 50.18997 138 GLN D N 1
ATOM 9466 C CA . GLN D 2 138 ? -62.38652 -59.10253 0.46298 1.000 51.70019 138 GLN D CA 1
ATOM 9467 C C . GLN D 2 138 ? -63.38652 -59.42718 -0.64005 1.000 50.53394 138 GLN D C 1
ATOM 9468 O O . GLN D 2 138 ? -63.39129 -60.54882 -1.15874 1.000 49.67020 138 GLN D O 1
ATOM 9474 N N . GLU D 2 139 ? -64.22579 -58.46044 -1.02199 1.000 51.61417 139 GLU D N 1
ATOM 9475 C CA . GLU D 2 139 ? -65.13426 -58.66029 -2.14469 1.000 49.01889 139 GLU D CA 1
ATOM 9476 C C . GLU D 2 139 ? -64.42871 -58.45045 -3.47556 1.000 48.09197 139 GLU D C 1
ATOM 9477 O O . GLU D 2 139 ? -64.79657 -59.07807 -4.47519 1.000 48.23113 139 GLU D O 1
ATOM 9483 N N . LEU D 2 140 ? -63.40866 -57.58984 -3.50257 1.000 47.61871 140 LEU D N 1
ATOM 9484 C CA . LEU D 2 140 ? -62.62822 -57.41002 -4.72051 1.000 46.67948 140 LEU D CA 1
ATOM 9485 C C . LEU D 2 140 ? -61.79603 -58.64559 -5.03025 1.000 47.00261 140 LEU D C 1
ATOM 9486 O O . LEU D 2 140 ? -61.73097 -59.08038 -6.18519 1.000 47.30728 140 LEU D O 1
ATOM 9491 N N . ALA D 2 141 ? -61.16933 -59.23699 -4.00975 1.000 45.79264 141 ALA D N 1
ATOM 9492 C CA . ALA D 2 141 ? -60.33808 -60.41360 -4.22944 1.000 43.58493 141 ALA D CA 1
ATOM 9493 C C . ALA D 2 141 ? -61.14250 -61.58771 -4.75433 1.000 43.68053 141 ALA D C 1
ATOM 9494 O O . ALA D 2 141 ? -60.56346 -62.52360 -5.31407 1.000 45.84722 141 ALA D O 1
ATOM 9496 N N . LYS D 2 142 ? -62.46236 -61.56414 -4.58220 1.000 45.41108 142 LYS D N 1
ATOM 9497 C CA . LYS D 2 142 ? -63.29520 -62.61728 -5.14164 1.000 46.23664 142 LYS D CA 1
ATOM 9498 C C . LYS D 2 142 ? -63.45492 -62.47655 -6.65035 1.000 44.23650 142 LYS D C 1
ATOM 9499 O O . LYS D 2 142 ? -63.84007 -63.44395 -7.31439 1.000 44.66740 142 LYS D O 1
ATOM 9505 N N . LEU D 2 143 ? -63.16777 -61.29943 -7.20443 1.000 42.68307 143 LEU D N 1
ATOM 9506 C CA . LEU D 2 143 ? -63.34937 -61.04727 -8.62599 1.000 42.08630 143 LEU D CA 1
ATOM 9507 C C . LEU D 2 143 ? -62.05645 -61.10408 -9.42892 1.000 40.27840 143 LEU D C 1
ATOM 9508 O O . LEU D 2 143 ? -62.11732 -61.08746 -10.66180 1.000 40.07403 143 LEU D O 1
ATOM 9513 N N . VAL D 2 144 ? -60.90014 -61.17695 -8.77683 1.000 40.67663 144 VAL D N 1
ATOM 9514 C CA . VAL D 2 144 ? -59.61095 -61.06134 -9.45006 1.000 40.82733 144 VAL D CA 1
ATOM 9515 C C . VAL D 2 144 ? -59.04781 -62.45995 -9.68138 1.000 42.42297 144 VAL D C 1
ATOM 9516 O O . VAL D 2 144 ? -58.73796 -63.18101 -8.72430 1.000 42.55644 144 VAL D O 1
ATOM 9520 N N . ASP D 2 145 ? -58.89184 -62.83090 -10.95328 1.000 42.33797 145 ASP D N 1
ATOM 9521 C CA . ASP D 2 145 ? -58.29034 -64.08964 -11.36562 1.000 42.14836 145 ASP D CA 1
ATOM 9522 C C . ASP D 2 145 ? -56.83148 -63.87340 -11.73324 1.000 41.05018 145 ASP D C 1
ATOM 9523 O O . ASP D 2 145 ? -56.32889 -62.75039 -11.76124 1.000 43.24866 145 ASP D O 1
ATOM 9528 N N . ASP D 2 146 ? -56.15068 -64.97433 -12.05208 1.000 42.99662 146 ASP D N 1
ATOM 9529 C CA . ASP D 2 146 ? -54.86858 -64.87992 -12.73605 1.000 44.90621 146 ASP D CA 1
ATOM 9530 C C . ASP D 2 146 ? -55.03260 -64.40800 -14.17049 1.000 44.00931 146 ASP D C 1
ATOM 9531 O O . ASP D 2 146 ? -54.05274 -63.97058 -14.78519 1.000 43.97668 146 ASP D O 1
ATOM 9536 N N . ASN D 2 147 ? -56.24957 -64.49317 -14.70721 1.000 43.23666 147 ASN D N 1
ATOM 9537 C CA . ASN D 2 147 ? -56.59346 -63.99624 -16.03047 1.000 41.69693 147 ASN D CA 1
ATOM 9538 C C . ASN D 2 147 ? -56.95521 -62.52027 -16.04101 1.000 41.28648 147 ASN D C 1
ATOM 9539 O O . ASN D 2 147 ? -57.10047 -61.94188 -17.12276 1.000 41.50126 147 ASN D O 1
ATOM 9544 N N . THR D 2 148 ? -57.10459 -61.90598 -14.87300 1.000 40.72139 148 THR D N 1
ATOM 9545 C CA . THR D 2 148 ? -57.42893 -60.48994 -14.78602 1.000 37.78022 148 THR D CA 1
ATOM 9546 C C . THR D 2 148 ? -56.24634 -59.64566 -15.23224 1.000 37.69750 148 THR D C 1
ATOM 9547 O O . THR D 2 148 ? -55.14810 -59.76301 -14.68032 1.000 40.06403 148 THR D O 1
ATOM 9551 N N . GLU D 2 149 ? -56.46358 -58.81456 -16.24980 1.000 37.64519 149 GLU D N 1
ATOM 9552 C CA . GLU D 2 149 ? -55.42286 -57.93178 -16.76127 1.000 37.68861 149 GLU D CA 1
ATOM 9553 C C . GLU D 2 149 ? -55.56285 -56.49252 -16.29159 1.000 35.01637 149 GLU D C 1
ATOM 9554 O O . GLU D 2 149 ? -54.54865 -55.80127 -16.15813 1.000 35.36005 149 GLU D O 1
ATOM 9560 N N . VAL D 2 150 ? -56.78025 -56.01950 -16.03471 1.000 33.93838 150 VAL D N 1
ATOM 9561 C CA . VAL D 2 150 ? -57.01458 -54.63441 -15.64475 1.000 34.18929 150 VAL D CA 1
ATOM 9562 C C . VAL D 2 150 ? -57.95719 -54.59366 -14.45040 1.000 33.20454 150 VAL D C 1
ATOM 9563 O O . VAL D 2 150 ? -58.97128 -55.29985 -14.42092 1.000 33.33059 150 VAL D O 1
ATOM 9567 N N . ILE D 2 151 ? -57.62242 -53.75867 -13.46987 1.000 33.89483 151 ILE D N 1
ATOM 9568 C CA . ILE D 2 151 ? -58.52888 -53.38315 -12.38925 1.000 34.70652 151 ILE D CA 1
ATOM 9569 C C . ILE D 2 151 ? -58.75385 -51.88207 -12.49074 1.000 32.49924 151 ILE D C 1
ATOM 9570 O O . ILE D 2 151 ? -57.80432 -51.09955 -12.36656 1.000 33.48460 151 ILE D O 1
ATOM 9575 N N . VAL D 2 152 ? -60.00289 -51.48034 -12.69821 1.000 33.63543 152 VAL D N 1
ATOM 9576 C CA . VAL D 2 152 ? -60.32675 -50.06987 -12.88726 1.000 32.96361 152 VAL D CA 1
ATOM 9577 C C . VAL D 2 152 ? -60.49721 -49.39956 -11.53140 1.000 34.30176 152 VAL D C 1
ATOM 9578 O O . VAL D 2 152 ? -61.23973 -49.88588 -10.67160 1.000 34.48040 152 VAL D O 1
ATOM 9582 N N . LEU D 2 153 ? -59.82143 -48.26561 -11.34721 1.000 32.67020 153 LEU D N 1
ATOM 9583 C CA . LEU D 2 153 ? -59.82396 -47.51208 -10.09456 1.000 29.60012 153 LEU D CA 1
ATOM 9584 C C . LEU D 2 153 ? -60.13079 -46.05304 -10.41390 1.000 29.33062 153 LEU D C 1
ATOM 9585 O O . LEU D 2 153 ? -59.23253 -45.26940 -10.72968 1.000 31.94029 153 LEU D O 1
ATOM 9590 N N . ASN D 2 154 ? -61.40779 -45.69665 -10.34424 1.000 28.00787 154 ASN D N 1
ATOM 9591 C CA . ASN D 2 154 ? -61.85870 -44.32974 -10.59076 1.000 28.59611 154 ASN D CA 1
ATOM 9592 C C . ASN D 2 154 ? -61.82538 -43.56284 -9.27490 1.000 29.43051 154 ASN D C 1
ATOM 9593 O O . ASN D 2 154 ? -62.72808 -43.69248 -8.44734 1.000 31.07821 154 ASN D O 1
ATOM 9598 N N . THR D 2 155 ? -60.78860 -42.75146 -9.07923 1.000 29.93301 155 THR D N 1
ATOM 9599 C CA . THR D 2 155 ? -60.72127 -41.93406 -7.87349 1.000 30.68612 155 THR D CA 1
ATOM 9600 C C . THR D 2 155 ? -60.19595 -40.54448 -8.21958 1.000 28.96556 155 THR D C 1
ATOM 9601 O O . THR D 2 155 ? -59.12377 -40.41701 -8.82527 1.000 29.97836 155 THR D O 1
ATOM 9605 N N . PRO D 2 156 ? -60.92523 -39.47163 -7.87652 1.000 29.40231 156 PRO D N 1
ATOM 9606 C CA . PRO D 2 156 ? -62.24523 -39.41210 -7.21577 1.000 29.81338 156 PRO D CA 1
ATOM 9607 C C . PRO D 2 156 ? -63.35722 -40.09656 -7.99986 1.000 30.16794 156 PRO D C 1
ATOM 9608 O O . PRO D 2 156 ? -63.34779 -40.10698 -9.22889 1.000 31.05958 156 PRO D O 1
ATOM 9612 N N . GLN D 2 157 ? -64.32105 -40.68533 -7.29733 1.000 29.32051 157 GLN D N 1
ATOM 9613 C CA . GLN D 2 157 ? -65.35848 -41.47636 -7.93911 1.000 29.23633 157 GLN D CA 1
ATOM 9614 C C . GLN D 2 157 ? -66.38116 -40.59011 -8.63252 1.000 29.41272 157 GLN D C 1
ATOM 9615 O O . GLN D 2 157 ? -66.77195 -39.53858 -8.11840 1.000 28.03898 157 GLN D O 1
ATOM 9621 N N . ASN D 2 158 ? -66.79026 -41.02080 -9.82301 1.000 30.44333 158 ASN D N 1
ATOM 9622 C CA . ASN D 2 158 ? -67.99531 -40.59286 -10.50236 1.000 29.96844 158 ASN D CA 1
ATOM 9623 C C . ASN D 2 158 ? -68.97810 -41.74492 -10.44071 1.000 28.51863 158 ASN D C 1
ATOM 9624 O O . ASN D 2 158 ? -68.61412 -42.85074 -10.85190 1.000 29.63647 158 ASN D O 1
ATOM 9629 N N . PRO D 2 159 ? -70.20564 -41.56665 -9.92815 1.000 29.48250 159 PRO D N 1
ATOM 9630 C CA . PRO D 2 159 ? -70.86899 -40.32452 -9.51206 1.000 28.83933 159 PRO D CA 1
ATOM 9631 C C . PRO D 2 159 ? -70.80107 -39.96617 -8.02791 1.000 29.17424 159 PRO D C 1
ATOM 9632 O O . PRO D 2 159 ? -71.27627 -38.90068 -7.66169 1.000 29.33645 159 PRO D O 1
ATOM 9636 N N . SER D 2 160 ? -70.24566 -40.81116 -7.15831 1.000 28.87814 160 SER D N 1
ATOM 9637 C CA . SER D 2 160 ? -70.42321 -40.61674 -5.71985 1.000 29.88386 160 SER D CA 1
ATOM 9638 C C . SER D 2 160 ? -69.56552 -39.47944 -5.17482 1.000 29.04166 160 SER D C 1
ATOM 9639 O O . SER D 2 160 ? -70.01645 -38.72553 -4.30682 1.000 30.26783 160 SER D O 1
ATOM 9642 N N . GLY D 2 161 ? -68.35035 -39.31740 -5.68917 1.000 28.88640 161 GLY D N 1
ATOM 9643 C CA . GLY D 2 161 ? -67.39987 -38.36929 -5.14530 1.000 28.31347 161 GLY D CA 1
ATOM 9644 C C . GLY D 2 161 ? -66.43397 -38.94330 -4.13399 1.000 27.80602 161 GLY D C 1
ATOM 9645 O O . GLY D 2 161 ? -65.63567 -38.19094 -3.57184 1.000 29.41274 161 GLY D O 1
ATOM 9646 N N . VAL D 2 162 ? -66.45520 -40.25773 -3.91773 1.000 31.09795 162 VAL D N 1
ATOM 9647 C CA . VAL D 2 162 ? -65.60859 -40.89516 -2.91602 1.000 30.41239 162 VAL D CA 1
ATOM 9648 C C . VAL D 2 162 ? -64.16342 -40.96383 -3.39760 1.000 31.34518 162 VAL D C 1
ATOM 9649 O O . VAL D 2 162 ? -63.88641 -41.29832 -4.55653 1.000 31.68879 162 VAL D O 1
ATOM 9653 N N . VAL D 2 163 ? -63.23053 -40.66283 -2.49656 1.000 32.73748 163 VAL D N 1
ATOM 9654 C CA . VAL D 2 163 ? -61.79593 -40.76092 -2.74688 1.000 31.88552 163 VAL D CA 1
ATOM 9655 C C . VAL D 2 163 ? -61.26122 -41.99089 -2.02379 1.000 35.12412 163 VAL D C 1
ATOM 9656 O O . VAL D 2 163 ? -61.52043 -42.17202 -0.82740 1.000 36.43066 163 VAL D O 1
ATOM 9660 N N . CYS D 2 164 ? -60.52680 -42.83748 -2.75054 1.000 35.66692 164 CYS D N 1
ATOM 9661 C CA . CYS D 2 164 ? -59.90820 -44.02280 -2.16146 1.000 37.95348 164 CYS D CA 1
ATOM 9662 C C . CYS D 2 164 ? -58.83528 -43.64443 -1.14020 1.000 39.37694 164 CYS D C 1
ATOM 9663 O O . CYS D 2 164 ? -58.03008 -42.73351 -1.36063 1.000 37.28213 164 CYS D O 1
ATOM 9666 N N . SER D 2 165 ? -58.83443 -44.35502 -0.01381 1.000 39.97575 165 SER D N 1
ATOM 9667 C CA . SER D 2 165 ? -57.90063 -44.12135 1.07447 1.000 40.34122 165 SER D CA 1
ATOM 9668 C C . SER D 2 165 ? -56.54796 -44.77932 0.79520 1.000 40.50631 165 SER D C 1
ATOM 9669 O O . SER D 2 165 ? -56.40222 -45.61660 -0.10088 1.000 41.01711 165 SER D O 1
ATOM 9672 N N . GLU D 2 166 ? -55.53941 -44.36990 1.57572 1.000 41.03157 166 GLU D N 1
ATOM 9673 C CA . GLU D 2 166 ? -54.19235 -44.92049 1.41897 1.000 41.56737 166 GLU D CA 1
ATOM 9674 C C . GLU D 2 166 ? -54.16476 -46.42443 1.65806 1.000 40.85113 166 GLU D C 1
ATOM 9675 O O . GLU D 2 166 ? -53.38364 -47.14757 1.02418 1.000 43.50822 166 GLU D O 1
ATOM 9681 N N . THR D 2 167 ? -54.99631 -46.91526 2.57866 1.000 42.27507 167 THR D N 1
ATOM 9682 C CA . THR D 2 167 ? -55.00196 -48.34678 2.85316 1.000 41.14452 167 THR D CA 1
ATOM 9683 C C . THR D 2 167 ? -55.73981 -49.13473 1.77474 1.000 40.96315 167 THR D C 1
ATOM 9684 O O . THR D 2 167 ? -55.34008 -50.25820 1.44384 1.000 40.51640 167 THR D O 1
ATOM 9688 N N . GLU D 2 168 ? -56.83417 -48.58543 1.23788 1.000 39.47266 168 GLU D N 1
ATOM 9689 C CA . GLU D 2 168 ? -57.49420 -49.23805 0.11131 1.000 39.54695 168 GLU D CA 1
ATOM 9690 C C . GLU D 2 168 ? -56.56597 -49.32023 -1.09078 1.000 39.51867 168 GLU D C 1
ATOM 9691 O O . GLU D 2 168 ? -56.50044 -50.35470 -1.76071 1.000 40.24973 168 GLU D O 1
ATOM 9697 N N . ILE D 2 169 ? -55.83117 -48.24074 -1.37150 1.000 38.60823 169 ILE D N 1
ATOM 9698 C CA . ILE D 2 169 ? -54.92087 -48.23310 -2.51484 1.000 38.59535 169 ILE D CA 1
ATOM 9699 C C . ILE D 2 169 ? -53.85082 -49.30367 -2.34862 1.000 39.62840 169 ILE D C 1
ATOM 9700 O O . ILE D 2 169 ? -53.59037 -50.09668 -3.26189 1.000 39.98685 169 ILE D O 1
ATOM 9705 N N . GLN D 2 170 ? -53.23329 -49.36259 -1.16797 1.000 40.71450 170 GLN D N 1
ATOM 9706 C CA . GLN D 2 170 ? -52.17447 -50.34207 -0.95203 1.000 39.75704 170 GLN D CA 1
ATOM 9707 C C . GLN D 2 170 ? -52.72109 -51.76258 -1.01290 1.000 38.63785 170 GLN D C 1
ATOM 9708 O O . GLN D 2 170 ? -52.05073 -52.67138 -1.51397 1.000 39.22596 170 GLN D O 1
ATOM 9714 N N . SER D 2 171 ? -53.94590 -51.96788 -0.52908 1.000 38.50703 171 SER D N 1
ATOM 9715 C CA . SER D 2 171 ? -54.55840 -53.28749 -0.61228 1.000 37.87373 171 SER D CA 1
ATOM 9716 C C . SER D 2 171 ? -54.84008 -53.67089 -2.05859 1.000 39.60733 171 SER D C 1
ATOM 9717 O O . SER D 2 171 ? -54.63746 -54.82547 -2.45178 1.000 39.60433 171 SER D O 1
ATOM 9720 N N . ILE D 2 172 ? -55.31094 -52.71571 -2.86426 1.000 41.74094 172 ILE D N 1
ATOM 9721 C CA . ILE D 2 172 ? -55.55407 -52.98775 -4.27788 1.000 40.73922 172 ILE D CA 1
ATOM 9722 C C . ILE D 2 172 ? -54.23916 -53.25278 -4.99532 1.000 37.23802 172 ILE D C 1
ATOM 9723 O O . ILE D 2 172 ? -54.13872 -54.17329 -5.81210 1.000 40.19404 172 ILE D O 1
ATOM 9728 N N . ILE D 2 173 ? -53.20384 -52.47334 -4.67211 1.000 37.51864 173 ILE D N 1
ATOM 9729 C CA . ILE D 2 173 ? -51.87440 -52.69197 -5.23846 1.000 38.15489 173 ILE D CA 1
ATOM 9730 C C . ILE D 2 173 ? -51.39861 -54.11649 -4.98216 1.000 38.14856 173 ILE D C 1
ATOM 9731 O O . ILE D 2 173 ? -50.80016 -54.75189 -5.85766 1.000 40.05907 173 ILE D O 1
ATOM 9736 N N . GLU D 2 174 ? -51.65056 -54.64158 -3.78328 1.000 38.55521 174 GLU D N 1
ATOM 9737 C CA . GLU D 2 174 ? -51.15719 -55.97562 -3.45299 1.000 39.68088 174 GLU D CA 1
ATOM 9738 C C . GLU D 2 174 ? -51.93123 -57.06176 -4.19678 1.000 38.21257 174 GLU D C 1
ATOM 9739 O O . GLU D 2 174 ? -51.34781 -58.06803 -4.61303 1.000 37.11548 174 GLU D O 1
ATOM 9745 N N . ILE D 2 175 ? -53.24800 -56.89469 -4.34708 1.000 38.88470 175 ILE D N 1
ATOM 9746 C CA . ILE D 2 175 ? -54.03650 -57.86233 -5.10817 1.000 39.32246 175 ILE D CA 1
ATOM 9747 C C . ILE D 2 175 ? -53.63887 -57.83771 -6.57985 1.000 42.06098 175 ILE D C 1
ATOM 9748 O O . ILE D 2 175 ? -53.53835 -58.88589 -7.22930 1.000 40.41097 175 ILE D O 1
ATOM 9753 N N . ALA D 2 176 ? -53.42383 -56.64088 -7.13176 1.000 40.88512 176 ALA D N 1
ATOM 9754 C CA . ALA D 2 176 ? -53.02300 -56.52059 -8.52797 1.000 37.70095 176 ALA D CA 1
ATOM 9755 C C . ALA D 2 176 ? -51.66365 -57.16357 -8.75544 1.000 40.85306 176 ALA D C 1
ATOM 9756 O O . ALA D 2 176 ? -51.48706 -57.96132 -9.68321 1.000 41.69463 176 ALA D O 1
ATOM 9758 N N . GLU D 2 177 ? -50.68107 -56.81269 -7.92183 1.000 41.62523 177 GLU D N 1
ATOM 9759 C CA . GLU D 2 177 ? -49.35670 -57.40867 -8.04926 1.000 39.67649 177 GLU D CA 1
ATOM 9760 C C . GLU D 2 177 ? -49.40086 -58.91253 -7.82048 1.000 40.75156 177 GLU D C 1
ATOM 9761 O O . GLU D 2 177 ? -48.55394 -59.64423 -8.34436 1.000 41.69687 177 GLU D O 1
ATOM 9767 N N . LYS D 2 178 ? -50.37436 -59.39043 -7.03950 1.000 42.25299 178 LYS D N 1
ATOM 9768 C CA . LYS D 2 178 ? -50.47974 -60.82208 -6.77225 1.000 42.20218 178 LYS D CA 1
ATOM 9769 C C . LYS D 2 178 ? -50.93896 -61.58599 -8.00687 1.000 42.71987 178 LYS D C 1
ATOM 9770 O O . LYS D 2 178 ? -50.41666 -62.66588 -8.30706 1.000 43.61087 178 LYS D O 1
ATOM 9776 N N . HIS D 2 179 ? -51.89943 -61.03617 -8.74379 1.000 43.44420 179 HIS D N 1
ATOM 9777 C CA . HIS D 2 179 ? -52.41045 -61.65887 -9.95613 1.000 43.91755 179 HIS D CA 1
ATOM 9778 C C . HIS D 2 179 ? -51.77379 -61.08552 -11.21141 1.000 41.97834 179 HIS D C 1
ATOM 9779 O O . HIS D 2 179 ? -52.23862 -61.37603 -12.31838 1.000 42.19662 179 HIS D O 1
ATOM 9786 N N . ASN D 2 180 ? -50.73065 -60.26930 -11.05437 1.000 42.78638 180 ASN D N 1
ATOM 9787 C CA . ASN D 2 180 ? -50.02206 -59.65090 -12.17117 1.000 43.90307 180 ASN D CA 1
ATOM 9788 C C . ASN D 2 180 ? -51.00133 -58.90435 -13.07386 1.000 44.66688 180 ASN D C 1
ATOM 9789 O O . ASN D 2 180 ? -50.93821 -58.97880 -14.30430 1.000 44.83598 180 ASN D O 1
ATOM 9794 N N . ALA D 2 181 ? -51.92724 -58.18742 -12.44181 1.000 40.70802 181 ALA D N 1
ATOM 9795 C CA . ALA D 2 181 ? -52.90774 -57.35869 -13.12199 1.000 38.80648 181 ALA D CA 1
ATOM 9796 C C . ALA D 2 181 ? -52.51025 -55.89718 -12.99579 1.000 39.19129 181 ALA D C 1
ATOM 9797 O O . ALA D 2 181 ? -51.93393 -55.47510 -11.99002 1.000 40.22974 181 ALA D O 1
ATOM 9799 N N . GLU D 2 182 ? -52.81296 -55.13052 -14.03302 1.000 36.15643 182 GLU D N 1
ATOM 9800 C CA . GLU D 2 182 ? -52.53973 -53.70606 -14.02217 1.000 35.19574 182 GLU D CA 1
ATOM 9801 C C . GLU D 2 182 ? -53.70996 -52.93705 -13.42126 1.000 32.84439 182 GLU D C 1
ATOM 9802 O O . GLU D 2 182 ? -54.84714 -53.40985 -13.38470 1.000 34.09033 182 GLU D O 1
ATOM 9808 N N . ILE D 2 183 ? -53.40783 -51.74351 -12.92416 1.000 30.50512 183 ILE D N 1
ATOM 9809 C CA . ILE D 2 183 ? -54.39553 -50.86398 -12.31177 1.000 32.14984 183 ILE D CA 1
ATOM 9810 C C . ILE D 2 183 ? -54.53669 -49.62870 -13.18704 1.000 31.65223 183 ILE D C 1
ATOM 9811 O O . ILE D 2 183 ? -53.56363 -48.89631 -13.40195 1.000 32.18739 183 ILE D O 1
ATOM 9816 N N . LEU D 2 184 ? -55.74352 -49.39820 -13.69014 1.000 31.41319 184 LEU D N 1
ATOM 9817 C CA . LEU D 2 184 ? -56.05196 -48.22106 -14.49627 1.000 30.97233 184 LEU D CA 1
ATOM 9818 C C . LEU D 2 184 ? -56.64346 -47.16128 -13.57021 1.000 30.10562 184 LEU D C 1
ATOM 9819 O O . LEU D 2 184 ? -57.82217 -47.21913 -13.21204 1.000 30.14737 184 LEU D O 1
ATOM 9824 N N . ALA D 2 185 ? -55.81878 -46.19391 -13.17641 1.000 30.73094 185 ALA D N 1
ATOM 9825 C CA . ALA D 2 185 ? -56.22524 -45.16934 -12.21654 1.000 29.94331 185 ALA D CA 1
ATOM 9826 C C . ALA D 2 185 ? -56.75045 -43.95451 -12.97116 1.000 27.99522 185 ALA D C 1
ATOM 9827 O O . ALA D 2 185 ? -55.97695 -43.14443 -13.48227 1.000 28.41396 185 ALA D O 1
ATOM 9829 N N . ASP D 2 186 ? -58.07278 -43.80642 -13.00596 1.000 29.32906 186 ASP D N 1
ATOM 9830 C CA . ASP D 2 186 ? -58.72026 -42.65279 -13.62865 1.000 29.09447 186 ASP D CA 1
ATOM 9831 C C . ASP D 2 186 ? -58.75025 -41.52376 -12.60707 1.000 27.96507 186 ASP D C 1
ATOM 9832 O O . ASP D 2 186 ? -59.64192 -41.45441 -11.75677 1.000 27.43411 186 ASP D O 1
ATOM 9837 N N . GLU D 2 187 ? -57.76210 -40.63911 -12.68595 1.000 27.89761 187 GLU D N 1
ATOM 9838 C CA . GLU D 2 187 ? -57.62748 -39.51436 -11.76683 1.000 28.14363 187 GLU D CA 1
ATOM 9839 C C . GLU D 2 187 ? -58.18394 -38.23786 -12.37405 1.000 28.18279 187 GLU D C 1
ATOM 9840 O O . GLU D 2 187 ? -57.62432 -37.15580 -12.19091 1.000 27.29377 187 GLU D O 1
ATOM 9846 N N . HIS D 2 188 ? -59.29903 -38.35697 -13.09963 1.000 28.83918 188 HIS D N 1
ATOM 9847 C CA . HIS D 2 188 ? -59.89777 -37.21203 -13.77861 1.000 28.18903 188 HIS D CA 1
ATOM 9848 C C . HIS D 2 188 ? -60.07860 -36.03370 -12.82911 1.000 28.85198 188 HIS D C 1
ATOM 9849 O O . HIS D 2 188 ? -59.68268 -34.90440 -13.13738 1.000 28.27259 188 HIS D O 1
ATOM 9856 N N . TYR D 2 189 ? -60.64680 -36.28696 -11.65041 1.000 30.35327 189 TYR D N 1
ATOM 9857 C CA . TYR D 2 189 ? -61.09677 -35.22926 -10.75659 1.000 28.44663 189 TYR D CA 1
ATOM 9858 C C . TYR D 2 189 ? -60.06620 -34.87974 -9.69128 1.000 29.23692 189 TYR D C 1
ATOM 9859 O O . TYR D 2 189 ? -60.41363 -34.24118 -8.69211 1.000 30.74432 189 TYR D O 1
ATOM 9868 N N . ARG D 2 190 ? -58.80378 -35.26408 -9.89355 1.000 28.49746 190 ARG D N 1
ATOM 9869 C CA . ARG D 2 190 ? -57.76971 -34.98391 -8.90603 1.000 29.75702 190 ARG D CA 1
ATOM 9870 C C . ARG D 2 190 ? -57.55838 -33.49290 -8.68333 1.000 30.23547 190 ARG D C 1
ATOM 9871 O O . ARG D 2 190 ? -56.96414 -33.11205 -7.66930 1.000 31.52952 190 ARG D O 1
ATOM 9879 N N . PHE D 2 191 ? -58.02415 -32.64287 -9.60040 1.000 28.31468 191 PHE D N 1
ATOM 9880 C CA . PHE D 2 191 ? -57.75756 -31.21299 -9.51805 1.000 28.30196 191 PHE D CA 1
ATOM 9881 C C . PHE D 2 191 ? -58.69446 -30.47389 -8.57438 1.000 28.13305 191 PHE D C 1
ATOM 9882 O O . PHE D 2 191 ? -58.41993 -29.31496 -8.24468 1.000 27.29207 191 PHE D O 1
ATOM 9890 N N . LEU D 2 192 ? -59.78444 -31.09898 -8.13062 1.000 27.54394 192 LEU D N 1
ATOM 9891 C CA . LEU D 2 192 ? -60.75853 -30.45318 -7.25426 1.000 28.31572 192 LEU D CA 1
ATOM 9892 C C . LEU D 2 192 ? -60.94743 -31.27535 -5.98533 1.000 28.47146 192 LEU D C 1
ATOM 9893 O O . LEU D 2 192 ? -61.98550 -31.92384 -5.80098 1.000 28.85872 192 LEU D O 1
ATOM 9898 N N . PRO D 2 193 ? -59.97394 -31.26209 -5.08242 1.000 30.15315 193 PRO D N 1
ATOM 9899 C CA . PRO D 2 193 ? -60.25022 -31.73108 -3.72629 1.000 31.39816 193 PRO D CA 1
ATOM 9900 C C . PRO D 2 193 ? -61.20500 -30.76053 -3.05428 1.000 30.49178 193 PRO D C 1
ATOM 9901 O O . PRO D 2 193 ? -61.31598 -29.59162 -3.43199 1.000 29.86953 193 PRO D O 1
ATOM 9905 N N . HIS D 2 194 ? -61.92988 -31.26796 -2.06548 1.000 31.61771 194 HIS D N 1
ATOM 9906 C CA . HIS D 2 194 ? -62.85844 -30.41279 -1.34200 1.000 30.71712 194 HIS D CA 1
ATOM 9907 C C . HIS D 2 194 ? -62.23127 -29.93172 -0.04120 1.000 33.89933 194 HIS D C 1
ATOM 9908 O O . HIS D 2 194 ? -61.60939 -28.86609 -0.01164 1.000 34.24910 194 HIS D O 1
ATOM 9915 N N . ASP D 2 195 ? -62.36067 -30.70469 1.03134 1.000 37.25435 195 ASP D N 1
ATOM 9916 C CA . ASP D 2 195 ? -61.82311 -30.29382 2.32257 1.000 37.50842 195 ASP D CA 1
ATOM 9917 C C . ASP D 2 195 ? -60.36777 -30.69581 2.52329 1.000 38.25474 195 ASP D C 1
ATOM 9918 O O . ASP D 2 195 ? -59.80499 -30.40322 3.58186 1.000 41.69511 195 ASP D O 1
ATOM 9923 N N . GLN D 2 196 ? -59.74868 -31.36150 1.55102 1.000 35.91368 196 GLN D N 1
ATOM 9924 C CA . GLN D 2 196 ? -58.31054 -31.57236 1.61149 1.000 38.02168 196 GLN D CA 1
ATOM 9925 C C . GLN D 2 196 ? -57.60056 -30.22871 1.60786 1.000 38.99288 196 GLN D C 1
ATOM 9926 O O . GLN D 2 196 ? -58.00122 -29.29879 0.90379 1.000 40.05021 196 GLN D O 1
ATOM 9932 N N . ASP D 2 197 ? -56.54681 -30.12091 2.41489 1.000 42.72750 197 ASP D N 1
ATOM 9933 C CA . ASP D 2 197 ? -55.74038 -28.90838 2.46232 1.000 43.41883 197 ASP D CA 1
ATOM 9934 C C . ASP D 2 197 ? -54.62176 -28.92254 1.43170 1.000 42.50033 197 ASP D C 1
ATOM 9935 O O . ASP D 2 197 ? -53.54125 -28.36941 1.67178 1.000 42.52904 197 ASP D O 1
ATOM 9940 N N . THR D 2 198 ? -54.86739 -29.55876 0.29061 1.000 42.71923 198 THR D N 1
ATOM 9941 C CA . THR D 2 198 ? -53.99082 -29.56289 -0.86725 1.000 38.09368 198 THR D CA 1
ATOM 9942 C C . THR D 2 198 ? -54.70450 -28.87296 -2.01890 1.000 38.50867 198 THR D C 1
ATOM 9943 O O . THR D 2 198 ? -55.93833 -28.82040 -2.06226 1.000 39.09538 198 THR D O 1
ATOM 9947 N N . GLU D 2 199 ? -53.92513 -28.31404 -2.94172 1.000 37.84292 199 GLU D N 1
ATOM 9948 C CA . GLU D 2 199 ? -54.53916 -27.68211 -4.10253 1.000 36.15767 199 GLU D CA 1
ATOM 9949 C C . GLU D 2 199 ? -55.15634 -28.73691 -5.01069 1.000 34.80123 199 GLU D C 1
ATOM 9950 O O . GLU D 2 199 ? -56.29643 -28.59106 -5.46875 1.000 34.16398 199 GLU D O 1
ATOM 9956 N N . ILE D 2 200 ? -54.40838 -29.80442 -5.29230 1.000 33.03229 200 ILE D N 1
ATOM 9957 C CA . ILE D 2 200 ? -54.88849 -30.91511 -6.10155 1.000 33.88276 200 ILE D CA 1
ATOM 9958 C C . ILE D 2 200 ? -54.48706 -32.21605 -5.41814 1.000 33.86758 200 ILE D C 1
ATOM 9959 O O . ILE D 2 200 ? -53.53591 -32.26553 -4.63594 1.000 34.60845 200 ILE D O 1
ATOM 9964 N N . LEU D 2 201 ? -55.23049 -33.27789 -5.71693 1.000 32.60673 201 LEU D N 1
ATOM 9965 C CA . LEU D 2 201 ? -54.90580 -34.57846 -5.15001 1.000 33.09718 201 LEU D CA 1
ATOM 9966 C C . LEU D 2 201 ? -53.66267 -35.15401 -5.82324 1.000 37.06606 201 LEU D C 1
ATOM 9967 O O . LEU D 2 201 ? -53.47083 -34.98013 -7.03241 1.000 34.30329 201 LEU D O 1
ATOM 9972 N N . PRO D 2 202 ? -52.80566 -35.84488 -5.07535 1.000 37.20879 202 PRO D N 1
ATOM 9973 C CA . PRO D 2 202 ? -51.61426 -36.43559 -5.68722 1.000 36.33577 202 PRO D CA 1
ATOM 9974 C C . PRO D 2 202 ? -51.98253 -37.59942 -6.59169 1.000 37.68795 202 PRO D C 1
ATOM 9975 O O . PRO D 2 202 ? -52.95374 -38.32242 -6.35509 1.000 37.99673 202 PRO D O 1
ATOM 9979 N N . SER D 2 203 ? -51.18427 -37.77605 -7.63905 1.000 36.99164 203 SER D N 1
ATOM 9980 C CA . SER D 2 203 ? -51.38022 -38.88062 -8.56270 1.000 34.80611 203 SER D CA 1
ATOM 9981 C C . SER D 2 203 ? -50.91157 -40.18551 -7.93657 1.000 34.85107 203 SER D C 1
ATOM 9982 O O . SER D 2 203 ? -49.95371 -40.21662 -7.16005 1.000 36.01121 203 SER D O 1
ATOM 9985 N N . LEU D 2 204 ? -51.59753 -41.27253 -8.28099 1.000 34.00346 204 LEU D N 1
ATOM 9986 C CA . LEU D 2 204 ? -51.17113 -42.58245 -7.81184 1.000 34.36537 204 LEU D CA 1
ATOM 9987 C C . LEU D 2 204 ? -50.00677 -43.13195 -8.61931 1.000 34.95289 204 LEU D C 1
ATOM 9988 O O . LEU D 2 204 ? -49.54478 -44.24368 -8.33901 1.000 35.71729 204 LEU D O 1
ATOM 9993 N N . TYR D 2 205 ? -49.53678 -42.39272 -9.61917 1.000 35.80384 205 TYR D N 1
ATOM 9994 C CA . TYR D 2 205 ? -48.50581 -42.90303 -10.51054 1.000 35.57910 205 TYR D CA 1
ATOM 9995 C C . TYR D 2 205 ? -47.17945 -43.02118 -9.76651 1.000 35.02932 205 TYR D C 1
ATOM 9996 O O . TYR D 2 205 ? -46.68291 -42.04019 -9.20140 1.000 31.61010 205 TYR D O 1
ATOM 10005 N N . GLY D 2 206 ? -46.60145 -44.21900 -9.78552 1.000 35.27110 206 GLY D N 1
ATOM 10006 C CA . GLY D 2 206 ? -45.35700 -44.51107 -9.10722 1.000 34.62275 206 GLY D CA 1
ATOM 10007 C C . GLY D 2 206 ? -45.50526 -45.44341 -7.92920 1.000 36.61729 206 GLY D C 1
ATOM 10008 O O . GLY D 2 206 ? -44.49858 -45.98753 -7.46147 1.000 37.38438 206 GLY D O 1
ATOM 10009 N N . LEU D 2 207 ? -46.72884 -45.65773 -7.44430 1.000 37.58544 207 LEU D N 1
ATOM 10010 C CA . LEU D 2 207 ? -46.95229 -46.46354 -6.25191 1.000 37.73668 207 LEU D CA 1
ATOM 10011 C C . LEU D 2 207 ? -46.80059 -47.94882 -6.53481 1.000 37.88526 207 LEU D C 1
ATOM 10012 O O . LEU D 2 207 ? -46.65015 -48.73772 -5.59694 1.000 39.53893 207 LEU D O 1
ATOM 10017 N N . SER D 2 208 ? -46.84699 -48.33888 -7.80526 1.000 38.23666 208 SER D N 1
ATOM 10018 C CA . SER D 2 208 ? -46.71083 -49.72410 -8.22798 1.000 37.42975 208 SER D CA 1
ATOM 10019 C C . SER D 2 208 ? -46.40383 -49.72593 -9.71614 1.000 37.88610 208 SER D C 1
ATOM 10020 O O . SER D 2 208 ? -46.83471 -48.81458 -10.43249 1.000 37.20355 208 SER D O 1
ATOM 10023 N N . PRO D 2 209 ? -45.64574 -50.70560 -10.20876 1.000 39.09091 209 PRO D N 1
ATOM 10024 C CA . PRO D 2 209 ? -45.42306 -50.78604 -11.66092 1.000 39.22419 209 PRO D CA 1
ATOM 10025 C C . PRO D 2 209 ? -46.68655 -51.08528 -12.44323 1.000 38.00313 209 PRO D C 1
ATOM 10026 O O . PRO D 2 209 ? -46.72557 -50.81748 -13.64962 1.000 39.51133 209 PRO D O 1
ATOM 10030 N N . LYS D 2 210 ? -47.72100 -51.61076 -11.79199 1.000 38.62661 210 LYS D N 1
ATOM 10031 C CA . LYS D 2 210 ? -48.96695 -51.99466 -12.43981 1.000 37.59036 210 LYS D CA 1
ATOM 10032 C C . LYS D 2 210 ? -49.97298 -50.85407 -12.53429 1.000 34.97917 210 LYS D C 1
ATOM 10033 O O . LYS D 2 210 ? -51.10149 -51.08155 -12.98042 1.000 35.19850 210 LYS D O 1
ATOM 10039 N N . ILE D 2 211 ? -49.60686 -49.64412 -12.12398 1.000 36.28949 211 ILE D N 1
ATOM 10040 C CA . ILE D 2 211 ? -50.52925 -48.51391 -12.09667 1.000 35.96784 211 ILE D CA 1
ATOM 10041 C C . ILE D 2 211 ? -50.36284 -47.72021 -13.38567 1.000 33.14913 211 ILE D C 1
ATOM 10042 O O . ILE D 2 211 ? -49.25351 -47.29932 -13.73400 1.000 33.44475 211 ILE D O 1
ATOM 10047 N N . ILE D 2 212 ? -51.46578 -47.53559 -14.10116 1.000 32.61423 212 ILE D N 1
ATOM 10048 C CA . ILE D 2 212 ? -51.54541 -46.62764 -15.23660 1.000 32.31517 212 ILE D CA 1
ATOM 10049 C C . ILE D 2 212 ? -52.51508 -45.52279 -14.84490 1.000 29.03868 212 ILE D C 1
ATOM 10050 O O . ILE D 2 212 ? -53.61353 -45.80501 -14.35429 1.000 31.93069 212 ILE D O 1
ATOM 10055 N N . SER D 2 213 ? -52.10299 -44.27391 -15.01613 1.000 27.77146 213 SER D N 1
ATOM 10056 C CA . SER D 2 213 ? -52.88560 -43.13660 -14.55676 1.000 29.66044 213 SER D CA 1
ATOM 10057 C C . SER D 2 213 ? -53.49653 -42.38707 -15.73109 1.000 30.00775 213 SER D C 1
ATOM 10058 O O . SER D 2 213 ? -52.84030 -42.16966 -16.75434 1.000 30.96990 213 SER D O 1
ATOM 10061 N N . LEU D 2 214 ? -54.75167 -41.98361 -15.57020 1.000 31.36662 214 LEU D N 1
ATOM 10062 C CA . LEU D 2 214 ? -55.43131 -41.12231 -16.52326 1.000 29.12940 214 LEU D CA 1
ATOM 10063 C C . LEU D 2 214 ? -55.71796 -39.78311 -15.86612 1.000 27.79458 214 LEU D C 1
ATOM 10064 O O . LEU D 2 214 ? -56.13495 -39.72663 -14.70737 1.000 29.50682 214 LEU D O 1
ATOM 10069 N N . GLY D 2 215 ? -55.49478 -38.70588 -16.61007 1.000 28.17191 215 GLY D N 1
ATOM 10070 C CA . GLY D 2 215 ? -55.83659 -37.38366 -16.13885 1.000 27.24193 215 GLY D CA 1
ATOM 10071 C C . GLY D 2 215 ? -56.35513 -36.54543 -17.28819 1.000 27.22587 215 GLY D C 1
ATOM 10072 O O . GLY D 2 215 ? -56.23927 -36.92094 -18.45624 1.000 28.26738 215 GLY D O 1
ATOM 10073 N N . SER D 2 216 ? -56.91638 -35.39429 -16.93917 1.000 27.59133 216 SER D N 1
ATOM 10074 C CA . SER D 2 216 ? -57.46970 -34.50671 -17.95013 1.000 27.74571 216 SER D CA 1
ATOM 10075 C C . SER D 2 216 ? -57.82744 -33.18454 -17.29694 1.000 27.95944 216 SER D C 1
ATOM 10076 O O . SER D 2 216 ? -58.15774 -33.13242 -16.10771 1.000 29.22198 216 SER D O 1
ATOM 10079 N N . THR D 2 217 ? -57.76159 -32.12213 -18.09455 1.000 26.41566 217 THR D N 1
ATOM 10080 C CA . THR D 2 217 ? -58.19301 -30.79786 -17.67946 1.000 24.34388 217 THR D CA 1
ATOM 10081 C C . THR D 2 217 ? -59.68839 -30.58257 -17.84982 1.000 25.63166 217 THR D C 1
ATOM 10082 O O . THR D 2 217 ? -60.21676 -29.58991 -17.33841 1.000 25.91847 217 THR D O 1
ATOM 10086 N N . GLY D 2 218 ? -60.37620 -31.48048 -18.54572 1.000 26.98238 218 GLY D N 1
ATOM 10087 C CA . GLY D 2 218 ? -61.71724 -31.21508 -19.03111 1.000 26.06885 218 GLY D CA 1
ATOM 10088 C C . GLY D 2 218 ? -62.77430 -30.88285 -17.99970 1.000 25.61614 218 GLY D C 1
ATOM 10089 O O . GLY D 2 218 ? -63.36534 -29.80448 -18.04493 1.000 25.30475 218 GLY D O 1
ATOM 10114 N N . CYS D 2 220 ? -62.58268 -30.39697 -14.73320 1.000 26.06892 220 CYS D N 1
ATOM 10115 C CA . CYS D 2 220 ? -62.20584 -29.57091 -13.57858 1.000 26.15862 220 CYS D CA 1
ATOM 10116 C C . CYS D 2 220 ? -61.90365 -28.11115 -13.90741 1.000 27.02379 220 CYS D C 1
ATOM 10117 O O . CYS D 2 220 ? -61.98561 -27.24612 -13.03308 1.000 24.04164 220 CYS D O 1
ATOM 10120 N N . PHE D 2 221 ? -61.55537 -27.82534 -15.16200 1.000 27.53941 221 PHE D N 1
ATOM 10121 C CA . PHE D 2 221 ? -61.07121 -26.50141 -15.53111 1.000 25.35817 221 PHE D CA 1
ATOM 10122 C C . PHE D 2 221 ? -62.04033 -25.71530 -16.40751 1.000 27.01931 221 PHE D C 1
ATOM 10123 O O . PHE D 2 221 ? -61.69568 -24.61828 -16.85220 1.000 29.01904 221 PHE D O 1
ATOM 10131 N N . GLY D 2 222 ? -63.24131 -26.22851 -16.65517 1.000 26.75840 222 GLY D N 1
ATOM 10132 C CA . GLY D 2 222 ? -64.20179 -25.49158 -17.45676 1.000 26.89593 222 GLY D CA 1
ATOM 10133 C C . GLY D 2 222 ? -63.89336 -25.46197 -18.93695 1.000 27.13839 222 GLY D C 1
ATOM 10134 O O . GLY D 2 222 ? -64.20709 -24.47564 -19.61076 1.000 26.75933 222 GLY D O 1
ATOM 10135 N N . CYS D 2 223 ? -63.30269 -26.52754 -19.46467 1.000 27.55928 223 CYS D N 1
ATOM 10136 C CA . CYS D 2 223 ? -62.94776 -26.60052 -20.87670 1.000 25.19297 223 CYS D CA 1
ATOM 10137 C C . CYS D 2 223 ? -63.04901 -28.04960 -21.35086 1.000 24.58122 223 CYS D C 1
ATOM 10138 O O . CYS D 2 223 ? -62.12616 -28.60261 -21.94864 1.000 25.97593 223 CYS D O 1
ATOM 10141 N N . ILE D 2 224 ? -64.19174 -28.68290 -21.07712 1.000 24.09707 224 ILE D N 1
ATOM 10142 C CA . ILE D 2 224 ? -64.38723 -30.08299 -21.43820 1.000 25.31705 224 ILE D CA 1
ATOM 10143 C C . ILE D 2 224 ? -64.32056 -30.26121 -22.95164 1.000 25.51190 224 ILE D C 1
ATOM 10144 O O . ILE D 2 224 ? -63.89808 -31.31339 -23.44729 1.000 24.04165 224 ILE D O 1
ATOM 10149 N N . GLY D 2 225 ? -64.70487 -29.23265 -23.70576 1.000 26.11953 225 GLY D N 1
ATOM 10150 C CA . GLY D 2 225 ? -64.74797 -29.31272 -25.15290 1.000 27.31920 225 GLY D CA 1
ATOM 10151 C C . GLY D 2 225 ? -63.39155 -29.31701 -25.82503 1.000 26.39220 225 GLY D C 1
ATOM 10152 O O . GLY D 2 225 ? -63.32357 -29.61130 -27.02120 1.000 27.30809 225 GLY D O 1
ATOM 10153 N N . LEU D 2 226 ? -62.31845 -28.99093 -25.09710 1.000 26.41971 226 LEU D N 1
ATOM 10154 C CA . LEU D 2 226 ? -60.98362 -29.03571 -25.68773 1.000 27.07619 226 LEU D CA 1
ATOM 10155 C C . LEU D 2 226 ? -60.60895 -30.43634 -26.14830 1.000 26.06760 226 LEU D C 1
ATOM 10156 O O . LEU D 2 226 ? -59.75983 -30.58617 -27.03320 1.000 26.58929 226 LEU D O 1
ATOM 10161 N N . ARG D 2 227 ? -61.20760 -31.46470 -25.54671 1.000 24.83050 227 ARG D N 1
ATOM 10162 C CA . ARG D 2 227 ? -60.90273 -32.86562 -25.83880 1.000 26.27130 227 ARG D CA 1
ATOM 10163 C C . ARG D 2 227 ? -59.40791 -33.14136 -25.65912 1.000 28.75952 227 ARG D C 1
ATOM 10164 O O . ARG D 2 227 ? -58.70500 -33.54915 -26.58693 1.000 27.38214 227 ARG D O 1
ATOM 10172 N N . ILE D 2 228 ? -58.92835 -32.90485 -24.43837 1.000 26.70730 228 ILE D N 1
ATOM 10173 C CA . ILE D 2 228 ? -57.54033 -33.16620 -24.07683 1.000 25.10654 228 ILE D CA 1
ATOM 10174 C C . ILE D 2 228 ? -57.52056 -34.04272 -22.83323 1.000 27.34214 228 ILE D C 1
ATOM 10175 O O . ILE D 2 228 ? -58.09776 -33.68172 -21.79976 1.000 25.02690 228 ILE D O 1
ATOM 10180 N N . GLY D 2 229 ? -56.87745 -35.20104 -22.94537 1.000 25.33982 229 GLY D N 1
ATOM 10181 C CA . GL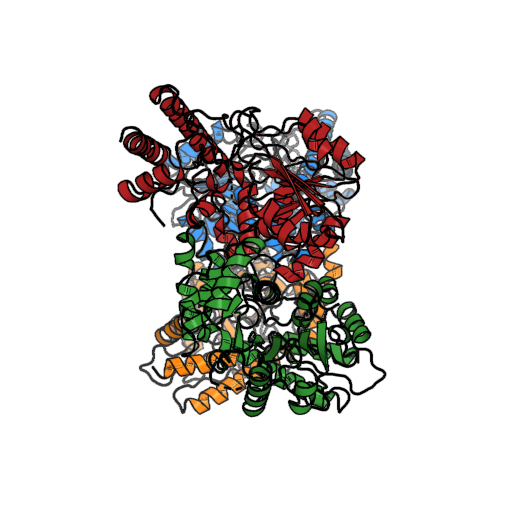Y D 2 229 ? -56.60305 -36.05306 -21.81134 1.000 25.21723 229 GLY D CA 1
ATOM 10182 C C . GLY D 2 229 ? -55.19929 -36.60368 -21.94674 1.000 26.79442 229 GLY D C 1
ATOM 10183 O O . GLY D 2 229 ? -54.46890 -36.25098 -22.87235 1.000 25.93404 229 GLY D O 1
ATOM 10184 N N . TRP D 2 230 ? -54.83178 -37.47477 -21.01519 1.000 25.80188 230 TRP D N 1
ATOM 10185 C CA . TRP D 2 230 ? -53.51454 -38.07925 -21.09274 1.000 24.83884 230 TRP D CA 1
ATOM 10186 C C . TRP D 2 230 ? -53.49406 -39.37018 -20.29457 1.000 27.69404 230 TRP D C 1
ATOM 10187 O O . TRP D 2 230 ? -54.31419 -39.59297 -19.40065 1.000 28.01812 230 TRP D O 1
ATOM 10198 N N . LEU D 2 231 ? -52.54463 -40.22233 -20.65736 1.000 27.46962 231 LEU D N 1
ATOM 10199 C CA . LEU D 2 231 ? -52.28574 -41.48806 -19.99785 1.000 28.36934 231 LEU D CA 1
ATOM 10200 C C . LEU D 2 231 ? -50.83863 -41.49176 -19.53513 1.000 28.23808 231 LEU D C 1
ATOM 10201 O O . LEU D 2 231 ? -49.95138 -41.01383 -20.24658 1.000 28.64400 231 LEU D O 1
ATOM 10206 N N . ILE D 2 232 ? -50.60797 -42.00488 -18.33239 1.000 29.41106 232 ILE D N 1
ATOM 10207 C CA . ILE D 2 232 ? -49.28034 -42.05870 -17.73515 1.000 29.16748 232 ILE D CA 1
ATOM 10208 C C . ILE D 2 232 ? -48.95638 -43.51749 -17.44483 1.000 29.41148 232 ILE D C 1
ATOM 10209 O O . ILE D 2 232 ? -49.77238 -44.23108 -16.85112 1.000 29.03833 232 ILE D O 1
ATOM 10214 N N . GLY D 2 233 ? -47.78234 -43.96442 -17.87700 1.000 28.82482 233 GLY D N 1
ATOM 10215 C CA . GLY D 2 233 ? -47.43553 -45.36265 -17.69977 1.000 29.84887 233 GLY D CA 1
ATOM 10216 C C . GLY D 2 233 ? -45.97276 -45.61331 -17.99280 1.000 31.10573 233 GLY D C 1
ATOM 10217 O O . GLY D 2 233 ? -45.22814 -44.71310 -18.38967 1.000 32.76114 233 GLY D O 1
ATOM 10218 N N . ASN D 2 234 ? -45.56801 -46.87015 -17.78434 1.000 32.68211 234 ASN D N 1
ATOM 10219 C CA . ASN D 2 234 ? -44.20374 -47.28458 -18.07085 1.000 32.95654 234 ASN D CA 1
ATOM 10220 C C . ASN D 2 234 ? -43.92031 -47.16173 -19.56912 1.000 34.78858 234 ASN D C 1
ATOM 10221 O O . ASN D 2 234 ? -44.84598 -47.05596 -20.37813 1.000 34.64142 234 ASN D O 1
ATOM 10226 N N . PRO D 2 235 ? -42.64186 -47.15098 -19.96107 1.000 34.11501 235 PRO D N 1
ATOM 10227 C CA . PRO D 2 235 ? -42.31834 -46.95763 -21.38647 1.000 35.09805 235 PRO D CA 1
ATOM 10228 C C . PRO D 2 235 ? -42.93016 -47.99171 -22.31810 1.000 34.35331 235 PRO D C 1
ATOM 10229 O O . PRO D 2 235 ? -43.17718 -47.67741 -23.48790 1.000 32.66542 235 PRO D O 1
ATOM 10233 N N . GLU D 2 236 ? -43.18109 -49.21247 -21.84662 1.000 34.53965 236 GLU D N 1
ATOM 10234 C CA . GLU D 2 236 ? -43.71899 -50.24246 -22.72796 1.000 35.02803 236 GLU D CA 1
ATOM 10235 C C . GLU D 2 236 ? -45.20036 -50.02902 -23.01304 1.000 35.95464 236 GLU D C 1
ATOM 10236 O O . GLU D 2 236 ? -45.65735 -50.27045 -24.13741 1.000 34.95445 236 GLU D O 1
ATOM 10242 N N . ILE D 2 237 ? -45.96972 -49.58844 -22.01416 1.000 35.16992 237 ILE D N 1
ATOM 10243 C CA . ILE D 2 237 ? -47.38305 -49.32082 -22.26417 1.000 34.25131 237 ILE D CA 1
ATOM 10244 C C . ILE D 2 237 ? -47.55369 -48.02644 -23.05083 1.000 33.12616 237 ILE D C 1
ATOM 10245 O O . ILE D 2 237 ? -48.50387 -47.89137 -23.82994 1.000 35.62570 237 ILE D O 1
ATOM 10250 N N . ILE D 2 238 ? -46.64992 -47.05893 -22.87297 1.000 32.55367 238 ILE D N 1
ATOM 10251 C CA . ILE D 2 238 ? -46.71495 -45.83524 -23.66742 1.000 31.53149 238 ILE D CA 1
ATOM 10252 C C . ILE D 2 238 ? -46.36617 -46.11953 -25.12325 1.000 33.68663 238 ILE D C 1
ATOM 10253 O O . ILE D 2 238 ? -47.01783 -45.61105 -26.04338 1.000 33.94962 238 ILE D O 1
ATOM 10258 N N . LYS D 2 239 ? -45.34313 -46.94152 -25.35793 1.000 33.98579 239 LYS D N 1
ATOM 10259 C CA . LYS D 2 239 ? -44.98006 -47.28775 -26.72682 1.000 33.13196 239 LYS D CA 1
ATOM 10260 C C . LYS D 2 239 ? -46.11313 -48.02890 -27.41856 1.000 34.12416 239 LYS D C 1
ATOM 10261 O O . LYS D 2 239 ? -46.39507 -47.79201 -28.60030 1.000 35.04174 239 LYS D O 1
ATOM 10267 N N . ALA D 2 240 ? -46.78959 -48.91598 -26.69034 1.000 32.81820 240 ALA D N 1
ATOM 10268 C CA . ALA D 2 240 ? -47.86973 -49.68590 -27.29053 1.000 31.14634 240 ALA D CA 1
ATOM 10269 C C . ALA D 2 240 ? -49.09472 -48.81674 -27.54250 1.000 32.02117 240 ALA D C 1
ATOM 10270 O O . ALA D 2 240 ? -49.76488 -48.96494 -28.57115 1.000 31.87945 240 ALA D O 1
ATOM 10272 N N . CYS D 2 241 ? -49.39779 -47.89498 -26.62476 1.000 30.85023 241 CYS D N 1
ATOM 10273 C CA . CYS D 2 241 ? -50.55003 -47.02133 -26.82119 1.000 30.51421 241 CYS D CA 1
ATOM 10274 C C . CYS D 2 241 ? -50.28749 -45.99485 -27.91526 1.000 31.06710 241 CYS D C 1
ATOM 10275 O O . CYS D 2 241 ? -51.18032 -45.68206 -28.70983 1.000 30.67517 241 CYS D O 1
ATOM 10278 N N . HIS D 2 242 ? -49.07120 -45.45713 -27.96643 1.000 30.94732 242 HIS D N 1
ATOM 10279 C CA . HIS D 2 242 ? -48.72236 -44.50541 -29.01220 1.000 29.20369 242 HIS D CA 1
ATOM 10280 C C . HIS D 2 242 ? -48.82872 -45.14733 -30.38719 1.000 30.39388 242 HIS D C 1
ATOM 10281 O O . HIS D 2 242 ? -49.29330 -44.51487 -31.34068 1.000 33.13840 242 HIS D O 1
ATOM 10288 N N . PHE D 2 243 ? -48.43668 -46.41824 -30.49605 1.000 31.29443 243 PHE D N 1
ATOM 10289 C CA . PHE D 2 243 ? -48.52418 -47.13095 -31.76655 1.000 30.40301 243 PHE D CA 1
ATOM 10290 C C . PHE D 2 243 ? -49.96441 -47.24428 -32.24991 1.000 31.03053 243 PHE D C 1
ATOM 10291 O O . PHE D 2 243 ? -50.26435 -46.94574 -33.41129 1.000 29.87517 243 PHE D O 1
ATOM 10299 N N . PHE D 2 244 ? -50.87027 -47.69291 -31.37905 1.000 29.57929 244 PHE D N 1
ATOM 10300 C CA . PHE D 2 244 ? -52.23947 -47.92999 -31.81273 1.000 27.44516 244 PHE D CA 1
ATOM 10301 C C . PHE D 2 244 ? -53.05866 -46.64956 -31.92602 1.000 27.92893 244 PHE D C 1
ATOM 10302 O O . PHE D 2 244 ? -54.11254 -46.66174 -32.56738 1.000 29.29167 244 PHE D O 1
ATOM 10310 N N . LYS D 2 245 ? -52.61446 -45.54689 -31.32274 1.000 27.96910 245 LYS D N 1
ATOM 10311 C CA . LYS D 2 245 ? -53.34545 -44.29412 -31.48394 1.000 28.39762 245 LYS D CA 1
ATOM 10312 C C . LYS D 2 245 ? -53.32655 -43.81657 -32.92754 1.000 26.39887 245 LYS D C 1
ATOM 10313 O O . LYS D 2 245 ? -54.15391 -42.98463 -33.30828 1.000 27.09894 245 LYS D O 1
ATOM 10319 N N . ASP D 2 246 ? -52.39479 -44.32449 -33.73388 1.000 27.88590 246 ASP D N 1
ATOM 10320 C CA . ASP D 2 246 ? -52.38183 -44.03497 -35.16206 1.000 29.10253 246 ASP D CA 1
ATOM 10321 C C . ASP D 2 246 ? -53.65387 -44.50492 -35.85699 1.000 26.41333 246 ASP D C 1
ATOM 10322 O O . ASP D 2 246 ? -53.99403 -43.97740 -36.91913 1.000 25.96108 246 ASP D O 1
ATOM 10327 N N . TYR D 2 247 ? -54.36587 -45.47461 -35.28044 1.000 27.32121 247 TYR D N 1
ATOM 10328 C CA . TYR D 2 247 ? -55.57857 -46.02361 -35.87059 1.000 23.35633 247 TYR D CA 1
ATOM 10329 C C . TYR D 2 247 ? -56.84154 -45.51331 -35.19233 1.000 25.03860 247 TYR D C 1
ATOM 10330 O O . TYR D 2 247 ? -57.92338 -46.05645 -35.43075 1.000 25.09188 247 TYR D O 1
ATOM 10339 N N . THR D 2 248 ? -56.73001 -44.48511 -34.34829 1.000 26.09843 248 THR D N 1
ATOM 10340 C CA . THR D 2 248 ? -57.89849 -43.87687 -33.71625 1.000 25.48953 248 THR D CA 1
ATOM 10341 C C . THR D 2 248 ? -58.03636 -42.42493 -34.15474 1.000 23.90747 248 THR D C 1
ATOM 10342 O O . THR D 2 248 ? -59.00418 -42.09073 -34.83742 1.000 25.69867 248 THR D O 1
ATOM 10346 N N . THR D 2 249 ? -57.11278 -41.54491 -33.76604 1.000 24.88880 249 THR D N 1
ATOM 10347 C CA . THR D 2 249 ? -57.10985 -40.16122 -34.23137 1.000 24.85086 249 THR D CA 1
ATOM 10348 C C . THR D 2 249 ? -55.73007 -39.65828 -34.61845 1.000 24.01691 249 THR D C 1
ATOM 10349 O O . THR D 2 249 ? -55.63155 -38.52283 -35.09155 1.000 25.86711 249 THR D O 1
ATOM 10353 N N . HIS D 2 250 ? -54.67154 -40.44433 -34.41645 1.000 23.52197 250 HIS D N 1
ATOM 10354 C CA . HIS D 2 250 ? -53.28771 -40.08606 -34.72183 1.000 25.66861 250 HIS D CA 1
ATOM 10355 C C . HIS D 2 250 ? -52.73883 -38.98813 -33.81687 1.000 25.75366 250 HIS D C 1
ATOM 10356 O O . HIS D 2 250 ? -51.82565 -39.23897 -33.02399 1.000 27.19494 250 HIS D O 1
ATOM 10363 N N . THR D 2 251 ? -53.26335 -37.76967 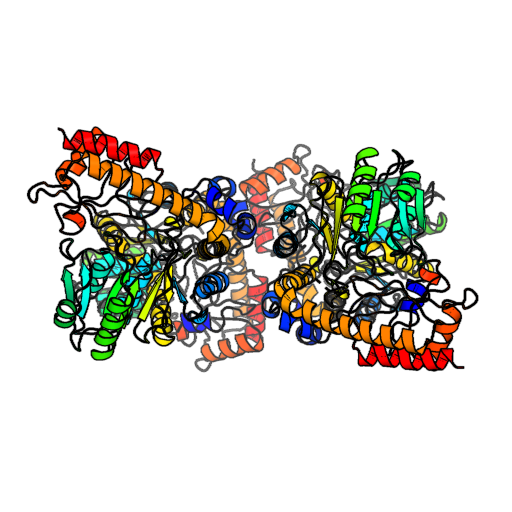-33.93240 1.000 25.66213 251 THR D N 1
ATOM 10364 C CA . THR D 2 251 ? -52.79688 -36.65738 -33.11690 1.000 25.18733 251 THR D CA 1
ATOM 10365 C C . THR D 2 251 ? -53.97761 -35.80132 -32.68878 1.000 26.19089 251 THR D C 1
ATOM 10366 O O . THR D 2 251 ? -55.06209 -35.86406 -33.27259 1.000 25.65478 251 THR D O 1
ATOM 10370 N N . VAL D 2 252 ? -53.74000 -34.97848 -31.66825 1.000 26.03385 252 VAL D N 1
ATOM 10371 C CA . VAL D 2 252 ? -54.64700 -33.90606 -31.30065 1.000 25.04670 252 VAL D CA 1
ATOM 10372 C C . VAL D 2 252 ? -54.04693 -32.60436 -31.81126 1.000 23.04776 252 VAL D C 1
ATOM 10373 O O . VAL D 2 252 ? -52.83757 -32.48770 -32.01993 1.000 23.71062 252 VAL D O 1
ATOM 10377 N N . CYS D 2 253 ? -54.90211 -31.60277 -31.99449 1.000 23.40208 253 CYS D N 1
ATOM 10378 C CA . CYS D 2 253 ? -54.46987 -30.33061 -32.55857 1.000 24.21988 253 CYS D CA 1
ATOM 10379 C C . CYS D 2 253 ? -53.48609 -29.61073 -31.64698 1.000 27.10014 253 CYS D C 1
ATOM 10380 O O . CYS D 2 253 ? -53.61468 -29.63363 -30.41968 1.000 27.11347 253 CYS D O 1
ATOM 10383 N N . VAL D 2 254 ? -52.50303 -28.95164 -32.26647 1.000 27.13144 254 VAL D N 1
ATOM 10384 C CA . VAL D 2 254 ? -51.52374 -28.16433 -31.52181 1.000 27.58254 254 VAL D CA 1
ATOM 10385 C C . VAL D 2 254 ? -52.20618 -27.06614 -30.71230 1.000 26.86423 254 VAL D C 1
ATOM 10386 O O . VAL D 2 254 ? -51.70234 -26.65066 -29.66101 1.000 27.16629 254 VAL D O 1
ATOM 10390 N N . LEU D 2 255 ? -53.37654 -26.61016 -31.15810 1.000 25.89948 255 LEU D N 1
ATOM 10391 C CA . LEU D 2 255 ? -54.07530 -25.53921 -30.45841 1.000 25.42795 255 LEU D CA 1
ATOM 10392 C C . LEU D 2 255 ? -54.67058 -26.03994 -29.14646 1.000 27.35349 255 LEU D C 1
ATOM 10393 O O . LEU D 2 255 ? -54.44706 -25.44485 -28.08640 1.000 27.47748 255 LEU D O 1
ATOM 10398 N N . ASN D 2 256 ? -55.43941 -27.13163 -29.20232 1.000 26.20587 256 ASN D N 1
ATOM 10399 C CA . ASN D 2 256 ? -56.02224 -27.70761 -27.99268 1.000 26.18138 256 ASN D CA 1
ATOM 10400 C C . ASN D 2 256 ? -54.94129 -28.08788 -26.99071 1.000 26.28470 256 ASN D C 1
ATOM 10401 O O . ASN D 2 256 ? -55.06094 -27.81666 -25.79135 1.000 28.07935 256 ASN D O 1
ATOM 10406 N N . ASP D 2 257 ? -53.88924 -28.74640 -27.47246 1.000 26.06861 257 ASP D N 1
ATOM 10407 C CA . ASP D 2 257 ? -52.73566 -29.08068 -26.64506 1.000 26.28507 257 ASP D CA 1
ATOM 10408 C C . ASP D 2 257 ? -52.16904 -27.84178 -25.94878 1.000 27.58791 257 ASP D C 1
ATOM 10409 O O . ASP D 2 257 ? -51.95898 -27.83761 -24.73037 1.000 26.23156 257 ASP D O 1
ATOM 10414 N N . TYR D 2 258 ? -51.93573 -26.77130 -26.71215 1.000 26.59326 258 TYR D N 1
ATOM 10415 C CA . TYR D 2 258 ? -51.30160 -25.57646 -26.16373 1.000 25.40007 258 TYR D CA 1
ATOM 10416 C C . TYR D 2 258 ? -52.21279 -24.87977 -25.16268 1.000 26.94717 258 TYR D C 1
ATOM 10417 O O . TYR D 2 258 ? -51.74329 -24.36332 -24.14196 1.000 27.20399 258 TYR D O 1
ATOM 10426 N N . ILE D 2 259 ? -53.51759 -24.85325 -25.43826 1.000 26.15319 259 ILE D N 1
ATOM 10427 C CA . ILE D 2 259 ? -54.45076 -24.20530 -24.52430 1.000 27.17420 259 ILE D CA 1
ATOM 10428 C C . ILE D 2 259 ? -54.54580 -24.99508 -23.22406 1.000 26.54568 259 ILE D C 1
ATOM 10429 O O . ILE D 2 259 ? -54.55568 -24.41710 -22.13183 1.000 28.20295 259 ILE D O 1
ATOM 10434 N N . ALA D 2 260 ? -54.60259 -26.32560 -23.31719 1.000 25.46896 260 ALA D N 1
ATOM 10435 C CA . ALA D 2 260 ? -54.61162 -27.14843 -22.11266 1.000 26.17392 260 ALA D CA 1
ATOM 10436 C C . ALA D 2 260 ? -53.31181 -27.00781 -21.33605 1.000 27.80004 260 ALA D C 1
ATOM 10437 O O . ALA D 2 260 ? -53.32084 -27.06276 -20.10232 1.000 29.04563 260 ALA D O 1
ATOM 10439 N N . ALA D 2 261 ? -52.18517 -26.83707 -22.03508 1.000 27.75810 261 ALA D N 1
ATOM 10440 C CA . ALA D 2 261 ? -50.91893 -26.61670 -21.34495 1.000 26.64947 261 ALA D CA 1
ATOM 10441 C C . ALA D 2 261 ? -50.95094 -25.31946 -20.54927 1.000 28.03379 261 ALA D C 1
ATOM 10442 O O . ALA D 2 261 ? -50.52637 -25.28307 -19.38857 1.000 28.74607 261 ALA D O 1
ATOM 10444 N N . GLY D 2 262 ? -51.45948 -24.24368 -21.15335 1.000 27.31746 262 GLY D N 1
ATOM 10445 C CA . GLY D 2 262 ? -51.59022 -22.99160 -20.42755 1.000 27.80961 262 GLY D CA 1
ATOM 10446 C C . GLY D 2 262 ? -52.58530 -23.07618 -19.28887 1.000 27.97198 262 GLY D C 1
ATOM 10447 O O . GLY D 2 262 ? -52.47895 -22.33386 -18.30887 1.000 27.88177 262 GLY D O 1
ATOM 10448 N N . VAL D 2 263 ? -53.57107 -23.96506 -19.40988 1.000 26.34796 263 VAL D N 1
ATOM 10449 C CA . VAL D 2 263 ? -54.52289 -24.19330 -18.32836 1.000 27.71687 263 VAL D CA 1
ATOM 10450 C C . VAL D 2 263 ? -53.80890 -24.75734 -17.10494 1.000 29.08299 263 VAL D C 1
ATOM 10451 O O . VAL D 2 263 ? -53.97916 -24.27072 -15.97992 1.000 29.24718 263 VAL D O 1
ATOM 10455 N N . LEU D 2 264 ? -52.99563 -25.79336 -17.30889 1.000 28.22873 264 LEU D N 1
ATOM 10456 C CA . LEU D 2 264 ? -52.25857 -26.38821 -16.20026 1.000 28.06397 264 LEU D CA 1
ATOM 10457 C C . LEU D 2 264 ? -51.22336 -25.42514 -15.63250 1.000 28.17547 264 LEU D C 1
ATOM 10458 O O . LEU D 2 264 ? -50.99363 -25.40328 -14.41827 1.000 30.51376 264 LEU D O 1
ATOM 10463 N N . LEU D 2 265 ? -50.58147 -24.62595 -16.48687 1.000 26.24147 265 LEU D N 1
ATOM 10464 C CA . LEU D 2 265 ? -49.55325 -23.71733 -15.99614 1.000 26.51635 265 LEU D CA 1
ATOM 10465 C C . LEU D 2 265 ? -50.12125 -22.55424 -15.19647 1.000 26.86492 265 LEU D C 1
ATOM 10466 O O . LEU D 2 265 ? -49.37742 -21.92056 -14.44349 1.000 27.59464 265 LEU D O 1
ATOM 10471 N N . HIS D 2 266 ? -51.41083 -22.25865 -15.33004 1.000 27.71185 266 HIS D N 1
ATOM 10472 C CA . HIS D 2 266 ? -52.03501 -21.19001 -14.55928 1.000 27.34785 266 HIS D CA 1
ATOM 10473 C C . HIS D 2 266 ? -53.25374 -21.70028 -13.79818 1.000 26.78502 266 HIS D C 1
ATOM 10474 O O . HIS D 2 266 ? -54.21656 -20.95817 -13.59917 1.000 29.40724 266 HIS D O 1
ATOM 10481 N N . LYS D 2 267 ? -53.21770 -22.95935 -13.35156 1.000 25.69353 267 LYS D N 1
ATOM 10482 C CA . LYS D 2 267 ? -54.36955 -23.54698 -12.67388 1.000 26.92716 267 LYS D CA 1
ATOM 10483 C C . LYS D 2 267 ? -54.78455 -22.74547 -11.44679 1.000 28.15053 267 LYS D C 1
ATOM 10484 O O . LYS D 2 267 ? -55.96854 -22.73024 -11.08984 1.000 28.62816 267 LYS D O 1
ATOM 10490 N N . GLY D 2 268 ? -53.83211 -22.08544 -10.78459 1.000 28.61782 268 GLY D N 1
ATOM 10491 C CA . GLY D 2 268 ? -54.15400 -21.26871 -9.62806 1.000 28.12162 268 GLY D CA 1
ATOM 10492 C C . GLY D 2 268 ? -55.02380 -20.07295 -9.95230 1.000 29.10000 268 GLY D C 1
ATOM 10493 O O . GLY D 2 268 ? -55.62755 -19.49113 -9.04635 1.000 31.17412 268 GLY D O 1
ATOM 10494 N N . LYS D 2 269 ? -55.09869 -19.68818 -11.22372 1.000 29.68086 269 LYS D N 1
ATOM 10495 C CA . LYS D 2 269 ? -55.98375 -18.62361 -11.67008 1.000 27.81867 269 LYS D CA 1
ATOM 10496 C C . LYS D 2 269 ? -57.38025 -19.13682 -11.99975 1.000 28.28046 269 LYS D C 1
ATOM 10497 O O . LYS D 2 269 ? -58.25971 -18.33370 -12.33051 1.000 28.55764 269 LYS D O 1
ATOM 10503 N N . ILE D 2 270 ? -57.60577 -20.44872 -11.88485 1.000 28.74188 270 ILE D N 1
ATOM 10504 C CA . ILE D 2 270 ? -58.83116 -21.10397 -12.33505 1.000 27.83995 270 ILE D CA 1
ATOM 10505 C C . ILE D 2 270 ? -59.43575 -21.94764 -11.21796 1.000 27.14159 270 ILE D C 1
ATOM 10506 O O . ILE D 2 270 ? -60.61977 -21.81694 -10.89010 1.000 27.79396 270 ILE D O 1
ATOM 10511 N N . LEU D 2 271 ? -58.62985 -22.83740 -10.64564 1.000 29.07103 271 LEU D N 1
ATOM 10512 C CA . LEU D 2 271 ? -59.15779 -23.81441 -9.69536 1.000 29.69033 271 LEU D CA 1
ATOM 10513 C C . LEU D 2 271 ? -59.77301 -23.21665 -8.43246 1.000 28.59412 271 LEU D C 1
ATOM 10514 O O . LEU D 2 271 ? -60.79420 -23.75785 -7.97482 1.000 30.42299 271 LEU D O 1
ATOM 10519 N N . PRO D 2 272 ? -59.22803 -22.16281 -7.81090 1.000 28.85766 272 PRO D N 1
ATOM 10520 C CA . PRO D 2 272 ? -59.88406 -21.62795 -6.60328 1.000 29.14954 272 PRO D CA 1
ATOM 10521 C C . PRO D 2 272 ? -61.34970 -21.25937 -6.79458 1.000 29.46527 272 PRO D C 1
ATOM 10522 O O . PRO D 2 272 ? -62.16538 -21.53907 -5.90886 1.000 30.24371 272 PRO D O 1
ATOM 10526 N N . ARG D 2 273 ? -61.71238 -20.66043 -7.93282 1.000 30.04460 273 ARG D N 1
ATOM 10527 C CA . ARG D 2 273 ? -63.10189 -20.26536 -8.15764 1.000 28.99298 273 ARG D CA 1
ATOM 10528 C C . ARG D 2 273 ? -64.04763 -21.46238 -8.15840 1.000 27.66751 273 ARG D C 1
ATOM 10529 O O . ARG D 2 273 ? -65.16253 -21.38005 -7.63268 1.000 27.64923 273 ARG D O 1
ATOM 10537 N N . TYR D 2 274 ? -63.63216 -22.58127 -8.74505 1.000 27.54790 274 TYR D N 1
ATOM 10538 C CA . TYR D 2 274 ? -64.52776 -23.72842 -8.78373 1.000 27.31558 274 TYR D CA 1
ATOM 10539 C C . TYR D 2 274 ? -64.62000 -24.43939 -7.43941 1.000 27.98005 274 TYR D C 1
ATOM 10540 O O . TYR D 2 274 ? -65.69375 -24.93536 -7.08776 1.000 27.33235 274 TYR D O 1
ATOM 10549 N N . ARG D 2 275 ? -63.52687 -24.49282 -6.67249 1.000 30.30727 275 ARG D N 1
ATOM 10550 C CA . ARG D 2 275 ? -63.59292 -25.09677 -5.34367 1.000 28.58121 275 ARG D CA 1
ATOM 10551 C C . ARG D 2 275 ? -64.54997 -24.33202 -4.44532 1.000 26.59458 275 ARG D C 1
ATOM 10552 O O . ARG D 2 275 ? -65.42914 -24.92089 -3.81123 1.000 28.98566 275 ARG D O 1
ATOM 10560 N N . GLN D 2 276 ? -64.41050 -23.00793 -4.40702 1.000 28.02846 276 GLN D N 1
ATOM 10561 C CA . GLN D 2 276 ? -65.30206 -22.18651 -3.59766 1.000 27.35864 276 GLN D CA 1
ATOM 10562 C C . GLN D 2 276 ? -66.73465 -22.28447 -4.09772 1.000 31.18308 276 GLN D C 1
ATOM 10563 O O . GLN D 2 276 ? -67.68582 -22.25329 -3.30714 1.000 31.52100 276 GLN D O 1
ATOM 10569 N N . MET D 2 277 ? -66.90684 -22.38206 -5.41474 1.000 31.34499 277 MET D N 1
ATOM 10570 C CA . MET D 2 277 ? -68.23627 -22.56185 -5.97906 1.000 29.51595 277 MET D CA 1
ATOM 10571 C C . MET D 2 277 ? -68.82963 -23.89976 -5.55754 1.000 28.65244 277 MET D C 1
ATOM 10572 O O . MET D 2 277 ? -69.99151 -23.97240 -5.14382 1.000 29.63799 277 MET D O 1
ATOM 10577 N N . ILE D 2 278 ? -68.02819 -24.96290 -5.61683 1.000 29.35900 278 ILE D N 1
ATOM 10578 C CA . ILE D 2 278 ? -68.49811 -26.28974 -5.23449 1.000 27.73571 278 ILE D CA 1
ATOM 10579 C C . ILE D 2 278 ? -68.77563 -26.35763 -3.73851 1.000 31.39828 278 ILE D C 1
ATOM 10580 O O . ILE D 2 278 ? -69.81165 -26.87955 -3.30746 1.000 32.86488 278 ILE D O 1
ATOM 10585 N N . GLN D 2 279 ? -67.86991 -25.81307 -2.92572 1.000 30.47021 279 GLN D N 1
ATOM 10586 C CA . GLN D 2 279 ? -68.01782 -25.90349 -1.47714 1.000 31.50734 279 GLN D CA 1
ATOM 10587 C C . GLN D 2 279 ? -69.24211 -25.13421 -0.99326 1.000 31.24059 279 GLN D C 1
ATOM 10588 O O . GLN D 2 279 ? -69.94092 -25.58504 -0.07846 1.000 32.95689 279 GLN D O 1
ATOM 10594 N N . HIS D 2 280 ? -69.53699 -23.99007 -1.61261 1.000 31.30348 280 HIS D N 1
ATOM 10595 C CA . HIS D 2 280 ? -70.76889 -23.27412 -1.29132 1.000 31.71316 280 HIS D CA 1
ATOM 10596 C C . HIS D 2 280 ? -71.99235 -24.13156 -1.59732 1.000 33.26777 280 HIS D C 1
ATOM 10597 O O . HIS D 2 280 ? -72.97206 -24.12133 -0.84296 1.000 33.36656 280 HIS D O 1
ATOM 10604 N N . ASN D 2 281 ? -71.94967 -24.89062 -2.69802 1.000 33.32449 281 ASN D N 1
ATOM 10605 C CA . ASN D 2 281 ? -73.08984 -25.71931 -3.07516 1.000 30.36243 281 ASN D CA 1
ATOM 10606 C C . ASN D 2 281 ? -73.21785 -26.94082 -2.17859 1.000 31.21346 281 ASN D C 1
ATOM 10607 O O . ASN D 2 281 ? -74.33475 -27.41633 -1.94055 1.000 32.10260 281 ASN D O 1
ATOM 10612 N N . ILE D 2 282 ? -72.09372 -27.46361 -1.68334 1.000 32.21184 282 ILE D N 1
ATOM 10613 C CA . ILE D 2 282 ? -72.13800 -28.54524 -0.70230 1.000 32.50240 282 ILE D CA 1
ATOM 10614 C C . ILE D 2 282 ? -72.88443 -28.09443 0.54592 1.000 31.03645 282 ILE D C 1
ATOM 10615 O O . ILE D 2 282 ? -73.68437 -28.84424 1.11758 1.000 32.89043 282 ILE D O 1
ATOM 10620 N N . GLN D 2 283 ? -72.64219 -26.85924 0.98102 1.000 31.52322 283 GLN D N 1
ATOM 10621 C CA . GLN D 2 283 ? -73.39048 -26.30979 2.10463 1.000 33.62989 283 GLN D CA 1
ATOM 10622 C C . GLN D 2 283 ? -74.87425 -26.19534 1.77803 1.000 35.27344 283 GLN D C 1
ATOM 10623 O O . GLN D 2 283 ? -75.72859 -26.55574 2.59834 1.000 33.66394 283 GLN D O 1
ATOM 10629 N N . GLN D 2 284 ? -75.19798 -25.69693 0.57849 1.000 34.01072 284 GLN D N 1
ATOM 10630 C CA . GLN D 2 284 ? -76.59363 -25.52695 0.18979 1.000 31.34319 284 GLN D CA 1
ATOM 10631 C C . GLN D 2 284 ? -77.34231 -26.84919 0.16769 1.000 30.84604 284 GLN D C 1
ATOM 10632 O O . GLN D 2 284 ? -78.53086 -26.89318 0.50458 1.000 32.41512 284 GLN D O 1
ATOM 10638 N N . PHE D 2 285 ? -76.67425 -27.93524 -0.21684 1.000 31.51683 285 PHE D N 1
ATOM 10639 C CA . PHE D 2 285 ? -77.35859 -29.21952 -0.24470 1.000 31.09171 285 PHE D CA 1
ATOM 10640 C C . PHE D 2 285 ? -77.49934 -29.82495 1.14285 1.000 31.83452 285 PHE D C 1
ATOM 10641 O O . PHE D 2 285 ? -78.49823 -30.49857 1.41743 1.000 32.86834 285 PHE D O 1
ATOM 10649 N N . GLU D 2 286 ? -76.52394 -29.60733 2.02517 1.000 33.19858 286 GLU D N 1
ATOM 10650 C CA . GLU D 2 286 ? -76.68746 -30.06148 3.40098 1.000 34.63070 286 GLU D CA 1
ATOM 10651 C C . GLU D 2 286 ? -77.77571 -29.26874 4.10579 1.000 31.97899 286 GLU D C 1
ATOM 10652 O O . GLU D 2 286 ? -78.54108 -29.82933 4.89652 1.000 34.74629 286 GLU D O 1
ATOM 10658 N N . THR D 2 287 ? -77.87530 -27.97006 3.81500 1.000 31.64559 287 THR D N 1
ATOM 10659 C CA . THR D 2 287 ? -79.03510 -27.20629 4.26310 1.000 31.79298 287 THR D CA 1
ATOM 10660 C C . THR D 2 287 ? -80.32188 -27.79136 3.68844 1.000 34.05480 287 THR D C 1
ATOM 10661 O O . THR D 2 287 ? -81.33906 -27.88442 4.38519 1.000 35.82192 287 THR D O 1
ATOM 10665 N N . PHE D 2 288 ? -80.29566 -28.18260 2.41138 1.000 33.80536 288 PHE D N 1
ATOM 10666 C CA . PHE D 2 288 ? -81.45467 -28.81863 1.79141 1.000 32.15101 288 PHE D CA 1
ATOM 10667 C C . PHE D 2 288 ? -81.75981 -30.16866 2.43460 1.000 33.50120 288 PHE D C 1
ATOM 10668 O O . PHE D 2 288 ? -82.92804 -30.55011 2.56928 1.000 34.87921 288 PHE D O 1
ATOM 10676 N N . ILE D 2 289 ? -80.72167 -30.91357 2.82265 1.000 32.63692 289 ILE D N 1
ATOM 10677 C CA . ILE D 2 289 ? -80.92930 -32.20316 3.47735 1.000 33.67888 289 ILE D CA 1
ATOM 10678 C C . ILE D 2 289 ? -81.63764 -32.02277 4.81483 1.000 35.52842 289 ILE D C 1
ATOM 10679 O O . ILE D 2 289 ? -82.54695 -32.78767 5.16102 1.000 37.02580 289 ILE D O 1
ATOM 10684 N N . LYS D 2 290 ? -81.24002 -31.00731 5.58437 1.000 34.71253 290 LYS D N 1
ATOM 10685 C CA . LYS D 2 290 ? -81.89086 -30.75148 6.86633 1.000 37.00080 290 LYS D CA 1
ATOM 10686 C C . LYS D 2 290 ? -83.36290 -30.40167 6.68451 1.000 38.12028 290 LYS D C 1
ATOM 10687 O O . LYS D 2 290 ? -84.22495 -30.91588 7.40656 1.000 40.85484 290 LYS D O 1
ATOM 10693 N N . GLN D 2 291 ? -83.67046 -29.54102 5.71201 1.000 37.29138 291 GLN D N 1
ATOM 10694 C CA . GLN D 2 291 ? -85.05291 -29.14863 5.46986 1.000 34.45074 291 GLN D CA 1
ATOM 10695 C C . GLN D 2 291 ? -85.91168 -30.32815 5.03808 1.000 35.14745 291 GLN D C 1
ATOM 10696 O O . GLN D 2 291 ? -87.11016 -30.36523 5.33802 1.000 36.82723 291 GLN D O 1
ATOM 10702 N N . GLN D 2 292 ? -85.33159 -31.28680 4.32063 1.000 35.89224 292 GLN D N 1
ATOM 10703 C CA . GLN D 2 292 ? -86.09160 -32.43001 3.83483 1.000 36.05712 292 GLN D CA 1
ATOM 10704 C C . GLN D 2 292 ? -86.38664 -33.45696 4.92173 1.000 38.00878 292 GLN D C 1
ATOM 10705 O O . GLN D 2 292 ? -87.22020 -34.34328 4.69867 1.000 37.08555 292 GLN D O 1
ATOM 10711 N N . ARG D 2 293 ? -85.70633 -33.37352 6.06769 1.000 39.40219 293 ARG D N 1
ATOM 10712 C CA . ARG D 2 293 ? -86.04871 -34.13125 7.27509 1.000 39.51936 293 ARG D CA 1
ATOM 10713 C C . ARG D 2 293 ? -86.11162 -35.64023 7.01699 1.000 37.80336 293 ARG D C 1
ATOM 10714 O O . ARG D 2 293 ? -87.14454 -36.29349 7.18899 1.000 35.87075 293 ARG D O 1
ATOM 10722 N N . GLY D 2 294 ? -84.97402 -36.18308 6.58664 1.000 36.05338 294 GLY D N 1
ATOM 10723 C CA . GLY D 2 294 ? -84.80518 -37.60896 6.43370 1.000 36.91105 294 GLY D CA 1
ATOM 10724 C C . GLY D 2 294 ? -85.19138 -38.16739 5.08434 1.000 36.77552 294 GLY D C 1
ATOM 10725 O O . GLY D 2 294 ? -84.89571 -39.33641 4.80948 1.000 35.53422 294 GLY D O 1
ATOM 10726 N N . LEU D 2 295 ? -85.85332 -37.38030 4.23659 1.000 39.09456 295 LEU D N 1
ATOM 10727 C CA . LEU D 2 295 ? -86.19864 -37.87093 2.90881 1.000 38.34525 295 LEU D CA 1
ATOM 10728 C C . LEU D 2 295 ? -84.97544 -37.94303 2.00699 1.000 36.17398 295 LEU D C 1
ATOM 10729 O O . LEU D 2 295 ? -84.85962 -38.86306 1.18868 1.000 37.45709 295 LEU D O 1
ATOM 10734 N N . ILE D 2 296 ? -84.04439 -37.00908 2.16149 1.000 35.38366 296 ILE D N 1
ATOM 10735 C CA . ILE D 2 296 ? -82.84226 -36.94991 1.34417 1.000 36.53702 296 ILE D CA 1
ATOM 10736 C C . ILE D 2 296 ? -81.64188 -37.27015 2.22065 1.000 36.37404 296 ILE D C 1
ATOM 10737 O O . ILE D 2 296 ? -81.49553 -36.71713 3.31769 1.000 37.93191 296 ILE D O 1
ATOM 10742 N N . ASP D 2 297 ? -80.78357 -38.15726 1.73196 1.000 35.29783 297 ASP D N 1
ATOM 10743 C CA . ASP D 2 297 ? -79.52133 -38.46428 2.37746 1.000 34.69691 297 ASP D CA 1
ATOM 10744 C C . ASP D 2 297 ? -78.46965 -38.61778 1.28863 1.000 36.68607 297 ASP D C 1
ATOM 10745 O O . ASP D 2 297 ? -78.79054 -38.73536 0.10134 1.000 37.12164 297 ASP D O 1
ATOM 10750 N N . TRP D 2 298 ? -77.20286 -38.63908 1.69391 1.000 35.54696 298 TRP D N 1
ATOM 10751 C CA . TRP D 2 298 ? -76.14259 -38.87448 0.72710 1.000 33.74627 298 TRP D CA 1
ATOM 10752 C C . TRP D 2 298 ? -74.90767 -39.39287 1.44216 1.000 34.94400 298 TRP D C 1
ATOM 10753 O O . TRP D 2 298 ? -74.73637 -39.20814 2.64928 1.000 35.44428 298 TRP D O 1
ATOM 10764 N N . VAL D 2 299 ? -74.04887 -40.04801 0.67099 1.000 33.38127 299 VAL D N 1
ATOM 10765 C CA . VAL D 2 299 ? -72.65173 -40.20555 1.04847 1.000 32.06176 299 VAL D CA 1
ATOM 10766 C C . VAL D 2 299 ? -71.95743 -38.91151 0.64244 1.000 34.58781 299 VAL D C 1
ATOM 10767 O O . VAL D 2 299 ? -71.88897 -38.58662 -0.54607 1.000 33.30692 299 VAL D O 1
ATOM 10771 N N . LYS D 2 300 ? -71.47531 -38.15557 1.62395 1.000 32.06902 300 LYS D N 1
ATOM 10772 C CA . LYS D 2 300 ? -70.90272 -36.85086 1.32995 1.000 31.89018 300 LYS D CA 1
ATOM 10773 C C . LYS D 2 300 ? -69.70640 -37.01031 0.39717 1.000 32.11544 300 LYS D C 1
ATOM 10774 O O . LYS D 2 300 ? -68.82565 -37.84082 0.66274 1.000 33.02852 300 LYS D O 1
ATOM 10780 N N . PRO D 2 301 ? -69.64303 -36.26107 -0.70196 1.000 33.18371 301 PRO D N 1
ATOM 10781 C CA . PRO D 2 301 ? -68.50438 -36.39800 -1.61343 1.000 30.60811 301 PRO D CA 1
ATOM 10782 C C . PRO D 2 301 ? -67.23571 -35.81250 -1.01611 1.000 31.04998 301 PRO D C 1
ATOM 10783 O O . PRO D 2 301 ? -67.26344 -34.83723 -0.26141 1.000 32.81700 301 PRO D O 1
ATOM 10787 N N . GLU D 2 302 ? -66.10451 -36.41012 -1.38780 1.000 29.37418 302 GLU D N 1
ATOM 10788 C CA . GLU D 2 302 ? -64.81571 -35.95413 -0.89221 1.000 30.69334 302 GLU D CA 1
ATOM 10789 C C . GLU D 2 302 ? -64.02344 -35.15195 -1.91430 1.000 31.64496 302 GLU D C 1
ATOM 10790 O O . GLU D 2 302 ? -63.17975 -34.33948 -1.51539 1.000 30.75583 302 GLU D O 1
ATOM 10796 N N . ALA D 2 303 ? -64.26822 -35.35615 -3.20923 1.000 30.83845 303 ALA D N 1
ATOM 10797 C CA . ALA D 2 303 ? -63.57694 -34.60083 -4.24471 1.000 29.54519 303 ALA D CA 1
ATOM 10798 C C . ALA D 2 303 ? -64.36550 -34.71245 -5.53979 1.000 28.92689 303 ALA D C 1
ATOM 10799 O O . ALA D 2 303 ? -65.20375 -35.60047 -5.70203 1.000 31.48063 303 ALA D O 1
ATOM 10801 N N . GLY D 2 304 ? -64.10076 -33.79140 -6.45159 1.000 28.62389 304 GLY D N 1
ATOM 10802 C CA . GLY D 2 304 ? -64.70028 -33.83672 -7.76152 1.000 27.59288 304 GLY D CA 1
ATOM 10803 C C . GLY D 2 304 ? -65.79369 -32.80761 -7.95455 1.000 26.24765 304 GLY D C 1
ATOM 10804 O O . GLY D 2 304 ? -65.89543 -31.80935 -7.23740 1.000 26.21803 304 GLY D O 1
ATOM 10805 N N . THR D 2 305 ? -66.64746 -33.08394 -8.93925 1.000 26.86806 305 THR D N 1
ATOM 10806 C CA . THR D 2 305 ? -67.59853 -32.11493 -9.45773 1.000 27.64535 305 THR D CA 1
ATOM 10807 C C . THR D 2 305 ? -69.05266 -32.52078 -9.29215 1.000 26.23640 305 THR D C 1
ATOM 10808 O O . THR D 2 305 ? -69.93760 -31.75134 -9.67956 1.000 28.34562 305 THR D O 1
ATOM 10812 N N . ILE D 2 306 ? -69.33363 -33.69550 -8.73521 1.000 28.77196 306 ILE D N 1
ATOM 10813 C CA . ILE D 2 306 ? -70.69095 -34.22113 -8.68498 1.000 29.07177 306 ILE D CA 1
ATOM 10814 C C . ILE D 2 306 ? -70.96591 -34.82043 -7.31199 1.000 28.71553 306 ILE D C 1
ATOM 10815 O O . ILE D 2 306 ? -70.05278 -35.11390 -6.53726 1.000 29.73032 306 ILE D O 1
ATOM 10820 N N . ALA D 2 307 ? -72.25011 -35.00739 -7.02514 1.000 28.70289 307 ALA D N 1
ATOM 10821 C CA . ALA D 2 307 ? -72.70063 -35.73541 -5.84987 1.000 28.99300 307 ALA D CA 1
ATOM 10822 C C . ALA D 2 307 ? -73.80804 -36.68591 -6.27382 1.000 30.23070 307 ALA D C 1
ATOM 10823 O O . ALA D 2 307 ? -74.48458 -36.47006 -7.28183 1.000 30.35481 307 ALA D O 1
ATOM 10825 N N . PHE D 2 308 ? -74.00610 -37.73483 -5.48094 1.000 29.61681 308 PHE D N 1
ATOM 10826 C CA . PHE D 2 308 ? -74.94002 -38.80945 -5.81873 1.000 29.71768 308 PHE D CA 1
ATOM 10827 C C . PHE D 2 308 ? -75.89514 -39.07085 -4.65768 1.000 30.46578 308 PHE D C 1
ATOM 10828 O O . PHE D 2 308 ? -75.92901 -40.17195 -4.10021 1.000 29.18533 308 PHE D O 1
ATOM 10836 N N . PRO D 2 309 ? -76.71338 -38.08715 -4.28595 1.000 29.71776 309 PRO D N 1
ATOM 10837 C CA . PRO D 2 309 ? -77.64384 -38.28909 -3.17095 1.000 32.24434 309 PRO D CA 1
ATOM 10838 C C . PRO D 2 309 ? -78.75571 -39.24851 -3.56053 1.000 35.01340 309 PRO D C 1
ATOM 10839 O O . PRO D 2 309 ? -78.88814 -39.65781 -4.71436 1.000 34.16185 309 PRO D O 1
ATOM 10843 N N . PHE D 2 310 ? -79.57658 -39.59984 -2.57210 1.000 34.04671 310 PHE D N 1
ATOM 10844 C CA . PHE D 2 310 ? -80.62211 -40.58433 -2.79946 1.000 34.23901 310 PHE D CA 1
ATOM 10845 C C . PHE D 2 310 ? -81.82647 -40.27489 -1.92572 1.000 36.61621 310 PHE D C 1
ATOM 10846 O O . PHE D 2 310 ? -81.73370 -39.54443 -0.93683 1.000 37.87851 310 PHE D O 1
ATOM 10854 N N . PHE D 2 311 ? -82.96729 -40.83008 -2.32667 1.000 37.84006 311 PHE D N 1
ATOM 10855 C CA . PHE D 2 311 ? -84.16736 -40.83939 -1.50239 1.000 38.91229 311 PHE D CA 1
ATOM 10856 C C . PHE D 2 311 ? -84.12590 -42.02243 -0.54814 1.000 41.42035 311 PHE D C 1
ATOM 10857 O O . PHE D 2 311 ? -83.72438 -43.12616 -0.92656 1.000 41.33319 311 PHE D O 1
ATOM 10865 N N . THR D 2 312 ? -84.55854 -41.79597 0.69243 1.000 44.02922 312 THR D N 1
ATOM 10866 C CA . THR D 2 312 ? -84.58097 -42.88380 1.66150 1.000 42.96133 312 THR D CA 1
ATOM 10867 C C . THR D 2 312 ? -85.74284 -43.84619 1.44776 1.000 47.10459 312 THR D C 1
ATOM 10868 O O . THR D 2 312 ? -85.70332 -44.96465 1.97180 1.000 49.44077 312 THR D O 1
ATOM 10872 N N . ASP D 2 313 ? -86.75667 -43.45338 0.68633 1.000 48.01990 313 ASP D N 1
ATOM 10873 C CA . ASP D 2 313 ? -87.80094 -44.38750 0.28431 1.000 50.35560 313 ASP D CA 1
ATOM 10874 C C . ASP D 2 313 ? -87.26208 -45.26955 -0.83702 1.000 53.63169 313 ASP D C 1
ATOM 10875 O O . ASP D 2 313 ? -86.90767 -44.74914 -1.90147 1.000 55.36025 313 ASP D O 1
ATOM 10880 N N . PRO D 2 314 ? -87.18135 -46.59042 -0.65014 1.000 53.21410 314 PRO D N 1
ATOM 10881 C CA . PRO D 2 314 ? -86.61033 -47.44969 -1.70273 1.000 54.29210 314 PRO D CA 1
ATOM 10882 C C . PRO D 2 314 ? -87.50548 -47.64580 -2.92049 1.000 57.74877 314 PRO D C 1
ATOM 10883 O O . PRO D 2 314 ? -87.01078 -48.12551 -3.94999 1.000 58.34371 314 PRO D O 1
ATOM 10887 N N . ASN D 2 315 ? -88.78931 -47.29172 -2.84614 1.000 58.00248 315 ASN D N 1
ATOM 10888 C CA . ASN D 2 315 ? -89.71248 -47.48196 -3.96067 1.000 58.49758 315 ASN D CA 1
ATOM 10889 C C . ASN D 2 315 ? -89.76876 -46.30142 -4.92076 1.000 57.61957 315 ASN D C 1
ATOM 10890 O O . ASN D 2 315 ? -90.21546 -46.47212 -6.06205 1.000 58.00209 315 ASN D O 1
ATOM 10895 N N . ILE D 2 316 ? -89.31783 -45.12164 -4.49777 1.000 55.90858 316 ILE D N 1
ATOM 10896 C CA . ILE D 2 316 ? -89.50215 -43.91194 -5.29098 1.000 55.56080 316 ILE D CA 1
ATOM 10897 C C . ILE D 2 316 ? -88.57577 -43.94105 -6.49750 1.000 52.00980 316 ILE D C 1
ATOM 10898 O O . ILE D 2 316 ? -87.39255 -44.28763 -6.38798 1.000 49.39828 316 ILE D O 1
ATOM 10903 N N . ASN D 2 317 ? -89.12176 -43.59411 -7.66192 1.000 51.61371 317 ASN D N 1
ATOM 10904 C CA . ASN D 2 317 ? -88.35341 -43.52499 -8.89593 1.000 48.71819 317 ASN D CA 1
ATOM 10905 C C . ASN D 2 317 ? -87.85756 -42.10390 -9.10706 1.000 43.17061 317 ASN D C 1
ATOM 10906 O O . ASN D 2 317 ? -88.65786 -41.17127 -9.22833 1.000 43.64356 317 ASN D O 1
ATOM 10911 N N . SER D 2 318 ? -86.53635 -41.94314 -9.13742 1.000 42.95957 318 SER D N 1
ATOM 10912 C CA . SER D 2 318 ? -85.96158 -40.63643 -9.41875 1.000 41.25235 318 SER D CA 1
ATOM 10913 C C . SER D 2 318 ? -86.21477 -40.22318 -10.86158 1.000 38.65749 318 SER D C 1
ATOM 10914 O O . SER D 2 318 ? -86.30960 -39.02764 -11.15386 1.000 38.28639 318 SER D O 1
ATOM 10917 N N . LYS D 2 319 ? -86.33431 -41.19428 -11.76995 1.000 39.12427 319 LYS D N 1
ATOM 10918 C CA . LYS D 2 319 ? -86.60013 -40.87338 -13.16778 1.000 39.36721 319 LYS D CA 1
ATOM 10919 C C . LYS D 2 319 ? -87.93348 -40.15206 -13.31797 1.000 39.86585 319 LYS D C 1
ATOM 10920 O O . LYS D 2 319 ? -88.07386 -39.25453 -14.15776 1.000 39.84866 319 LYS D O 1
ATOM 10926 N N . ILE D 2 320 ? -88.92826 -40.53728 -12.51715 1.000 40.26043 320 ILE D N 1
ATOM 10927 C CA . ILE D 2 320 ? -90.22065 -39.86275 -12.56168 1.000 38.96922 320 ILE D CA 1
ATOM 10928 C C . ILE D 2 320 ? -90.10904 -38.47516 -11.94979 1.000 39.88763 320 ILE D C 1
ATOM 10929 O O . ILE D 2 320 ? -90.68159 -37.50572 -12.46173 1.000 41.48273 320 ILE D O 1
ATOM 10934 N N . VAL D 2 321 ? -89.37336 -38.35717 -10.84347 1.000 38.07613 321 VAL D N 1
ATOM 10935 C CA . VAL D 2 321 ? -89.16352 -37.05217 -10.22765 1.000 37.14747 321 VAL D CA 1
ATOM 10936 C C . VAL D 2 321 ? -88.32381 -36.16312 -11.13567 1.000 34.66486 321 VAL D C 1
ATOM 10937 O O . VAL D 2 321 ? -88.58007 -34.95943 -11.25736 1.000 34.67119 321 VAL D O 1
ATOM 10941 N N . ALA D 2 322 ? -87.30786 -36.73837 -11.78297 1.000 33.56582 322 ALA D N 1
ATOM 10942 C CA . ALA D 2 322 ? -86.45646 -35.95837 -12.67513 1.000 34.11978 322 ALA D CA 1
ATOM 10943 C C . ALA D 2 322 ? -87.23192 -35.43830 -13.88013 1.000 33.47689 322 ALA D C 1
ATOM 10944 O O . ALA D 2 322 ? -86.98125 -34.32355 -14.35146 1.000 33.03705 322 ALA D O 1
ATOM 10946 N N . LYS D 2 323 ? -88.18139 -36.22338 -14.39204 1.000 35.23750 323 LYS D N 1
ATOM 10947 C CA . LYS D 2 323 ? -88.98168 -35.75259 -15.51836 1.000 36.32102 323 LYS D CA 1
ATOM 10948 C C . LYS D 2 323 ? -89.85427 -34.57270 -15.11526 1.000 35.60214 323 LYS D C 1
ATOM 10949 O O . LYS D 2 323 ? -89.87530 -33.54491 -15.79920 1.000 37.29332 323 LYS D O 1
ATOM 10955 N N . ARG D 2 324 ? -90.58157 -34.69755 -14.00291 1.000 35.46138 324 ARG D N 1
ATOM 10956 C CA . ARG D 2 324 ? -91.43630 -33.59732 -13.57466 1.000 35.20158 324 ARG D CA 1
ATOM 10957 C C . ARG D 2 324 ? -90.62233 -32.33813 -13.32515 1.000 33.94882 324 ARG D C 1
ATOM 10958 O O . ARG D 2 324 ? -91.09886 -31.22688 -13.57403 1.000 34.73406 324 ARG D O 1
ATOM 10966 N N . LEU D 2 325 ? -89.39495 -32.49304 -12.83867 1.000 33.68928 325 LEU D N 1
ATOM 10967 C CA . LEU D 2 325 ? -88.55168 -31.33665 -12.56813 1.000 33.93696 325 LEU D CA 1
ATOM 10968 C C . LEU D 2 325 ? -88.08268 -30.67289 -13.86084 1.000 33.68118 325 LEU D C 1
ATOM 10969 O O . LEU D 2 325 ? -87.99273 -29.44231 -13.93582 1.000 35.67597 325 LEU D O 1
ATOM 10974 N N . VAL D 2 326 ? -87.77550 -31.46403 -14.88929 1.000 32.84802 326 VAL D N 1
ATOM 10975 C CA . VAL D 2 326 ? -87.22911 -30.86763 -16.10380 1.000 33.79391 326 VAL D CA 1
ATOM 10976 C C . VAL D 2 326 ? -88.32984 -30.28037 -16.98566 1.000 35.06169 326 VAL D C 1
ATOM 10977 O O . VAL D 2 326 ? -88.10421 -29.27930 -17.67599 1.000 34.00476 326 VAL D O 1
ATOM 10981 N N . GLU D 2 327 ? -89.53442 -30.85694 -16.97080 1.000 36.64101 327 GLU D N 1
ATOM 10982 C CA . GLU D 2 327 ? -90.58787 -30.32794 -17.83093 1.000 35.80992 327 GLU D CA 1
ATOM 10983 C C . GLU D 2 327 ? -91.29687 -29.14282 -17.18579 1.000 35.97570 327 GLU D C 1
ATOM 10984 O O . GLU D 2 327 ? -91.63675 -28.17381 -17.87301 1.000 36.88197 327 GLU D O 1
ATOM 10990 N N . ASP D 2 328 ? -91.52058 -29.19327 -15.87186 1.000 34.51372 328 ASP D N 1
ATOM 10991 C CA . ASP D 2 328 ? -92.22512 -28.12187 -15.18140 1.000 33.83330 328 ASP D CA 1
ATOM 10992 C C . ASP D 2 328 ? -91.31566 -26.98502 -14.73989 1.000 33.78983 328 ASP D C 1
ATOM 10993 O O . ASP D 2 328 ? -91.80721 -25.87254 -14.51846 1.000 35.52816 328 ASP D O 1
ATOM 10998 N N . HIS D 2 329 ? -90.01374 -27.22778 -14.58913 1.000 32.49046 329 HIS D N 1
ATOM 10999 C CA . HIS D 2 329 ? -89.11701 -26.20191 -14.07611 1.000 33.86757 329 HIS D CA 1
ATOM 11000 C C . HIS D 2 329 ? -87.87956 -25.97685 -14.93182 1.000 33.21583 329 HIS D C 1
ATOM 11001 O O . HIS D 2 329 ? -87.19713 -24.96289 -14.73722 1.000 31.93348 329 HIS D O 1
ATOM 11008 N N . GLY D 2 330 ? -87.58168 -26.86557 -15.87704 1.000 33.28475 330 GLY D N 1
ATOM 11009 C CA . GLY D 2 330 ? -86.40590 -26.72435 -16.71202 1.000 33.44893 330 GLY D CA 1
ATOM 11010 C C . GLY D 2 330 ? -85.11271 -27.17166 -16.07691 1.000 32.69765 330 GLY D C 1
ATOM 11011 O O . GLY D 2 330 ? -84.03877 -26.82919 -16.58166 1.000 31.16951 330 GLY D O 1
ATOM 11012 N N . VAL D 2 331 ? -85.17723 -27.94290 -14.99386 1.000 33.19261 331 VAL D N 1
ATOM 11013 C CA . VAL D 2 331 ? -83.99581 -28.35337 -14.24512 1.000 32.29910 331 VAL D CA 1
ATOM 11014 C C . VAL D 2 331 ? -83.74676 -29.82817 -14.51659 1.000 31.28695 331 VAL D C 1
ATOM 11015 O O . VAL D 2 331 ? -84.61258 -30.67010 -14.25323 1.000 34.18989 331 VAL D O 1
ATOM 11019 N N . LEU D 2 332 ? -82.55783 -30.14769 -15.01434 1.000 31.63501 332 LEU D N 1
ATOM 11020 C CA . LEU D 2 332 ? -82.21015 -31.51370 -15.37791 1.000 30.85900 332 LEU D CA 1
ATOM 11021 C C . LEU D 2 332 ? -81.25913 -32.08644 -14.33779 1.000 32.27927 332 LEU D C 1
ATOM 11022 O O . LEU D 2 332 ? -80.16756 -31.54817 -14.11867 1.000 32.60538 332 LEU D O 1
ATOM 11027 N N . LEU D 2 333 ? -81.67612 -33.17783 -13.71057 1.000 32.16360 333 LEU D N 1
ATOM 11028 C CA . LEU D 2 333 ? -80.81385 -34.02178 -12.90411 1.000 32.14608 333 LEU D CA 1
ATOM 11029 C C . LEU D 2 333 ? -80.70512 -35.38208 -13.57711 1.000 32.94664 333 LEU D C 1
ATOM 11030 O O . LEU D 2 333 ? -81.62139 -35.81344 -14.27879 1.000 35.76070 333 LEU D O 1
ATOM 11035 N N . LEU D 2 334 ? -79.57152 -36.05049 -13.38022 1.000 32.65848 334 LEU D N 1
ATOM 11036 C CA . LEU D 2 334 ? -79.36804 -37.36950 -13.95898 1.000 30.18587 334 LEU D CA 1
ATOM 11037 C C . LEU D 2 334 ? -79.96296 -38.39793 -13.01057 1.000 33.75408 334 LEU D C 1
ATOM 11038 O O . LEU D 2 334 ? -79.41319 -38.60377 -11.91887 1.000 35.56715 334 LEU D O 1
ATOM 11043 N N . PRO D 2 335 ? -81.06820 -39.04954 -13.36092 1.000 33.74209 335 PRO D N 1
ATOM 11044 C CA . PRO D 2 335 ? -81.66482 -40.02137 -12.43943 1.000 35.52646 335 PRO D CA 1
ATOM 11045 C C . PRO D 2 335 ? -80.74018 -41.20664 -12.20877 1.000 35.80168 335 PRO D C 1
ATOM 11046 O O . PRO D 2 335 ? -80.03094 -41.65435 -13.11223 1.000 35.31453 335 PRO D O 1
ATOM 11050 N N . GLY D 2 336 ? -80.75617 -41.71654 -10.97652 1.000 37.15266 336 GLY D N 1
ATOM 11051 C CA . GLY D 2 336 ? -79.83142 -42.76739 -10.58229 1.000 34.65273 336 GLY D CA 1
ATOM 11052 C C . GLY D 2 336 ? -80.00805 -44.07246 -11.32537 1.000 35.47656 336 GLY D C 1
ATOM 11053 O O . GLY D 2 336 ? -79.13683 -44.94314 -11.21728 1.000 36.51561 336 GLY D O 1
ATOM 11054 N N . GLU D 2 337 ? -81.11138 -44.23713 -12.06364 1.000 36.32974 337 GLU D N 1
ATOM 11055 C CA . GLU D 2 337 ? -81.27860 -45.42850 -12.89010 1.000 37.61584 337 GLU D CA 1
ATOM 11056 C C . GLU D 2 337 ? -80.16692 -45.55495 -13.92325 1.000 36.26772 337 GLU D C 1
ATOM 11057 O O . GLU D 2 337 ? -79.83497 -46.66989 -14.34063 1.000 36.78255 337 GLU D O 1
ATOM 11063 N N . ALA D 2 338 ? -79.57472 -44.42892 -14.33744 1.000 34.09223 338 ALA D N 1
ATOM 11064 C CA . ALA D 2 338 ? -78.42542 -44.43827 -15.23819 1.000 35.56345 338 ALA D CA 1
ATOM 11065 C C . ALA D 2 338 ? -77.22746 -45.18250 -14.66648 1.000 34.18817 338 ALA D C 1
ATOM 11066 O O . ALA D 2 338 ? -76.27400 -45.44782 -15.40484 1.000 35.62045 338 ALA D O 1
ATOM 11068 N N . PHE D 2 339 ? -77.23976 -45.50436 -13.37651 1.000 35.16176 339 PHE D N 1
ATOM 11069 C CA . PHE D 2 339 ? -76.19363 -46.30639 -12.75768 1.000 35.57921 339 PHE D CA 1
ATOM 11070 C C . PHE D 2 339 ? -76.76093 -47.55306 -12.09408 1.000 34.74202 339 PHE D C 1
ATOM 11071 O O . PHE D 2 339 ? -76.06067 -48.19447 -11.30170 1.000 33.03183 339 PHE D O 1
ATOM 11079 N N . ASP D 2 340 ? -78.01411 -47.90185 -12.39980 1.000 35.64827 340 ASP D N 1
ATOM 11080 C CA . ASP D 2 340 ? -78.71275 -49.02852 -11.78258 1.000 35.46572 340 ASP D CA 1
ATOM 11081 C C . ASP D 2 340 ? -78.86442 -48.81147 -10.27881 1.000 36.22971 340 ASP D C 1
ATOM 11082 O O . ASP D 2 340 ? -78.80574 -49.74761 -9.48198 1.000 38.49046 340 ASP D O 1
ATOM 11087 N N . ARG D 2 341 ? -79.07212 -47.55809 -9.89064 1.000 36.19574 341 ARG D N 1
ATOM 11088 C CA . ARG D 2 341 ? -79.32282 -47.17655 -8.50292 1.000 34.25831 341 ARG D CA 1
ATOM 11089 C C . ARG D 2 341 ? -80.56622 -46.29894 -8.51177 1.000 34.37054 341 ARG D C 1
ATOM 11090 O O . ARG D 2 341 ? -80.47362 -45.06591 -8.46020 1.000 36.46533 341 ARG D O 1
ATOM 11098 N N . PRO D 2 342 ? -81.75261 -46.90664 -8.56952 1.000 36.10476 342 PRO D N 1
ATOM 11099 C CA . PRO D 2 342 ? -82.97143 -46.13010 -8.86461 1.000 37.12184 342 PRO D CA 1
ATOM 11100 C C . PRO D 2 342 ? -83.33878 -45.08970 -7.82208 1.000 36.28946 342 PRO D C 1
ATOM 11101 O O . PRO D 2 342 ? -84.06323 -44.14415 -8.15441 1.000 38.25312 342 PRO D O 1
ATOM 11105 N N . SER D 2 343 ? -82.88072 -45.22478 -6.57889 1.000 38.25650 343 SER D N 1
ATOM 11106 C CA . SER D 2 343 ? -83.20951 -44.24077 -5.55360 1.000 36.78537 343 SER D CA 1
ATOM 11107 C C . SER D 2 343 ? -82.30092 -43.01983 -5.58365 1.000 34.43005 343 SER D C 1
ATOM 11108 O O . SER D 2 343 ? -82.62716 -42.00907 -4.95340 1.000 34.00329 343 SER D O 1
ATOM 11111 N N . HIS D 2 344 ? -81.18335 -43.08527 -6.29277 1.000 33.32857 344 HIS D N 1
ATOM 11112 C CA . HIS D 2 344 ? -80.24150 -41.98239 -6.35519 1.000 33.68517 344 HIS D CA 1
ATOM 11113 C C . HIS D 2 344 ? -80.55223 -41.02968 -7.50734 1.000 35.29494 344 HIS D C 1
ATOM 11114 O O . HIS D 2 344 ? -81.40730 -41.28442 -8.35699 1.000 36.63024 344 HIS D O 1
ATOM 11121 N N . PHE D 2 345 ? -79.84765 -39.89931 -7.50333 1.000 32.75583 345 PHE D N 1
ATOM 11122 C CA . PHE D 2 345 ? -79.76690 -39.00927 -8.64906 1.000 30.85075 345 PHE D CA 1
ATOM 11123 C C . PHE D 2 345 ? -78.44623 -38.26506 -8.54873 1.000 32.53442 345 PHE D C 1
ATOM 11124 O O . PHE D 2 345 ? -77.91159 -38.08127 -7.45394 1.000 33.81349 345 PHE D O 1
ATOM 11132 N N . ARG D 2 346 ? -77.90522 -37.86234 -9.69390 1.000 33.01827 346 ARG D N 1
ATOM 11133 C CA . ARG D 2 346 ? -76.62920 -37.16208 -9.73081 1.000 30.12744 346 ARG D CA 1
ATOM 11134 C C . ARG D 2 346 ? -76.86429 -35.67685 -9.95373 1.000 29.78618 346 ARG D C 1
ATOM 11135 O O . ARG D 2 346 ? -77.66043 -35.29004 -10.81645 1.000 30.51248 346 ARG D O 1
ATOM 11143 N N . ILE D 2 347 ? -76.17521 -34.85265 -9.16923 1.000 30.36437 347 ILE D N 1
ATOM 11144 C CA . ILE D 2 347 ? -76.29922 -33.40425 -9.23494 1.000 28.27262 347 ILE D CA 1
ATOM 11145 C C . ILE D 2 347 ? -74.90572 -32.80909 -9.38930 1.000 27.63766 347 ILE D C 1
ATOM 11146 O O . ILE D 2 347 ? -73.93864 -33.29568 -8.79331 1.000 27.22394 347 ILE D O 1
ATOM 11151 N N . ALA D 2 348 ? -74.80016 -31.77354 -10.21466 1.000 29.09942 348 ALA D N 1
ATOM 11152 C CA . ALA D 2 348 ? -73.52605 -31.12767 -10.49572 1.000 29.14970 348 ALA D CA 1
ATOM 11153 C C . ALA D 2 348 ? -73.22578 -30.07722 -9.43240 1.000 28.30035 348 ALA D C 1
ATOM 11154 O O . ALA D 2 348 ? -74.08653 -29.25678 -9.09991 1.000 27.89557 348 ALA D O 1
ATOM 11156 N N . LEU D 2 349 ? -71.99471 -30.09337 -8.91871 1.000 27.82354 349 LEU D N 1
ATOM 11157 C CA . LEU D 2 349 ? -71.57662 -29.16304 -7.88001 1.000 27.13646 349 LEU D CA 1
ATOM 11158 C C . LEU D 2 349 ? -70.83118 -27.94393 -8.40433 1.000 28.92204 349 LEU D C 1
ATOM 11159 O O . LEU D 2 349 ? -70.76019 -26.93415 -7.69512 1.000 27.88230 349 LEU D O 1
ATOM 11164 N N . GLY D 2 350 ? -70.28511 -28.00171 -9.61779 1.000 29.42432 350 GLY D N 1
ATOM 11165 C CA . GLY D 2 350 ? -69.47534 -26.90911 -10.12275 1.000 26.93742 350 GLY D CA 1
ATOM 11166 C C . GLY D 2 350 ? -70.26221 -25.87907 -10.90482 1.000 30.51110 350 GLY D C 1
ATOM 11167 O O . GLY D 2 350 ? -69.76803 -25.32594 -11.89294 1.000 30.86905 350 GLY D O 1
ATOM 11168 N N . VAL D 2 351 ? -71.49275 -25.62005 -10.47657 1.000 30.59742 351 VAL D N 1
ATOM 11169 C CA . VAL D 2 351 ? -72.34737 -24.62574 -11.10215 1.000 28.70728 351 VAL D CA 1
ATOM 11170 C C . VAL D 2 351 ? -72.51787 -23.43911 -10.15664 1.000 31.37011 351 VAL D C 1
ATOM 11171 O O . VAL D 2 351 ? -72.18315 -23.50106 -8.97431 1.000 31.42075 351 VAL D O 1
ATOM 11175 N N . GLU D 2 352 ? -73.07166 -22.35436 -10.69349 1.000 32.03734 352 GLU D N 1
ATOM 11176 C CA . GLU D 2 352 ? -73.33698 -21.16392 -9.89677 1.000 30.93777 352 GLU D CA 1
ATOM 11177 C C . GLU D 2 352 ? -74.25237 -21.48421 -8.71971 1.000 29.59349 352 GLU D C 1
ATOM 11178 O O . GLU D 2 352 ? -75.26567 -22.17376 -8.89805 1.000 29.48608 352 GLU D O 1
ATOM 11184 N N . PRO D 2 353 ? -73.92414 -21.02306 -7.50787 1.000 31.99226 353 PRO D N 1
ATOM 11185 C CA . PRO D 2 353 ? -74.79394 -21.30177 -6.35262 1.000 30.87158 353 PRO D CA 1
ATOM 11186 C C . PRO D 2 353 ? -76.20033 -20.75172 -6.51092 1.000 30.17936 353 PRO D C 1
ATOM 11187 O O . PRO D 2 353 ? -77.14308 -21.31057 -5.93667 1.000 31.69802 353 PRO D O 1
ATOM 11191 N N . SER D 2 354 ? -76.36673 -19.65528 -7.25521 1.000 30.37062 354 SER D N 1
ATOM 11192 C CA . SER D 2 354 ? -77.70496 -19.15059 -7.54686 1.000 29.88139 354 SER D CA 1
ATOM 11193 C C . SER D 2 354 ? -78.50865 -20.15055 -8.37473 1.000 31.52793 354 SER D C 1
ATOM 11194 O O . SER D 2 354 ? -79.71063 -20.33510 -8.14678 1.000 30.23134 354 SER D O 1
ATOM 11197 N N . LEU D 2 355 ? -77.86962 -20.78819 -9.35860 1.000 31.41405 355 LEU D N 1
ATOM 11198 C CA . LEU D 2 355 ? -78.54831 -21.83208 -10.12208 1.000 31.04697 355 LEU D CA 1
ATOM 11199 C C . LEU D 2 355 ? -78.73266 -23.08612 -9.27947 1.000 30.53654 355 LEU D C 1
ATOM 11200 O O . LEU D 2 355 ? -79.77013 -23.75311 -9.36200 1.000 30.53280 355 LEU D O 1
ATOM 11205 N N . PHE D 2 356 ? -77.72295 -23.43214 -8.48031 1.000 29.93346 356 PHE D N 1
ATOM 11206 C CA . PHE D 2 356 ? -77.84003 -24.57985 -7.59024 1.000 31.27736 356 PHE D CA 1
ATOM 11207 C C . PHE D 2 356 ? -79.02287 -24.41763 -6.64253 1.000 31.28514 356 PHE D C 1
ATOM 11208 O O . PHE D 2 356 ? -79.74362 -25.38251 -6.36591 1.000 31.00328 356 PHE D O 1
ATOM 11216 N N . GLN D 2 357 ? -79.24573 -23.20243 -6.13901 1.000 32.44233 357 GLN D N 1
ATOM 11217 C CA . GLN D 2 357 ? -80.34903 -23.00518 -5.20641 1.000 32.93995 357 GLN D CA 1
ATOM 11218 C C . GLN D 2 357 ? -81.69054 -23.04422 -5.92520 1.000 31.78709 357 GLN D C 1
ATOM 11219 O O . GLN D 2 357 ? -82.66001 -23.60308 -5.40042 1.000 34.15924 357 GLN D O 1
ATOM 11225 N N . TYR D 2 358 ? -81.76648 -22.45840 -7.12539 1.000 32.19772 358 TYR D N 1
ATOM 11226 C CA . TYR D 2 358 ? -82.97628 -22.57997 -7.93771 1.000 31.74403 358 TYR D CA 1
ATOM 11227 C C . TYR D 2 358 ? -83.35923 -24.03820 -8.14721 1.000 29.47167 358 TYR D C 1
ATOM 11228 O O . TYR D 2 358 ? -84.53890 -24.39835 -8.06049 1.000 30.58916 358 TYR D O 1
ATOM 11237 N N . ALA D 2 359 ? -82.37486 -24.89486 -8.41566 1.000 27.76818 359 ALA D N 1
ATOM 11238 C CA . ALA D 2 359 ? -82.67164 -26.30855 -8.60657 1.000 29.20577 359 ALA D CA 1
ATOM 11239 C C . ALA D 2 359 ? -83.18757 -26.93287 -7.31937 1.000 30.15195 359 ALA D C 1
ATOM 11240 O O . ALA D 2 359 ? -84.10508 -27.76110 -7.34697 1.000 30.96345 359 ALA D O 1
ATOM 11242 N N . LEU D 2 360 ? -82.59814 -26.55557 -6.18312 1.000 30.53647 360 LEU D N 1
ATOM 11243 C CA . LEU D 2 360 ? -83.03959 -27.09122 -4.90079 1.000 30.12559 360 LEU D CA 1
ATOM 11244 C C . LEU D 2 360 ? -84.44060 -26.60509 -4.55776 1.000 29.53612 360 LEU D C 1
ATOM 11245 O O . LEU D 2 360 ? -85.26390 -27.37579 -4.05350 1.000 30.48736 360 LEU D O 1
ATOM 11250 N N . GLU D 2 361 ? -84.72571 -25.32666 -4.82164 1.000 30.14611 361 GLU D N 1
ATOM 11251 C CA . GLU D 2 361 ? -86.04745 -24.78055 -4.52985 1.000 30.55614 361 GLU D CA 1
ATOM 11252 C C . GLU D 2 361 ? -87.12589 -25.42420 -5.39078 1.000 31.62145 361 GLU D C 1
ATOM 11253 O O . GLU D 2 361 ? -88.24643 -25.65092 -4.92063 1.000 31.63359 361 GLU D O 1
ATOM 11259 N N . LYS D 2 362 ? -86.81888 -25.70092 -6.65956 1.000 31.70315 362 LYS D N 1
ATOM 11260 C CA . LYS D 2 362 ? -87.77650 -26.38078 -7.52146 1.000 30.31241 362 LYS D CA 1
ATOM 11261 C C . LYS D 2 362 ? -87.83808 -27.87761 -7.25802 1.000 29.83382 362 LYS D C 1
ATOM 11262 O O . LYS D 2 362 ? -88.90938 -28.47383 -7.39149 1.000 31.86670 362 LYS D O 1
ATOM 11268 N N . LEU D 2 363 ? -86.71748 -28.50247 -6.88928 1.000 30.66269 363 LEU D N 1
ATOM 11269 C CA . LEU D 2 363 ? -86.75813 -29.91304 -6.51338 1.000 31.89621 363 LEU D CA 1
ATOM 11270 C C . LEU D 2 363 ? -87.64944 -30.12698 -5.29846 1.000 32.08334 363 LEU D C 1
ATOM 11271 O O . LEU D 2 363 ? -88.32663 -31.15583 -5.18998 1.000 32.72136 363 LEU D O 1
ATOM 11276 N N . ALA D 2 364 ? -87.66146 -29.16548 -4.37277 1.000 30.99633 364 ALA D N 1
ATOM 11277 C CA . ALA D 2 364 ? -88.56921 -29.25043 -3.23422 1.000 32.49675 364 ALA D CA 1
ATOM 11278 C C . ALA D 2 364 ? -90.02175 -29.20318 -3.68727 1.000 31.42270 364 ALA D C 1
ATOM 11279 O O . ALA D 2 364 ? -90.86598 -29.92745 -3.15407 1.000 34.98195 364 ALA D O 1
ATOM 11281 N N . ILE D 2 365 ? -90.32678 -28.37059 -4.68646 1.000 33.86778 365 ILE D N 1
ATOM 11282 C CA . ILE D 2 365 ? -91.69194 -28.27123 -5.20270 1.000 33.32420 365 ILE D CA 1
ATOM 11283 C C . ILE D 2 365 ? -92.15433 -29.60846 -5.76934 1.000 35.14591 365 ILE D C 1
ATOM 11284 O O . ILE D 2 365 ? -93.31137 -30.00761 -5.59021 1.000 37.62262 365 ILE D O 1
ATOM 11289 N N . VAL D 2 366 ? -91.27184 -30.31012 -6.48462 1.000 34.71387 366 VAL D N 1
ATOM 11290 C CA . VAL D 2 366 ? -91.62958 -31.63197 -6.98885 1.000 33.85797 366 VAL D CA 1
ATOM 11291 C C . VAL D 2 366 ? -91.75333 -32.63585 -5.85426 1.000 36.44458 366 VAL D C 1
ATOM 11292 O O . VAL D 2 366 ? -92.57549 -33.55687 -5.92666 1.000 37.98784 366 VAL D O 1
ATOM 11296 N N . ILE D 2 367 ? -90.93750 -32.49993 -4.80465 1.000 36.47348 367 ILE D N 1
ATOM 11297 C CA . ILE D 2 367 ? -91.01799 -33.43113 -3.67868 1.000 37.21536 367 ILE D CA 1
ATOM 11298 C C . ILE D 2 367 ? -92.36658 -33.31430 -2.97874 1.000 36.10260 367 ILE D C 1
ATOM 11299 O O . ILE D 2 367 ? -93.06213 -34.31505 -2.77212 1.000 38.18296 367 ILE D O 1
ATOM 11304 N N . GLU D 2 368 ? -92.75153 -32.09297 -2.59665 1.000 36.73665 368 GLU D N 1
ATOM 11305 C CA . GLU D 2 368 ? -94.04134 -31.88649 -1.94093 1.000 37.32025 368 GLU D CA 1
ATOM 11306 C C . GLU D 2 368 ? -95.17422 -32.47951 -2.76438 1.000 38.00834 368 GLU D C 1
ATOM 11307 O O . GLU D 2 368 ? -95.97290 -33.28062 -2.26577 1.000 36.04326 368 GLU D O 1
ATOM 11313 N N . THR D 2 369 ? -95.24631 -32.10080 -4.03543 1.000 38.11881 369 THR D N 1
ATOM 11314 C CA . THR D 2 369 ? -96.33578 -32.50137 -4.91092 1.000 37.86342 369 THR D CA 1
ATOM 11315 C C . THR D 2 369 ? -95.90657 -33.59238 -5.88439 1.000 36.31741 369 THR D C 1
ATOM 11316 O O . THR D 2 369 ? -96.47499 -34.68322 -5.89862 1.000 35.51779 369 THR D O 1
#

Nearest PDB structures (foldseek):
  8fft-assembly1_B  TM=9.989E-01  e=4.030E-71  Dolichospermum flos-aquae
  8fft-assembly2_D  TM=9.995E-01  e=2.533E-71  Dolichospermum flos-aquae
  8fft-assembly2_C  TM=9.978E-01  e=6.662E-69  Dolichospermum flos-aquae
  1b5p-assembly1_B  TM=9.050E-01  e=1.300E-27  Thermus thermophilus HB8
  1bkg-assembly1_B  TM=9.034E-01  e=2.462E-27  Thermus thermophilus HB8

Solvent-accessible surface area: 50990 Å² total

Radius of gyration: 36.49 Å; Cα contacts (8 Å, |Δi|>4): 3097; chains: 4; bounding box: 104×91×81 Å

Foldseek 3Di:
DLCVFCVVLVPQPQEFADFFFAADDPVVLCVLLVCVVVQVPDDFPFADLQFDLLLLCLVQVQAVLRDSLQKRKFLACLLVLLLLLLLQDDPLAAEEEEPPADPSNQVSNVVVPHHYHYDYADVVNLSADDLVSVLVVDALSYAEYEAEAVGPAAQAGHDPVNVVSVLVSCVVSVHAYEYECAFQCWFLVRGHHDCPNVHLRYKYKYDCQRQFNNVPLRIIMIGHDNVSSVSSSVCVCVVPSGRGNNSSVSRSSCSVSVVSGRVVLSVQLNVLLVLVVVLCVVVPQQKDFSRHGTGWKRKIFGPPPVDFVVVLQVCLCVVPSHHWAACVVGPRRGIIMGTRNYHNVSSNSSSVSSVVSVVD/DFPQEQADQFFAADDPVVLCVLLVCVVVLVPDDFPFADLQFDLLQLCLVQVQAVLRDSVQKRKFQACLLVLLLLLLLQDDPLAAEEEEDPADPSNQVSNVVNPHHYHYDYADVVNLSADDLVSSLVVDALRYAEYEAEPVGPAAQAGHDPVNVVSVVVSCVVSVHAYEYEDAFQQWFQDDPDRGHHDPPNVDLRYKYKYDCCLQNPVPLRIIMIGHDVVSSVSSSVCVVVVPSGRGNSSSVSRSSCSVSVVSGNVVQSVQLVLLLVVVVVLCVVVPQQKDFSRHRTGWKRKIFGPPPPDFVVVLQVCLCVVPSHHWAACVVRPPRRIIMGTRNYHSVSSNSSSVSSVVSVVD/DLVVQCVVQVPFPQEFADFAFAADDPVVLCVQLVCVVVLVVDDFDFADLQFHQLLLCLVQVQAPLGDSLQKRKFLACLLVLLLLLLLQDDPPAAEEEEDPAPPSNQPSNVVNPHHYHYDYADVVVLSADDLVSVLVRAALRYAEYEAEPCGPAAQAGHDPVNVVSVLVSCVVSVYAYEYECAFQCWFLVRGHHWCPPVHLRYKYKYDCQRQQNNVVLRIIMIGHDPVSSVSSSVCVCVPPSGRGPNSSVSRSSCSVSVVVGRVVQSVQLNLLLVLVVVLCVVVPQQKDFSRHGTGWKRKIFGPDPVDFQVVLQVCLCVVPSHHWAACVVGPPGRIIMGTRNYHVVSSNVSSVSSVVSD/DQPAEFADFFFAADDPVVLCVQLVCVVVLVPDDFDFADLQFHLLLLVLVQVQAVLGDSLQKRKFQACLLVLLLLLLLQDDPLAAEEEEPPADPSNQVSNVVNPHHYHYDYADVVVLSADDLVSVLVRDDLRYAEYEAEPCGPPAQAGYDPVNVVSVQVSCVVSVHAYEYECAFQQWFAPDPDRGHHWPPPVHLRYKYKYDCCLQNPVVLRIIMIGHDNVSSVSSSVCVCVPPSGRTNNSSVSRSSCSVSVVSGNVLQNVQLNLLLVVVVVLVVVVPQQKDGSRHGTGWKHKIFGPPQPDFVVVLQVCLCVVPVHHWAACVVRPRRGIIMGTRNYGVVSSVSSSVSSVVSVVD

Secondary structure (DSSP, 8-state):
-HHHHHHHTTT-SEE---SSPPPPBHHHHHHHH--HHHHTTSB-SPPPTT--HHHHHHHHTT-TT--GGGEEEESHHHHHHHHHHHHH--TT-EEEEEESS-THHHHHHHHTT-EEEEEE--GGGTT---HHHHTTT--SSEEEEEEESS-TTT-----HHHHHHHHHHHHHHT-EEEEE-TTTT-B---SPPPSGGG-TTEEEEEESTTTTT-GGG--EEEE--HHHHHHHHHHHTTTTS---HHHHHHHHHHHHTGGGTHHHHHHHHHHHHHHHHHHHHHHTTSEE-----BSSEE--EESSTT--HHHHHHHHHHHH-EE-EEGGGGT-TTBEEEESSS-HHHHHHHHHHHHHHHH-/--SEE---SS--PPBHHHHHHHH--TTTGGG-B-SPPPTT--HHHHHHHHTT-TT--GGGEEEESHHHHHHHHHHHHH--TT-EEEEEESS-THHHHHHHHTT-EEEEEE--GGGTT---HHHHGGG--SSEEEEEEESS-TTT-----HHHHHHHHHHHHHHT-EEEEE-GGGG-BSSSS-SSPPPSGGG-TTEEEEEE----S-GGG--EEEE--HHHHHHHHHHHTTTTS---HHHHHHHHHHHHTGGGTHHHHHHHHHHHHHHHHHHHHHHTTSEE-----BSSEE--EES-TT--HHHHHHHHHHHH-EE-EEGGGGT-TTBEEEESSS-HHHHHHHHHHHHHHHT-/-HHHHHHHSTT-SEE---SS--PPBHHHHHHHH--HHHHTT-B-SPPPTT--HHHHHHHHTT-TT--GGGEEEESHHHHHHHHHHHHH--TT-EEEEEESS-THHHHHHHHTT-EEEEEE--GGGTT---HHHHTTT--SSEEEEEEESS-TTT-----HHHHHHHHHHHHHHT-EEEEE-TTTT-B---SPPP-TTS-TTEEEEEESTTTTT-GGG--EEEE--HHHHHHHHHHHTTTTS---HHHHHHHHHHHHTGGGTHHHHHHHHHHHHHHHHHHHHHHTTSEE-----BSSEE--EESSTT--HHHHHHHHHHHH-EE-EEGGGGT-TTBEEEESSS-HHHHHHHHHHHHHH-/--SEE-SSSS--PPBHHHHHHHH--HHHHTT-B-SPPPTT--HHHHHHHHTT-TT--GGGEEEESHHHHHHHHHHHHH--TT-EEEEEESS-THHHHHHHHTT-EEEEEE--GGGTT---HHHHTTT--TTEEEEEEESS-TTT-----HHHHHHHHHHHHHHT-EEEEE-GGGG-BSSSSSSSPPP-TTS-TTEEEEEE----S-GGG--EEEE--HHHHHHHHHHGGGTTS---HHHHHHHHHHHHTGGGTHHHHHHHHHHHHHHHHHHHHHHTTSEE-----BSSEE--EES-TT--HHHHHHHHHHHH-EE-EEGGGGT-TTBEEEESSS-HHHHHHHHHHHHHHHH-

CATH classification: 3.40.640.10

Sequence (1422 aa):
LLEMWLSEYERVPYNLGESSVDNFTLGELLNLTGDRDALDQLSLMNNDTHGSLRLREAIASLDKSVSPDDILVTAGTTEAILIYFKVRYRSGANVVVPVPTFHVLYETPAFLGYEVRYLQLRAENGFRIDPQELAKLVDDNTEVIVLNTPQNPSGVVCSETEIQSIIEIAEKHNAEILADEHYRFLPHTEILPSLYGLSPKIISLGSTGKCFGCIGLRIGWLIGNPEIIKACHFFKDYTTHTVCVLNDYIAAGVLLHKGKILPRYRQMIQHNIQQFETFIKQQRGLIDWVKPEAGTIAFPFFTDPNINSKIVAKRLVEDHGVLLLPGEAFDRPSHFRIALGVEPSLFQYALEKLAIVIETRVPYNLGESSVDNFTLGELLNLTGDRDALDQLSLMNNDTHGSLRLREAIASLDKSVSPDDILVTAGTTEAILIYFKVRYRSGANVVVPVPTFHVLYETPAFLGYEVRYLQLRAENGFRIDPQELAKLVDDNTEVIVLNTPQNPSGVVCSETEIQSIIEIAEKHNAEILADEHYRFLPHDQDTEILPSLYGLSPKIISLGSTGCFGCIGLRIGWLIGNPEIIKACHFFKDYTTHTVCVLNDYIAAGVLLHKGKILPRYRQMIQHNIQQFETFIKQQRGLIDWVKPEAGTIAFPFFTDPNINSKIVAKRLVEDHGVLLLPGEAFDRPSHFRIALGVEPSLFQYALEKLAIVIETLLEMWLSEYERVPYNLGESSVDNFTLGELLNLTGDRDALDQLSLMNNDTHGSLRLREAIASLDKSVSPDDILVTAGTTEAILIYFKVRYRSGANVVVPVPTFHVLYETPAFLGYEVRYLQLRAENGFRIDPQELAKLVDDNTEVIVLNTPQNPSGVVCSETEIQSIIEIAEKHNAEILADEHYRFLPHTEILPSLYGLSPKIISLGSTGKCFGCIGLRIGWLIGNPEIIKACHFFKDYTTHTVCVLNDYIAAGVLLHKGKILPRYRQMIQHNIQQFETFIKQQRGLIDWVKPEAGTIAFPFFTDPNINSKIVAKRLVEDHGVLLLPGEAFDRPSHFRIALGVEPSLFQYALEKLAIVIRVPYNLGESSVDNFTLGELLNLTGDRDALDQLSLMNNDTHGSLRLREAIASLDKSVSPDDILVTAGTTEAILIYFKVRYRSGANVVVPVPTFHVLYETPAFLGYEVRYLQLRAENGFRIDPQELAKLVDDNTEVIVLNTPQNPSGVVCSETEIQSIIEIAEKHNAEILADEHYRFLPHDQDTEILPSLYGLSPKIISLGSTGCFGCIGLRIGWLIGNPEIIKACHFFKDYTTHTVCVLNDYIAAGVLLHKGKILPRYRQMIQHNIQQFETFIKQQRGLIDWVKPEAGTIAFPFFTDPNINSKIVAKRLVEDHGVLLLPGEAFDRPSHFRIALGVEPSLFQYALEKLAIVIET

B-factor: mean 31.12, std 5.42, range [18.98, 60.41]